Protein 4S3Q (pdb70)

Radius of gyration: 46.93 Å; Cα contacts (8 Å, |Δi|>4): 4041; chains: 3; bounding box: 96×92×136 Å

Sequence (2049 aa):
ESKRLDNAALAAGISPNYINAHGKPQSISAETKRRLLDAMHQTPVPNVMVYTSGKKMPMVVEGSGEYSWLLTTEEGTQYKGHVTGGKAFNLPTKLPEGYHTLTLTQDDQRAHCRVIVAPKRCYEPQALLNKQKLWGACVQLYTLRSEKNWGIGDFGDLKAMLVDVAKRGGSFIGLNPIHALYPANPESASPYSPSSRRWLNVIYIDVNAVEDFHLSEEAQAWWQLPTTQQTLQQARDADWVDYSTVTALKMTALRMAWKGFAQRDDEQMAAFRQFVAEQGDSLFWQAAFDALHAQQVKEDEMRWGWPAWPEMYQNVDSPEVRQFCEEHRDDVDFYLWLQWLAYSQFAACWEISQGYEMPIGLYRDLAVGVAEGGAETWCDRELYCLKASVGAPPDILGPLGQNWGLPPMDPHIITARAYEPFIELLRANMQNCGALRIDHVMSMLRLWWIPYGETADQGAYVHYPVDDLLSILALESKRHRCMVIGEDLGTVPVEIVGKLRSSGVYSYKVLYFENDHEKTFRAPKAYPEQSMAVAATHDLPTLRGYWECGDLTLGKTLGLYPDEVVLRGLYQDRELAKQGLLDALHKYGCLPKRAGHKASLMSMTPTLNRGLQRYIADSNSALLGLQPEDWLDMAEPVNIPGTSYQYKNWRRKLSATLESMFADDGVNKLLKDLDRRRRSAHESKRLDNAALAAGISPNYINAHGKPQSISAETKRRLLDAMHQTPVPNVMVYTSGKKMPMVVEGSGEYSWLLTTEEGTQYKGHVTGGKAFNLPTKLPEGYHTLTLTQDDQRAHCRVIVAPKRCYEPQALLNKQKLWGACVQLYTLRSEKNWGIGDFGDLKAMLVDVAKRGGSFIGLNPIHALYPANPESASPYSPSSRRWLNVIYIDVNAVEDFHLSEEAQAWWQLPTTQQTLQQARDADWVDYSTVTALKMTALRMAWKGFAQRDDEQMAAFRQFVAEQGDSLFWQAAFDALHAQQVKEDEMRWGWPAWPEMYQNVDSPEVRQFCEEHRDDVDFYLWLQWLAYSQFAACWEISQGYEMPIGLYRDLAVGVAEGGAETWCDRELYCLKASVGAPPDILGPLGQNWGLPPMDPHIITARAYEPFIELLRANMQNCGALRIDHVMSMLRLWWIPYGETADQGAYVHYPVDDLLSILALESKRHRCMVIGEDLGTVPVEIVGKLRSSGVYSYKVLYFENDHEKTFRAPKAYPEQSMAVAATHDLPTLRGYWECGDLTLGKTLGLYPDEVVLRGLYQDRELAKQGLLDALHKYGCLPKRAGHKASLMSMTPTLNRGLQRYIADSNSALLGLQPEDWLDMAEPVNIPGTSYQYKNWRRKLSATLESMFADDGVNKLLKDLDRRRRSAHHHHHESKRLDNAALAAGISPNYINAHGKPQSISAETKRRLLDAMHQTPVPNVMVYTSGKKMPMVVEGSGEYSWLLTTEEGTQYKGHVTGGKAFNLPTKLPEGYHTLTLTQDDQRAHCRVIVAPKRCYEPQALLNKQKLWGACVQLYTLRSEKNWGIGDFGDLKAMLVDVAKRGGSFIGLNPIHALYPANPESASPYSPSSRRWLNVIYIDVNAVEDFHLSEEAQAWWQLPTTQQTLQQARDADWVDYSTVTALKMTALRMAWKGFAQRDDEQMAAFRQFVAEQGDSLFWQAAFDALHAQQVKEDEMRWGWPAWPEMYQNVDSPEVRQFCEEHRDDVDFYLWLQWLAYSQFAACWEISQGYEMPIGLYRDLAVGVAEGGAETWCDRELYCLKASVGAPPDILGPLGQNWGLPPMDPHIITARAYEPFIELLRANMQNCGALRIDHVMSMLRLWWIPYGETADQGAYVHYPVDDLLSILALESKRHRCMVIGEDLGTVPVEIVGKLRSSGVYSYKVLYFENDHEKTFRAPKAYPEQSMAVAATHDLPTLRGYWECGDLTLGKTLGLYPDEVVLRGLYQDRELAKQGLLDALHKYGCLPKRAGHKASLMSMTPTLNRGLQRYIADSNSALLGLQPEDWLDMAEPVNIPGTSYQYKNWRRKLSATLESMFADDGVNKLLKDLDRRRRSA

GO terms:
  GO:0005829 cytosol (C, IDA)
  GO:0004134 4-alpha-glucanotransferase activity (F, IDA)
  GO:0000025 maltose catabolic process (P, IDA)
  GO:0005978 glycogen biosynthetic process (P, EXP)
  GO:0004134 4-alpha-glucanotransferase activity (F, IMP)
  GO:0005980 glycogen catabolic process (P, IMP)
  GO:0000025 maltose catabolic process (P, IMP)

Secondary structure (DSSP, 8-state):
--HHHHHHHHHTTB-SEEE-TTS-EEEPPHHHHHHHHHHS----S-SEEEEETTS--EEE--SSSEEEEEEE-TTS-EEEEEEETT-EEEPPTTPPSEEEEEEEESSS-EEEEEEEEE-SS----HHHHTT--EEEEEE-GGG-B-SSSSSS--HHHHHHHHHHHHHTT--EEEES--EE--TTSTT---TTS-SEEEEE-GGG--GGG-HHHHH-HHHHHHHTSHHHHHHHHHHHH-SB--HHHHHHHHHHHHHHHHHHHTT--SHHHHHHHHHHHHHHHHHHHHHHHHHHHHHHHHH-TT--SGGGS-GGGTSTTSHHHHHHHHHTHHHHHHHHHHHHHHHHHHHHHHHHHHHTT-SSEEEEEE-S---TTSHHHHH-GGGB-TTEEEEE---SSSTT-EEEEEPPBPHHHHHHTTTHHHHHHHHHHSTT-SEEEETTGGGGTEEEEEETTS-GGG-EEEE--HHHHHHHHHHHHHHHT-EEEE---S---HHHHHHHHHTTPBEEEEGGG-B-TT-PBPPGGGS-SSEEEES--TTS--HHHHHTTHHHHHHHHTTS---HHHHHHHHHHHHHHHHHHHHHHHHTT-S-TTS-S-GGG----HHHHHHHHHHHHTSS-SEEEE-HHHHTT--S-S--TT-STTTTTT-B--SSBHHHHTT-HHHHHHHHHHHHHHHT--/--HHHHHHHHHHTB-SEEE-TTSSEEEPPHHHHHHHHHHS----S-SEEEEETTS--EEE--SSSEEEEEEE-SS--EEEEEEETTSEEEPPTTPPSEEEEEEEEETTEEEEEEEEEE-SS----HHHHTT--EEEEEE-GGG-B-SSSSSS--HHHHHHHHHHHHHTT--EEEE---EE--TTSTT---TTS-SEEEEE-GGG--GGG-HHHHH-HHHHHHHT-HHHHHHHHHHHHSSB--HHHHHHHHHHHHHHHHHHHHT--SHHHHHHHHHHHHH-HHHHHHHHHHHHHHHHHHH-TT--SGGGS-HHHHSTTSHHHHHHHHHTHHHHHHHHHHHHHHHHHHHHHHHHHHHTT-SSEEEEEE-S---TTSHHHHHTGGGB-TTEEEEE---SS-TT-EEEEEPPBPHHHHHHTTTHHHHHHHHHHHTT-SEEEETTGGGGTEEEEEETTS-GGG-EEEE--HHHHHHHHHHHHHHHT-EEEE---S---HHHHHHHHHTTPBEEEEGGG-B-TT--BPPGGGS-SSEEEES--TTS--HHHHHHTHHHHHHHHHTS---HHHHHHHHHHHHHHHHHHHHHHHHTT-S-TTS-S-GGG----HHHHHHHHHHHHTSS-SEEEE-HHHHTT----S--TT-SSSS-TT-B--SSBHHHHHH-HHHHHHHHHHHHHHHHTSPP--/--HHHHHHHHHHTB-SEEE-TTS-EEEPPHHHHHHHHHHS----S-SEEEEETTS--EEEE-SSSEEEEEEE-TT--EEEEEEETTEEEEPPTTPPSEEEEEEEEETTEEEEEEEEEE-SSPP--HHHHTT--EEEEEE-GGG-B-SSSSSS--HHHHHHHHHHHHTTT--EEEE---B---TTSTT---TTS-S-SSSB-GGG--GGG-HHHHH-HHHHHHHH-HHHHHHHHHHHHSSB--HHHHHHHHHHHHHHHHHHHTT--SHHHHHHHHHHHHH-HHHHHHHHHHHHHHHHHHH-TT--SGGGS-GGGTSTTSHHHHHHHHHTHHHHHHHHHHHHHHHHHHHHHHHHHHHTT-SSEEEEEE-S---TTSHHHHH-GGGB-TTEEEEEPPPSSSTT-EEEEEPPB-HHHHHHTTTHHHHHHHHHHSTT-SEEEETTGGGGTEEEEEETTS-GGG-EEEE--HHHHHHHHHHHHHHHT-EEEE---S---HHHHHHHHHTTPBEEEEGGG-B-TT-PBPPGGGS-SSEEEES--TTS--HHHHHTTHHHHHHHHTTS---HHHHHHHHHHHHHHHHHHHHHHHHTT-S-TTS-S-GGG----HHHHHHHHHHHHSSS-SEEEE-HHHHTT----S--TT-SSSS-TT-B--SSBHHHHHT-HHHHHHHHHHHHHHHH-

Structure (mmCIF, N/CA/C/O backbone):
data_4S3Q
#
_entry.id   4S3Q
#
_cell.length_a   75.132
_cell.length_b   77.019
_cell.length_c   128.403
_cell.angle_alpha   76.110
_cell.angle_beta   75.480
_cell.angle_gamma   66.310
#
_symmetry.space_group_name_H-M   'P 1'
#
loop_
_entity.id
_entity.type
_entity.pdbx_description
1 polymer 4-alpha-glucanotransferase
2 branched alpha-D-glucopyranose-(1-4)-alpha-D-glucopyranose
3 non-polymer 1,2-ETHANEDIOL
4 non-polymer 'IODIDE ION'
5 water water
#
loop_
_atom_site.group_PDB
_atom_site.id
_atom_site.type_symbol
_atom_site.label_atom_id
_atom_site.label_alt_id
_atom_site.label_comp_id
_atom_site.label_asym_id
_atom_site.label_entity_id
_atom_site.label_seq_id
_atom_site.pdbx_PDB_ins_code
_atom_site.Cartn_x
_atom_site.Cartn_y
_atom_site.Cartn_z
_atom_site.occupancy
_atom_site.B_iso_or_equiv
_atom_site.auth_seq_id
_atom_site.auth_comp_id
_atom_site.auth_asym_id
_atom_site.auth_atom_id
_atom_site.pdbx_PDB_model_num
ATOM 1 N N . GLU A 1 2 ? -11.272 -5.201 20.653 1.00 74.05 2 GLU A N 1
ATOM 2 C CA . GLU A 1 2 ? -12.144 -5.441 21.847 1.00 77.41 2 GLU A CA 1
ATOM 3 C C . GLU A 1 2 ? -13.141 -6.580 21.584 1.00 79.66 2 GLU A C 1
ATOM 4 O O . GLU A 1 2 ? -14.356 -6.382 21.462 1.00 83.26 2 GLU A O 1
ATOM 10 N N . SER A 1 3 ? -12.560 -7.772 21.463 1.00 76.97 3 SER A N 1
ATOM 11 C CA . SER A 1 3 ? -13.273 -9.048 21.410 1.00 78.81 3 SER A CA 1
ATOM 12 C C . SER A 1 3 ? -12.237 -10.146 21.675 1.00 75.02 3 SER A C 1
ATOM 13 O O . SER A 1 3 ? -11.027 -9.888 21.642 1.00 70.67 3 SER A O 1
ATOM 16 N N . LYS A 1 4 ? -12.704 -11.363 21.937 1.00 76.46 4 LYS A N 1
ATOM 17 C CA . LYS A 1 4 ? -11.800 -12.488 22.200 1.00 73.65 4 LYS A CA 1
ATOM 18 C C . LYS A 1 4 ? -11.184 -13.051 20.914 1.00 70.28 4 LYS A C 1
ATOM 19 O O . LYS A 1 4 ? -10.049 -13.527 20.930 1.00 66.82 4 LYS A O 1
ATOM 25 N N . ARG A 1 5 ? -11.930 -12.989 19.810 1.00 71.09 5 ARG A N 1
ATOM 26 C CA . ARG A 1 5 ? -11.388 -13.310 18.489 1.00 68.55 5 ARG A CA 1
ATOM 27 C C . ARG A 1 5 ? -10.048 -12.604 18.318 1.00 63.54 5 ARG A C 1
ATOM 28 O O . ARG A 1 5 ? -9.016 -13.246 18.090 1.00 61.15 5 ARG A O 1
ATOM 36 N N . LEU A 1 6 ? -10.080 -11.282 18.476 1.00 61.79 6 LEU A N 1
ATOM 37 C CA . LEU A 1 6 ? -8.921 -10.428 18.256 1.00 57.41 6 LEU A CA 1
ATOM 38 C C . LEU A 1 6 ? -7.766 -10.768 19.202 1.00 54.21 6 LEU A C 1
ATOM 39 O O . LEU A 1 6 ? -6.638 -10.987 18.753 1.00 51.23 6 LEU A O 1
ATOM 44 N N . ASP A 1 7 ? -8.042 -10.823 20.503 1.00 54.55 7 ASP A N 1
ATOM 45 C CA . ASP A 1 7 ? -6.990 -11.137 21.483 1.00 52.33 7 ASP A CA 1
ATOM 46 C C . ASP A 1 7 ? -6.375 -12.517 21.201 1.00 51.72 7 ASP A C 1
ATOM 47 O O . ASP A 1 7 ? -5.149 -12.667 21.178 1.00 49.28 7 ASP A O 1
ATOM 52 N N . ASN A 1 8 ? -7.231 -13.519 20.986 1.00 54.44 8 ASN A N 1
ATOM 53 C CA . ASN A 1 8 ? -6.768 -14.860 20.613 1.00 54.41 8 ASN A CA 1
ATOM 54 C C . ASN A 1 8 ? -5.853 -14.803 19.393 1.00 51.56 8 ASN A C 1
ATOM 55 O O . ASN A 1 8 ? -4.803 -15.445 19.368 1.00 50.22 8 ASN A O 1
ATOM 60 N N . ALA A 1 9 ? -6.264 -14.029 18.391 1.00 50.84 9 ALA A N 1
ATOM 61 C CA . ALA A 1 9 ? -5.497 -13.889 17.152 1.00 49.23 9 ALA A CA 1
ATOM 62 C C . ALA A 1 9 ? -4.146 -13.223 17.403 1.00 46.31 9 ALA A C 1
ATOM 63 O O . ALA A 1 9 ? -3.122 -13.660 16.862 1.00 45.66 9 ALA A O 1
ATOM 65 N N . ALA A 1 10 ? -4.137 -12.180 18.231 1.00 45.13 10 ALA A N 1
ATOM 66 C CA . ALA A 1 10 ? -2.886 -11.504 18.572 1.00 42.74 10 ALA A CA 1
ATOM 67 C C . ALA A 1 10 ? -1.874 -12.454 19.219 1.00 42.34 10 ALA A C 1
ATOM 68 O O . ALA A 1 10 ? -0.674 -12.364 18.950 1.00 41.17 10 ALA A O 1
ATOM 70 N N . LEU A 1 11 ? -2.355 -13.373 20.056 1.00 43.58 11 LEU A N 1
ATOM 71 C CA . LEU A 1 11 ? -1.461 -14.234 20.831 1.00 43.58 11 LEU A CA 1
ATOM 72 C C . LEU A 1 11 ? -0.840 -15.299 19.950 1.00 43.85 11 LEU A C 1
ATOM 73 O O . LEU A 1 11 ? 0.372 -15.505 19.966 1.00 42.83 11 LEU A O 1
ATOM 78 N N . ALA A 1 12 ? -1.681 -15.959 19.161 1.00 45.43 12 ALA A N 1
ATOM 79 C CA . ALA A 1 12 ? -1.215 -16.949 18.190 1.00 46.17 12 ALA A CA 1
ATOM 80 C C . ALA A 1 12 ? -0.182 -16.357 17.237 1.00 44.09 12 ALA A C 1
ATOM 81 O O . ALA A 1 12 ? 0.750 -17.038 16.830 1.00 44.56 12 ALA A O 1
ATOM 83 N N . ALA A 1 13 ? -0.333 -15.079 16.911 1.00 42.47 13 ALA A N 1
ATOM 84 C CA . ALA A 1 13 ? 0.616 -14.397 16.027 1.00 41.48 13 ALA A CA 1
ATOM 85 C C . ALA A 1 13 ? 1.906 -13.917 16.728 1.00 40.32 13 ALA A C 1
ATOM 86 O O . ALA A 1 13 ? 2.861 -13.519 16.053 1.00 39.94 13 ALA A O 1
ATOM 88 N N . GLY A 1 14 ? 1.933 -13.937 18.068 1.00 40.05 14 GLY A N 1
ATOM 89 C CA . GLY A 1 14 ? 3.150 -13.622 18.837 1.00 39.06 14 GLY A CA 1
ATOM 90 C C . GLY A 1 14 ? 3.257 -12.180 19.335 1.00 37.57 14 GLY A C 1
ATOM 91 O O . GLY A 1 14 ? 4.341 -11.732 19.706 1.00 36.90 14 GLY A O 1
ATOM 92 N N . ILE A 1 15 ? 2.132 -11.460 19.320 1.00 37.40 15 ILE A N 1
ATOM 93 C CA . ILE A 1 15 ? 1.996 -10.098 19.880 1.00 36.19 15 ILE A CA 1
ATOM 94 C C . ILE A 1 15 ? 1.742 -10.186 21.398 1.00 36.25 15 ILE A C 1
ATOM 95 O O . ILE A 1 15 ? 0.723 -10.720 21.810 1.00 37.47 15 ILE A O 1
ATOM 100 N N . SER A 1 16 ? 2.650 -9.667 22.230 1.00 35.82 16 SER A N 1
ATOM 101 C CA . SER A 1 16 ? 2.445 -9.665 23.690 1.00 36.01 16 SER A CA 1
ATOM 102 C C . SER A 1 16 ? 1.360 -8.665 24.042 1.00 36.05 16 SER A C 1
ATOM 103 O O . SER A 1 16 ? 1.380 -7.544 23.549 1.00 36.04 16 SER A O 1
ATOM 106 N N . PRO A 1 17 ? 0.421 -9.053 24.911 1.00 36.88 17 PRO A N 1
ATOM 107 C CA . PRO A 1 17 ? -0.709 -8.176 25.201 1.00 37.80 17 PRO A CA 1
ATOM 108 C C . PRO A 1 17 ? -0.369 -6.960 26.084 1.00 37.67 17 PRO A C 1
ATOM 109 O O . PRO A 1 17 ? -1.225 -6.095 26.288 1.00 38.73 17 PRO A O 1
ATOM 113 N N . ASN A 1 18 ? 0.845 -6.902 26.628 1.00 36.65 18 ASN A N 1
ATOM 114 C CA . ASN A 1 18 ? 1.223 -5.776 27.471 1.00 36.66 18 ASN A CA 1
ATOM 115 C C . ASN A 1 18 ? 2.713 -5.650 27.527 1.00 35.62 18 ASN A C 1
ATOM 116 O O . ASN A 1 18 ? 3.430 -6.420 26.880 1.00 34.65 18 ASN A O 1
ATOM 121 N N . TYR A 1 19 ? 3.157 -4.633 28.255 1.00 36.03 19 TYR A N 1
ATOM 122 C CA . TYR A 1 19 ? 4.563 -4.437 28.569 1.00 35.83 19 TYR A CA 1
ATOM 123 C C . TYR A 1 19 ? 4.713 -3.516 29.796 1.00 37.00 19 TYR A C 1
ATOM 124 O O . TYR A 1 19 ? 3.774 -2.826 30.195 1.00 38.20 19 TYR A O 1
ATOM 133 N N . ILE A 1 20 ? 5.907 -3.542 30.382 1.00 37.45 20 ILE A N 1
ATOM 134 C CA . ILE A 1 20 ? 6.266 -2.702 31.525 1.00 38.79 20 ILE A CA 1
ATOM 135 C C . ILE A 1 20 ? 6.628 -1.304 31.032 1.00 39.68 20 ILE A C 1
ATOM 136 O O . ILE A 1 20 ? 7.615 -1.156 30.304 1.00 39.51 20 ILE A O 1
ATOM 141 N N . ASN A 1 21 ? 5.867 -0.281 31.438 1.00 41.29 21 ASN A N 1
ATOM 142 C CA . ASN A 1 21 ? 6.115 1.082 30.932 1.00 42.83 21 ASN A CA 1
ATOM 143 C C . ASN A 1 21 ? 7.312 1.759 31.607 1.00 44.75 21 ASN A C 1
ATOM 144 O O . ASN A 1 21 ? 8.036 1.124 32.355 1.00 45.10 21 ASN A O 1
ATOM 149 N N . ALA A 1 22 ? 7.540 3.029 31.289 1.00 47.18 22 ALA A N 1
ATOM 150 C CA . ALA A 1 22 ? 8.581 3.860 31.925 1.00 49.81 22 ALA A CA 1
ATOM 151 C C . ALA A 1 22 ? 8.510 3.871 33.463 1.00 50.83 22 ALA A C 1
ATOM 152 O O . ALA A 1 22 ? 9.530 3.815 34.164 1.00 51.92 22 ALA A O 1
ATOM 154 N N . HIS A 1 23 ? 7.284 3.941 33.966 1.00 50.79 23 HIS A N 1
ATOM 155 C CA . HIS A 1 23 ? 7.017 4.095 35.387 1.00 52.10 23 HIS A CA 1
ATOM 156 C C . HIS A 1 23 ? 7.036 2.732 36.094 1.00 50.15 23 HIS A C 1
ATOM 157 O O . HIS A 1 23 ? 6.792 2.646 37.308 1.00 51.41 23 HIS A O 1
ATOM 164 N N . GLY A 1 24 ? 7.326 1.673 35.335 1.00 47.07 24 GLY A N 1
ATOM 165 C CA . GLY A 1 24 ? 7.509 0.350 35.891 1.00 45.70 24 GLY A CA 1
ATOM 166 C C . GLY A 1 24 ? 6.190 -0.360 36.078 1.00 45.14 24 GLY A C 1
ATOM 167 O O . GLY A 1 24 ? 6.122 -1.356 36.797 1.00 45.45 24 GLY A O 1
ATOM 168 N N . LYS A 1 25 ? 5.140 0.143 35.435 1.00 44.92 25 LYS A N 1
ATOM 169 C CA . LYS A 1 25 ? 3.815 -0.454 35.529 1.00 45.26 25 LYS A CA 1
ATOM 170 C C . LYS A 1 25 ? 3.427 -1.177 34.233 1.00 43.39 25 LYS A C 1
ATOM 171 O O . LYS A 1 25 ? 3.857 -0.778 33.158 1.00 42.13 25 LYS A O 1
ATOM 177 N N . PRO A 1 26 ? 2.601 -2.233 34.341 1.00 43.57 26 PRO A N 1
ATOM 178 C CA . PRO A 1 26 ? 2.077 -2.875 33.153 1.00 42.28 26 PRO A CA 1
ATOM 179 C C . PRO A 1 26 ? 1.182 -1.926 32.383 1.00 43.10 26 PRO A C 1
ATOM 180 O O . PRO A 1 26 ? 0.516 -1.073 32.961 1.00 44.68 26 PRO A O 1
ATOM 184 N N . GLN A 1 27 ? 1.192 -2.081 31.073 1.00 41.87 27 GLN A N 1
ATOM 185 C CA . GLN A 1 27 ? 0.452 -1.214 30.208 1.00 42.96 27 GLN A CA 1
ATOM 186 C C . GLN A 1 27 ? -0.037 -2.112 29.076 1.00 41.75 27 GLN A C 1
ATOM 187 O O . GLN A 1 27 ? 0.765 -2.730 28.378 1.00 39.60 27 GLN A O 1
ATOM 193 N N . SER A 1 28 ? -1.354 -2.222 28.946 1.00 43.33 28 SER A N 1
ATOM 194 C CA . SER A 1 28 ? -1.968 -3.134 27.987 1.00 43.08 28 SER A CA 1
ATOM 195 C C . SER A 1 28 ? -1.965 -2.536 26.570 1.00 42.45 28 SER A C 1
ATOM 196 O O . SER A 1 28 ? -2.148 -1.340 26.398 1.00 43.67 28 SER A O 1
ATOM 199 N N . ILE A 1 29 ? -1.737 -3.388 25.570 1.00 40.83 29 ILE A N 1
ATOM 200 C CA . ILE A 1 29 ? -1.757 -2.999 24.152 1.00 40.42 29 ILE A CA 1
ATOM 201 C C . ILE A 1 29 ? -3.199 -2.850 23.657 1.00 42.24 29 ILE A C 1
ATOM 202 O O . ILE A 1 29 ? -4.041 -3.708 23.929 1.00 43.21 29 ILE A O 1
ATOM 207 N N . SER A 1 30 ? -3.479 -1.779 22.917 1.00 43.22 30 SER A N 1
ATOM 208 C CA . SER A 1 30 ? -4.845 -1.471 22.479 1.00 45.77 30 SER A CA 1
ATOM 209 C C . SER A 1 30 ? -5.351 -2.447 21.440 1.00 45.87 30 SER A C 1
ATOM 210 O O . SER A 1 30 ? -4.566 -3.159 20.799 1.00 43.62 30 SER A O 1
ATOM 213 N N . ALA A 1 31 ? -6.668 -2.462 21.270 1.00 48.68 31 ALA A N 1
ATOM 214 C CA . ALA A 1 31 ? -7.307 -3.263 20.228 1.00 49.67 31 ALA A CA 1
ATOM 215 C C . ALA A 1 31 ? -6.818 -2.825 18.852 1.00 49.11 31 ALA A C 1
ATOM 216 O O . ALA A 1 31 ? -6.399 -3.650 18.030 1.00 48.12 31 ALA A O 1
ATOM 218 N N . GLU A 1 32 ? -6.892 -1.520 18.623 1.00 50.57 32 GLU A N 1
ATOM 219 C CA . GLU A 1 32 ? -6.396 -0.873 17.409 1.00 50.57 32 GLU A CA 1
ATOM 220 C C . GLU A 1 32 ? -4.971 -1.315 17.030 1.00 47.11 32 GLU A C 1
ATOM 221 O O . GLU A 1 32 ? -4.706 -1.632 15.861 1.00 46.84 32 GLU A O 1
ATOM 227 N N . THR A 1 33 ? -4.064 -1.338 18.004 1.00 44.77 33 THR A N 1
ATOM 228 C CA . THR A 1 33 ? -2.669 -1.696 17.753 1.00 42.29 33 THR A CA 1
ATOM 229 C C . THR A 1 33 ? -2.577 -3.117 17.227 1.00 41.05 33 THR A C 1
ATOM 230 O O . THR A 1 33 ? -1.826 -3.383 16.292 1.00 40.32 33 THR A O 1
ATOM 234 N N . LYS A 1 34 ? -3.339 -4.023 17.846 1.00 41.30 34 LYS A N 1
ATOM 235 C CA . LYS A 1 34 ? -3.293 -5.452 17.515 1.00 40.65 34 LYS A CA 1
ATOM 236 C C . LYS A 1 34 ? -3.819 -5.715 16.096 1.00 41.86 34 LYS A C 1
ATOM 237 O O . LYS A 1 34 ? -3.244 -6.522 15.353 1.00 40.91 34 LYS A O 1
ATOM 243 N N . ARG A 1 35 ? -4.916 -5.040 15.754 1.00 44.11 35 ARG A N 1
ATOM 244 C CA . ARG A 1 35 ? -5.502 -5.105 14.415 1.00 46.06 35 ARG A CA 1
ATOM 245 C C . ARG A 1 35 ? -4.477 -4.701 13.362 1.00 45.52 35 ARG A C 1
ATOM 246 O O . ARG A 1 35 ? -4.208 -5.470 12.428 1.00 45.27 35 ARG A O 1
ATOM 254 N N . ARG A 1 36 ? -3.909 -3.501 13.535 1.00 45.48 36 ARG A N 1
ATOM 255 C CA . ARG A 1 36 ? -2.911 -2.949 12.620 1.00 45.69 36 ARG A CA 1
ATOM 256 C C . ARG A 1 36 ? -1.725 -3.889 12.447 1.00 43.46 36 ARG A C 1
ATOM 257 O O . ARG A 1 36 ? -1.268 -4.107 11.321 1.00 43.99 36 ARG A O 1
ATOM 265 N N . LEU A 1 37 ? -1.231 -4.448 13.553 1.00 41.22 37 LEU A N 1
ATOM 266 C CA . LEU A 1 37 ? -0.077 -5.349 13.509 1.00 39.72 37 LEU A CA 1
ATOM 267 C C . LEU A 1 37 ? -0.407 -6.710 12.884 1.00 39.90 37 LEU A C 1
ATOM 268 O O . LEU A 1 37 ? 0.417 -7.265 12.170 1.00 39.78 37 LEU A O 1
ATOM 273 N N . LEU A 1 38 ? -1.592 -7.248 13.165 1.00 40.63 38 LEU A N 1
ATOM 274 C CA . LEU A 1 38 ? -2.072 -8.460 12.481 1.00 41.73 38 LEU A CA 1
ATOM 275 C C . LEU A 1 38 ? -2.226 -8.225 10.963 1.00 43.53 38 LEU A C 1
ATOM 276 O O . LEU A 1 38 ? -1.755 -9.024 10.158 1.00 43.98 38 LEU A O 1
ATOM 281 N N . ASP A 1 39 ? -2.856 -7.119 10.584 1.00 45.10 39 ASP A N 1
ATOM 282 C CA . ASP A 1 39 ? -2.953 -6.732 9.180 1.00 47.17 39 ASP A CA 1
ATOM 283 C C . ASP A 1 39 ? -1.557 -6.520 8.580 1.00 47.21 39 ASP A C 1
ATOM 284 O O . ASP A 1 39 ? -1.354 -6.760 7.394 1.00 48.62 39 ASP A O 1
ATOM 289 N N . ALA A 1 40 ? -0.603 -6.061 9.393 1.00 46.05 40 ALA A N 1
ATOM 290 C CA . ALA A 1 40 ? 0.779 -5.900 8.943 1.00 46.59 40 ALA A CA 1
ATOM 291 C C . ALA A 1 40 ? 1.522 -7.237 8.747 1.00 46.60 40 ALA A C 1
ATOM 292 O O . ALA A 1 40 ? 2.549 -7.273 8.062 1.00 47.86 40 ALA A O 1
ATOM 294 N N . MET A 1 41 ? 1.022 -8.319 9.346 1.00 45.74 41 MET A N 1
ATOM 295 C CA . MET A 1 41 ? 1.570 -9.665 9.109 1.00 46.41 41 MET A CA 1
ATOM 296 C C . MET A 1 41 ? 0.935 -10.332 7.870 1.00 48.48 41 MET A C 1
ATOM 297 O O . MET A 1 41 ? -0.139 -9.933 7.417 1.00 48.91 41 MET A O 1
ATOM 302 N N . HIS A 1 42 ? 1.603 -11.362 7.351 1.00 50.30 42 HIS A N 1
ATOM 303 C CA . HIS A 1 42 ? 1.203 -12.037 6.096 1.00 53.02 42 HIS A CA 1
ATOM 304 C C . HIS A 1 42 ? 0.286 -13.255 6.297 1.00 54.46 42 HIS A C 1
ATOM 305 O O . HIS A 1 42 ? 0.212 -13.815 7.399 1.00 53.38 42 HIS A O 1
ATOM 312 N N . GLN A 1 43 ? -0.407 -13.639 5.217 1.00 58.00 43 GLN A N 1
ATOM 313 C CA . GLN A 1 43 ? -0.994 -14.988 5.056 1.00 60.41 43 GLN A CA 1
ATOM 314 C C . GLN A 1 43 ? -1.689 -15.161 3.700 1.00 63.23 43 GLN A C 1
ATOM 315 O O . GLN A 1 43 ? -2.794 -14.660 3.481 1.00 64.12 43 GLN A O 1
ATOM 321 N N . THR A 1 52 ? -0.272 -31.019 8.933 1.00 70.44 52 THR A N 1
ATOM 322 C CA . THR A 1 52 ? 0.916 -31.516 8.244 1.00 67.40 52 THR A CA 1
ATOM 323 C C . THR A 1 52 ? 1.545 -32.652 9.071 1.00 64.69 52 THR A C 1
ATOM 324 O O . THR A 1 52 ? 1.571 -32.563 10.305 1.00 64.90 52 THR A O 1
ATOM 328 N N . PRO A 1 53 ? 2.051 -33.720 8.405 1.00 62.37 53 PRO A N 1
ATOM 329 C CA . PRO A 1 53 ? 2.460 -34.912 9.171 1.00 60.64 53 PRO A CA 1
ATOM 330 C C . PRO A 1 53 ? 3.689 -34.677 10.032 1.00 58.12 53 PRO A C 1
ATOM 331 O O . PRO A 1 53 ? 3.720 -35.095 11.183 1.00 58.19 53 PRO A O 1
ATOM 335 N N . VAL A 1 54 ? 4.692 -34.024 9.462 1.00 56.18 54 VAL A N 1
ATOM 336 C CA . VAL A 1 54 ? 5.813 -33.497 10.226 1.00 54.27 54 VAL A CA 1
ATOM 337 C C . VAL A 1 54 ? 5.851 -31.993 9.941 1.00 54.19 54 VAL A C 1
ATOM 338 O O . VAL A 1 54 ? 5.327 -31.551 8.914 1.00 55.30 54 VAL A O 1
ATOM 342 N N . PRO A 1 55 ? 6.424 -31.193 10.860 1.00 53.11 55 PRO A N 1
ATOM 343 C CA . PRO A 1 55 ? 6.561 -29.753 10.557 1.00 53.28 55 PRO A CA 1
ATOM 344 C C . PRO A 1 55 ? 7.560 -29.478 9.428 1.00 51.60 55 PRO A C 1
ATOM 345 O O . PRO A 1 55 ? 8.393 -30.327 9.105 1.00 49.67 55 PRO A O 1
ATOM 349 N N . ASN A 1 56 ? 7.493 -28.282 8.848 1.00 52.33 56 ASN A N 1
ATOM 350 C CA . ASN A 1 56 ? 8.454 -27.899 7.809 1.00 51.36 56 ASN A CA 1
ATOM 351 C C . ASN A 1 56 ? 9.909 -27.798 8.299 1.00 48.93 56 ASN A C 1
ATOM 352 O O . ASN A 1 56 ? 10.834 -27.824 7.496 1.00 48.19 56 ASN A O 1
ATOM 357 N N . VAL A 1 57 ? 10.107 -27.689 9.611 1.00 48.00 57 VAL A N 1
ATOM 358 C CA . VAL A 1 57 ? 11.455 -27.619 10.180 1.00 46.11 57 VAL A CA 1
ATOM 359 C C . VAL A 1 57 ? 11.461 -28.071 11.635 1.00 45.64 57 VAL A C 1
ATOM 360 O O . VAL A 1 57 ? 10.447 -27.990 12.316 1.00 46.92 57 VAL A O 1
ATOM 364 N N . MET A 1 58 ? 12.614 -28.537 12.098 1.00 44.30 58 MET A N 1
ATOM 365 C CA . MET A 1 58 ? 12.794 -28.953 13.489 1.00 44.38 58 MET A CA 1
ATOM 366 C C . MET A 1 58 ? 14.256 -28.747 13.873 1.00 43.25 58 MET A C 1
ATOM 367 O O . MET A 1 58 ? 15.149 -29.149 13.125 1.00 42.38 58 MET A O 1
ATOM 372 N N . VAL A 1 59 ? 14.491 -28.129 15.034 1.00 43.56 59 VAL A N 1
ATOM 373 C CA . VAL A 1 59 ? 15.839 -27.853 15.520 1.00 42.85 59 VAL A CA 1
ATOM 374 C C . VAL A 1 59 ? 16.134 -28.681 16.765 1.00 43.64 59 VAL A C 1
ATOM 375 O O . VAL A 1 59 ? 15.306 -28.786 17.664 1.00 44.96 59 VAL A O 1
ATOM 379 N N . TYR A 1 60 ? 17.326 -29.268 16.804 1.00 43.34 60 TYR A N 1
ATOM 380 C CA . TYR A 1 60 ? 17.746 -30.147 17.894 1.00 44.55 60 TYR A CA 1
ATOM 381 C C . TYR A 1 60 ? 19.129 -29.743 18.337 1.00 44.47 60 TYR A C 1
ATOM 382 O O . TYR A 1 60 ? 19.914 -29.265 17.535 1.00 43.20 60 TYR A O 1
ATOM 391 N N . THR A 1 61 ? 19.435 -29.957 19.607 1.00 46.13 61 THR A N 1
ATOM 392 C CA . THR A 1 61 ? 20.785 -29.763 20.098 1.00 46.80 61 THR A CA 1
ATOM 393 C C . THR A 1 61 ? 21.526 -31.089 20.096 1.00 48.11 61 THR A C 1
ATOM 394 O O . THR A 1 61 ? 21.004 -32.097 20.571 1.00 49.49 61 THR A O 1
ATOM 398 N N . SER A 1 62 ? 22.747 -31.083 19.573 1.00 48.23 62 SER A N 1
ATOM 399 C CA . SER A 1 62 ? 23.526 -32.312 19.434 1.00 50.25 62 SER A CA 1
ATOM 400 C C . SER A 1 62 ? 23.913 -32.889 20.784 1.00 53.76 62 SER A C 1
ATOM 401 O O . SER A 1 62 ? 23.947 -32.185 21.794 1.00 54.32 62 SER A O 1
ATOM 404 N N . GLY A 1 63 ? 24.174 -34.196 20.790 1.00 56.62 63 GLY A N 1
ATOM 405 C CA . GLY A 1 63 ? 24.456 -34.938 22.018 1.00 60.60 63 GLY A CA 1
ATOM 406 C C . GLY A 1 63 ? 23.207 -35.346 22.781 1.00 62.46 63 GLY A C 1
ATOM 407 O O . GLY A 1 63 ? 23.299 -36.074 23.770 1.00 65.82 63 GLY A O 1
ATOM 408 N N . LYS A 1 64 ? 22.038 -34.892 22.321 1.00 60.98 64 LYS A N 1
ATOM 409 C CA . LYS A 1 64 ? 20.768 -35.146 23.008 1.00 62.86 64 LYS A CA 1
ATOM 410 C C . LYS A 1 64 ? 19.847 -36.041 22.152 1.00 62.42 64 LYS A C 1
ATOM 411 O O . LYS A 1 64 ? 20.116 -36.287 20.967 1.00 60.56 64 LYS A O 1
ATOM 417 N N . LYS A 1 65 ? 18.786 -36.547 22.780 1.00 64.29 65 LYS A N 1
ATOM 418 C CA . LYS A 1 65 ? 17.778 -37.359 22.108 1.00 64.18 65 LYS A CA 1
ATOM 419 C C . LYS A 1 65 ? 16.885 -36.455 21.271 1.00 61.01 65 LYS A C 1
ATOM 420 O O . LYS A 1 65 ? 16.531 -35.359 21.706 1.00 60.93 65 LYS A O 1
ATOM 426 N N . MET A 1 66 ? 16.510 -36.926 20.082 1.00 59.10 66 MET A N 1
ATOM 427 C CA . MET A 1 66 ? 15.833 -36.093 19.080 1.00 56.27 66 MET A CA 1
ATOM 428 C C . MET A 1 66 ? 14.504 -36.714 18.608 1.00 56.42 66 MET A C 1
ATOM 429 O O . MET A 1 66 ? 14.448 -37.366 17.560 1.00 55.33 66 MET A O 1
ATOM 434 N N . PRO A 1 67 ? 13.422 -36.505 19.381 1.00 57.93 67 PRO A N 1
ATOM 435 C CA . PRO A 1 67 ? 12.141 -37.101 19.014 1.00 58.77 67 PRO A CA 1
ATOM 436 C C . PRO A 1 67 ? 11.445 -36.311 17.917 1.00 57.26 67 PRO A C 1
ATOM 437 O O . PRO A 1 67 ? 11.512 -35.071 17.905 1.00 55.80 67 PRO A O 1
ATOM 441 N N . MET A 1 68 ? 10.793 -37.036 17.003 1.00 57.28 68 MET A N 1
ATOM 442 C CA . MET A 1 68 ? 9.998 -36.424 15.932 1.00 56.55 68 MET A CA 1
ATOM 443 C C . MET A 1 68 ? 8.558 -36.917 16.021 1.00 58.02 68 MET A C 1
ATOM 444 O O . MET A 1 68 ? 8.270 -38.077 15.729 1.00 58.41 68 MET A O 1
ATOM 449 N N . VAL A 1 69 ? 7.662 -36.027 16.444 1.00 59.13 69 VAL A N 1
ATOM 450 C CA . VAL A 1 69 ? 6.240 -36.342 16.557 1.00 61.02 69 VAL A CA 1
ATOM 451 C C . VAL A 1 69 ? 5.625 -36.339 15.162 1.00 60.22 69 VAL A C 1
ATOM 452 O O . VAL A 1 69 ? 5.967 -35.492 14.333 1.00 58.63 69 VAL A O 1
ATOM 456 N N . VAL A 1 70 ? 4.739 -37.305 14.910 1.00 61.26 70 VAL A N 1
ATOM 457 C CA . VAL A 1 70 ? 4.047 -37.411 13.630 1.00 61.22 70 VAL A CA 1
ATOM 458 C C . VAL A 1 70 ? 2.531 -37.343 13.830 1.00 63.71 70 VAL A C 1
ATOM 459 O O . VAL A 1 70 ? 1.993 -37.893 14.798 1.00 65.36 70 VAL A O 1
ATOM 463 N N . GLU A 1 71 ? 1.866 -36.656 12.899 1.00 64.46 71 GLU A N 1
ATOM 464 C CA . GLU A 1 71 ? 0.404 -36.558 12.833 1.00 67.17 71 GLU A CA 1
ATOM 465 C C . GLU A 1 71 ? -0.130 -37.380 11.661 1.00 67.26 71 GLU A C 1
ATOM 466 O O . GLU A 1 71 ? 0.619 -38.148 11.046 1.00 65.66 71 GLU A O 1
ATOM 472 N N . GLY A 1 72 ? -1.426 -37.240 11.371 1.00 69.52 72 GLY A N 1
ATOM 473 C CA . GLY A 1 72 ? -2.064 -37.947 10.262 1.00 69.88 72 GLY A CA 1
ATOM 474 C C . GLY A 1 72 ? -2.469 -39.357 10.650 1.00 70.35 72 GLY A C 1
ATOM 475 O O . GLY A 1 72 ? -2.439 -39.724 11.834 1.00 70.93 72 GLY A O 1
ATOM 476 N N . SER A 1 73 ? -2.845 -40.150 9.650 1.00 70.17 73 SER A N 1
ATOM 477 C CA . SER A 1 73 ? -3.323 -41.511 9.878 1.00 70.87 73 SER A CA 1
ATOM 478 C C . SER A 1 73 ? -2.521 -42.528 9.055 1.00 68.94 73 SER A C 1
ATOM 479 O O . SER A 1 73 ? -2.051 -42.224 7.957 1.00 67.63 73 SER A O 1
ATOM 482 N N . GLY A 1 74 ? -2.373 -43.736 9.601 1.00 69.17 74 GLY A N 1
ATOM 483 C CA . GLY A 1 74 ? -1.743 -44.859 8.889 1.00 67.96 74 GLY A CA 1
ATOM 484 C C . GLY A 1 74 ? -0.226 -44.823 8.928 1.00 65.50 74 GLY A C 1
ATOM 485 O O . GLY A 1 74 ? 0.365 -44.029 9.666 1.00 64.61 74 GLY A O 1
ATOM 486 N N . GLU A 1 75 ? 0.402 -45.658 8.100 1.00 64.68 75 GLU A N 1
ATOM 487 C CA . GLU A 1 75 ? 1.855 -45.884 8.145 1.00 63.00 75 GLU A CA 1
ATOM 488 C C . GLU A 1 75 ? 2.644 -45.015 7.180 1.00 61.16 75 GLU A C 1
ATOM 489 O O . GLU A 1 75 ? 2.232 -44.839 6.032 1.00 61.94 75 GLU A O 1
ATOM 495 N N . TYR A 1 76 ? 3.790 -44.508 7.649 1.00 59.23 76 TYR A N 1
ATOM 496 C CA . TYR A 1 76 ? 4.765 -43.780 6.822 1.00 57.46 76 TYR A CA 1
ATOM 497 C C . TYR A 1 76 ? 6.117 -44.477 6.822 1.00 56.79 76 TYR A C 1
ATOM 498 O O . TYR A 1 76 ? 6.492 -45.119 7.811 1.00 57.18 76 TYR A O 1
ATOM 507 N N . SER A 1 77 ? 6.842 -44.328 5.714 1.00 56.00 77 SER A N 1
ATOM 508 C CA . SER A 1 77 ? 8.285 -44.565 5.666 1.00 55.36 77 SER A CA 1
ATOM 509 C C . SER A 1 77 ? 8.976 -43.225 5.830 1.00 53.73 77 SER A C 1
ATOM 510 O O . SER A 1 77 ? 8.400 -42.194 5.488 1.00 53.11 77 SER A O 1
ATOM 513 N N . TRP A 1 78 ? 10.219 -43.238 6.303 1.00 53.20 78 TRP A N 1
ATOM 514 C CA . TRP A 1 78 ? 10.998 -42.012 6.377 1.00 51.96 78 TRP A CA 1
ATOM 515 C C . TRP A 1 78 ? 12.439 -42.175 5.927 1.00 51.91 78 TRP A C 1
ATOM 516 O O . TRP A 1 78 ? 13.008 -43.256 5.981 1.00 53.31 78 TRP A O 1
ATOM 527 N N . LEU A 1 79 ? 12.995 -41.065 5.465 1.00 50.77 79 LEU A N 1
ATOM 528 C CA . LEU A 1 79 ? 14.347 -40.984 4.936 1.00 50.91 79 LEU A CA 1
ATOM 529 C C . LEU A 1 79 ? 14.988 -39.707 5.464 1.00 49.20 79 LEU A C 1
ATOM 530 O O . LEU A 1 79 ? 14.461 -38.620 5.269 1.00 48.32 79 LEU A O 1
ATOM 535 N N . LEU A 1 80 ? 16.127 -39.847 6.124 1.00 49.03 80 LEU A N 1
ATOM 536 C CA . LEU A 1 80 ? 16.874 -38.714 6.622 1.00 47.65 80 LEU A CA 1
ATOM 537 C C . LEU A 1 80 ? 18.194 -38.700 5.899 1.00 48.27 80 LEU A C 1
ATOM 538 O O . LEU A 1 80 ? 18.934 -39.684 5.950 1.00 49.88 80 LEU A O 1
ATOM 543 N N . THR A 1 81 ? 18.483 -37.585 5.234 1.00 47.54 81 THR A N 1
ATOM 544 C CA . THR A 1 81 ? 19.711 -37.405 4.469 1.00 48.33 81 THR A CA 1
ATOM 545 C C . THR A 1 81 ? 20.521 -36.285 5.116 1.00 47.22 81 THR A C 1
ATOM 546 O O . THR A 1 81 ? 20.018 -35.172 5.286 1.00 45.88 81 THR A O 1
ATOM 550 N N . THR A 1 82 ? 21.773 -36.577 5.473 1.00 47.80 82 THR A N 1
ATOM 551 C CA . THR A 1 82 ? 22.607 -35.589 6.109 1.00 46.85 82 THR A CA 1
ATOM 552 C C . THR A 1 82 ? 23.070 -34.581 5.059 1.00 47.08 82 THR A C 1
ATOM 553 O O . THR A 1 82 ? 22.866 -34.788 3.869 1.00 48.10 82 THR A O 1
ATOM 557 N N . GLU A 1 83 ? 23.658 -33.479 5.535 1.00 46.09 83 GLU A N 1
ATOM 558 C CA . GLU A 1 83 ? 24.258 -32.449 4.707 1.00 46.61 83 GLU A CA 1
ATOM 559 C C . GLU A 1 83 ? 25.443 -33.047 3.953 1.00 49.01 83 GLU A C 1
ATOM 560 O O . GLU A 1 83 ? 25.920 -32.483 2.969 1.00 50.26 83 GLU A O 1
ATOM 566 N N . GLU A 1 84 ? 25.934 -34.173 4.458 1.00 50.09 84 GLU A N 1
ATOM 567 C CA . GLU A 1 84 ? 27.141 -34.804 3.962 1.00 52.95 84 GLU A CA 1
ATOM 568 C C . GLU A 1 84 ? 26.842 -35.916 2.954 1.00 55.06 84 GLU A C 1
ATOM 569 O O . GLU A 1 84 ? 27.757 -36.435 2.329 1.00 57.79 84 GLU A O 1
ATOM 575 N N . GLY A 1 85 ? 25.570 -36.278 2.818 1.00 54.16 85 GLY A N 1
ATOM 576 C CA . GLY A 1 85 ? 25.129 -37.299 1.872 1.00 56.20 85 GLY A CA 1
ATOM 577 C C . GLY A 1 85 ? 24.640 -38.597 2.498 1.00 56.49 85 GLY A C 1
ATOM 578 O O . GLY A 1 85 ? 24.094 -39.453 1.791 1.00 57.76 85 GLY A O 1
ATOM 579 N N . THR A 1 86 ? 24.816 -38.753 3.812 1.00 55.56 86 THR A N 1
ATOM 580 C CA . THR A 1 86 ? 24.485 -40.023 4.468 1.00 56.64 86 THR A CA 1
ATOM 581 C C . THR A 1 86 ? 22.976 -40.241 4.665 1.00 55.19 86 THR A C 1
ATOM 582 O O . THR A 1 86 ? 22.236 -39.308 4.961 1.00 52.82 86 THR A O 1
ATOM 586 N N . GLN A 1 87 ? 22.527 -41.483 4.534 1.00 56.93 87 GLN A N 1
ATOM 587 C CA . GLN A 1 87 ? 21.098 -41.761 4.598 1.00 56.18 87 GLN A CA 1
ATOM 588 C C . GLN A 1 87 ? 20.711 -42.766 5.675 1.00 57.11 87 GLN A C 1
ATOM 589 O O . GLN A 1 87 ? 21.456 -43.694 5.973 1.00 59.50 87 GLN A O 1
ATOM 595 N N . TYR A 1 88 ? 19.529 -42.556 6.248 1.00 55.99 88 TYR A N 1
ATOM 596 C CA . TYR A 1 88 ? 18.985 -43.407 7.306 1.00 57.15 88 TYR A CA 1
ATOM 597 C C . TYR A 1 88 ? 17.506 -43.566 7.053 1.00 56.57 88 TYR A C 1
ATOM 598 O O . TYR A 1 88 ? 16.848 -42.590 6.690 1.00 55.03 88 TYR A O 1
ATOM 607 N N . LYS A 1 89 ? 16.972 -44.765 7.280 1.00 58.34 89 LYS A N 1
ATOM 608 C CA . LYS A 1 89 ? 15.572 -45.042 6.985 1.00 58.06 89 LYS A CA 1
ATOM 609 C C . LYS A 1 89 ? 14.908 -45.888 8.081 1.00 59.02 89 LYS A C 1
ATOM 610 O O . LYS A 1 89 ? 15.577 -46.570 8.857 1.00 60.81 89 LYS A O 1
ATOM 616 N N . GLY A 1 90 ? 13.577 -45.841 8.098 1.00 58.15 90 GLY A N 1
ATOM 617 C CA . GLY A 1 90 ? 12.738 -46.599 9.024 1.00 58.83 90 GLY A CA 1
ATOM 618 C C . GLY A 1 90 ? 11.285 -46.310 8.677 1.00 57.74 90 GLY A C 1
ATOM 619 O O . GLY A 1 90 ? 10.998 -45.812 7.582 1.00 56.70 90 GLY A O 1
ATOM 620 N N . HIS A 1 91 ? 10.374 -46.606 9.603 1.00 58.14 91 HIS A N 1
ATOM 621 C CA . HIS A 1 91 ? 8.923 -46.472 9.373 1.00 57.90 91 HIS A CA 1
ATOM 622 C C . HIS A 1 91 ? 8.213 -45.950 10.606 1.00 57.97 91 HIS A C 1
ATOM 623 O O . HIS A 1 91 ? 8.758 -46.021 11.706 1.00 58.60 91 HIS A O 1
ATOM 630 N N . VAL A 1 92 ? 6.983 -45.465 10.443 1.00 57.89 92 VAL A N 1
ATOM 631 C CA . VAL A 1 92 ? 6.270 -44.845 11.570 1.00 58.52 92 VAL A CA 1
ATOM 632 C C . VAL A 1 92 ? 4.765 -44.719 11.371 1.00 59.50 92 VAL A C 1
ATOM 633 O O . VAL A 1 92 ? 4.294 -44.387 10.287 1.00 58.71 92 VAL A O 1
ATOM 637 N N . THR A 1 93 ? 4.024 -44.960 12.448 1.00 61.55 93 THR A N 1
ATOM 638 C CA . THR A 1 93 ? 2.577 -44.842 12.432 1.00 63.22 93 THR A CA 1
ATOM 639 C C . THR A 1 93 ? 2.165 -43.418 12.776 1.00 63.22 93 THR A C 1
ATOM 640 O O . THR A 1 93 ? 2.741 -42.795 13.674 1.00 63.13 93 THR A O 1
ATOM 644 N N . GLY A 1 94 ? 1.171 -42.909 12.051 1.00 63.96 94 GLY A N 1
ATOM 645 C CA . GLY A 1 94 ? 0.585 -41.607 12.342 1.00 64.78 94 GLY A CA 1
ATOM 646 C C . GLY A 1 94 ? -0.040 -41.603 13.723 1.00 67.28 94 GLY A C 1
ATOM 647 O O . GLY A 1 94 ? -0.771 -42.526 14.076 1.00 69.34 94 GLY A O 1
ATOM 648 N N . GLY A 1 95 ? 0.262 -40.571 14.510 1.00 67.66 95 GLY A N 1
ATOM 649 C CA . GLY A 1 95 ? -0.183 -40.490 15.905 1.00 70.26 95 GLY A CA 1
ATOM 650 C C . GLY A 1 95 ? 0.943 -40.706 16.906 1.00 70.16 95 GLY A C 1
ATOM 651 O O . GLY A 1 95 ? 0.899 -40.177 18.022 1.00 71.98 95 GLY A O 1
ATOM 652 N N . LYS A 1 96 ? 1.956 -41.475 16.511 1.00 68.69 96 LYS A N 1
ATOM 653 C CA . LYS A 1 96 ? 3.073 -41.806 17.394 1.00 68.83 96 LYS A CA 1
ATOM 654 C C . LYS A 1 96 ? 4.271 -40.893 17.136 1.00 66.18 96 LYS A C 1
ATOM 655 O O . LYS A 1 96 ? 4.225 -40.011 16.271 1.00 64.40 96 LYS A O 1
ATOM 661 N N . ALA A 1 97 ? 5.327 -41.103 17.920 1.00 66.32 97 ALA A N 1
ATOM 662 C CA . ALA A 1 97 ? 6.576 -40.369 17.792 1.00 64.06 97 ALA A CA 1
ATOM 663 C C . ALA A 1 97 ? 7.714 -41.355 17.562 1.00 63.40 97 ALA A C 1
ATOM 664 O O . ALA A 1 97 ? 7.588 -42.526 17.898 1.00 65.37 97 ALA A O 1
ATOM 666 N N . PHE A 1 98 ? 8.821 -40.882 16.991 1.00 60.89 98 PHE A N 1
ATOM 667 C CA . PHE A 1 98 ? 10.004 -41.731 16.803 1.00 60.63 98 PHE A CA 1
ATOM 668 C C . PHE A 1 98 ? 11.310 -40.943 16.946 1.00 59.37 98 PHE A C 1
ATOM 669 O O . PHE A 1 98 ? 11.370 -39.764 16.599 1.00 57.80 98 PHE A O 1
ATOM 677 N N . ASN A 1 99 ? 12.351 -41.601 17.448 1.00 60.82 99 ASN A N 1
ATOM 678 C CA . ASN A 1 99 ? 13.647 -40.958 17.655 1.00 60.49 99 ASN A CA 1
ATOM 679 C C . ASN A 1 99 ? 14.487 -41.062 16.393 1.00 58.89 99 ASN A C 1
ATOM 680 O O . ASN A 1 99 ? 14.571 -42.133 15.802 1.00 59.67 99 ASN A O 1
ATOM 685 N N . LEU A 1 100 ? 15.102 -39.948 15.987 1.00 57.16 100 LEU A N 1
ATOM 686 C CA . LEU A 1 100 ? 16.012 -39.929 14.831 1.00 56.03 100 LEU A CA 1
ATOM 687 C C . LEU A 1 100 ? 17.316 -40.592 15.276 1.00 57.73 100 LEU A C 1
ATOM 688 O O . LEU A 1 100 ? 17.499 -40.817 16.461 1.00 59.58 100 LEU A O 1
ATOM 693 N N . PRO A 1 101 ? 18.224 -40.908 14.339 1.00 57.89 101 PRO A N 1
ATOM 694 C CA . PRO A 1 101 ? 19.394 -41.702 14.740 1.00 60.39 101 PRO A CA 1
ATOM 695 C C . PRO A 1 101 ? 20.307 -40.974 15.701 1.00 61.01 101 PRO A C 1
ATOM 696 O O . PRO A 1 101 ? 20.350 -39.748 15.687 1.00 59.10 101 PRO A O 1
ATOM 700 N N . THR A 1 102 ? 21.014 -41.726 16.546 1.00 64.26 102 THR A N 1
ATOM 701 C CA . THR A 1 102 ? 21.893 -41.127 17.553 1.00 65.56 102 THR A CA 1
ATOM 702 C C . THR A 1 102 ? 23.118 -40.538 16.898 1.00 64.70 102 THR A C 1
ATOM 703 O O . THR A 1 102 ? 23.475 -40.924 15.783 1.00 65.07 102 THR A O 1
ATOM 707 N N . LYS A 1 103 ? 23.759 -39.608 17.598 1.00 63.92 103 LYS A N 1
ATOM 708 C CA . LYS A 1 103 ? 24.977 -38.972 17.119 1.00 63.32 103 LYS A CA 1
ATOM 709 C C . LYS A 1 103 ? 24.789 -38.472 15.706 1.00 60.26 103 LYS A C 1
ATOM 710 O O . LYS A 1 103 ? 25.656 -38.676 14.859 1.00 61.05 103 LYS A O 1
ATOM 716 N N . LEU A 1 104 ? 23.655 -37.832 15.433 1.00 57.30 104 LEU A N 1
ATOM 717 C CA . LEU A 1 104 ? 23.535 -37.111 14.181 1.00 54.78 104 LEU A CA 1
ATOM 718 C C . LEU A 1 104 ? 24.556 -35.991 14.237 1.00 53.82 104 LEU A C 1
ATOM 719 O O . LEU A 1 104 ? 24.608 -35.248 15.229 1.00 53.82 104 LEU A O 1
ATOM 724 N N . PRO A 1 105 ? 25.385 -35.857 13.193 1.00 53.37 105 PRO A N 1
ATOM 725 C CA . PRO A 1 105 ? 26.297 -34.722 13.214 1.00 52.32 105 PRO A CA 1
ATOM 726 C C . PRO A 1 105 ? 25.571 -33.374 13.143 1.00 49.55 105 PRO A C 1
ATOM 727 O O . PRO A 1 105 ? 24.441 -33.297 12.630 1.00 48.37 105 PRO A O 1
ATOM 731 N N . GLU A 1 106 ? 26.234 -32.335 13.655 1.00 48.15 106 GLU A N 1
ATOM 732 C CA . GLU A 1 106 ? 25.743 -30.960 13.584 1.00 45.87 106 GLU A CA 1
ATOM 733 C C . GLU A 1 106 ? 25.703 -30.495 12.121 1.00 44.88 106 GLU A C 1
ATOM 734 O O . GLU A 1 106 ? 26.606 -30.824 11.340 1.00 45.88 106 GLU A O 1
ATOM 740 N N . GLY A 1 107 ? 24.647 -29.769 11.750 1.00 43.16 107 GLY A N 1
ATOM 741 C CA . GLY A 1 107 ? 24.468 -29.311 10.380 1.00 42.66 107 GLY A CA 1
ATOM 742 C C . GLY A 1 107 ? 23.023 -29.274 9.934 1.00 41.95 107 GLY A C 1
ATOM 743 O O . GLY A 1 107 ? 22.116 -29.256 10.759 1.00 41.29 107 GLY A O 1
ATOM 744 N N . TYR A 1 108 ? 22.822 -29.277 8.613 1.00 42.28 108 TYR A N 1
ATOM 745 C CA . TYR A 1 108 ? 21.506 -29.088 7.982 1.00 42.17 108 TYR A CA 1
ATOM 746 C C . TYR A 1 108 ? 21.111 -30.305 7.144 1.00 43.05 108 TYR A C 1
ATOM 747 O O . TYR A 1 108 ? 21.574 -30.466 6.014 1.00 43.99 108 TYR A O 1
ATOM 756 N N . HIS A 1 109 ? 20.225 -31.123 7.705 1.00 42.95 109 HIS A N 1
ATOM 757 C CA . HIS A 1 109 ? 19.816 -32.388 7.119 1.00 43.85 109 HIS A CA 1
ATOM 758 C C . HIS A 1 109 ? 18.359 -32.301 6.727 1.00 44.06 109 HIS A C 1
ATOM 759 O O . HIS A 1 109 ? 17.673 -31.335 7.075 1.00 43.63 109 HIS A O 1
ATOM 766 N N . THR A 1 110 ? 17.890 -33.328 6.019 1.00 45.04 110 THR A N 1
ATOM 767 C CA . THR A 1 110 ? 16.555 -33.340 5.419 1.00 45.72 110 THR A CA 1
ATOM 768 C C . THR A 1 110 ? 15.855 -34.671 5.673 1.00 46.21 110 THR A C 1
ATOM 769 O O . THR A 1 110 ? 16.356 -35.731 5.278 1.00 46.70 110 THR A O 1
ATOM 773 N N . LEU A 1 111 ? 14.686 -34.587 6.309 1.00 46.15 111 LEU A N 1
ATOM 774 C CA . LEU A 1 111 ? 13.834 -35.732 6.575 1.00 46.83 111 LEU A CA 1
ATOM 775 C C . LEU A 1 111 ? 12.606 -35.689 5.666 1.00 47.74 111 LEU A C 1
ATOM 776 O O . LEU A 1 111 ? 12.024 -34.628 5.442 1.00 48.16 111 LEU A O 1
ATOM 781 N N . THR A 1 112 ? 12.204 -36.852 5.169 1.00 48.55 112 THR A N 1
ATOM 782 C CA . THR A 1 112 ? 11.063 -36.967 4.257 1.00 49.81 112 THR A CA 1
ATOM 783 C C . THR A 1 112 ? 10.198 -38.174 4.634 1.00 50.36 112 THR A C 1
ATOM 784 O O . THR A 1 112 ? 10.672 -39.306 4.606 1.00 50.52 112 THR A O 1
ATOM 788 N N . LEU A 1 113 ? 8.941 -37.926 4.995 1.00 50.86 113 LEU A N 1
ATOM 789 C CA . LEU A 1 113 ? 7.983 -39.002 5.168 1.00 51.95 113 LEU A CA 1
ATOM 790 C C . LEU A 1 113 ? 7.225 -39.243 3.870 1.00 53.78 113 LEU A C 1
ATOM 791 O O . LEU A 1 113 ? 6.978 -38.313 3.109 1.00 54.32 113 LEU A O 1
ATOM 796 N N . THR A 1 114 ? 6.883 -40.509 3.630 1.00 54.90 114 THR A N 1
ATOM 797 C CA . THR A 1 114 ? 6.167 -40.934 2.433 1.00 56.96 114 THR A CA 1
ATOM 798 C C . THR A 1 114 ? 5.009 -41.873 2.800 1.00 58.19 114 THR A C 1
ATOM 799 O O . THR A 1 114 ? 5.218 -42.893 3.459 1.00 58.04 114 THR A O 1
ATOM 803 N N . GLN A 1 115 ? 3.791 -41.501 2.398 1.00 59.86 115 GLN A N 1
ATOM 804 C CA . GLN A 1 115 ? 2.619 -42.370 2.505 1.00 61.49 115 GLN A CA 1
ATOM 805 C C . GLN A 1 115 ? 1.969 -42.377 1.132 1.00 64.01 115 GLN A C 1
ATOM 806 O O . GLN A 1 115 ? 1.495 -41.339 0.654 1.00 64.90 115 GLN A O 1
ATOM 812 N N . ASP A 1 116 ? 1.975 -43.548 0.505 1.00 65.57 116 ASP A N 1
ATOM 813 C CA . ASP A 1 116 ? 1.549 -43.715 -0.887 1.00 68.44 116 ASP A CA 1
ATOM 814 C C . ASP A 1 116 ? 2.337 -42.752 -1.781 1.00 69.01 116 ASP A C 1
ATOM 815 O O . ASP A 1 116 ? 3.573 -42.812 -1.799 1.00 68.08 116 ASP A O 1
ATOM 820 N N . ASP A 1 117 ? 1.648 -41.850 -2.481 1.00 71.22 117 ASP A N 1
ATOM 821 C CA . ASP A 1 117 ? 2.307 -40.937 -3.416 1.00 72.50 117 ASP A CA 1
ATOM 822 C C . ASP A 1 117 ? 3.057 -39.825 -2.711 1.00 70.49 117 ASP A C 1
ATOM 823 O O . ASP A 1 117 ? 4.273 -39.702 -2.856 1.00 69.87 117 ASP A O 1
ATOM 828 N N . GLN A 1 118 ? 2.323 -39.030 -1.938 1.00 70.15 118 GLN A N 1
ATOM 829 C CA . GLN A 1 118 ? 2.838 -37.751 -1.443 1.00 68.89 118 GLN A CA 1
ATOM 830 C C . GLN A 1 118 ? 3.895 -37.856 -0.335 1.00 65.20 118 GLN A C 1
ATOM 831 O O . GLN A 1 118 ? 4.037 -38.882 0.340 1.00 63.69 118 GLN A O 1
ATOM 837 N N . ARG A 1 119 ? 4.635 -36.762 -0.183 1.00 63.61 119 ARG A N 1
ATOM 838 C CA . ARG A 1 119 ? 5.761 -36.679 0.726 1.00 60.45 119 ARG A CA 1
ATOM 839 C C . ARG A 1 119 ? 5.659 -35.370 1.504 1.00 59.61 119 ARG A C 1
ATOM 840 O O . ARG A 1 119 ? 5.222 -34.350 0.956 1.00 61.07 119 ARG A O 1
ATOM 848 N N . ALA A 1 120 ? 6.074 -35.400 2.773 1.00 57.19 120 ALA A N 1
ATOM 849 C CA . ALA A 1 120 ? 6.237 -34.177 3.555 1.00 56.35 120 ALA A CA 1
ATOM 850 C C . ALA A 1 120 ? 7.699 -34.044 3.962 1.00 53.99 120 ALA A C 1
ATOM 851 O O . ALA A 1 120 ? 8.290 -34.979 4.505 1.00 52.73 120 ALA A O 1
ATOM 853 N N . HIS A 1 121 ? 8.268 -32.877 3.668 1.00 53.79 121 HIS A N 1
ATOM 854 C CA . HIS A 1 121 ? 9.679 -32.572 3.904 1.00 51.92 121 HIS A CA 1
ATOM 855 C C . HIS A 1 121 ? 9.840 -31.793 5.209 1.00 50.24 121 HIS A C 1
ATOM 856 O O . HIS A 1 121 ? 8.952 -31.031 5.586 1.00 51.19 121 HIS A O 1
ATOM 863 N N . CYS A 1 122 ? 10.972 -31.989 5.882 1.00 48.00 122 CYS A N 1
ATOM 864 C CA . CYS A 1 122 ? 11.291 -31.256 7.096 1.00 46.79 122 CYS A CA 1
ATOM 865 C C . CYS A 1 122 ? 12.775 -31.044 7.130 1.00 45.66 122 CYS A C 1
ATOM 866 O O . CYS A 1 122 ? 13.528 -32.015 7.111 1.00 44.86 122 CYS A O 1
ATOM 869 N N . ARG A 1 123 ? 13.196 -29.781 7.162 1.00 45.66 123 ARG A N 1
ATOM 870 C CA . ARG A 1 123 ? 14.593 -29.469 7.381 1.00 44.78 123 ARG A CA 1
ATOM 871 C C . ARG A 1 123 ? 14.908 -29.757 8.844 1.00 43.60 123 ARG A C 1
ATOM 872 O O . ARG A 1 123 ? 14.212 -29.284 9.747 1.00 43.81 123 ARG A O 1
ATOM 880 N N . VAL A 1 124 ? 15.957 -30.533 9.072 1.00 42.87 124 VAL A N 1
ATOM 881 C CA . VAL A 1 124 ? 16.323 -30.957 10.413 1.00 42.38 124 VAL A CA 1
ATOM 882 C C . VAL A 1 124 ? 17.699 -30.378 10.741 1.00 41.60 124 VAL A C 1
ATOM 883 O O . VAL A 1 124 ? 18.702 -30.762 10.124 1.00 41.60 124 VAL A O 1
ATOM 887 N N . ILE A 1 125 ? 17.729 -29.447 11.699 1.00 40.95 125 ILE A N 1
ATOM 888 C CA . ILE A 1 125 ? 18.950 -28.744 12.057 1.00 40.31 125 ILE A CA 1
ATOM 889 C C . ILE A 1 125 ? 19.465 -29.273 13.390 1.00 40.20 125 ILE A C 1
ATOM 890 O O . ILE A 1 125 ? 18.731 -29.353 14.359 1.00 40.54 125 ILE A O 1
ATOM 895 N N . VAL A 1 126 ? 20.726 -29.670 13.407 1.00 40.14 126 VAL A N 1
ATOM 896 C CA . VAL A 1 126 ? 21.380 -30.188 14.593 1.00 40.81 126 VAL A CA 1
ATOM 897 C C . VAL A 1 126 ? 22.434 -29.136 14.961 1.00 40.61 126 VAL A C 1
ATOM 898 O O . VAL A 1 126 ? 23.316 -28.833 14.153 1.00 40.30 126 VAL A O 1
ATOM 902 N N . ALA A 1 127 ? 22.318 -28.574 16.169 1.00 40.87 127 ALA A N 1
ATOM 903 C CA . ALA A 1 127 ? 23.134 -27.437 16.609 1.00 40.75 127 ALA A CA 1
ATOM 904 C C . ALA A 1 127 ? 23.923 -27.769 17.881 1.00 42.06 127 ALA A C 1
ATOM 905 O O . ALA A 1 127 ? 23.422 -28.462 18.759 1.00 42.91 127 ALA A O 1
ATOM 907 N N . PRO A 1 128 ? 25.147 -27.237 18.000 1.00 42.40 128 PRO A N 1
ATOM 908 C CA . PRO A 1 128 ? 25.781 -27.332 19.306 1.00 44.18 128 PRO A CA 1
ATOM 909 C C . PRO A 1 128 ? 25.033 -26.374 20.243 1.00 44.73 128 PRO A C 1
ATOM 910 O O . PRO A 1 128 ? 24.211 -25.573 19.776 1.00 43.56 128 PRO A O 1
ATOM 914 N N . LYS A 1 129 ? 25.287 -26.474 21.540 1.00 46.98 129 LYS A N 1
ATOM 915 C CA . LYS A 1 129 ? 24.680 -25.574 22.518 1.00 48.17 129 LYS A CA 1
ATOM 916 C C . LYS A 1 129 ? 25.293 -24.180 22.431 1.00 48.03 129 LYS A C 1
ATOM 917 O O . LYS A 1 129 ? 24.592 -23.174 22.475 1.00 47.83 129 LYS A O 1
ATOM 923 N N . ARG A 1 130 ? 26.615 -24.153 22.316 1.00 38.00 130 ARG A N 1
ATOM 924 C CA . ARG A 1 130 ? 27.409 -22.957 22.481 1.00 37.42 130 ARG A CA 1
ATOM 925 C C . ARG A 1 130 ? 27.967 -22.452 21.174 1.00 35.91 130 ARG A C 1
ATOM 926 O O . ARG A 1 130 ? 28.425 -23.238 20.349 1.00 36.46 130 ARG A O 1
ATOM 934 N N . CYS A 1 131 ? 27.974 -21.130 21.037 1.00 34.00 131 CYS A N 1
ATOM 935 C CA . CYS A 1 131 ? 28.764 -20.424 20.039 1.00 32.72 131 CYS A CA 1
ATOM 936 C C . CYS A 1 131 ? 30.264 -20.687 20.181 1.00 33.27 131 CYS A C 1
ATOM 937 O O . CYS A 1 131 ? 30.753 -21.060 21.247 1.00 34.09 131 CYS A O 1
ATOM 940 N N . TYR A 1 132 ? 30.989 -20.473 19.084 1.00 33.17 132 TYR A N 1
ATOM 941 C CA . TYR A 1 132 ? 32.439 -20.584 19.079 1.00 33.47 132 TYR A CA 1
ATOM 942 C C . TYR A 1 132 ? 33.056 -19.610 20.079 1.00 32.96 132 TYR A C 1
ATOM 943 O O . TYR A 1 132 ? 32.595 -18.480 20.210 1.00 31.72 132 TYR A O 1
ATOM 952 N N . GLU A 1 133 ? 34.130 -20.053 20.709 1.00 33.72 133 GLU A N 1
ATOM 953 C CA . GLU A 1 133 ? 34.968 -19.209 21.529 1.00 33.64 133 GLU A CA 1
ATOM 954 C C . GLU A 1 133 ? 36.425 -19.476 21.172 1.00 34.34 133 GLU A C 1
ATOM 955 O O . GLU A 1 133 ? 36.827 -20.613 21.050 1.00 35.21 133 GLU A O 1
ATOM 961 N N . PRO A 1 134 ? 37.227 -18.426 20.979 1.00 34.01 134 PRO A N 1
ATOM 962 C CA . PRO A 1 134 ? 38.610 -18.721 20.608 1.00 34.83 134 PRO A CA 1
ATOM 963 C C . PRO A 1 134 ? 39.425 -19.311 21.783 1.00 35.95 134 PRO A C 1
ATOM 964 O O . PRO A 1 134 ? 39.046 -19.160 22.954 1.00 35.69 134 PRO A O 1
ATOM 968 N N . GLN A 1 135 ? 40.506 -20.025 21.475 1.00 36.94 135 GLN A N 1
ATOM 969 C CA . GLN A 1 135 ? 41.236 -20.722 22.525 1.00 38.18 135 GLN A CA 1
ATOM 970 C C . GLN A 1 135 ? 41.698 -19.758 23.647 1.00 37.49 135 GLN A C 1
ATOM 971 O O . GLN A 1 135 ? 41.586 -20.081 24.830 1.00 37.91 135 GLN A O 1
ATOM 977 N N . ALA A 1 136 ? 42.242 -18.614 23.248 1.00 36.44 136 ALA A N 1
ATOM 978 C CA . ALA A 1 136 ? 42.659 -17.562 24.171 1.00 35.99 136 ALA A CA 1
ATOM 979 C C . ALA A 1 136 ? 41.602 -17.292 25.240 1.00 35.38 136 ALA A C 1
ATOM 980 O O . ALA A 1 136 ? 41.928 -17.165 26.416 1.00 35.63 136 ALA A O 1
ATOM 982 N N . LEU A 1 137 ? 40.342 -17.189 24.822 1.00 34.44 137 LEU A N 1
ATOM 983 C CA . LEU A 1 137 ? 39.234 -17.004 25.766 1.00 34.22 137 LEU A CA 1
ATOM 984 C C . LEU A 1 137 ? 38.820 -18.251 26.544 1.00 35.26 137 LEU A C 1
ATOM 985 O O . LEU A 1 137 ? 38.351 -18.151 27.706 1.00 35.46 137 LEU A O 1
ATOM 990 N N . LEU A 1 138 ? 39.015 -19.431 25.962 1.00 35.91 138 LEU A N 1
ATOM 991 C CA . LEU A 1 138 ? 38.878 -20.645 26.760 1.00 37.27 138 LEU A CA 1
ATOM 992 C C . LEU A 1 138 ? 39.965 -20.659 27.847 1.00 38.29 138 LEU A C 1
ATOM 993 O O . LEU A 1 138 ? 39.738 -21.139 28.953 1.00 39.12 138 LEU A O 1
ATOM 998 N N . ASN A 1 139 ? 41.138 -20.107 27.536 1.00 38.42 139 ASN A N 1
ATOM 999 C CA . ASN A 1 139 ? 42.251 -20.078 28.481 1.00 39.67 139 ASN A CA 1
ATOM 1000 C C . ASN A 1 139 ? 42.155 -18.929 29.527 1.00 39.32 139 ASN A C 1
ATOM 1001 O O . ASN A 1 139 ? 43.076 -18.742 30.315 1.00 39.94 139 ASN A O 1
ATOM 1006 N N . LYS A 1 140 ? 41.029 -18.199 29.531 1.00 38.43 140 LYS A N 1
ATOM 1007 C CA . LYS A 1 140 ? 40.735 -17.080 30.472 1.00 38.21 140 LYS A CA 1
ATOM 1008 C C . LYS A 1 140 ? 41.676 -15.881 30.303 1.00 37.68 140 LYS A C 1
ATOM 1009 O O . LYS A 1 140 ? 41.886 -15.117 31.246 1.00 37.84 140 LYS A O 1
ATOM 1015 N N . GLN A 1 141 ? 42.221 -15.707 29.099 1.00 37.23 141 GLN A N 1
ATOM 1016 C CA . GLN A 1 141 ? 43.021 -14.537 28.791 1.00 36.95 141 GLN A CA 1
ATOM 1017 C C . GLN A 1 141 ? 42.093 -13.328 28.659 1.00 35.33 141 GLN A C 1
ATOM 1018 O O . GLN A 1 141 ? 40.902 -13.454 28.401 1.00 34.54 141 GLN A O 1
ATOM 1024 N N . LYS A 1 142 ? 42.651 -12.156 28.880 1.00 34.83 142 LYS A N 1
ATOM 1025 C CA . LYS A 1 142 ? 41.865 -10.947 28.897 1.00 33.72 142 LYS A CA 1
ATOM 1026 C C . LYS A 1 142 ? 42.418 -10.146 27.767 1.00 32.67 142 LYS A C 1
ATOM 1027 O O . LYS A 1 142 ? 43.583 -9.808 27.760 1.00 33.23 142 LYS A O 1
ATOM 1033 N N . LEU A 1 143 ? 41.591 -9.883 26.781 1.00 31.35 143 LEU A N 1
ATOM 1034 C CA . LEU A 1 143 ? 42.081 -9.342 25.540 1.00 30.72 143 LEU A CA 1
ATOM 1035 C C . LEU A 1 143 ? 41.537 -7.946 25.324 1.00 29.88 143 LEU A C 1
ATOM 1036 O O . LEU A 1 143 ? 40.462 -7.590 25.816 1.00 29.35 143 LEU A O 1
ATOM 1041 N N . TRP A 1 144 ? 42.288 -7.169 24.563 1.00 29.77 144 TRP A N 1
ATOM 1042 C CA . TRP A 1 144 ? 41.818 -5.863 24.140 1.00 29.31 144 TRP A CA 1
ATOM 1043 C C . TRP A 1 144 ? 41.905 -5.693 22.633 1.00 28.81 144 TRP A C 1
ATOM 1044 O O . TRP A 1 144 ? 42.714 -6.343 21.955 1.00 29.19 144 TRP A O 1
ATOM 1055 N N . GLY A 1 145 ? 41.072 -4.799 22.120 1.00 28.25 145 GLY A N 1
ATOM 1056 C CA . GLY A 1 145 ? 41.097 -4.439 20.713 1.00 27.95 145 GLY A CA 1
ATOM 1057 C C . GLY A 1 145 ? 40.586 -3.022 20.514 1.00 27.72 145 GLY A C 1
ATOM 1058 O O . GLY A 1 145 ? 40.061 -2.396 21.466 1.00 27.41 145 GLY A O 1
ATOM 1059 N N . ALA A 1 146 ? 40.740 -2.508 19.290 1.00 27.51 146 ALA A N 1
ATOM 1060 C CA . ALA A 1 146 ? 40.259 -1.161 18.989 1.00 27.58 146 ALA A CA 1
ATOM 1061 C C . ALA A 1 146 ? 38.891 -1.210 18.361 1.00 27.27 146 ALA A C 1
ATOM 1062 O O . ALA A 1 146 ? 38.655 -1.986 17.440 1.00 26.97 146 ALA A O 1
ATOM 1064 N N . CYS A 1 147 ? 37.990 -0.379 18.861 1.00 27.72 147 CYS A N 1
ATOM 1065 C CA . CYS A 1 147 ? 36.628 -0.287 18.347 1.00 27.80 147 CYS A CA 1
ATOM 1066 C C . CYS A 1 147 ? 36.572 1.009 17.574 1.00 27.49 147 CYS A C 1
ATOM 1067 O O . CYS A 1 147 ? 36.647 2.081 18.165 1.00 28.16 147 CYS A O 1
ATOM 1070 N N . VAL A 1 148 ? 36.491 0.925 16.248 1.00 27.20 148 VAL A N 1
ATOM 1071 C CA . VAL A 1 148 ? 36.551 2.118 15.399 1.00 26.99 148 VAL A CA 1
ATOM 1072 C C . VAL A 1 148 ? 35.319 2.303 14.531 1.00 26.20 148 VAL A C 1
ATOM 1073 O O . VAL A 1 148 ? 34.630 1.351 14.192 1.00 25.83 148 VAL A O 1
ATOM 1077 N N . GLN A 1 149 ? 35.071 3.543 14.157 1.00 25.91 149 GLN A N 1
ATOM 1078 C CA . GLN A 1 149 ? 34.113 3.864 13.114 1.00 25.41 149 GLN A CA 1
ATOM 1079 C C . GLN A 1 149 ? 34.959 4.024 11.860 1.00 25.14 149 GLN A C 1
ATOM 1080 O O . GLN A 1 149 ? 35.733 4.944 11.754 1.00 25.47 149 GLN A O 1
ATOM 1086 N N . LEU A 1 150 ? 34.865 3.078 10.934 1.00 24.47 150 LEU A N 1
ATOM 1087 C CA . LEU A 1 150 ? 35.871 2.985 9.872 1.00 24.54 150 LEU A CA 1
ATOM 1088 C C . LEU A 1 150 ? 36.000 4.307 9.120 1.00 24.76 150 LEU A C 1
ATOM 1089 O O . LEU A 1 150 ? 37.090 4.759 8.827 1.00 25.06 150 LEU A O 1
ATOM 1094 N N . TYR A 1 151 ? 34.866 4.926 8.842 1.00 24.59 151 TYR A N 1
ATOM 1095 C CA . TYR A 1 151 ? 34.814 6.163 8.085 1.00 25.15 151 TYR A CA 1
ATOM 1096 C C . TYR A 1 151 ? 35.582 7.333 8.723 1.00 26.10 151 TYR A C 1
ATOM 1097 O O . TYR A 1 151 ? 36.002 8.254 8.000 1.00 26.75 151 TYR A O 1
ATOM 1106 N N . THR A 1 152 ? 35.798 7.296 10.049 1.00 26.12 152 THR A N 1
ATOM 1107 C CA . THR A 1 152 ? 36.506 8.379 10.734 1.00 27.17 152 THR A CA 1
ATOM 1108 C C . THR A 1 152 ? 38.031 8.350 10.540 1.00 27.86 152 THR A C 1
ATOM 1109 O O . THR A 1 152 ? 38.688 9.378 10.768 1.00 28.51 152 THR A O 1
ATOM 1113 N N . LEU A 1 153 ? 38.596 7.190 10.157 1.00 27.47 153 LEU A N 1
ATOM 1114 C CA . LEU A 1 153 ? 40.060 7.046 10.126 1.00 28.27 153 LEU A CA 1
ATOM 1115 C C . LEU A 1 153 ? 40.729 7.998 9.124 1.00 29.53 153 LEU A C 1
ATOM 1116 O O . LEU A 1 153 ? 40.188 8.240 8.036 1.00 29.48 153 LEU A O 1
ATOM 1121 N N . ARG A 1 154 ? 41.887 8.554 9.512 1.00 30.86 154 ARG A N 1
ATOM 1122 C CA . ARG A 1 154 ? 42.720 9.344 8.615 1.00 32.20 154 ARG A CA 1
ATOM 1123 C C . ARG A 1 154 ? 44.064 8.675 8.357 1.00 32.80 154 ARG A C 1
ATOM 1124 O O . ARG A 1 154 ? 44.611 7.998 9.226 1.00 32.56 154 ARG A O 1
ATOM 1132 N N . SER A 1 155 ? 44.584 8.870 7.144 1.00 33.62 155 SER A N 1
ATOM 1133 C CA . SER A 1 155 ? 45.876 8.321 6.738 1.00 34.51 155 SER A CA 1
ATOM 1134 C C . SER A 1 155 ? 46.449 9.164 5.633 1.00 35.79 155 SER A C 1
ATOM 1135 O O . SER A 1 155 ? 45.777 10.040 5.100 1.00 35.84 155 SER A O 1
ATOM 1138 N N . GLU A 1 156 ? 47.688 8.895 5.271 1.00 37.02 156 GLU A N 1
ATOM 1139 C CA . GLU A 1 156 ? 48.307 9.675 4.233 1.00 38.77 156 GLU A CA 1
ATOM 1140 C C . GLU A 1 156 ? 47.955 9.165 2.810 1.00 38.15 156 GLU A C 1
ATOM 1141 O O . GLU A 1 156 ? 48.360 9.783 1.843 1.00 39.05 156 GLU A O 1
ATOM 1147 N N . LYS A 1 157 ? 47.195 8.064 2.698 1.00 36.60 157 LYS A N 1
ATOM 1148 C CA . LYS A 1 157 ? 46.904 7.405 1.400 1.00 36.35 157 LYS A CA 1
ATOM 1149 C C . LYS A 1 157 ? 45.423 7.330 1.007 1.00 34.74 157 LYS A C 1
ATOM 1150 O O . LYS A 1 157 ? 45.100 7.090 -0.165 1.00 34.56 157 LYS A O 1
ATOM 1156 N N . ASN A 1 158 ? 44.527 7.463 1.978 1.00 33.34 158 ASN A N 1
ATOM 1157 C CA . ASN A 1 158 ? 43.103 7.383 1.703 1.00 32.00 158 ASN A CA 1
ATOM 1158 C C . ASN A 1 158 ? 42.594 8.595 0.955 1.00 32.30 158 ASN A C 1
ATOM 1159 O O . ASN A 1 158 ? 43.330 9.527 0.712 1.00 33.31 158 ASN A O 1
ATOM 1164 N N . TRP A 1 159 ? 41.340 8.538 0.542 1.00 31.70 159 TRP A N 1
ATOM 1165 C CA . TRP A 1 159 ? 40.771 9.528 -0.379 1.00 32.24 159 TRP A CA 1
ATOM 1166 C C . TRP A 1 159 ? 39.719 10.376 0.342 1.00 31.78 159 TRP A C 1
ATOM 1167 O O . TRP A 1 159 ? 38.801 10.878 -0.287 1.00 32.09 159 TRP A O 1
ATOM 1178 N N . GLY A 1 160 ? 39.850 10.558 1.651 1.00 31.39 160 GLY A N 1
ATOM 1179 C CA . GLY A 1 160 ? 38.914 11.415 2.385 1.00 31.12 160 GLY A CA 1
ATOM 1180 C C . GLY A 1 160 ? 37.881 10.713 3.241 1.00 29.78 160 GLY A C 1
ATOM 1181 O O . GLY A 1 160 ? 37.033 11.369 3.855 1.00 29.68 160 GLY A O 1
ATOM 1182 N N . ILE A 1 161 ? 37.939 9.381 3.269 1.00 28.84 161 ILE A N 1
ATOM 1183 C CA . ILE A 1 161 ? 37.126 8.565 4.169 1.00 27.66 161 ILE A CA 1
ATOM 1184 C C . ILE A 1 161 ? 37.996 7.396 4.514 1.00 27.48 161 ILE A C 1
ATOM 1185 O O . ILE A 1 161 ? 38.769 6.912 3.666 1.00 27.86 161 ILE A O 1
ATOM 1190 N N . GLY A 1 162 ? 37.896 6.941 5.748 1.00 27.07 162 GLY A N 1
ATOM 1191 C CA . GLY A 1 162 ? 38.646 5.792 6.173 1.00 27.10 162 GLY A CA 1
ATOM 1192 C C . GLY A 1 162 ? 38.076 4.603 5.407 1.00 26.68 162 GLY A C 1
ATOM 1193 O O . GLY A 1 162 ? 36.874 4.563 5.107 1.00 26.13 162 GLY A O 1
ATOM 1194 N N . ASP A 1 163 ? 38.939 3.655 5.064 1.00 27.01 163 ASP A N 1
ATOM 1195 C CA . ASP A 1 163 ? 38.541 2.601 4.152 1.00 26.85 163 ASP A CA 1
ATOM 1196 C C . ASP A 1 163 ? 39.278 1.308 4.469 1.00 27.07 163 ASP A C 1
ATOM 1197 O O . ASP A 1 163 ? 39.977 1.214 5.476 1.00 27.21 163 ASP A O 1
ATOM 1202 N N . PHE A 1 164 ? 39.161 0.327 3.582 1.00 27.30 164 PHE A N 1
ATOM 1203 C CA . PHE A 1 164 ? 39.769 -0.981 3.796 1.00 27.54 164 PHE A CA 1
ATOM 1204 C C . PHE A 1 164 ? 41.289 -0.980 3.840 1.00 28.24 164 PHE A C 1
ATOM 1205 O O . PHE A 1 164 ? 41.872 -1.789 4.560 1.00 28.29 164 PHE A O 1
ATOM 1213 N N . GLY A 1 165 ? 41.913 -0.053 3.123 1.00 28.84 165 GLY A N 1
ATOM 1214 C CA . GLY A 1 165 ? 43.360 0.174 3.205 1.00 29.86 165 GLY A CA 1
ATOM 1215 C C . GLY A 1 165 ? 43.819 0.746 4.544 1.00 29.98 165 GLY A C 1
ATOM 1216 O O . GLY A 1 165 ? 44.874 0.380 5.060 1.00 30.92 165 GLY A O 1
ATOM 1217 N N . ASP A 1 166 ? 43.033 1.637 5.125 1.00 29.22 166 ASP A N 1
ATOM 1218 C CA . ASP A 1 166 ? 43.327 2.088 6.470 1.00 29.24 166 ASP A CA 1
ATOM 1219 C C . ASP A 1 166 ? 43.107 0.917 7.426 1.00 28.62 166 ASP A C 1
ATOM 1220 O O . ASP A 1 166 ? 43.940 0.687 8.320 1.00 28.79 166 ASP A O 1
ATOM 1225 N N . LEU A 1 167 ? 42.050 0.135 7.194 1.00 27.82 167 LEU A N 1
ATOM 1226 C CA . LEU A 1 167 ? 41.787 -1.020 8.060 1.00 27.67 167 LEU A CA 1
ATOM 1227 C C . LEU A 1 167 ? 42.999 -1.976 8.107 1.00 28.63 167 LEU A C 1
ATOM 1228 O O . LEU A 1 167 ? 43.478 -2.333 9.196 1.00 28.62 167 LEU A O 1
ATOM 1233 N N . LYS A 1 168 ? 43.540 -2.313 6.930 1.00 29.42 168 LYS A N 1
ATOM 1234 C CA . LYS A 1 168 ? 44.707 -3.206 6.858 1.00 30.64 168 LYS A CA 1
ATOM 1235 C C . LYS A 1 168 ? 45.941 -2.656 7.578 1.00 31.47 168 LYS A C 1
ATOM 1236 O O . LYS A 1 168 ? 46.598 -3.390 8.321 1.00 31.96 168 LYS A O 1
ATOM 1242 N N . ALA A 1 169 ? 46.270 -1.386 7.341 1.00 31.84 169 ALA A N 1
ATOM 1243 C CA . ALA A 1 169 ? 47.450 -0.779 7.960 1.00 32.91 169 ALA A CA 1
ATOM 1244 C C . ALA A 1 169 ? 47.310 -0.670 9.480 1.00 32.62 169 ALA A C 1
ATOM 1245 O O . ALA A 1 169 ? 48.295 -0.806 10.194 1.00 33.44 169 ALA A O 1
ATOM 1247 N N . MET A 1 170 ? 46.087 -0.466 9.965 1.00 31.70 170 MET A N 1
ATOM 1248 C CA . MET A 1 170 ? 45.826 -0.329 11.410 1.00 31.55 170 MET A CA 1
ATOM 1249 C C . MET A 1 170 ? 45.935 -1.651 12.151 1.00 31.32 170 MET A C 1
ATOM 1250 O O . MET A 1 170 ? 46.403 -1.694 13.296 1.00 31.45 170 MET A O 1
ATOM 1255 N N . LEU A 1 171 ? 45.463 -2.721 11.514 1.00 30.67 171 LEU A N 1
ATOM 1256 C CA . LEU A 1 171 ? 45.597 -4.063 12.058 1.00 30.68 171 LEU A CA 1
ATOM 1257 C C . LEU A 1 171 ? 47.020 -4.353 12.518 1.00 31.63 171 LEU A C 1
ATOM 1258 O O . LEU A 1 171 ? 47.224 -4.941 13.568 1.00 31.88 171 LEU A O 1
ATOM 1263 N N . VAL A 1 172 ? 47.997 -3.942 11.726 1.00 32.30 172 VAL A N 1
ATOM 1264 C CA . VAL A 1 172 ? 49.392 -4.190 12.032 1.00 33.42 172 VAL A CA 1
ATOM 1265 C C . VAL A 1 172 ? 49.739 -3.505 13.360 1.00 33.44 172 VAL A C 1
ATOM 1266 O O . VAL A 1 172 ? 50.305 -4.109 14.271 1.00 33.80 172 VAL A O 1
ATOM 1270 N N . ASP A 1 173 ? 49.389 -2.228 13.443 1.00 32.85 173 ASP A N 1
ATOM 1271 C CA . ASP A 1 173 ? 49.773 -1.403 14.583 1.00 33.01 173 ASP A CA 1
ATOM 1272 C C . ASP A 1 173 ? 49.054 -1.837 15.850 1.00 32.14 173 ASP A C 1
ATOM 1273 O O . ASP A 1 173 ? 49.628 -1.761 16.939 1.00 32.89 173 ASP A O 1
ATOM 1278 N N . VAL A 1 174 ? 47.822 -2.310 15.706 1.00 30.74 174 VAL A N 1
ATOM 1279 C CA . VAL A 1 174 ? 47.072 -2.893 16.809 1.00 30.13 174 VAL A CA 1
ATOM 1280 C C . VAL A 1 174 ? 47.696 -4.222 17.261 1.00 30.77 174 VAL A C 1
ATOM 1281 O O . VAL A 1 174 ? 47.974 -4.385 18.451 1.00 31.17 174 VAL A O 1
ATOM 1285 N N . ALA A 1 175 ? 47.940 -5.151 16.327 1.00 30.94 175 ALA A N 1
ATOM 1286 C CA . ALA A 1 175 ? 48.613 -6.425 16.656 1.00 31.77 175 ALA A CA 1
ATOM 1287 C C . ALA A 1 175 ? 49.955 -6.235 17.370 1.00 33.00 175 ALA A C 1
ATOM 1288 O O . ALA A 1 175 ? 50.198 -6.860 18.378 1.00 33.43 175 ALA A O 1
ATOM 1290 N N . LYS A 1 176 ? 50.816 -5.372 16.846 1.00 33.72 176 LYS A N 1
ATOM 1291 C CA . LYS A 1 176 ? 52.149 -5.153 17.413 1.00 35.15 176 LYS A CA 1
ATOM 1292 C C . LYS A 1 176 ? 52.102 -4.679 18.859 1.00 35.18 176 LYS A C 1
ATOM 1293 O O . LYS A 1 176 ? 53.072 -4.852 19.621 1.00 36.23 176 LYS A O 1
ATOM 1299 N N . ARG A 1 177 ? 50.974 -4.080 19.231 1.00 33.99 177 ARG A N 1
ATOM 1300 C CA . ARG A 1 177 ? 50.801 -3.531 20.567 1.00 34.03 177 ARG A CA 1
ATOM 1301 C C . ARG A 1 177 ? 50.079 -4.463 21.519 1.00 33.66 177 ARG A C 1
ATOM 1302 O O . ARG A 1 177 ? 49.930 -4.132 22.708 1.00 33.83 177 ARG A O 1
ATOM 1310 N N . GLY A 1 178 ? 49.688 -5.639 21.011 1.00 33.23 178 GLY A N 1
ATOM 1311 C CA . GLY A 1 178 ? 49.111 -6.694 21.838 1.00 33.07 178 GLY A CA 1
ATOM 1312 C C . GLY A 1 178 ? 47.607 -6.792 21.698 1.00 31.81 178 GLY A C 1
ATOM 1313 O O . GLY A 1 178 ? 46.973 -7.633 22.333 1.00 31.73 178 GLY A O 1
ATOM 1314 N N . GLY A 1 179 ? 47.031 -5.925 20.878 1.00 31.02 179 GLY A N 1
ATOM 1315 C CA . GLY A 1 179 ? 45.607 -5.950 20.616 1.00 30.05 179 GLY A CA 1
ATOM 1316 C C . GLY A 1 179 ? 45.253 -7.165 19.765 1.00 29.97 179 GLY A C 1
ATOM 1317 O O . GLY A 1 179 ? 46.044 -7.604 18.925 1.00 30.51 179 GLY A O 1
ATOM 1318 N N . SER A 1 180 ? 44.052 -7.674 19.984 1.00 29.41 180 SER A N 1
ATOM 1319 C CA . SER A 1 180 ? 43.614 -8.908 19.420 1.00 29.56 180 SER A CA 1
ATOM 1320 C C . SER A 1 180 ? 42.572 -8.703 18.332 1.00 28.90 180 SER A C 1
ATOM 1321 O O . SER A 1 180 ? 42.230 -9.645 17.624 1.00 28.81 180 SER A O 1
ATOM 1324 N N . PHE A 1 181 ? 42.068 -7.486 18.177 1.00 28.64 181 PHE A N 1
ATOM 1325 C CA . PHE A 1 181 ? 41.052 -7.256 17.164 1.00 28.14 181 PHE A CA 1
ATOM 1326 C C . PHE A 1 181 ? 40.855 -5.795 16.827 1.00 28.07 181 PHE A C 1
ATOM 1327 O O . PHE A 1 181 ? 41.317 -4.894 17.536 1.00 28.26 181 PHE A O 1
ATOM 1335 N N . ILE A 1 182 ? 40.172 -5.573 15.709 1.00 27.72 182 ILE A N 1
ATOM 1336 C CA . ILE A 1 182 ? 39.611 -4.281 15.413 1.00 27.47 182 ILE A CA 1
ATOM 1337 C C . ILE A 1 182 ? 38.158 -4.505 15.083 1.00 27.01 182 ILE A C 1
ATOM 1338 O O . ILE A 1 182 ? 37.810 -5.341 14.231 1.00 26.98 182 ILE A O 1
ATOM 1343 N N . GLY A 1 183 ? 37.318 -3.756 15.766 1.00 26.76 183 GLY A N 1
ATOM 1344 C CA . GLY A 1 183 ? 35.909 -3.838 15.591 1.00 26.30 183 GLY A CA 1
ATOM 1345 C C . GLY A 1 183 ? 35.451 -2.675 14.792 1.00 25.84 183 GLY A C 1
ATOM 1346 O O . GLY A 1 183 ? 36.042 -1.594 14.848 1.00 26.62 183 GLY A O 1
ATOM 1347 N N . LEU A 1 184 ? 34.347 -2.878 14.113 1.00 25.20 184 LEU A N 1
ATOM 1348 C CA . LEU A 1 184 ? 33.876 -1.931 13.126 1.00 24.87 184 LEU A CA 1
ATOM 1349 C C . LEU A 1 184 ? 32.416 -1.587 13.365 1.00 24.44 184 LEU A C 1
ATOM 1350 O O . LEU A 1 184 ? 31.658 -2.373 13.920 1.00 24.21 184 LEU A O 1
ATOM 1355 N N . ASN A 1 185 ? 32.035 -0.394 12.944 1.00 24.38 185 ASN A N 1
ATOM 1356 C CA . ASN A 1 185 ? 30.636 -0.063 12.729 1.00 24.44 185 ASN A CA 1
ATOM 1357 C C . ASN A 1 185 ? 30.116 -1.016 11.657 1.00 24.39 185 ASN A C 1
ATOM 1358 O O . ASN A 1 185 ? 30.912 -1.661 10.998 1.00 24.02 185 ASN A O 1
ATOM 1363 N N . PRO A 1 186 ? 28.783 -1.102 11.478 1.00 24.91 186 PRO A N 1
ATOM 1364 C CA . PRO A 1 186 ? 28.275 -1.957 10.385 1.00 25.07 186 PRO A CA 1
ATOM 1365 C C . PRO A 1 186 ? 28.768 -1.428 9.079 1.00 25.60 186 PRO A C 1
ATOM 1366 O O . PRO A 1 186 ? 28.705 -0.207 8.846 1.00 25.55 186 PRO A O 1
ATOM 1370 N N . ILE A 1 187 ? 29.284 -2.338 8.247 1.00 26.10 187 ILE A N 1
ATOM 1371 C CA . ILE A 1 187 ? 29.749 -1.996 6.909 1.00 26.50 187 ILE A CA 1
ATOM 1372 C C . ILE A 1 187 ? 28.774 -2.464 5.808 1.00 26.44 187 ILE A C 1
ATOM 1373 O O . ILE A 1 187 ? 29.181 -2.749 4.656 1.00 26.71 187 ILE A O 1
ATOM 1378 N N . HIS A 1 188 ? 27.488 -2.508 6.165 1.00 26.03 188 HIS A N 1
ATOM 1379 C CA . HIS A 1 188 ? 26.442 -2.971 5.268 1.00 25.59 188 HIS A CA 1
ATOM 1380 C C . HIS A 1 188 ? 26.309 -1.989 4.140 1.00 25.16 188 HIS A C 1
ATOM 1381 O O . HIS A 1 188 ? 26.518 -0.823 4.342 1.00 24.80 188 HIS A O 1
ATOM 1388 N N . ALA A 1 189 ? 25.905 -2.469 2.959 1.00 24.80 189 ALA A N 1
ATOM 1389 C CA . ALA A 1 189 ? 25.720 -1.604 1.799 1.00 24.81 189 ALA A CA 1
ATOM 1390 C C . ALA A 1 189 ? 24.764 -0.470 2.115 1.00 24.51 189 ALA A C 1
ATOM 1391 O O . ALA A 1 189 ? 23.710 -0.700 2.706 1.00 24.07 189 ALA A O 1
ATOM 1393 N N . LEU A 1 190 ? 25.147 0.743 1.712 1.00 24.55 190 LEU A N 1
ATOM 1394 C CA . LEU A 1 190 ? 24.275 1.901 1.810 1.00 24.95 190 LEU A CA 1
ATOM 1395 C C . LEU A 1 190 ? 23.802 2.287 0.416 1.00 25.60 190 LEU A C 1
ATOM 1396 O O . LEU A 1 190 ? 23.285 1.415 -0.306 1.00 25.62 190 LEU A O 1
ATOM 1401 N N . TYR A 1 191 ? 23.978 3.546 0.013 1.00 26.08 191 TYR A N 1
ATOM 1402 C CA . TYR A 1 191 ? 23.350 4.044 -1.218 1.00 26.74 191 TYR A CA 1
ATOM 1403 C C . TYR A 1 191 ? 24.274 4.960 -2.047 1.00 27.19 191 TYR A C 1
ATOM 1404 O O . TYR A 1 191 ? 24.195 6.173 -1.954 1.00 27.46 191 TYR A O 1
ATOM 1413 N N . PRO A 1 192 ? 25.142 4.372 -2.881 1.00 27.31 192 PRO A N 1
ATOM 1414 C CA . PRO A 1 192 ? 26.052 5.148 -3.720 1.00 27.97 192 PRO A CA 1
ATOM 1415 C C . PRO A 1 192 ? 25.340 6.177 -4.626 1.00 28.88 192 PRO A C 1
ATOM 1416 O O . PRO A 1 192 ? 25.946 7.161 -5.033 1.00 29.62 192 PRO A O 1
ATOM 1420 N N . ALA A 1 193 ? 24.068 5.961 -4.923 1.00 29.06 193 ALA A N 1
ATOM 1421 C CA . ALA A 1 193 ? 23.275 6.981 -5.576 1.00 30.21 193 ALA A CA 1
ATOM 1422 C C . ALA A 1 193 ? 22.761 8.075 -4.641 1.00 30.73 193 ALA A C 1
ATOM 1423 O O . ALA A 1 193 ? 22.316 9.117 -5.124 1.00 31.57 193 ALA A O 1
ATOM 1425 N N . ASN A 1 194 ? 22.820 7.859 -3.321 1.00 30.39 194 ASN A N 1
ATOM 1426 C CA . ASN A 1 194 ? 22.396 8.881 -2.341 1.00 31.09 194 ASN A CA 1
ATOM 1427 C C . ASN A 1 194 ? 23.449 8.928 -1.222 1.00 30.29 194 ASN A C 1
ATOM 1428 O O . ASN A 1 194 ? 23.222 8.475 -0.101 1.00 29.36 194 ASN A O 1
ATOM 1433 N N . PRO A 1 195 ? 24.637 9.425 -1.555 1.00 30.36 195 PRO A N 1
ATOM 1434 C CA . PRO A 1 195 ? 25.779 9.254 -0.682 1.00 30.04 195 PRO A CA 1
ATOM 1435 C C . PRO A 1 195 ? 25.655 9.984 0.670 1.00 30.43 195 PRO A C 1
ATOM 1436 O O . PRO A 1 195 ? 26.295 9.580 1.647 1.00 29.88 195 PRO A O 1
ATOM 1440 N N . GLU A 1 196 ? 24.786 10.983 0.743 1.00 31.61 196 GLU A N 1
ATOM 1441 C CA . GLU A 1 196 ? 24.543 11.684 2.012 1.00 32.60 196 GLU A CA 1
ATOM 1442 C C . GLU A 1 196 ? 23.699 10.893 3.024 1.00 32.37 196 GLU A C 1
ATOM 1443 O O . GLU A 1 196 ? 23.674 11.254 4.192 1.00 32.96 196 GLU A O 1
ATOM 1449 N N . SER A 1 197 ? 23.006 9.829 2.617 1.00 32.34 197 SER A N 1
ATOM 1450 C CA . SER A 1 197 ? 22.403 8.922 3.610 1.00 32.32 197 SER A CA 1
ATOM 1451 C C . SER A 1 197 ? 23.467 8.014 4.180 1.00 31.05 197 SER A C 1
ATOM 1452 O O . SER A 1 197 ? 23.626 6.894 3.759 1.00 30.15 197 SER A O 1
ATOM 1455 N N . ALA A 1 198 ? 24.186 8.531 5.170 1.00 30.84 198 ALA A N 1
ATOM 1456 C CA . ALA A 1 198 ? 25.425 7.928 5.591 1.00 29.92 198 ALA A CA 1
ATOM 1457 C C . ALA A 1 198 ? 25.253 6.989 6.771 1.00 29.27 198 ALA A C 1
ATOM 1458 O O . ALA A 1 198 ? 26.193 6.287 7.130 1.00 28.39 198 ALA A O 1
ATOM 1460 N N . SER A 1 199 ? 24.048 6.925 7.323 1.00 29.55 199 SER A N 1
ATOM 1461 C CA . SER A 1 199 ? 23.813 6.084 8.483 1.00 29.50 199 SER A CA 1
ATOM 1462 C C . SER A 1 199 ? 24.063 4.611 8.196 1.00 29.25 199 SER A C 1
ATOM 1463 O O . SER A 1 199 ? 23.339 4.020 7.404 1.00 30.21 199 SER A O 1
ATOM 1466 N N . PRO A 1 200 ? 25.061 4.004 8.871 1.00 28.95 200 PRO A N 1
ATOM 1467 C CA . PRO A 1 200 ? 25.240 2.571 8.796 1.00 28.78 200 PRO A CA 1
ATOM 1468 C C . PRO A 1 200 ? 24.007 1.742 9.201 1.00 29.22 200 PRO A C 1
ATOM 1469 O O . PRO A 1 200 ? 23.939 0.569 8.820 1.00 29.76 200 PRO A O 1
ATOM 1473 N N . TYR A 1 201 ? 23.047 2.355 9.905 1.00 29.56 201 TYR A N 1
ATOM 1474 C CA . TYR A 1 201 ? 21.904 1.657 10.516 1.00 29.67 201 TYR A CA 1
ATOM 1475 C C . TYR A 1 201 ? 20.579 1.793 9.761 1.00 29.79 201 TYR A C 1
ATOM 1476 O O . TYR A 1 201 ? 19.560 1.319 10.234 1.00 29.75 201 TYR A O 1
ATOM 1485 N N . SER A 1 202 ? 20.571 2.432 8.594 1.00 29.57 202 SER A N 1
ATOM 1486 C CA . SER A 1 202 ? 19.424 2.261 7.705 1.00 30.01 202 SER A CA 1
ATOM 1487 C C . SER A 1 202 ? 19.901 1.691 6.360 1.00 28.82 202 SER A C 1
ATOM 1488 O O . SER A 1 202 ? 19.770 2.334 5.325 1.00 29.35 202 SER A O 1
ATOM 1491 N N . PRO A 1 203 ? 20.484 0.485 6.392 1.00 27.90 203 PRO A N 1
ATOM 1492 C CA . PRO A 1 203 ? 21.181 -0.010 5.204 1.00 27.18 203 PRO A CA 1
ATOM 1493 C C . PRO A 1 203 ? 20.265 -0.614 4.129 1.00 27.01 203 PRO A C 1
ATOM 1494 O O . PRO A 1 203 ? 19.180 -1.089 4.428 1.00 26.99 203 PRO A O 1
ATOM 1498 N N . SER A 1 204 ? 20.742 -0.590 2.890 1.00 26.86 204 SER A N 1
ATOM 1499 C CA . SER A 1 204 ? 20.047 -1.189 1.725 1.00 26.86 204 SER A CA 1
ATOM 1500 C C . SER A 1 204 ? 19.850 -2.674 1.957 1.00 26.91 204 SER A C 1
ATOM 1501 O O . SER A 1 204 ? 18.740 -3.216 1.800 1.00 27.53 204 SER A O 1
ATOM 1504 N N . SER A 1 205 ? 20.950 -3.312 2.352 1.00 26.25 205 SER A N 1
ATOM 1505 C CA . SER A 1 205 ? 21.008 -4.712 2.588 1.00 26.22 205 SER A CA 1
ATOM 1506 C C . SER A 1 205 ? 21.952 -4.983 3.738 1.00 25.81 205 SER A C 1
ATOM 1507 O O . SER A 1 205 ? 23.003 -4.374 3.812 1.00 24.99 205 SER A O 1
ATOM 1510 N N . ARG A 1 206 ? 21.622 -5.971 4.555 1.00 26.30 206 ARG A N 1
ATOM 1511 C CA . ARG A 1 206 ? 22.565 -6.458 5.566 1.00 26.89 206 ARG A CA 1
ATOM 1512 C C . ARG A 1 206 ? 23.458 -7.582 5.052 1.00 27.79 206 ARG A C 1
ATOM 1513 O O . ARG A 1 206 ? 24.262 -8.138 5.804 1.00 28.01 206 ARG A O 1
ATOM 1521 N N . ARG A 1 207 ? 23.346 -7.923 3.773 1.00 28.82 207 ARG A N 1
ATOM 1522 C CA . ARG A 1 207 ? 24.197 -8.969 3.219 1.00 29.94 207 ARG A CA 1
ATOM 1523 C C . ARG A 1 207 ? 25.407 -8.424 2.496 1.00 29.35 207 ARG A C 1
ATOM 1524 O O . ARG A 1 207 ? 26.487 -8.979 2.632 1.00 30.54 207 ARG A O 1
ATOM 1532 N N . TRP A 1 208 ? 25.213 -7.376 1.706 1.00 28.34 208 TRP A N 1
ATOM 1533 C CA . TRP A 1 208 ? 26.269 -6.798 0.853 1.00 27.74 208 TRP A CA 1
ATOM 1534 C C . TRP A 1 208 ? 26.971 -5.639 1.550 1.00 27.19 208 TRP A C 1
ATOM 1535 O O . TRP A 1 208 ? 26.571 -5.269 2.647 1.00 26.94 208 TRP A O 1
ATOM 1546 N N . LEU A 1 209 ? 28.033 -5.099 0.949 1.00 27.02 209 LEU A N 1
ATOM 1547 C CA . LEU A 1 209 ? 28.888 -4.150 1.646 1.00 26.62 209 LEU A CA 1
ATOM 1548 C C . LEU A 1 209 ? 28.836 -2.758 1.089 1.00 26.33 209 LEU A C 1
ATOM 1549 O O . LEU A 1 209 ? 28.392 -2.505 -0.035 1.00 26.70 209 LEU A O 1
ATOM 1554 N N . ASN A 1 210 ? 29.290 -1.843 1.924 1.00 25.83 210 ASN A N 1
ATOM 1555 C CA . ASN A 1 210 ? 29.385 -0.454 1.590 1.00 25.50 210 ASN A CA 1
ATOM 1556 C C . ASN A 1 210 ? 30.570 -0.258 0.656 1.00 25.53 210 ASN A C 1
ATOM 1557 O O . ASN A 1 210 ? 31.709 -0.444 1.041 1.00 25.34 210 ASN A O 1
ATOM 1562 N N . VAL A 1 211 ? 30.282 0.096 -0.593 1.00 25.62 211 VAL A N 1
ATOM 1563 C CA . VAL A 1 211 ? 31.335 0.279 -1.611 1.00 25.93 211 VAL A CA 1
ATOM 1564 C C . VAL A 1 211 ? 32.279 1.461 -1.336 1.00 26.01 211 VAL A C 1
ATOM 1565 O O . VAL A 1 211 ? 33.411 1.505 -1.847 1.00 26.39 211 VAL A O 1
ATOM 1569 N N . ILE A 1 212 ? 31.844 2.383 -0.475 1.00 25.59 212 ILE A N 1
ATOM 1570 C CA . ILE A 1 212 ? 32.650 3.554 -0.151 1.00 25.85 212 ILE A CA 1
ATOM 1571 C C . ILE A 1 212 ? 33.957 3.184 0.542 1.00 25.74 212 ILE A C 1
ATOM 1572 O O . ILE A 1 212 ? 34.901 3.949 0.532 1.00 26.07 212 ILE A O 1
ATOM 1577 N N . TYR A 1 213 ? 34.026 1.992 1.113 1.00 25.48 213 TYR A N 1
ATOM 1578 C CA . TYR A 1 213 ? 35.225 1.600 1.851 1.00 25.68 213 TYR A CA 1
ATOM 1579 C C . TYR A 1 213 ? 36.273 0.960 0.952 1.00 26.13 213 TYR A C 1
ATOM 1580 O O . TYR A 1 213 ? 37.361 0.616 1.423 1.00 26.18 213 TYR A O 1
ATOM 1589 N N . ILE A 1 214 ? 35.965 0.834 -0.345 1.00 26.36 214 ILE A N 1
ATOM 1590 C CA . ILE A 1 214 ? 36.942 0.324 -1.289 1.00 27.14 214 ILE A CA 1
ATOM 1591 C C . ILE A 1 214 ? 38.113 1.276 -1.355 1.00 27.96 214 ILE A C 1
ATOM 1592 O O . ILE A 1 214 ? 37.943 2.479 -1.557 1.00 28.33 214 ILE A O 1
ATOM 1597 N N . ASP A 1 215 ? 39.300 0.711 -1.223 1.00 28.57 215 ASP A N 1
ATOM 1598 C CA . ASP A 1 215 ? 40.532 1.443 -1.345 1.00 29.63 215 ASP A CA 1
ATOM 1599 C C . ASP A 1 215 ? 40.940 1.391 -2.806 1.00 30.58 215 ASP A C 1
ATOM 1600 O O . ASP A 1 215 ? 41.418 0.365 -3.279 1.00 31.08 215 ASP A O 1
ATOM 1605 N N . VAL A 1 216 ? 40.785 2.509 -3.500 1.00 30.89 216 VAL A N 1
ATOM 1606 C CA . VAL A 1 216 ? 41.039 2.566 -4.929 1.00 31.79 216 VAL A CA 1
ATOM 1607 C C . VAL A 1 216 ? 42.525 2.385 -5.285 1.00 33.12 216 VAL A C 1
ATOM 1608 O O . VAL A 1 216 ? 42.847 1.912 -6.372 1.00 33.81 216 VAL A O 1
ATOM 1612 N N . ASN A 1 217 ? 43.412 2.696 -4.345 1.00 33.51 217 ASN A N 1
ATOM 1613 C CA . ASN A 1 217 ? 44.852 2.483 -4.510 1.00 34.96 217 ASN A CA 1
ATOM 1614 C C . ASN A 1 217 ? 45.287 1.022 -4.646 1.00 35.26 217 ASN A C 1
ATOM 1615 O O . ASN A 1 217 ? 46.350 0.745 -5.195 1.00 36.56 217 ASN A O 1
ATOM 1620 N N . ALA A 1 218 ? 44.485 0.096 -4.138 1.00 34.29 218 ALA A N 1
ATOM 1621 C CA . ALA A 1 218 ? 44.784 -1.328 -4.249 1.00 34.71 218 ALA A CA 1
ATOM 1622 C C . ALA A 1 218 ? 44.060 -1.976 -5.448 1.00 35.04 218 ALA A C 1
ATOM 1623 O O . ALA A 1 218 ? 44.080 -3.195 -5.600 1.00 35.18 218 ALA A O 1
ATOM 1625 N N . VAL A 1 219 ? 43.426 -1.164 -6.291 1.00 35.09 219 VAL A N 1
ATOM 1626 C CA . VAL A 1 219 ? 42.720 -1.669 -7.464 1.00 35.62 219 VAL A CA 1
ATOM 1627 C C . VAL A 1 219 ? 43.665 -1.564 -8.671 1.00 37.28 219 VAL A C 1
ATOM 1628 O O . VAL A 1 219 ? 43.847 -0.487 -9.229 1.00 37.63 219 VAL A O 1
ATOM 1632 N N . GLU A 1 220 ? 44.306 -2.668 -9.046 1.00 38.50 220 GLU A N 1
ATOM 1633 C CA . GLU A 1 220 ? 45.285 -2.644 -10.157 1.00 40.70 220 GLU A CA 1
ATOM 1634 C C . GLU A 1 220 ? 44.821 -1.929 -11.441 1.00 41.39 220 GLU A C 1
ATOM 1635 O O . GLU A 1 220 ? 45.623 -1.274 -12.101 1.00 42.78 220 GLU A O 1
ATOM 1641 N N . ASP A 1 221 ? 43.549 -2.052 -11.804 1.00 40.86 221 ASP A N 1
ATOM 1642 C CA . ASP A 1 221 ? 43.071 -1.448 -13.060 1.00 41.80 221 ASP A CA 1
ATOM 1643 C C . ASP A 1 221 ? 42.930 0.055 -13.011 1.00 41.54 221 ASP A C 1
ATOM 1644 O O . ASP A 1 221 ? 42.873 0.708 -14.054 1.00 42.05 221 ASP A O 1
ATOM 1649 N N . PHE A 1 222 ? 42.858 0.606 -11.797 1.00 40.53 222 PHE A N 1
ATOM 1650 C CA . PHE A 1 222 ? 42.952 2.045 -11.633 1.00 40.56 222 PHE A CA 1
ATOM 1651 C C . PHE A 1 222 ? 44.349 2.488 -12.081 1.00 42.05 222 PHE A C 1
ATOM 1652 O O . PHE A 1 222 ? 44.495 3.484 -12.778 1.00 42.86 222 PHE A O 1
ATOM 1660 N N . HIS A 1 223 ? 45.367 1.724 -11.687 1.00 42.46 223 HIS A N 1
ATOM 1661 C CA . HIS A 1 223 ? 46.755 2.068 -11.979 1.00 43.92 223 HIS A CA 1
ATOM 1662 C C . HIS A 1 223 ? 47.142 1.772 -13.425 1.00 45.51 223 HIS A C 1
ATOM 1663 O O . HIS A 1 223 ? 48.050 2.409 -13.941 1.00 46.74 223 HIS A O 1
ATOM 1670 N N . LEU A 1 224 ? 46.463 0.813 -14.061 1.00 45.41 224 LEU A N 1
ATOM 1671 C CA . LEU A 1 224 ? 46.751 0.440 -15.452 1.00 47.04 224 LEU A CA 1
ATOM 1672 C C . LEU A 1 224 ? 45.900 1.209 -16.455 1.00 47.27 224 LEU A C 1
ATOM 1673 O O . LEU A 1 224 ? 46.185 1.169 -17.643 1.00 48.65 224 LEU A O 1
ATOM 1678 N N . SER A 1 225 ? 44.846 1.881 -15.998 1.00 45.99 225 SER A N 1
ATOM 1679 C CA . SER A 1 225 ? 44.001 2.658 -16.912 1.00 46.26 225 SER A CA 1
ATOM 1680 C C . SER A 1 225 ? 44.662 3.988 -17.187 1.00 47.87 225 SER A C 1
ATOM 1681 O O . SER A 1 225 ? 44.885 4.773 -16.262 1.00 47.16 225 SER A O 1
ATOM 1684 N N . GLU A 1 226 ? 44.966 4.249 -18.455 1.00 50.04 226 GLU A N 1
ATOM 1685 C CA . GLU A 1 226 ? 45.617 5.494 -18.823 1.00 52.05 226 GLU A CA 1
ATOM 1686 C C . GLU A 1 226 ? 44.677 6.694 -18.710 1.00 51.81 226 GLU A C 1
ATOM 1687 O O . GLU A 1 226 ? 45.102 7.761 -18.300 1.00 52.09 226 GLU A O 1
ATOM 1693 N N . GLU A 1 227 ? 43.400 6.508 -19.025 1.00 51.76 227 GLU A N 1
ATOM 1694 C CA . GLU A 1 227 ? 42.397 7.542 -18.765 1.00 51.90 227 GLU A CA 1
ATOM 1695 C C . GLU A 1 227 ? 42.326 7.890 -17.256 1.00 50.74 227 GLU A C 1
ATOM 1696 O O . GLU A 1 227 ? 42.177 9.061 -16.894 1.00 50.63 227 GLU A O 1
ATOM 1702 N N . ALA A 1 228 ? 42.432 6.876 -16.390 1.00 50.00 228 ALA A N 1
ATOM 1703 C CA . ALA A 1 228 ? 42.461 7.083 -14.928 1.00 48.94 228 ALA A CA 1
ATOM 1704 C C . ALA A 1 228 ? 43.696 7.863 -14.466 1.00 50.17 228 ALA A C 1
ATOM 1705 O O . ALA A 1 228 ? 43.579 8.757 -13.638 1.00 50.25 228 ALA A O 1
ATOM 1707 N N . GLN A 1 229 ? 44.871 7.518 -14.989 1.00 51.93 229 GLN A N 1
ATOM 1708 C CA . GLN A 1 229 ? 46.101 8.256 -14.708 1.00 53.34 229 GLN A CA 1
ATOM 1709 C C . GLN A 1 229 ? 45.975 9.729 -15.120 1.00 54.29 229 GLN A C 1
ATOM 1710 O O . GLN A 1 229 ? 46.311 10.623 -14.346 1.00 53.68 229 GLN A O 1
ATOM 1716 N N . ALA A 1 230 ? 45.525 9.973 -16.356 1.00 55.10 230 ALA A N 1
ATOM 1717 C CA . ALA A 1 230 ? 45.339 11.340 -16.846 1.00 55.99 230 ALA A CA 1
ATOM 1718 C C . ALA A 1 230 ? 44.439 12.151 -15.906 1.00 54.39 230 ALA A C 1
ATOM 1719 O O . ALA A 1 230 ? 44.831 13.225 -15.456 1.00 55.52 230 ALA A O 1
ATOM 1721 N N . TRP A 1 231 ? 43.248 11.624 -15.617 1.00 52.30 231 TRP A N 1
ATOM 1722 C CA . TRP A 1 231 ? 42.299 12.240 -14.659 1.00 50.93 231 TRP A CA 1
ATOM 1723 C C . TRP A 1 231 ? 42.934 12.494 -13.285 1.00 50.40 231 TRP A C 1
ATOM 1724 O O . TRP A 1 231 ? 42.837 13.594 -12.753 1.00 51.22 231 TRP A O 1
ATOM 1735 N N . TRP A 1 232 ? 43.583 11.474 -12.731 1.00 49.41 232 TRP A N 1
ATOM 1736 C CA . TRP A 1 232 ? 44.231 11.561 -11.421 1.00 49.01 232 TRP A CA 1
ATOM 1737 C C . TRP A 1 232 ? 45.184 12.735 -11.328 1.00 50.39 232 TRP A C 1
ATOM 1738 O O . TRP A 1 232 ? 45.170 13.478 -10.352 1.00 50.06 232 TRP A O 1
ATOM 1749 N N . GLN A 1 233 ? 46.014 12.909 -12.349 1.00 51.99 233 GLN A N 1
ATOM 1750 C CA . GLN A 1 233 ? 47.056 13.939 -12.299 1.00 53.45 233 GLN A CA 1
ATOM 1751 C C . GLN A 1 233 ? 46.576 15.351 -12.618 1.00 53.54 233 GLN A C 1
ATOM 1752 O O . GLN A 1 233 ? 47.381 16.270 -12.617 1.00 55.22 233 GLN A O 1
ATOM 1758 N N . LEU A 1 234 ? 45.279 15.534 -12.856 1.00 52.08 234 LEU A N 1
ATOM 1759 C CA . LEU A 1 234 ? 44.715 16.870 -13.068 1.00 52.66 234 LEU A CA 1
ATOM 1760 C C . LEU A 1 234 ? 44.811 17.708 -11.805 1.00 52.69 234 LEU A C 1
ATOM 1761 O O . LEU A 1 234 ? 44.596 17.182 -10.703 1.00 51.03 234 LEU A O 1
ATOM 1766 N N . PRO A 1 235 ? 45.102 19.016 -11.956 1.00 54.19 235 PRO A N 1
ATOM 1767 C CA . PRO A 1 235 ? 45.109 19.865 -10.769 1.00 54.33 235 PRO A CA 1
ATOM 1768 C C . PRO A 1 235 ? 43.729 19.924 -10.097 1.00 52.86 235 PRO A C 1
ATOM 1769 O O . PRO A 1 235 ? 43.656 19.967 -8.877 1.00 52.08 235 PRO A O 1
ATOM 1773 N N . THR A 1 236 ? 42.656 19.875 -10.887 1.00 52.49 236 THR A N 1
ATOM 1774 C CA . THR A 1 236 ? 41.288 19.880 -10.352 1.00 51.13 236 THR A CA 1
ATOM 1775 C C . THR A 1 236 ? 40.933 18.602 -9.571 1.00 49.10 236 THR A C 1
ATOM 1776 O O . THR A 1 236 ? 40.099 18.636 -8.664 1.00 48.31 236 THR A O 1
ATOM 1780 N N . THR A 1 237 ? 41.577 17.485 -9.892 1.00 48.58 237 THR A N 1
ATOM 1781 C CA . THR A 1 237 ? 41.328 16.237 -9.170 1.00 46.74 237 THR A CA 1
ATOM 1782 C C . THR A 1 237 ? 42.100 16.224 -7.868 1.00 46.55 237 THR A C 1
ATOM 1783 O O . THR A 1 237 ? 41.530 15.975 -6.807 1.00 45.16 237 THR A O 1
ATOM 1787 N N . GLN A 1 238 ? 43.400 16.481 -7.960 1.00 47.95 238 GLN A N 1
ATOM 1788 C CA . GLN A 1 238 ? 44.262 16.543 -6.783 1.00 48.30 238 GLN A CA 1
ATOM 1789 C C . GLN A 1 238 ? 43.796 17.577 -5.759 1.00 48.06 238 GLN A C 1
ATOM 1790 O O . GLN A 1 238 ? 43.913 17.343 -4.562 1.00 47.65 238 GLN A O 1
ATOM 1796 N N . GLN A 1 239 ? 43.251 18.696 -6.232 1.00 48.73 239 GLN A N 1
ATOM 1797 C CA . GLN A 1 239 ? 42.655 19.701 -5.353 1.00 48.67 239 GLN A CA 1
ATOM 1798 C C . GLN A 1 239 ? 41.412 19.175 -4.598 1.00 46.23 239 GLN A C 1
ATOM 1799 O O . GLN A 1 239 ? 41.366 19.231 -3.357 1.00 45.49 239 GLN A O 1
ATOM 1805 N N . THR A 1 240 ? 40.424 18.682 -5.344 1.00 44.74 240 THR A N 1
ATOM 1806 C CA . THR A 1 240 ? 39.200 18.091 -4.790 1.00 42.93 240 THR A CA 1
ATOM 1807 C C . THR A 1 240 ? 39.552 17.034 -3.726 1.00 41.56 240 THR A C 1
ATOM 1808 O O . THR A 1 240 ? 38.941 16.984 -2.665 1.00 40.30 240 THR A O 1
ATOM 1812 N N . LEU A 1 241 ? 40.545 16.204 -4.051 1.00 41.57 241 LEU A N 1
ATOM 1813 C CA . LEU A 1 241 ? 41.070 15.178 -3.162 1.00 40.87 241 LEU A CA 1
ATOM 1814 C C . LEU A 1 241 ? 41.688 15.762 -1.892 1.00 41.68 241 LEU A C 1
ATOM 1815 O O . LEU A 1 241 ? 41.382 15.303 -0.794 1.00 40.78 241 LEU A O 1
ATOM 1820 N N . GLN A 1 242 ? 42.577 16.738 -2.053 1.00 43.77 242 GLN A N 1
ATOM 1821 C CA . GLN A 1 242 ? 43.209 17.408 -0.927 1.00 45.04 242 GLN A CA 1
ATOM 1822 C C . GLN A 1 242 ? 42.127 17.954 0.007 1.00 44.06 242 GLN A C 1
ATOM 1823 O O . GLN A 1 242 ? 42.168 17.707 1.212 1.00 43.82 242 GLN A O 1
ATOM 1829 N N . GLN A 1 243 ? 41.138 18.646 -0.558 1.00 43.58 243 GLN A N 1
ATOM 1830 C CA . GLN A 1 243 ? 40.051 19.223 0.230 1.00 42.91 243 GLN A CA 1
ATOM 1831 C C . GLN A 1 243 ? 39.236 18.155 0.954 1.00 40.51 243 GLN A C 1
ATOM 1832 O O . GLN A 1 243 ? 38.867 18.337 2.120 1.00 39.53 243 GLN A O 1
ATOM 1838 N N . ALA A 1 244 ? 38.945 17.046 0.268 1.00 38.96 244 ALA A N 1
ATOM 1839 C CA . ALA A 1 244 ? 38.209 15.957 0.904 1.00 37.01 244 ALA A CA 1
ATOM 1840 C C . ALA A 1 244 ? 38.996 15.386 2.104 1.00 36.28 244 ALA A C 1
ATOM 1841 O O . ALA A 1 244 ? 38.423 15.148 3.160 1.00 35.21 244 ALA A O 1
ATOM 1843 N N . ARG A 1 245 ? 40.300 15.190 1.929 1.00 36.60 245 ARG A N 1
ATOM 1844 C CA . ARG A 1 245 ? 41.142 14.588 2.953 1.00 36.32 245 ARG A CA 1
ATOM 1845 C C . ARG A 1 245 ? 41.347 15.500 4.164 1.00 37.30 245 ARG A C 1
ATOM 1846 O O . ARG A 1 245 ? 41.205 15.058 5.322 1.00 36.43 245 ARG A O 1
ATOM 1854 N N . ASP A 1 246 ? 41.639 16.779 3.896 1.00 38.94 246 ASP A N 1
ATOM 1855 C CA . ASP A 1 246 ? 41.986 17.710 4.967 1.00 40.14 246 ASP A CA 1
ATOM 1856 C C . ASP A 1 246 ? 40.769 18.142 5.797 1.00 39.68 246 ASP A C 1
ATOM 1857 O O . ASP A 1 246 ? 40.925 18.556 6.932 1.00 40.02 246 ASP A O 1
ATOM 1862 N N . ALA A 1 247 ? 39.555 17.997 5.265 1.00 38.91 247 ALA A N 1
ATOM 1863 C CA . ALA A 1 247 ? 38.361 18.411 6.012 1.00 38.62 247 ALA A CA 1
ATOM 1864 C C . ALA A 1 247 ? 38.218 17.564 7.293 1.00 37.43 247 ALA A C 1
ATOM 1865 O O . ALA A 1 247 ? 38.638 16.407 7.323 1.00 36.59 247 ALA A O 1
ATOM 1867 N N . ASP A 1 248 ? 37.636 18.137 8.337 1.00 37.43 248 ASP A N 1
ATOM 1868 C CA . ASP A 1 248 ? 37.508 17.459 9.639 1.00 36.62 248 ASP A CA 1
ATOM 1869 C C . ASP A 1 248 ? 36.218 16.645 9.719 1.00 35.06 248 ASP A C 1
ATOM 1870 O O . ASP A 1 248 ? 36.025 15.915 10.654 1.00 34.00 248 ASP A O 1
ATOM 1875 N N . TRP A 1 249 ? 35.360 16.784 8.701 1.00 34.67 249 TRP A N 1
ATOM 1876 C CA . TRP A 1 249 ? 34.116 16.044 8.571 1.00 33.33 249 TRP A CA 1
ATOM 1877 C C . TRP A 1 249 ? 34.130 15.337 7.203 1.00 32.35 249 TRP A C 1
ATOM 1878 O O . TRP A 1 249 ? 34.565 15.893 6.214 1.00 32.59 249 TRP A O 1
ATOM 1889 N N . VAL A 1 250 ? 33.651 14.104 7.164 1.00 31.02 250 VAL A N 1
ATOM 1890 C CA . VAL A 1 250 ? 33.612 13.352 5.902 1.00 30.41 250 VAL A CA 1
ATOM 1891 C C . VAL A 1 250 ? 32.679 14.029 4.883 1.00 30.80 250 VAL A C 1
ATOM 1892 O O . VAL A 1 250 ? 31.522 14.319 5.180 1.00 30.77 250 VAL A O 1
ATOM 1896 N N . ASP A 1 251 ? 33.208 14.328 3.703 1.00 31.39 251 ASP A N 1
ATOM 1897 C CA . ASP A 1 251 ? 32.371 14.800 2.586 1.00 31.74 251 ASP A CA 1
ATOM 1898 C C . ASP A 1 251 ? 31.932 13.592 1.741 1.00 30.81 251 ASP A C 1
ATOM 1899 O O . ASP A 1 251 ? 32.633 13.178 0.810 1.00 30.86 251 ASP A O 1
ATOM 1904 N N . TYR A 1 252 ? 30.782 13.005 2.094 1.00 30.11 252 TYR A N 1
ATOM 1905 C CA . TYR A 1 252 ? 30.303 11.762 1.447 1.00 29.31 252 TYR A CA 1
ATOM 1906 C C . TYR A 1 252 ? 30.010 11.871 -0.055 1.00 29.85 252 TYR A C 1
ATOM 1907 O O . TYR A 1 252 ? 30.272 10.908 -0.790 1.00 29.42 252 TYR A O 1
ATOM 1916 N N . SER A 1 253 ? 29.454 13.005 -0.484 1.00 30.84 253 SER A N 1
ATOM 1917 C CA . SER A 1 253 ? 29.174 13.280 -1.906 1.00 31.72 253 SER A CA 1
ATOM 1918 C C . SER A 1 253 ? 30.452 13.408 -2.740 1.00 32.28 253 SER A C 1
ATOM 1919 O O . SER A 1 253 ? 30.538 12.862 -3.839 1.00 32.47 253 SER A O 1
ATOM 1922 N N . THR A 1 254 ? 31.445 14.117 -2.210 1.00 32.75 254 THR A N 1
ATOM 1923 C CA . THR A 1 254 ? 32.690 14.313 -2.939 1.00 33.37 254 THR A CA 1
ATOM 1924 C C . THR A 1 254 ? 33.510 12.998 -2.961 1.00 32.55 254 THR A C 1
ATOM 1925 O O . THR A 1 254 ? 33.997 12.587 -4.007 1.00 32.78 254 THR A O 1
ATOM 1929 N N . VAL A 1 255 ? 33.640 12.329 -1.825 1.00 31.47 255 VAL A N 1
ATOM 1930 C CA . VAL A 1 255 ? 34.455 11.127 -1.769 1.00 30.90 255 VAL A CA 1
ATOM 1931 C C . VAL A 1 255 ? 33.862 10.039 -2.697 1.00 30.59 255 VAL A C 1
ATOM 1932 O O . VAL A 1 255 ? 34.591 9.333 -3.390 1.00 30.38 255 VAL A O 1
ATOM 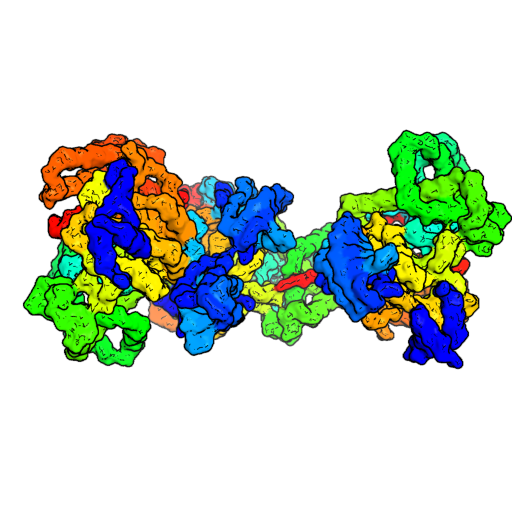1936 N N . THR A 1 256 ? 32.538 9.909 -2.642 1.00 30.35 256 THR A N 1
ATOM 1937 C CA . THR A 1 256 ? 31.815 9.022 -3.494 1.00 30.30 256 THR A CA 1
ATOM 1938 C C . THR A 1 256 ? 32.102 9.319 -4.956 1.00 31.31 256 THR A C 1
ATOM 1939 O O . THR A 1 256 ? 32.499 8.408 -5.659 1.00 31.59 256 THR A O 1
ATOM 1943 N N . ALA A 1 257 ? 31.920 10.562 -5.405 1.00 32.35 257 ALA A N 1
ATOM 1944 C CA . ALA A 1 257 ? 32.163 10.910 -6.819 1.00 33.38 257 ALA A CA 1
ATOM 1945 C C . ALA A 1 257 ? 33.613 10.664 -7.222 1.00 33.96 257 ALA A C 1
ATOM 1946 O O . ALA A 1 257 ? 33.874 10.266 -8.361 1.00 34.23 257 ALA A O 1
ATOM 1948 N N . LEU A 1 258 ? 34.559 10.882 -6.305 1.00 33.84 258 LEU A N 1
ATOM 1949 C CA . LEU A 1 258 ? 35.962 10.588 -6.618 1.00 34.60 258 LEU A CA 1
ATOM 1950 C C . LEU A 1 258 ? 36.110 9.109 -6.958 1.00 34.14 258 LEU A C 1
ATOM 1951 O O . LEU A 1 258 ? 36.584 8.725 -8.082 1.00 34.82 258 LEU A O 1
ATOM 1956 N N . LYS A 1 259 ? 35.643 8.293 -6.020 1.00 32.90 259 LYS A N 1
ATOM 1957 C CA . LYS A 1 259 ? 35.760 6.844 -6.137 1.00 32.53 259 LYS A CA 1
ATOM 1958 C C . LYS A 1 259 ? 34.968 6.236 -7.304 1.00 32.97 259 LYS A C 1
ATOM 1959 O O . LYS A 1 259 ? 35.491 5.360 -7.976 1.00 33.47 259 LYS A O 1
ATOM 1965 N N . MET A 1 260 ? 33.726 6.670 -7.533 1.00 33.29 260 MET A N 1
ATOM 1966 C CA . MET A 1 260 ? 32.930 6.175 -8.674 1.00 34.16 260 MET A CA 1
ATOM 1967 C C . MET A 1 260 ? 33.511 6.579 -10.026 1.00 34.97 260 MET A C 1
ATOM 1968 O O . MET A 1 260 ? 33.438 5.820 -11.009 1.00 35.27 260 MET A O 1
ATOM 1973 N N . THR A 1 261 ? 34.092 7.769 -10.078 1.00 35.38 261 THR A N 1
ATOM 1974 C CA . THR A 1 261 ? 34.753 8.229 -11.293 1.00 36.45 261 THR A CA 1
ATOM 1975 C C . THR A 1 261 ? 35.984 7.359 -11.539 1.00 36.75 261 THR A C 1
ATOM 1976 O O . THR A 1 261 ? 36.176 6.861 -12.647 1.00 37.27 261 THR A O 1
ATOM 1980 N N . ALA A 1 262 ? 36.788 7.141 -10.495 1.00 36.15 262 ALA A N 1
ATOM 1981 C CA . ALA A 1 262 ? 37.984 6.305 -10.617 1.00 36.55 262 ALA A CA 1
ATOM 1982 C C . ALA A 1 262 ? 37.662 4.839 -10.965 1.00 36.28 262 ALA A C 1
ATOM 1983 O O . ALA A 1 262 ? 38.340 4.223 -11.784 1.00 36.68 262 ALA A O 1
ATOM 1985 N N . LEU A 1 263 ? 36.646 4.283 -10.316 1.00 35.33 263 LEU A N 1
ATOM 1986 C CA . LEU A 1 263 ? 36.369 2.855 -10.455 1.00 35.23 263 LEU A CA 1
ATOM 1987 C C . LEU A 1 263 ? 35.653 2.545 -11.767 1.00 36.46 263 LEU A C 1
ATOM 1988 O O . LEU A 1 263 ? 35.837 1.465 -12.300 1.00 36.83 263 LEU A O 1
ATOM 1993 N N . ARG A 1 264 ? 34.853 3.483 -12.275 1.00 37.42 264 ARG A N 1
ATOM 1994 C CA . ARG A 1 264 ? 34.280 3.368 -13.610 1.00 39.15 264 ARG A CA 1
ATOM 1995 C C . ARG A 1 264 ? 35.375 3.234 -14.662 1.00 40.60 264 ARG A C 1
ATOM 1996 O O . ARG A 1 264 ? 35.245 2.449 -15.576 1.00 41.21 264 ARG A O 1
ATOM 2004 N N . MET A 1 265 ? 36.428 4.031 -14.531 1.00 41.14 265 MET A N 1
ATOM 2005 C CA . MET A 1 265 ? 37.548 3.993 -15.455 1.00 42.74 265 MET A CA 1
ATOM 2006 C C . MET A 1 265 ? 38.358 2.700 -15.303 1.00 42.52 265 MET A C 1
ATOM 2007 O O . MET A 1 265 ? 38.717 2.078 -16.297 1.00 43.25 265 MET A O 1
ATOM 2012 N N . ALA A 1 266 ? 38.643 2.300 -14.068 1.00 40.95 266 ALA A N 1
ATOM 2013 C CA . ALA A 1 266 ? 39.271 1.004 -13.818 1.00 40.57 266 ALA A CA 1
ATOM 2014 C C . ALA A 1 266 ? 38.458 -0.093 -14.475 1.00 40.34 266 ALA A C 1
ATOM 2015 O O . ALA A 1 266 ? 38.998 -0.906 -15.222 1.00 41.35 266 ALA A O 1
ATOM 2017 N N . TRP A 1 267 ? 37.156 -0.084 -14.197 1.00 39.04 267 TRP A N 1
ATOM 2018 C CA . TRP A 1 267 ? 36.230 -1.110 -14.649 1.00 38.84 267 TRP A CA 1
ATOM 2019 C C . TRP A 1 267 ? 36.257 -1.270 -16.170 1.00 40.38 267 TRP A C 1
ATOM 2020 O O . TRP A 1 267 ? 36.065 -2.383 -16.655 1.00 40.64 267 TRP A O 1
ATOM 2031 N N . LYS A 1 268 ? 36.468 -0.178 -16.911 1.00 41.34 268 LYS A N 1
ATOM 2032 C CA . LYS A 1 268 ? 36.642 -0.272 -18.391 1.00 43.06 268 LYS A CA 1
ATOM 2033 C C . LYS A 1 268 ? 37.843 -1.120 -18.760 1.00 44.21 268 LYS A C 1
ATOM 2034 O O . LYS A 1 268 ? 37.832 -1.808 -19.793 1.00 45.92 268 LYS A O 1
ATOM 2040 N N . GLY A 1 269 ? 38.894 -1.019 -17.951 1.00 43.95 269 GLY A N 1
ATOM 2041 C CA . GLY A 1 269 ? 40.063 -1.882 -18.055 1.00 44.92 269 GLY A CA 1
ATOM 2042 C C . GLY A 1 269 ? 39.733 -3.299 -17.616 1.00 44.47 269 GLY A C 1
ATOM 2043 O O . GLY A 1 269 ? 39.909 -4.261 -18.375 1.00 45.55 269 GLY A O 1
ATOM 2044 N N . PHE A 1 270 ? 39.224 -3.442 -16.399 1.00 42.80 270 PHE A N 1
ATOM 2045 C CA . PHE A 1 270 ? 38.946 -4.778 -15.882 1.00 42.45 270 PHE A CA 1
ATOM 2046 C C . PHE A 1 270 ? 38.067 -5.596 -16.836 1.00 43.21 270 PHE A C 1
ATOM 2047 O O . PHE A 1 270 ? 38.334 -6.775 -17.065 1.00 44.00 270 PHE A O 1
ATOM 2055 N N . ALA A 1 271 ? 37.028 -4.964 -17.378 1.00 43.01 271 ALA A N 1
ATOM 2056 C CA . ALA A 1 271 ? 35.976 -5.662 -18.106 1.00 43.82 271 ALA A CA 1
ATOM 2057 C C . ALA A 1 271 ? 36.511 -6.480 -19.293 1.00 46.32 271 ALA A C 1
ATOM 2058 O O . ALA A 1 271 ? 35.954 -7.530 -19.645 1.00 47.30 271 ALA A O 1
ATOM 2060 N N . GLN A 1 272 ? 37.588 -5.988 -19.893 1.00 47.95 272 GLN A N 1
ATOM 2061 C CA . GLN A 1 272 ? 38.193 -6.590 -21.078 1.00 50.36 272 GLN A CA 1
ATOM 2062 C C . GLN A 1 272 ? 39.036 -7.830 -20.738 1.00 51.34 272 GLN A C 1
ATOM 2063 O O . GLN A 1 272 ? 39.336 -8.637 -21.613 1.00 53.07 272 GLN A O 1
ATOM 2069 N N . ARG A 1 273 ? 39.440 -7.961 -19.474 1.00 50.26 273 ARG A N 1
ATOM 2070 C CA . ARG A 1 273 ? 40.247 -9.097 -19.026 1.00 51.13 273 ARG A CA 1
ATOM 2071 C C . ARG A 1 273 ? 39.586 -10.433 -19.346 1.00 51.67 273 ARG A C 1
ATOM 2072 O O . ARG A 1 273 ? 38.364 -10.574 -19.256 1.00 50.96 273 ARG A O 1
ATOM 2080 N N . ASP A 1 274 ? 40.420 -11.413 -19.657 1.00 53.12 274 ASP A N 1
ATOM 2081 C CA . ASP A 1 274 ? 39.977 -12.762 -19.974 1.00 53.99 274 ASP A CA 1
ATOM 2082 C C . ASP A 1 274 ? 40.972 -13.712 -19.304 1.00 54.57 274 ASP A C 1
ATOM 2083 O O . ASP A 1 274 ? 41.576 -14.553 -19.941 1.00 56.50 274 ASP A O 1
ATOM 2088 N N . ASP A 1 275 ? 41.124 -13.543 -17.994 1.00 53.21 275 ASP A N 1
ATOM 2089 C CA . ASP A 1 275 ? 42.206 -14.152 -17.203 1.00 53.65 275 ASP A CA 1
ATOM 2090 C C . ASP A 1 275 ? 41.692 -14.625 -15.826 1.00 52.21 275 ASP A C 1
ATOM 2091 O O . ASP A 1 275 ? 40.481 -14.628 -15.581 1.00 50.82 275 ASP A O 1
ATOM 2096 N N . GLU A 1 276 ? 42.617 -15.001 -14.935 1.00 52.49 276 GLU A N 1
ATOM 2097 C CA . GLU A 1 276 ? 42.293 -15.471 -13.588 1.00 51.43 276 GLU A CA 1
ATOM 2098 C C . GLU A 1 276 ? 41.347 -14.517 -12.847 1.00 48.89 276 GLU A C 1
ATOM 2099 O O . GLU A 1 276 ? 40.369 -14.937 -12.232 1.00 47.49 276 GLU A O 1
ATOM 2105 N N . GLN A 1 277 ? 41.655 -13.234 -12.909 1.00 48.07 277 GLN A N 1
ATOM 2106 C CA . GLN A 1 277 ? 40.909 -12.229 -12.148 1.00 46.17 277 GLN A CA 1
ATOM 2107 C C . GLN A 1 277 ? 39.449 -12.115 -12.587 1.00 44.88 277 GLN A C 1
ATOM 2108 O O . GLN A 1 277 ? 38.544 -12.062 -11.748 1.00 43.09 277 GLN A O 1
ATOM 2114 N N . MET A 1 278 ? 39.224 -12.087 -13.901 1.00 45.42 278 MET A N 1
ATOM 2115 C CA . MET A 1 278 ? 37.867 -12.151 -14.443 1.00 44.79 278 MET A CA 1
ATOM 2116 C C . MET A 1 278 ? 37.166 -13.418 -13.965 1.00 44.48 278 MET A C 1
ATOM 2117 O O . MET A 1 278 ? 36.047 -13.352 -13.469 1.00 43.74 278 MET A O 1
ATOM 2122 N N . ALA A 1 279 ? 37.833 -14.565 -14.097 1.00 45.48 279 ALA A N 1
ATOM 2123 C CA . ALA A 1 279 ? 37.269 -15.846 -13.647 1.00 45.38 279 ALA A CA 1
ATOM 2124 C C . ALA A 1 279 ? 36.891 -15.850 -12.168 1.00 43.31 279 ALA A C 1
ATOM 2125 O O . ALA A 1 279 ? 35.813 -16.309 -11.804 1.00 42.29 279 ALA A O 1
ATOM 2127 N N . ALA A 1 280 ? 37.769 -15.321 -11.324 1.00 42.57 280 ALA A N 1
ATOM 2128 C CA . ALA A 1 280 ? 37.491 -15.267 -9.907 1.00 41.00 280 ALA A CA 1
ATOM 2129 C C . ALA A 1 280 ? 36.313 -14.326 -9.636 1.00 39.17 280 ALA A C 1
ATOM 2130 O O . ALA A 1 280 ? 35.439 -14.643 -8.844 1.00 38.40 280 ALA A O 1
ATOM 2132 N N . PHE A 1 281 ? 36.280 -13.174 -10.297 1.00 38.67 281 PHE A N 1
ATOM 2133 C CA . PHE A 1 281 ? 35.141 -12.259 -10.149 1.00 37.14 281 PHE A CA 1
ATOM 2134 C C . PHE A 1 281 ? 33.851 -12.964 -10.568 1.00 37.37 281 PHE A C 1
ATOM 2135 O O . PHE A 1 281 ? 32.887 -13.010 -9.801 1.00 36.13 281 PHE A O 1
ATOM 2143 N N . ARG A 1 282 ? 33.854 -13.554 -11.758 1.00 39.05 282 ARG A N 1
ATOM 2144 C CA . ARG A 1 282 ? 32.667 -14.259 -12.270 1.00 39.89 282 ARG A CA 1
ATOM 2145 C C . ARG A 1 282 ? 32.249 -15.448 -11.398 1.00 40.31 282 ARG A C 1
ATOM 2146 O O . ARG A 1 282 ? 31.057 -15.680 -11.172 1.00 40.17 282 ARG A O 1
ATOM 2154 N N . GLN A 1 283 ? 33.226 -16.194 -10.901 1.00 41.24 283 GLN A N 1
ATOM 2155 C CA . GLN A 1 283 ? 32.950 -17.302 -9.997 1.00 41.85 283 GLN A CA 1
ATOM 2156 C C . GLN A 1 283 ? 32.341 -16.784 -8.655 1.00 40.02 283 GLN A C 1
ATOM 2157 O O . GLN A 1 283 ? 31.395 -17.382 -8.137 1.00 39.58 283 GLN A O 1
ATOM 2163 N N . PHE A 1 284 ? 32.855 -15.667 -8.130 1.00 38.90 284 PHE A N 1
ATOM 2164 C CA . PHE A 1 284 ? 32.230 -14.990 -6.976 1.00 37.53 284 PHE A CA 1
ATOM 2165 C C . PHE A 1 284 ? 30.763 -14.644 -7.271 1.00 37.24 284 PHE A C 1
ATOM 2166 O O . PHE A 1 284 ? 29.872 -15.003 -6.506 1.00 36.97 284 PHE A O 1
ATOM 2174 N N . VAL A 1 285 ? 30.505 -14.001 -8.406 1.00 37.63 285 VAL A N 1
ATOM 2175 C CA . VAL A 1 285 ? 29.140 -13.598 -8.737 1.00 37.41 285 VAL A CA 1
ATOM 2176 C C . VAL A 1 285 ? 28.233 -14.837 -8.722 1.00 38.31 285 VAL A C 1
ATOM 2177 O O . VAL A 1 285 ? 27.165 -14.835 -8.110 1.00 37.52 285 VAL A O 1
ATOM 2181 N N . ALA A 1 286 ? 28.681 -15.893 -9.386 1.00 40.25 286 ALA A N 1
ATOM 2182 C CA . ALA A 1 286 ? 27.896 -17.127 -9.482 1.00 41.59 286 ALA A CA 1
ATOM 2183 C C . ALA A 1 286 ? 27.594 -17.689 -8.087 1.00 41.48 286 ALA A C 1
ATOM 2184 O O . ALA A 1 286 ? 26.448 -17.979 -7.742 1.00 41.36 286 ALA A O 1
ATOM 2186 N N . GLU A 1 287 ? 28.630 -17.814 -7.280 1.00 41.56 287 GLU A N 1
ATOM 2187 C CA . GLU A 1 287 ? 28.466 -18.374 -5.951 1.00 41.48 287 GLU A CA 1
ATOM 2188 C C . GLU A 1 287 ? 27.513 -17.585 -5.058 1.00 39.75 287 GLU A C 1
ATOM 2189 O O . GLU A 1 287 ? 26.772 -18.191 -4.287 1.00 39.42 287 GLU A O 1
ATOM 2195 N N . GLN A 1 288 ? 27.468 -16.261 -5.214 1.00 38.20 288 GLN A N 1
ATOM 2196 C CA . GLN A 1 288 ? 26.566 -15.445 -4.391 1.00 37.33 288 GLN A CA 1
ATOM 2197 C C . GLN A 1 288 ? 25.101 -15.470 -4.812 1.00 36.97 288 GLN A C 1
ATOM 2198 O O . GLN A 1 288 ? 24.233 -15.174 -4.000 1.00 36.62 288 GLN A O 1
ATOM 2204 N N . GLY A 1 289 ? 24.825 -15.812 -6.063 1.00 37.75 289 GLY A N 1
ATOM 2205 C CA . GLY A 1 289 ? 23.454 -16.030 -6.526 1.00 37.71 289 GLY A CA 1
ATOM 2206 C C . GLY A 1 289 ? 22.597 -14.779 -6.566 1.00 36.41 289 GLY A C 1
ATOM 2207 O O . GLY A 1 289 ? 23.108 -13.671 -6.651 1.00 35.81 289 GLY A O 1
ATOM 2208 N N . ASP A 1 290 ? 21.287 -14.969 -6.480 1.00 36.01 290 ASP A N 1
ATOM 2209 C CA . ASP A 1 290 ? 20.318 -13.943 -6.840 1.00 35.42 290 ASP A CA 1
ATOM 2210 C C . ASP A 1 290 ? 20.417 -12.680 -5.980 1.00 33.93 290 ASP A C 1
ATOM 2211 O O . ASP A 1 290 ? 20.396 -11.551 -6.511 1.00 33.66 290 ASP A O 1
ATOM 2216 N N . SER A 1 291 ? 20.537 -12.866 -4.667 1.00 32.67 291 SER A N 1
ATOM 2217 C CA . SER A 1 291 ? 20.612 -11.747 -3.730 1.00 31.22 291 SER A CA 1
ATOM 2218 C C . SER A 1 291 ? 21.665 -10.742 -4.183 1.00 30.33 291 SER A C 1
ATOM 2219 O O . SER A 1 291 ? 21.385 -9.542 -4.242 1.00 29.82 291 SER A O 1
ATOM 2222 N N . LEU A 1 292 ? 22.859 -11.213 -4.542 1.00 30.01 292 LEU A N 1
ATOM 2223 C CA . LEU A 1 292 ? 23.886 -10.295 -5.036 1.00 29.37 292 LEU A CA 1
ATOM 2224 C C . LEU A 1 292 ? 23.432 -9.619 -6.320 1.00 29.43 292 LEU A C 1
ATOM 2225 O O . LEU A 1 292 ? 23.603 -8.404 -6.489 1.00 28.86 292 LEU A O 1
ATOM 2230 N N . PHE A 1 293 ? 22.862 -10.406 -7.227 1.00 29.94 293 PHE A N 1
ATOM 2231 C CA . PHE A 1 293 ? 22.400 -9.848 -8.466 1.00 30.23 293 PHE A CA 1
ATOM 2232 C C . PHE A 1 293 ? 21.432 -8.687 -8.191 1.00 29.73 293 PHE A C 1
ATOM 2233 O O . PHE A 1 293 ? 21.602 -7.635 -8.768 1.00 29.38 293 PHE A O 1
ATOM 2241 N N . TRP A 1 294 ? 20.412 -8.892 -7.358 1.00 29.49 294 TRP A N 1
ATOM 2242 C CA . TRP A 1 294 ? 19.418 -7.832 -7.131 1.00 29.47 294 TRP A CA 1
ATOM 2243 C C . TRP A 1 294 ? 19.979 -6.586 -6.417 1.00 28.46 294 TRP A C 1
ATOM 2244 O O . TRP A 1 294 ? 19.437 -5.493 -6.567 1.00 28.31 294 TRP A O 1
ATOM 2255 N N . GLN A 1 295 ? 21.068 -6.760 -5.664 1.00 27.65 295 GLN A N 1
ATOM 2256 C CA . GLN A 1 295 ? 21.800 -5.644 -5.068 1.00 26.92 295 GLN A CA 1
ATOM 2257 C C . GLN A 1 295 ? 22.447 -4.765 -6.155 1.00 26.87 295 GLN A C 1
ATOM 2258 O O . GLN A 1 295 ? 22.242 -3.553 -6.180 1.00 26.51 295 GLN A O 1
ATOM 2264 N N . ALA A 1 296 ? 23.218 -5.390 -7.046 1.00 27.06 296 ALA A N 1
ATOM 2265 C CA . ALA A 1 296 ? 23.810 -4.685 -8.172 1.00 27.39 296 ALA A CA 1
ATOM 2266 C C . ALA A 1 296 ? 22.728 -4.009 -9.019 1.00 27.71 296 ALA A C 1
ATOM 2267 O O . ALA A 1 296 ? 22.847 -2.827 -9.365 1.00 27.89 296 ALA A O 1
ATOM 2269 N N . ALA A 1 297 ? 21.663 -4.734 -9.301 1.00 27.81 297 ALA A N 1
ATOM 2270 C CA . ALA A 1 297 ? 20.574 -4.200 -10.098 1.00 28.36 297 ALA A CA 1
ATOM 2271 C C . ALA A 1 297 ? 19.894 -2.996 -9.437 1.00 27.87 297 ALA A C 1
ATOM 2272 O O . ALA A 1 297 ? 19.509 -2.026 -10.097 1.00 28.13 297 ALA A O 1
ATOM 2274 N N . PHE A 1 298 ? 19.730 -3.086 -8.131 1.00 27.18 298 PHE A N 1
ATOM 2275 C CA . PHE A 1 298 ? 19.148 -2.000 -7.363 1.00 26.97 298 PHE A CA 1
ATOM 2276 C C . PHE A 1 298 ? 20.050 -0.769 -7.433 1.00 26.71 298 PHE A C 1
ATOM 2277 O O . PHE A 1 298 ? 19.578 0.317 -7.752 1.00 26.92 298 PHE A O 1
ATOM 2285 N N . ASP A 1 299 ? 21.337 -0.956 -7.139 1.00 26.24 299 ASP A N 1
ATOM 2286 C CA . ASP A 1 299 ? 22.297 0.133 -7.256 1.00 26.26 299 ASP A CA 1
ATOM 2287 C C . ASP A 1 299 ? 22.331 0.705 -8.672 1.00 26.92 299 ASP A C 1
ATOM 2288 O O . ASP A 1 299 ? 22.291 1.930 -8.849 1.00 27.25 299 ASP A O 1
ATOM 2293 N N . ALA A 1 300 ? 22.354 -0.150 -9.699 1.00 27.30 300 ALA A N 1
ATOM 2294 C CA . ALA A 1 300 ? 22.345 0.365 -11.064 1.00 28.03 300 ALA A CA 1
ATOM 2295 C C . ALA A 1 300 ? 21.073 1.149 -11.356 1.00 28.42 300 ALA A C 1
ATOM 2296 O O . ALA A 1 300 ? 21.132 2.177 -11.993 1.00 28.99 300 ALA A O 1
ATOM 2298 N N . LEU A 1 301 ? 19.926 0.673 -10.908 1.00 28.31 301 LEU A N 1
ATOM 2299 C CA . LEU A 1 301 ? 18.677 1.381 -11.188 1.00 29.01 301 LEU A CA 1
ATOM 2300 C C . LEU A 1 301 ? 18.549 2.667 -10.367 1.00 28.91 301 LEU A C 1
ATOM 2301 O O . LEU A 1 301 ? 18.025 3.695 -10.831 1.00 29.36 301 LEU A O 1
ATOM 2306 N N . HIS A 1 302 ? 19.016 2.575 -9.128 1.00 28.30 302 HIS A N 1
ATOM 2307 C CA . HIS A 1 302 ? 19.024 3.706 -8.229 1.00 28.34 302 HIS A CA 1
ATOM 2308 C C . HIS A 1 302 ? 19.868 4.834 -8.848 1.00 29.14 302 HIS A C 1
ATOM 2309 O O . HIS A 1 302 ? 19.381 5.964 -8.979 1.00 29.59 302 HIS A O 1
ATOM 2316 N N . ALA A 1 303 ? 21.090 4.511 -9.288 1.00 29.53 303 ALA A N 1
ATOM 2317 C CA . ALA A 1 303 ? 21.922 5.488 -10.047 1.00 30.74 303 ALA A CA 1
ATOM 2318 C C . ALA A 1 303 ? 21.153 6.192 -11.150 1.00 32.29 303 ALA A C 1
ATOM 2319 O O . ALA A 1 303 ? 21.334 7.395 -11.360 1.00 33.17 303 ALA A O 1
ATOM 2321 N N . GLN A 1 304 ? 20.306 5.464 -11.867 1.00 33.38 304 GLN A N 1
ATOM 2322 C CA . GLN A 1 304 ? 19.515 6.077 -12.953 1.00 35.32 304 GLN A CA 1
ATOM 2323 C C . GLN A 1 304 ? 18.438 7.003 -12.434 1.00 35.72 304 GLN A C 1
ATOM 2324 O O . GLN A 1 304 ? 18.251 8.101 -12.946 1.00 36.85 304 GLN A O 1
ATOM 2330 N N . GLN A 1 305 ? 17.708 6.534 -11.444 1.00 35.28 305 GLN A N 1
ATOM 2331 C CA . GLN A 1 305 ? 16.612 7.301 -10.875 1.00 35.94 305 GLN A CA 1
ATOM 2332 C C . GLN A 1 305 ? 17.058 8.649 -10.320 1.00 36.48 305 GLN A C 1
ATOM 2333 O O . GLN A 1 305 ? 16.349 9.640 -10.479 1.00 37.32 305 GLN A O 1
ATOM 2339 N N . VAL A 1 306 ? 18.218 8.713 -9.672 1.00 36.39 306 VAL A N 1
ATOM 2340 C CA . VAL A 1 306 ? 18.616 10.010 -9.058 1.00 37.23 306 VAL A CA 1
ATOM 2341 C C . VAL A 1 306 ? 19.026 11.009 -10.106 1.00 38.65 306 VAL A C 1
ATOM 2342 O O . VAL A 1 306 ? 18.917 12.191 -9.864 1.00 39.53 306 VAL A O 1
ATOM 2346 N N . LYS A 1 307 ? 19.422 10.527 -11.291 1.00 39.86 307 LYS A N 1
ATOM 2347 C CA . LYS A 1 307 ? 19.736 11.394 -12.417 1.00 41.16 307 LYS A CA 1
ATOM 2348 C C . LYS A 1 307 ? 18.500 12.171 -12.874 1.00 43.08 307 LYS A C 1
ATOM 2349 O O . LYS A 1 307 ? 18.612 13.280 -13.426 1.00 43.29 307 LYS A O 1
ATOM 2355 N N . GLU A 1 308 ? 17.328 11.590 -12.646 1.00 43.95 308 GLU A N 1
ATOM 2356 C CA . GLU A 1 308 ? 16.078 12.276 -12.916 1.00 46.34 308 GLU A CA 1
ATOM 2357 C C . GLU A 1 308 ? 15.705 13.171 -11.765 1.00 47.17 308 GLU A C 1
ATOM 2358 O O . GLU A 1 308 ? 15.119 14.223 -11.965 1.00 48.24 308 GLU A O 1
ATOM 2364 N N . ASP A 1 309 ? 16.015 12.720 -10.553 1.00 46.72 309 ASP A N 1
ATOM 2365 C CA . ASP A 1 309 ? 15.595 13.402 -9.349 1.00 47.95 309 ASP A CA 1
ATOM 2366 C C . ASP A 1 309 ? 16.386 12.870 -8.159 1.00 46.69 309 ASP A C 1
ATOM 2367 O O . ASP A 1 309 ? 16.191 11.734 -7.761 1.00 45.39 309 ASP A O 1
ATOM 2372 N N . GLU A 1 310 ? 17.277 13.704 -7.617 1.00 47.98 310 GLU A N 1
ATOM 2373 C CA . GLU A 1 310 ? 18.032 13.444 -6.365 1.00 47.86 310 GLU A CA 1
ATOM 2374 C C . GLU A 1 310 ? 17.211 12.886 -5.201 1.00 47.64 310 GLU A C 1
ATOM 2375 O O . GLU A 1 310 ? 17.736 12.131 -4.383 1.00 47.15 310 GLU A O 1
ATOM 2381 N N . MET A 1 311 ? 15.942 13.289 -5.117 1.00 49.15 311 MET A N 1
ATOM 2382 C CA . MET A 1 311 ? 15.060 12.903 -4.018 1.00 49.37 311 MET A CA 1
ATOM 2383 C C . MET A 1 311 ? 14.439 11.510 -4.191 1.00 47.17 311 MET A C 1
ATOM 2384 O O . MET A 1 311 ? 13.610 11.108 -3.375 1.00 47.34 311 MET A O 1
ATOM 2389 N N . ARG A 1 312 ? 14.828 10.761 -5.233 1.00 44.35 312 ARG A N 1
ATOM 2390 C CA . ARG A 1 312 ? 14.447 9.339 -5.334 1.00 41.86 312 ARG A CA 1
ATOM 2391 C C . ARG A 1 312 ? 15.341 8.437 -4.443 1.00 39.50 312 ARG A C 1
ATOM 2392 O O . ARG A 1 312 ? 16.174 7.646 -4.911 1.00 38.97 312 ARG A O 1
ATOM 2400 N N . TRP A 1 313 ? 15.110 8.577 -3.137 1.00 37.90 313 TRP A N 1
ATOM 2401 C CA . TRP A 1 313 ? 15.852 7.901 -2.069 1.00 35.90 313 TRP A CA 1
ATOM 2402 C C . TRP A 1 313 ? 15.750 6.370 -2.020 1.00 34.49 313 TRP A C 1
ATOM 2403 O O . TRP A 1 313 ? 16.625 5.717 -1.426 1.00 33.65 313 TRP A O 1
ATOM 2414 N N . GLY A 1 314 ? 14.681 5.807 -2.592 1.00 34.11 314 GLY A N 1
ATOM 2415 C CA . GLY A 1 314 ? 14.462 4.353 -2.601 1.00 32.79 314 GLY A CA 1
ATOM 2416 C C . GLY A 1 314 ? 13.392 3.916 -3.577 1.00 32.95 314 GLY A C 1
ATOM 2417 O O . GLY A 1 314 ? 12.805 4.750 -4.274 1.00 33.87 314 GLY A O 1
ATOM 2418 N N . TRP A 1 315 ? 13.114 2.609 -3.625 1.00 31.87 315 TRP A N 1
ATOM 2419 C CA . TRP A 1 315 ? 12.144 2.088 -4.589 1.00 31.94 315 TRP A CA 1
ATOM 2420 C C . TRP A 1 315 ? 10.730 2.617 -4.360 1.00 32.80 315 TRP A C 1
ATOM 2421 O O . TRP A 1 315 ? 9.988 2.809 -5.329 1.00 33.29 315 TRP A O 1
ATOM 2432 N N . PRO A 1 316 ? 10.357 2.897 -3.086 1.00 32.68 316 PRO A N 1
ATOM 2433 C CA . PRO A 1 316 ? 9.013 3.455 -2.890 1.00 33.75 316 PRO A CA 1
ATOM 2434 C C . PRO A 1 316 ? 8.828 4.840 -3.497 1.00 34.53 316 PRO A C 1
ATOM 2435 O O . PRO A 1 316 ? 7.686 5.252 -3.736 1.00 35.74 316 PRO A O 1
ATOM 2439 N N . ALA A 1 317 ? 9.921 5.553 -3.749 1.00 33.90 317 ALA A N 1
ATOM 2440 C CA . ALA A 1 317 ? 9.834 6.816 -4.474 1.00 34.75 317 ALA A CA 1
ATOM 2441 C C . ALA A 1 317 ? 9.963 6.669 -5.999 1.00 34.99 317 ALA A C 1
ATOM 2442 O O . ALA A 1 317 ? 9.864 7.658 -6.698 1.00 35.72 317 ALA A O 1
ATOM 2444 N N . TRP A 1 318 ? 10.202 5.460 -6.506 1.00 34.39 318 TRP A N 1
ATOM 2445 C CA . TRP A 1 318 ? 10.348 5.251 -7.963 1.00 34.91 318 TRP A CA 1
ATOM 2446 C C . TRP A 1 318 ? 9.015 5.037 -8.653 1.00 36.18 318 TRP A C 1
ATOM 2447 O O . TRP A 1 318 ? 8.039 4.683 -8.010 1.00 36.43 318 TRP A O 1
ATOM 2458 N N . PRO A 1 319 ? 8.972 5.223 -9.984 1.00 37.26 319 PRO A N 1
ATOM 2459 C CA . PRO A 1 319 ? 7.735 4.889 -10.662 1.00 38.64 319 PRO A CA 1
ATOM 2460 C C . PRO A 1 319 ? 7.220 3.481 -10.324 1.00 38.71 319 PRO A C 1
ATOM 2461 O O . PRO A 1 319 ? 8.001 2.575 -9.992 1.00 37.48 319 PRO A O 1
ATOM 2465 N N . GLU A 1 320 ? 5.901 3.340 -10.385 1.00 40.48 320 GLU A N 1
ATOM 2466 C CA . GLU A 1 320 ? 5.212 2.081 -10.158 1.00 41.49 320 GLU A CA 1
ATOM 2467 C C . GLU A 1 320 ? 5.913 0.932 -10.883 1.00 41.16 320 GLU A C 1
ATOM 2468 O O . GLU A 1 320 ? 6.138 -0.128 -10.307 1.00 40.50 320 GLU A O 1
ATOM 2474 N N . MET A 1 321 ? 6.281 1.159 -12.138 1.00 41.72 321 MET A N 1
ATOM 2475 C CA . MET A 1 321 ? 6.836 0.093 -12.967 1.00 41.93 321 MET A CA 1
ATOM 2476 C C . MET A 1 321 ? 8.187 -0.434 -12.468 1.00 40.49 321 MET A C 1
ATOM 2477 O O . MET A 1 321 ? 8.538 -1.578 -12.742 1.00 40.37 321 MET A O 1
ATOM 2482 N N . TYR A 1 322 ? 8.937 0.382 -11.746 1.00 39.45 322 TYR A N 1
ATOM 2483 C CA . TYR A 1 322 ? 10.202 -0.073 -11.179 1.00 38.54 322 TYR A CA 1
ATOM 2484 C C . TYR A 1 322 ? 10.110 -0.556 -9.720 1.00 38.21 322 TYR A C 1
ATOM 2485 O O . TYR A 1 322 ? 11.121 -0.907 -9.125 1.00 36.83 322 TYR A O 1
ATOM 2494 N N . GLN A 1 323 ? 8.904 -0.601 -9.159 1.00 39.79 323 GLN A N 1
ATOM 2495 C CA . GLN A 1 323 ? 8.714 -1.060 -7.777 1.00 40.17 323 GLN A CA 1
ATOM 2496 C C . GLN A 1 323 ? 8.534 -2.572 -7.712 1.00 41.41 323 GLN A C 1
ATOM 2497 O O . GLN A 1 323 ? 8.754 -3.167 -6.657 1.00 40.89 323 GLN A O 1
ATOM 2503 N N . ASN A 1 324 ? 8.113 -3.177 -8.832 1.00 43.41 324 ASN A N 1
ATOM 2504 C CA . ASN A 1 324 ? 7.821 -4.617 -8.922 1.00 44.92 324 ASN A CA 1
ATOM 2505 C C . ASN A 1 324 ? 8.962 -5.249 -9.714 1.00 44.94 324 ASN A C 1
ATOM 2506 O O . ASN A 1 324 ? 9.128 -4.955 -10.881 1.00 45.54 324 ASN A O 1
ATOM 2511 N N . VAL A 1 325 ? 9.765 -6.086 -9.078 1.00 44.97 325 VAL A N 1
ATOM 2512 C CA . VAL A 1 325 ? 10.968 -6.613 -9.701 1.00 45.49 325 VAL A CA 1
ATOM 2513 C C . VAL A 1 325 ? 10.687 -7.567 -10.880 1.00 46.93 325 VAL A C 1
ATOM 2514 O O . VAL A 1 325 ? 11.538 -7.750 -11.750 1.00 46.26 325 VAL A O 1
ATOM 2518 N N . ASP A 1 326 ? 9.488 -8.147 -10.904 1.00 48.30 326 ASP A N 1
ATOM 2519 C CA . ASP A 1 326 ? 9.011 -8.944 -12.034 1.00 49.52 326 ASP A CA 1
ATOM 2520 C C . ASP A 1 326 ? 8.289 -8.112 -13.071 1.00 49.22 326 ASP A C 1
ATOM 2521 O O . ASP A 1 326 ? 7.789 -8.660 -14.054 1.00 49.89 326 ASP A O 1
ATOM 2526 N N . SER A 1 327 ? 8.189 -6.799 -12.874 1.00 46.87 327 SER A N 1
ATOM 2527 C CA . SER A 1 327 ? 7.594 -5.980 -13.913 1.00 46.60 327 SER A CA 1
ATOM 2528 C C . SER A 1 327 ? 8.432 -6.207 -15.168 1.00 45.85 327 SER A C 1
ATOM 2529 O O . SER A 1 327 ? 9.617 -6.531 -15.060 1.00 45.03 327 SER A O 1
ATOM 2532 N N . PRO A 1 328 ? 7.829 -6.055 -16.350 1.00 45.84 328 PRO A N 1
ATOM 2533 C CA . PRO A 1 328 ? 8.665 -6.150 -17.545 1.00 45.73 328 PRO A CA 1
ATOM 2534 C C . PRO A 1 328 ? 9.682 -5.003 -17.668 1.00 44.18 328 PRO A C 1
ATOM 2535 O O . PRO A 1 328 ? 10.759 -5.184 -18.245 1.00 43.89 328 PRO A O 1
ATOM 2539 N N . GLU A 1 329 ? 9.337 -3.829 -17.147 1.00 43.00 329 GLU A N 1
ATOM 2540 C CA . GLU A 1 329 ? 10.221 -2.667 -17.238 1.00 41.80 329 GLU A CA 1
ATOM 2541 C C . GLU A 1 329 ? 11.512 -2.898 -16.435 1.00 39.96 329 GLU A C 1
ATOM 2542 O O . GLU A 1 329 ? 12.599 -2.487 -16.835 1.00 39.42 329 GLU A O 1
ATOM 2548 N N . VAL A 1 330 ? 11.399 -3.582 -15.315 1.00 38.78 330 VAL A N 1
ATOM 2549 C CA . VAL A 1 330 ? 12.589 -3.914 -14.529 1.00 37.50 330 VAL A CA 1
ATOM 2550 C C . VAL A 1 330 ? 13.427 -4.960 -15.274 1.00 37.70 330 VAL A C 1
ATOM 2551 O O . VAL A 1 330 ? 14.651 -4.857 -15.346 1.00 36.88 330 VAL A O 1
ATOM 2555 N N . ARG A 1 331 ? 12.769 -5.985 -15.789 1.00 38.95 331 ARG A N 1
ATOM 2556 C CA . ARG A 1 331 ? 13.480 -6.982 -16.607 1.00 39.89 331 ARG A CA 1
ATOM 2557 C C . ARG A 1 331 ? 14.156 -6.287 -17.780 1.00 39.54 331 ARG A C 1
ATOM 2558 O O . ARG A 1 331 ? 15.340 -6.478 -18.017 1.00 39.23 331 ARG A O 1
ATOM 2566 N N . GLN A 1 332 ? 13.413 -5.439 -18.479 1.00 39.73 332 GLN A N 1
ATOM 2567 C CA . GLN A 1 332 ? 13.980 -4.673 -19.574 1.00 39.89 332 GLN A CA 1
ATOM 2568 C C . GLN A 1 332 ? 15.183 -3.849 -19.153 1.00 38.35 332 GLN A C 1
ATOM 2569 O O . GLN A 1 332 ? 16.185 -3.794 -19.877 1.00 38.20 332 GLN A O 1
ATOM 2575 N N . PHE A 1 333 ? 15.081 -3.188 -17.987 1.00 36.84 333 PHE A N 1
ATOM 2576 C CA . PHE A 1 333 ? 16.175 -2.347 -17.520 1.00 35.62 333 PHE A CA 1
ATOM 2577 C C . PHE A 1 333 ? 17.425 -3.184 -17.314 1.00 34.95 333 PHE A C 1
ATOM 2578 O O . PHE A 1 333 ? 18.518 -2.788 -17.684 1.00 34.77 333 PHE A O 1
ATOM 2586 N N . CYS A 1 334 ? 17.257 -4.329 -16.674 1.00 34.63 334 CYS A N 1
ATOM 2587 C CA . CYS A 1 334 ? 18.390 -5.196 -16.356 1.00 34.31 334 CYS A CA 1
ATOM 2588 C C . CYS A 1 334 ? 19.075 -5.641 -17.630 1.00 35.38 334 CYS A C 1
ATOM 2589 O O . CYS A 1 334 ? 20.294 -5.576 -17.726 1.00 35.21 334 CYS A O 1
ATOM 2592 N N . GLU A 1 335 ? 18.264 -6.054 -18.600 1.00 36.56 335 GLU A N 1
ATOM 2593 C CA . GLU A 1 335 ? 18.718 -6.419 -19.955 1.00 37.94 335 GLU A CA 1
ATOM 2594 C C . GLU A 1 335 ? 19.498 -5.308 -20.653 1.00 37.99 335 GLU A C 1
ATOM 2595 O O . GLU A 1 335 ? 20.554 -5.556 -21.247 1.00 38.55 335 GLU A O 1
ATOM 2601 N N . GLU A 1 336 ? 18.931 -4.099 -20.639 1.00 37.59 336 GLU A N 1
ATOM 2602 C CA . GLU A 1 336 ? 19.510 -2.973 -21.373 1.00 37.90 336 GLU A CA 1
ATOM 2603 C C . GLU A 1 336 ? 20.663 -2.282 -20.654 1.00 36.91 336 GLU A C 1
ATOM 2604 O O . GLU A 1 336 ? 21.327 -1.459 -21.254 1.00 37.29 336 GLU A O 1
ATOM 2610 N N . HIS A 1 337 ? 20.943 -2.646 -19.402 1.00 35.65 337 HIS A N 1
ATOM 2611 C CA . HIS A 1 337 ? 21.999 -1.982 -18.618 1.00 34.82 337 HIS A CA 1
ATOM 2612 C C . HIS A 1 337 ? 22.951 -3.007 -18.022 1.00 34.32 337 HIS A C 1
ATOM 2613 O O . HIS A 1 337 ? 23.310 -2.929 -16.842 1.00 33.12 337 HIS A O 1
ATOM 2620 N N . ARG A 1 338 ? 23.379 -3.945 -18.865 1.00 35.20 338 ARG A N 1
ATOM 2621 C CA . ARG A 1 338 ? 24.143 -5.095 -18.404 1.00 35.06 338 ARG A CA 1
ATOM 2622 C C . ARG A 1 338 ? 25.481 -4.685 -17.828 1.00 34.29 338 ARG A C 1
ATOM 2623 O O . ARG A 1 338 ? 25.920 -5.206 -16.792 1.00 33.25 338 ARG A O 1
ATOM 2631 N N . ASP A 1 339 ? 26.128 -3.756 -18.513 1.00 34.60 339 ASP A N 1
ATOM 2632 C CA . ASP A 1 339 ? 27.395 -3.227 -18.065 1.00 34.28 339 ASP A CA 1
ATOM 2633 C C . ASP A 1 339 ? 27.278 -2.445 -16.705 1.00 32.86 339 ASP A C 1
ATOM 2634 O O . ASP A 1 339 ? 28.165 -2.577 -15.860 1.00 32.18 339 ASP A O 1
ATOM 2639 N N . ASP A 1 340 ? 26.193 -1.688 -16.488 1.00 32.50 340 ASP A N 1
ATOM 2640 C CA . ASP A 1 340 ? 25.952 -1.051 -15.156 1.00 31.50 340 ASP A CA 1
ATOM 2641 C C . ASP A 1 340 ? 25.837 -2.087 -14.051 1.00 30.57 340 ASP A C 1
ATOM 2642 O O . ASP A 1 340 ? 26.504 -1.986 -13.031 1.00 29.93 340 ASP A O 1
ATOM 2647 N N . VAL A 1 341 ? 24.962 -3.070 -14.249 1.00 30.76 341 VAL A N 1
ATOM 2648 C CA . VAL A 1 341 ? 24.787 -4.153 -13.300 1.00 30.08 341 VAL A CA 1
ATOM 2649 C C . VAL A 1 341 ? 26.132 -4.823 -13.006 1.00 29.98 341 VAL A C 1
ATOM 2650 O O . VAL A 1 341 ? 26.472 -5.066 -11.831 1.00 29.14 341 VAL A O 1
ATOM 2654 N N . ASP A 1 342 ? 26.900 -5.111 -14.053 1.00 30.75 342 ASP A N 1
ATOM 2655 C CA . ASP A 1 342 ? 28.226 -5.690 -13.877 1.00 30.94 342 ASP A CA 1
ATOM 2656 C C . ASP A 1 342 ? 29.161 -4.861 -12.996 1.00 30.24 342 ASP A C 1
ATOM 2657 O O . ASP A 1 342 ? 29.973 -5.417 -12.270 1.00 29.97 342 ASP A O 1
ATOM 2662 N N . PHE A 1 343 ? 29.096 -3.538 -13.133 1.00 30.15 343 PHE A N 1
ATOM 2663 C CA . PHE A 1 343 ? 29.960 -2.626 -12.411 1.00 29.76 343 PHE A CA 1
ATOM 2664 C C . PHE A 1 343 ? 29.669 -2.678 -10.908 1.00 28.70 343 PHE A C 1
ATOM 2665 O O . PHE A 1 343 ? 30.589 -2.774 -10.100 1.00 28.25 343 PHE A O 1
ATOM 2673 N N . TYR A 1 344 ? 28.388 -2.648 -10.554 1.00 28.34 344 TYR A N 1
ATOM 2674 C CA . TYR A 1 344 ? 27.989 -2.725 -9.152 1.00 27.53 344 TYR A CA 1
ATOM 2675 C C . TYR A 1 344 ? 28.192 -4.116 -8.577 1.00 27.37 344 TYR A C 1
ATOM 2676 O O . TYR A 1 344 ? 28.369 -4.262 -7.368 1.00 26.78 344 TYR A O 1
ATOM 2685 N N . LEU A 1 345 ? 28.187 -5.134 -9.437 1.00 28.06 345 LEU A N 1
ATOM 2686 C CA . LEU A 1 345 ? 28.644 -6.460 -9.028 1.00 28.15 345 LEU A CA 1
ATOM 2687 C C . LEU A 1 345 ? 30.155 -6.434 -8.807 1.00 28.28 345 LEU A C 1
ATOM 2688 O O . LEU A 1 345 ? 30.642 -7.023 -7.863 1.00 28.08 345 LEU A O 1
ATOM 2693 N N . TRP A 1 346 ? 30.902 -5.757 -9.670 1.00 28.82 346 TRP A N 1
ATOM 2694 C CA . TRP A 1 346 ? 32.348 -5.623 -9.484 1.00 29.13 346 TRP A CA 1
ATOM 2695 C C . TRP A 1 346 ? 32.736 -4.914 -8.158 1.00 28.42 346 TRP A C 1
ATOM 2696 O O . TRP A 1 346 ? 33.661 -5.336 -7.459 1.00 28.45 346 TRP A O 1
ATOM 2707 N N . LEU A 1 347 ? 32.032 -3.837 -7.823 1.00 27.87 347 LEU A N 1
ATOM 2708 C CA . LEU A 1 347 ? 32.286 -3.123 -6.565 1.00 27.20 347 LEU A CA 1
ATOM 2709 C C . LEU A 1 347 ? 32.092 -4.035 -5.363 1.00 26.55 347 LEU A C 1
ATOM 2710 O O . LEU A 1 347 ? 32.901 -4.040 -4.436 1.00 26.47 347 LEU A O 1
ATOM 2715 N N . GLN A 1 348 ? 31.029 -4.820 -5.372 1.00 26.39 348 GLN A N 1
ATOM 2716 C CA . GLN A 1 348 ? 30.822 -5.797 -4.315 1.00 25.88 348 GLN A CA 1
ATOM 2717 C C . GLN A 1 348 ? 31.945 -6.836 -4.251 1.00 26.51 348 GLN A C 1
ATOM 2718 O O . GLN A 1 348 ? 32.395 -7.201 -3.155 1.00 26.24 348 GLN A O 1
ATOM 2724 N N . TRP A 1 349 ? 32.414 -7.312 -5.411 1.00 27.56 349 TRP A N 1
ATOM 2725 C CA . TRP A 1 349 ? 33.559 -8.204 -5.454 1.00 28.37 349 TRP A CA 1
ATOM 2726 C C . TRP A 1 349 ? 34.788 -7.557 -4.867 1.00 28.26 349 TRP A C 1
ATOM 2727 O O . TRP A 1 349 ? 35.510 -8.170 -4.080 1.00 28.31 349 TRP A O 1
ATOM 2738 N N . LEU A 1 350 ? 35.032 -6.310 -5.236 1.00 28.22 350 LEU A N 1
ATOM 2739 C CA . LEU A 1 350 ? 36.202 -5.603 -4.733 1.00 28.40 350 LEU A CA 1
ATOM 2740 C C . LEU A 1 350 ? 36.126 -5.328 -3.211 1.00 27.75 350 LEU A C 1
ATOM 2741 O O . LEU A 1 350 ? 37.111 -5.465 -2.478 1.00 27.76 350 LEU A O 1
ATOM 2746 N N . ALA A 1 351 ? 34.954 -4.932 -2.751 1.00 27.40 351 ALA A N 1
ATOM 2747 C CA . ALA A 1 351 ? 34.719 -4.732 -1.313 1.00 27.04 351 ALA A CA 1
ATOM 2748 C C . ALA A 1 351 ? 35.001 -6.016 -0.529 1.00 27.66 351 ALA A C 1
ATOM 2749 O O . ALA A 1 351 ? 35.806 -6.022 0.391 1.00 27.74 351 ALA A O 1
ATOM 2751 N N . TYR A 1 352 ? 34.335 -7.102 -0.911 1.00 28.60 352 TYR A N 1
ATOM 2752 C CA . TYR A 1 352 ? 34.555 -8.407 -0.290 1.00 29.61 352 TYR A CA 1
ATOM 2753 C C . TYR A 1 352 ? 36.016 -8.843 -0.343 1.00 30.09 352 TYR A C 1
ATOM 2754 O O . TYR A 1 352 ? 36.525 -9.329 0.657 1.00 29.92 352 TYR A O 1
ATOM 2763 N N . SER A 1 353 ? 36.684 -8.697 -1.494 1.00 30.44 353 SER A N 1
ATOM 2764 C CA . SER A 1 353 ? 38.089 -9.134 -1.610 1.00 31.24 353 SER A CA 1
ATOM 2765 C C . SER A 1 353 ? 39.021 -8.307 -0.713 1.00 30.89 353 SER A C 1
ATOM 2766 O O . SER A 1 353 ? 39.973 -8.824 -0.120 1.00 31.09 353 SER A O 1
ATOM 2769 N N . GLN A 1 354 ? 38.728 -7.026 -0.590 1.00 30.32 354 GLN A N 1
ATOM 2770 C CA . GLN A 1 354 ? 39.553 -6.161 0.257 1.00 30.33 354 GLN A CA 1
ATOM 2771 C C . GLN A 1 354 ? 39.343 -6.460 1.727 1.00 29.70 354 GLN A C 1
ATOM 2772 O O . GLN A 1 354 ? 40.307 -6.602 2.477 1.00 30.15 354 GLN A O 1
ATOM 2778 N N . PHE A 1 355 ? 38.095 -6.602 2.133 1.00 28.92 355 PHE A N 1
ATOM 2779 C CA . PHE A 1 355 ? 37.819 -7.110 3.464 1.00 28.35 355 PHE A CA 1
ATOM 2780 C C . PHE A 1 355 ? 38.492 -8.461 3.713 1.00 28.75 355 PHE A C 1
ATOM 2781 O O . PHE A 1 355 ? 39.086 -8.682 4.779 1.00 28.40 355 PHE A O 1
ATOM 2789 N N . ALA A 1 356 ? 38.386 -9.383 2.750 1.00 29.09 356 ALA A N 1
ATOM 2790 C CA . ALA A 1 356 ? 39.014 -10.692 2.918 1.00 29.68 356 ALA A CA 1
ATOM 2791 C C . ALA A 1 356 ? 40.518 -10.563 3.079 1.00 30.37 356 ALA A C 1
ATOM 2792 O O . ALA A 1 356 ? 41.108 -11.317 3.838 1.00 30.94 356 ALA A O 1
ATOM 2794 N N . ALA A 1 357 ? 41.131 -9.619 2.368 1.00 30.48 357 ALA A N 1
ATOM 2795 C CA . ALA A 1 357 ? 42.570 -9.363 2.479 1.00 31.32 357 ALA A CA 1
ATOM 2796 C C . ALA A 1 357 ? 42.959 -8.816 3.867 1.00 30.91 357 ALA A C 1
ATOM 2797 O O . ALA A 1 357 ? 44.000 -9.188 4.422 1.00 31.44 357 ALA A O 1
ATOM 2799 N N . CYS A 1 358 ? 42.117 -7.944 4.429 1.00 29.91 358 CYS A N 1
ATOM 2800 C CA . CYS A 1 358 ? 42.264 -7.522 5.820 1.00 29.38 358 CYS A CA 1
ATOM 2801 C C . CYS A 1 358 ? 42.226 -8.728 6.752 1.00 29.81 358 CYS A C 1
ATOM 2802 O O . CYS A 1 358 ? 43.119 -8.912 7.575 1.00 30.29 358 CYS A O 1
ATOM 2805 N N . TRP A 1 359 ? 41.195 -9.553 6.624 1.00 29.84 359 TRP A N 1
ATOM 2806 C CA . TRP A 1 359 ? 41.082 -10.756 7.449 1.00 30.45 359 TRP A CA 1
ATOM 2807 C C . TRP A 1 359 ? 42.374 -11.560 7.459 1.00 31.98 359 TRP A C 1
ATOM 2808 O O . TRP A 1 359 ? 42.851 -11.947 8.523 1.00 32.05 359 TRP A O 1
ATOM 2819 N N . GLU A 1 360 ? 42.933 -11.793 6.271 1.00 33.00 360 GLU A N 1
ATOM 2820 C CA . GLU A 1 360 ? 44.129 -12.619 6.131 1.00 34.95 360 GLU A CA 1
ATOM 2821 C C . GLU A 1 360 ? 45.312 -12.002 6.829 1.00 35.08 360 GLU A C 1
ATOM 2822 O O . GLU A 1 360 ? 46.096 -12.717 7.443 1.00 35.73 360 GLU A O 1
ATOM 2828 N N . ILE A 1 361 ? 45.459 -10.684 6.724 1.00 34.35 361 ILE A N 1
ATOM 2829 C CA . ILE A 1 361 ? 46.549 -10.014 7.421 1.00 34.94 361 ILE A CA 1
ATOM 2830 C C . ILE A 1 361 ? 46.371 -10.240 8.925 1.00 34.35 361 ILE A C 1
ATOM 2831 O O . ILE A 1 361 ? 47.314 -10.607 9.632 1.00 34.91 361 ILE A O 1
ATOM 2836 N N . SER A 1 362 ? 45.130 -10.090 9.374 1.00 33.18 362 SER A N 1
ATOM 2837 C CA . SER A 1 362 ? 44.777 -10.272 10.782 1.00 32.84 362 SER A CA 1
ATOM 2838 C C . SER A 1 362 ? 45.210 -11.647 11.260 1.00 33.92 362 SER A C 1
ATOM 2839 O O . SER A 1 362 ? 45.725 -11.794 12.366 1.00 34.33 362 SER A O 1
ATOM 2842 N N . GLN A 1 363 ? 45.008 -12.652 10.418 1.00 34.60 363 GLN A N 1
ATOM 2843 C CA . GLN A 1 363 ? 45.372 -14.030 10.769 1.00 35.81 363 GLN A CA 1
ATOM 2844 C C . GLN A 1 363 ? 46.849 -14.367 10.582 1.00 37.12 363 GLN A C 1
ATOM 2845 O O . GLN A 1 363 ? 47.370 -15.221 11.284 1.00 37.88 363 GLN A O 1
ATOM 2851 N N . GLY A 1 364 ? 47.538 -13.653 9.703 1.00 37.51 364 GLY A N 1
ATOM 2852 C CA . GLY A 1 364 ? 48.998 -13.748 9.614 1.00 39.11 364 GLY A CA 1
ATOM 2853 C C . GLY A 1 364 ? 49.702 -13.211 10.855 1.00 39.37 364 GLY A C 1
ATOM 2854 O O . GLY A 1 364 ? 50.803 -13.641 11.192 1.00 40.44 364 GLY A O 1
ATOM 2855 N N . TYR A 1 365 ? 49.069 -12.258 11.540 1.00 38.60 365 TYR A N 1
ATOM 2856 C CA . TYR A 1 365 ? 49.596 -11.753 12.807 1.00 38.86 365 TYR A CA 1
ATOM 2857 C C . TYR A 1 365 ? 49.076 -12.541 14.019 1.00 38.64 365 TYR A C 1
ATOM 2858 O O . TYR A 1 365 ? 49.340 -12.177 15.156 1.00 38.91 365 TYR A O 1
ATOM 2867 N N . GLU A 1 366 ? 48.338 -13.620 13.787 1.00 38.46 366 GLU A N 1
ATOM 2868 C CA . GLU A 1 366 ? 47.871 -14.486 14.873 1.00 38.52 366 GLU A CA 1
ATOM 2869 C C . GLU A 1 366 ? 47.027 -13.719 15.907 1.00 36.98 366 GLU A C 1
ATOM 2870 O O . GLU A 1 366 ? 47.126 -13.938 17.127 1.00 36.97 366 GLU A O 1
ATOM 2876 N N . MET A 1 367 ? 46.186 -12.827 15.391 1.00 35.22 367 MET A N 1
ATOM 2877 C CA . MET A 1 367 ? 45.189 -12.143 16.205 1.00 33.80 367 MET A CA 1
ATOM 2878 C C . MET A 1 367 ? 44.090 -13.153 16.528 1.00 33.63 367 MET A C 1
ATOM 2879 O O . MET A 1 367 ? 43.555 -13.797 15.630 1.00 33.64 367 MET A O 1
ATOM 2884 N N . PRO A 1 368 ? 43.774 -13.323 17.816 1.00 33.58 368 PRO A N 1
ATOM 2885 C CA . PRO A 1 368 ? 42.783 -14.328 18.177 1.00 33.48 368 PRO A CA 1
ATOM 2886 C C . PRO A 1 368 ? 41.382 -14.064 17.649 1.00 32.22 368 PRO A C 1
ATOM 2887 O O . PRO A 1 368 ? 40.584 -15.013 17.527 1.00 32.01 368 PRO A O 1
ATOM 2891 N N . ILE A 1 369 ? 41.082 -12.795 17.357 1.00 31.12 369 ILE A N 1
ATOM 2892 C CA . ILE A 1 369 ? 39.792 -12.396 16.787 1.00 30.12 369 ILE A CA 1
ATOM 2893 C C . ILE A 1 369 ? 40.019 -11.665 15.445 1.00 29.81 369 ILE A C 1
ATOM 2894 O O . ILE A 1 369 ? 39.292 -11.914 14.479 1.00 29.71 369 ILE A O 1
ATOM 2899 N N . GLY A 1 370 ? 41.030 -10.806 15.374 1.00 29.85 370 GLY A N 1
ATOM 2900 C CA . GLY A 1 370 ? 41.421 -10.165 14.126 1.00 29.90 370 GLY A CA 1
ATOM 2901 C C . GLY A 1 370 ? 40.455 -9.066 13.719 1.00 29.29 370 GLY A C 1
ATOM 2902 O O . GLY A 1 370 ? 40.749 -7.857 13.870 1.00 28.83 370 GLY A O 1
ATOM 2903 N N . LEU A 1 371 ? 39.311 -9.480 13.181 1.00 29.14 371 LEU A N 1
ATOM 2904 C CA . LEU A 1 371 ? 38.284 -8.555 12.771 1.00 28.94 371 LEU A CA 1
ATOM 2905 C C . LEU A 1 371 ? 36.981 -8.894 13.423 1.00 29.07 371 LEU A C 1
ATOM 2906 O O . LEU A 1 371 ? 36.593 -10.041 13.507 1.00 28.66 371 LEU A O 1
ATOM 2911 N N . TYR A 1 372 ? 36.294 -7.846 13.835 1.00 29.65 372 TYR A N 1
ATOM 2912 C CA . TYR A 1 372 ? 35.092 -7.938 14.593 1.00 31.03 372 TYR A CA 1
ATOM 2913 C C . TYR A 1 372 ? 34.046 -7.139 13.787 1.00 31.09 372 TYR A C 1
ATOM 2914 O O . TYR A 1 372 ? 34.174 -5.929 13.636 1.00 32.11 372 TYR A O 1
ATOM 2923 N N . ARG A 1 373 ? 33.043 -7.806 13.226 1.00 30.91 373 ARG A N 1
ATOM 2924 C CA . ARG A 1 373 ? 32.010 -7.113 12.445 1.00 31.48 373 ARG A CA 1
ATOM 2925 C C . ARG A 1 373 ? 30.823 -6.785 13.349 1.00 30.82 373 ARG A C 1
ATOM 2926 O O . ARG A 1 373 ? 30.711 -7.321 14.431 1.00 32.04 373 ARG A O 1
ATOM 2934 N N . ASP A 1 374 ? 29.950 -5.901 12.905 1.00 29.90 374 ASP A N 1
ATOM 2935 C CA . ASP A 1 374 ? 28.791 -5.488 13.678 1.00 29.41 374 ASP A CA 1
ATOM 2936 C C . ASP A 1 374 ? 27.574 -5.619 12.780 1.00 28.60 374 ASP A C 1
ATOM 2937 O O . ASP A 1 374 ? 27.549 -5.057 11.713 1.00 27.43 374 ASP A O 1
ATOM 2942 N N . LEU A 1 375 ? 26.578 -6.379 13.230 1.00 28.26 375 LEU A N 1
ATOM 2943 C CA . LEU A 1 375 ? 25.345 -6.574 12.493 1.00 27.32 375 LEU A CA 1
ATOM 2944 C C . LEU A 1 375 ? 24.241 -5.660 13.036 1.00 27.07 375 LEU A C 1
ATOM 2945 O O . LEU A 1 375 ? 23.707 -5.912 14.107 1.00 27.55 375 LEU A O 1
ATOM 2950 N N . ALA A 1 376 ? 23.932 -4.587 12.305 1.00 26.65 376 ALA A N 1
ATOM 2951 C CA . ALA A 1 376 ? 22.733 -3.772 12.535 1.00 26.44 376 ALA A CA 1
ATOM 2952 C C . ALA A 1 376 ? 21.459 -4.614 12.619 1.00 26.50 376 ALA A C 1
ATOM 2953 O O . ALA A 1 376 ? 21.417 -5.761 12.160 1.00 26.25 376 ALA A O 1
ATOM 2955 N N . VAL A 1 377 ? 20.423 -4.022 13.197 1.00 26.38 377 VAL A N 1
ATOM 2956 C CA . VAL A 1 377 ? 19.227 -4.751 13.589 1.00 26.82 377 VAL A CA 1
ATOM 2957 C C . VAL A 1 377 ? 18.218 -4.858 12.481 1.00 26.73 377 VAL A C 1
ATOM 2958 O O . VAL A 1 377 ? 17.292 -5.659 12.584 1.00 27.27 377 VAL A O 1
ATOM 2962 N N . GLY A 1 378 ? 18.364 -4.059 11.432 1.00 26.19 378 GLY A N 1
ATOM 2963 C CA . GLY A 1 378 ? 17.437 -4.175 10.298 1.00 26.28 378 GLY A CA 1
ATOM 2964 C C . GLY A 1 378 ? 17.851 -3.441 9.055 1.00 25.75 378 GLY A C 1
ATOM 2965 O O . GLY A 1 378 ? 18.923 -2.850 8.997 1.00 25.34 378 GLY A O 1
ATOM 2966 N N . VAL A 1 379 ? 16.974 -3.460 8.058 1.00 25.80 379 VAL A N 1
ATOM 2967 C CA . VAL A 1 379 ? 17.244 -2.785 6.810 1.00 25.49 379 VAL A CA 1
ATOM 2968 C C . VAL A 1 379 ? 16.254 -1.640 6.651 1.00 26.01 379 VAL A C 1
ATOM 2969 O O . VAL A 1 379 ? 15.184 -1.684 7.232 1.00 26.61 379 VAL A O 1
ATOM 2973 N N . ALA A 1 380 ? 16.609 -0.641 5.849 1.00 26.00 380 ALA A N 1
ATOM 2974 C CA . ALA A 1 380 ? 15.679 0.432 5.455 1.00 26.87 380 ALA A CA 1
ATOM 2975 C C . ALA A 1 380 ? 14.502 -0.082 4.656 1.00 27.49 380 ALA A C 1
ATOM 2976 O O . ALA A 1 380 ? 14.617 -1.113 3.946 1.00 27.29 380 ALA A O 1
ATOM 2978 N N . GLU A 1 381 ? 13.394 0.653 4.721 1.00 28.32 381 GLU A N 1
ATOM 2979 C CA . GLU A 1 381 ? 12.178 0.238 4.026 1.00 29.46 381 GLU A CA 1
ATOM 2980 C C . GLU A 1 381 ? 12.274 0.217 2.497 1.00 29.23 381 GLU A C 1
ATOM 2981 O O . GLU A 1 381 ? 11.571 -0.554 1.896 1.00 29.71 381 GLU A O 1
ATOM 2987 N N . GLY A 1 382 ? 13.110 1.070 1.891 1.00 28.72 382 GLY A N 1
ATOM 2988 C CA . GLY A 1 382 ? 13.187 1.207 0.436 1.00 28.93 382 GLY A CA 1
ATOM 2989 C C . GLY A 1 382 ? 14.497 0.813 -0.239 1.00 28.05 382 GLY A C 1
ATOM 2990 O O . GLY A 1 382 ? 14.809 1.323 -1.304 1.00 28.31 382 GLY A O 1
ATOM 2991 N N . GLY A 1 383 ? 15.255 -0.098 0.362 1.00 27.15 383 GLY A N 1
ATOM 2992 C CA . GLY A 1 383 ? 16.541 -0.527 -0.180 1.00 26.48 383 GLY A CA 1
ATOM 2993 C C . GLY A 1 383 ? 16.427 -1.815 -0.980 1.00 26.50 383 GLY A C 1
ATOM 2994 O O . GLY A 1 383 ? 15.341 -2.288 -1.246 1.00 26.95 383 GLY A O 1
ATOM 2995 N N . ALA A 1 384 ? 17.569 -2.413 -1.289 1.00 26.07 384 ALA A N 1
ATOM 2996 C CA . ALA A 1 384 ? 17.653 -3.558 -2.193 1.00 26.39 384 ALA A CA 1
ATOM 2997 C C . ALA A 1 384 ? 17.003 -4.813 -1.564 1.00 26.68 384 ALA A C 1
ATOM 2998 O O . ALA A 1 384 ? 16.298 -5.577 -2.243 1.00 27.32 384 ALA A O 1
ATOM 3000 N N . GLU A 1 385 ? 17.210 -4.985 -0.260 1.00 26.31 385 GLU A N 1
ATOM 3001 C CA . GLU A 1 385 ? 16.679 -6.145 0.480 1.00 26.60 385 GLU A CA 1
ATOM 3002 C C . GLU A 1 385 ? 15.163 -6.178 0.420 1.00 27.12 385 GLU A C 1
ATOM 3003 O O . GLU A 1 385 ? 14.576 -7.207 0.017 1.00 27.65 385 GLU A O 1
ATOM 3009 N N . THR A 1 386 ? 14.505 -5.065 0.713 1.00 26.94 386 THR A N 1
ATOM 3010 C CA . THR A 1 386 ? 13.045 -5.066 0.623 1.00 27.77 386 THR A CA 1
ATOM 3011 C C . THR A 1 386 ? 12.525 -5.002 -0.805 1.00 28.58 386 THR A C 1
ATOM 3012 O O . THR A 1 386 ? 11.403 -5.427 -1.073 1.00 29.38 386 THR A O 1
ATOM 3016 N N . TRP A 1 387 ? 13.317 -4.420 -1.698 1.00 28.44 387 TRP A N 1
ATOM 3017 C CA . TRP A 1 387 ? 12.983 -4.410 -3.102 1.00 29.30 387 TRP A CA 1
ATOM 3018 C C . TRP A 1 387 ? 12.774 -5.822 -3.649 1.00 30.29 387 TRP A C 1
ATOM 3019 O O . TRP A 1 387 ? 11.770 -6.087 -4.328 1.00 30.86 387 TRP A O 1
ATOM 3030 N N . CYS A 1 388 ? 13.730 -6.706 -3.350 1.00 30.73 388 CYS A N 1
ATOM 3031 C CA . CYS A 1 388 ? 13.796 -8.016 -3.995 1.00 32.16 388 CYS A CA 1
ATOM 3032 C C . CYS A 1 388 ? 13.226 -9.143 -3.137 1.00 32.63 388 CYS A C 1
ATOM 3033 O O . CYS A 1 388 ? 13.061 -10.233 -3.624 1.00 33.30 388 CYS A O 1
ATOM 3036 N N . ASP A 1 389 ? 12.934 -8.883 -1.855 1.00 32.32 389 ASP A N 1
ATOM 3037 C CA . ASP A 1 389 ? 12.335 -9.892 -0.986 1.00 32.58 389 ASP A CA 1
ATOM 3038 C C . ASP A 1 389 ? 11.224 -9.239 -0.178 1.00 32.81 389 ASP A C 1
ATOM 3039 O O . ASP A 1 389 ? 11.316 -9.096 1.045 1.00 32.72 389 ASP A O 1
ATOM 3044 N N . ARG A 1 390 ? 10.163 -8.852 -0.871 1.00 33.53 390 ARG A N 1
ATOM 3045 C CA . ARG A 1 390 ? 9.092 -8.044 -0.283 1.00 34.08 390 ARG A CA 1
ATOM 3046 C C . ARG A 1 390 ? 8.306 -8.775 0.821 1.00 34.82 390 ARG A C 1
ATOM 3047 O O . ARG A 1 390 ? 8.087 -8.196 1.902 1.00 35.01 390 ARG A O 1
ATOM 3055 N N . GLU A 1 391 ? 7.919 -10.032 0.584 1.00 35.34 391 GLU A N 1
ATOM 3056 C CA . GLU A 1 391 ? 7.072 -10.789 1.540 1.00 36.20 391 GLU A CA 1
ATOM 3057 C C . GLU A 1 391 ? 7.721 -11.082 2.895 1.00 35.09 391 GLU A C 1
ATOM 3058 O O . GLU A 1 391 ? 7.030 -11.439 3.827 1.00 35.57 391 GLU A O 1
ATOM 3064 N N . LEU A 1 392 ? 9.042 -11.004 2.981 1.00 33.65 392 LEU A N 1
ATOM 3065 C CA . LEU A 1 392 ? 9.767 -11.262 4.239 1.00 32.69 392 LEU A CA 1
ATOM 3066 C C . LEU A 1 392 ? 9.607 -10.136 5.270 1.00 32.20 392 LEU A C 1
ATOM 3067 O O . LEU A 1 392 ? 9.778 -10.352 6.488 1.00 32.02 392 LEU A O 1
ATOM 3072 N N . TYR A 1 393 ? 9.321 -8.942 4.763 1.00 31.91 393 TYR A N 1
ATOM 3073 C CA . TYR A 1 393 ? 9.273 -7.730 5.547 1.00 31.51 393 TYR A CA 1
ATOM 3074 C C . TYR A 1 393 ? 7.851 -7.254 5.651 1.00 32.48 393 TYR A C 1
ATOM 3075 O O . TYR A 1 393 ? 7.051 -7.405 4.714 1.00 33.23 393 TYR A O 1
ATOM 3084 N N . CYS A 1 394 ? 7.531 -6.702 6.813 1.00 32.46 394 CYS A N 1
ATOM 3085 C CA . CYS A 1 394 ? 6.209 -6.190 7.082 1.00 33.57 394 CYS A CA 1
ATOM 3086 C C . CYS A 1 394 ? 6.327 -4.681 6.993 1.00 33.27 394 CYS A C 1
ATOM 3087 O O . CYS A 1 394 ? 6.574 -3.973 7.995 1.00 32.90 394 CYS A O 1
ATOM 3090 N N . LEU A 1 395 ? 6.169 -4.203 5.771 1.00 33.14 395 LEU A N 1
ATOM 3091 C CA . LEU A 1 395 ? 6.307 -2.786 5.455 1.00 33.02 395 LEU A CA 1
ATOM 3092 C C . LEU A 1 395 ? 5.276 -1.931 6.159 1.00 34.01 395 LEU A C 1
ATOM 3093 O O . LEU A 1 395 ? 5.432 -0.726 6.201 1.00 34.08 395 LEU A O 1
ATOM 3098 N N . LYS A 1 396 ? 4.216 -2.551 6.681 1.00 35.07 396 LYS A N 1
ATOM 3099 C CA . LYS A 1 396 ? 3.174 -1.814 7.406 1.00 36.36 396 LYS A CA 1
ATOM 3100 C C . LYS A 1 396 ? 3.506 -1.581 8.879 1.00 36.08 396 LYS A C 1
ATOM 3101 O O . LYS A 1 396 ? 2.678 -1.049 9.605 1.00 37.20 396 LYS A O 1
ATOM 3107 N N . ALA A 1 397 ? 4.705 -1.960 9.314 1.00 34.73 397 ALA A N 1
ATOM 3108 C CA . ALA A 1 397 ? 5.159 -1.688 10.681 1.00 34.62 397 ALA A CA 1
ATOM 3109 C C . ALA A 1 397 ? 6.598 -1.204 10.661 1.00 33.29 397 ALA A C 1
ATOM 3110 O O . ALA A 1 397 ? 7.285 -1.387 9.670 1.00 32.41 397 ALA A O 1
ATOM 3112 N N . SER A 1 398 ? 7.047 -0.574 11.750 1.00 33.33 398 SER A N 1
ATOM 3113 C CA . SER A 1 398 ? 8.449 -0.189 11.880 1.00 32.21 398 SER A CA 1
ATOM 3114 C C . SER A 1 398 ? 8.985 -0.587 13.223 1.00 32.12 398 SER A C 1
ATOM 3115 O O . SER A 1 398 ? 8.290 -0.479 14.225 1.00 33.02 398 SER A O 1
ATOM 3118 N N . VAL A 1 399 ? 10.233 -1.030 13.239 1.00 31.13 399 VAL A N 1
ATOM 3119 C CA . VAL A 1 399 ? 10.881 -1.428 14.484 1.00 31.19 399 VAL A CA 1
ATOM 3120 C C . VAL A 1 399 ? 11.318 -0.161 15.262 1.00 31.77 399 VAL A C 1
ATOM 3121 O O . VAL A 1 399 ? 11.889 0.776 14.692 1.00 31.29 399 VAL A O 1
ATOM 3125 N N . GLY A 1 400 ? 11.055 -0.145 16.559 1.00 32.85 400 GLY A N 1
ATOM 3126 C CA . GLY A 1 400 ? 11.517 0.949 17.392 1.00 33.51 400 GLY A CA 1
ATOM 3127 C C . GLY A 1 400 ? 11.822 0.468 18.788 1.00 34.10 400 GLY A C 1
ATOM 3128 O O . GLY A 1 400 ? 12.372 -0.618 18.964 1.00 33.35 400 GLY A O 1
ATOM 3129 N N . ALA A 1 401 ? 11.472 1.298 19.774 1.00 35.69 401 ALA A N 1
ATOM 3130 C CA . ALA A 1 401 ? 11.590 0.948 21.182 1.00 36.86 401 ALA A CA 1
ATOM 3131 C C . ALA A 1 401 ? 10.436 1.610 21.930 1.00 39.20 401 ALA A C 1
ATOM 3132 O O . ALA A 1 401 ? 9.989 2.688 21.547 1.00 39.57 401 ALA A O 1
ATOM 3134 N N . PRO A 1 402 ? 9.936 0.958 22.983 1.00 40.94 402 PRO A N 1
ATOM 3135 C CA . PRO A 1 402 ? 8.814 1.524 23.719 1.00 43.89 402 PRO A CA 1
ATOM 3136 C C . PRO A 1 402 ? 9.222 2.783 24.492 1.00 45.99 402 PRO A C 1
ATOM 3137 O O . PRO A 1 402 ? 10.419 3.005 24.731 1.00 44.40 402 PRO A O 1
ATOM 3141 N N . PRO A 1 403 ? 8.234 3.619 24.860 1.00 50.63 403 PRO A N 1
ATOM 3142 C CA . PRO A 1 403 ? 8.511 4.741 25.754 1.00 53.26 403 PRO A CA 1
ATOM 3143 C C . PRO A 1 403 ? 8.968 4.245 27.133 1.00 55.54 403 PRO A C 1
ATOM 3144 O O . PRO A 1 403 ? 8.327 3.366 27.704 1.00 56.78 403 PRO A O 1
ATOM 3148 N N . ASP A 1 404 ? 10.079 4.792 27.633 1.00 58.03 404 ASP A N 1
ATOM 3149 C CA . ASP A 1 404 ? 10.675 4.375 28.926 1.00 60.82 404 ASP A CA 1
ATOM 3150 C C . ASP A 1 404 ? 11.060 5.573 29.830 1.00 63.32 404 ASP A C 1
ATOM 3151 O O . ASP A 1 404 ? 10.741 6.724 29.509 1.00 62.57 404 ASP A O 1
ATOM 3156 N N . ILE A 1 405 ? 11.709 5.287 30.965 1.00 66.45 405 ILE A N 1
ATOM 3157 C CA . ILE A 1 405 ? 12.187 6.325 31.915 1.00 70.11 405 ILE A CA 1
ATOM 3158 C C . ILE A 1 405 ? 13.007 7.408 31.202 1.00 70.25 405 ILE A C 1
ATOM 3159 O O . ILE A 1 405 ? 12.703 8.610 31.295 1.00 68.70 405 ILE A O 1
ATOM 3164 N N . LEU A 1 406 ? 14.044 6.939 30.500 1.00 69.00 406 LEU A N 1
ATOM 3165 C CA . LEU A 1 406 ? 15.085 7.776 29.893 1.00 70.11 406 LEU A CA 1
ATOM 3166 C C . LEU A 1 406 ? 14.717 8.263 28.475 1.00 68.51 406 LEU A C 1
ATOM 3167 O O . LEU A 1 406 ? 15.373 9.152 27.935 1.00 68.54 406 LEU A O 1
ATOM 3172 N N . GLY A 1 407 ? 13.688 7.659 27.879 1.00 66.83 407 GLY A N 1
ATOM 3173 C CA . GLY A 1 407 ? 13.042 8.185 26.678 1.00 64.68 407 GLY A CA 1
ATOM 3174 C C . GLY A 1 407 ? 11.543 7.947 26.770 1.00 64.97 407 GLY A C 1
ATOM 3175 O O . GLY A 1 407 ? 11.057 6.934 26.260 1.00 63.59 407 GLY A O 1
ATOM 3176 N N . PRO A 1 408 ? 10.797 8.855 27.445 1.00 65.37 408 PRO A N 1
ATOM 3177 C CA . PRO A 1 408 ? 9.351 8.684 27.634 1.00 66.27 408 PRO A CA 1
ATOM 3178 C C . PRO A 1 408 ? 8.469 9.227 26.486 1.00 65.89 408 PRO A C 1
ATOM 3179 O O . PRO A 1 408 ? 7.441 9.874 26.735 1.00 69.01 408 PRO A O 1
ATOM 3183 N N . LEU A 1 409 ? 8.903 9.016 25.250 1.00 62.67 409 LEU A N 1
ATOM 3184 C CA . LEU A 1 409 ? 7.989 8.973 24.095 1.00 62.04 409 LEU A CA 1
ATOM 3185 C C . LEU A 1 409 ? 8.353 7.854 23.097 1.00 58.39 409 LEU A C 1
ATOM 3186 O O . LEU A 1 409 ? 7.771 7.760 22.012 1.00 57.94 409 LEU A O 1
ATOM 3191 N N . GLY A 1 410 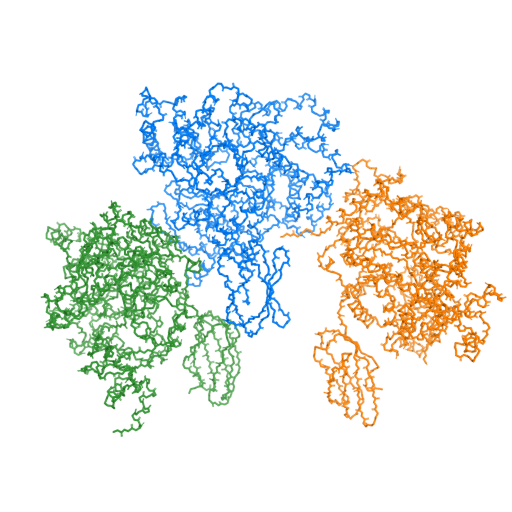? 9.317 7.014 23.466 1.00 55.40 410 GLY A N 1
ATOM 3192 C CA . GLY A 1 410 ? 9.769 5.916 22.614 1.00 51.98 410 GLY A CA 1
ATOM 3193 C C . GLY A 1 410 ? 10.541 6.355 21.388 1.00 49.78 410 GLY A C 1
ATOM 3194 O O . GLY A 1 410 ? 10.719 7.549 21.140 1.00 51.27 410 GLY A O 1
ATOM 3195 N N . GLN A 1 411 ? 10.985 5.369 20.610 1.00 46.04 411 GLN A N 1
ATOM 3196 C CA . GLN A 1 411 ? 11.767 5.599 19.411 1.00 43.25 411 GLN A CA 1
ATOM 3197 C C . GLN A 1 411 ? 11.183 4.801 18.237 1.00 41.33 411 GLN A C 1
ATOM 3198 O O . GLN A 1 411 ? 10.573 3.746 18.430 1.00 40.42 411 GLN A O 1
ATOM 3204 N N . ASN A 1 412 ? 11.356 5.334 17.030 1.00 39.66 412 ASN A N 1
ATOM 3205 C CA . ASN A 1 412 ? 10.969 4.654 15.805 1.00 38.35 412 ASN A CA 1
ATOM 3206 C C . ASN A 1 412 ? 12.178 4.701 14.906 1.00 37.00 412 ASN A C 1
ATOM 3207 O O . ASN A 1 412 ? 12.560 5.774 14.417 1.00 37.01 412 ASN A O 1
ATOM 3212 N N . TRP A 1 413 ? 12.769 3.536 14.666 1.00 35.53 413 TRP A N 1
ATOM 3213 C CA . TRP A 1 413 ? 13.998 3.460 13.895 1.00 34.26 413 TRP A CA 1
ATOM 3214 C C . TRP A 1 413 ? 13.755 3.313 12.382 1.00 33.88 413 TRP A C 1
ATOM 3215 O O . TRP A 1 413 ? 14.705 3.159 11.630 1.00 33.12 413 TRP A O 1
ATOM 3226 N N . GLY A 1 414 ? 12.493 3.325 11.954 1.00 34.40 414 GLY A N 1
ATOM 3227 C CA . GLY A 1 414 ? 12.132 3.317 10.546 1.00 34.19 414 GLY A CA 1
ATOM 3228 C C . GLY A 1 414 ? 12.456 2.071 9.732 1.00 33.18 414 GLY A C 1
ATOM 3229 O O . GLY A 1 414 ? 12.416 2.120 8.522 1.00 33.97 414 GLY A O 1
ATOM 3230 N N . LEU A 1 415 ? 12.727 0.945 10.368 1.00 32.22 415 LEU A N 1
ATOM 3231 C CA . LEU A 1 415 ? 13.074 -0.289 9.658 1.00 31.18 415 LEU A CA 1
ATOM 3232 C C . LEU A 1 415 ? 11.856 -1.238 9.664 1.00 31.44 415 LEU A C 1
ATOM 3233 O O . LEU A 1 415 ? 11.275 -1.456 10.716 1.00 31.72 415 LEU A O 1
ATOM 3238 N N . PRO A 1 416 ? 11.455 -1.801 8.495 1.00 31.15 416 PRO A N 1
ATOM 3239 C CA . PRO A 1 416 ? 10.369 -2.781 8.531 1.00 31.60 416 PRO A CA 1
ATOM 3240 C C . PRO A 1 416 ? 10.821 -4.097 9.185 1.00 31.13 416 PRO A C 1
ATOM 3241 O O . PRO A 1 416 ? 11.907 -4.618 8.869 1.00 30.52 416 PRO A O 1
ATOM 3245 N N . PRO A 1 417 ? 10.041 -4.603 10.154 1.00 31.54 417 PRO A N 1
ATOM 3246 C CA . PRO A 1 417 ? 10.457 -5.864 10.770 1.00 31.23 417 PRO A CA 1
ATOM 3247 C C . PRO A 1 417 ? 10.318 -7.085 9.836 1.00 31.37 417 PRO A C 1
ATOM 3248 O O . PRO A 1 417 ? 9.362 -7.179 9.084 1.00 31.74 417 PRO A O 1
ATOM 3252 N N . MET A 1 418 ? 11.282 -7.995 9.920 1.00 30.93 418 MET A N 1
ATOM 3253 C CA . MET A 1 418 ? 11.191 -9.319 9.310 1.00 31.56 418 MET A CA 1
ATOM 3254 C C . MET A 1 418 ? 10.012 -10.106 9.948 1.00 32.50 418 MET A C 1
ATOM 3255 O O . MET A 1 418 ? 9.866 -10.128 11.180 1.00 32.52 418 MET A O 1
ATOM 3260 N N . ASP A 1 419 ? 9.140 -10.702 9.127 1.00 33.03 419 ASP A N 1
ATOM 3261 C CA . ASP A 1 419 ? 7.960 -11.392 9.654 1.00 34.27 419 ASP A CA 1
ATOM 3262 C C . ASP A 1 419 ? 8.415 -12.700 10.320 1.00 34.46 419 ASP A C 1
ATOM 3263 O O . ASP A 1 419 ? 9.119 -13.476 9.696 1.00 34.02 419 ASP A O 1
ATOM 3268 N N . PRO A 1 420 ? 8.049 -12.927 11.602 1.00 35.11 420 PRO A N 1
ATOM 3269 C CA . PRO A 1 420 ? 8.543 -14.148 12.281 1.00 35.40 420 PRO A CA 1
ATOM 3270 C C . PRO A 1 420 ? 8.003 -15.443 11.643 1.00 36.65 420 PRO A C 1
ATOM 3271 O O . PRO A 1 420 ? 8.689 -16.469 11.630 1.00 36.47 420 PRO A O 1
ATOM 3275 N N . HIS A 1 421 ? 6.781 -15.361 11.125 1.00 37.86 421 HIS A N 1
ATOM 3276 C CA . HIS A 1 421 ? 6.104 -16.489 10.513 1.00 39.43 421 HIS A CA 1
ATOM 3277 C C . HIS A 1 421 ? 6.713 -16.806 9.140 1.00 38.72 421 HIS A C 1
ATOM 3278 O O . HIS A 1 421 ? 6.622 -17.917 8.661 1.00 39.58 421 HIS A O 1
ATOM 3285 N N . ILE A 1 422 ? 7.357 -15.840 8.510 1.00 37.45 422 ILE A N 1
ATOM 3286 C CA . ILE A 1 422 ? 8.035 -16.115 7.243 1.00 36.88 422 ILE A CA 1
ATOM 3287 C C . ILE A 1 422 ? 9.410 -16.716 7.517 1.00 35.96 422 ILE A C 1
ATOM 3288 O O . ILE A 1 422 ? 9.890 -17.544 6.753 1.00 36.28 422 ILE A O 1
ATOM 3293 N N . ILE A 1 423 ? 10.047 -16.306 8.602 1.00 34.83 423 ILE A N 1
ATOM 3294 C CA . ILE A 1 423 ? 11.367 -16.822 8.908 1.00 34.03 423 ILE A CA 1
ATOM 3295 C C . ILE A 1 423 ? 11.257 -18.341 9.055 1.00 35.20 423 ILE A C 1
ATOM 3296 O O . ILE A 1 423 ? 12.052 -19.093 8.497 1.00 35.06 423 ILE A O 1
ATOM 3301 N N . THR A 1 424 ? 10.255 -18.754 9.822 1.00 36.20 424 THR A N 1
ATOM 3302 C CA . THR A 1 424 ? 10.010 -20.139 10.117 1.00 37.61 424 THR A CA 1
ATOM 3303 C C . THR A 1 424 ? 9.456 -20.889 8.925 1.00 38.61 424 THR A C 1
ATOM 3304 O O . THR A 1 424 ? 9.831 -22.051 8.716 1.00 39.50 424 THR A O 1
ATOM 3308 N N . ALA A 1 425 ? 8.560 -20.259 8.165 1.00 38.63 425 ALA A N 1
ATOM 3309 C CA . ALA A 1 425 ? 8.007 -20.904 6.972 1.00 39.84 425 ALA A CA 1
ATOM 3310 C C . ALA A 1 425 ? 9.131 -21.189 5.962 1.00 39.29 425 ALA A C 1
ATOM 3311 O O . ALA A 1 425 ? 9.054 -22.168 5.240 1.00 40.03 425 ALA A O 1
ATOM 3313 N N . ARG A 1 426 ? 10.168 -20.341 5.924 1.00 37.87 426 ARG A N 1
ATOM 3314 C CA . ARG A 1 426 ? 11.348 -20.627 5.102 1.00 37.47 426 ARG A CA 1
ATOM 3315 C C . ARG A 1 426 ? 12.411 -21.456 5.825 1.00 37.46 426 ARG A C 1
ATOM 3316 O O . ARG A 1 426 ? 13.542 -21.564 5.354 1.00 36.93 426 ARG A O 1
ATOM 3324 N N . ALA A 1 427 ? 12.052 -22.056 6.947 1.00 38.02 427 ALA A N 1
ATOM 3325 C CA . ALA A 1 427 ? 12.969 -22.934 7.646 1.00 38.48 427 ALA A CA 1
ATOM 3326 C C . ALA A 1 427 ? 14.239 -22.200 8.087 1.00 37.00 427 ALA A C 1
ATOM 3327 O O . ALA A 1 427 ? 15.325 -22.775 8.099 1.00 36.77 427 ALA A O 1
ATOM 3329 N N . TYR A 1 428 ? 14.085 -20.925 8.450 1.00 36.10 428 TYR A N 1
ATOM 3330 C CA . TYR A 1 428 ? 15.174 -20.094 8.991 1.00 34.82 428 TYR A CA 1
ATOM 3331 C C . TYR A 1 428 ? 16.182 -19.596 7.953 1.00 34.26 428 TYR A C 1
ATOM 3332 O O . TYR A 1 428 ? 17.192 -18.986 8.307 1.00 32.81 428 TYR A O 1
ATOM 3341 N N . GLU A 1 429 ? 15.874 -19.828 6.679 1.00 35.16 429 GLU A N 1
ATOM 3342 C CA . GLU A 1 429 ? 16.750 -19.439 5.585 1.00 35.27 429 GLU A CA 1
ATOM 3343 C C . GLU A 1 429 ? 17.263 -17.996 5.663 1.00 33.26 429 GLU A C 1
ATOM 3344 O O . GLU A 1 429 ? 18.460 -17.780 5.555 1.00 32.36 429 GLU A O 1
ATOM 3350 N N . PRO A 1 430 ? 16.361 -17.006 5.820 1.00 32.61 430 PRO A N 1
ATOM 3351 C CA . PRO A 1 430 ? 16.883 -15.638 5.834 1.00 31.36 430 PRO A CA 1
ATOM 3352 C C . PRO A 1 430 ? 17.804 -15.374 7.037 1.00 30.52 430 PRO A C 1
ATOM 3353 O O . PRO A 1 430 ? 18.762 -14.627 6.911 1.00 29.58 430 PRO A O 1
ATOM 3357 N N . PHE A 1 431 ? 17.567 -16.026 8.166 1.00 30.89 431 PHE A N 1
ATOM 3358 C CA . PHE A 1 431 ? 18.445 -15.844 9.340 1.00 30.63 431 PHE A CA 1
ATOM 3359 C C . PHE A 1 431 ? 19.787 -16.552 9.115 1.00 30.78 431 PHE A C 1
ATOM 3360 O O . PHE A 1 431 ? 20.848 -16.022 9.430 1.00 30.12 431 PHE A O 1
ATOM 3368 N N . ILE A 1 432 ? 19.735 -17.745 8.547 1.00 32.13 432 ILE A N 1
ATOM 3369 C CA . ILE A 1 432 ? 20.957 -18.489 8.190 1.00 32.51 432 ILE A CA 1
ATOM 3370 C C . ILE A 1 432 ? 21.837 -17.672 7.227 1.00 32.35 432 ILE A C 1
ATOM 3371 O O . ILE A 1 432 ? 23.059 -17.562 7.406 1.00 31.99 432 ILE A O 1
ATOM 3376 N N . GLU A 1 433 ? 21.209 -17.066 6.232 1.00 32.93 433 GLU A N 1
ATOM 3377 C CA . GLU A 1 433 ? 21.972 -16.320 5.213 1.00 33.33 433 GLU A CA 1
ATOM 3378 C C . GLU A 1 433 ? 22.466 -14.977 5.724 1.00 31.72 433 GLU A C 1
ATOM 3379 O O . GLU A 1 433 ? 23.538 -14.518 5.334 1.00 31.24 433 GLU A O 1
ATOM 3385 N N . LEU A 1 434 ? 21.692 -14.360 6.614 1.00 31.00 434 LEU A N 1
ATOM 3386 C CA . LEU A 1 434 ? 22.154 -13.204 7.334 1.00 29.94 434 LEU A CA 1
ATOM 3387 C C . LEU A 1 434 ? 23.471 -13.502 8.068 1.00 29.15 434 LEU A C 1
ATOM 3388 O O . LEU A 1 434 ? 24.451 -12.794 7.898 1.00 28.49 434 LEU A O 1
ATOM 3393 N N . LEU A 1 435 ? 23.494 -14.561 8.866 1.00 29.14 435 LEU A N 1
ATOM 3394 C CA . LEU A 1 435 ? 24.693 -14.913 9.629 1.00 28.98 435 LEU A CA 1
ATOM 3395 C C . LEU A 1 435 ? 25.839 -15.297 8.711 1.00 29.01 435 LEU A C 1
ATOM 3396 O O . LEU A 1 435 ? 26.992 -14.945 8.967 1.00 28.42 435 LEU A O 1
ATOM 3401 N N . ARG A 1 436 ? 25.525 -16.008 7.633 1.00 29.78 436 ARG A N 1
ATOM 3402 C CA . ARG A 1 436 ? 26.573 -16.402 6.693 1.00 30.04 436 ARG A CA 1
ATOM 3403 C C . ARG A 1 436 ? 27.282 -15.207 6.069 1.00 29.42 436 ARG A C 1
ATOM 3404 O O . ARG A 1 436 ? 28.502 -15.202 5.922 1.00 29.31 436 ARG A O 1
ATOM 3412 N N . ALA A 1 437 ? 26.535 -14.151 5.793 1.00 29.16 437 ALA A N 1
ATOM 3413 C CA . ALA A 1 437 ? 27.119 -12.996 5.152 1.00 28.92 437 ALA A CA 1
ATOM 3414 C C . ALA A 1 437 ? 27.918 -12.141 6.145 1.00 28.83 437 ALA A C 1
ATOM 3415 O O . ALA A 1 437 ? 28.799 -11.409 5.724 1.00 29.67 437 ALA A O 1
ATOM 3417 N N . ASN A 1 438 ? 27.625 -12.220 7.449 1.00 28.63 438 ASN A N 1
ATOM 3418 C CA . ASN A 1 438 ? 28.273 -11.368 8.445 1.00 27.86 438 ASN A CA 1
ATOM 3419 C C . ASN A 1 438 ? 29.267 -12.098 9.329 1.00 28.39 438 ASN A C 1
ATOM 3420 O O . ASN A 1 438 ? 29.858 -11.478 10.204 1.00 28.02 438 ASN A O 1
ATOM 3425 N N . MET A 1 439 ? 29.439 -13.405 9.134 1.00 28.94 439 MET A N 1
ATOM 3426 C CA . MET A 1 439 ? 30.397 -14.156 9.935 1.00 29.71 439 MET A CA 1
ATOM 3427 C C . MET A 1 439 ? 31.594 -14.542 9.101 1.00 31.23 439 MET A C 1
ATOM 3428 O O . MET A 1 439 ? 32.519 -15.156 9.612 1.00 32.00 439 MET A O 1
ATOM 3433 N N . GLN A 1 440 ? 31.578 -14.219 7.816 1.00 32.41 440 GLN A N 1
ATOM 3434 C CA . GLN A 1 440 ? 32.685 -14.615 6.958 1.00 33.86 440 GLN A CA 1
ATOM 3435 C C . GLN A 1 440 ? 33.823 -13.643 7.085 1.00 32.37 440 GLN A C 1
ATOM 3436 O O . GLN A 1 440 ? 33.615 -12.449 7.280 1.00 31.84 440 GLN A O 1
ATOM 3442 N N . ASN A 1 441 ? 35.029 -14.187 7.069 1.00 32.04 441 ASN A N 1
ATOM 3443 C CA . ASN A 1 441 ? 36.236 -13.400 7.149 1.00 31.77 441 ASN A CA 1
ATOM 3444 C C . ASN A 1 441 ? 36.322 -12.506 8.397 1.00 31.19 441 ASN A C 1
ATOM 3445 O O . ASN A 1 441 ? 36.769 -11.353 8.335 1.00 30.85 441 ASN A O 1
ATOM 3450 N N . CYS A 1 442 ? 35.932 -13.062 9.540 1.00 31.09 442 CYS A N 1
ATOM 3451 C CA . CYS A 1 442 ? 36.140 -12.364 10.822 1.00 30.96 442 CYS A CA 1
ATOM 3452 C C . CYS A 1 442 ? 36.051 -13.325 11.986 1.00 30.71 442 CYS A C 1
ATOM 3453 O O . CYS A 1 442 ? 35.603 -14.470 11.825 1.00 30.62 442 CYS A O 1
ATOM 3456 N N . GLY A 1 443 ? 36.522 -12.856 13.145 1.00 29.84 443 GLY A N 1
ATOM 3457 C CA . GLY A 1 443 ? 36.640 -13.657 14.350 1.00 29.69 443 GLY A CA 1
ATOM 3458 C C . GLY A 1 443 ? 35.481 -13.467 15.296 1.00 28.72 443 GLY A C 1
ATOM 3459 O O . GLY A 1 443 ? 35.259 -14.290 16.149 1.00 28.76 443 GLY A O 1
ATOM 3460 N N . ALA A 1 444 ? 34.727 -12.389 15.118 1.00 27.74 444 ALA A N 1
ATOM 3461 C CA . ALA A 1 444 ? 33.599 -12.090 15.996 1.00 27.39 444 ALA A CA 1
ATOM 3462 C C . ALA A 1 444 ? 32.539 -11.268 15.284 1.00 26.69 444 ALA A C 1
ATOM 3463 O O . ALA A 1 444 ? 32.842 -10.503 14.387 1.00 26.04 444 ALA A O 1
ATOM 3465 N N . LEU A 1 445 ? 31.307 -11.408 15.751 1.00 26.77 445 LEU A N 1
ATOM 3466 C CA . LEU A 1 445 ? 30.183 -10.652 15.265 1.00 26.40 445 LEU A CA 1
ATOM 3467 C C . LEU A 1 445 ? 29.450 -10.022 16.428 1.00 26.78 445 LEU A C 1
ATOM 3468 O O . LEU A 1 445 ? 29.017 -10.724 17.342 1.00 26.85 445 LEU A O 1
ATOM 3473 N N . ARG A 1 446 ? 29.292 -8.699 16.401 1.00 27.31 446 ARG A N 1
ATOM 3474 C CA . ARG A 1 446 ? 28.407 -8.050 17.353 1.00 28.19 446 ARG A CA 1
ATOM 3475 C C . ARG A 1 446 ? 27.035 -8.031 16.728 1.00 27.42 446 ARG A C 1
ATOM 3476 O O . ARG A 1 446 ? 26.863 -7.536 15.621 1.00 27.22 446 ARG A O 1
ATOM 3484 N N . ILE A 1 447 ? 26.068 -8.611 17.422 1.00 27.33 447 ILE A N 1
ATOM 3485 C CA . ILE A 1 447 ? 24.675 -8.532 17.036 1.00 27.09 447 ILE A CA 1
ATOM 3486 C C . ILE A 1 447 ? 24.037 -7.360 17.802 1.00 27.59 447 ILE A C 1
ATOM 3487 O O . ILE A 1 447 ? 23.881 -7.408 19.023 1.00 27.51 447 ILE A O 1
ATOM 3492 N N . ASP A 1 448 ? 23.722 -6.297 17.079 1.00 27.53 448 ASP A N 1
ATOM 3493 C CA . ASP A 1 448 ? 22.960 -5.206 17.626 1.00 28.28 448 ASP A CA 1
ATOM 3494 C C . ASP A 1 448 ? 21.650 -5.663 18.185 1.00 28.60 448 ASP A C 1
ATOM 3495 O O . ASP A 1 448 ? 20.978 -6.446 17.565 1.00 28.51 448 ASP A O 1
ATOM 3500 N N . HIS A 1 449 ? 21.275 -5.145 19.349 1.00 29.05 449 HIS A N 1
ATOM 3501 C CA . HIS A 1 449 ? 19.960 -5.400 19.930 1.00 29.95 449 HIS A CA 1
ATOM 3502 C C . HIS A 1 449 ? 19.647 -6.885 19.858 1.00 29.80 449 HIS A C 1
ATOM 3503 O O . HIS A 1 449 ? 18.673 -7.312 19.247 1.00 29.62 449 HIS A O 1
ATOM 3510 N N . VAL A 1 450 ? 20.493 -7.667 20.528 1.00 29.65 450 VAL A N 1
ATOM 3511 C CA . VAL A 1 450 ? 20.375 -9.120 20.536 1.00 29.96 450 VAL A CA 1
ATOM 3512 C C . VAL A 1 450 ? 19.013 -9.568 21.079 1.00 30.96 450 VAL A C 1
ATOM 3513 O O . VAL A 1 450 ? 18.576 -10.674 20.772 1.00 30.81 450 VAL A O 1
ATOM 3517 N N . MET A 1 451 ? 18.326 -8.706 21.851 1.00 31.47 451 MET A N 1
ATOM 3518 C CA . MET A 1 451 ? 16.956 -9.017 22.290 1.00 32.77 451 MET A CA 1
ATOM 3519 C C . MET A 1 451 ? 15.992 -9.271 21.135 1.00 32.40 451 MET A C 1
ATOM 3520 O O . MET A 1 451 ? 14.956 -9.894 21.336 1.00 33.06 451 MET A O 1
ATOM 3525 N N . SER A 1 452 ? 16.352 -8.803 19.945 1.00 31.42 452 SER A N 1
ATOM 3526 C CA . SER A 1 452 ? 15.579 -9.001 18.706 1.00 31.39 452 SER A CA 1
ATOM 3527 C C . SER A 1 452 ? 15.252 -10.470 18.382 1.00 31.89 452 SER A C 1
ATOM 3528 O O . SER A 1 452 ? 14.230 -10.779 17.761 1.00 32.42 452 SER A O 1
ATOM 3531 N N . MET A 1 453 ? 16.120 -11.370 18.825 1.00 31.66 453 MET A N 1
ATOM 3532 C CA . MET A 1 453 ? 15.893 -12.796 18.666 1.00 32.20 453 MET A CA 1
ATOM 3533 C C . MET A 1 453 ? 14.719 -13.299 19.503 1.00 32.79 453 MET A C 1
ATOM 3534 O O . MET A 1 453 ? 14.127 -14.340 19.161 1.00 33.15 453 MET A O 1
ATOM 3539 N N . LEU A 1 454 ? 14.384 -12.594 20.599 1.00 32.28 454 LEU A N 1
ATOM 3540 C CA . LEU A 1 454 ? 13.170 -12.898 21.361 1.00 33.19 454 LEU A CA 1
ATOM 3541 C C . LEU A 1 454 ? 11.985 -12.067 20.890 1.00 33.25 454 LEU A C 1
ATOM 3542 O O . LEU A 1 454 ? 10.880 -12.588 20.719 1.00 33.99 454 LEU A O 1
ATOM 3547 N N . ARG A 1 455 ? 12.196 -10.765 20.731 1.00 32.45 455 ARG A N 1
ATOM 3548 C CA . ARG A 1 455 ? 11.092 -9.855 20.438 1.00 32.87 455 ARG A CA 1
ATOM 3549 C C . ARG A 1 455 ? 11.580 -8.532 19.831 1.00 31.60 455 ARG A C 1
ATOM 3550 O O . ARG A 1 455 ? 12.717 -8.124 20.056 1.00 30.58 455 ARG A O 1
ATOM 3558 N N . LEU A 1 456 ? 10.735 -7.916 18.999 1.00 31.55 456 LEU A N 1
ATOM 3559 C CA . LEU A 1 456 ? 10.908 -6.525 18.584 1.00 30.83 456 LEU A CA 1
ATOM 3560 C C . LEU A 1 456 ? 9.648 -5.704 18.849 1.00 31.76 456 LEU A C 1
ATOM 3561 O O . LEU A 1 456 ? 8.513 -6.195 18.789 1.00 32.57 456 LEU A O 1
ATOM 3566 N N . TRP A 1 457 ? 9.876 -4.420 19.098 1.00 31.59 457 TRP A N 1
ATOM 3567 C CA . TRP A 1 457 ? 8.802 -3.477 19.321 1.00 32.66 457 TRP A CA 1
ATOM 3568 C C . TRP A 1 457 ? 8.319 -3.055 17.952 1.00 32.47 457 TRP A C 1
ATOM 3569 O O . TRP A 1 457 ? 9.013 -2.345 17.244 1.00 31.70 457 TRP A O 1
ATOM 3580 N N . TRP A 1 458 ? 7.145 -3.526 17.559 1.00 33.33 458 TRP A N 1
ATOM 3581 C CA . TRP A 1 458 ? 6.620 -3.218 16.242 1.00 33.32 458 TRP A CA 1
ATOM 3582 C C . TRP A 1 458 ? 5.697 -2.034 16.415 1.00 34.40 458 TRP A C 1
ATOM 3583 O O . TRP A 1 458 ? 4.782 -2.105 17.186 1.00 35.60 458 TRP A O 1
ATOM 3594 N N . ILE A 1 459 ? 5.916 -0.983 15.633 1.00 34.06 459 ILE A N 1
ATOM 3595 C CA . ILE A 1 459 ? 5.050 0.185 15.624 1.00 35.29 459 ILE A CA 1
ATOM 3596 C C . ILE A 1 459 ? 4.240 0.206 14.326 1.00 35.74 459 ILE A C 1
ATOM 3597 O O . ILE A 1 459 ? 4.819 0.132 13.261 1.00 34.66 459 ILE A O 1
ATOM 3602 N N . PRO A 1 460 ? 2.912 0.373 14.410 1.00 37.45 460 PRO A N 1
ATOM 3603 C CA . PRO A 1 460 ? 2.166 0.511 13.156 1.00 38.02 460 PRO A CA 1
ATOM 3604 C C . PRO A 1 460 ? 2.688 1.693 12.342 1.00 37.68 460 PRO A C 1
ATOM 3605 O O . PRO A 1 460 ? 3.034 2.735 12.907 1.00 37.80 460 PRO A O 1
ATOM 3609 N N . TYR A 1 461 ? 2.771 1.516 11.025 1.00 37.40 461 TYR A N 1
ATOM 3610 C CA . TYR A 1 461 ? 3.376 2.522 10.160 1.00 37.07 461 TYR A CA 1
ATOM 3611 C C . TYR A 1 461 ? 2.651 3.844 10.310 1.00 38.45 461 TYR A C 1
ATOM 3612 O O . TYR A 1 461 ? 1.427 3.891 10.257 1.00 39.82 461 TYR A O 1
ATOM 3621 N N . GLY A 1 462 ? 3.428 4.900 10.524 1.00 38.20 462 GLY A N 1
ATOM 3622 C CA . GLY A 1 462 ? 2.904 6.263 10.585 1.00 39.68 462 GLY A CA 1
ATOM 3623 C C . GLY A 1 462 ? 2.455 6.664 11.973 1.00 40.95 462 GLY A C 1
ATOM 3624 O O . GLY A 1 462 ? 2.023 7.798 12.190 1.00 42.37 462 GLY A O 1
ATOM 3625 N N . GLU A 1 463 ? 2.556 5.756 12.936 1.00 40.67 463 GLU A N 1
ATOM 3626 C CA . GLU A 1 463 ? 2.102 6.082 14.276 1.00 41.93 463 GLU A CA 1
ATOM 3627 C C . GLU A 1 463 ? 3.267 6.342 15.215 1.00 41.00 463 GLU A C 1
ATOM 3628 O O . GLU A 1 463 ? 4.406 6.041 14.915 1.00 39.33 463 GLU A O 1
ATOM 3634 N N . THR A 1 464 ? 2.964 6.955 16.346 1.00 42.28 464 THR A N 1
ATOM 3635 C CA . THR A 1 464 ? 3.972 7.264 17.352 1.00 41.76 464 THR A CA 1
ATOM 3636 C C . THR A 1 464 ? 4.419 5.966 18.032 1.00 40.69 464 THR A C 1
ATOM 3637 O O . THR A 1 464 ? 3.637 5.029 18.151 1.00 41.15 464 THR A O 1
ATOM 3641 N N . ALA A 1 465 ? 5.666 5.937 18.490 1.00 39.45 465 ALA A N 1
ATOM 3642 C CA . ALA A 1 465 ? 6.264 4.750 19.104 1.00 38.48 465 ALA A CA 1
ATOM 3643 C C . ALA A 1 465 ? 5.420 4.125 20.214 1.00 39.64 465 ALA A C 1
ATOM 3644 O O . ALA A 1 465 ? 5.453 2.901 20.408 1.00 39.10 465 ALA A O 1
ATOM 3646 N N . ASP A 1 466 ? 4.669 4.961 20.936 1.00 41.35 466 ASP A N 1
ATOM 3647 C CA . ASP A 1 466 ? 3.789 4.497 22.013 1.00 42.80 466 ASP A CA 1
ATOM 3648 C C . ASP A 1 466 ? 2.606 3.651 21.534 1.00 43.48 466 ASP A C 1
ATOM 3649 O O . ASP A 1 466 ? 1.969 2.996 22.341 1.00 44.48 466 ASP A O 1
ATOM 3654 N N . GLN A 1 467 ? 2.301 3.673 20.237 1.00 43.06 467 GLN A N 1
ATOM 3655 C CA . GLN A 1 467 ? 1.252 2.808 19.680 1.00 43.69 467 GLN A CA 1
ATOM 3656 C C . GLN A 1 467 ? 1.741 1.392 19.388 1.00 42.21 467 GLN A C 1
ATOM 3657 O O . GLN A 1 467 ? 1.004 0.611 18.802 1.00 42.54 467 GLN A O 1
ATOM 3663 N N . GLY A 1 468 ? 2.961 1.055 19.800 1.00 40.76 468 GLY A N 1
ATOM 3664 C CA . GLY A 1 468 ? 3.604 -0.186 19.356 1.00 39.32 468 GLY A CA 1
ATOM 3665 C C . GLY A 1 468 ? 3.261 -1.369 20.234 1.00 39.90 468 GLY A C 1
ATOM 3666 O O . GLY A 1 468 ? 2.368 -1.292 21.066 1.00 41.47 468 GLY A O 1
ATOM 3667 N N . ALA A 1 469 ? 3.961 -2.473 20.022 1.00 38.73 469 ALA A N 1
ATOM 3668 C CA . ALA A 1 469 ? 3.785 -3.671 20.840 1.00 39.24 469 ALA A CA 1
ATOM 3669 C C . ALA A 1 469 ? 4.935 -4.619 20.557 1.00 37.70 469 ALA A C 1
ATOM 3670 O O . ALA A 1 469 ? 5.513 -4.574 19.470 1.00 36.47 469 ALA A O 1
ATOM 3672 N N . TYR A 1 470 ? 5.307 -5.438 21.538 1.00 37.88 470 TYR A N 1
ATOM 3673 C CA . TYR A 1 470 ? 6.341 -6.453 21.311 1.00 36.68 470 TYR A CA 1
ATOM 3674 C C . TYR A 1 470 ? 5.760 -7.600 20.489 1.00 36.89 470 TYR A C 1
ATOM 3675 O O . TYR A 1 470 ? 4.703 -8.136 20.812 1.00 38.21 470 TYR A O 1
ATOM 3684 N N . VAL A 1 471 ? 6.439 -7.929 19.397 1.00 35.65 471 VAL A N 1
ATOM 3685 C CA . VAL A 1 471 ? 6.089 -9.082 18.585 1.00 35.79 471 VAL A CA 1
ATOM 3686 C C . VAL A 1 471 ? 7.216 -10.081 18.721 1.00 34.87 471 VAL A C 1
ATOM 3687 O O . VAL A 1 471 ? 8.385 -9.725 18.642 1.00 33.54 471 VAL A O 1
ATOM 3691 N N . HIS A 1 472 ? 6.852 -11.334 18.932 1.00 35.67 472 HIS A N 1
ATOM 3692 C CA . HIS A 1 472 ? 7.829 -12.332 19.313 1.00 35.27 472 HIS A CA 1
ATOM 3693 C C . HIS A 1 472 ? 8.417 -13.097 18.139 1.00 34.43 472 HIS A C 1
ATOM 3694 O O . HIS A 1 472 ? 7.817 -13.197 17.068 1.00 34.60 472 HIS A O 1
ATOM 3701 N N . TYR A 1 473 ? 9.617 -13.611 18.374 1.00 33.60 473 TYR A N 1
ATOM 3702 C CA . TYR A 1 473 ? 10.367 -14.396 17.401 1.00 32.91 473 TYR A CA 1
ATOM 3703 C C . TYR A 1 473 ? 10.734 -15.704 18.091 1.00 33.48 473 TYR A C 1
ATOM 3704 O O . TYR A 1 473 ? 10.666 -15.784 19.320 1.00 34.02 473 TYR A O 1
ATOM 3713 N N . PRO A 1 474 ? 11.091 -16.745 17.312 1.00 33.40 474 PRO A N 1
ATOM 3714 C CA . PRO A 1 474 ? 11.387 -18.047 17.897 1.00 34.12 474 PRO A CA 1
ATOM 3715 C C . PRO A 1 474 ? 12.809 -18.157 18.452 1.00 33.22 474 PRO A C 1
ATOM 3716 O O . PRO A 1 474 ? 13.701 -18.774 17.851 1.00 32.71 474 PRO A O 1
ATOM 3720 N N . VAL A 1 475 ? 12.992 -17.587 19.637 1.00 33.03 475 VAL A N 1
ATOM 3721 C CA . VAL A 1 475 ? 14.320 -17.408 20.195 1.00 32.15 475 VAL A CA 1
ATOM 3722 C C . VAL A 1 475 ? 15.149 -18.681 20.313 1.00 32.45 475 VAL A C 1
ATOM 3723 O O . VAL A 1 475 ? 16.340 -18.644 20.065 1.00 31.51 475 VAL A O 1
ATOM 3727 N N . ASP A 1 476 ? 14.532 -19.796 20.683 1.00 33.89 476 ASP A N 1
ATOM 3728 C CA . ASP A 1 476 ? 15.294 -21.023 20.960 1.00 34.67 476 ASP A CA 1
ATOM 3729 C C . ASP A 1 476 ? 15.898 -21.613 19.674 1.00 34.38 476 ASP A C 1
ATOM 3730 O O . ASP A 1 476 ? 17.075 -22.003 19.648 1.00 34.13 476 ASP A O 1
ATOM 3735 N N . ASP A 1 477 ? 15.100 -21.677 18.616 1.00 34.52 477 ASP A N 1
ATOM 3736 C CA . ASP A 1 477 ? 15.647 -22.070 17.321 1.00 34.26 477 ASP A CA 1
ATOM 3737 C C . ASP A 1 477 ? 16.701 -21.072 16.849 1.00 32.57 477 ASP A C 1
ATOM 3738 O O . ASP A 1 477 ? 17.766 -21.463 16.380 1.00 32.34 477 ASP A O 1
ATOM 3743 N N . LEU A 1 478 ? 16.451 -19.779 17.003 1.00 31.57 478 LEU A N 1
ATOM 3744 C CA . LEU A 1 478 ? 17.419 -18.804 16.519 1.00 30.07 478 LEU A CA 1
ATOM 3745 C C . LEU A 1 478 ? 18.740 -18.918 17.276 1.00 29.70 478 LEU A C 1
ATOM 3746 O O . LEU A 1 478 ? 19.804 -18.800 16.675 1.00 29.08 478 LEU A O 1
ATOM 3751 N N . LEU A 1 479 ? 18.699 -19.210 18.577 1.00 30.17 479 LEU A N 1
ATOM 3752 C CA . LEU A 1 479 ? 19.944 -19.293 19.331 1.00 29.87 479 LEU A CA 1
ATOM 3753 C C . LEU A 1 479 ? 20.752 -20.530 18.934 1.00 30.32 479 LEU A C 1
ATOM 3754 O O . LEU A 1 479 ? 21.986 -20.492 18.869 1.00 29.81 479 LEU A O 1
ATOM 3759 N N . SER A 1 480 ? 20.055 -21.633 18.691 1.00 31.37 480 SER A N 1
ATOM 3760 C CA . SER A 1 480 ? 20.712 -22.867 18.275 1.00 32.11 480 SER A CA 1
ATOM 3761 C C . SER A 1 480 ? 21.389 -22.632 16.934 1.00 31.32 480 SER A C 1
ATOM 3762 O O . SER A 1 480 ? 22.529 -22.993 16.751 1.00 31.33 480 SER A O 1
ATOM 3765 N N . ILE A 1 481 ? 20.689 -21.995 16.010 1.00 30.76 481 ILE A N 1
ATOM 3766 C CA . ILE A 1 481 ? 21.241 -21.732 14.652 1.00 30.19 481 ILE A CA 1
ATOM 3767 C C . ILE A 1 481 ? 22.391 -20.740 14.698 1.00 29.00 481 ILE A C 1
ATOM 3768 O O . ILE A 1 481 ? 23.353 -20.842 13.932 1.00 28.66 481 ILE A O 1
ATOM 3773 N N . LEU A 1 482 ? 22.268 -19.768 15.600 1.00 28.42 482 LEU A N 1
ATOM 3774 C CA . LEU A 1 482 ? 23.339 -18.812 15.832 1.00 27.54 482 LEU A CA 1
ATOM 3775 C C . LEU A 1 482 ? 24.597 -19.543 16.300 1.00 27.95 482 LEU A C 1
ATOM 3776 O O . LEU A 1 482 ? 25.684 -19.238 15.824 1.00 27.43 482 LEU A O 1
ATOM 3781 N N . ALA A 1 483 ? 24.452 -20.473 17.248 1.00 28.97 483 ALA A N 1
ATOM 3782 C CA . ALA A 1 483 ? 25.602 -21.210 17.772 1.00 29.64 483 ALA A CA 1
ATOM 3783 C C . ALA A 1 483 ? 26.233 -22.115 16.688 1.00 30.31 483 ALA A C 1
ATOM 3784 O O . ALA A 1 483 ? 27.457 -22.226 16.581 1.00 30.28 483 ALA A O 1
ATOM 3786 N N . LEU A 1 484 ? 25.380 -22.759 15.892 1.00 31.04 484 LEU A N 1
ATOM 3787 C CA . LEU A 1 484 ? 25.835 -23.648 14.804 1.00 31.84 484 LEU A CA 1
ATOM 3788 C C . LEU A 1 484 ? 26.637 -22.839 13.788 1.00 31.04 484 LEU A C 1
ATOM 3789 O O . LEU A 1 484 ? 27.770 -23.184 13.447 1.00 31.38 484 LEU A O 1
ATOM 3794 N N . GLU A 1 485 ? 26.061 -21.753 13.316 1.00 30.13 485 GLU A N 1
ATOM 3795 C CA . GLU A 1 485 ? 26.785 -20.908 12.364 1.00 29.56 485 GLU A CA 1
ATOM 3796 C C . GLU A 1 485 ? 28.032 -20.256 12.963 1.00 29.09 485 GLU A C 1
ATOM 3797 O O . GLU A 1 485 ? 29.040 -20.081 12.270 1.00 28.85 485 GLU A O 1
ATOM 3803 N N . SER A 1 486 ? 27.964 -19.869 14.232 1.00 31.12 486 SER A N 1
ATOM 3804 C CA . SER A 1 486 ? 29.159 -19.344 14.915 1.00 30.36 486 SER A CA 1
ATOM 3805 C C . SER A 1 486 ? 30.290 -20.397 14.896 1.00 31.22 486 SER A C 1
ATOM 3806 O O . SER A 1 486 ? 31.431 -20.088 14.566 1.00 30.85 486 SER A O 1
ATOM 3809 N N . LYS A 1 487 ? 29.949 -21.635 15.230 1.00 32.45 487 LYS A N 1
ATOM 3810 C CA . LYS A 1 487 ? 30.919 -22.716 15.248 1.00 33.74 487 LYS A CA 1
ATOM 3811 C C . LYS A 1 487 ? 31.446 -23.033 13.837 1.00 34.62 487 LYS A C 1
ATOM 3812 O O . LYS A 1 487 ? 32.644 -23.167 13.667 1.00 34.87 487 LYS A O 1
ATOM 3818 N N . ARG A 1 488 ? 30.572 -23.112 12.831 1.00 35.27 488 ARG A N 1
ATOM 3819 C CA . ARG A 1 488 ? 31.030 -23.405 11.451 1.00 36.16 488 ARG A CA 1
ATOM 3820 C C . ARG A 1 488 ? 31.970 -22.310 10.923 1.00 35.49 488 ARG A C 1
ATOM 3821 O O . ARG A 1 488 ? 32.891 -22.589 10.166 1.00 36.09 488 ARG A O 1
ATOM 3829 N N . HIS A 1 489 ? 31.746 -21.068 11.333 1.00 34.31 489 HIS A N 1
ATOM 3830 C CA . HIS A 1 489 ? 32.595 -19.957 10.894 1.00 33.77 489 HIS A CA 1
ATOM 3831 C C . HIS A 1 489 ? 33.788 -19.661 11.805 1.00 33.72 489 HIS A C 1
ATOM 3832 O O . HIS A 1 489 ? 34.639 -18.856 11.436 1.00 33.54 489 HIS A O 1
ATOM 3839 N N . ARG A 1 490 ? 33.855 -20.309 12.968 1.00 34.45 490 ARG A N 1
ATOM 3840 C CA . ARG A 1 490 ? 34.844 -20.008 14.000 1.00 34.56 490 ARG A CA 1
ATOM 3841 C C . ARG A 1 490 ? 34.803 -18.509 14.268 1.00 32.86 490 ARG A C 1
ATOM 3842 O O . ARG A 1 490 ? 35.823 -17.845 14.233 1.00 32.47 490 ARG A O 1
ATOM 3850 N N . CYS A 1 491 ? 33.590 -18.014 14.511 1.00 31.78 491 CYS A N 1
ATOM 3851 C CA . CYS A 1 491 ? 33.305 -16.602 14.703 1.00 30.55 491 CYS A CA 1
ATOM 3852 C C . CYS A 1 491 ? 32.486 -16.498 15.999 1.00 29.86 491 CYS A C 1
ATOM 3853 O O . CYS A 1 491 ? 31.363 -17.012 16.089 1.00 30.03 491 CYS A O 1
ATOM 3856 N N . MET A 1 492 ? 33.090 -15.921 17.028 1.00 29.10 492 MET A N 1
ATOM 3857 C CA . MET A 1 492 ? 32.385 -15.735 18.304 1.00 28.70 492 MET A CA 1
ATOM 3858 C C . MET A 1 492 ? 31.291 -14.660 18.181 1.00 27.97 492 MET A C 1
ATOM 3859 O O . MET A 1 492 ? 31.302 -13.848 17.240 1.00 27.53 492 MET A O 1
ATOM 3864 N N . VAL A 1 493 ? 30.360 -14.642 19.135 1.00 28.02 493 VAL A N 1
ATOM 3865 C CA . VAL A 1 493 ? 29.212 -13.747 19.068 1.00 27.76 493 VAL A CA 1
ATOM 3866 C C . VAL A 1 493 ? 29.111 -12.843 20.291 1.00 27.51 493 VAL A C 1
ATOM 3867 O O . VAL A 1 493 ? 29.133 -13.315 21.436 1.00 27.37 493 VAL A O 1
ATOM 3871 N N . ILE A 1 494 ? 29.027 -11.531 20.024 1.00 27.13 494 ILE A N 1
ATOM 3872 C CA . ILE A 1 494 ? 28.786 -10.533 21.062 1.00 27.24 494 ILE A CA 1
ATOM 3873 C C . ILE A 1 494 ? 27.380 -10.020 20.876 1.00 27.58 494 ILE A C 1
ATOM 3874 O O . ILE A 1 494 ? 27.011 -9.585 19.782 1.00 28.13 494 ILE A O 1
ATOM 3879 N N . GLY A 1 495 ? 26.573 -10.149 21.921 1.00 27.88 495 GLY A N 1
ATOM 3880 C CA . GLY A 1 495 ? 25.178 -9.769 21.853 1.00 28.68 495 GLY A CA 1
ATOM 3881 C C . GLY A 1 495 ? 24.962 -8.468 22.584 1.00 28.78 495 GLY A C 1
ATOM 3882 O O . GLY A 1 495 ? 25.007 -8.435 23.827 1.00 28.67 495 GLY A O 1
ATOM 3883 N N . GLU A 1 496 ? 24.746 -7.393 21.829 1.00 29.03 496 GLU A N 1
ATOM 3884 C CA . GLU A 1 496 ? 24.559 -6.076 22.445 1.00 29.45 496 GLU A CA 1
ATOM 3885 C C . GLU A 1 496 ? 23.246 -6.139 23.187 1.00 30.96 496 GLU A C 1
ATOM 3886 O O . GLU A 1 496 ? 22.201 -6.374 22.599 1.00 32.09 496 GLU A O 1
ATOM 3892 N N . ASP A 1 497 ? 23.326 -6.014 24.502 1.00 32.03 497 ASP A N 1
ATOM 3893 C CA . ASP A 1 497 ? 22.209 -6.310 25.371 1.00 33.72 497 ASP A CA 1
ATOM 3894 C C . ASP A 1 497 ? 22.089 -5.227 26.457 1.00 34.84 497 ASP A C 1
ATOM 3895 O O . ASP A 1 497 ? 21.900 -5.529 27.631 1.00 35.09 497 ASP A O 1
ATOM 3900 N N . LEU A 1 498 ? 22.194 -3.975 26.041 1.00 35.17 498 LEU A N 1
ATOM 3901 C CA . LEU A 1 498 ? 22.138 -2.842 26.956 1.00 36.63 498 LEU A CA 1
ATOM 3902 C C . LEU A 1 498 ? 20.714 -2.605 27.447 1.00 38.97 498 LEU A C 1
ATOM 3903 O O . LEU A 1 498 ? 19.757 -2.821 26.713 1.00 40.29 498 LEU A O 1
ATOM 3908 N N . GLY A 1 499 ? 20.566 -2.159 28.689 1.00 40.40 499 GLY A N 1
ATOM 3909 C CA . GLY A 1 499 ? 19.232 -1.937 29.240 1.00 42.39 499 GLY A CA 1
ATOM 3910 C C . GLY A 1 499 ? 18.574 -3.227 29.704 1.00 43.54 499 GLY A C 1
ATOM 3911 O O . GLY A 1 499 ? 19.250 -4.101 30.248 1.00 43.45 499 GLY A O 1
ATOM 3912 N N . THR A 1 500 ? 17.265 -3.350 29.458 1.00 44.98 500 THR A N 1
ATOM 3913 C CA . THR A 1 500 ? 16.408 -4.376 30.086 1.00 46.15 500 THR A CA 1
ATOM 3914 C C . THR A 1 500 ? 16.451 -5.748 29.408 1.00 45.12 500 THR A C 1
ATOM 3915 O O . THR A 1 500 ? 15.939 -5.917 28.304 1.00 45.70 500 THR A O 1
ATOM 3919 N N . VAL A 1 501 ? 17.046 -6.721 30.101 1.00 43.64 501 VAL A N 1
ATOM 3920 C CA . VAL A 1 501 ? 17.096 -8.107 29.650 1.00 42.62 501 VAL A CA 1
ATOM 3921 C C . VAL A 1 501 ? 16.433 -9.032 30.684 1.00 43.08 501 VAL A C 1
ATOM 3922 O O . VAL A 1 501 ? 16.915 -9.128 31.819 1.00 43.07 501 VAL A O 1
ATOM 3926 N N . PRO A 1 502 ? 15.334 -9.721 30.312 1.00 43.45 502 PRO A N 1
ATOM 3927 C CA . PRO A 1 502 ? 14.753 -10.600 31.334 1.00 44.65 502 PRO A CA 1
ATOM 3928 C C . PRO A 1 502 ? 15.764 -11.672 31.734 1.00 43.64 502 PRO A C 1
ATOM 3929 O O . PRO A 1 502 ? 16.636 -12.043 30.929 1.00 42.30 502 PRO A O 1
ATOM 3933 N N . VAL A 1 503 ? 15.673 -12.130 32.972 1.00 44.20 503 VAL A N 1
ATOM 3934 C CA . VAL A 1 503 ? 16.678 -13.037 33.528 1.00 43.56 503 VAL A CA 1
ATOM 3935 C C . VAL A 1 503 ? 16.757 -14.323 32.702 1.00 43.46 503 VAL A C 1
ATOM 3936 O O . VAL A 1 503 ? 17.848 -14.848 32.504 1.00 42.93 503 VAL A O 1
ATOM 3940 N N . GLU A 1 504 ? 15.623 -14.779 32.166 1.00 44.55 504 GLU A N 1
ATOM 3941 C CA . GLU A 1 504 ? 15.572 -15.991 31.334 1.00 44.73 504 GLU A CA 1
ATOM 3942 C C . GLU A 1 504 ? 16.475 -15.871 30.110 1.00 42.39 504 GLU A C 1
ATOM 3943 O O . GLU A 1 504 ? 17.208 -16.811 29.777 1.00 41.82 504 GLU A O 1
ATOM 3949 N N . ILE A 1 505 ? 16.422 -14.713 29.451 1.00 41.00 505 ILE A N 1
ATOM 3950 C CA . ILE A 1 505 ? 17.245 -14.441 28.273 1.00 39.08 505 ILE A CA 1
ATOM 3951 C C . ILE A 1 505 ? 18.712 -14.208 28.616 1.00 37.28 505 ILE A C 1
ATOM 3952 O O . ILE A 1 505 ? 19.581 -14.525 27.804 1.00 36.35 505 ILE A O 1
ATOM 3957 N N . VAL A 1 506 ? 18.987 -13.626 29.786 1.00 36.71 506 VAL A N 1
ATOM 3958 C CA . VAL A 1 506 ? 20.364 -13.468 30.250 1.00 35.16 506 VAL A CA 1
ATOM 3959 C C . VAL A 1 506 ? 20.993 -14.852 30.315 1.00 35.05 506 VAL A C 1
ATOM 3960 O O . VAL A 1 506 ? 22.068 -15.075 29.755 1.00 33.99 506 VAL A O 1
ATOM 3964 N N . GLY A 1 507 ? 20.296 -15.774 30.983 1.00 36.12 507 GLY A N 1
ATOM 3965 C CA . GLY A 1 507 ? 20.738 -17.171 31.110 1.00 36.46 507 GLY A CA 1
ATOM 3966 C C . GLY A 1 507 ? 20.896 -17.897 29.773 1.00 36.11 507 GLY A C 1
ATOM 3967 O O . GLY A 1 507 ? 21.904 -18.593 29.541 1.00 35.61 507 GLY A O 1
ATOM 3968 N N . LYS A 1 508 ? 19.903 -17.757 28.896 1.00 36.29 508 LYS A N 1
ATOM 3969 C CA . LYS A 1 508 ? 19.985 -18.393 27.573 1.00 36.19 508 LYS A CA 1
ATOM 3970 C C . LYS A 1 508 ? 21.204 -17.891 26.825 1.00 34.70 508 LYS A C 1
ATOM 3971 O O . LYS A 1 508 ? 22.038 -18.671 26.382 1.00 34.21 508 LYS A O 1
ATOM 3977 N N . LEU A 1 509 ? 21.317 -16.569 26.738 1.00 34.00 509 LEU A N 1
ATOM 3978 C CA . LEU A 1 509 ? 22.448 -15.936 26.090 1.00 32.86 509 LEU A CA 1
ATOM 3979 C C . LEU A 1 509 ? 23.777 -16.445 26.648 1.00 32.76 509 LEU A C 1
ATOM 3980 O O . LEU A 1 509 ? 24.653 -16.810 25.878 1.00 32.31 509 LEU A O 1
ATOM 3985 N N . ARG A 1 510 ? 23.924 -16.510 27.969 1.00 33.54 510 ARG A N 1
ATOM 3986 C CA . ARG A 1 510 ? 25.179 -16.959 28.557 1.00 33.73 510 ARG A CA 1
ATOM 3987 C C . ARG A 1 510 ? 25.445 -18.433 28.226 1.00 34.14 510 ARG A C 1
ATOM 3988 O O . ARG A 1 510 ? 26.543 -18.774 27.791 1.00 33.41 510 ARG A O 1
ATOM 3996 N N . SER A 1 511 ? 24.450 -19.298 28.409 1.00 35.15 511 SER A N 1
ATOM 3997 C CA . SER A 1 511 ? 24.642 -20.717 28.114 1.00 36.10 511 SER A CA 1
ATOM 3998 C C . SER A 1 511 ? 24.764 -21.001 26.588 1.00 35.49 511 SER A C 1
ATOM 3999 O O . SER A 1 511 ? 25.289 -22.046 26.184 1.00 35.88 511 SER A O 1
ATOM 4002 N N . SER A 1 512 ? 24.322 -20.067 25.750 1.00 34.33 512 SER A N 1
ATOM 4003 C CA . SER A 1 512 ? 24.551 -20.188 24.328 1.00 33.83 512 SER A CA 1
ATOM 4004 C C . SER A 1 512 ? 25.906 -19.622 23.915 1.00 32.58 512 SER A C 1
ATOM 4005 O O . SER A 1 512 ? 26.206 -19.571 22.711 1.00 32.02 512 SER A O 1
ATOM 4008 N N . GLY A 1 513 ? 26.716 -19.206 24.898 1.00 31.80 513 GLY A N 1
ATOM 4009 C CA . GLY A 1 513 ? 28.080 -18.739 24.667 1.00 30.88 513 GLY A CA 1
ATOM 4010 C C . GLY A 1 513 ? 28.118 -17.340 24.045 1.00 29.91 513 GLY A C 1
ATOM 4011 O O . GLY A 1 513 ? 29.105 -16.966 23.436 1.00 29.56 513 GLY A O 1
ATOM 4012 N N . VAL A 1 514 ? 27.031 -16.585 24.149 1.00 29.81 514 VAL A N 1
ATOM 4013 C CA . VAL A 1 514 ? 27.008 -15.206 23.671 1.00 29.05 514 VAL A CA 1
ATOM 4014 C C . VAL A 1 514 ? 27.645 -14.297 24.730 1.00 28.58 514 VAL A C 1
ATOM 4015 O O . VAL A 1 514 ? 27.400 -14.437 25.933 1.00 28.52 514 VAL A O 1
ATOM 4019 N N . TYR A 1 515 ? 28.475 -13.373 24.257 1.00 28.00 515 TYR A N 1
ATOM 4020 C CA . TYR A 1 515 ? 29.186 -12.482 25.130 1.00 27.75 515 TYR A CA 1
ATOM 4021 C C . TYR A 1 515 ? 28.324 -11.232 25.311 1.00 27.94 515 TYR A C 1
ATOM 4022 O O . TYR A 1 515 ? 27.735 -10.691 24.346 1.00 27.65 515 TYR A O 1
ATOM 4031 N N . SER A 1 516 ? 28.242 -10.795 26.563 1.00 28.47 516 SER A N 1
ATOM 4032 C CA . SER A 1 516 ? 27.421 -9.686 26.946 1.00 28.98 516 SER A CA 1
ATOM 4033 C C . SER A 1 516 ? 28.212 -8.402 26.696 1.00 28.67 516 SER A C 1
ATOM 4034 O O . SER A 1 516 ? 29.403 -8.446 26.400 1.00 27.99 516 SER A O 1
ATOM 4037 N N . TYR A 1 517 ? 27.542 -7.263 26.797 1.00 29.14 517 TYR A N 1
ATOM 4038 C CA . TYR A 1 517 ? 28.116 -5.986 26.392 1.00 29.22 517 TYR A CA 1
ATOM 4039 C C . TYR A 1 517 ? 27.977 -4.908 27.476 1.00 28.88 517 TYR A C 1
ATOM 4040 O O . TYR A 1 517 ? 26.886 -4.418 27.716 1.00 29.79 517 TYR A O 1
ATOM 4049 N N . LYS A 1 518 ? 29.087 -4.501 28.075 1.00 28.16 518 LYS A N 1
ATOM 4050 C CA . LYS A 1 518 ? 29.057 -3.578 29.230 1.00 28.18 518 LYS A CA 1
ATOM 4051 C C . LYS A 1 518 ? 29.682 -2.224 28.923 1.00 27.50 518 LYS A C 1
ATOM 4052 O O . LYS A 1 518 ? 30.845 -2.150 28.515 1.00 26.99 518 LYS A O 1
ATOM 4058 N N . VAL A 1 519 ? 28.890 -1.159 29.115 1.00 27.45 519 VAL A N 1
ATOM 4059 C CA . VAL A 1 519 ? 29.351 0.207 28.929 1.00 27.20 519 VAL A CA 1
ATOM 4060 C C . VAL A 1 519 ? 29.633 0.852 30.294 1.00 27.58 519 VAL A C 1
ATOM 4061 O O . VAL A 1 519 ? 28.724 0.969 31.129 1.00 28.18 519 VAL A O 1
ATOM 4065 N N . LEU A 1 520 ? 30.880 1.287 30.500 1.00 27.13 520 LEU A N 1
ATOM 4066 C CA . LEU A 1 520 ? 31.329 1.814 31.806 1.00 27.58 520 LEU A CA 1
ATOM 4067 C C . LEU A 1 520 ? 30.333 2.793 32.399 1.00 28.20 520 LEU A C 1
ATOM 4068 O O . LEU A 1 520 ? 29.951 2.657 33.549 1.00 28.89 520 LEU A O 1
ATOM 4073 N N . TYR A 1 521 ? 29.873 3.761 31.605 1.00 28.20 521 TYR A N 1
ATOM 4074 C CA . TYR A 1 521 ? 28.973 4.806 32.132 1.00 29.18 521 TYR A CA 1
ATOM 4075 C C . TYR A 1 521 ? 27.800 4.236 32.927 1.00 30.25 521 TYR A C 1
ATOM 4076 O O . TYR A 1 521 ? 27.417 4.810 33.953 1.00 30.99 521 TYR A O 1
ATOM 4085 N N . PHE A 1 522 ? 27.245 3.117 32.446 1.00 30.33 522 PHE A N 1
ATOM 4086 C CA . PHE A 1 522 ? 26.020 2.530 32.992 1.00 31.46 522 PHE A CA 1
ATOM 4087 C C . PHE A 1 522 ? 26.260 1.544 34.128 1.00 31.77 522 PHE A C 1
ATOM 4088 O O . PHE A 1 522 ? 25.317 1.137 34.805 1.00 32.73 522 PHE A O 1
ATOM 4096 N N . GLU A 1 523 ? 27.497 1.122 34.336 1.00 31.28 523 GLU A N 1
ATOM 4097 C CA . GLU A 1 523 ? 27.749 0.062 35.301 1.00 32.03 523 GLU A CA 1
ATOM 4098 C C . GLU A 1 523 ? 27.877 0.602 36.722 1.00 32.99 523 GLU A C 1
ATOM 4099 O O . GLU A 1 523 ? 28.934 0.517 37.333 1.00 32.81 523 GLU A O 1
ATOM 4105 N N . ASN A 1 524 ? 26.770 1.132 37.219 1.00 33.99 524 ASN A N 1
ATOM 4106 C CA . ASN A 1 524 ? 26.685 1.702 38.557 1.00 35.71 524 ASN A CA 1
ATOM 4107 C C . ASN A 1 524 ? 25.279 1.485 39.086 1.00 37.16 524 ASN A C 1
ATOM 4108 O O . ASN A 1 524 ? 24.335 1.412 38.304 1.00 37.22 524 ASN A O 1
ATOM 4113 N N . ASP A 1 525 ? 25.118 1.383 40.401 1.00 38.82 525 ASP A N 1
ATOM 4114 C CA . ASP A 1 525 ? 23.775 1.173 40.932 1.00 40.65 525 ASP A CA 1
ATOM 4115 C C . ASP A 1 525 ? 23.039 2.506 41.074 1.00 42.47 525 ASP A C 1
ATOM 4116 O O . ASP A 1 525 ? 23.470 3.531 40.506 1.00 42.03 525 ASP A O 1
ATOM 4121 N N . HIS A 1 526 ? 21.929 2.494 41.815 1.00 44.77 526 HIS A N 1
ATOM 4122 C CA . HIS A 1 526 ? 21.091 3.685 41.975 1.00 46.43 526 HIS A CA 1
ATOM 4123 C C . HIS A 1 526 ? 21.728 4.771 42.855 1.00 46.70 526 HIS A C 1
ATOM 4124 O O . HIS A 1 526 ? 21.375 5.942 42.757 1.00 47.08 526 HIS A O 1
ATOM 4131 N N . GLU A 1 527 ? 22.697 4.396 43.675 1.00 46.50 527 GLU A N 1
ATOM 4132 C CA . GLU A 1 527 ? 23.447 5.381 44.455 1.00 47.26 527 GLU A CA 1
ATOM 4133 C C . GLU A 1 527 ? 24.708 5.875 43.737 1.00 45.04 527 GLU A C 1
ATOM 4134 O O . GLU A 1 527 ? 25.552 6.535 44.341 1.00 44.75 527 GLU A O 1
ATOM 4140 N N . LYS A 1 528 ? 24.845 5.526 42.462 1.00 43.25 528 LYS A N 1
ATOM 4141 C CA . LYS A 1 528 ? 26.031 5.847 41.679 1.00 41.70 528 LYS A CA 1
ATOM 4142 C C . LYS A 1 528 ? 27.310 5.155 42.211 1.00 40.61 528 LYS A C 1
ATOM 4143 O O . LYS A 1 528 ? 28.416 5.615 41.951 1.00 39.70 528 LYS A O 1
ATOM 4149 N N . THR A 1 529 ? 27.156 4.042 42.926 1.00 40.58 529 THR A N 1
ATOM 4150 C CA . THR A 1 529 ? 28.292 3.188 43.269 1.00 40.05 529 THR A CA 1
ATOM 4151 C C . THR A 1 529 ? 28.613 2.303 42.026 1.00 38.15 529 THR A C 1
ATOM 4152 O O . THR A 1 529 ? 27.783 1.504 41.594 1.00 37.77 529 THR A O 1
ATOM 4156 N N . PHE A 1 530 ? 29.812 2.461 41.469 1.00 36.92 530 PHE A N 1
ATOM 4157 C CA . PHE A 1 530 ? 30.229 1.726 40.281 1.00 35.70 530 PHE A CA 1
ATOM 4158 C C . PHE A 1 530 ? 30.664 0.295 40.596 1.00 35.86 530 PHE A C 1
ATOM 4159 O O . PHE A 1 530 ? 31.306 0.024 41.611 1.00 36.12 530 PHE A O 1
ATOM 4167 N N . ARG A 1 531 ? 30.276 -0.619 39.714 1.00 35.44 531 ARG A N 1
ATOM 4168 C CA . ARG A 1 531 ? 30.619 -2.015 39.876 1.00 35.89 531 ARG A CA 1
ATOM 4169 C C . ARG A 1 531 ? 32.138 -2.142 39.836 1.00 34.95 531 ARG A C 1
ATOM 4170 O O . ARG A 1 531 ? 32.790 -1.556 38.962 1.00 33.93 531 ARG A O 1
ATOM 4178 N N . ALA A 1 532 ? 32.699 -2.931 40.754 1.00 35.02 532 ALA A N 1
ATOM 4179 C CA . ALA A 1 532 ? 34.143 -3.174 40.754 1.00 34.78 532 ALA A CA 1
ATOM 4180 C C . ALA A 1 532 ? 34.599 -3.851 39.436 1.00 33.74 532 ALA A C 1
ATOM 4181 O O . ALA A 1 532 ? 33.869 -4.661 38.882 1.00 32.98 532 ALA A O 1
ATOM 4183 N N . PRO A 1 533 ? 35.809 -3.517 38.956 1.00 33.31 533 PRO A N 1
ATOM 4184 C CA . PRO A 1 533 ? 36.375 -4.211 37.820 1.00 32.87 533 PRO A CA 1
ATOM 4185 C C . PRO A 1 533 ? 36.164 -5.720 37.894 1.00 33.20 533 PRO A C 1
ATOM 4186 O O . PRO A 1 533 ? 35.581 -6.289 36.979 1.00 32.86 533 PRO A O 1
ATOM 4190 N N . LYS A 1 534 ? 36.576 -6.355 38.981 1.00 34.06 534 LYS A N 1
ATOM 4191 C CA . LYS A 1 534 ? 36.502 -7.827 39.077 1.00 34.76 534 LYS A CA 1
ATOM 4192 C C . LYS A 1 534 ? 35.075 -8.434 39.116 1.00 34.32 534 LYS A C 1
ATOM 4193 O O . LYS A 1 534 ? 34.918 -9.645 38.928 1.00 34.39 534 LYS A O 1
ATOM 4199 N N . ALA A 1 535 ? 34.048 -7.621 39.331 1.00 33.65 535 ALA A N 1
ATOM 4200 C CA . ALA A 1 535 ? 32.670 -8.113 39.344 1.00 33.81 535 ALA A CA 1
ATOM 4201 C C . ALA A 1 535 ? 31.988 -7.987 37.980 1.00 32.93 535 ALA A C 1
ATOM 4202 O O . ALA A 1 535 ? 30.814 -8.286 37.866 1.00 32.97 535 ALA A O 1
ATOM 4204 N N . TYR A 1 536 ? 32.715 -7.515 36.962 1.00 32.25 536 TYR A N 1
ATOM 4205 C CA . TYR A 1 536 ? 32.255 -7.566 35.577 1.00 31.63 536 TYR A CA 1
ATOM 4206 C C . TYR A 1 536 ? 32.133 -9.033 35.145 1.00 31.90 536 TYR A C 1
ATOM 4207 O O . TYR A 1 536 ? 32.995 -9.854 35.483 1.00 31.97 536 TYR A O 1
ATOM 4216 N N . PRO A 1 537 ? 31.062 -9.365 34.406 1.00 31.84 537 PRO A N 1
ATOM 4217 C CA . PRO A 1 537 ? 30.934 -10.749 33.977 1.00 32.16 537 PRO A CA 1
ATOM 4218 C C . PRO A 1 537 ? 32.082 -11.182 33.048 1.00 31.34 537 PRO A C 1
ATOM 4219 O O . PRO A 1 537 ? 32.476 -10.465 32.141 1.00 30.17 537 PRO A O 1
ATOM 4223 N N . GLU A 1 538 ? 32.642 -12.336 33.334 1.00 31.89 538 GLU A N 1
ATOM 4224 C CA . GLU A 1 538 ? 33.708 -12.896 32.529 1.00 32.32 538 GLU A CA 1
ATOM 4225 C C . GLU A 1 538 ? 33.318 -12.961 31.022 1.00 30.99 538 GLU A C 1
ATOM 4226 O O . GLU A 1 538 ? 34.091 -12.578 30.151 1.00 29.68 538 GLU A O 1
ATOM 4232 N N . GLN A 1 539 ? 32.109 -13.434 30.749 1.00 30.81 539 GLN A N 1
ATOM 4233 C CA . GLN A 1 539 ? 31.643 -13.638 29.380 1.00 30.44 539 GLN A CA 1
ATOM 4234 C C . GLN A 1 539 ? 31.027 -12.333 28.830 1.00 29.16 539 GLN A C 1
ATOM 4235 O O . GLN A 1 539 ? 29.825 -12.243 28.565 1.00 28.87 539 GLN A O 1
ATOM 4241 N N . SER A 1 540 ? 31.884 -11.325 28.663 1.00 28.15 540 SER A N 1
ATOM 4242 C CA . SER A 1 540 ? 31.455 -10.030 28.206 1.00 27.53 540 SER A CA 1
ATOM 4243 C C . SER A 1 540 ? 32.591 -9.240 27.598 1.00 27.21 540 SER A C 1
ATOM 4244 O O . SER A 1 540 ? 33.786 -9.556 27.749 1.00 27.08 540 SER A O 1
ATOM 4247 N N . MET A 1 541 ? 32.167 -8.209 26.890 1.00 27.11 541 MET A N 1
ATOM 4248 C CA . MET A 1 541 ? 33.050 -7.200 26.403 1.00 27.50 541 MET A CA 1
ATOM 4249 C C . MET A 1 541 ? 32.727 -5.907 27.123 1.00 26.77 541 MET A C 1
ATOM 4250 O O . MET A 1 541 ? 31.558 -5.485 27.199 1.00 26.88 541 MET A O 1
ATOM 4255 N N . ALA A 1 542 ? 33.778 -5.279 27.630 1.00 26.01 542 ALA A N 1
ATOM 4256 C CA . ALA A 1 542 ? 33.645 -4.002 28.315 1.00 25.41 542 ALA A CA 1
ATOM 4257 C C . ALA A 1 542 ? 34.189 -2.897 27.446 1.00 24.77 542 ALA A C 1
ATOM 4258 O O . ALA A 1 542 ? 35.289 -3.015 26.902 1.00 24.37 542 ALA A O 1
ATOM 4260 N N . VAL A 1 543 ? 33.413 -1.821 27.342 1.00 24.63 543 VAL A N 1
ATOM 4261 C CA . VAL A 1 543 ? 33.818 -0.595 26.666 1.00 24.44 543 VAL A CA 1
ATOM 4262 C C . VAL A 1 543 ? 33.481 0.609 27.568 1.00 25.06 543 VAL A C 1
ATOM 4263 O O . VAL A 1 543 ? 32.687 0.501 28.546 1.00 25.36 543 VAL A O 1
ATOM 4267 N N . ALA A 1 544 ? 34.118 1.732 27.250 1.00 25.18 544 ALA A N 1
ATOM 4268 C CA . ALA A 1 544 ? 33.966 2.979 28.004 1.00 26.00 544 ALA A CA 1
ATOM 4269 C C . ALA A 1 544 ? 32.716 3.717 27.553 1.00 26.00 544 ALA A C 1
ATOM 4270 O O . ALA A 1 544 ? 32.056 4.391 28.344 1.00 26.44 544 ALA A O 1
ATOM 4272 N N . ALA A 1 545 ? 32.415 3.554 26.267 1.00 25.61 545 ALA A N 1
ATOM 4273 C CA . ALA A 1 545 ? 31.407 4.308 25.539 1.00 25.81 545 ALA A CA 1
ATOM 4274 C C . ALA A 1 545 ? 31.160 3.627 24.192 1.00 25.58 545 ALA A C 1
ATOM 4275 O O . ALA A 1 545 ? 31.891 2.707 23.783 1.00 25.11 545 ALA A O 1
ATOM 4277 N N . THR A 1 546 ? 30.141 4.103 23.501 1.00 25.72 546 THR A N 1
ATOM 4278 C CA . THR A 1 546 ? 29.818 3.631 22.183 1.00 25.56 546 THR A CA 1
ATOM 4279 C C . THR A 1 546 ? 29.643 4.863 21.306 1.00 25.79 546 THR A C 1
ATOM 4280 O O . THR A 1 546 ? 29.592 5.994 21.810 1.00 26.70 546 THR A O 1
ATOM 4284 N N . HIS A 1 547 ? 29.446 4.616 20.018 1.00 25.48 547 HIS A N 1
ATOM 4285 C CA . HIS A 1 547 ? 29.258 5.647 18.999 1.00 25.60 547 HIS A CA 1
ATOM 4286 C C . HIS A 1 547 ? 27.986 6.463 19.231 1.00 26.25 547 HIS A C 1
ATOM 4287 O O . HIS A 1 547 ? 27.832 7.539 18.668 1.00 26.96 547 HIS A O 1
ATOM 4294 N N . ASP A 1 548 ? 27.076 5.949 20.043 1.00 26.46 548 ASP A N 1
ATOM 4295 C CA . ASP A 1 548 ? 25.852 6.646 20.428 1.00 27.35 548 ASP A CA 1
ATOM 4296 C C . ASP A 1 548 ? 25.996 7.543 21.681 1.00 27.43 548 ASP A C 1
ATOM 4297 O O . ASP A 1 548 ? 25.058 8.241 22.015 1.00 27.88 548 ASP A O 1
ATOM 4302 N N . LEU A 1 549 ? 27.155 7.525 22.341 1.00 26.63 549 LEU A N 1
ATOM 4303 C CA . LEU A 1 549 ? 27.318 8.149 23.678 1.00 27.05 549 LEU A CA 1
ATOM 4304 C C . LEU A 1 549 ? 28.476 9.126 23.652 1.00 26.70 549 LEU A C 1
ATOM 4305 O O . LEU A 1 549 ? 29.276 9.093 22.706 1.00 26.23 549 LEU A O 1
ATOM 4310 N N . PRO A 1 550 ? 28.585 10.001 24.676 1.00 26.83 550 PRO A N 1
ATOM 4311 C CA . PRO A 1 550 ? 29.726 10.900 24.631 1.00 26.57 550 PRO A CA 1
ATOM 4312 C C . PRO A 1 550 ? 31.028 10.127 24.750 1.00 25.45 550 PRO A C 1
ATOM 4313 O O . PRO A 1 550 ? 31.071 9.085 25.404 1.00 24.91 550 PRO A O 1
ATOM 4317 N N . THR A 1 551 ? 32.080 10.661 24.156 1.00 25.07 551 THR A N 1
ATOM 4318 C CA . THR A 1 551 ? 33.397 10.153 24.388 1.00 24.76 551 THR A CA 1
ATOM 4319 C C . THR A 1 551 ? 33.745 10.439 25.863 1.00 25.35 551 THR A C 1
ATOM 4320 O O . THR A 1 551 ? 32.969 11.079 26.573 1.00 25.57 551 THR A O 1
ATOM 4324 N N . LEU A 1 552 ? 34.905 9.980 26.314 1.00 25.46 552 LEU A N 1
ATOM 4325 C CA . LEU A 1 552 ? 35.292 10.207 27.733 1.00 26.19 552 LEU A CA 1
ATOM 4326 C C . LEU A 1 552 ? 35.370 11.673 28.124 1.00 27.19 552 LEU A C 1
ATOM 4327 O O . LEU A 1 552 ? 34.919 12.060 29.194 1.00 27.70 552 LEU A O 1
ATOM 4332 N N . ARG A 1 553 ? 35.989 12.482 27.276 1.00 27.54 553 ARG A N 1
ATOM 4333 C CA . ARG A 1 553 ? 36.074 13.883 27.537 1.00 28.64 553 ARG A CA 1
ATOM 4334 C C . ARG A 1 553 ? 34.672 14.469 27.489 1.00 29.14 553 ARG A C 1
ATOM 4335 O O . ARG A 1 553 ? 34.297 15.243 28.369 1.00 30.11 553 ARG A O 1
ATOM 4343 N N . GLY A 1 554 ? 33.904 14.097 26.458 1.00 28.62 554 GLY A N 1
ATOM 4344 C CA . GLY A 1 554 ? 32.535 14.590 26.284 1.00 29.06 554 GLY A CA 1
ATOM 4345 C C . GLY A 1 554 ? 31.712 14.394 27.542 1.00 29.47 554 GLY A C 1
ATOM 4346 O O . GLY A 1 554 ? 30.997 15.286 27.981 1.00 30.18 554 GLY A O 1
ATOM 4347 N N . TYR A 1 555 ? 31.859 13.214 28.121 1.00 28.94 555 TYR A N 1
ATOM 4348 C CA . TYR A 1 555 ? 31.026 12.754 29.210 1.00 29.51 555 TYR A CA 1
ATOM 4349 C C . TYR A 1 555 ? 31.387 13.560 30.470 1.00 30.59 555 TYR A C 1
ATOM 4350 O O . TYR A 1 555 ? 30.513 14.121 31.139 1.00 31.12 555 TYR A O 1
ATOM 4359 N N . TRP A 1 556 ? 32.682 13.607 30.760 1.00 30.72 556 TRP A N 1
ATOM 4360 C CA . TRP A 1 556 ? 33.194 14.382 31.894 1.00 32.06 556 TRP A CA 1
ATOM 4361 C C . TRP A 1 556 ? 32.773 15.842 31.821 1.00 33.34 556 TRP A C 1
ATOM 4362 O O . TRP A 1 556 ? 32.445 16.473 32.855 1.00 34.14 556 TRP A O 1
ATOM 4373 N N . GLU A 1 557 ? 32.734 16.376 30.601 1.00 33.34 557 GLU A N 1
ATOM 4374 C CA . GLU A 1 557 ? 32.457 17.800 30.426 1.00 34.88 557 GLU A CA 1
ATOM 4375 C C . GLU A 1 557 ? 30.985 18.112 30.262 1.00 35.27 557 GLU A C 1
ATOM 4376 O O . GLU A 1 557 ? 30.624 19.283 30.120 1.00 36.17 557 GLU A O 1
ATOM 4382 N N . CYS A 1 558 ? 30.133 17.090 30.350 1.00 34.43 558 CYS A N 1
ATOM 4383 C CA . CYS A 1 558 ? 28.698 17.250 30.091 1.00 35.21 558 CYS A CA 1
ATOM 4384 C C . CYS A 1 558 ? 28.417 17.834 28.700 1.00 35.25 558 CYS A C 1
ATOM 4385 O O . CYS A 1 558 ? 27.400 18.476 28.483 1.00 36.20 558 CYS A O 1
ATOM 4388 N N . GLY A 1 559 ? 29.313 17.569 27.754 1.00 34.53 559 GLY A N 1
ATOM 4389 C CA . GLY A 1 559 ? 29.196 18.075 26.382 1.00 34.41 559 GLY A CA 1
ATOM 4390 C C . GLY A 1 559 ? 27.991 17.498 25.649 1.00 34.28 559 GLY A C 1
ATOM 4391 O O . GLY A 1 559 ? 27.336 18.207 24.894 1.00 35.12 559 GLY A O 1
ATOM 4392 N N . ASP A 1 560 ? 27.673 16.221 25.880 1.00 33.34 560 ASP A N 1
ATOM 4393 C CA . ASP A 1 560 ? 26.455 15.640 25.289 1.00 33.15 560 ASP A CA 1
ATOM 4394 C C . ASP A 1 560 ? 25.212 16.421 25.749 1.00 34.46 560 ASP A C 1
ATOM 4395 O O . ASP A 1 560 ? 24.361 16.780 24.958 1.00 34.62 560 ASP A O 1
ATOM 4400 N N . LEU A 1 561 ? 25.129 16.733 27.039 1.00 35.20 561 LEU A N 1
ATOM 4401 C CA . LEU A 1 561 ? 23.951 17.437 27.537 1.00 36.78 561 LEU A CA 1
ATOM 4402 C C . LEU A 1 561 ? 23.897 18.857 26.959 1.00 37.91 561 LEU A C 1
ATOM 4403 O O . LEU A 1 561 ? 22.862 19.298 26.444 1.00 38.83 561 LEU A O 1
ATOM 4408 N N . THR A 1 562 ? 25.033 19.548 27.009 1.00 37.84 562 THR A N 1
ATOM 4409 C CA . THR A 1 562 ? 25.137 20.929 26.519 1.00 39.28 562 THR A CA 1
ATOM 4410 C C . THR A 1 562 ? 24.909 21.010 24.988 1.00 39.09 562 THR A C 1
ATOM 4411 O O . THR A 1 562 ? 24.061 21.770 24.514 1.00 40.21 562 THR A O 1
ATOM 4415 N N . LEU A 1 563 ? 25.642 20.223 24.210 1.00 37.73 563 LEU A N 1
ATOM 4416 C CA . LEU A 1 563 ? 25.425 20.250 22.747 1.00 37.90 563 LEU A CA 1
ATOM 4417 C C . LEU A 1 563 ? 23.956 19.903 22.443 1.00 38.82 563 LEU A C 1
ATOM 4418 O O . LEU A 1 563 ? 23.290 20.603 21.693 1.00 39.89 563 LEU A O 1
ATOM 4423 N N . GLY A 1 564 ? 23.447 18.859 23.092 1.00 38.72 564 GLY A N 1
ATOM 4424 C CA . GLY A 1 564 ? 22.069 18.411 22.906 1.00 39.88 564 GLY A CA 1
ATOM 4425 C C . GLY A 1 564 ? 21.017 19.476 23.090 1.00 42.38 564 GLY A C 1
ATOM 4426 O O . GLY A 1 564 ? 20.059 19.554 22.314 1.00 43.32 564 GLY A O 1
ATOM 4427 N N . LYS A 1 565 ? 21.197 20.289 24.131 1.00 43.84 565 LYS A N 1
ATOM 4428 C CA . LYS A 1 565 ? 20.352 21.457 24.425 1.00 46.68 565 LYS A CA 1
ATOM 4429 C C . LYS A 1 565 ? 20.274 22.389 23.224 1.00 48.10 565 LYS A C 1
ATOM 4430 O O . LYS A 1 565 ? 19.186 22.758 22.769 1.00 49.44 565 LYS A O 1
ATOM 4436 N N . THR A 1 566 ? 21.452 22.754 22.726 1.00 48.23 566 THR A N 1
ATOM 4437 C CA . THR A 1 566 ? 21.611 23.629 21.561 1.00 49.27 566 THR A CA 1
ATOM 4438 C C . THR A 1 566 ? 20.923 23.084 20.318 1.00 49.32 566 THR A C 1
ATOM 4439 O O . THR A 1 566 ? 20.536 23.840 19.435 1.00 51.16 566 THR A O 1
ATOM 4443 N N . LEU A 1 567 ? 20.769 21.776 20.244 1.00 48.15 567 LEU A N 1
ATOM 4444 C CA . LEU A 1 567 ? 20.160 21.153 19.072 1.00 47.95 567 LEU A CA 1
ATOM 4445 C C . LEU A 1 567 ? 18.666 20.851 19.244 1.00 49.59 567 LEU A C 1
ATOM 4446 O O . LEU A 1 567 ? 18.061 20.281 18.345 1.00 49.50 567 LEU A O 1
ATOM 4451 N N . GLY A 1 568 ? 18.075 21.252 20.379 1.00 51.29 568 GLY A N 1
ATOM 4452 C CA . GLY A 1 568 ? 16.626 21.120 20.619 1.00 53.08 568 GLY A CA 1
ATOM 4453 C C . GLY A 1 568 ? 16.182 19.769 21.163 1.00 52.59 568 GLY A C 1
ATOM 4454 O O . GLY A 1 568 ? 15.016 19.402 21.039 1.00 53.91 568 GLY A O 1
ATOM 4455 N N . LEU A 1 569 ? 17.103 19.034 21.783 1.00 50.96 569 LEU A N 1
ATOM 4456 C CA . LEU A 1 569 ? 16.821 17.680 22.279 1.00 50.53 569 LEU A CA 1
ATOM 4457 C C . LEU A 1 569 ? 16.341 17.617 23.721 1.00 51.96 569 LEU A C 1
ATOM 4458 O O . LEU A 1 569 ? 15.809 16.596 24.144 1.00 52.17 569 LEU A O 1
ATOM 4463 N N . TYR A 1 570 ? 16.562 18.677 24.486 1.00 53.14 570 TYR A N 1
ATOM 4464 C CA . TYR A 1 570 ? 16.158 18.710 25.884 1.00 54.20 570 TYR A CA 1
ATOM 4465 C C . TYR A 1 570 ? 15.363 19.978 26.140 1.00 57.58 570 TYR A C 1
ATOM 4466 O O . TYR A 1 570 ? 15.809 20.853 26.884 1.00 58.63 570 TYR A O 1
ATOM 4475 N N . PRO A 1 571 ? 14.184 20.087 25.512 1.00 60.07 571 PRO A N 1
ATOM 4476 C CA . PRO A 1 571 ? 13.348 21.272 25.707 1.00 63.33 571 PRO A CA 1
ATOM 4477 C C . PRO A 1 571 ? 12.934 21.462 27.167 1.00 65.57 571 PRO A C 1
ATOM 4478 O O . PRO A 1 571 ? 13.016 22.572 27.687 1.00 67.26 571 PRO A O 1
ATOM 4482 N N . ASP A 1 572 ? 12.507 20.373 27.805 1.00 66.34 572 ASP A N 1
ATOM 4483 C CA . ASP A 1 572 ? 12.035 20.378 29.189 1.00 68.65 572 ASP A CA 1
ATOM 4484 C C . ASP A 1 572 ? 13.186 20.692 30.143 1.00 68.20 572 ASP A C 1
ATOM 4485 O O . ASP A 1 572 ? 14.037 19.836 30.398 1.00 67.15 572 ASP A O 1
ATOM 4490 N N . GLU A 1 573 ? 13.199 21.910 30.680 1.00 70.39 573 GLU A N 1
ATOM 4491 C CA . GLU A 1 573 ? 14.343 22.397 31.462 1.00 70.26 573 GLU A CA 1
ATOM 4492 C C . GLU A 1 573 ? 14.467 21.665 32.808 1.00 70.10 573 GLU A C 1
ATOM 4493 O O . GLU A 1 573 ? 15.576 21.402 33.286 1.00 67.41 573 GLU A O 1
ATOM 4499 N N . VAL A 1 574 ? 13.324 21.303 33.385 1.00 71.72 574 VAL A N 1
ATOM 4500 C CA . VAL A 1 574 ? 13.288 20.645 34.691 1.00 71.44 574 VAL A CA 1
ATOM 4501 C C . VAL A 1 574 ? 14.051 19.332 34.627 1.00 67.59 574 VAL A C 1
ATOM 4502 O O . VAL A 1 574 ? 14.852 19.015 35.510 1.00 66.94 574 VAL A O 1
ATOM 4506 N N . VAL A 1 575 ? 13.810 18.591 33.558 1.00 64.92 575 VAL A N 1
ATOM 4507 C CA . VAL A 1 575 ? 14.448 17.308 33.339 1.00 61.67 575 VAL A CA 1
ATOM 4508 C C . VAL A 1 575 ? 15.946 17.450 33.034 1.00 58.08 575 VAL A C 1
ATOM 4509 O O . VAL A 1 575 ? 16.760 16.620 33.472 1.00 56.96 575 VAL A O 1
ATOM 4513 N N . LEU A 1 576 ? 16.304 18.483 32.271 1.00 55.75 576 LEU A N 1
ATOM 4514 C CA . LEU A 1 576 ? 17.700 18.731 31.934 1.00 52.25 576 LEU A CA 1
ATOM 4515 C C . LEU A 1 576 ? 18.536 19.022 33.181 1.00 51.03 576 LEU A C 1
ATOM 4516 O O . LEU A 1 576 ? 19.699 18.637 33.257 1.00 48.23 576 LEU A O 1
ATOM 4521 N N . ARG A 1 577 ? 17.935 19.697 34.159 1.00 52.72 577 ARG A N 1
ATOM 4522 C CA . ARG A 1 577 ? 18.609 19.988 35.426 1.00 52.48 577 ARG A CA 1
ATOM 4523 C C . ARG A 1 577 ? 18.949 18.690 36.145 1.00 50.35 577 ARG A C 1
ATOM 4524 O O . ARG A 1 577 ? 20.064 18.515 36.644 1.00 48.73 577 ARG A O 1
ATOM 4532 N N . GLY A 1 578 ? 17.979 17.778 36.167 1.00 50.08 578 GLY A N 1
ATOM 4533 C CA . GLY A 1 578 ? 18.151 16.436 36.733 1.00 48.40 578 GLY A CA 1
ATOM 4534 C C . GLY A 1 578 ? 19.276 15.650 36.086 1.00 45.44 578 GLY A C 1
ATOM 4535 O O . GLY A 1 578 ? 20.090 15.037 36.781 1.00 44.36 578 GLY A O 1
ATOM 4536 N N . LEU A 1 579 ? 19.332 15.684 34.758 1.00 43.80 579 LEU A N 1
ATOM 4537 C CA . LEU A 1 579 ? 20.379 15.000 34.024 1.00 41.30 579 LEU A CA 1
ATOM 4538 C C . LEU A 1 579 ? 21.766 15.533 34.346 1.00 40.13 579 LEU A C 1
ATOM 4539 O O . LEU A 1 579 ? 22.709 14.753 34.486 1.00 38.48 579 LEU A O 1
ATOM 4544 N N . TYR A 1 580 ? 21.909 16.857 34.449 1.00 40.78 580 TYR A N 1
ATOM 4545 C CA . TYR A 1 580 ? 23.215 17.405 34.764 1.00 40.08 580 TYR A CA 1
ATOM 4546 C C . TYR A 1 580 ? 23.621 16.939 36.168 1.00 40.50 580 TYR A C 1
ATOM 4547 O O . TYR A 1 580 ? 24.759 16.525 36.398 1.00 39.17 580 TYR A O 1
ATOM 4556 N N . GLN A 1 581 ? 22.669 16.995 37.095 1.00 42.51 581 GLN A N 1
ATOM 4557 C CA . GLN A 1 581 ? 22.910 16.544 38.470 1.00 43.37 581 GLN A CA 1
ATOM 4558 C C . GLN A 1 581 ? 23.261 15.070 38.507 1.00 41.84 581 GLN A C 1
ATOM 4559 O O . GLN A 1 581 ? 24.211 14.651 39.179 1.00 41.01 581 GLN A O 1
ATOM 4565 N N . ASP A 1 582 ? 22.512 14.283 37.749 1.00 41.60 582 ASP A N 1
ATOM 4566 C CA . ASP A 1 582 ? 22.800 12.868 37.649 1.00 40.25 582 ASP A CA 1
ATOM 4567 C C . ASP A 1 582 ? 24.246 12.661 37.192 1.00 38.31 582 ASP A C 1
ATOM 4568 O O . ASP A 1 582 ? 24.959 11.836 37.773 1.00 37.60 582 ASP A O 1
ATOM 4573 N N . ARG A 1 583 ? 24.685 13.412 36.166 1.00 37.41 583 ARG A N 1
ATOM 4574 C CA . ARG A 1 583 ? 26.059 13.291 35.652 1.00 35.60 583 ARG A CA 1
ATOM 4575 C C . ARG A 1 583 ? 27.091 13.689 36.723 1.00 35.69 583 ARG A C 1
ATOM 4576 O O . ARG A 1 583 ? 28.130 13.055 36.846 1.00 34.49 583 ARG A O 1
ATOM 4584 N N . GLU A 1 584 ? 26.830 14.748 37.478 1.00 37.20 584 GLU A N 1
ATOM 4585 C CA . GLU A 1 584 ? 27.815 15.150 38.504 1.00 37.61 584 GLU A CA 1
ATOM 4586 C C . GLU A 1 584 ? 27.925 14.044 39.557 1.00 37.34 584 GLU A C 1
ATOM 4587 O O . GLU A 1 584 ? 29.023 13.685 39.971 1.00 36.86 584 GLU A O 1
ATOM 4593 N N . LEU A 1 585 ? 26.799 13.464 39.950 1.00 37.73 585 LEU A N 1
ATOM 4594 C CA . LEU A 1 585 ? 26.821 12.347 40.901 1.00 37.64 585 LEU A CA 1
ATOM 4595 C C . LEU A 1 585 ? 27.534 11.127 40.352 1.00 35.73 585 LEU A C 1
ATOM 4596 O O . LEU A 1 585 ? 28.288 10.483 41.071 1.00 35.33 585 LEU A O 1
ATOM 4601 N N . ALA A 1 586 ? 27.296 10.829 39.067 1.00 34.39 586 ALA A N 1
ATOM 4602 C CA . ALA A 1 586 ? 27.949 9.731 38.391 1.00 32.73 586 ALA A CA 1
ATOM 4603 C C . ALA A 1 586 ? 29.447 9.933 38.315 1.00 31.97 586 ALA A C 1
ATOM 4604 O O . ALA A 1 586 ? 30.194 9.032 38.624 1.00 31.54 586 ALA A O 1
ATOM 4606 N N . LYS A 1 587 ? 29.892 11.103 37.879 1.00 32.03 587 LYS A N 1
ATOM 4607 C CA . LYS A 1 587 ? 31.320 11.377 37.805 1.00 31.61 587 LYS A CA 1
ATOM 4608 C C . LYS A 1 587 ? 31.996 11.185 39.160 1.00 32.44 587 LYS A C 1
ATOM 4609 O O . LYS A 1 587 ? 33.075 10.585 39.244 1.00 31.95 587 LYS A O 1
ATOM 4615 N N . GLN A 1 588 ? 31.352 11.671 40.227 1.00 33.87 588 GLN A N 1
ATOM 4616 C CA . GLN A 1 588 ? 31.892 11.526 41.570 1.00 34.83 588 GLN A CA 1
ATOM 4617 C C . GLN A 1 588 ? 32.058 10.067 41.973 1.00 34.38 588 GLN A C 1
ATOM 4618 O O . GLN A 1 588 ? 33.118 9.672 42.447 1.00 34.32 588 GLN A O 1
ATOM 4624 N N . GLY A 1 589 ? 31.010 9.267 41.781 1.00 34.20 589 GLY A N 1
ATOM 4625 C CA . GLY A 1 589 ? 31.053 7.830 42.089 1.00 33.80 589 GLY A CA 1
ATOM 4626 C C . GLY A 1 589 ? 32.105 7.092 41.278 1.00 32.57 589 GLY A C 1
ATOM 4627 O O . GLY A 1 589 ? 32.712 6.127 41.750 1.00 32.31 589 GLY A O 1
ATOM 4628 N N . LEU A 1 590 ? 32.318 7.554 40.044 1.00 31.88 590 LEU A N 1
ATOM 4629 C CA . LEU A 1 590 ? 33.283 6.921 39.143 1.00 30.88 590 LEU A CA 1
ATOM 4630 C C . LEU A 1 590 ? 34.667 7.308 39.614 1.00 31.37 590 LEU A C 1
ATOM 4631 O O . LEU A 1 590 ? 35.548 6.467 39.716 1.00 31.12 590 LEU A O 1
ATOM 4636 N N . LEU A 1 591 ? 34.846 8.587 39.931 1.00 32.25 591 LEU A N 1
ATOM 4637 C CA . LEU A 1 591 ? 36.106 9.039 40.489 1.00 33.07 591 LEU A CA 1
ATOM 4638 C C . LEU A 1 591 ? 36.435 8.256 41.761 1.00 33.71 591 LEU A C 1
ATOM 4639 O O . LEU A 1 591 ? 37.554 7.798 41.953 1.00 33.91 591 LEU A O 1
ATOM 4644 N N . ASP A 1 592 ? 35.452 8.084 42.620 1.00 34.21 592 ASP A N 1
ATOM 4645 C CA . ASP A 1 592 ? 35.656 7.317 43.833 1.00 35.04 592 ASP A CA 1
ATOM 4646 C C . ASP A 1 592 ? 36.176 5.924 43.532 1.00 34.33 592 ASP A C 1
ATOM 4647 O O . ASP A 1 592 ? 37.042 5.394 44.238 1.00 34.86 592 ASP A O 1
ATOM 4652 N N . ALA A 1 593 ? 35.622 5.319 42.489 1.00 33.26 593 ALA A N 1
ATOM 4653 C CA . ALA A 1 593 ? 35.948 3.952 42.172 1.00 32.68 593 ALA A CA 1
ATOM 4654 C C . ALA A 1 593 ? 37.319 3.906 41.530 1.00 32.39 593 ALA A C 1
ATOM 4655 O O . ALA A 1 593 ? 38.089 2.986 41.796 1.00 32.79 593 ALA A O 1
ATOM 4657 N N . LEU A 1 594 ? 37.660 4.915 40.734 1.00 32.02 594 LEU A N 1
ATOM 4658 C CA . LEU A 1 594 ? 38.994 4.962 40.150 1.00 31.99 594 LEU A CA 1
ATOM 4659 C C . LEU A 1 594 ? 40.080 4.973 41.218 1.00 33.20 594 LEU A C 1
ATOM 4660 O O . LEU A 1 594 ? 41.080 4.271 41.089 1.00 33.19 594 LEU A O 1
ATOM 4665 N N . HIS A 1 595 ? 39.873 5.774 42.268 1.00 34.44 595 HIS A N 1
ATOM 4666 C CA . HIS A 1 595 ? 40.786 5.806 43.423 1.00 35.82 595 HIS A CA 1
ATOM 4667 C C . HIS A 1 595 ? 40.804 4.484 44.157 1.00 36.09 595 HIS A C 1
ATOM 4668 O O . HIS A 1 595 ? 41.858 3.929 44.402 1.00 36.47 595 HIS A O 1
ATOM 4675 N N . LYS A 1 596 ? 39.620 4.000 44.504 1.00 36.10 596 LYS A N 1
ATOM 4676 C CA . LYS A 1 596 ? 39.463 2.783 45.316 1.00 36.76 596 LYS A CA 1
ATOM 4677 C C . LYS A 1 596 ? 40.041 1.524 44.634 1.00 36.14 596 LYS A C 1
ATOM 4678 O O . LYS A 1 596 ? 40.662 0.694 45.287 1.00 36.68 596 LYS A O 1
ATOM 4684 N N . TYR A 1 597 ? 39.849 1.363 43.327 1.00 35.01 597 TYR A N 1
ATOM 4685 C CA . TYR A 1 597 ? 40.414 0.158 42.675 1.00 34.74 597 TYR A CA 1
ATOM 4686 C C . TYR A 1 597 ? 41.739 0.394 41.955 1.00 34.90 597 TYR A C 1
ATOM 4687 O O . TYR A 1 597 ? 42.049 -0.316 41.010 1.00 34.62 597 TYR A O 1
ATOM 4696 N N . GLY A 1 598 ? 42.520 1.372 42.419 1.00 35.76 598 GLY A N 1
ATOM 4697 C CA . GLY A 1 598 ? 43.919 1.528 42.030 1.00 36.27 598 GLY A CA 1
ATOM 4698 C C . GLY A 1 598 ? 44.153 2.034 40.615 1.00 35.39 598 GLY A C 1
ATOM 4699 O O . GLY A 1 598 ? 45.075 1.575 39.935 1.00 35.68 598 GLY A O 1
ATOM 4700 N N . CYS A 1 599 ? 43.327 2.958 40.142 1.00 34.65 599 CYS A N 1
ATOM 4701 C CA . CYS A 1 599 ? 43.473 3.419 38.754 1.00 34.01 599 CYS A CA 1
ATOM 4702 C C . CYS A 1 599 ? 44.156 4.785 38.660 1.00 34.84 599 CYS A C 1
ATOM 4703 O O . CYS A 1 599 ? 44.500 5.231 37.570 1.00 34.39 599 CYS A O 1
ATOM 4706 N N . LEU A 1 600 ? 44.378 5.429 39.800 1.00 35.92 600 LEU A N 1
ATOM 4707 C CA . LEU A 1 600 ? 44.960 6.766 39.810 1.00 37.10 600 LEU A CA 1
ATOM 4708 C C . LEU A 1 600 ? 46.037 6.905 40.871 1.00 38.80 600 LEU A C 1
ATOM 4709 O O . LEU A 1 600 ? 46.004 6.216 41.875 1.00 39.53 600 LEU A O 1
ATOM 4714 N N . PRO A 1 601 ? 46.996 7.815 40.654 1.00 40.00 601 PRO A N 1
ATOM 4715 C CA . PRO A 1 601 ? 47.956 8.135 41.703 1.00 42.11 601 PRO A CA 1
ATOM 4716 C C . PRO A 1 601 ? 47.288 8.906 42.853 1.00 43.17 601 PRO A C 1
ATOM 4717 O O . PRO A 1 601 ? 46.178 9.418 42.700 1.00 41.70 601 PRO A O 1
ATOM 4721 N N . LYS A 1 602 ? 47.957 8.964 43.999 1.00 45.77 602 LYS A N 1
ATOM 4722 C CA . LYS A 1 602 ? 47.430 9.688 45.168 1.00 47.72 602 LYS A CA 1
ATOM 4723 C C . LYS A 1 602 ? 47.290 11.179 44.907 1.00 48.71 602 LYS A C 1
ATOM 4724 O O . LYS A 1 602 ? 46.419 11.807 45.489 1.00 49.04 602 LYS A O 1
ATOM 4730 N N . ARG A 1 603 ? 48.135 11.717 44.017 1.00 49.68 603 ARG A N 1
ATOM 4731 C CA . ARG A 1 603 ? 48.109 13.134 43.602 1.00 50.60 603 ARG A CA 1
ATOM 4732 C C . ARG A 1 603 ? 46.788 13.553 42.931 1.00 48.80 603 ARG A C 1
ATOM 4733 O O . ARG A 1 603 ? 46.497 14.746 42.818 1.00 49.72 603 ARG A O 1
ATOM 4741 N N . ALA A 1 604 ? 46.030 12.595 42.411 1.00 46.02 604 ALA A N 1
ATOM 4742 C CA . ALA A 1 604 ? 44.832 12.941 41.678 1.00 44.35 604 ALA A CA 1
ATOM 4743 C C . ALA A 1 604 ? 43.792 13.442 42.657 1.00 44.13 604 ALA A C 1
ATOM 4744 O O . ALA A 1 604 ? 43.654 12.901 43.742 1.00 45.03 604 ALA A O 1
ATOM 4746 N N . GLY A 1 605 ? 43.050 14.461 42.239 1.00 43.74 605 GLY A N 1
ATOM 4747 C CA . GLY A 1 605 ? 41.981 15.042 43.038 1.00 44.08 605 GLY A CA 1
ATOM 4748 C C . GLY A 1 605 ? 40.888 14.029 43.331 1.00 43.01 605 GLY A C 1
ATOM 4749 O O . GLY A 1 605 ? 40.669 13.089 42.557 1.00 41.09 605 GLY A O 1
ATOM 4750 N N . HIS A 1 606 ? 40.216 14.217 44.460 1.00 43.60 606 HIS A N 1
ATOM 4751 C CA . HIS A 1 606 ? 39.115 13.349 44.856 1.00 43.23 606 HIS A CA 1
ATOM 4752 C C . HIS A 1 606 ? 37.734 13.969 44.611 1.00 42.98 606 HIS A C 1
ATOM 4753 O O . HIS A 1 606 ? 36.718 13.291 44.775 1.00 42.81 606 HIS A O 1
ATOM 4760 N N . LYS A 1 607 ? 37.680 15.232 44.215 1.00 43.09 607 LYS A N 1
ATOM 4761 C CA . LYS A 1 607 ? 36.399 15.878 44.007 1.00 43.50 607 LYS A CA 1
ATOM 4762 C C . LYS A 1 607 ? 36.137 16.125 42.528 1.00 41.97 607 LYS A C 1
ATOM 4763 O O . LYS A 1 607 ? 36.699 17.047 41.944 1.00 42.04 607 LYS A O 1
ATOM 4769 N N . ALA A 1 608 ? 35.248 15.325 41.949 1.00 40.72 608 ALA A N 1
ATOM 4770 C CA . ALA A 1 608 ? 35.048 15.300 40.488 1.00 39.53 608 ALA A CA 1
ATOM 4771 C C . ALA A 1 608 ? 34.701 16.673 39.927 1.00 40.40 608 ALA A C 1
ATOM 4772 O O . ALA A 1 608 ? 35.284 17.080 38.931 1.00 39.56 608 ALA A O 1
ATOM 4774 N N . SER A 1 609 ? 33.801 17.409 40.601 1.00 42.15 609 SER A N 1
ATOM 4775 C CA . SER A 1 609 ? 33.315 18.711 40.091 1.00 43.13 609 SER A CA 1
ATOM 4776 C C . SER A 1 609 ? 34.422 19.753 39.943 1.00 44.13 609 SER A C 1
ATOM 4777 O O . SER A 1 609 ? 34.273 20.687 39.157 1.00 44.72 609 SER A O 1
ATOM 4780 N N . LEU A 1 610 ? 35.524 19.593 40.684 1.00 44.62 610 LEU A N 1
ATOM 4781 C CA . LEU A 1 610 ? 36.657 20.511 40.577 1.00 45.53 610 LEU A CA 1
ATOM 4782 C C . LEU A 1 610 ? 37.693 20.068 39.552 1.00 44.47 610 LEU A C 1
ATOM 4783 O O . LEU A 1 610 ? 38.715 20.740 39.391 1.00 44.71 610 LEU A O 1
ATOM 4788 N N . MET A 1 611 ? 37.423 18.979 38.818 1.00 42.94 611 MET A N 1
ATOM 4789 C CA . MET A 1 611 ? 38.427 18.413 37.943 1.00 42.11 611 MET A CA 1
ATOM 4790 C C . MET A 1 611 ? 37.993 18.398 36.480 1.00 40.71 611 MET A C 1
ATOM 4791 O O . MET A 1 611 ? 36.872 17.998 36.150 1.00 39.68 611 MET A O 1
ATOM 4796 N N . SER A 1 612 ? 38.897 18.846 35.616 1.00 40.08 612 SER A N 1
ATOM 4797 C CA . SER A 1 612 ? 38.729 18.705 34.206 1.00 39.00 612 SER A CA 1
ATOM 4798 C C . SER A 1 612 ? 39.510 17.458 33.704 1.00 37.24 612 SER A C 1
ATOM 4799 O O . SER A 1 612 ? 40.245 16.809 34.463 1.00 36.72 612 SER A O 1
ATOM 4802 N N . MET A 1 613 ? 39.328 17.108 32.436 1.00 35.63 613 MET A N 1
ATOM 4803 C CA . MET A 1 613 ? 39.928 15.881 31.905 1.00 34.35 613 MET A CA 1
ATOM 4804 C C . MET A 1 613 ? 41.423 16.089 31.762 1.00 34.88 613 MET A C 1
ATOM 4805 O O . MET A 1 613 ? 41.853 17.140 31.328 1.00 35.47 613 MET A O 1
ATOM 4810 N N . THR A 1 614 ? 42.213 15.102 32.175 1.00 34.78 614 THR A N 1
ATOM 4811 C CA . THR A 1 614 ? 43.668 15.154 32.045 1.00 35.37 614 THR A CA 1
ATOM 4812 C C . THR A 1 614 ? 44.134 13.840 31.430 1.00 34.38 614 THR A C 1
ATOM 4813 O O . THR A 1 614 ? 43.383 12.876 31.446 1.00 33.39 614 THR A O 1
ATOM 4817 N N . PRO A 1 615 ? 45.362 13.801 30.871 1.00 34.69 615 PRO A N 1
ATOM 4818 C CA . PRO A 1 615 ? 45.959 12.517 30.476 1.00 34.08 615 PRO A CA 1
ATOM 4819 C C . PRO A 1 615 ? 45.968 11.483 31.611 1.00 33.88 615 PRO A C 1
ATOM 4820 O O . PRO A 1 615 ? 45.718 10.308 31.367 1.00 32.55 615 PRO A O 1
ATOM 4824 N N . THR A 1 616 ? 46.189 11.921 32.852 1.00 34.66 616 THR A N 1
ATOM 4825 C CA . THR A 1 616 ? 46.110 11.000 33.984 1.00 34.82 616 THR A CA 1
ATOM 4826 C C . THR A 1 616 ? 44.716 10.402 34.170 1.00 33.71 616 THR A C 1
ATOM 4827 O O . THR A 1 616 ? 44.585 9.208 34.459 1.00 33.03 616 THR A O 1
ATOM 4831 N N . LEU A 1 617 ? 43.676 11.220 33.983 1.00 33.46 617 LEU A N 1
ATOM 4832 C CA . LEU A 1 617 ? 42.297 10.787 34.275 1.00 32.59 617 LEU A CA 1
ATOM 4833 C C . LEU A 1 617 ? 41.776 9.969 33.139 1.00 31.18 617 LEU A C 1
ATOM 4834 O O . LEU A 1 617 ? 41.082 8.984 33.351 1.00 30.66 617 LEU A O 1
ATOM 4839 N N . ASN A 1 618 ? 42.101 10.402 31.930 1.00 30.84 618 ASN A N 1
ATOM 4840 C CA . ASN A 1 618 ? 41.778 9.660 30.711 1.00 29.66 618 ASN A CA 1
ATOM 4841 C C . ASN A 1 618 ? 42.274 8.227 30.854 1.00 29.38 618 ASN A C 1
ATOM 4842 O O . ASN A 1 618 ? 41.528 7.274 30.659 1.00 28.69 618 ASN A O 1
ATOM 4847 N N . ARG A 1 619 ? 43.539 8.091 31.209 1.00 30.20 619 ARG A N 1
ATOM 4848 C CA . ARG A 1 619 ? 44.146 6.795 31.411 1.00 30.36 619 ARG A CA 1
ATOM 4849 C C . ARG A 1 619 ? 43.460 6.011 32.536 1.00 30.14 619 ARG A C 1
ATOM 4850 O O . ARG A 1 619 ? 43.235 4.818 32.408 1.00 29.77 619 ARG A O 1
ATOM 4858 N N . GLY A 1 620 ? 43.124 6.662 33.645 1.00 30.55 620 GLY A N 1
ATOM 4859 C CA . GLY A 1 620 ? 42.478 5.959 34.732 1.00 30.48 620 GLY A CA 1
ATOM 4860 C C . GLY A 1 620 ? 41.132 5.358 34.371 1.00 29.39 620 GLY A C 1
ATOM 4861 O O . GLY A 1 620 ? 40.761 4.278 34.846 1.00 29.20 620 GLY A O 1
ATOM 4862 N N . LEU A 1 621 ? 40.376 6.071 33.564 1.00 28.75 621 LEU A N 1
ATOM 4863 C CA . LEU A 1 621 ? 39.069 5.607 33.152 1.00 28.21 621 LEU A CA 1
ATOM 4864 C C . LEU A 1 621 ? 39.178 4.358 32.288 1.00 27.60 621 LEU A C 1
ATOM 4865 O O . LEU A 1 621 ? 38.362 3.453 32.381 1.00 27.08 621 LEU A O 1
ATOM 4870 N N . GLN A 1 622 ? 40.203 4.316 31.458 1.00 27.91 622 GLN A N 1
ATOM 4871 C CA . GLN A 1 622 ? 40.433 3.163 30.595 1.00 27.73 622 GLN A CA 1
ATOM 4872 C C . GLN A 1 622 ? 41.075 2.031 31.393 1.00 27.97 622 GLN A C 1
ATOM 4873 O O . GLN A 1 622 ? 40.745 0.864 31.195 1.00 27.39 622 GLN A O 1
ATOM 4879 N N . ARG A 1 623 ? 41.939 2.371 32.341 1.00 28.62 623 ARG A N 1
ATOM 4880 C CA . ARG A 1 623 ? 42.505 1.333 33.208 1.00 29.09 623 ARG A CA 1
ATOM 4881 C C . ARG A 1 623 ? 41.407 0.550 33.905 1.00 29.04 623 ARG A C 1
ATOM 4882 O O . ARG A 1 623 ? 41.505 -0.656 34.066 1.00 29.52 623 ARG A O 1
ATOM 4890 N N . TYR A 1 624 ? 40.339 1.249 34.266 1.00 28.93 624 TYR A N 1
ATOM 4891 C CA . TYR A 1 624 ? 39.283 0.695 35.084 1.00 29.18 624 TYR A CA 1
ATOM 4892 C C . TYR A 1 624 ? 38.624 -0.494 34.418 1.00 28.59 624 TYR A C 1
ATOM 4893 O O . TYR A 1 624 ? 38.501 -1.558 35.012 1.00 29.10 624 TYR A O 1
ATOM 4902 N N . ILE A 1 625 ? 38.200 -0.293 33.182 1.00 27.83 625 ILE A N 1
ATOM 4903 C CA . ILE A 1 625 ? 37.646 -1.374 32.365 1.00 27.34 625 ILE A CA 1
ATOM 4904 C C . ILE A 1 625 ? 38.714 -2.390 31.918 1.00 27.61 625 ILE A C 1
ATOM 4905 O O . ILE A 1 625 ? 38.436 -3.583 31.871 1.00 27.77 625 ILE A O 1
ATOM 4910 N N . ALA A 1 626 ? 39.935 -1.941 31.652 1.00 27.86 626 ALA A N 1
ATOM 4911 C CA . ALA A 1 626 ? 41.032 -2.850 31.298 1.00 28.42 626 ALA A CA 1
ATOM 4912 C C . ALA A 1 626 ? 41.372 -3.853 32.420 1.00 29.38 626 ALA A C 1
ATOM 4913 O O . ALA A 1 626 ? 41.791 -4.989 32.155 1.00 29.83 626 ALA A O 1
ATOM 4915 N N . ASP A 1 627 ? 41.186 -3.401 33.657 1.00 29.86 627 ASP A N 1
ATOM 4916 C CA . ASP A 1 627 ? 41.364 -4.187 34.858 1.00 30.54 627 ASP A CA 1
ATOM 4917 C C . ASP A 1 627 ? 40.197 -5.140 35.092 1.00 30.02 627 ASP A C 1
ATOM 4918 O O . ASP A 1 627 ? 40.269 -5.975 35.982 1.00 30.58 627 ASP A O 1
ATOM 4923 N N . SER A 1 628 ? 39.120 -5.012 34.322 1.00 28.93 628 SER A N 1
ATOM 4924 C CA . SER A 1 628 ? 37.907 -5.777 34.604 1.00 28.70 628 SER A CA 1
ATOM 4925 C C . SER A 1 628 ? 38.054 -7.258 34.330 1.00 28.86 628 SER A C 1
ATOM 4926 O O . SER A 1 628 ? 39.040 -7.718 33.761 1.00 28.93 628 SER A O 1
ATOM 4929 N N . ASN A 1 629 ? 37.076 -8.005 34.803 1.00 29.06 629 ASN A N 1
ATOM 4930 C CA . ASN A 1 629 ? 37.000 -9.407 34.553 1.00 29.55 629 ASN A CA 1
ATOM 4931 C C . ASN A 1 629 ? 36.413 -9.695 33.158 1.00 28.75 629 ASN A C 1
ATOM 4932 O O . ASN A 1 629 ? 36.370 -10.840 32.751 1.00 28.82 629 ASN A O 1
ATOM 4937 N N . SER A 1 630 ? 35.941 -8.666 32.458 1.00 27.98 630 SER A N 1
ATOM 4938 C CA . SER A 1 630 ? 35.490 -8.826 31.060 1.00 27.67 630 SER A CA 1
ATOM 4939 C C . SER A 1 630 ? 36.583 -9.475 30.220 1.00 27.90 630 SER A C 1
ATOM 4940 O O . SER A 1 630 ? 37.738 -9.042 30.251 1.00 28.14 630 SER A O 1
ATOM 4943 N N . ALA A 1 631 ? 36.214 -10.541 29.516 1.00 28.18 631 ALA A N 1
ATOM 4944 C CA . ALA A 1 631 ? 37.128 -11.242 28.621 1.00 28.56 631 ALA A CA 1
ATOM 4945 C C . ALA A 1 631 ? 37.634 -10.300 27.532 1.00 28.24 631 ALA A C 1
ATOM 4946 O O . ALA A 1 631 ? 38.787 -10.381 27.128 1.00 28.71 631 ALA A O 1
ATOM 4948 N N . LEU A 1 632 ? 36.762 -9.409 27.063 1.00 27.91 632 LEU A N 1
ATOM 4949 C CA . LEU A 1 632 ? 37.093 -8.487 25.992 1.00 27.42 632 LEU A CA 1
ATOM 4950 C C . LEU A 1 632 ? 36.967 -7.034 26.422 1.00 27.30 632 LEU A C 1
ATOM 4951 O O . LEU A 1 632 ? 36.089 -6.660 27.218 1.00 27.06 632 LEU A O 1
ATOM 4956 N N . LEU A 1 633 ? 37.876 -6.229 25.874 1.00 27.19 633 LEU A N 1
ATOM 4957 C CA . LEU A 1 633 ? 37.929 -4.803 26.120 1.00 27.02 633 LEU A CA 1
ATOM 4958 C C . LEU A 1 633 ? 38.016 -4.123 24.757 1.00 26.51 633 LEU A C 1
ATOM 4959 O O . LEU A 1 633 ? 38.923 -4.432 23.963 1.00 26.37 633 LEU A O 1
ATOM 4964 N N . GLY A 1 634 ? 37.070 -3.226 24.514 1.00 25.85 634 GLY A N 1
ATOM 4965 C CA . GLY A 1 634 ? 37.045 -2.396 23.321 1.00 26.00 634 GLY A CA 1
ATOM 4966 C C . GLY A 1 634 ? 37.405 -0.961 23.669 1.00 26.06 634 GLY A C 1
ATOM 4967 O O . GLY A 1 634 ? 36.757 -0.354 24.521 1.00 26.31 634 GLY A O 1
ATOM 4968 N N . LEU A 1 635 ? 38.440 -0.446 23.009 1.00 26.21 635 LEU A N 1
ATOM 4969 C CA . LEU A 1 635 ? 38.937 0.909 23.199 1.00 26.25 635 LEU A CA 1
ATOM 4970 C C . LEU A 1 635 ? 38.674 1.776 21.965 1.00 26.06 635 LEU A C 1
ATOM 4971 O O . LEU A 1 635 ? 39.012 1.391 20.838 1.00 25.77 635 LEU A O 1
ATOM 4976 N N . GLN A 1 636 ? 38.065 2.937 22.195 1.00 25.98 636 GLN A N 1
ATOM 4977 C CA . GLN A 1 636 ? 37.909 3.976 21.175 1.00 26.00 636 GLN A CA 1
ATOM 4978 C C . GLN A 1 636 ? 39.182 4.795 20.936 1.00 26.16 636 GLN A C 1
ATOM 4979 O O . GLN A 1 636 ? 39.757 5.356 21.889 1.00 26.49 636 GLN A O 1
ATOM 4985 N N . PRO A 1 637 ? 39.628 4.888 19.667 1.00 25.92 637 PRO A N 1
ATOM 4986 C CA . PRO A 1 637 ? 40.726 5.782 19.294 1.00 26.51 637 PRO A CA 1
ATOM 4987 C C . PRO A 1 637 ? 40.419 7.239 19.626 1.00 26.67 637 PRO A C 1
ATOM 4988 O O . PRO A 1 637 ? 41.325 8.000 19.939 1.00 27.23 637 PRO A O 1
ATOM 4992 N N . GLU A 1 638 ? 39.149 7.620 19.562 1.00 26.44 638 GLU A N 1
ATOM 4993 C CA . GLU A 1 638 ? 38.721 8.954 20.004 1.00 26.91 638 GLU A CA 1
ATOM 4994 C C . GLU A 1 638 ? 39.225 9.278 21.424 1.00 27.51 638 GLU A C 1
ATOM 4995 O O . GLU A 1 638 ? 39.532 10.438 21.763 1.00 27.96 638 GLU A O 1
ATOM 5001 N N . ASP A 1 639 ? 39.248 8.258 22.272 1.00 27.08 639 ASP A N 1
ATOM 5002 C CA . ASP A 1 639 ? 39.646 8.408 23.646 1.00 27.46 639 ASP A CA 1
ATOM 5003 C C . ASP A 1 639 ? 41.166 8.385 23.836 1.00 28.27 639 ASP A C 1
ATOM 5004 O O . ASP A 1 639 ? 41.685 9.054 24.745 1.00 29.12 639 ASP A O 1
ATOM 5009 N N . TRP A 1 640 ? 41.887 7.670 22.977 1.00 28.63 640 TRP A N 1
ATOM 5010 C CA . TRP A 1 640 ? 43.341 7.759 22.953 1.00 29.78 640 TRP A CA 1
ATOM 5011 C C . TRP A 1 640 ? 43.819 9.154 22.532 1.00 30.22 640 TRP A C 1
ATOM 5012 O O . TRP A 1 640 ? 44.920 9.572 22.877 1.00 30.78 640 TRP A O 1
ATOM 5023 N N . LEU A 1 641 ? 43.024 9.796 21.679 1.00 29.92 641 LEU A N 1
ATOM 5024 C CA . LEU A 1 641 ? 43.332 11.116 21.126 1.00 30.42 641 LEU A CA 1
ATOM 5025 C C . LEU A 1 641 ? 42.709 12.235 21.952 1.00 30.62 641 LEU A C 1
ATOM 5026 O O . LEU A 1 641 ? 42.914 13.413 21.646 1.00 31.33 641 LEU A O 1
ATOM 5031 N N . ASP A 1 642 ? 41.953 11.865 22.987 1.00 29.96 642 ASP A N 1
ATOM 5032 C CA . ASP A 1 642 ? 41.386 12.827 23.933 1.00 30.22 642 ASP A CA 1
ATOM 5033 C C . ASP A 1 642 ? 40.361 13.765 23.268 1.00 30.27 642 ASP A C 1
ATOM 5034 O O . ASP A 1 642 ? 40.240 14.947 23.634 1.00 30.98 642 ASP A O 1
ATOM 5039 N N . MET A 1 643 ? 39.617 13.221 22.313 1.00 29.17 643 MET A N 1
ATOM 5040 C CA . MET A 1 643 ? 38.626 13.970 21.571 1.00 29.29 643 MET A CA 1
ATOM 5041 C C . MET A 1 643 ? 37.376 14.201 22.383 1.00 29.20 643 MET A C 1
ATOM 5042 O O . MET A 1 643 ? 36.965 13.336 23.157 1.00 28.79 643 MET A O 1
ATOM 5047 N N . ALA A 1 644 ? 36.785 15.378 22.204 1.00 29.80 644 ALA A N 1
ATOM 5048 C CA . ALA A 1 644 ? 35.604 15.813 22.947 1.00 30.23 644 ALA A CA 1
ATOM 5049 C C . ALA A 1 644 ? 34.297 15.593 22.202 1.00 30.20 644 ALA A C 1
ATOM 5050 O O . ALA A 1 644 ? 33.265 15.427 22.828 1.00 29.70 644 ALA A O 1
ATOM 5052 N N . GLU A 1 645 ? 34.341 15.568 20.867 1.00 30.40 645 GLU A N 1
ATOM 5053 C CA . GLU A 1 645 ? 33.111 15.692 20.061 1.00 31.19 645 GLU A CA 1
ATOM 5054 C C . GLU A 1 645 ? 32.562 14.320 19.621 1.00 29.71 645 GLU A C 1
ATOM 5055 O O . GLU A 1 645 ? 33.338 13.441 19.245 1.00 28.88 645 GLU A O 1
ATOM 5061 N N . PRO A 1 646 ? 31.228 14.138 19.663 1.00 29.35 646 PRO A N 1
ATOM 5062 C CA . PRO A 1 646 ? 30.682 12.811 19.380 1.00 28.73 646 PRO A CA 1
ATOM 5063 C C . PRO A 1 646 ? 30.592 12.564 17.872 1.00 28.48 646 PRO A C 1
ATOM 5064 O O . PRO A 1 646 ? 30.662 13.518 17.079 1.00 29.14 646 PRO A O 1
ATOM 5068 N N . VAL A 1 647 ? 30.428 11.306 17.487 1.00 27.76 647 VAL A N 1
ATOM 5069 C CA . VAL A 1 647 ? 30.291 10.942 16.084 1.00 27.65 647 VAL A CA 1
ATOM 5070 C C . VAL A 1 647 ? 28.835 10.761 15.672 1.00 28.26 647 VAL A C 1
ATOM 5071 O O . VAL A 1 647 ? 28.505 10.832 14.486 1.00 29.02 647 VAL A O 1
ATOM 5075 N N . ASN A 1 648 ? 27.968 10.500 16.633 1.00 28.32 648 ASN A N 1
ATOM 5076 C CA . ASN A 1 648 ? 26.541 10.412 16.361 1.00 29.29 648 ASN A CA 1
ATOM 5077 C C . ASN A 1 648 ? 25.767 10.861 17.589 1.00 29.92 648 ASN A C 1
ATOM 5078 O O . ASN A 1 648 ? 26.162 10.544 18.700 1.00 29.90 648 ASN A O 1
ATOM 5083 N N . ILE A 1 649 ? 24.678 11.592 17.376 1.00 31.13 649 ILE A N 1
ATOM 5084 C CA . ILE A 1 649 ? 23.794 12.034 18.448 1.00 32.17 649 ILE A CA 1
ATOM 5085 C C . ILE A 1 649 ? 22.415 11.428 18.206 1.00 33.11 649 ILE A C 1
ATOM 5086 O O . ILE A 1 649 ? 21.737 11.795 17.235 1.00 34.05 649 ILE A O 1
ATOM 5091 N N . PRO A 1 650 ? 22.009 10.464 19.061 1.00 33.28 650 PRO A N 1
ATOM 5092 C CA . PRO A 1 650 ? 20.721 9.792 18.930 1.00 34.47 650 PRO A CA 1
ATOM 5093 C C . PRO A 1 650 ? 19.560 10.764 18.870 1.00 36.79 650 PRO A C 1
ATOM 5094 O O . PRO A 1 650 ? 19.512 11.695 19.653 1.00 37.38 650 PRO A O 1
ATOM 5098 N N . GLY A 1 651 ? 18.645 10.553 17.929 1.00 38.76 651 GLY A N 1
ATOM 5099 C CA . GLY A 1 651 ? 17.498 11.445 17.738 1.00 41.29 651 GLY A CA 1
ATOM 5100 C C . GLY A 1 651 ? 17.827 12.734 17.004 1.00 42.73 651 GLY A C 1
ATOM 5101 O O . GLY A 1 651 ? 17.153 13.768 17.206 1.00 44.93 651 GLY A O 1
ATOM 5102 N N . THR A 1 652 ? 18.877 12.714 16.187 1.00 41.91 652 THR A N 1
ATOM 5103 C CA . THR A 1 652 ? 19.138 13.830 15.260 1.00 42.71 652 THR A CA 1
ATOM 5104 C C . THR A 1 652 ? 19.326 13.270 13.860 1.00 42.59 652 THR A C 1
ATOM 5105 O O . THR A 1 652 ? 19.643 12.093 13.701 1.00 41.42 652 THR A O 1
ATOM 5109 N N . SER A 1 653 ? 19.137 14.123 12.859 1.00 44.34 653 SER A N 1
ATOM 5110 C CA . SER A 1 653 ? 19.443 13.788 11.463 1.00 44.85 653 SER A CA 1
ATOM 5111 C C . SER A 1 653 ? 20.107 15.004 10.791 1.00 45.80 653 SER A C 1
ATOM 5112 O O . SER A 1 653 ? 21.327 15.039 10.625 1.00 45.63 653 SER A O 1
ATOM 5115 N N . TYR A 1 654 ? 19.318 16.013 10.448 1.00 47.51 654 TYR A N 1
ATOM 5116 C CA . TYR A 1 654 ? 19.867 17.216 9.850 1.00 48.39 654 TYR A CA 1
ATOM 5117 C C . TYR A 1 654 ? 20.594 18.144 10.855 1.00 47.20 654 TYR A C 1
ATOM 5118 O O . TYR A 1 654 ? 21.407 18.970 10.436 1.00 47.36 654 TYR A O 1
ATOM 5127 N N . GLN A 1 655 ? 20.314 18.016 12.155 1.00 45.88 655 GLN A N 1
ATOM 5128 C CA . GLN A 1 655 ? 20.813 18.989 13.177 1.00 45.22 655 GLN A CA 1
ATOM 5129 C C . GLN A 1 655 ? 22.303 18.869 13.513 1.00 42.82 655 GLN A C 1
ATOM 5130 O O . GLN A 1 655 ? 22.918 19.802 14.017 1.00 42.62 655 GLN A O 1
ATOM 5136 N N . TYR A 1 656 ? 22.865 17.698 13.262 1.00 40.68 656 TYR A N 1
ATOM 5137 C CA . TYR A 1 656 ? 24.274 17.431 13.494 1.00 38.77 656 TYR A CA 1
ATOM 5138 C C . TYR A 1 656 ? 24.763 16.581 12.310 1.00 37.83 656 TYR A C 1
ATOM 5139 O O . TYR A 1 656 ? 24.005 15.803 11.746 1.00 38.01 656 TYR A O 1
ATOM 5148 N N . LYS A 1 657 ? 26.019 16.757 11.933 1.00 36.95 657 LYS A N 1
ATOM 5149 C CA . LYS A 1 657 ? 26.651 15.930 10.927 1.00 36.09 657 LYS A CA 1
ATOM 5150 C C . LYS A 1 657 ? 27.020 14.569 11.535 1.00 33.90 657 LYS A C 1
ATOM 5151 O O . LYS A 1 657 ? 28.157 14.312 11.960 1.00 33.14 657 LYS A O 1
ATOM 5157 N N . ASN A 1 658 ? 26.029 13.694 11.613 1.00 32.85 658 ASN A N 1
ATOM 5158 C CA . ASN A 1 658 ? 26.265 12.353 12.105 1.00 31.04 658 ASN A CA 1
ATOM 5159 C C . ASN A 1 658 ? 27.115 11.567 11.102 1.00 30.21 658 ASN A C 1
ATOM 5160 O O . ASN A 1 658 ? 27.106 11.884 9.913 1.00 30.78 658 ASN A O 1
ATOM 5165 N N . TRP A 1 659 ? 27.868 10.587 11.612 1.00 28.77 659 TRP A N 1
ATOM 5166 C CA . TRP A 1 659 ? 28.626 9.616 10.817 1.00 28.12 659 TRP A CA 1
ATOM 5167 C C . TRP A 1 659 ? 29.727 10.296 10.008 1.00 28.33 659 TRP A C 1
ATOM 5168 O O . TRP A 1 659 ? 30.160 9.774 8.962 1.00 28.18 659 TRP A O 1
ATOM 5179 N N . ARG A 1 660 ? 30.190 11.437 10.517 1.00 28.37 660 ARG A N 1
ATOM 5180 C CA . ARG A 1 660 ? 31.032 12.349 9.724 1.00 29.02 660 ARG A CA 1
ATOM 5181 C C . ARG A 1 660 ? 32.270 12.892 10.413 1.00 28.82 660 ARG A C 1
ATOM 5182 O O . ARG A 1 660 ? 33.239 13.206 9.742 1.00 28.98 660 ARG A O 1
ATOM 5190 N N . ARG A 1 661 ? 32.240 13.040 11.741 1.00 28.77 661 ARG A N 1
ATOM 5191 C CA . ARG A 1 661 ? 33.374 13.585 12.483 1.00 28.72 661 ARG A CA 1
ATOM 5192 C C . ARG A 1 661 ? 34.573 12.662 12.413 1.00 27.67 661 ARG A C 1
ATOM 5193 O O . ARG A 1 661 ? 34.545 11.594 12.976 1.00 26.81 661 ARG A O 1
ATOM 5201 N N . LYS A 1 662 ? 35.651 13.104 11.782 1.00 27.87 662 LYS A N 1
ATOM 5202 C CA . LYS A 1 662 ? 36.829 12.273 11.662 1.00 27.50 662 LYS A CA 1
ATOM 5203 C C . LYS A 1 662 ? 37.601 12.235 12.964 1.00 27.16 662 LYS A C 1
ATOM 5204 O O . LYS A 1 662 ? 37.413 13.083 13.841 1.00 27.13 662 LYS A O 1
ATOM 5210 N N . LEU A 1 663 ? 38.486 11.249 13.090 1.00 26.79 663 LEU A N 1
ATOM 5211 C CA . LEU A 1 663 ? 39.517 11.325 14.105 1.00 27.05 663 LEU A CA 1
ATOM 5212 C C . LEU A 1 663 ? 40.362 12.607 13.899 1.00 28.29 663 LEU A C 1
ATOM 5213 O O . LEU A 1 663 ? 40.500 13.128 12.772 1.00 28.49 663 LEU A O 1
ATOM 5218 N N . SER A 1 664 ? 40.905 13.120 15.004 1.00 28.86 664 SER A N 1
ATOM 5219 C CA . SER A 1 664 ? 41.724 14.309 14.959 1.00 30.34 664 SER A CA 1
ATOM 5220 C C . SER A 1 664 ? 43.142 14.075 14.471 1.00 31.39 664 SER A C 1
ATOM 5221 O O . SER A 1 664 ? 43.875 15.037 14.337 1.00 32.94 664 SER A O 1
ATOM 5224 N N . ALA A 1 665 ? 43.560 12.834 14.246 1.00 31.15 665 ALA A N 1
ATOM 5225 C CA . ALA A 1 665 ? 44.919 12.584 13.763 1.00 32.26 665 ALA A CA 1
ATOM 5226 C C . ALA A 1 665 ? 44.972 11.376 12.859 1.00 32.12 665 ALA A C 1
ATOM 5227 O O . ALA A 1 665 ? 44.138 10.494 12.934 1.00 31.31 665 ALA A O 1
ATOM 5229 N N . THR A 1 666 ? 45.973 11.337 12.004 1.00 33.37 666 THR A N 1
ATOM 5230 C CA . THR A 1 666 ? 46.141 10.229 11.093 1.00 33.51 666 THR A CA 1
ATOM 5231 C C . THR A 1 666 ? 46.579 9.008 11.882 1.00 33.49 666 THR A C 1
ATOM 5232 O O . THR A 1 666 ? 47.007 9.122 13.050 1.00 33.33 666 THR A O 1
ATOM 5236 N N . LEU A 1 667 ? 46.458 7.840 11.249 1.00 33.38 667 LEU A N 1
ATOM 5237 C CA . LEU A 1 667 ? 46.971 6.598 11.825 1.00 33.35 667 LEU A CA 1
ATOM 5238 C C . LEU A 1 667 ? 48.456 6.749 12.075 1.00 34.71 667 LEU A C 1
ATOM 5239 O O . LEU A 1 667 ? 48.952 6.449 13.180 1.00 34.74 667 LEU A O 1
ATOM 5244 N N . GLU A 1 668 ? 49.146 7.251 11.051 1.00 35.66 668 GLU A N 1
ATOM 5245 C CA . GLU A 1 668 ? 50.589 7.376 11.073 1.00 37.38 668 GLU A CA 1
ATOM 5246 C C . GLU A 1 668 ? 51.013 8.223 12.295 1.00 37.98 668 GLU A C 1
ATOM 5247 O O . GLU A 1 668 ? 51.940 7.876 13.023 1.00 38.33 668 GLU A O 1
ATOM 5253 N N . SER A 1 669 ? 50.276 9.306 12.499 1.00 37.97 669 SER A N 1
ATOM 5254 C CA . SER A 1 669 ? 50.574 10.288 13.511 1.00 39.21 669 SER A CA 1
ATOM 5255 C C . SER A 1 669 ? 50.268 9.764 14.913 1.00 38.61 669 SER A C 1
ATOM 5256 O O . SER A 1 669 ? 51.060 9.961 15.838 1.00 39.41 669 SER A O 1
ATOM 5259 N N . MET A 1 670 ? 49.136 9.091 15.082 1.00 37.84 670 MET A N 1
ATOM 5260 C CA . MET A 1 670 ? 48.784 8.615 16.419 1.00 37.72 670 MET A CA 1
ATOM 5261 C C . MET A 1 670 ? 49.662 7.452 16.888 1.00 37.10 670 MET A C 1
ATOM 5262 O O . MET A 1 670 ? 49.970 7.357 18.073 1.00 36.49 670 MET A O 1
ATOM 5267 N N . PHE A 1 671 ? 50.109 6.602 15.963 1.00 36.85 671 PHE A N 1
ATOM 5268 C CA . PHE A 1 671 ? 51.021 5.509 16.321 1.00 37.16 671 PHE A CA 1
ATOM 5269 C C . PHE A 1 671 ? 52.494 5.907 16.341 1.00 38.26 671 PHE A C 1
ATOM 5270 O O . PHE A 1 671 ? 53.328 5.091 16.701 1.00 39.07 671 PHE A O 1
ATOM 5278 N N . ALA A 1 672 ? 52.802 7.150 15.948 1.00 38.53 672 ALA A N 1
ATOM 5279 C CA . ALA A 1 672 ? 54.110 7.783 16.208 1.00 39.93 672 ALA A CA 1
ATOM 5280 C C . ALA A 1 672 ? 54.156 8.580 17.528 1.00 39.66 672 ALA A C 1
ATOM 5281 O O . ALA A 1 672 ? 55.225 9.027 17.948 1.00 41.00 672 ALA A O 1
ATOM 5283 N N . ASP A 1 673 ? 53.004 8.763 18.172 1.00 37.85 673 ASP A N 1
ATOM 5284 C CA . ASP A 1 673 ? 52.890 9.651 19.335 1.00 37.63 673 ASP A CA 1
ATOM 5285 C C . ASP A 1 673 ? 53.282 8.953 20.628 1.00 37.72 673 ASP A C 1
ATOM 5286 O O . ASP A 1 673 ? 52.741 7.903 20.960 1.00 36.49 673 ASP A O 1
ATOM 5291 N N . ASP A 1 674 ? 54.192 9.569 21.376 1.00 39.11 674 ASP A N 1
ATOM 5292 C CA . ASP A 1 674 ? 54.621 9.028 22.669 1.00 39.56 674 ASP A CA 1
ATOM 5293 C C . ASP A 1 674 ? 53.439 8.737 23.576 1.00 37.83 674 ASP A C 1
ATOM 5294 O O . ASP A 1 674 ? 53.368 7.667 24.170 1.00 37.53 674 ASP A O 1
ATOM 5299 N N . GLY A 1 675 ? 52.496 9.670 23.664 1.00 36.84 675 GLY A N 1
ATOM 5300 C CA . GLY A 1 675 ? 51.378 9.533 24.597 1.00 35.46 675 GLY A CA 1
ATOM 5301 C C . GLY A 1 675 ? 50.473 8.366 24.270 1.00 33.91 675 GLY A C 1
ATOM 5302 O O . GLY A 1 675 ? 50.125 7.562 25.134 1.00 33.11 675 GLY A O 1
ATOM 5303 N N . VAL A 1 676 ? 50.090 8.277 23.002 1.00 33.44 676 VAL A N 1
ATOM 5304 C CA . VAL A 1 676 ? 49.237 7.201 22.554 1.00 32.22 676 VAL A CA 1
ATOM 5305 C C . VAL A 1 676 ? 49.915 5.850 22.837 1.00 32.52 676 VAL A C 1
ATOM 5306 O O . VAL A 1 676 ? 49.293 4.934 23.360 1.00 31.58 676 VAL A O 1
ATOM 5310 N N . ASN A 1 677 ? 51.184 5.733 22.473 1.00 33.82 677 ASN A N 1
ATOM 5311 C CA . ASN A 1 677 ? 51.897 4.472 22.607 1.00 34.50 677 ASN A CA 1
ATOM 5312 C C . ASN A 1 677 ? 52.029 4.066 24.071 1.00 34.74 677 ASN A C 1
ATOM 5313 O O . ASN A 1 677 ? 51.687 2.944 24.465 1.00 34.22 677 ASN A O 1
ATOM 5318 N N . LYS A 1 678 ? 52.510 4.997 24.875 1.00 35.52 678 LYS A N 1
ATOM 5319 C CA . LYS A 1 678 ? 52.585 4.784 26.311 1.00 35.83 678 LYS A CA 1
ATOM 5320 C C . LYS A 1 678 ? 51.236 4.338 26.874 1.00 34.14 678 LYS A C 1
ATOM 5321 O O . LYS A 1 678 ? 51.184 3.420 27.704 1.00 34.09 678 LYS A O 1
ATOM 5327 N N . LEU A 1 679 ? 50.157 4.964 26.407 1.00 32.64 679 LEU A N 1
ATOM 5328 C CA . LEU A 1 679 ? 48.829 4.655 26.892 1.00 31.32 679 LEU A CA 1
ATOM 5329 C C . LEU A 1 679 ? 48.432 3.217 26.554 1.00 30.72 679 LEU A C 1
ATOM 5330 O O . LEU A 1 679 ? 47.895 2.479 27.374 1.00 30.12 679 LEU A O 1
ATOM 5335 N N . LEU A 1 680 ? 48.691 2.829 25.318 1.00 30.87 680 LEU A N 1
ATOM 5336 C CA . LEU A 1 680 ? 48.389 1.474 24.879 1.00 30.46 680 LEU A CA 1
ATOM 5337 C C . LEU A 1 680 ? 49.300 0.441 25.566 1.00 31.40 680 LEU A C 1
ATOM 5338 O O . LEU A 1 680 ? 48.824 -0.632 25.925 1.00 30.98 680 LEU A O 1
ATOM 5343 N N . LYS A 1 681 ? 50.584 0.755 25.740 1.00 32.78 681 LYS A N 1
ATOM 5344 C CA . LYS A 1 681 ? 51.476 -0.108 26.536 1.00 34.16 681 LYS A CA 1
ATOM 5345 C C . LYS A 1 681 ? 50.877 -0.338 27.920 1.00 33.42 681 LYS A C 1
ATOM 5346 O O . LYS A 1 681 ? 50.837 -1.457 28.396 1.00 33.12 681 LYS A O 1
ATOM 5352 N N . ASP A 1 682 ? 50.397 0.737 28.547 1.00 32.80 682 ASP A N 1
ATOM 5353 C CA . ASP A 1 682 ? 49.877 0.630 29.910 1.00 32.60 682 ASP A CA 1
ATOM 5354 C C . ASP A 1 682 ? 48.637 -0.255 29.977 1.00 31.19 682 ASP A C 1
ATOM 5355 O O . ASP A 1 682 ? 48.555 -1.152 30.804 1.00 31.33 682 ASP A O 1
ATOM 5360 N N . LEU A 1 683 ? 47.691 -0.019 29.081 1.00 29.87 683 LEU A N 1
ATOM 5361 C CA . LEU A 1 683 ? 46.447 -0.766 29.089 1.00 28.76 683 LEU A CA 1
ATOM 5362 C C . LEU A 1 683 ? 46.674 -2.248 28.716 1.00 29.01 683 LEU A C 1
ATOM 5363 O O . LEU A 1 683 ? 46.047 -3.136 29.280 1.00 28.61 683 LEU A O 1
ATOM 5368 N N . ASP A 1 684 ? 47.596 -2.506 27.796 1.00 29.70 684 ASP A N 1
ATOM 5369 C CA . ASP A 1 684 ? 47.994 -3.878 27.495 1.00 30.37 684 ASP A CA 1
ATOM 5370 C C . ASP A 1 684 ? 48.466 -4.550 28.774 1.00 31.52 684 ASP A C 1
ATOM 5371 O O . ASP A 1 684 ? 48.089 -5.677 29.053 1.00 31.38 684 ASP A O 1
ATOM 5376 N N . ARG A 1 685 ? 49.291 -3.849 29.547 1.00 32.69 685 ARG A N 1
ATOM 5377 C CA . ARG A 1 685 ? 49.738 -4.376 30.841 1.00 34.09 685 ARG A CA 1
ATOM 5378 C C . ARG A 1 685 ? 48.586 -4.642 31.821 1.00 33.34 685 ARG A C 1
ATOM 5379 O O . ARG A 1 685 ? 48.588 -5.656 32.502 1.00 33.94 685 ARG A O 1
ATOM 5387 N N . ARG A 1 686 ? 47.592 -3.760 31.858 1.00 32.33 686 ARG A N 1
ATOM 5388 C CA . ARG A 1 686 ? 46.475 -3.911 32.794 1.00 31.87 686 ARG A CA 1
ATOM 5389 C C . ARG A 1 686 ? 45.738 -5.205 32.494 1.00 31.79 686 ARG A C 1
ATOM 5390 O O . ARG A 1 686 ? 45.508 -6.023 33.375 1.00 31.82 686 ARG A O 1
ATOM 5398 N N . ARG A 1 687 ? 45.370 -5.390 31.227 1.00 31.64 687 ARG A N 1
ATOM 5399 C CA . ARG A 1 687 ? 44.707 -6.610 30.793 1.00 32.07 687 ARG A CA 1
ATOM 5400 C C . ARG A 1 687 ? 45.459 -7.875 31.223 1.00 34.19 687 ARG A C 1
ATOM 5401 O O . ARG A 1 687 ? 44.868 -8.791 31.796 1.00 33.75 687 ARG A O 1
ATOM 5409 N N . ARG A 1 688 ? 46.752 -7.917 30.931 1.00 36.87 688 ARG A N 1
ATOM 5410 C CA . ARG A 1 688 ? 47.553 -9.096 31.217 1.00 40.23 688 ARG A CA 1
ATOM 5411 C C . ARG A 1 688 ? 47.747 -9.321 32.712 1.00 41.61 688 ARG A C 1
ATOM 5412 O O . ARG A 1 688 ? 48.134 -10.405 33.104 1.00 42.41 688 ARG A O 1
ATOM 5420 N N . SER A 1 689 ? 47.485 -8.296 33.523 1.00 41.91 689 SER A N 1
ATOM 5421 C CA . SER A 1 689 ? 47.562 -8.414 34.978 1.00 44.03 689 SER A CA 1
ATOM 5422 C C . SER A 1 689 ? 46.194 -8.419 35.653 1.00 43.83 689 SER A C 1
ATOM 5423 O O . SER A 1 689 ? 46.125 -8.326 36.849 1.00 44.38 689 SER A O 1
ATOM 5426 N N . ALA A 1 690 ? 45.110 -8.545 34.897 1.00 44.40 690 ALA A N 1
ATOM 5427 C CA . ALA A 1 690 ? 43.761 -8.403 35.469 1.00 46.27 690 ALA A CA 1
ATOM 5428 C C . ALA A 1 690 ? 43.268 -9.587 36.328 1.00 50.20 690 ALA A C 1
ATOM 5429 O O . ALA A 1 690 ? 42.326 -9.414 37.113 1.00 52.27 690 ALA A O 1
ATOM 5431 N N . HIS A 1 691 ? 43.887 -10.763 36.177 1.00 54.07 691 HIS A N 1
ATOM 5432 C CA . HIS A 1 691 ? 43.428 -12.007 36.830 1.00 57.79 691 HIS A CA 1
ATOM 5433 C C . HIS A 1 691 ? 42.329 -11.751 37.846 1.00 57.70 691 HIS A C 1
ATOM 5434 O O . HIS A 1 691 ? 41.189 -12.134 37.638 1.00 58.27 691 HIS A O 1
ATOM 5441 N N . GLU B 1 2 ? -15.150 -30.037 -59.576 1.00 57.99 2 GLU B N 1
ATOM 5442 C CA . GLU B 1 2 ? -15.436 -31.001 -60.675 1.00 59.32 2 GLU B CA 1
ATOM 5443 C C . GLU B 1 2 ? -16.383 -32.126 -60.245 1.00 58.86 2 GLU B C 1
ATOM 5444 O O . GLU B 1 2 ? -17.357 -32.410 -60.953 1.00 61.30 2 GLU B O 1
ATOM 5450 N N . SER B 1 3 ? -16.100 -32.744 -59.088 1.00 55.75 3 SER B N 1
ATOM 5451 C CA . SER B 1 3 ? -16.787 -33.961 -58.632 1.00 55.40 3 SER B CA 1
ATOM 5452 C C . SER B 1 3 ? -16.997 -34.000 -57.113 1.00 53.22 3 SER B C 1
ATOM 5453 O O . SER B 1 3 ? -16.044 -33.907 -56.346 1.00 50.53 3 SER B O 1
ATOM 5456 N N . LYS B 1 4 ? -18.246 -34.173 -56.693 1.00 54.07 4 LYS B N 1
ATOM 5457 C CA . LYS B 1 4 ? -18.580 -34.243 -55.274 1.00 52.75 4 LYS B CA 1
ATOM 5458 C C . LYS B 1 4 ? -18.017 -35.509 -54.658 1.00 51.52 4 LYS B C 1
ATOM 5459 O O . LYS B 1 4 ? -17.468 -35.487 -53.533 1.00 49.98 4 LYS B O 1
ATOM 5465 N N . ARG B 1 5 ? -18.141 -36.617 -55.385 1.00 52.44 5 ARG B N 1
ATOM 5466 C CA . ARG B 1 5 ? -17.604 -37.878 -54.891 1.00 51.78 5 ARG B CA 1
ATOM 5467 C C . ARG B 1 5 ? -16.084 -37.834 -54.721 1.00 48.96 5 ARG B C 1
ATOM 5468 O O . ARG B 1 5 ? -15.540 -38.472 -53.818 1.00 47.85 5 ARG B O 1
ATOM 5476 N N . LEU B 1 6 ? -15.408 -37.075 -55.578 1.00 47.95 6 LEU B N 1
ATOM 5477 C CA . LEU B 1 6 ? -13.951 -36.908 -55.489 1.00 45.57 6 LEU B CA 1
ATOM 5478 C C . LEU B 1 6 ? -13.564 -35.984 -54.341 1.00 43.28 6 LEU B C 1
ATOM 5479 O O . LEU B 1 6 ? -12.553 -36.210 -53.674 1.00 41.72 6 LEU B O 1
ATOM 5484 N N . ASP B 1 7 ? -14.351 -34.929 -54.140 1.00 43.34 7 ASP B N 1
ATOM 5485 C CA . ASP B 1 7 ? -14.155 -34.015 -53.004 1.00 42.08 7 ASP B CA 1
ATOM 5486 C C . ASP B 1 7 ? -14.359 -34.724 -51.657 1.00 41.44 7 ASP B C 1
ATOM 5487 O O . ASP B 1 7 ? -13.534 -34.597 -50.754 1.00 40.51 7 ASP B O 1
ATOM 5492 N N . ASN B 1 8 ? -15.451 -35.475 -51.532 1.00 42.54 8 ASN B N 1
ATOM 5493 C CA . ASN B 1 8 ? -15.718 -36.254 -50.315 1.00 42.33 8 ASN B CA 1
ATOM 5494 C C . ASN B 1 8 ? -14.681 -37.336 -50.064 1.00 41.50 8 ASN B C 1
ATOM 5495 O O . ASN B 1 8 ? -14.245 -37.530 -48.921 1.00 40.83 8 ASN B O 1
ATOM 5500 N N . ALA B 1 9 ? -14.278 -38.044 -51.124 1.00 41.70 9 ALA B N 1
ATOM 5501 C CA . ALA B 1 9 ? -13.240 -39.070 -50.994 1.00 41.20 9 ALA B CA 1
ATOM 5502 C C . ALA B 1 9 ? -11.935 -38.484 -50.476 1.00 39.21 9 ALA B C 1
ATOM 5503 O O . ALA B 1 9 ? -11.304 -39.051 -49.583 1.00 38.87 9 ALA B O 1
ATOM 5505 N N . ALA B 1 10 ? -11.538 -37.347 -51.045 1.00 38.32 10 ALA B N 1
ATOM 5506 C CA . ALA B 1 10 ? -10.291 -36.671 -50.676 1.00 36.80 10 ALA B CA 1
ATOM 5507 C C . ALA B 1 10 ? -10.311 -36.189 -49.204 1.00 36.33 10 ALA B C 1
ATOM 5508 O O . ALA B 1 10 ? -9.369 -36.460 -48.456 1.00 35.72 10 ALA B O 1
ATOM 5510 N N . LEU B 1 11 ? -11.388 -35.509 -48.803 1.00 36.95 11 LEU B N 1
ATOM 5511 C CA . LEU B 1 11 ? -11.547 -35.033 -47.419 1.00 37.18 11 LEU B CA 1
ATOM 5512 C C . LEU B 1 11 ? -11.385 -36.193 -46.463 1.00 37.24 11 LEU B C 1
ATOM 5513 O O . LEU B 1 11 ? -10.570 -36.126 -45.567 1.00 36.72 11 LEU B O 1
ATOM 5518 N N . ALA B 1 12 ? -12.127 -37.276 -46.703 1.00 38.11 12 ALA B N 1
ATOM 5519 C CA . ALA B 1 12 ? -12.066 -38.469 -45.853 1.00 38.75 12 ALA B CA 1
ATOM 5520 C C . ALA B 1 12 ? -10.698 -39.152 -45.900 1.00 37.99 12 ALA B C 1
ATOM 5521 O O . ALA B 1 12 ? -10.307 -39.838 -44.954 1.00 38.39 12 ALA B O 1
ATOM 5523 N N . ALA B 1 13 ? -9.959 -38.961 -46.988 1.00 36.80 13 ALA B N 1
ATOM 5524 C CA . ALA B 1 13 ? -8.592 -39.460 -47.039 1.00 36.15 13 ALA B CA 1
ATOM 5525 C C . ALA B 1 13 ? -7.640 -38.561 -46.262 1.00 35.16 13 ALA B C 1
ATOM 5526 O O . ALA B 1 13 ? -6.492 -38.907 -46.083 1.00 34.69 13 ALA B O 1
ATOM 5528 N N . GLY B 1 14 ? -8.112 -37.401 -45.818 1.00 35.30 14 GLY B N 1
ATOM 5529 C CA . GLY B 1 14 ? -7.275 -36.471 -45.065 1.00 35.22 14 GLY B CA 1
ATOM 5530 C C . GLY B 1 14 ? -6.586 -35.443 -45.940 1.00 34.80 14 GLY B C 1
ATOM 5531 O O . GLY B 1 14 ? -5.624 -34.815 -45.523 1.00 34.50 14 GLY B O 1
ATOM 5532 N N . ILE B 1 15 ? -7.079 -35.269 -47.168 1.00 35.25 15 ILE B N 1
ATOM 5533 C CA . ILE B 1 15 ? -6.503 -34.289 -48.084 1.00 35.42 15 ILE B CA 1
ATOM 5534 C C . ILE B 1 15 ? -7.167 -32.925 -47.851 1.00 36.57 15 ILE B C 1
ATOM 5535 O O . ILE B 1 15 ? -8.399 -32.819 -47.943 1.00 36.94 15 ILE B O 1
ATOM 5540 N N . SER B 1 16 ? -6.369 -31.897 -47.535 1.00 37.58 16 SER B N 1
ATOM 5541 C CA . SER B 1 16 ? -6.927 -30.533 -47.332 1.00 39.65 16 SER B CA 1
ATOM 5542 C C . SER B 1 16 ? -7.245 -29.925 -48.683 1.00 40.15 16 SER B C 1
ATOM 5543 O O . SER B 1 16 ? -6.386 -29.932 -49.565 1.00 39.88 16 SER B O 1
ATOM 5546 N N . PRO B 1 17 ? -8.459 -29.379 -48.836 1.00 41.51 17 PRO B N 1
ATOM 5547 C CA . PRO B 1 17 ? -8.889 -28.848 -50.128 1.00 42.75 17 PRO B CA 1
ATOM 5548 C C . PRO B 1 17 ? -8.315 -27.472 -50.470 1.00 44.82 17 PRO B C 1
ATOM 5549 O O . PRO B 1 17 ? -8.483 -27.010 -51.598 1.00 45.95 17 PRO B O 1
ATOM 5553 N N . ASN B 1 18 ? -7.668 -26.817 -49.505 1.00 46.13 18 ASN B N 1
ATOM 5554 C CA . ASN B 1 18 ? -7.156 -25.456 -49.678 1.00 48.88 18 ASN B CA 1
ATOM 5555 C C . ASN B 1 18 ? -5.729 -25.390 -49.209 1.00 48.92 18 ASN B C 1
ATOM 5556 O O . ASN B 1 18 ? -5.266 -26.278 -48.503 1.00 47.64 18 ASN B O 1
ATOM 5561 N N . TYR B 1 19 ? -5.042 -24.317 -49.577 1.00 51.00 19 TYR B N 1
ATOM 5562 C CA . TYR B 1 19 ? -3.839 -23.929 -48.868 1.00 51.74 19 TYR B CA 1
ATOM 5563 C C . TYR B 1 19 ? -3.605 -22.446 -49.092 1.00 55.73 19 TYR B C 1
ATOM 5564 O O . TYR B 1 19 ? -4.245 -21.839 -49.958 1.00 57.36 19 TYR B O 1
ATOM 5573 N N . ILE B 1 20 ? -2.707 -21.866 -48.299 1.00 57.72 20 ILE B N 1
ATOM 5574 C CA . ILE B 1 20 ? -2.366 -20.450 -48.424 1.00 61.73 20 ILE B CA 1
ATOM 5575 C C . ILE B 1 20 ? -1.193 -20.283 -49.384 1.00 62.12 20 ILE B C 1
ATOM 5576 O O . ILE B 1 20 ? -0.089 -20.750 -49.113 1.00 60.72 20 ILE B O 1
ATOM 5581 N N . ASN B 1 21 ? -1.447 -19.610 -50.504 1.00 64.22 21 ASN B N 1
ATOM 5582 C CA . ASN B 1 21 ? -0.478 -19.532 -51.604 1.00 64.96 21 ASN B CA 1
ATOM 5583 C C . ASN B 1 21 ? 0.596 -18.465 -51.401 1.00 69.16 21 ASN B C 1
ATOM 5584 O O . ASN B 1 21 ? 0.563 -17.721 -50.412 1.00 71.79 21 ASN B O 1
ATOM 5589 N N . ALA B 1 22 ? 1.534 -18.390 -52.351 1.00 70.27 22 ALA B N 1
ATOM 5590 C CA . ALA B 1 22 ? 2.706 -17.498 -52.263 1.00 74.13 22 ALA B CA 1
ATOM 5591 C C . ALA B 1 22 ? 2.371 -16.024 -52.021 1.00 79.36 22 ALA B C 1
ATOM 5592 O O . ALA B 1 22 ? 3.137 -15.317 -51.363 1.00 83.02 22 ALA B O 1
ATOM 5594 N N . HIS B 1 23 ? 1.240 -15.565 -52.552 1.00 80.37 23 HIS B N 1
ATOM 5595 C CA . HIS B 1 23 ? 0.798 -14.184 -52.349 1.00 85.52 23 HIS B CA 1
ATOM 5596 C C . HIS B 1 23 ? 0.186 -13.992 -50.956 1.00 85.70 23 HIS B C 1
ATOM 5597 O O . HIS B 1 23 ? 0.137 -12.875 -50.443 1.00 90.46 23 HIS B O 1
ATOM 5604 N N . GLY B 1 24 ? -0.269 -15.087 -50.352 1.00 80.68 24 GLY B N 1
ATOM 5605 C CA . GLY B 1 24 ? -0.807 -15.075 -48.993 1.00 80.42 24 GLY B CA 1
ATOM 5606 C C . GLY B 1 24 ? -2.318 -15.131 -48.980 1.00 79.34 24 GLY B C 1
ATOM 5607 O O . GLY B 1 24 ? -2.945 -14.449 -48.190 1.00 82.21 24 GLY B O 1
ATOM 5608 N N . LYS B 1 25 ? -2.898 -15.957 -49.848 1.00 75.58 25 LYS B N 1
ATOM 5609 C CA . LYS B 1 2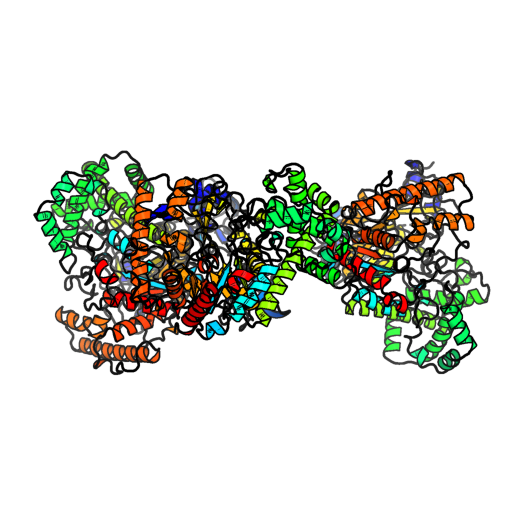5 ? -4.353 -16.116 -49.937 1.00 74.51 25 LYS B CA 1
ATOM 5610 C C . LYS B 1 25 ? -4.775 -17.587 -50.086 1.00 68.98 25 LYS B C 1
ATOM 5611 O O . LYS B 1 25 ? -3.991 -18.412 -50.551 1.00 66.01 25 LYS B O 1
ATOM 5617 N N . PRO B 1 26 ? -6.025 -17.915 -49.697 1.00 67.85 26 PRO B N 1
ATOM 5618 C CA . PRO B 1 26 ? -6.531 -19.283 -49.850 1.00 63.32 26 PRO B CA 1
ATOM 5619 C C . PRO B 1 26 ? -6.693 -19.691 -51.312 1.00 61.96 26 PRO B C 1
ATOM 5620 O O . PRO B 1 26 ? -7.294 -18.958 -52.084 1.00 64.20 26 PRO B O 1
ATOM 5624 N N . GLN B 1 27 ? -6.163 -20.858 -51.675 1.00 58.66 27 GLN B N 1
ATOM 5625 C CA . GLN B 1 27 ? -6.249 -21.376 -53.050 1.00 57.64 27 GLN B CA 1
ATOM 5626 C C . GLN B 1 27 ? -6.602 -22.859 -53.043 1.00 53.70 27 GLN B C 1
ATOM 5627 O O . GLN B 1 27 ? -5.906 -23.663 -52.407 1.00 51.32 27 GLN B O 1
ATOM 5633 N N . SER B 1 28 ? -7.666 -23.227 -53.756 1.00 53.18 28 SER B N 1
ATOM 5634 C CA . SER B 1 28 ? -8.159 -24.604 -53.697 1.00 50.37 28 SER B CA 1
ATOM 5635 C C . SER B 1 28 ? -7.270 -25.563 -54.493 1.00 48.40 28 SER B C 1
ATOM 5636 O O . SER B 1 28 ? -6.540 -25.155 -55.405 1.00 49.43 28 SER B O 1
ATOM 5639 N N . ILE B 1 29 ? -7.318 -26.835 -54.107 1.00 45.71 29 ILE B N 1
ATOM 5640 C CA . ILE B 1 29 ? -6.552 -27.888 -54.772 1.00 43.92 29 ILE B CA 1
ATOM 5641 C C . ILE B 1 29 ? -7.406 -28.458 -55.897 1.00 44.09 29 ILE B C 1
ATOM 5642 O O . ILE B 1 29 ? -8.602 -28.706 -55.708 1.00 44.02 29 ILE B O 1
ATOM 5647 N N . SER B 1 30 ? -6.780 -28.675 -57.054 1.00 44.31 30 SER B N 1
ATOM 5648 C CA . SER B 1 30 ? -7.483 -29.164 -58.248 1.00 45.12 30 SER B CA 1
ATOM 5649 C C . SER B 1 30 ? -8.024 -30.585 -58.071 1.00 43.72 30 SER B C 1
ATOM 5650 O O . SER B 1 30 ? -7.558 -31.366 -57.199 1.00 41.68 30 SER B O 1
ATOM 5653 N N . ALA B 1 31 ? -9.001 -30.904 -58.910 1.00 44.88 31 ALA B N 1
ATOM 5654 C CA . ALA B 1 31 ? -9.494 -32.259 -59.062 1.00 44.77 31 ALA B CA 1
ATOM 5655 C C . ALA B 1 31 ? -8.382 -33.273 -59.415 1.00 44.31 31 ALA B C 1
ATOM 5656 O O . ALA B 1 31 ? -8.409 -34.400 -58.922 1.00 43.64 31 ALA B O 1
ATOM 5658 N N . GLU B 1 32 ? -7.414 -32.902 -60.257 1.00 45.05 32 GLU B N 1
ATOM 5659 C CA . GLU B 1 32 ? -6.371 -33.870 -60.654 1.00 44.87 32 GLU B CA 1
ATOM 5660 C C . GLU B 1 32 ? -5.405 -34.162 -59.512 1.00 42.37 32 GLU B C 1
ATOM 5661 O O . GLU B 1 32 ? -4.936 -35.281 -59.352 1.00 41.93 32 GLU B O 1
ATOM 5667 N N . THR B 1 33 ? -5.093 -33.155 -58.713 1.00 41.19 33 THR B N 1
ATOM 5668 C CA . THR B 1 33 ? -4.216 -33.382 -57.564 1.00 39.14 33 THR B CA 1
ATOM 5669 C C . THR B 1 33 ? -4.910 -34.364 -56.609 1.00 37.72 33 THR B C 1
ATOM 5670 O O . THR B 1 33 ? -4.283 -35.319 -56.127 1.00 36.96 33 THR B O 1
ATOM 5674 N N . LYS B 1 34 ? -6.209 -34.169 -56.408 1.00 37.71 34 LYS B N 1
ATOM 5675 C CA . LYS B 1 34 ? -7.003 -35.045 -55.546 1.00 37.02 34 LYS B CA 1
ATOM 5676 C C . LYS B 1 34 ? -6.957 -36.482 -56.047 1.00 37.80 34 LYS B C 1
ATOM 5677 O O . LYS B 1 34 ? -6.645 -37.406 -55.287 1.00 37.02 34 LYS B O 1
ATOM 5683 N N . ARG B 1 35 ? -7.249 -36.655 -57.337 1.00 39.51 35 ARG B N 1
ATOM 5684 C CA . ARG B 1 35 ? -7.215 -37.975 -57.965 1.00 41.08 35 ARG B CA 1
ATOM 5685 C C . ARG B 1 35 ? -5.833 -38.615 -57.830 1.00 40.27 35 ARG B C 1
ATOM 5686 O O . ARG B 1 35 ? -5.724 -39.762 -57.408 1.00 40.59 35 ARG B O 1
ATOM 5694 N N . ARG B 1 36 ? -4.785 -37.870 -58.174 1.00 39.49 36 ARG B N 1
ATOM 5695 C CA . ARG B 1 36 ? -3.427 -38.407 -58.123 1.00 39.20 36 ARG B CA 1
ATOM 5696 C C . ARG B 1 36 ? -3.030 -38.824 -56.694 1.00 37.38 36 ARG B C 1
ATOM 5697 O O . ARG B 1 36 ? -2.438 -39.880 -56.491 1.00 37.62 36 ARG B O 1
ATOM 5705 N N . LEU B 1 37 ? -3.365 -38.005 -55.701 1.00 35.73 37 LEU B N 1
ATOM 5706 C CA . LEU B 1 37 ? -2.909 -38.287 -54.335 1.00 34.52 37 LEU B CA 1
ATOM 5707 C C . LEU B 1 37 ? -3.677 -39.455 -53.708 1.00 35.05 37 LEU B C 1
ATOM 5708 O O . LEU B 1 37 ? -3.079 -40.298 -53.057 1.00 35.03 37 LEU B O 1
ATOM 5713 N N . LEU B 1 38 ? -4.983 -39.517 -53.941 1.00 36.02 38 LEU B N 1
ATOM 5714 C CA . LEU B 1 38 ? -5.789 -40.704 -53.602 1.00 37.64 38 LEU B CA 1
ATOM 5715 C C . LEU B 1 38 ? -5.279 -41.973 -54.275 1.00 39.93 38 LEU B C 1
ATOM 5716 O O . LEU B 1 38 ? -5.249 -43.049 -53.644 1.00 41.05 38 LEU B O 1
ATOM 5721 N N . ASP B 1 39 ? -4.878 -41.861 -55.543 1.00 41.10 39 ASP B N 1
ATOM 5722 C CA . ASP B 1 39 ? -4.349 -43.022 -56.255 1.00 43.67 39 ASP B CA 1
ATOM 5723 C C . ASP B 1 39 ? -3.057 -43.500 -55.592 1.00 43.49 39 ASP B C 1
ATOM 5724 O O . ASP B 1 39 ? -2.853 -44.693 -55.387 1.00 44.97 39 ASP B O 1
ATOM 5729 N N . ALA B 1 40 ? -2.188 -42.551 -55.263 1.00 42.00 40 ALA B N 1
ATOM 5730 C CA . ALA B 1 40 ? -0.926 -42.873 -54.605 1.00 42.20 40 ALA B CA 1
ATOM 5731 C C . ALA B 1 40 ? -1.154 -43.457 -53.196 1.00 42.36 40 ALA B C 1
ATOM 5732 O O . ALA B 1 40 ? -0.315 -44.206 -52.700 1.00 42.84 40 ALA B O 1
ATOM 5734 N N . MET B 1 41 ? -2.290 -43.123 -52.576 1.00 42.42 41 MET B N 1
ATOM 5735 C CA . MET B 1 41 ? -2.653 -43.693 -51.264 1.00 43.70 41 MET B CA 1
ATOM 5736 C C . MET B 1 41 ? -3.047 -45.152 -51.356 1.00 46.99 41 MET B C 1
ATOM 5737 O O . MET B 1 41 ? -3.667 -45.579 -52.322 1.00 48.59 41 MET B O 1
ATOM 5742 N N . HIS B 1 42 ? -2.707 -45.900 -50.314 1.00 48.57 42 HIS B N 1
ATOM 5743 C CA . HIS B 1 42 ? -3.158 -47.266 -50.185 1.00 52.19 42 HIS B CA 1
ATOM 5744 C C . HIS B 1 42 ? -4.607 -47.255 -49.753 1.00 53.80 42 HIS B C 1
ATOM 5745 O O . HIS B 1 42 ? -5.056 -46.292 -49.143 1.00 52.59 42 HIS B O 1
ATOM 5752 N N . GLN B 1 43 ? -5.338 -48.299 -50.140 1.00 58.42 43 GLN B N 1
ATOM 5753 C CA . GLN B 1 43 ? -6.714 -48.549 -49.690 1.00 60.77 43 GLN B CA 1
ATOM 5754 C C . GLN B 1 43 ? -7.233 -49.828 -50.340 1.00 64.89 43 GLN B C 1
ATOM 5755 O O . GLN B 1 43 ? -6.676 -50.905 -50.115 1.00 67.90 43 GLN B O 1
ATOM 5761 N N . THR B 1 52 ? -16.782 -52.880 -37.155 1.00 65.91 52 THR B N 1
ATOM 5762 C CA . THR B 1 52 ? -16.031 -53.342 -36.000 1.00 62.22 52 THR B CA 1
ATOM 5763 C C . THR B 1 52 ? -16.560 -52.650 -34.726 1.00 60.47 52 THR B C 1
ATOM 5764 O O . THR B 1 52 ? -16.761 -51.435 -34.721 1.00 60.80 52 THR B O 1
ATOM 5768 N N . PRO B 1 53 ? -16.811 -53.425 -33.651 1.00 59.13 53 PRO B N 1
ATOM 5769 C CA . PRO B 1 53 ? -17.421 -52.877 -32.424 1.00 57.81 53 PRO B CA 1
ATOM 5770 C C . PRO B 1 53 ? -16.568 -51.818 -31.701 1.00 54.61 53 PRO B C 1
ATOM 5771 O O . PRO B 1 53 ? -17.097 -50.787 -31.275 1.00 55.31 53 PRO B O 1
ATOM 5775 N N . VAL B 1 54 ? -15.268 -52.071 -31.571 1.00 51.41 54 VAL B N 1
ATOM 5776 C CA . VAL B 1 54 ? -14.316 -51.050 -31.149 1.00 48.63 54 VAL B CA 1
ATOM 5777 C C . VAL B 1 54 ? -13.256 -50.890 -32.234 1.00 48.15 54 VAL B C 1
ATOM 5778 O O . VAL B 1 54 ? -13.002 -51.838 -32.979 1.00 49.19 54 VAL B O 1
ATOM 5782 N N . PRO B 1 55 ? -12.601 -49.715 -32.297 1.00 46.77 55 PRO B N 1
ATOM 5783 C CA . PRO B 1 55 ? -11.591 -49.485 -33.327 1.00 46.75 55 PRO B CA 1
ATOM 5784 C C . PRO B 1 55 ? -10.288 -50.207 -32.996 1.00 44.43 55 PRO B C 1
ATOM 5785 O O . PRO B 1 55 ? -10.129 -50.719 -31.871 1.00 42.50 55 PRO B O 1
ATOM 5789 N N . ASN B 1 56 ? -9.376 -50.264 -33.964 1.00 44.67 56 ASN B N 1
ATOM 5790 C CA . ASN B 1 56 ? -8.154 -51.056 -33.812 1.00 43.46 56 ASN B CA 1
ATOM 5791 C C . ASN B 1 56 ? -7.154 -50.427 -32.842 1.00 40.98 56 ASN B C 1
ATOM 5792 O O . ASN B 1 56 ? -6.228 -51.092 -32.367 1.00 39.91 56 ASN B O 1
ATOM 5797 N N . VAL B 1 57 ? -7.321 -49.130 -32.615 1.00 40.48 57 VAL B N 1
ATOM 5798 C CA . VAL B 1 57 ? -6.459 -48.377 -31.727 1.00 38.56 57 VAL B CA 1
ATOM 5799 C C . VAL B 1 57 ? -7.228 -47.199 -31.106 1.00 38.41 57 VAL B C 1
ATOM 5800 O O . VAL B 1 57 ? -8.219 -46.716 -31.658 1.00 39.95 57 VAL B O 1
ATOM 5804 N N . MET B 1 58 ? -6.800 -46.808 -29.916 1.00 37.26 58 MET B N 1
ATOM 5805 C CA . MET B 1 58 ? -7.402 -45.705 -29.156 1.00 37.71 58 MET B CA 1
ATOM 5806 C C . MET B 1 58 ? -6.328 -45.148 -28.255 1.00 35.73 58 MET B C 1
ATOM 5807 O O . MET B 1 58 ? -5.650 -45.901 -27.564 1.00 34.70 58 MET B O 1
ATOM 5812 N N . VAL B 1 59 ? -6.155 -43.839 -28.281 1.00 35.64 59 VAL B N 1
ATOM 5813 C CA . VAL B 1 59 ? -5.124 -43.192 -27.491 1.00 34.32 59 VAL B CA 1
ATOM 5814 C C . VAL B 1 59 ? -5.784 -42.375 -26.385 1.00 34.34 59 VAL B C 1
ATOM 5815 O O . VAL B 1 59 ? -6.815 -41.754 -26.606 1.00 35.55 59 VAL B O 1
ATOM 5819 N N . TYR B 1 60 ? -5.176 -42.391 -25.203 1.00 33.46 60 TYR B N 1
ATOM 5820 C CA . TYR B 1 60 ? -5.683 -41.660 -24.037 1.00 34.20 60 TYR B CA 1
ATOM 5821 C C . TYR B 1 60 ? -4.555 -40.961 -23.300 1.00 33.62 60 TYR B C 1
ATOM 5822 O O . TYR B 1 60 ? -3.415 -41.430 -23.285 1.00 32.23 60 TYR B O 1
ATOM 5831 N N . THR B 1 61 ? -4.887 -39.852 -22.656 1.00 34.80 61 THR B N 1
ATOM 5832 C CA . THR B 1 61 ? -3.925 -39.165 -21.817 1.00 35.01 61 THR B CA 1
ATOM 5833 C C . THR B 1 61 ? -4.126 -39.688 -20.399 1.00 35.15 61 THR B C 1
ATOM 5834 O O . THR B 1 61 ? -5.258 -39.746 -19.909 1.00 35.99 61 THR B O 1
ATOM 5838 N N . SER B 1 62 ? -3.036 -40.074 -19.747 1.00 34.64 62 SER B N 1
ATOM 5839 C CA . SER B 1 62 ? -3.123 -40.615 -18.393 1.00 35.59 62 SER B CA 1
ATOM 5840 C C . SER B 1 62 ? -3.779 -39.623 -17.437 1.00 38.10 62 SER B C 1
ATOM 5841 O O . SER B 1 62 ? -3.662 -38.409 -17.606 1.00 39.38 62 SER B O 1
ATOM 5844 N N . GLY B 1 63 ? -4.521 -40.155 -16.473 1.00 39.75 63 GLY B N 1
ATOM 5845 C CA . GLY B 1 63 ? -5.116 -39.355 -15.404 1.00 42.97 63 GLY B CA 1
ATOM 5846 C C . GLY B 1 63 ? -6.444 -38.728 -15.764 1.00 45.26 63 GLY B C 1
ATOM 5847 O O . GLY B 1 63 ? -7.063 -38.073 -14.932 1.00 47.80 63 GLY B O 1
ATOM 5848 N N . LYS B 1 64 ? -6.878 -38.903 -17.009 1.00 44.96 64 LYS B N 1
ATOM 5849 C CA . LYS B 1 64 ? -8.192 -38.445 -17.432 1.00 47.40 64 LYS B CA 1
ATOM 5850 C C . LYS B 1 64 ? -9.119 -39.643 -17.597 1.00 47.01 64 LYS B C 1
ATOM 5851 O O . LYS B 1 64 ? -8.655 -40.779 -17.717 1.00 45.06 64 LYS B O 1
ATOM 5857 N N . LYS B 1 65 ? -10.427 -39.395 -17.595 1.00 49.14 65 LYS B N 1
ATOM 5858 C CA . LYS B 1 65 ? -11.404 -40.458 -17.838 1.00 49.05 65 LYS B CA 1
ATOM 5859 C C . LYS B 1 65 ? -11.137 -41.091 -19.212 1.00 46.42 65 LYS B C 1
ATOM 5860 O O . LYS B 1 65 ? -10.515 -40.468 -20.078 1.00 45.37 65 LYS B O 1
ATOM 5866 N N . MET B 1 66 ? -11.590 -42.329 -19.398 1.00 45.36 66 MET B N 1
ATOM 5867 C CA . MET B 1 66 ? -11.259 -43.073 -20.604 1.00 43.64 66 MET B CA 1
ATOM 5868 C C . MET B 1 66 ? -12.463 -43.796 -21.197 1.00 45.04 66 MET B C 1
ATOM 5869 O O . MET B 1 66 ? -12.542 -45.030 -21.137 1.00 43.88 66 MET B O 1
ATOM 5874 N N . PRO B 1 67 ? -13.403 -43.025 -21.784 1.00 47.59 67 PRO B N 1
ATOM 5875 C CA . PRO B 1 67 ? -14.555 -43.637 -22.432 1.00 49.49 67 PRO B CA 1
ATOM 5876 C C . PRO B 1 67 ? -14.170 -44.397 -23.708 1.00 48.43 67 PRO B C 1
ATOM 5877 O O . PRO B 1 67 ? -13.279 -43.972 -24.445 1.00 46.90 67 PRO B O 1
ATOM 5881 N N . MET B 1 68 ? -14.841 -45.524 -23.925 1.00 49.53 68 MET B N 1
ATOM 5882 C CA . MET B 1 68 ? -14.705 -46.322 -25.134 1.00 49.38 68 MET B CA 1
ATOM 5883 C C . MET B 1 68 ? -16.111 -46.545 -25.662 1.00 52.23 68 MET B C 1
ATOM 5884 O O . MET B 1 68 ? -16.867 -47.341 -25.097 1.00 53.14 68 MET B O 1
ATOM 5889 N N . VAL B 1 69 ? -16.489 -45.810 -26.706 1.00 54.01 69 VAL B N 1
ATOM 5890 C CA . VAL B 1 69 ? -17.805 -46.014 -27.317 1.00 57.06 69 VAL B CA 1
ATOM 5891 C C . VAL B 1 69 ? -17.783 -47.364 -28.034 1.00 56.40 69 VAL B C 1
ATOM 5892 O O . VAL B 1 69 ? -16.774 -47.733 -28.627 1.00 54.38 69 VAL B O 1
ATOM 5896 N N . VAL B 1 70 ? -18.881 -48.113 -27.933 1.00 58.41 70 VAL B N 1
ATOM 5897 C CA . VAL B 1 70 ? -18.980 -49.446 -28.531 1.00 58.45 70 VAL B CA 1
ATOM 5898 C C . VAL B 1 70 ? -20.089 -49.473 -29.575 1.00 62.20 70 VAL B C 1
ATOM 5899 O O . VAL B 1 70 ? -21.234 -49.114 -29.286 1.00 64.81 70 VAL B O 1
ATOM 5903 N N . GLU B 1 71 ? -19.735 -49.895 -30.788 1.00 62.77 71 GLU B N 1
ATOM 5904 C CA . GLU B 1 71 ? -20.696 -50.034 -31.882 1.00 66.75 71 GLU B CA 1
ATOM 5905 C C . GLU B 1 71 ? -21.216 -51.467 -31.922 1.00 67.35 71 GLU B C 1
ATOM 5906 O O . GLU B 1 71 ? -20.532 -52.396 -31.493 1.00 65.08 71 GLU B O 1
ATOM 5912 N N . GLY B 1 72 ? -22.429 -51.638 -32.436 1.00 70.78 72 GLY B N 1
ATOM 5913 C CA . GLY B 1 72 ? -23.033 -52.958 -32.570 1.00 72.01 72 GLY B CA 1
ATOM 5914 C C . GLY B 1 72 ? -24.336 -53.071 -31.809 1.00 74.03 72 GLY B C 1
ATOM 5915 O O . GLY B 1 72 ? -24.956 -52.065 -31.458 1.00 75.49 72 GLY B O 1
ATOM 5916 N N . SER B 1 73 ? -24.753 -54.309 -31.574 1.00 74.45 73 SER B N 1
ATOM 5917 C CA . SER B 1 73 ? -25.983 -54.593 -30.852 1.00 76.76 73 SER B CA 1
ATOM 5918 C C . SER B 1 73 ? -25.775 -55.833 -30.006 1.00 75.12 73 SER B C 1
ATOM 5919 O O . SER B 1 73 ? -24.824 -56.583 -30.224 1.00 72.87 73 SER B O 1
ATOM 5922 N N . GLY B 1 74 ? -26.672 -56.047 -29.049 1.00 76.76 74 GLY B N 1
ATOM 5923 C CA . GLY B 1 74 ? -26.519 -57.122 -28.063 1.00 75.70 74 GLY B CA 1
ATOM 5924 C C . GLY B 1 74 ? -25.481 -56.768 -27.008 1.00 71.77 74 GLY B C 1
ATOM 5925 O O . GLY B 1 74 ? -25.100 -55.604 -26.870 1.00 70.08 74 GLY B O 1
ATOM 5926 N N . GLU B 1 75 ? -25.015 -57.774 -26.272 1.00 70.52 75 GLU B N 1
ATOM 5927 C CA . GLU B 1 75 ? -24.046 -57.554 -25.200 1.00 67.41 75 GLU B CA 1
ATOM 5928 C C . GLU B 1 75 ? -22.702 -58.212 -25.480 1.00 64.52 75 GLU B C 1
ATOM 5929 O O . GLU B 1 75 ? -22.631 -59.333 -25.987 1.00 65.21 75 GLU B O 1
ATOM 5935 N N . TYR B 1 76 ? -21.646 -57.475 -25.137 1.00 61.47 76 TYR B N 1
ATOM 5936 C CA . TYR B 1 76 ? -20.263 -57.897 -25.304 1.00 58.78 76 TYR B CA 1
ATOM 5937 C C . TYR B 1 76 ? -19.618 -58.020 -23.933 1.00 56.81 76 TYR B C 1
ATOM 5938 O O . TYR B 1 76 ? -19.967 -57.284 -23.006 1.00 57.01 76 TYR B O 1
ATOM 5947 N N . SER B 1 77 ? -18.680 -58.950 -23.811 1.00 55.36 77 SER B N 1
ATOM 5948 C CA . SER B 1 77 ? -17.804 -59.019 -22.655 1.00 53.54 77 SER B CA 1
ATOM 5949 C C . SER B 1 77 ? -16.455 -58.465 -23.087 1.00 50.56 77 SER B C 1
ATOM 5950 O O . SER B 1 77 ? -16.018 -58.707 -24.214 1.00 49.92 77 SER B O 1
ATOM 5953 N N . TRP B 1 78 ? -15.786 -57.735 -22.195 1.00 48.52 78 TRP B N 1
ATOM 5954 C CA . TRP B 1 78 ? -14.476 -57.187 -22.521 1.00 45.85 78 TRP B CA 1
ATOM 5955 C C . TRP B 1 78 ? -13.370 -57.679 -21.598 1.00 44.91 78 TRP B C 1
ATOM 5956 O O . TRP B 1 78 ? -13.616 -58.127 -20.467 1.00 45.91 78 TRP B O 1
ATOM 5967 N N . LEU B 1 79 ? -12.151 -57.594 -22.115 1.00 43.15 79 LEU B N 1
ATOM 5968 C CA . LEU B 1 79 ? -10.958 -58.013 -21.415 1.00 42.46 79 LEU B CA 1
ATOM 5969 C C . LEU B 1 79 ? -9.837 -57.029 -21.749 1.00 40.36 79 LEU B C 1
ATOM 5970 O O . LEU B 1 79 ? -9.447 -56.864 -22.911 1.00 39.48 79 LEU B O 1
ATOM 5975 N N . LEU B 1 80 ? -9.328 -56.361 -20.723 1.00 39.49 80 LEU B N 1
ATOM 5976 C CA . LEU B 1 80 ? -8.251 -55.408 -20.905 1.00 37.85 80 LEU B CA 1
ATOM 5977 C C . LEU B 1 80 ? -7.024 -55.981 -20.233 1.00 37.72 80 LEU B C 1
ATOM 5978 O O . LEU B 1 80 ? -7.045 -56.261 -19.045 1.00 38.72 80 LEU B O 1
ATOM 5983 N N . THR B 1 81 ? -5.965 -56.172 -20.997 1.00 36.86 81 THR B N 1
ATOM 5984 C CA . THR B 1 81 ? -4.717 -56.637 -20.452 1.00 37.20 81 THR B CA 1
ATOM 5985 C C . THR B 1 81 ? -3.712 -55.514 -20.597 1.00 35.67 81 THR B C 1
ATOM 5986 O O . THR B 1 81 ? -3.567 -54.936 -21.676 1.00 34.20 81 THR B O 1
ATOM 5990 N N . THR B 1 82 ? -3.012 -55.215 -19.505 1.00 35.59 82 THR B N 1
ATOM 5991 C CA . THR B 1 82 ? -2.016 -54.169 -19.537 1.00 34.53 82 THR B CA 1
ATOM 5992 C C . THR B 1 82 ? -0.717 -54.739 -20.090 1.00 35.25 82 THR B C 1
ATOM 5993 O O . THR B 1 82 ? -0.499 -55.950 -20.075 1.00 36.35 82 THR B O 1
ATOM 5997 N N . GLU B 1 83 ? 0.138 -53.848 -20.580 1.00 34.64 83 GLU B N 1
ATOM 5998 C CA . GLU B 1 83 ? 1.497 -54.178 -20.974 1.00 36.00 83 GLU B CA 1
ATOM 5999 C C . GLU B 1 83 ? 2.206 -54.982 -19.888 1.00 38.42 83 GLU B C 1
ATOM 6000 O O . GLU B 1 83 ? 2.974 -55.911 -20.187 1.00 40.16 83 GLU B O 1
ATOM 6006 N N . GLU B 1 84 ? 1.939 -54.620 -18.629 1.00 38.88 84 GLU B N 1
ATOM 6007 C CA . GLU B 1 84 ? 2.438 -55.388 -17.472 1.00 41.84 84 GLU B CA 1
ATOM 6008 C C . GLU B 1 84 ? 1.874 -56.792 -17.409 1.00 43.13 84 GLU B C 1
ATOM 6009 O O . GLU B 1 84 ? 2.602 -57.717 -17.081 1.00 45.32 84 GLU B O 1
ATOM 6015 N N . GLY B 1 85 ? 0.574 -56.924 -17.665 1.00 42.13 85 GLY B N 1
ATOM 6016 C CA . GLY B 1 85 ? -0.101 -58.232 -17.618 1.00 44.21 85 GLY B CA 1
ATOM 6017 C C . GLY B 1 85 ? -1.277 -58.342 -16.644 1.00 44.84 85 GLY B C 1
ATOM 6018 O O . GLY B 1 85 ? -1.939 -59.372 -16.585 1.00 46.44 85 GLY B O 1
ATOM 6019 N N . THR B 1 86 ? -1.525 -57.294 -15.863 1.00 44.24 86 THR B N 1
ATOM 6020 C CA . THR B 1 86 ? -2.777 -57.139 -15.122 1.00 44.44 86 THR B CA 1
ATOM 6021 C C . THR B 1 86 ? -3.953 -57.165 -16.094 1.00 42.95 86 THR B C 1
ATOM 6022 O O . THR B 1 86 ? -3.899 -56.528 -17.150 1.00 41.16 86 THR B O 1
ATOM 6026 N N . GLN B 1 87 ? -5.019 -57.862 -15.719 1.00 43.99 87 GLN B N 1
ATOM 6027 C CA . GLN B 1 87 ? -6.225 -57.928 -16.535 1.00 43.29 87 GLN B CA 1
ATOM 6028 C C . GLN B 1 87 ? -7.435 -57.441 -15.763 1.00 43.61 87 GLN B C 1
ATOM 6029 O O . GLN B 1 87 ? -7.531 -57.646 -14.561 1.00 45.11 87 GLN B O 1
ATOM 6035 N N . TYR B 1 88 ? -8.345 -56.792 -16.482 1.00 42.39 88 TYR B N 1
ATOM 6036 C CA . TYR B 1 88 ? -9.652 -56.386 -15.975 1.00 43.28 88 TYR B CA 1
ATOM 6037 C C . TYR B 1 88 ? -10.690 -56.892 -16.951 1.00 43.45 88 TYR B C 1
ATOM 6038 O O . TYR B 1 88 ? -10.403 -57.043 -18.152 1.00 42.13 88 TYR B O 1
ATOM 6047 N N . LYS B 1 89 ? -11.896 -57.130 -16.451 1.00 45.09 89 LYS B N 1
ATOM 6048 C CA . LYS B 1 89 ? -12.981 -57.614 -17.287 1.00 46.08 89 LYS B CA 1
ATOM 6049 C C . LYS B 1 89 ? -14.276 -56.932 -16.914 1.00 47.68 89 LYS B C 1
ATOM 6050 O O . LYS B 1 89 ? -14.430 -56.417 -15.800 1.00 48.62 89 LYS B O 1
ATOM 6056 N N . GLY B 1 90 ? -15.215 -56.960 -17.845 1.00 48.35 90 GLY B N 1
ATOM 6057 C CA . GLY B 1 90 ? -16.545 -56.440 -17.603 1.00 50.77 90 GLY B CA 1
ATOM 6058 C C . GLY B 1 90 ? -17.458 -56.861 -18.730 1.00 52.37 90 GLY B C 1
ATOM 6059 O O . GLY B 1 90 ? -17.103 -57.719 -19.544 1.00 51.74 90 GLY B O 1
ATOM 6060 N N . HIS B 1 91 ? -18.636 -56.259 -18.762 1.00 55.08 91 HIS B N 1
ATOM 6061 C CA . HIS B 1 91 ? -19.609 -56.511 -19.809 1.00 57.60 91 HIS B CA 1
ATOM 6062 C C . HIS B 1 91 ? -20.153 -55.178 -20.290 1.00 58.34 91 HIS B C 1
ATOM 6063 O O . HIS B 1 91 ? -20.247 -54.229 -19.518 1.00 59.25 91 HIS B O 1
ATOM 6070 N N . VAL B 1 92 ? -20.495 -55.099 -21.567 1.00 58.87 92 VAL B N 1
ATOM 6071 C CA . VAL B 1 92 ? -21.030 -53.862 -22.122 1.00 60.03 92 VAL B CA 1
ATOM 6072 C C . VAL B 1 92 ? -22.022 -54.151 -23.247 1.00 62.58 92 VAL B C 1
ATOM 6073 O O . VAL B 1 92 ? -21.822 -55.071 -24.038 1.00 62.54 92 VAL B O 1
ATOM 6077 N N . THR B 1 93 ? -23.098 -53.369 -23.297 1.00 65.55 93 THR B N 1
ATOM 6078 C CA . THR B 1 93 ? -24.107 -53.493 -24.348 1.00 68.46 93 THR B CA 1
ATOM 6079 C C . THR B 1 93 ? -23.715 -52.666 -25.584 1.00 68.16 93 THR B C 1
ATOM 6080 O O . THR B 1 93 ? -23.105 -51.602 -25.469 1.00 66.48 93 THR B O 1
ATOM 6084 N N . GLY B 1 94 ? -24.072 -53.161 -26.767 1.00 70.10 94 GLY B N 1
ATOM 6085 C CA . GLY B 1 94 ? -23.880 -52.405 -27.999 1.00 70.70 94 GLY B CA 1
ATOM 6086 C C . GLY B 1 94 ? -24.796 -51.196 -28.002 1.00 73.94 94 GLY B C 1
ATOM 6087 O O . GLY B 1 94 ? -25.971 -51.304 -27.651 1.00 77.01 94 GLY B O 1
ATOM 6088 N N . GLY B 1 95 ? -24.251 -50.041 -28.378 1.00 73.80 95 GLY B N 1
ATOM 6089 C CA . GLY B 1 95 ? -25.027 -48.801 -28.485 1.00 77.18 95 GLY B CA 1
ATOM 6090 C C . GLY B 1 95 ? -24.690 -47.743 -27.448 1.00 76.39 95 GLY B C 1
ATOM 6091 O O . GLY B 1 95 ? -25.310 -46.677 -27.425 1.00 79.44 95 GLY B O 1
ATOM 6092 N N . LYS B 1 96 ? -23.722 -48.031 -26.582 1.00 72.83 96 LYS B N 1
ATOM 6093 C CA . LYS B 1 96 ? -23.303 -47.084 -25.555 1.00 72.06 96 LYS B CA 1
ATOM 6094 C C . LYS B 1 96 ? -21.792 -47.141 -25.380 1.00 67.73 96 LYS B C 1
ATOM 6095 O O . LYS B 1 96 ? -21.102 -47.919 -26.050 1.00 65.58 96 LYS B O 1
ATOM 6101 N N . ALA B 1 97 ? -21.284 -46.296 -24.491 1.00 66.73 97 ALA B N 1
ATOM 6102 C CA . ALA B 1 97 ? -19.878 -46.308 -24.126 1.00 62.84 97 ALA B CA 1
ATOM 6103 C C . ALA B 1 97 ? -19.734 -46.839 -22.713 1.00 61.87 97 ALA B C 1
ATOM 6104 O O . ALA B 1 97 ? -20.697 -46.854 -21.944 1.00 64.32 97 ALA B O 1
ATOM 6106 N N . PHE B 1 98 ? -18.528 -47.286 -22.380 1.00 58.62 98 PHE B N 1
ATOM 6107 C CA . PHE B 1 98 ? -18.154 -47.550 -20.991 1.00 57.62 98 PHE B CA 1
ATOM 6108 C C . PHE B 1 98 ? -16.763 -46.978 -20.748 1.00 54.74 98 PHE B C 1
ATOM 6109 O O . PHE B 1 98 ? -15.942 -46.919 -21.665 1.00 53.02 98 PHE B O 1
ATOM 6117 N N . ASN B 1 99 ? -16.494 -46.563 -19.514 1.00 54.65 99 ASN B N 1
ATOM 6118 C CA . ASN B 1 99 ? -15.181 -46.031 -19.168 1.00 52.18 99 ASN B CA 1
ATOM 6119 C C . ASN B 1 99 ? -14.221 -47.156 -18.802 1.00 49.62 99 ASN B C 1
ATOM 6120 O O . ASN B 1 99 ? -14.612 -48.112 -18.134 1.00 50.26 99 ASN B O 1
ATOM 6125 N N . LEU B 1 100 ? -12.975 -47.062 -19.262 1.00 46.83 100 LEU B N 1
ATOM 6126 C CA . LEU B 1 100 ? -11.952 -48.049 -18.919 1.00 44.83 100 LEU B CA 1
ATOM 6127 C C . LEU B 1 100 ? -11.579 -47.916 -17.428 1.00 45.64 100 LEU B C 1
ATOM 6128 O O . LEU B 1 100 ? -11.878 -46.900 -16.806 1.00 46.46 100 LEU B O 1
ATOM 6133 N N . PRO B 1 101 ? -10.924 -48.940 -16.850 1.00 45.44 101 PRO B N 1
ATOM 6134 C CA . PRO B 1 101 ? -10.518 -48.870 -15.448 1.00 47.20 101 PRO B CA 1
ATOM 6135 C C . PRO B 1 101 ? -9.844 -47.545 -15.119 1.00 47.03 101 PRO B C 1
ATOM 6136 O O . PRO B 1 101 ? -9.277 -46.931 -16.001 1.00 45.31 101 PRO B O 1
ATOM 6140 N N . THR B 1 102 ? -9.921 -47.119 -13.863 1.00 49.41 102 THR B N 1
ATOM 6141 C CA . THR B 1 102 ? -9.310 -45.864 -13.439 1.00 49.97 102 THR B CA 1
ATOM 6142 C C . THR B 1 102 ? -7.821 -46.072 -13.196 1.00 48.62 102 THR B C 1
ATOM 6143 O O . THR B 1 102 ? -7.378 -47.179 -12.873 1.00 48.03 102 THR B O 1
ATOM 6147 N N . LYS B 1 103 ? -7.059 -44.995 -13.369 1.00 47.96 103 LYS B N 1
ATOM 6148 C CA . LYS B 1 103 ? -5.613 -44.991 -13.136 1.00 47.33 103 LYS B CA 1
ATOM 6149 C C . LYS B 1 103 ? -4.885 -46.131 -13.861 1.00 44.64 103 LYS B C 1
ATOM 6150 O O . LYS B 1 103 ? -4.026 -46.804 -13.301 1.00 45.08 103 LYS B O 1
ATOM 6156 N N . LEU B 1 104 ? -5.234 -46.337 -15.124 1.00 42.22 104 LEU B N 1
ATOM 6157 C CA . LEU B 1 104 ? -4.444 -47.221 -15.976 1.00 40.06 104 LEU B CA 1
ATOM 6158 C C . LEU B 1 104 ? -3.015 -46.685 -16.076 1.00 38.50 104 LEU B C 1
ATOM 6159 O O . LEU B 1 104 ? -2.807 -45.476 -16.243 1.00 38.43 104 LEU B O 1
ATOM 6164 N N . PRO B 1 105 ? -2.018 -47.575 -15.973 1.00 37.50 105 PRO B N 1
ATOM 6165 C CA . PRO B 1 105 ? -0.689 -47.039 -16.141 1.00 36.54 105 PRO B CA 1
ATOM 6166 C C . PRO B 1 105 ? -0.438 -46.657 -17.602 1.00 34.52 105 PRO B C 1
ATOM 6167 O O . PRO B 1 105 ? -1.145 -47.102 -18.519 1.00 33.46 105 PRO B O 1
ATOM 6171 N N . GLU B 1 106 ? 0.546 -45.797 -17.794 1.00 33.80 106 GLU B N 1
ATOM 6172 C CA . GLU B 1 106 ? 0.957 -45.398 -19.112 1.00 32.44 106 GLU B CA 1
ATOM 6173 C C . GLU B 1 106 ? 1.580 -46.593 -19.825 1.00 32.07 106 GLU B C 1
ATOM 6174 O O . GLU B 1 106 ? 2.295 -47.376 -19.224 1.00 32.55 106 GLU B O 1
ATOM 6180 N N . GLY B 1 107 ? 1.299 -46.739 -21.115 1.00 31.35 107 GLY B N 1
ATOM 6181 C CA . GLY B 1 107 ? 1.834 -47.872 -21.840 1.00 31.61 107 GLY B CA 1
ATOM 6182 C C . GLY B 1 107 ? 0.883 -48.372 -22.901 1.00 31.50 107 GLY B C 1
ATOM 6183 O O . GLY B 1 107 ? -0.068 -47.672 -23.299 1.00 30.68 107 GLY B O 1
ATOM 6184 N N . TYR B 1 108 ? 1.147 -49.607 -23.329 1.00 32.19 108 TYR B N 1
ATOM 6185 C CA . TYR B 1 108 ? 0.529 -50.199 -24.514 1.00 32.55 108 TYR B CA 1
ATOM 6186 C C . TYR B 1 108 ? -0.261 -51.432 -24.098 1.00 33.48 108 TYR B C 1
ATOM 6187 O O . TYR B 1 108 ? 0.308 -52.477 -23.817 1.00 34.57 108 TYR B O 1
ATOM 6196 N N . HIS B 1 109 ? -1.575 -51.293 -24.033 1.00 33.55 109 HIS B N 1
ATOM 6197 C CA . HIS B 1 109 ? -2.413 -52.322 -23.465 1.00 34.56 109 HIS B CA 1
ATOM 6198 C C . HIS B 1 109 ? -3.238 -52.918 -24.564 1.00 35.28 109 HIS B C 1
ATOM 6199 O O . HIS B 1 109 ? -3.242 -52.397 -25.684 1.00 35.33 109 HIS B O 1
ATOM 6206 N N . THR B 1 110 ? -3.947 -53.998 -24.240 1.00 36.26 110 THR B N 1
ATOM 6207 C CA . THR B 1 110 ? -4.817 -54.667 -25.203 1.00 37.50 110 THR B CA 1
ATOM 6208 C C . THR B 1 110 ? -6.226 -54.846 -24.644 1.00 37.61 110 THR B C 1
ATOM 6209 O O . THR B 1 110 ? -6.400 -55.450 -23.591 1.00 38.05 110 THR B O 1
ATOM 6213 N N . LEU B 1 111 ? -7.214 -54.291 -25.356 1.00 37.28 111 LEU B N 1
ATOM 6214 C CA . LEU B 1 111 ? -8.622 -54.497 -25.064 1.00 37.74 111 LEU B CA 1
ATOM 6215 C C . LEU B 1 111 ? -9.214 -55.443 -26.095 1.00 39.59 111 LEU B C 1
ATOM 6216 O O . LEU B 1 111 ? -9.114 -55.187 -27.292 1.00 39.61 111 LEU B O 1
ATOM 6221 N N . THR B 1 112 ? -9.836 -56.520 -25.617 1.00 41.01 112 THR B N 1
ATOM 6222 C CA . THR B 1 112 ? -10.496 -57.504 -26.462 1.00 43.46 112 THR B CA 1
ATOM 6223 C C . THR B 1 112 ? -11.969 -57.559 -26.079 1.00 44.86 112 THR B C 1
ATOM 6224 O O . THR B 1 112 ? -12.276 -57.803 -24.919 1.00 44.59 112 THR B O 1
ATOM 6228 N N . LEU B 1 113 ? -12.869 -57.303 -27.034 1.00 46.31 113 LEU B N 1
ATOM 6229 C CA . LEU B 1 113 ? -14.298 -57.539 -26.810 1.00 48.46 113 LEU B CA 1
ATOM 6230 C C . LEU B 1 113 ? -14.765 -58.819 -27.509 1.00 51.24 113 LEU B C 1
ATOM 6231 O O . LEU B 1 113 ? -14.350 -59.103 -28.642 1.00 52.03 113 LEU B O 1
ATOM 6236 N N . THR B 1 114 ? -15.626 -59.581 -26.828 1.00 52.98 114 THR B N 1
ATOM 6237 C CA . THR B 1 114 ? -16.098 -60.878 -27.326 1.00 55.91 114 THR B CA 1
ATOM 6238 C C . THR B 1 114 ? -17.617 -60.892 -27.442 1.00 58.80 114 THR B C 1
ATOM 6239 O O . THR B 1 114 ? -18.323 -60.285 -26.639 1.00 58.86 114 THR B O 1
ATOM 6243 N N . GLN B 1 115 ? -18.097 -61.566 -28.481 1.00 62.13 115 GLN B N 1
ATOM 6244 C CA . GLN B 1 115 ? -19.503 -61.905 -28.646 1.00 65.70 115 GLN B CA 1
ATOM 6245 C C . GLN B 1 115 ? -19.532 -63.223 -29.415 1.00 68.89 115 GLN B C 1
ATOM 6246 O O . GLN B 1 115 ? -18.911 -63.345 -30.476 1.00 69.48 115 GLN B O 1
ATOM 6252 N N . ASP B 1 116 ? -20.227 -64.211 -28.861 1.00 71.64 116 ASP B N 1
ATOM 6253 C CA . ASP B 1 116 ? -20.194 -65.572 -29.384 1.00 74.88 116 ASP B CA 1
ATOM 6254 C C . ASP B 1 116 ? -18.735 -66.063 -29.424 1.00 74.03 116 ASP B C 1
ATOM 6255 O O . ASP B 1 116 ? -18.002 -65.876 -28.447 1.00 71.69 116 ASP B O 1
ATOM 6260 N N . ASP B 1 117 ? -18.301 -66.667 -30.528 1.00 76.29 117 ASP B N 1
ATOM 6261 C CA . ASP B 1 117 ? -16.936 -67.195 -30.609 1.00 76.07 117 ASP B CA 1
ATOM 6262 C C . ASP B 1 117 ? -15.913 -66.180 -31.122 1.00 73.69 117 ASP B C 1
ATOM 6263 O O . ASP B 1 117 ? -14.717 -66.432 -31.019 1.00 73.25 117 ASP B O 1
ATOM 6268 N N . GLN B 1 118 ? -16.358 -65.037 -31.648 1.00 72.93 118 GLN B N 1
ATOM 6269 C CA . GLN B 1 118 ? -15.444 -64.141 -32.389 1.00 71.57 118 GLN B CA 1
ATOM 6270 C C . GLN B 1 118 ? -15.003 -62.869 -31.637 1.00 67.49 118 GLN B C 1
ATOM 6271 O O . GLN B 1 118 ? -15.789 -62.205 -30.951 1.00 66.36 118 GLN B O 1
ATOM 6277 N N . ARG B 1 119 ? -13.722 -62.546 -31.782 1.00 65.56 119 ARG B N 1
ATOM 6278 C CA . ARG B 1 119 ? -13.072 -61.504 -30.987 1.00 61.71 119 ARG B CA 1
ATOM 6279 C C . ARG B 1 119 ? -12.753 -60.267 -31.820 1.00 59.73 119 ARG B C 1
ATOM 6280 O O . ARG B 1 119 ? -12.511 -60.376 -33.017 1.00 60.68 119 ARG B O 1
ATOM 6288 N N . ALA B 1 120 ? -12.768 -59.096 -31.171 1.00 56.52 120 ALA B N 1
ATOM 6289 C CA . ALA B 1 120 ? -12.295 -57.829 -31.768 1.00 54.79 120 ALA B CA 1
ATOM 6290 C C . ALA B 1 120 ? -11.277 -57.176 -30.831 1.00 51.37 120 ALA B C 1
ATOM 6291 O O . ALA B 1 120 ? -11.541 -57.031 -29.630 1.00 50.11 120 ALA B O 1
ATOM 6293 N N . HIS B 1 121 ? -10.120 -56.790 -31.369 1.00 50.09 121 HIS B N 1
ATOM 6294 C CA . HIS B 1 121 ? -9.024 -56.240 -30.553 1.00 47.35 121 HIS B CA 1
ATOM 6295 C C . HIS B 1 121 ? -8.863 -54.727 -30.753 1.00 45.56 121 HIS B C 1
ATOM 6296 O O . HIS B 1 121 ? -9.174 -54.190 -31.808 1.00 46.46 121 HIS B O 1
ATOM 6303 N N . CYS B 1 122 ? -8.394 -54.052 -29.714 1.00 43.08 122 CYS B N 1
ATOM 6304 C CA . CYS B 1 122 ? -8.124 -52.620 -29.760 1.00 41.95 122 CYS B CA 1
ATOM 6305 C C . CYS B 1 122 ? -6.852 -52.358 -28.979 1.00 40.04 122 CYS B C 1
ATOM 6306 O O . CYS B 1 122 ? -6.778 -52.663 -27.778 1.00 39.54 122 CYS B O 1
ATOM 6309 N N . ARG B 1 123 ? -5.843 -51.821 -29.654 1.00 39.54 123 ARG B N 1
ATOM 6310 C CA . ARG B 1 123 ? -4.664 -51.363 -28.953 1.00 38.04 123 ARG B CA 1
ATOM 6311 C C . ARG B 1 123 ? -5.024 -50.081 -28.198 1.00 36.32 123 ARG B C 1
ATOM 6312 O O . ARG B 1 123 ? -5.414 -49.079 -28.800 1.00 36.69 123 ARG B O 1
ATOM 6320 N N . VAL B 1 124 ? -4.901 -50.136 -26.884 1.00 34.76 124 VAL B N 1
ATOM 6321 C CA . VAL B 1 124 ? -5.186 -49.006 -26.014 1.00 33.38 124 VAL B CA 1
ATOM 6322 C C . VAL B 1 124 ? -3.865 -48.420 -25.533 1.00 32.09 124 VAL B C 1
ATOM 6323 O O . VAL B 1 124 ? -3.098 -49.086 -24.822 1.00 31.56 124 VAL B O 1
ATOM 6327 N N . ILE B 1 125 ? -3.609 -47.182 -25.941 1.00 31.58 125 ILE B N 1
ATOM 6328 C CA . ILE B 1 125 ? -2.412 -46.449 -25.565 1.00 30.85 125 ILE B CA 1
ATOM 6329 C C . ILE B 1 125 ? -2.743 -45.381 -24.540 1.00 30.59 125 ILE B C 1
ATOM 6330 O O . ILE B 1 125 ? -3.655 -44.578 -24.729 1.00 30.84 125 ILE B O 1
ATOM 6335 N N . VAL B 1 126 ? -1.969 -45.357 -23.464 1.00 30.35 126 VAL B N 1
ATOM 6336 C CA . VAL B 1 126 ? -2.145 -44.360 -22.415 1.00 30.68 126 VAL B CA 1
ATOM 6337 C C . VAL B 1 126 ? -0.856 -43.545 -22.345 1.00 30.66 126 VAL B C 1
ATOM 6338 O O . VAL B 1 126 ? 0.207 -44.085 -22.030 1.00 30.49 126 VAL B O 1
ATOM 6342 N N . ALA B 1 127 ? -0.929 -42.254 -22.674 1.00 31.10 127 ALA B N 1
ATOM 6343 C CA . ALA B 1 127 ? 0.276 -41.443 -22.750 1.00 31.23 127 ALA B CA 1
ATOM 6344 C C . ALA B 1 127 ? 0.303 -40.341 -21.686 1.00 32.09 127 ALA B C 1
ATOM 6345 O O . ALA B 1 127 ? -0.743 -39.806 -21.328 1.00 32.91 127 ALA B O 1
ATOM 6347 N N . PRO B 1 128 ? 1.505 -39.963 -21.217 1.00 32.48 128 PRO B N 1
ATOM 6348 C CA . PRO B 1 128 ? 1.601 -38.705 -20.473 1.00 34.20 128 PRO B CA 1
ATOM 6349 C C . PRO B 1 128 ? 1.293 -37.551 -21.424 1.00 35.31 128 PRO B C 1
ATOM 6350 O O . PRO B 1 128 ? 1.266 -37.755 -22.646 1.00 35.06 128 PRO B O 1
ATOM 6354 N N . LYS B 1 129 ? 1.080 -36.361 -20.875 1.00 36.88 129 LYS B N 1
ATOM 6355 C CA . LYS B 1 129 ? 0.863 -35.170 -21.671 1.00 38.33 129 LYS B CA 1
ATOM 6356 C C . LYS B 1 129 ? 2.174 -34.645 -22.255 1.00 38.63 129 LYS B C 1
ATOM 6357 O O . LYS B 1 129 ? 2.230 -34.252 -23.428 1.00 39.31 129 LYS B O 1
ATOM 6363 N N . ARG B 1 130 ? 3.220 -34.647 -21.434 1.00 37.05 130 ARG B N 1
ATOM 6364 C CA . ARG B 1 130 ? 4.487 -34.015 -21.775 1.00 36.49 130 ARG B CA 1
ATOM 6365 C C . ARG B 1 130 ? 5.568 -35.008 -22.096 1.00 35.26 130 ARG B C 1
ATOM 6366 O O . ARG B 1 130 ? 5.712 -36.018 -21.410 1.00 35.30 130 ARG B O 1
ATOM 6374 N N . CYS B 1 131 ? 6.383 -34.667 -23.087 1.00 34.15 131 CYS B N 1
ATOM 6375 C CA . CYS B 1 131 ? 7.645 -35.351 -23.307 1.00 33.46 131 CYS B CA 1
ATOM 6376 C C . CYS B 1 131 ? 8.524 -35.233 -22.077 1.00 33.98 131 CYS B C 1
ATOM 6377 O O . CYS B 1 131 ? 8.274 -34.423 -21.184 1.00 33.90 131 CYS B O 1
ATOM 6380 N N . TYR B 1 132 ? 9.580 -36.026 -22.075 1.00 33.68 132 TYR B N 1
ATOM 6381 C CA . TYR B 1 132 ? 10.539 -36.015 -21.001 1.00 34.26 132 TYR B CA 1
ATOM 6382 C C . TYR B 1 132 ? 11.338 -34.700 -20.988 1.00 34.14 132 TYR B C 1
ATOM 6383 O O . TYR B 1 132 ? 11.613 -34.126 -22.044 1.00 33.52 132 TYR B O 1
ATOM 6392 N N . GLU B 1 133 ? 11.729 -34.261 -19.803 1.00 34.33 133 GLU B N 1
ATOM 6393 C CA . GLU B 1 133 ? 12.659 -33.150 -19.640 1.00 34.60 133 GLU B CA 1
ATOM 6394 C C . GLU B 1 133 ? 13.622 -33.529 -18.526 1.00 35.37 133 GLU B C 1
ATOM 6395 O O . GLU B 1 133 ? 13.161 -33.937 -17.462 1.00 36.07 133 GLU B O 1
ATOM 6401 N N . PRO B 1 134 ? 14.940 -33.390 -18.748 1.00 35.22 134 PRO B N 1
ATOM 6402 C CA . PRO B 1 134 ? 15.867 -33.701 -17.664 1.00 36.16 134 PRO B CA 1
ATOM 6403 C C . PRO B 1 134 ? 15.704 -32.768 -16.437 1.00 37.54 134 PRO B C 1
ATOM 6404 O O . PRO B 1 134 ? 15.110 -31.678 -16.522 1.00 37.51 134 PRO B O 1
ATOM 6408 N N . GLN B 1 135 ? 16.219 -33.214 -15.303 1.00 38.68 135 GLN B N 1
ATOM 6409 C CA . GLN B 1 135 ? 16.090 -32.455 -14.071 1.00 40.09 135 GLN B CA 1
ATOM 6410 C C . GLN B 1 135 ? 16.639 -31.043 -14.267 1.00 39.69 135 GLN B C 1
ATOM 6411 O O . GLN B 1 135 ? 15.965 -30.060 -13.987 1.00 39.70 135 GLN B O 1
ATOM 6417 N N . ALA B 1 136 ? 17.840 -30.952 -14.820 1.00 39.23 136 ALA B N 1
ATOM 6418 C CA . ALA B 1 136 ? 18.462 -29.654 -15.074 1.00 39.32 136 ALA B CA 1
ATOM 6419 C C . ALA B 1 136 ? 17.497 -28.662 -15.751 1.00 39.07 136 ALA B C 1
ATOM 6420 O O . ALA B 1 136 ? 17.422 -27.504 -15.361 1.00 39.34 136 ALA B O 1
ATOM 6422 N N . LEU B 1 137 ? 16.737 -29.120 -16.746 1.00 38.42 137 LEU B N 1
ATOM 6423 C CA . LEU B 1 137 ? 15.779 -28.231 -17.411 1.00 38.23 137 LEU B CA 1
ATOM 6424 C C . LEU B 1 137 ? 14.486 -27.995 -16.636 1.00 39.28 137 LEU B C 1
ATOM 6425 O O . LEU B 1 137 ? 13.901 -26.918 -16.730 1.00 39.35 137 LEU B O 1
ATOM 6430 N N . LEU B 1 138 ? 14.026 -28.991 -15.883 1.00 40.29 138 LEU B N 1
ATOM 6431 C CA . LEU B 1 138 ? 12.923 -28.763 -14.937 1.00 42.06 138 LEU B CA 1
ATOM 6432 C C . LEU B 1 138 ? 13.331 -27.747 -13.884 1.00 43.31 138 LEU B C 1
ATOM 6433 O O . LEU B 1 138 ? 12.506 -26.966 -13.418 1.00 44.22 138 LEU B O 1
ATOM 6438 N N . ASN B 1 139 ? 14.611 -27.753 -13.528 1.00 43.96 139 ASN B N 1
ATOM 6439 C CA . ASN B 1 139 ? 15.175 -26.763 -12.597 1.00 45.66 139 ASN B CA 1
ATOM 6440 C C . ASN B 1 139 ? 15.507 -25.411 -13.239 1.00 45.24 139 ASN B C 1
ATOM 6441 O O . ASN B 1 139 ? 16.105 -24.561 -12.581 1.00 46.09 139 ASN B O 1
ATOM 6446 N N . LYS B 1 140 ? 15.149 -25.220 -14.512 1.00 43.48 140 LYS B N 1
ATOM 6447 C CA . LYS B 1 140 ? 15.2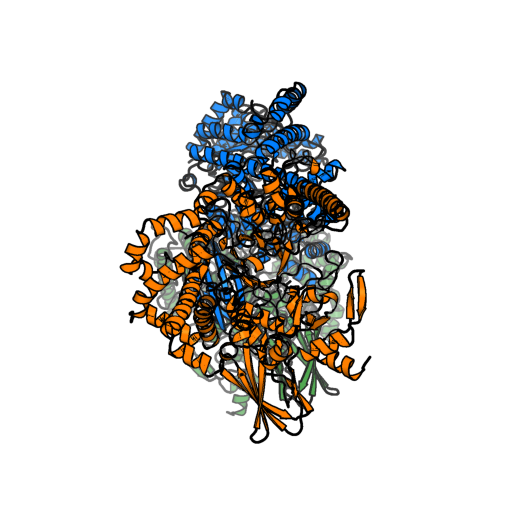34 -23.906 -15.169 1.00 43.21 140 LYS B CA 1
ATOM 6448 C C . LYS B 1 140 ? 16.674 -23.510 -15.528 1.00 42.25 140 LYS B C 1
ATOM 6449 O O . LYS B 1 140 ? 16.946 -22.342 -15.809 1.00 42.59 140 LYS B O 1
ATOM 6455 N N . GLN B 1 141 ? 17.580 -24.487 -15.577 1.00 40.88 141 GLN B N 1
ATOM 6456 C CA . GLN B 1 141 ? 18.966 -24.227 -15.967 1.00 40.00 141 GLN B CA 1
ATOM 6457 C C . GLN B 1 141 ? 19.080 -23.918 -17.458 1.00 38.21 141 GLN B C 1
ATOM 6458 O O . GLN B 1 141 ? 18.223 -24.321 -18.241 1.00 37.62 141 GLN B O 1
ATOM 6464 N N . LYS B 1 142 ? 20.129 -23.180 -17.824 1.00 37.40 142 LYS B N 1
ATOM 6465 C CA . LYS B 1 142 ? 20.437 -22.853 -19.201 1.00 36.10 142 LYS B CA 1
ATOM 6466 C C . LYS B 1 142 ? 21.693 -23.622 -19.570 1.00 35.19 142 LYS B C 1
ATOM 6467 O O . LYS B 1 142 ? 22.747 -23.405 -18.960 1.00 35.45 142 LYS B O 1
ATOM 6473 N N . LEU B 1 143 ? 21.544 -24.518 -20.558 1.00 33.56 143 LEU B N 1
ATOM 6474 C CA . LEU B 1 143 ? 22.600 -25.436 -20.998 1.00 32.79 143 LEU B CA 1
ATOM 6475 C C . LEU B 1 143 ? 23.097 -25.149 -22.404 1.00 31.90 143 LEU B C 1
ATOM 6476 O O . LEU B 1 143 ? 22.390 -24.597 -23.247 1.00 31.38 143 LEU B O 1
ATOM 6481 N N . TRP B 1 144 ? 24.327 -25.557 -22.653 1.00 31.63 144 TRP B N 1
ATOM 6482 C CA . TRP B 1 144 ? 24.859 -25.496 -23.981 1.00 31.02 144 TRP B CA 1
ATOM 6483 C C . TRP B 1 144 ? 25.445 -26.842 -24.323 1.00 30.75 144 TRP B C 1
ATOM 6484 O O . TRP B 1 144 ? 25.702 -27.676 -23.430 1.00 31.11 144 TRP B O 1
ATOM 6495 N N . GLY B 1 145 ? 25.643 -27.038 -25.622 1.00 30.22 145 GLY B N 1
ATOM 6496 C CA . GLY B 1 145 ? 26.326 -28.208 -26.151 1.00 29.89 145 GLY B CA 1
ATOM 6497 C C . GLY B 1 145 ? 26.830 -27.900 -27.541 1.00 29.58 145 GLY B C 1
ATOM 6498 O O . GLY B 1 145 ? 26.482 -26.854 -28.115 1.00 29.62 145 GLY B O 1
ATOM 6499 N N . ALA B 1 146 ? 27.680 -28.780 -28.057 1.00 29.46 146 ALA B N 1
ATOM 6500 C CA . ALA B 1 146 ? 28.177 -28.661 -29.438 1.00 29.25 146 ALA B CA 1
ATOM 6501 C C . ALA B 1 146 ? 27.269 -29.435 -30.399 1.00 28.83 146 ALA B C 1
ATOM 6502 O O . ALA B 1 146 ? 26.913 -30.575 -30.147 1.00 28.77 146 ALA B O 1
ATOM 6504 N N . CYS B 1 147 ? 26.849 -28.780 -31.463 1.00 28.80 147 CYS B N 1
ATOM 6505 C CA . CYS B 1 147 ? 26.102 -29.407 -32.549 1.00 28.44 147 CYS B CA 1
ATOM 6506 C C . CYS B 1 147 ? 27.092 -29.616 -33.666 1.00 28.15 147 CYS B C 1
ATOM 6507 O O . CYS B 1 147 ? 27.642 -28.644 -34.178 1.00 28.27 147 CYS B O 1
ATOM 6510 N N . VAL B 1 148 ? 27.360 -30.878 -33.998 1.00 27.91 148 VAL B N 1
ATOM 6511 C CA . VAL B 1 148 ? 28.365 -31.213 -34.990 1.00 27.93 148 VAL B CA 1
ATOM 6512 C C . VAL B 1 148 ? 27.837 -31.975 -36.232 1.00 27.55 148 VAL B C 1
ATOM 6513 O O . VAL B 1 148 ? 26.810 -32.667 -36.191 1.00 27.10 148 VAL B O 1
ATOM 6517 N N . GLN B 1 149 ? 28.578 -31.842 -37.324 1.00 27.46 149 GLN B N 1
ATOM 6518 C CA . GLN B 1 149 ? 28.400 -32.718 -38.476 1.00 27.36 149 GLN B CA 1
ATOM 6519 C C . GLN B 1 149 ? 29.529 -33.732 -38.341 1.00 27.07 149 GLN B C 1
ATOM 6520 O O . GLN B 1 149 ? 30.693 -33.380 -38.528 1.00 26.98 149 GLN B O 1
ATOM 6526 N N . LEU B 1 150 ? 29.176 -34.976 -37.986 1.00 26.71 150 LEU B N 1
ATOM 6527 C CA . LEU B 1 150 ? 30.149 -35.929 -37.460 1.00 26.83 150 LEU B CA 1
ATOM 6528 C C . LEU B 1 150 ? 31.279 -36.221 -38.405 1.00 26.77 150 LEU B C 1
ATOM 6529 O O . LEU B 1 150 ? 32.419 -36.310 -37.973 1.00 26.86 150 LEU B O 1
ATOM 6534 N N . TYR B 1 151 ? 30.938 -36.378 -39.684 1.00 26.85 151 TYR B N 1
ATOM 6535 C CA . TYR B 1 151 ? 31.897 -36.654 -40.788 1.00 27.04 151 TYR B CA 1
ATOM 6536 C C . TYR B 1 151 ? 32.989 -35.581 -40.875 1.00 27.29 151 TYR B C 1
ATOM 6537 O O . TYR B 1 151 ? 34.114 -35.883 -41.256 1.00 27.53 151 TYR B O 1
ATOM 6546 N N . THR B 1 152 ? 32.670 -34.345 -40.477 1.00 27.22 152 THR B N 1
ATOM 6547 C CA . THR B 1 152 ? 33.628 -33.227 -40.581 1.00 27.63 152 THR B CA 1
ATOM 6548 C C . THR B 1 152 ? 34.757 -33.223 -39.538 1.00 27.99 152 THR B C 1
ATOM 6549 O O . THR B 1 152 ? 35.713 -32.481 -39.709 1.00 28.14 152 THR B O 1
ATOM 6553 N N . LEU B 1 153 ? 34.661 -34.052 -38.494 1.00 28.03 153 LEU B N 1
ATOM 6554 C CA . LEU B 1 153 ? 35.629 -34.002 -37.373 1.00 28.64 153 LEU B CA 1
ATOM 6555 C C . LEU B 1 153 ? 36.970 -34.566 -37.791 1.00 29.39 153 LEU B C 1
ATOM 6556 O O . LEU B 1 153 ? 37.046 -35.626 -38.399 1.00 29.14 153 LEU B O 1
ATOM 6561 N N . ARG B 1 154 ? 38.022 -33.853 -37.426 1.00 30.26 154 ARG B N 1
ATOM 6562 C CA . ARG B 1 154 ? 39.364 -34.301 -37.647 1.00 31.05 154 ARG B CA 1
ATOM 6563 C C . ARG B 1 154 ? 39.996 -34.740 -36.355 1.00 31.79 154 ARG B C 1
ATOM 6564 O O . ARG B 1 154 ? 39.650 -34.226 -35.259 1.00 31.47 154 ARG B O 1
ATOM 6572 N N . SER B 1 155 ? 40.948 -35.662 -36.469 1.00 32.52 155 SER B N 1
ATOM 6573 C CA . SER B 1 155 ? 41.723 -36.090 -35.301 1.00 33.63 155 SER B CA 1
ATOM 6574 C C . SER B 1 155 ? 42.970 -36.817 -35.741 1.00 34.48 155 SER B C 1
ATOM 6575 O O . SER B 1 155 ? 43.172 -37.032 -36.932 1.00 34.78 155 SER B O 1
ATOM 6578 N N . GLU B 1 156 ? 43.798 -37.199 -34.781 1.00 35.36 156 GLU B N 1
ATOM 6579 C CA . GLU B 1 156 ? 45.054 -37.894 -35.076 1.00 36.66 156 GLU B CA 1
ATOM 6580 C C . GLU B 1 156 ? 44.850 -39.408 -35.314 1.00 36.37 156 GLU B C 1
ATOM 6581 O O . GLU B 1 156 ? 45.700 -40.068 -35.900 1.00 36.79 156 GLU B O 1
ATOM 6587 N N . LYS B 1 157 ? 43.694 -39.923 -34.905 1.00 35.80 157 LYS B N 1
ATOM 6588 C CA . LYS B 1 157 ? 43.400 -41.348 -34.925 1.00 35.95 157 LYS B CA 1
ATOM 6589 C C . LYS B 1 157 ? 42.482 -41.812 -36.071 1.00 34.48 157 LYS B C 1
ATOM 6590 O O . LYS B 1 157 ? 42.586 -42.955 -36.498 1.00 34.42 157 LYS B O 1
ATOM 6596 N N . ASN B 1 158 ? 41.552 -40.965 -36.521 1.00 32.96 158 ASN B N 1
ATOM 6597 C CA . ASN B 1 158 ? 40.529 -41.424 -37.462 1.00 32.16 158 ASN B CA 1
ATOM 6598 C C . ASN B 1 158 ? 41.087 -41.713 -38.868 1.00 32.12 158 ASN B C 1
ATOM 6599 O O . ASN B 1 158 ? 42.223 -41.377 -39.180 1.00 32.10 158 ASN B O 1
ATOM 6604 N N . TRP B 1 159 ? 40.265 -42.340 -39.699 1.00 32.09 159 TRP B N 1
ATOM 6605 C CA . TRP B 1 159 ? 40.694 -42.820 -41.040 1.00 32.44 159 TRP B CA 1
ATOM 6606 C C . TRP B 1 159 ? 40.237 -41.926 -42.184 1.00 32.11 159 TRP B C 1
ATOM 6607 O O . TRP B 1 159 ? 39.985 -42.412 -43.301 1.00 32.54 159 TRP B O 1
ATOM 6618 N N . GLY B 1 160 ? 40.150 -40.619 -41.934 1.00 31.54 160 GLY B N 1
ATOM 6619 C CA . GLY B 1 160 ? 39.762 -39.663 -42.956 1.00 31.15 160 GLY B CA 1
ATOM 6620 C C . GLY B 1 160 ? 38.332 -39.199 -42.883 1.00 30.51 160 GLY B C 1
ATOM 6621 O O . GLY B 1 160 ? 37.944 -38.319 -43.635 1.00 30.29 160 GLY B O 1
ATOM 6622 N N . ILE B 1 161 ? 37.550 -39.765 -41.964 1.00 30.21 161 ILE B N 1
ATOM 6623 C CA . ILE B 1 161 ? 36.217 -39.255 -41.690 1.00 29.64 161 ILE B CA 1
ATOM 6624 C C . ILE B 1 161 ? 35.979 -39.184 -40.184 1.00 29.57 161 ILE B C 1
ATOM 6625 O O . ILE B 1 161 ? 36.572 -39.942 -39.403 1.00 29.86 161 ILE B O 1
ATOM 6630 N N . GLY B 1 162 ? 35.120 -38.271 -39.758 1.00 29.24 162 GLY B N 1
ATOM 6631 C CA . GLY B 1 162 ? 34.798 -38.207 -38.329 1.00 29.37 162 GLY B CA 1
ATOM 6632 C C . GLY B 1 162 ? 34.002 -39.442 -37.972 1.00 29.55 162 GLY B C 1
ATOM 6633 O O . GLY B 1 162 ? 33.167 -39.886 -38.764 1.00 29.33 162 GLY B O 1
ATOM 6634 N N . ASP B 1 163 ? 34.240 -40.010 -36.792 1.00 30.00 163 ASP B N 1
ATOM 6635 C CA . ASP B 1 163 ? 33.627 -41.284 -36.486 1.00 30.39 163 ASP B CA 1
ATOM 6636 C C . ASP B 1 163 ? 33.324 -41.407 -35.017 1.00 30.69 163 ASP B C 1
ATOM 6637 O O . ASP B 1 163 ? 33.529 -40.470 -34.258 1.00 30.95 163 ASP B O 1
ATOM 6642 N N . PHE B 1 164 ? 32.808 -42.557 -34.606 1.00 30.98 164 PHE B N 1
ATOM 6643 C CA . PHE B 1 164 ? 32.379 -42.726 -33.233 1.00 31.12 164 PHE B CA 1
ATOM 6644 C C . PHE B 1 164 ? 33.500 -42.616 -32.196 1.00 32.30 164 PHE B C 1
ATOM 6645 O O . PHE B 1 164 ? 33.222 -42.286 -31.059 1.00 32.44 164 PHE B O 1
ATOM 6653 N N . GLY B 1 165 ? 34.742 -42.896 -32.582 1.00 33.10 165 GLY B N 1
ATOM 6654 C CA . GLY B 1 165 ? 35.888 -42.678 -31.707 1.00 34.09 165 GLY B CA 1
ATOM 6655 C C . GLY B 1 165 ? 36.114 -41.202 -31.449 1.00 33.94 165 GLY B C 1
ATOM 6656 O O . GLY B 1 165 ? 36.309 -40.800 -30.312 1.00 34.17 165 GLY B O 1
ATOM 6657 N N . ASP B 1 166 ? 36.090 -40.399 -32.512 1.00 33.94 166 ASP B N 1
ATOM 6658 C CA . ASP B 1 166 ? 36.229 -38.939 -32.382 1.00 33.85 166 ASP B CA 1
ATOM 6659 C C . ASP B 1 166 ? 35.090 -38.387 -31.523 1.00 33.71 166 ASP B C 1
ATOM 6660 O O . ASP B 1 166 ? 35.288 -37.497 -30.690 1.00 33.56 166 ASP B O 1
ATOM 6665 N N . LEU B 1 167 ? 33.896 -38.928 -31.724 1.00 33.63 167 LEU B N 1
ATOM 6666 C CA . LEU B 1 167 ? 32.750 -38.541 -30.918 1.00 33.82 167 LEU B CA 1
ATOM 6667 C C . LEU B 1 167 ? 32.986 -38.818 -29.432 1.00 34.48 167 LEU B C 1
ATOM 6668 O O . LEU B 1 167 ? 32.633 -38.003 -28.590 1.00 34.39 167 LEU B O 1
ATOM 6673 N N . LYS B 1 168 ? 33.573 -39.967 -29.125 1.00 35.36 168 LYS B N 1
ATOM 6674 C CA . LYS B 1 168 ? 33.828 -40.354 -27.742 1.00 36.63 168 LYS B CA 1
ATOM 6675 C C . LYS B 1 168 ? 34.853 -39.434 -27.076 1.00 36.78 168 LYS B C 1
ATOM 6676 O O . LYS B 1 168 ? 34.663 -39.011 -25.944 1.00 37.03 168 LYS B O 1
ATOM 6682 N N . ALA B 1 169 ? 35.936 -39.149 -27.790 1.00 36.40 169 ALA B N 1
ATOM 6683 C CA . ALA B 1 169 ? 36.951 -38.218 -27.335 1.00 36.46 169 ALA B CA 1
ATOM 6684 C C . ALA B 1 169 ? 36.369 -36.821 -27.176 1.00 35.84 169 ALA B C 1
ATOM 6685 O O . ALA B 1 169 ? 36.721 -36.120 -26.234 1.00 37.05 169 ALA B O 1
ATOM 6687 N N . MET B 1 170 ? 35.477 -36.415 -28.079 1.00 34.46 170 MET B N 1
ATOM 6688 C CA . MET B 1 170 ? 34.937 -35.050 -28.061 1.00 33.75 170 MET B CA 1
ATOM 6689 C C . MET B 1 170 ? 34.007 -34.832 -26.888 1.00 33.79 170 MET B C 1
ATOM 6690 O O . MET B 1 170 ? 33.935 -33.724 -26.363 1.00 33.71 170 MET B O 1
ATOM 6695 N N . LEU B 1 171 ? 33.268 -35.877 -26.515 1.00 33.60 171 LEU B N 1
ATOM 6696 C CA . LEU B 1 171 ? 32.350 -35.819 -25.369 1.00 33.90 171 LEU B CA 1
ATOM 6697 C C . LEU B 1 171 ? 33.045 -35.457 -24.053 1.00 34.65 171 LEU B C 1
ATOM 6698 O O . LEU B 1 171 ? 32.505 -34.677 -23.261 1.00 34.99 171 LEU B O 1
ATOM 6703 N N . VAL B 1 172 ? 34.233 -36.022 -23.823 1.00 34.88 172 VAL B N 1
ATOM 6704 C CA . VAL B 1 172 ? 35.065 -35.646 -22.663 1.00 35.57 172 VAL B CA 1
ATOM 6705 C C . VAL B 1 172 ? 35.351 -34.134 -22.695 1.00 35.37 172 VAL B C 1
ATOM 6706 O O . VAL B 1 172 ? 35.124 -33.418 -21.735 1.00 35.87 172 VAL B O 1
ATOM 6710 N N . ASP B 1 173 ? 35.873 -33.653 -23.813 1.00 34.63 173 ASP B N 1
ATOM 6711 C CA . ASP B 1 173 ? 36.283 -32.246 -23.875 1.00 34.75 173 ASP B CA 1
ATOM 6712 C C . ASP B 1 173 ? 35.108 -31.280 -23.695 1.00 34.08 173 ASP B C 1
ATOM 6713 O O . ASP B 1 173 ? 35.262 -30.254 -23.016 1.00 34.57 173 ASP B O 1
ATOM 6718 N N . VAL B 1 174 ? 33.945 -31.629 -24.246 1.00 32.77 174 VAL B N 1
ATOM 6719 C CA . VAL B 1 174 ? 32.751 -30.806 -24.091 1.00 32.44 174 VAL B CA 1
ATOM 6720 C C . VAL B 1 174 ? 32.256 -30.820 -22.626 1.00 33.17 174 VAL B C 1
ATOM 6721 O O . VAL B 1 174 ? 32.067 -29.751 -22.039 1.00 32.96 174 VAL B O 1
ATOM 6725 N N . ALA B 1 175 ? 32.110 -32.016 -22.044 1.00 33.36 175 ALA B N 1
ATOM 6726 C CA . ALA B 1 175 ? 31.605 -32.167 -20.669 1.00 34.21 175 ALA B CA 1
ATOM 6727 C C . ALA B 1 175 ? 32.441 -31.408 -19.618 1.00 35.31 175 ALA B C 1
ATOM 6728 O O . ALA B 1 175 ? 31.889 -30.744 -18.736 1.00 35.67 175 ALA B O 1
ATOM 6730 N N . LYS B 1 176 ? 33.762 -31.527 -19.744 1.00 35.80 176 LYS B N 1
ATOM 6731 C CA . LYS B 1 176 ? 34.752 -30.827 -18.917 1.00 36.89 176 LYS B CA 1
ATOM 6732 C C . LYS B 1 176 ? 34.672 -29.308 -18.967 1.00 36.74 176 LYS B C 1
ATOM 6733 O O . LYS B 1 176 ? 35.082 -28.648 -18.020 1.00 37.37 176 LYS B O 1
ATOM 6739 N N . ARG B 1 177 ? 34.197 -28.760 -20.083 1.00 35.36 177 ARG B N 1
ATOM 6740 C CA . ARG B 1 177 ? 34.060 -27.315 -20.222 1.00 35.47 177 ARG B CA 1
ATOM 6741 C C . ARG B 1 177 ? 32.657 -26.846 -19.841 1.00 35.23 177 ARG B C 1
ATOM 6742 O O . ARG B 1 177 ? 32.349 -25.677 -19.960 1.00 35.58 177 ARG B O 1
ATOM 6750 N N . GLY B 1 178 ? 31.832 -27.739 -19.301 1.00 34.95 178 GLY B N 1
ATOM 6751 C CA . GLY B 1 178 ? 30.485 -27.383 -18.831 1.00 34.86 178 GLY B CA 1
ATOM 6752 C C . GLY B 1 178 ? 29.399 -27.661 -19.868 1.00 33.90 178 GLY B C 1
ATOM 6753 O O . GLY B 1 178 ? 28.235 -27.282 -19.663 1.00 33.84 178 GLY B O 1
ATOM 6754 N N . GLY B 1 179 ? 29.768 -28.321 -20.981 1.00 32.96 179 GLY B N 1
ATOM 6755 C CA . GLY B 1 179 ? 28.822 -28.670 -22.041 1.00 32.09 179 GLY B CA 1
ATOM 6756 C C . GLY B 1 179 ? 27.964 -29.870 -21.653 1.00 32.06 179 GLY B C 1
ATOM 6757 O O . GLY B 1 179 ? 28.452 -30.811 -21.011 1.00 32.45 179 GLY B O 1
ATOM 6758 N N . SER B 1 180 ? 26.684 -29.818 -22.011 1.00 31.72 180 SER B N 1
ATOM 6759 C CA . SER B 1 180 ? 25.690 -30.809 -21.591 1.00 31.85 180 SER B CA 1
ATOM 6760 C C . SER B 1 180 ? 25.313 -31.842 -22.674 1.00 31.34 180 SER B C 1
ATOM 6761 O O . SER B 1 180 ? 24.555 -32.771 -22.400 1.00 31.53 180 SER B O 1
ATOM 6764 N N . PHE B 1 181 ? 25.812 -31.663 -23.895 1.00 30.85 181 PHE B N 1
ATOM 6765 C CA . PHE B 1 181 ? 25.544 -32.590 -24.988 1.00 30.37 181 PHE B CA 1
ATOM 6766 C C . PHE B 1 181 ? 26.430 -32.358 -26.200 1.00 29.91 181 PHE B C 1
ATOM 6767 O O . PHE B 1 181 ? 27.069 -31.323 -26.338 1.00 30.14 181 PHE B O 1
ATOM 6775 N N . ILE B 1 182 ? 26.470 -33.357 -27.063 1.00 29.51 182 ILE B N 1
ATOM 6776 C CA . ILE B 1 182 ? 26.940 -33.185 -28.410 1.00 29.07 182 ILE B CA 1
ATOM 6777 C C . ILE B 1 182 ? 25.798 -33.607 -29.311 1.00 28.48 182 ILE B C 1
ATOM 6778 O O . ILE B 1 182 ? 25.252 -34.710 -29.163 1.00 28.57 182 ILE B O 1
ATOM 6783 N N . GLY B 1 183 ? 25.404 -32.711 -30.200 1.00 28.15 183 GLY B N 1
ATOM 6784 C CA . GLY B 1 183 ? 24.361 -32.996 -31.158 1.00 27.89 183 GLY B CA 1
ATOM 6785 C C . GLY B 1 183 ? 24.934 -33.358 -32.514 1.00 27.68 183 GLY B C 1
ATOM 6786 O O . GLY B 1 183 ? 25.981 -32.845 -32.929 1.00 27.41 183 GLY B O 1
ATOM 6787 N N . LEU B 1 184 ? 24.213 -34.222 -33.218 1.00 27.62 184 LEU B N 1
ATOM 6788 C CA . LEU B 1 184 ? 24.702 -34.798 -34.468 1.00 27.46 184 LEU B CA 1
ATOM 6789 C C . LEU B 1 184 ? 23.739 -34.584 -35.624 1.00 27.23 184 LEU B C 1
ATOM 6790 O O . LEU B 1 184 ? 22.550 -34.383 -35.429 1.00 27.15 184 LEU B O 1
ATOM 6795 N N . ASN B 1 185 ? 24.284 -34.558 -36.839 1.00 27.54 185 ASN B N 1
ATOM 6796 C CA . ASN B 1 185 ? 23.498 -34.825 -38.064 1.00 27.27 185 ASN B CA 1
ATOM 6797 C C . ASN B 1 185 ? 22.794 -36.190 -38.005 1.00 27.44 185 ASN B C 1
ATOM 6798 O O . ASN B 1 185 ? 23.253 -37.076 -37.299 1.00 27.28 185 ASN B O 1
ATOM 6803 N N . PRO B 1 186 ? 21.714 -36.388 -38.793 1.00 27.89 186 PRO B N 1
ATOM 6804 C CA . PRO B 1 186 ? 21.205 -37.752 -38.958 1.00 28.11 186 PRO B CA 1
ATOM 6805 C C . PRO B 1 186 ? 22.343 -38.720 -39.228 1.00 28.24 186 PRO B C 1
ATOM 6806 O O . PRO B 1 186 ? 23.205 -38.416 -40.038 1.00 28.05 186 PRO B O 1
ATOM 6810 N N . ILE B 1 187 ? 22.398 -39.819 -38.474 1.00 28.38 187 ILE B N 1
ATOM 6811 C CA . ILE B 1 187 ? 23.422 -40.852 -38.695 1.00 28.61 187 ILE B CA 1
ATOM 6812 C C . ILE B 1 187 ? 22.762 -42.127 -39.209 1.00 28.42 187 ILE B C 1
ATOM 6813 O O . ILE B 1 187 ? 23.249 -43.237 -38.983 1.00 28.38 187 ILE B O 1
ATOM 6818 N N . HIS B 1 188 ? 21.650 -41.928 -39.913 1.00 28.23 188 HIS B N 1
ATOM 6819 C CA . HIS B 1 188 ? 20.902 -43.000 -40.546 1.00 28.46 188 HIS B CA 1
ATOM 6820 C C . HIS B 1 188 ? 21.779 -43.746 -41.568 1.00 28.55 188 HIS B C 1
ATOM 6821 O O . HIS B 1 188 ? 22.685 -43.170 -42.156 1.00 28.03 188 HIS B O 1
ATOM 6828 N N . ALA B 1 189 ? 21.492 -45.038 -41.748 1.00 28.98 189 ALA B N 1
ATOM 6829 C CA . ALA B 1 189 ? 22.166 -45.867 -42.750 1.00 29.45 189 ALA B CA 1
ATOM 6830 C C . ALA B 1 189 ? 22.098 -45.231 -44.120 1.00 29.60 189 ALA B C 1
ATOM 6831 O O . ALA B 1 189 ? 21.028 -44.873 -44.582 1.00 29.29 189 ALA B O 1
ATOM 6833 N N . LEU B 1 190 ? 23.248 -45.057 -44.750 1.00 30.26 190 LEU B N 1
ATOM 6834 C CA . LEU B 1 190 ? 23.288 -44.620 -46.156 1.00 31.10 190 LEU B CA 1
ATOM 6835 C C . LEU B 1 190 ? 23.617 -45.834 -47.039 1.00 31.88 190 LEU B C 1
ATOM 6836 O O . LEU B 1 190 ? 23.017 -46.877 -46.818 1.00 32.70 190 LEU B O 1
ATOM 6841 N N . TYR B 1 191 ? 24.536 -45.730 -48.001 1.00 32.11 191 TYR B N 1
ATOM 6842 C CA . TYR B 1 191 ? 24.708 -46.795 -49.022 1.00 33.06 191 TYR B CA 1
ATOM 6843 C C . TYR B 1 191 ? 26.181 -47.108 -49.160 1.00 33.11 191 TYR B C 1
ATOM 6844 O O . TYR B 1 191 ? 26.862 -46.475 -49.951 1.00 33.24 191 TYR B O 1
ATOM 6853 N N . PRO B 1 192 ? 26.697 -48.063 -48.370 1.00 33.10 192 PRO B N 1
ATOM 6854 C CA . PRO B 1 192 ? 28.124 -48.400 -48.493 1.00 33.51 192 PRO B CA 1
ATOM 6855 C C . PRO B 1 192 ? 28.544 -48.884 -49.893 1.00 34.33 192 PRO B C 1
ATOM 6856 O O . PRO B 1 192 ? 29.708 -48.756 -50.275 1.00 34.86 192 PRO B O 1
ATOM 6860 N N . ALA B 1 193 ? 27.612 -49.417 -50.661 1.00 34.69 193 ALA B N 1
ATOM 6861 C CA . ALA B 1 193 ? 27.927 -49.810 -52.033 1.00 35.49 193 ALA B CA 1
ATOM 6862 C C . ALA B 1 193 ? 28.023 -48.576 -52.950 1.00 35.39 193 ALA B C 1
ATOM 6863 O O . ALA B 1 193 ? 28.589 -48.648 -54.032 1.00 35.84 193 ALA B O 1
ATOM 6865 N N . ASN B 1 194 ? 27.452 -47.454 -52.500 1.00 34.64 194 ASN B N 1
ATOM 6866 C CA . ASN B 1 194 ? 27.455 -46.190 -53.233 1.00 34.62 194 ASN B CA 1
ATOM 6867 C C . ASN B 1 194 ? 27.792 -45.049 -52.262 1.00 33.64 194 ASN B C 1
ATOM 6868 O O . ASN B 1 194 ? 26.921 -44.234 -51.896 1.00 32.23 194 ASN B O 1
ATOM 6873 N N . PRO B 1 195 ? 29.057 -45.031 -51.807 1.00 33.53 195 PRO B N 1
ATOM 6874 C CA . PRO B 1 195 ? 29.457 -44.135 -50.731 1.00 32.74 195 PRO B CA 1
ATOM 6875 C C . PRO B 1 195 ? 29.425 -42.656 -51.135 1.00 32.61 195 PRO B C 1
ATOM 6876 O O . PRO B 1 195 ? 29.321 -41.808 -50.258 1.00 31.30 195 PRO B O 1
ATOM 6880 N N . GLU B 1 196 ? 29.460 -42.351 -52.445 1.00 33.25 196 GLU B N 1
ATOM 6881 C CA . GLU B 1 196 ? 29.389 -40.952 -52.883 1.00 33.40 196 GLU B CA 1
ATOM 6882 C C . GLU B 1 196 ? 27.991 -40.350 -52.700 1.00 33.40 196 GLU B C 1
ATOM 6883 O O . GLU B 1 196 ? 27.855 -39.122 -52.648 1.00 33.68 196 GLU B O 1
ATOM 6889 N N . SER B 1 197 ? 26.966 -41.173 -52.521 1.00 33.28 197 SER B N 1
ATOM 6890 C CA . SER B 1 197 ? 25.676 -40.646 -52.089 1.00 33.30 197 SER B CA 1
ATOM 6891 C C . SER B 1 197 ? 25.677 -40.419 -50.585 1.00 32.43 197 SER B C 1
ATOM 6892 O O . SER B 1 197 ? 25.119 -41.209 -49.809 1.00 32.04 197 SER B O 1
ATOM 6895 N N . ALA B 1 198 ? 26.273 -39.296 -50.204 1.00 32.19 198 ALA B N 1
ATOM 6896 C CA . ALA B 1 198 ? 26.615 -39.017 -48.825 1.00 31.60 198 ALA B CA 1
ATOM 6897 C C . ALA B 1 198 ? 25.622 -38.157 -48.060 1.00 31.23 198 ALA B C 1
ATOM 6898 O O . ALA B 1 198 ? 25.919 -37.756 -46.921 1.00 31.09 198 ALA B O 1
ATOM 6900 N N . SER B 1 199 ? 24.463 -37.846 -48.635 1.00 31.24 199 SER B N 1
ATOM 6901 C CA . SER B 1 199 ? 23.517 -36.986 -47.923 1.00 31.03 199 SER B CA 1
ATOM 6902 C C . SER B 1 199 ? 22.825 -37.707 -46.771 1.00 30.93 199 SER B C 1
ATOM 6903 O O . SER B 1 199 ? 22.207 -38.749 -46.961 1.00 30.57 199 SER B O 1
ATOM 6906 N N . PRO B 1 200 ? 22.878 -37.127 -45.556 1.00 31.15 200 PRO B N 1
ATOM 6907 C CA . PRO B 1 200 ? 22.083 -37.745 -44.489 1.00 30.98 200 PRO B CA 1
ATOM 6908 C C . PRO B 1 200 ? 20.561 -37.659 -44.687 1.00 31.37 200 PRO B C 1
ATOM 6909 O O . PRO B 1 200 ? 19.822 -38.300 -43.921 1.00 31.37 200 PRO B O 1
ATOM 6913 N N . TYR B 1 201 ? 20.090 -36.905 -45.692 1.00 32.07 201 TYR B N 1
ATOM 6914 C CA . TYR B 1 201 ? 18.649 -36.642 -45.852 1.00 32.58 201 TYR B CA 1
ATOM 6915 C C . TYR B 1 201 ? 17.984 -37.444 -46.929 1.00 32.91 201 TYR B C 1
ATOM 6916 O O . TYR B 1 201 ? 16.809 -37.248 -47.200 1.00 33.93 201 TYR B O 1
ATOM 6925 N N . SER B 1 202 ? 18.726 -38.349 -47.549 1.00 33.20 202 SER B N 1
ATOM 6926 C CA . SER B 1 202 ? 18.119 -39.406 -48.363 1.00 33.43 202 SER B CA 1
ATOM 6927 C C . SER B 1 202 ? 18.672 -40.751 -47.885 1.00 32.98 202 SER B C 1
ATOM 6928 O O . SER B 1 202 ? 19.343 -41.445 -48.624 1.00 34.31 202 SER B O 1
ATOM 6931 N N . PRO B 1 203 ? 18.403 -41.108 -46.620 1.00 32.18 203 PRO B N 1
ATOM 6932 C CA . PRO B 1 203 ? 18.935 -42.331 -46.011 1.00 31.74 203 PRO B CA 1
ATOM 6933 C C . PRO B 1 203 ? 18.262 -43.604 -46.528 1.00 31.79 203 PRO B C 1
ATOM 6934 O O . PRO B 1 203 ? 17.147 -43.563 -47.046 1.00 31.78 203 PRO B O 1
ATOM 6938 N N . SER B 1 204 ? 18.957 -44.725 -46.381 1.00 31.64 204 SER B N 1
ATOM 6939 C CA . SER B 1 204 ? 18.424 -46.025 -46.751 1.00 32.02 204 SER B CA 1
ATOM 6940 C C . SER B 1 204 ? 17.340 -46.421 -45.769 1.00 31.86 204 SER B C 1
ATOM 6941 O O . SER B 1 204 ? 16.305 -46.960 -46.160 1.00 32.14 204 SER B O 1
ATOM 6944 N N . SER B 1 205 ? 17.602 -46.179 -44.482 1.00 31.47 205 SER B N 1
ATOM 6945 C CA . SER B 1 205 ? 16.662 -46.507 -43.433 1.00 31.61 205 SER B CA 1
ATOM 6946 C C . SER B 1 205 ? 16.839 -45.501 -42.309 1.00 31.55 205 SER B C 1
ATOM 6947 O O . SER B 1 205 ? 17.962 -45.081 -42.030 1.00 31.56 205 SER B O 1
ATOM 6950 N N . ARG B 1 206 ? 15.742 -45.103 -41.680 1.00 31.67 206 ARG B N 1
ATOM 6951 C CA . ARG B 1 206 ? 15.824 -44.241 -40.504 1.00 31.64 206 ARG B CA 1
ATOM 6952 C C . ARG B 1 206 ? 15.913 -45.078 -39.215 1.00 32.63 206 ARG B C 1
ATOM 6953 O O . ARG B 1 206 ? 15.992 -44.521 -38.109 1.00 32.37 206 ARG B O 1
ATOM 6961 N N . ARG B 1 207 ? 15.927 -46.412 -39.354 1.00 34.13 207 ARG B N 1
ATOM 6962 C CA . ARG B 1 207 ? 16.097 -47.305 -38.202 1.00 35.02 207 ARG B CA 1
ATOM 6963 C C . ARG B 1 207 ? 17.536 -47.755 -37.937 1.00 34.45 207 ARG B C 1
ATOM 6964 O O . ARG B 1 207 ? 17.885 -47.989 -36.797 1.00 35.22 207 ARG B O 1
ATOM 6972 N N . TRP B 1 208 ? 18.350 -47.906 -38.971 1.00 33.25 208 TRP B N 1
ATOM 6973 C CA . TRP B 1 208 ? 19.676 -48.501 -38.844 1.00 32.78 208 TRP B CA 1
ATOM 6974 C C . TRP B 1 208 ? 20.684 -47.400 -39.058 1.00 31.92 208 TRP B C 1
ATOM 6975 O O . TRP B 1 208 ? 20.305 -46.270 -39.404 1.00 31.55 208 TRP B O 1
ATOM 6986 N N . LEU B 1 209 ? 21.956 -47.721 -38.830 1.00 31.27 209 LEU B N 1
ATOM 6987 C CA . LEU B 1 209 ? 23.000 -46.723 -38.712 1.00 30.45 209 LEU B CA 1
ATOM 6988 C C . LEU B 1 209 ? 23.956 -46.682 -39.899 1.00 30.41 209 LEU B C 1
ATOM 6989 O O . LEU B 1 209 ? 24.249 -47.705 -40.527 1.00 30.85 209 LEU B O 1
ATOM 6994 N N . ASN B 1 210 ? 24.495 -45.499 -40.155 1.00 29.71 210 ASN B N 1
ATOM 6995 C CA . ASN B 1 210 ? 25.516 -45.333 -41.155 1.00 29.84 210 ASN B CA 1
ATOM 6996 C C . ASN B 1 210 ? 26.814 -45.981 -40.694 1.00 30.35 210 ASN B C 1
ATOM 6997 O O . ASN B 1 210 ? 27.432 -45.552 -39.711 1.00 30.13 210 ASN B O 1
ATOM 7002 N N . VAL B 1 211 ? 27.242 -47.012 -41.406 1.00 30.75 211 VAL B N 1
ATOM 7003 C CA . VAL B 1 211 ? 28.391 -47.804 -40.959 1.00 31.30 211 VAL B CA 1
ATOM 7004 C C . VAL B 1 211 ? 29.748 -47.137 -41.152 1.00 31.06 211 VAL B C 1
ATOM 7005 O O . VAL B 1 211 ? 30.751 -47.606 -40.620 1.00 31.28 211 VAL B O 1
ATOM 7009 N N . ILE B 1 212 ? 29.801 -46.060 -41.928 1.00 30.71 212 ILE B N 1
ATOM 7010 C CA . ILE B 1 212 ? 31.077 -45.390 -42.174 1.00 30.66 212 ILE B CA 1
ATOM 7011 C C . ILE B 1 212 ? 31.603 -44.739 -40.884 1.00 30.28 212 ILE B C 1
ATOM 7012 O O . ILE B 1 212 ? 32.770 -44.382 -40.793 1.00 30.26 212 ILE B O 1
ATOM 7017 N N . TYR B 1 213 ? 30.721 -44.605 -39.895 1.00 29.93 213 TYR B N 1
ATOM 7018 C CA . TYR B 1 213 ? 31.073 -44.063 -38.577 1.00 29.68 213 TYR B CA 1
ATOM 7019 C C . TYR B 1 213 ? 31.734 -45.031 -37.610 1.00 30.66 213 TYR B C 1
ATOM 7020 O O . TYR B 1 213 ? 32.114 -44.647 -36.498 1.00 31.02 213 TYR B O 1
ATOM 7029 N N . ILE B 1 214 ? 31.880 -46.283 -38.015 1.00 31.65 214 ILE B N 1
ATOM 7030 C CA . ILE B 1 214 ? 32.581 -47.253 -37.191 1.00 32.46 214 ILE B CA 1
ATOM 7031 C C . ILE B 1 214 ? 34.017 -46.818 -37.003 1.00 32.93 214 ILE B C 1
ATOM 7032 O O . ILE B 1 214 ? 34.724 -46.581 -37.992 1.00 33.44 214 ILE B O 1
ATOM 7037 N N . ASP B 1 215 ? 34.452 -46.740 -35.748 1.00 33.15 215 ASP B N 1
ATOM 7038 C CA . ASP B 1 215 ? 35.857 -46.581 -35.436 1.00 33.48 215 ASP B CA 1
ATOM 7039 C C . ASP B 1 215 ? 36.546 -47.948 -35.537 1.00 34.12 215 ASP B C 1
ATOM 7040 O O . ASP B 1 215 ? 36.481 -48.740 -34.608 1.00 34.22 215 ASP B O 1
ATOM 7045 N N . VAL B 1 216 ? 37.218 -48.198 -36.665 1.00 34.20 216 VAL B N 1
ATOM 7046 C CA . VAL B 1 216 ? 37.947 -49.455 -36.893 1.00 35.03 216 VAL B CA 1
ATOM 7047 C C . VAL B 1 216 ? 39.078 -49.684 -35.866 1.00 35.72 216 VAL B C 1
ATOM 7048 O O . VAL B 1 216 ? 39.430 -50.823 -35.585 1.00 36.37 216 VAL B O 1
ATOM 7052 N N . ASN B 1 217 ? 39.645 -48.614 -35.314 1.00 35.69 217 ASN B N 1
ATOM 7053 C CA . ASN B 1 217 ? 40.658 -48.754 -34.247 1.00 36.49 217 ASN B CA 1
ATOM 7054 C C . ASN B 1 217 ? 40.093 -49.464 -33.019 1.00 36.65 217 ASN B C 1
ATOM 7055 O O . ASN B 1 217 ? 40.813 -50.193 -32.346 1.00 37.54 217 ASN B O 1
ATOM 7060 N N . ALA B 1 218 ? 38.800 -49.274 -32.750 1.00 35.94 218 ALA B N 1
ATOM 7061 C CA . ALA B 1 218 ? 38.137 -49.912 -31.592 1.00 36.29 218 ALA B CA 1
ATOM 7062 C C . ALA B 1 218 ? 37.624 -51.339 -31.848 1.00 36.75 218 ALA B C 1
ATOM 7063 O O . ALA B 1 218 ? 36.907 -51.866 -31.015 1.00 36.91 218 ALA B O 1
ATOM 7065 N N . VAL B 1 219 ? 37.959 -51.940 -32.996 1.00 36.93 219 VAL B N 1
ATOM 7066 C CA . VAL B 1 219 ? 37.518 -53.300 -33.340 1.00 37.39 219 VAL B CA 1
ATOM 7067 C C . VAL B 1 219 ? 38.645 -54.312 -33.086 1.00 38.64 219 VAL B C 1
ATOM 7068 O O . VAL B 1 219 ? 39.644 -54.355 -33.816 1.00 38.58 219 VAL B O 1
ATOM 7072 N N . GLU B 1 220 ? 38.461 -55.134 -32.047 1.00 39.58 220 GLU B N 1
ATOM 7073 C CA . GLU B 1 220 ? 39.514 -56.008 -31.550 1.00 41.00 220 GLU B CA 1
ATOM 7074 C C . GLU B 1 220 ? 40.026 -56.977 -32.637 1.00 41.67 220 GLU B C 1
ATOM 7075 O O . GLU B 1 220 ? 41.222 -57.174 -32.781 1.00 42.12 220 GLU B O 1
ATOM 7081 N N . ASP B 1 221 ? 39.115 -57.542 -33.419 1.00 41.72 221 ASP B N 1
ATOM 7082 C CA . ASP B 1 221 ? 39.486 -58.496 -34.455 1.00 42.70 221 ASP B CA 1
ATOM 7083 C C . ASP B 1 221 ? 40.227 -57.867 -35.629 1.00 42.19 221 ASP B C 1
ATOM 7084 O O . ASP B 1 221 ? 40.862 -58.584 -36.419 1.00 42.82 221 ASP B O 1
ATOM 7089 N N . PHE B 1 222 ? 40.140 -56.545 -35.765 1.00 40.87 222 PHE B N 1
ATOM 7090 C CA . PHE B 1 222 ? 41.004 -55.853 -36.710 1.00 40.76 222 PHE B CA 1
ATOM 7091 C C . PHE B 1 222 ? 42.446 -55.991 -36.241 1.00 41.74 222 PHE B C 1
ATOM 7092 O O . PHE B 1 222 ? 43.342 -56.348 -37.012 1.00 42.33 222 PHE B O 1
ATOM 7100 N N . HIS B 1 223 ? 42.657 -55.734 -34.957 1.00 42.06 223 HIS B N 1
ATOM 7101 C CA . HIS B 1 223 ? 43.999 -55.741 -34.396 1.00 43.10 223 HIS B CA 1
ATOM 7102 C C . HIS B 1 223 ? 44.599 -57.146 -34.366 1.00 44.61 223 HIS B C 1
ATOM 7103 O O . HIS B 1 223 ? 45.789 -57.301 -34.621 1.00 45.35 223 HIS B O 1
ATOM 7110 N N . LEU B 1 224 ? 43.780 -58.163 -34.080 1.00 45.48 224 LEU B N 1
ATOM 7111 C CA . LEU B 1 224 ? 44.255 -59.563 -34.044 1.00 47.28 224 LEU B CA 1
ATOM 7112 C C . LEU B 1 224 ? 44.444 -60.204 -35.436 1.00 47.81 224 LEU B C 1
ATOM 7113 O O . LEU B 1 224 ? 45.217 -61.155 -35.573 1.00 49.22 224 LEU B O 1
ATOM 7118 N N . SER B 1 225 ? 43.743 -59.707 -36.456 1.00 46.76 225 SER B N 1
ATOM 7119 C CA . SER B 1 225 ? 43.891 -60.257 -37.808 1.00 47.38 225 SER B CA 1
ATOM 7120 C C . SER B 1 225 ? 45.300 -60.089 -38.358 1.00 47.99 225 SER B C 1
ATOM 7121 O O . SER B 1 225 ? 45.730 -58.967 -38.635 1.00 47.05 225 SER B O 1
ATOM 7124 N N . GLU B 1 226 ? 45.997 -61.207 -38.550 1.00 49.60 226 GLU B N 1
ATOM 7125 C CA . GLU B 1 226 ? 47.351 -61.191 -39.096 1.00 50.52 226 GLU B CA 1
ATOM 7126 C C . GLU B 1 226 ? 47.360 -60.565 -40.491 1.00 49.64 226 GLU B C 1
ATOM 7127 O O . GLU B 1 226 ? 48.272 -59.823 -40.835 1.00 49.06 226 GLU B O 1
ATOM 7133 N N . GLU B 1 227 ? 46.324 -60.849 -41.274 1.00 49.53 227 GLU B N 1
ATOM 7134 C CA . GLU B 1 227 ? 46.174 -60.279 -42.620 1.00 49.08 227 GLU B CA 1
ATOM 7135 C C . GLU B 1 227 ? 46.007 -58.743 -42.581 1.00 47.87 227 GLU B C 1
ATOM 7136 O O . GLU B 1 227 ? 46.575 -58.022 -43.406 1.00 47.59 227 GLU B O 1
ATOM 7142 N N . ALA B 1 228 ? 45.244 -58.243 -41.615 1.00 47.14 228 ALA B N 1
ATOM 7143 C CA . ALA B 1 228 ? 45.038 -56.801 -41.493 1.00 46.10 228 ALA B CA 1
ATOM 7144 C C . ALA B 1 228 ? 46.310 -56.067 -41.014 1.00 46.49 228 ALA B C 1
ATOM 7145 O O . ALA B 1 228 ? 46.551 -54.941 -41.422 1.00 45.33 228 ALA B O 1
ATOM 7147 N N . GLN B 1 229 ? 47.128 -56.720 -40.183 1.00 48.19 229 GLN B N 1
ATOM 7148 C CA . GLN B 1 229 ? 48.412 -56.150 -39.733 1.00 49.02 229 GLN B CA 1
ATOM 7149 C C . GLN B 1 229 ? 49.364 -55.903 -40.898 1.00 49.14 229 GLN B C 1
ATOM 7150 O O . GLN B 1 229 ? 50.060 -54.896 -40.932 1.00 48.81 229 GLN B O 1
ATOM 7156 N N . ALA B 1 230 ? 49.424 -56.860 -41.820 1.00 49.90 230 ALA B N 1
ATOM 7157 C CA . ALA B 1 230 ? 50.250 -56.731 -43.017 1.00 50.07 230 ALA B CA 1
ATOM 7158 C C . ALA B 1 230 ? 49.644 -55.695 -43.975 1.00 48.72 230 ALA B C 1
ATOM 7159 O O . ALA B 1 230 ? 50.360 -54.869 -44.527 1.00 48.97 230 ALA B O 1
ATOM 7161 N N . TRP B 1 231 ? 48.329 -55.748 -44.167 1.00 47.54 231 TRP B N 1
ATOM 7162 C CA . TRP B 1 231 ? 47.605 -54.746 -44.967 1.00 46.43 231 TRP B CA 1
ATOM 7163 C C . TRP B 1 231 ? 47.885 -53.334 -44.441 1.00 45.52 231 TRP B C 1
ATOM 7164 O O . TRP B 1 231 ? 48.163 -52.411 -45.195 1.00 44.79 231 TRP B O 1
ATOM 7175 N N . TRP B 1 232 ? 47.848 -53.189 -43.127 1.00 45.79 232 TRP B N 1
ATOM 7176 C CA . TRP B 1 232 ? 48.136 -51.914 -42.486 1.00 45.23 232 TRP B CA 1
ATOM 7177 C C . TRP B 1 232 ? 49.549 -51.383 -42.805 1.00 45.95 232 TRP B C 1
ATOM 7178 O O . TRP B 1 232 ? 49.728 -50.182 -42.990 1.00 45.11 232 TRP B O 1
ATOM 7189 N N . GLN B 1 233 ? 50.540 -52.269 -42.898 1.00 47.56 233 GLN B N 1
ATOM 7190 C CA . GLN B 1 233 ? 51.923 -51.843 -43.122 1.00 48.67 233 GLN B CA 1
ATOM 7191 C C . GLN B 1 233 ? 52.263 -51.614 -44.597 1.00 49.10 233 GLN B C 1
ATOM 7192 O O . GLN B 1 233 ? 53.405 -51.315 -44.933 1.00 49.78 233 GLN B O 1
ATOM 7198 N N . LEU B 1 234 ? 51.287 -51.763 -45.483 1.00 48.89 234 LEU B N 1
ATOM 7199 C CA . LEU B 1 234 ? 51.532 -51.534 -46.901 1.00 49.36 234 LEU B CA 1
ATOM 7200 C C . LEU B 1 234 ? 51.763 -50.040 -47.170 1.00 48.45 234 LEU B C 1
ATOM 7201 O O . LEU B 1 234 ? 50.931 -49.213 -46.788 1.00 46.90 234 LEU B O 1
ATOM 7206 N N . PRO B 1 235 ? 52.892 -49.692 -47.825 1.00 49.14 235 PRO B N 1
ATOM 7207 C CA . PRO B 1 235 ? 53.115 -48.312 -48.245 1.00 48.64 235 PRO B CA 1
ATOM 7208 C C . PRO B 1 235 ? 51.871 -47.685 -48.864 1.00 47.59 235 PRO B C 1
ATOM 7209 O O . PRO B 1 235 ? 51.479 -46.580 -48.482 1.00 47.17 235 PRO B O 1
ATOM 7213 N N . THR B 1 236 ? 51.241 -48.405 -49.789 1.00 47.41 236 THR B N 1
ATOM 7214 C CA . THR B 1 236 ? 50.032 -47.917 -50.439 1.00 46.27 236 THR B CA 1
ATOM 7215 C C . THR B 1 236 ? 48.894 -47.671 -49.442 1.00 44.82 236 THR B C 1
ATOM 7216 O O . THR B 1 236 ? 48.101 -46.747 -49.627 1.00 43.78 236 THR B O 1
ATOM 7220 N N . THR B 1 237 ? 48.794 -48.506 -48.409 1.00 44.45 237 THR B N 1
ATOM 7221 C CA . THR B 1 237 ? 47.747 -48.332 -47.405 1.00 43.58 237 THR B CA 1
ATOM 7222 C C . THR B 1 237 ? 48.037 -47.085 -46.565 1.00 43.23 237 THR B C 1
ATOM 7223 O O . THR B 1 237 ? 47.161 -46.231 -46.373 1.00 42.18 237 THR B O 1
ATOM 7227 N N . GLN B 1 238 ? 49.264 -46.969 -46.079 1.00 44.25 238 GLN B N 1
ATOM 7228 C CA . GLN B 1 238 ? 49.621 -45.811 -45.268 1.00 44.66 238 GLN B CA 1
ATOM 7229 C C . GLN B 1 238 ? 49.514 -44.516 -46.072 1.00 44.65 238 GLN B C 1
ATOM 7230 O O . GLN B 1 238 ? 49.000 -43.515 -45.579 1.00 43.59 238 GLN B O 1
ATOM 7236 N N . GLN B 1 239 ? 49.945 -44.563 -47.329 1.00 45.56 239 GLN B N 1
ATOM 7237 C CA . GLN B 1 239 ? 49.848 -43.409 -48.214 1.00 45.86 239 GLN B CA 1
ATOM 7238 C C . GLN B 1 239 ? 48.385 -43.019 -48.523 1.00 44.43 239 GLN B C 1
ATOM 7239 O O . GLN B 1 239 ? 48.063 -41.831 -48.621 1.00 42.91 239 GLN B O 1
ATOM 7245 N N . THR B 1 240 ? 47.516 -44.017 -48.702 1.00 43.93 240 THR B N 1
ATOM 7246 C CA . THR B 1 240 ? 46.106 -43.764 -49.022 1.00 42.81 240 THR B CA 1
ATOM 7247 C C . THR B 1 240 ? 45.368 -43.183 -47.807 1.00 41.76 240 THR B C 1
ATOM 7248 O O . THR B 1 240 ? 44.564 -42.248 -47.929 1.00 40.24 240 THR B O 1
ATOM 7252 N N . LEU B 1 241 ? 45.640 -43.776 -46.651 1.00 41.75 241 LEU B N 1
ATOM 7253 C CA . LEU B 1 241 ? 45.144 -43.296 -45.371 1.00 41.65 241 LEU B CA 1
ATOM 7254 C C . LEU B 1 241 ? 45.551 -41.837 -45.146 1.00 41.39 241 LEU B C 1
ATOM 7255 O O . LEU B 1 241 ? 44.704 -40.972 -44.970 1.00 39.93 241 LEU B O 1
ATOM 7260 N N . GLN B 1 242 ? 46.852 -41.582 -45.187 1.00 42.64 242 GLN B N 1
ATOM 7261 C CA . GLN B 1 242 ? 47.388 -40.235 -45.048 1.00 43.80 242 GLN B CA 1
ATOM 7262 C C . GLN B 1 242 ? 46.687 -39.219 -45.968 1.00 43.18 242 GLN B C 1
ATOM 7263 O O . GLN B 1 242 ? 46.237 -38.166 -45.507 1.00 42.08 242 GLN B O 1
ATOM 7269 N N . GLN B 1 243 ? 46.607 -39.538 -47.258 1.00 42.99 243 GLN B N 1
ATOM 7270 C CA . GLN B 1 243 ? 46.006 -38.621 -48.236 1.00 42.75 243 GLN B CA 1
ATOM 7271 C C . GLN B 1 243 ? 44.534 -38.342 -47.904 1.00 40.64 243 GLN B C 1
ATOM 7272 O O . GLN B 1 243 ? 44.066 -37.201 -48.005 1.00 39.95 243 GLN B O 1
ATOM 7278 N N . ALA B 1 244 ? 43.826 -39.373 -47.457 1.00 38.93 244 ALA B N 1
ATOM 7279 C CA . ALA B 1 244 ? 42.419 -39.247 -47.131 1.00 37.66 244 ALA B CA 1
ATOM 7280 C C . ALA B 1 244 ? 42.214 -38.422 -45.837 1.00 36.53 244 ALA B C 1
ATOM 7281 O O . ALA B 1 244 ? 41.250 -37.650 -45.731 1.00 35.51 244 ALA B O 1
ATOM 7283 N N . ARG B 1 245 ? 43.129 -38.598 -44.882 1.00 36.21 245 ARG B N 1
ATOM 7284 C CA . ARG B 1 245 ? 43.163 -37.808 -43.647 1.00 35.83 245 ARG B CA 1
ATOM 7285 C C . ARG B 1 245 ? 43.544 -36.351 -43.924 1.00 36.13 245 ARG B C 1
ATOM 7286 O O . ARG B 1 245 ? 42.913 -35.443 -43.402 1.00 35.36 245 ARG B O 1
ATOM 7294 N N . ASP B 1 246 ? 44.565 -36.139 -44.757 1.00 36.99 246 ASP B N 1
ATOM 7295 C CA . ASP B 1 246 ? 45.077 -34.785 -45.019 1.00 37.74 246 ASP B CA 1
ATOM 7296 C C . ASP B 1 246 ? 44.163 -33.901 -45.885 1.00 37.26 246 ASP B C 1
ATOM 7297 O O . ASP B 1 246 ? 44.225 -32.670 -45.779 1.00 37.50 246 ASP B O 1
ATOM 7302 N N . ALA B 1 247 ? 43.331 -34.510 -46.733 1.00 36.58 247 ALA B N 1
ATOM 7303 C CA . ALA B 1 247 ? 42.430 -33.740 -47.598 1.00 36.12 247 ALA B CA 1
ATOM 7304 C C . ALA B 1 247 ? 41.426 -32.962 -46.749 1.00 35.04 247 ALA B C 1
ATOM 7305 O O . ALA B 1 247 ? 41.095 -33.364 -45.647 1.00 34.30 247 ALA B O 1
ATOM 7307 N N . ASP B 1 248 ? 40.941 -31.863 -47.301 1.00 34.87 248 ASP B N 1
ATOM 7308 C CA . ASP B 1 248 ? 40.024 -30.967 -46.619 1.00 34.50 248 ASP B CA 1
ATOM 7309 C C . ASP B 1 248 ? 38.576 -31.284 -46.861 1.00 33.29 248 ASP B C 1
ATOM 7310 O O . ASP B 1 248 ? 37.699 -30.666 -46.265 1.00 32.96 248 ASP B O 1
ATOM 7315 N N . TRP B 1 249 ? 38.335 -32.255 -47.725 1.00 32.67 249 TRP B N 1
ATOM 7316 C CA . TRP B 1 249 ? 36.999 -32.703 -48.106 1.00 31.74 249 TRP B CA 1
ATOM 7317 C C . TRP B 1 249 ? 36.971 -34.194 -47.845 1.00 31.08 249 TRP B C 1
ATOM 7318 O O . TRP B 1 249 ? 37.956 -34.896 -48.125 1.00 31.28 249 TRP B O 1
ATOM 7329 N N . VAL B 1 250 ? 35.886 -34.683 -47.250 1.00 30.11 250 VAL B N 1
ATOM 7330 C CA . VAL B 1 250 ? 35.779 -36.111 -46.989 1.00 29.52 250 VAL B CA 1
ATOM 7331 C C . VAL B 1 250 ? 35.783 -36.857 -48.333 1.00 29.79 250 VAL B C 1
ATOM 7332 O O . VAL B 1 250 ? 34.981 -36.541 -49.225 1.00 29.81 250 VAL B O 1
ATOM 7336 N N . ASP B 1 251 ? 36.747 -37.769 -48.483 1.00 29.88 251 ASP B N 1
ATOM 7337 C CA . ASP B 1 251 ? 36.782 -38.742 -49.583 1.00 30.20 251 ASP B CA 1
ATOM 7338 C C . ASP B 1 251 ? 36.023 -40.016 -49.184 1.00 29.78 251 ASP B C 1
ATOM 7339 O O . ASP B 1 251 ? 36.620 -41.017 -48.790 1.00 29.83 251 ASP B O 1
ATOM 7344 N N . TYR B 1 252 ? 34.702 -39.952 -49.315 1.00 29.36 252 TYR B N 1
ATOM 7345 C CA . TYR B 1 252 ? 33.817 -41.031 -48.940 1.00 29.12 252 TYR B CA 1
ATOM 7346 C C . TYR B 1 252 ? 34.153 -42.367 -49.599 1.00 29.68 252 TYR B C 1
ATOM 7347 O O . TYR B 1 252 ? 34.046 -43.413 -48.935 1.00 29.53 252 TYR B O 1
ATOM 7356 N N . SER B 1 253 ? 34.509 -42.338 -50.893 1.00 30.16 253 SER B N 1
ATOM 7357 C CA . SER B 1 253 ? 34.825 -43.572 -51.603 1.00 30.88 253 SER B CA 1
ATOM 7358 C C . SER B 1 253 ? 36.023 -44.250 -50.969 1.00 31.20 253 SER B C 1
ATOM 7359 O O . SER B 1 253 ? 35.953 -45.402 -50.582 1.00 31.38 253 SER B O 1
ATOM 7362 N N . THR B 1 254 ? 37.115 -43.515 -50.852 1.00 31.45 254 THR B N 1
ATOM 7363 C CA . THR B 1 254 ? 38.357 -44.062 -50.353 1.00 32.00 254 THR B CA 1
ATOM 7364 C C . THR B 1 254 ? 38.260 -44.453 -48.889 1.00 31.79 254 THR B C 1
ATOM 7365 O O . THR B 1 254 ? 38.805 -45.473 -48.516 1.00 32.32 254 THR B O 1
ATOM 7369 N N . VAL B 1 255 ? 37.586 -43.649 -48.069 1.00 31.26 255 VAL B N 1
ATOM 7370 C CA . VAL B 1 255 ? 37.387 -43.982 -46.657 1.00 31.12 255 VAL B CA 1
ATOM 7371 C C . VAL B 1 255 ? 36.652 -45.317 -46.518 1.00 31.40 255 VAL B C 1
ATOM 7372 O O . VAL B 1 255 ? 37.087 -46.202 -45.778 1.00 31.68 255 VAL B O 1
ATOM 7376 N N . THR B 1 256 ? 35.558 -45.459 -47.265 1.00 31.37 256 THR B N 1
ATOM 7377 C CA . THR B 1 256 ? 34.733 -46.656 -47.236 1.00 31.56 256 THR B CA 1
ATOM 7378 C C . THR B 1 256 ? 35.548 -47.872 -47.727 1.00 32.45 256 THR B C 1
ATOM 7379 O O . THR B 1 256 ? 35.510 -48.937 -47.117 1.00 32.75 256 THR B O 1
ATOM 7383 N N . ALA B 1 257 ? 36.283 -47.710 -48.825 1.00 32.85 257 ALA B N 1
ATOM 7384 C CA . ALA B 1 257 ? 37.205 -48.750 -49.287 1.00 33.68 257 ALA B CA 1
ATOM 7385 C C . ALA B 1 257 ? 38.068 -49.289 -48.143 1.00 33.85 257 ALA B C 1
ATOM 7386 O O . ALA B 1 257 ? 38.114 -50.502 -47.910 1.00 34.16 257 ALA B O 1
ATOM 7388 N N . LEU B 1 258 ? 38.762 -48.380 -47.459 1.00 33.50 258 LEU B N 1
ATOM 7389 C CA . LEU B 1 258 ? 39.672 -48.760 -46.375 1.00 33.90 258 LEU B CA 1
ATOM 7390 C C . LEU B 1 258 ? 38.911 -49.472 -45.283 1.00 33.72 258 LEU B C 1
ATOM 7391 O O . LEU B 1 258 ? 39.293 -50.563 -44.864 1.00 34.21 258 LEU B O 1
ATOM 7396 N N . LYS B 1 259 ? 37.837 -48.845 -44.811 1.00 33.01 259 LYS B N 1
ATOM 7397 C CA . LYS B 1 259 ? 37.098 -49.426 -43.695 1.00 33.01 259 LYS B CA 1
ATOM 7398 C C . LYS B 1 259 ? 36.525 -50.790 -44.071 1.00 33.96 259 LYS B C 1
ATOM 7399 O O . LYS B 1 259 ? 36.638 -51.738 -43.297 1.00 34.26 259 LYS B O 1
ATOM 7405 N N . MET B 1 260 ? 35.934 -50.891 -45.255 1.00 34.43 260 MET B N 1
ATOM 7406 C CA . MET B 1 260 ? 35.346 -52.152 -45.680 1.00 35.55 260 MET B CA 1
ATOM 7407 C C . MET B 1 260 ? 36.397 -53.236 -45.807 1.00 36.24 260 MET B C 1
ATOM 7408 O O . MET B 1 260 ? 36.155 -54.354 -45.386 1.00 36.65 260 MET B O 1
ATOM 7413 N N . THR B 1 261 ? 37.561 -52.895 -46.352 1.00 36.19 261 THR B N 1
ATOM 7414 C CA . THR B 1 261 ? 38.639 -53.868 -46.500 1.00 37.41 261 THR B CA 1
ATOM 7415 C C . THR B 1 261 ? 39.129 -54.381 -45.122 1.00 37.63 261 THR B C 1
ATOM 7416 O O . THR B 1 261 ? 39.174 -55.584 -44.876 1.00 38.27 261 THR B O 1
ATOM 7420 N N . ALA B 1 262 ? 39.479 -53.441 -44.245 1.00 37.02 262 ALA B N 1
ATOM 7421 C CA . ALA B 1 262 ? 39.884 -53.735 -42.857 1.00 37.37 262 ALA B CA 1
ATOM 7422 C C . ALA B 1 262 ? 38.830 -54.536 -42.087 1.00 37.64 262 ALA B C 1
ATOM 7423 O O . ALA B 1 262 ? 39.125 -55.590 -41.535 1.00 38.48 262 ALA B O 1
ATOM 7425 N N . LEU B 1 263 ? 37.598 -54.052 -42.087 1.00 37.11 263 LEU B N 1
ATOM 7426 C CA . LEU B 1 263 ? 36.504 -54.748 -41.423 1.00 37.63 263 LEU B CA 1
ATOM 7427 C C . LEU B 1 263 ? 36.205 -56.141 -41.988 1.00 39.04 263 LEU B C 1
ATOM 7428 O O . LEU B 1 263 ? 35.837 -57.056 -41.244 1.00 39.32 263 LEU B O 1
ATOM 7433 N N . ARG B 1 264 ? 36.355 -56.302 -43.302 1.00 39.86 264 ARG B N 1
ATOM 7434 C CA . ARG B 1 264 ? 36.178 -57.597 -43.930 1.00 41.43 264 ARG B CA 1
ATOM 7435 C C . ARG B 1 264 ? 37.148 -58.620 -43.326 1.00 42.80 264 ARG B C 1
ATOM 7436 O O . ARG B 1 264 ? 36.771 -59.766 -43.016 1.00 43.12 264 ARG B O 1
ATOM 7444 N N . MET B 1 265 ? 38.401 -58.189 -43.178 1.00 43.24 265 MET B N 1
ATOM 7445 C CA . MET B 1 265 ? 39.442 -59.024 -42.579 1.00 44.74 265 MET B CA 1
ATOM 7446 C C . MET B 1 265 ? 39.127 -59.345 -41.126 1.00 44.36 265 MET B C 1
ATOM 7447 O O . MET B 1 265 ? 39.218 -60.499 -40.708 1.00 45.73 265 MET B O 1
ATOM 7452 N N . ALA B 1 266 ? 38.720 -58.330 -40.376 1.00 42.65 266 ALA B N 1
ATOM 7453 C CA . ALA B 1 266 ? 38.396 -58.500 -38.965 1.00 42.27 266 ALA B CA 1
ATOM 7454 C C . ALA B 1 266 ? 37.242 -59.491 -38.782 1.00 42.52 266 ALA B C 1
ATOM 7455 O O . ALA B 1 266 ? 37.233 -60.275 -37.825 1.00 42.92 266 ALA B O 1
ATOM 7457 N N . TRP B 1 267 ? 36.292 -59.470 -39.721 1.00 41.94 267 TRP B N 1
ATOM 7458 C CA . TRP B 1 267 ? 35.113 -60.348 -39.666 1.00 42.40 267 TRP B CA 1
ATOM 7459 C C . TRP B 1 267 ? 35.485 -61.822 -39.797 1.00 44.16 267 TRP B C 1
ATOM 7460 O O . TRP B 1 267 ? 34.845 -62.672 -39.183 1.00 44.79 267 TRP B O 1
ATOM 7471 N N . LYS B 1 268 ? 36.501 -62.127 -40.605 1.00 45.34 268 LYS B N 1
ATOM 7472 C CA . LYS B 1 268 ? 36.991 -63.506 -40.736 1.00 47.34 268 LYS B CA 1
ATOM 7473 C C . LYS B 1 268 ? 37.464 -64.032 -39.366 1.00 48.03 268 LYS B C 1
ATOM 7474 O O . LYS B 1 268 ? 37.202 -65.182 -38.998 1.00 49.13 268 LYS B O 1
ATOM 7480 N N . GLY B 1 269 ? 38.166 -63.184 -38.624 1.00 47.31 269 GLY B N 1
ATOM 7481 C CA . GLY B 1 269 ? 38.499 -63.471 -37.229 1.00 48.13 269 GLY B CA 1
ATOM 7482 C C . GLY B 1 269 ? 37.276 -63.585 -36.326 1.00 47.99 269 GLY B C 1
ATOM 7483 O O . GLY B 1 269 ? 37.126 -64.579 -35.644 1.00 48.96 269 GLY B O 1
ATOM 7484 N N . PHE B 1 270 ? 36.390 -62.582 -36.340 1.00 46.80 270 PHE B N 1
ATOM 7485 C CA . PHE B 1 270 ? 35.221 -62.570 -35.440 1.00 46.78 270 PHE B CA 1
ATOM 7486 C C . PHE B 1 270 ? 34.310 -63.769 -35.674 1.00 48.05 270 PHE B C 1
ATOM 7487 O O . PHE B 1 270 ? 33.828 -64.383 -34.729 1.00 48.75 270 PHE B O 1
ATOM 7495 N N . ALA B 1 271 ? 34.075 -64.094 -36.943 1.00 48.58 271 ALA B N 1
ATOM 7496 C CA . ALA B 1 271 ? 33.194 -65.202 -37.322 1.00 49.69 271 ALA B CA 1
ATOM 7497 C C . ALA B 1 271 ? 33.540 -66.530 -36.642 1.00 51.71 271 ALA B C 1
ATOM 7498 O O . ALA B 1 271 ? 32.648 -67.320 -36.352 1.00 52.47 271 ALA B O 1
ATOM 7500 N N . GLN B 1 272 ? 34.826 -66.763 -36.398 1.00 52.70 272 GLN B N 1
ATOM 7501 C CA . GLN B 1 272 ? 35.290 -67.989 -35.740 1.00 54.83 272 GLN B CA 1
ATOM 7502 C C . GLN B 1 272 ? 35.008 -68.076 -34.221 1.00 55.45 272 GLN B C 1
ATOM 7503 O O . GLN B 1 272 ? 35.064 -69.159 -33.649 1.00 57.04 272 GLN B O 1
ATOM 7509 N N . ARG B 1 273 ? 34.712 -66.944 -33.584 1.00 54.39 273 ARG B N 1
ATOM 7510 C CA . ARG B 1 273 ? 34.518 -66.879 -32.129 1.00 54.83 273 ARG B CA 1
ATOM 7511 C C . ARG B 1 273 ? 33.354 -67.714 -31.646 1.00 56.10 273 ARG B C 1
ATOM 7512 O O . ARG B 1 273 ? 32.337 -67.836 -32.334 1.00 55.82 273 ARG B O 1
ATOM 7520 N N . ASP B 1 274 ? 33.511 -68.255 -30.441 1.00 57.61 274 ASP B N 1
ATOM 7521 C CA . ASP B 1 274 ? 32.416 -68.874 -29.706 1.00 58.90 274 ASP B CA 1
ATOM 7522 C C . ASP B 1 274 ? 32.544 -68.416 -28.251 1.00 59.02 274 ASP B C 1
ATOM 7523 O O . ASP B 1 274 ? 32.865 -69.207 -27.366 1.00 60.98 274 ASP B O 1
ATOM 7528 N N . ASP B 1 275 ? 32.298 -67.129 -28.028 1.00 57.31 275 ASP B N 1
ATOM 7529 C CA . ASP B 1 275 ? 32.528 -66.482 -26.724 1.00 57.08 275 ASP B CA 1
ATOM 7530 C C . ASP B 1 275 ? 31.417 -65.460 -26.437 1.00 55.77 275 ASP B C 1
ATOM 7531 O O . ASP B 1 275 ? 30.431 -65.395 -27.178 1.00 54.90 275 ASP B O 1
ATOM 7536 N N . GLU B 1 276 ? 31.586 -64.673 -25.370 1.00 55.66 276 GLU B N 1
ATOM 7537 C CA . GLU B 1 276 ? 30.663 -63.588 -25.003 1.00 54.32 276 GLU B CA 1
ATOM 7538 C C . GLU B 1 276 ? 30.258 -62.677 -26.170 1.00 52.08 276 GLU B C 1
ATOM 7539 O O . GLU B 1 276 ? 29.122 -62.200 -26.215 1.00 50.86 276 GLU B O 1
ATOM 7545 N N . GLN B 1 277 ? 31.200 -62.396 -27.072 1.00 50.88 277 GLN B N 1
ATOM 7546 C CA . GLN B 1 277 ? 30.997 -61.360 -28.082 1.00 48.84 277 GLN B CA 1
ATOM 7547 C C . GLN B 1 277 ? 30.129 -61.913 -29.206 1.00 47.91 277 GLN B C 1
ATOM 7548 O O . GLN B 1 277 ? 29.190 -61.260 -29.638 1.00 46.09 277 GLN B O 1
ATOM 7554 N N . MET B 1 278 ? 30.425 -63.140 -29.637 1.00 48.97 278 MET B N 1
ATOM 7555 C CA . MET B 1 278 ? 29.581 -63.858 -30.591 1.00 48.77 278 MET B CA 1
ATOM 7556 C C . MET B 1 278 ? 28.150 -64.011 -30.078 1.00 48.86 278 MET B C 1
ATOM 7557 O O . MET B 1 278 ? 27.187 -63.854 -30.843 1.00 48.10 278 MET B O 1
ATOM 7562 N N . ALA B 1 279 ? 28.020 -64.301 -28.783 1.00 49.63 279 ALA B N 1
ATOM 7563 C CA . ALA B 1 279 ? 26.716 -64.432 -28.139 1.00 49.80 279 ALA B CA 1
ATOM 7564 C C . ALA B 1 279 ? 25.944 -63.121 -28.152 1.00 48.33 279 ALA B C 1
ATOM 7565 O O . ALA B 1 279 ? 24.775 -63.092 -28.530 1.00 47.88 279 ALA B O 1
ATOM 7567 N N . ALA B 1 280 ? 26.605 -62.039 -27.740 1.0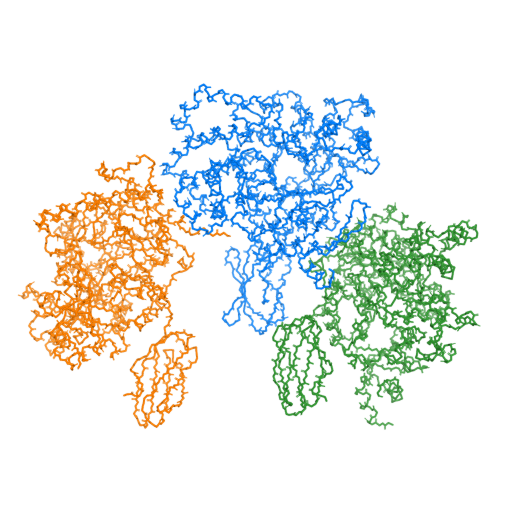0 47.65 280 ALA B N 1
ATOM 7568 C CA . ALA B 1 280 ? 25.992 -60.727 -27.708 1.00 46.48 280 ALA B CA 1
ATOM 7569 C C . ALA B 1 280 ? 25.633 -60.270 -29.126 1.00 45.71 280 ALA B C 1
ATOM 7570 O O . ALA B 1 280 ? 24.541 -59.753 -29.352 1.00 44.94 280 ALA B O 1
ATOM 7572 N N . PHE B 1 281 ? 26.534 -60.485 -30.086 1.00 46.54 281 PHE B N 1
ATOM 7573 C CA . PHE B 1 281 ? 26.210 -60.250 -31.508 1.00 46.08 281 PHE B CA 1
ATOM 7574 C C . PHE B 1 281 ? 24.957 -61.015 -31.977 1.00 47.07 281 PHE B C 1
ATOM 7575 O O . PHE B 1 281 ? 24.071 -60.435 -32.608 1.00 46.16 281 PHE B O 1
ATOM 7583 N N . ARG B 1 282 ? 24.863 -62.306 -31.672 1.00 49.27 282 ARG B N 1
ATOM 7584 C CA . ARG B 1 282 ? 23.698 -63.080 -32.118 1.00 50.57 282 ARG B CA 1
ATOM 7585 C C . ARG B 1 282 ? 22.424 -62.687 -31.363 1.00 50.12 282 ARG B C 1
ATOM 7586 O O . ARG B 1 282 ? 21.327 -62.684 -31.929 1.00 49.42 282 ARG B O 1
ATOM 7594 N N . GLN B 1 283 ? 22.574 -62.367 -30.083 1.00 50.40 283 GLN B N 1
ATOM 7595 C CA . GLN B 1 283 ? 21.464 -61.861 -29.281 1.00 50.21 283 GLN B CA 1
ATOM 7596 C C . GLN B 1 283 ? 20.861 -60.618 -29.939 1.00 48.00 283 GLN B C 1
ATOM 7597 O O . GLN B 1 283 ? 19.640 -60.511 -30.070 1.00 47.36 283 GLN B O 1
ATOM 7603 N N . PHE B 1 284 ? 21.730 -59.700 -30.372 1.00 46.78 284 PHE B N 1
ATOM 7604 C CA . PHE B 1 284 ? 21.335 -58.459 -31.062 1.00 45.00 284 PHE B CA 1
ATOM 7605 C C . PHE B 1 284 ? 20.540 -58.775 -32.310 1.00 44.94 284 PHE B C 1
ATOM 7606 O O . PHE B 1 284 ? 19.439 -58.254 -32.500 1.00 44.34 284 PHE B O 1
ATOM 7614 N N . VAL B 1 285 ? 21.095 -59.655 -33.146 1.00 45.20 285 VAL B N 1
ATOM 7615 C CA . VAL B 1 285 ? 20.465 -60.016 -34.409 1.00 45.06 285 VAL B CA 1
ATOM 7616 C C . VAL B 1 285 ? 19.065 -60.610 -34.152 1.00 45.93 285 VAL B C 1
ATOM 7617 O O . VAL B 1 285 ? 18.083 -60.174 -34.781 1.00 45.07 285 VAL B O 1
ATOM 7621 N N . ALA B 1 286 ? 18.961 -61.570 -33.223 1.00 46.97 286 ALA B N 1
ATOM 7622 C CA . ALA B 1 286 ? 17.663 -62.169 -32.889 1.00 48.14 286 ALA B CA 1
ATOM 7623 C C . ALA B 1 286 ? 16.658 -61.125 -32.368 1.00 48.11 286 ALA B C 1
ATOM 7624 O O . ALA B 1 286 ? 15.506 -61.114 -32.792 1.00 48.30 286 ALA B O 1
ATOM 7626 N N . GLU B 1 287 ? 17.108 -60.234 -31.479 1.00 48.52 287 GLU B N 1
ATOM 7627 C CA . GLU B 1 287 ? 16.245 -59.196 -30.901 1.00 48.35 287 GLU B CA 1
ATOM 7628 C C . GLU B 1 287 ? 15.700 -58.218 -31.935 1.00 47.66 287 GLU B C 1
ATOM 7629 O O . GLU B 1 287 ? 14.541 -57.791 -31.856 1.00 47.39 287 GLU B O 1
ATOM 7635 N N . GLN B 1 288 ? 16.543 -57.859 -32.899 1.00 47.05 288 GLN B N 1
ATOM 7636 C CA . GLN B 1 288 ? 16.216 -56.802 -33.831 1.00 46.14 288 GLN B CA 1
ATOM 7637 C C . GLN B 1 288 ? 15.273 -57.257 -34.957 1.00 46.84 288 GLN B C 1
ATOM 7638 O O . GLN B 1 288 ? 14.549 -56.435 -35.526 1.00 46.98 288 GLN B O 1
ATOM 7644 N N . GLY B 1 289 ? 15.293 -58.548 -35.285 1.00 47.75 289 GLY B N 1
ATOM 7645 C CA . GLY B 1 289 ? 14.311 -59.125 -36.190 1.00 47.86 289 GLY B CA 1
ATOM 7646 C C . GLY B 1 289 ? 14.511 -58.807 -37.657 1.00 47.25 289 GLY B C 1
ATOM 7647 O O . GLY B 1 289 ? 15.616 -58.504 -38.100 1.00 47.32 289 GLY B O 1
ATOM 7648 N N . ASP B 1 290 ? 13.417 -58.851 -38.405 1.00 46.65 290 ASP B N 1
ATOM 7649 C CA . ASP B 1 290 ? 13.478 -58.819 -39.862 1.00 46.42 290 ASP B CA 1
ATOM 7650 C C . ASP B 1 290 ? 13.973 -57.492 -40.424 1.00 44.21 290 ASP B C 1
ATOM 7651 O O . ASP B 1 290 ? 14.679 -57.482 -41.442 1.00 44.25 290 ASP B O 1
ATOM 7656 N N . SER B 1 291 ? 13.610 -56.389 -39.780 1.00 41.79 291 SER B N 1
ATOM 7657 C CA . SER B 1 291 ? 14.029 -55.089 -40.277 1.00 40.30 291 SER B CA 1
ATOM 7658 C C . SER B 1 291 ? 15.547 -54.985 -40.319 1.00 39.31 291 SER B C 1
ATOM 7659 O O . SER B 1 291 ? 16.096 -54.389 -41.253 1.00 39.81 291 SER B O 1
ATOM 7662 N N . LEU B 1 292 ? 16.227 -55.527 -39.310 1.00 38.46 292 LEU B N 1
ATOM 7663 C CA . LEU B 1 292 ? 17.675 -55.631 -39.382 1.00 37.42 292 LEU B CA 1
ATOM 7664 C C . LEU B 1 292 ? 18.096 -56.592 -40.500 1.00 37.61 292 LEU B C 1
ATOM 7665 O O . LEU B 1 292 ? 18.988 -56.262 -41.282 1.00 37.26 292 LEU B O 1
ATOM 7670 N N . PHE B 1 293 ? 17.487 -57.776 -40.561 1.00 38.05 293 PHE B N 1
ATOM 7671 C CA . PHE B 1 293 ? 17.818 -58.719 -41.640 1.00 38.89 293 PHE B CA 1
ATOM 7672 C C . PHE B 1 293 ? 17.713 -58.054 -43.014 1.00 38.15 293 PHE B C 1
ATOM 7673 O O . PHE B 1 293 ? 18.648 -58.126 -43.784 1.00 38.47 293 PHE B O 1
ATOM 7681 N N . TRP B 1 294 ? 16.590 -57.407 -43.311 1.00 37.48 294 TRP B N 1
ATOM 7682 C CA . TRP B 1 294 ? 16.407 -56.799 -44.634 1.00 37.41 294 TRP B CA 1
ATOM 7683 C C . TRP B 1 294 ? 17.370 -55.652 -44.910 1.00 36.24 294 TRP B C 1
ATOM 7684 O O . TRP B 1 294 ? 17.697 -55.412 -46.055 1.00 36.22 294 TRP B O 1
ATOM 7695 N N . GLN B 1 295 ? 17.879 -54.987 -43.869 1.00 35.21 295 GLN B N 1
ATOM 7696 C CA . GLN B 1 295 ? 18.901 -53.960 -44.080 1.00 34.27 295 GLN B CA 1
ATOM 7697 C C . GLN B 1 295 ? 20.198 -54.584 -44.577 1.00 34.32 295 GLN B C 1
ATOM 7698 O O . GLN B 1 295 ? 20.804 -54.081 -45.525 1.00 33.91 295 GLN B O 1
ATOM 7704 N N . ALA B 1 296 ? 20.619 -55.659 -43.919 1.00 34.59 296 ALA B N 1
ATOM 7705 C CA . ALA B 1 296 ? 21.868 -56.339 -44.266 1.00 35.15 296 ALA B CA 1
ATOM 7706 C C . ALA B 1 296 ? 21.764 -56.998 -45.631 1.00 35.92 296 ALA B C 1
ATOM 7707 O O . ALA B 1 296 ? 22.640 -56.807 -46.465 1.00 36.30 296 ALA B O 1
ATOM 7709 N N . ALA B 1 297 ? 20.677 -57.720 -45.883 1.00 36.39 297 ALA B N 1
ATOM 7710 C CA . ALA B 1 297 ? 20.443 -58.295 -47.228 1.00 37.32 297 ALA B CA 1
ATOM 7711 C C . ALA B 1 297 ? 20.454 -57.210 -48.296 1.00 36.89 297 ALA B C 1
ATOM 7712 O O . ALA B 1 297 ? 21.060 -57.385 -49.350 1.00 37.46 297 ALA B O 1
ATOM 7714 N N . PHE B 1 298 ? 19.810 -56.075 -48.006 1.00 36.04 298 PHE B N 1
ATOM 7715 C CA . PHE B 1 298 ? 19.820 -54.945 -48.931 1.00 35.56 298 PHE B CA 1
ATOM 7716 C C . PHE B 1 298 ? 21.241 -54.549 -49.266 1.00 35.53 298 PHE B C 1
ATOM 7717 O O . PHE B 1 298 ? 21.576 -54.414 -50.427 1.00 35.72 298 PHE B O 1
ATOM 7725 N N . ASP B 1 299 ? 22.055 -54.311 -48.236 1.00 35.17 299 ASP B N 1
ATOM 7726 C CA . ASP B 1 299 ? 23.451 -53.933 -48.453 1.00 35.19 299 ASP B CA 1
ATOM 7727 C C . ASP B 1 299 ? 24.284 -55.048 -49.090 1.00 36.07 299 ASP B C 1
ATOM 7728 O O . ASP B 1 299 ? 25.261 -54.756 -49.745 1.00 36.13 299 ASP B O 1
ATOM 7733 N N . ALA B 1 300 ? 23.932 -56.314 -48.893 1.00 36.91 300 ALA B N 1
ATOM 7734 C CA . ALA B 1 300 ? 24.718 -57.410 -49.504 1.00 38.12 300 ALA B CA 1
ATOM 7735 C C . ALA B 1 300 ? 24.439 -57.418 -51.004 1.00 38.89 300 ALA B C 1
ATOM 7736 O O . ALA B 1 300 ? 25.347 -57.499 -51.846 1.00 39.44 300 ALA B O 1
ATOM 7738 N N . LEU B 1 301 ? 23.153 -57.326 -51.314 1.00 39.15 301 LEU B N 1
ATOM 7739 C CA . LEU B 1 301 ? 22.659 -57.313 -52.680 1.00 39.92 301 LEU B CA 1
ATOM 7740 C C . LEU B 1 301 ? 23.145 -56.053 -53.407 1.00 39.47 301 LEU B C 1
ATOM 7741 O O . LEU B 1 301 ? 23.575 -56.143 -54.562 1.00 40.18 301 LEU B O 1
ATOM 7746 N N . HIS B 1 302 ? 23.111 -54.892 -52.730 1.00 38.23 302 HIS B N 1
ATOM 7747 C CA . HIS B 1 302 ? 23.564 -53.623 -53.342 1.00 37.93 302 HIS B CA 1
ATOM 7748 C C . HIS B 1 302 ? 25.028 -53.704 -53.751 1.00 38.47 302 HIS B C 1
ATOM 7749 O O . HIS B 1 302 ? 25.388 -53.271 -54.842 1.00 38.81 302 HIS B O 1
ATOM 7756 N N . ALA B 1 303 ? 25.873 -54.247 -52.883 1.00 38.83 303 ALA B N 1
ATOM 7757 C CA . ALA B 1 303 ? 27.293 -54.403 -53.214 1.00 40.03 303 ALA B CA 1
ATOM 7758 C C . ALA B 1 303 ? 27.504 -55.282 -54.454 1.00 42.03 303 ALA B C 1
ATOM 7759 O O . ALA B 1 303 ? 28.444 -55.060 -55.212 1.00 42.70 303 ALA B O 1
ATOM 7761 N N . GLN B 1 304 ? 26.614 -56.246 -54.686 1.00 43.55 304 GLN B N 1
ATOM 7762 C CA . GLN B 1 304 ? 26.683 -57.076 -55.895 1.00 45.73 304 GLN B CA 1
ATOM 7763 C C . GLN B 1 304 ? 26.162 -56.340 -57.131 1.00 45.75 304 GLN B C 1
ATOM 7764 O O . GLN B 1 304 ? 26.783 -56.402 -58.183 1.00 46.05 304 GLN B O 1
ATOM 7770 N N . GLN B 1 305 ? 25.058 -55.607 -56.984 1.00 45.18 305 GLN B N 1
ATOM 7771 C CA . GLN B 1 305 ? 24.488 -54.834 -58.103 1.00 45.65 305 GLN B CA 1
ATOM 7772 C C . GLN B 1 305 ? 25.411 -53.755 -58.712 1.00 45.72 305 GLN B C 1
ATOM 7773 O O . GLN B 1 305 ? 25.506 -53.659 -59.956 1.00 46.75 305 GLN B O 1
ATOM 7779 N N . VAL B 1 306 ? 26.098 -52.973 -57.869 1.00 44.36 306 VAL B N 1
ATOM 7780 C CA . VAL B 1 306 ? 27.038 -51.950 -58.373 1.00 44.32 306 VAL B CA 1
ATOM 7781 C C . VAL B 1 306 ? 28.274 -52.546 -59.105 1.00 45.75 306 VAL B C 1
ATOM 7782 O O . VAL B 1 306 ? 28.888 -51.869 -59.929 1.00 45.23 306 VAL B O 1
ATOM 7786 N N . LYS B 1 307 ? 28.635 -53.795 -58.812 1.00 47.00 307 LYS B N 1
ATOM 7787 C CA . LYS B 1 307 ? 29.715 -54.450 -59.544 1.00 48.85 307 LYS B CA 1
ATOM 7788 C C . LYS B 1 307 ? 29.306 -54.706 -60.998 1.00 50.42 307 LYS B C 1
ATOM 7789 O O . LYS B 1 307 ? 30.152 -54.701 -61.868 1.00 50.45 307 LYS B O 1
ATOM 7795 N N . GLU B 1 308 ? 28.006 -54.869 -61.244 1.00 51.23 308 GLU B N 1
ATOM 7796 C CA . GLU B 1 308 ? 27.468 -55.073 -62.599 1.00 53.18 308 GLU B CA 1
ATOM 7797 C C . GLU B 1 308 ? 27.256 -53.743 -63.352 1.00 52.88 308 GLU B C 1
ATOM 7798 O O . GLU B 1 308 ? 27.698 -53.590 -64.502 1.00 52.42 308 GLU B O 1
ATOM 7804 N N . ASP B 1 309 ? 26.580 -52.796 -62.686 1.00 51.73 309 ASP B N 1
ATOM 7805 C CA . ASP B 1 309 ? 26.383 -51.441 -63.212 1.00 51.68 309 ASP B CA 1
ATOM 7806 C C . ASP B 1 309 ? 26.465 -50.428 -62.084 1.00 51.29 309 ASP B C 1
ATOM 7807 O O . ASP B 1 309 ? 25.604 -50.394 -61.201 1.00 49.28 309 ASP B O 1
ATOM 7812 N N . GLU B 1 310 ? 27.476 -49.565 -62.162 1.00 52.60 310 GLU B N 1
ATOM 7813 C CA . GLU B 1 310 ? 27.794 -48.657 -61.071 1.00 52.25 310 GLU B CA 1
ATOM 7814 C C . GLU B 1 310 ? 26.782 -47.505 -60.942 1.00 51.82 310 GLU B C 1
ATOM 7815 O O . GLU B 1 310 ? 26.867 -46.731 -59.998 1.00 49.54 310 GLU B O 1
ATOM 7821 N N . MET B 1 311 ? 25.817 -47.420 -61.863 1.00 52.42 311 MET B N 1
ATOM 7822 C CA . MET B 1 311 ? 24.707 -46.448 -61.760 1.00 52.12 311 MET B CA 1
ATOM 7823 C C . MET B 1 311 ? 23.425 -47.049 -61.151 1.00 49.60 311 MET B C 1
ATOM 7824 O O . MET B 1 311 ? 22.348 -46.438 -61.235 1.00 48.24 311 MET B O 1
ATOM 7829 N N . ARG B 1 312 ? 23.527 -48.239 -60.551 1.00 48.14 312 ARG B N 1
ATOM 7830 C CA . ARG B 1 312 ? 22.380 -48.841 -59.853 1.00 47.07 312 ARG B CA 1
ATOM 7831 C C . ARG B 1 312 ? 22.339 -48.323 -58.410 1.00 45.08 312 ARG B C 1
ATOM 7832 O O . ARG B 1 312 ? 22.753 -48.996 -57.471 1.00 44.41 312 ARG B O 1
ATOM 7840 N N . TRP B 1 313 ? 21.828 -47.099 -58.300 1.00 44.06 313 TRP B N 1
ATOM 7841 C CA . TRP B 1 313 ? 21.726 -46.317 -57.068 1.00 42.93 313 TRP B CA 1
ATOM 7842 C C . TRP B 1 313 ? 20.892 -46.926 -55.934 1.00 41.27 313 TRP B C 1
ATOM 7843 O O . TRP B 1 313 ? 21.060 -46.528 -54.782 1.00 40.56 313 TRP B O 1
ATOM 7854 N N . GLY B 1 314 ? 19.969 -47.834 -56.263 1.00 40.65 314 GLY B N 1
ATOM 7855 C CA . GLY B 1 314 ? 19.030 -48.400 -55.282 1.00 39.30 314 GLY B CA 1
ATOM 7856 C C . GLY B 1 314 ? 18.159 -49.463 -55.928 1.00 39.61 314 GLY B C 1
ATOM 7857 O O . GLY B 1 314 ? 18.371 -49.801 -57.087 1.00 40.63 314 GLY B O 1
ATOM 7858 N N . TRP B 1 315 ? 17.161 -49.979 -55.209 1.00 38.39 315 TRP B N 1
ATOM 7859 C CA . TRP B 1 315 ? 16.385 -51.113 -55.719 1.00 38.65 315 TRP B CA 1
ATOM 7860 C C . TRP B 1 315 ? 15.564 -50.888 -57.020 1.00 39.50 315 TRP B C 1
ATOM 7861 O O . TRP B 1 315 ? 15.495 -51.792 -57.852 1.00 40.46 315 TRP B O 1
ATOM 7872 N N . PRO B 1 316 ? 14.967 -49.700 -57.229 1.00 38.96 316 PRO B N 1
ATOM 7873 C CA . PRO B 1 316 ? 14.184 -49.533 -58.476 1.00 40.05 316 PRO B CA 1
ATOM 7874 C C . PRO B 1 316 ? 14.998 -49.684 -59.802 1.00 41.08 316 PRO B C 1
ATOM 7875 O O . PRO B 1 316 ? 14.427 -49.782 -60.880 1.00 41.75 316 PRO B O 1
ATOM 7879 N N . ALA B 1 317 ? 16.320 -49.683 -59.656 1.00 40.93 317 ALA B N 1
ATOM 7880 C CA . ALA B 1 317 ? 17.286 -49.771 -60.714 1.00 41.77 317 ALA B CA 1
ATOM 7881 C C . ALA B 1 317 ? 17.868 -51.180 -60.773 1.00 42.44 317 ALA B C 1
ATOM 7882 O O . ALA B 1 317 ? 18.710 -51.461 -61.613 1.00 43.03 317 ALA B O 1
ATOM 7884 N N . TRP B 1 318 ? 17.458 -52.048 -59.846 1.00 42.18 318 TRP B N 1
ATOM 7885 C CA . TRP B 1 318 ? 17.889 -53.429 -59.878 1.00 43.02 318 TRP B CA 1
ATOM 7886 C C . TRP B 1 318 ? 16.965 -54.182 -60.842 1.00 44.55 318 TRP B C 1
ATOM 7887 O O . TRP B 1 318 ? 15.837 -53.749 -61.072 1.00 44.53 318 TRP B O 1
ATOM 7898 N N . PRO B 1 319 ? 17.431 -55.316 -61.390 1.00 45.90 319 PRO B N 1
ATOM 7899 C CA . PRO B 1 319 ? 16.539 -56.173 -62.177 1.00 47.63 319 PRO B CA 1
ATOM 7900 C C . PRO B 1 319 ? 15.264 -56.502 -61.406 1.00 47.68 319 PRO B C 1
ATOM 7901 O O . PRO B 1 319 ? 15.281 -56.511 -60.164 1.00 46.21 319 PRO B O 1
ATOM 7905 N N . GLU B 1 320 ? 14.192 -56.792 -62.142 1.00 49.24 320 GLU B N 1
ATOM 7906 C CA . GLU B 1 320 ? 12.849 -56.991 -61.570 1.00 49.75 320 GLU B CA 1
ATOM 7907 C C . GLU B 1 320 ? 12.816 -58.017 -60.428 1.00 49.56 320 GLU B C 1
ATOM 7908 O O . GLU B 1 320 ? 12.216 -57.769 -59.363 1.00 48.56 320 GLU B O 1
ATOM 7914 N N . MET B 1 321 ? 13.501 -59.133 -60.642 1.00 50.55 321 MET B N 1
ATOM 7915 C CA . MET B 1 321 ? 13.554 -60.243 -59.677 1.00 50.87 321 MET B CA 1
ATOM 7916 C C . MET B 1 321 ? 14.143 -59.881 -58.290 1.00 49.05 321 MET B C 1
ATOM 7917 O O . MET B 1 321 ? 13.863 -60.556 -57.296 1.00 48.63 321 MET B O 1
ATOM 7922 N N . TYR B 1 322 ? 14.959 -58.831 -58.221 1.00 47.84 322 TYR B N 1
ATOM 7923 C CA . TYR B 1 322 ? 15.487 -58.369 -56.940 1.00 46.29 322 TYR B CA 1
ATOM 7924 C C . TYR B 1 322 ? 14.765 -57.143 -56.397 1.00 45.20 322 TYR B C 1
ATOM 7925 O O . TYR B 1 322 ? 15.005 -56.741 -55.267 1.00 44.05 322 TYR B O 1
ATOM 7934 N N . GLN B 1 323 ? 13.873 -56.558 -57.186 1.00 45.99 323 GLN B N 1
ATOM 7935 C CA . GLN B 1 323 ? 13.034 -55.458 -56.707 1.00 45.56 323 GLN B CA 1
ATOM 7936 C C . GLN B 1 323 ? 12.030 -55.905 -55.657 1.00 45.82 323 GLN B C 1
ATOM 7937 O O . GLN B 1 323 ? 11.612 -55.136 -54.821 1.00 45.03 323 GLN B O 1
ATOM 7943 N N . ASN B 1 324 ? 11.616 -57.154 -55.758 1.00 48.18 324 ASN B N 1
ATOM 7944 C CA . ASN B 1 324 ? 10.580 -57.715 -54.919 1.00 48.90 324 ASN B CA 1
ATOM 7945 C C . ASN B 1 324 ? 11.277 -58.518 -53.844 1.00 49.07 324 ASN B C 1
ATOM 7946 O O . ASN B 1 324 ? 11.864 -59.564 -54.114 1.00 49.96 324 ASN B O 1
ATOM 7951 N N . VAL B 1 325 ? 11.226 -57.995 -52.626 1.00 48.34 325 VAL B N 1
ATOM 7952 C CA . VAL B 1 325 ? 11.907 -58.573 -51.460 1.00 48.50 325 VAL B CA 1
ATOM 7953 C C . VAL B 1 325 ? 11.436 -59.989 -51.080 1.00 49.86 325 VAL B C 1
ATOM 7954 O O . VAL B 1 325 ? 12.072 -60.655 -50.260 1.00 49.79 325 VAL B O 1
ATOM 7958 N N . ASP B 1 326 ? 10.324 -60.426 -51.672 1.00 51.36 326 ASP B N 1
ATOM 7959 C CA . ASP B 1 326 ? 9.717 -61.725 -51.405 1.00 52.72 326 ASP B CA 1
ATOM 7960 C C . ASP B 1 326 ? 9.932 -62.727 -52.533 1.00 53.68 326 ASP B C 1
ATOM 7961 O O . ASP B 1 326 ? 9.448 -63.848 -52.445 1.00 55.11 326 ASP B O 1
ATOM 7966 N N . SER B 1 327 ? 10.640 -62.335 -53.592 1.00 52.96 327 SER B N 1
ATOM 7967 C CA . SER B 1 327 ? 10.810 -63.205 -54.749 1.00 53.83 327 SER B CA 1
ATOM 7968 C C . SER B 1 327 ? 11.703 -64.404 -54.408 1.00 53.93 327 SER B C 1
ATOM 7969 O O . SER B 1 327 ? 12.563 -64.291 -53.547 1.00 53.12 327 SER B O 1
ATOM 7972 N N . PRO B 1 328 ? 11.521 -65.553 -55.100 1.00 54.98 328 PRO B N 1
ATOM 7973 C CA . PRO B 1 328 ? 12.431 -66.682 -54.848 1.00 55.40 328 PRO B CA 1
ATOM 7974 C C . PRO B 1 328 ? 13.907 -66.305 -55.022 1.00 54.17 328 PRO B C 1
ATOM 7975 O O . PRO B 1 328 ? 14.766 -66.842 -54.328 1.00 54.26 328 PRO B O 1
ATOM 7979 N N . GLU B 1 329 ? 14.186 -65.384 -55.939 1.00 53.01 329 GLU B N 1
ATOM 7980 C CA . GLU B 1 329 ? 15.555 -65.022 -56.284 1.00 52.27 329 GLU B CA 1
ATOM 7981 C C . GLU B 1 329 ? 16.251 -64.266 -55.144 1.00 50.64 329 GLU B C 1
ATOM 7982 O O . GLU B 1 329 ? 17.434 -64.478 -54.890 1.00 50.26 329 GLU B O 1
ATOM 7988 N N . VAL B 1 330 ? 15.506 -63.410 -54.444 1.00 49.53 330 VAL B N 1
ATOM 7989 C CA . VAL B 1 330 ? 16.027 -62.707 -53.256 1.00 48.25 330 VAL B CA 1
ATOM 7990 C C . VAL B 1 330 ? 16.399 -63.704 -52.181 1.00 48.79 330 VAL B C 1
ATOM 7991 O O . VAL B 1 330 ? 17.494 -63.643 -51.636 1.00 48.29 330 VAL B O 1
ATOM 7995 N N . ARG B 1 331 ? 15.483 -64.626 -51.897 1.00 50.25 331 ARG B N 1
ATOM 7996 C CA . ARG B 1 331 ? 15.738 -65.708 -50.951 1.00 51.23 331 ARG B CA 1
ATOM 7997 C C . ARG B 1 331 ? 16.986 -66.486 -51.369 1.00 51.95 331 ARG B C 1
ATOM 7998 O O . ARG B 1 331 ? 17.879 -66.696 -50.548 1.00 51.88 331 ARG B O 1
ATOM 8006 N N . GLN B 1 332 ? 17.049 -66.896 -52.641 1.00 52.61 332 GLN B N 1
ATOM 8007 C CA . GLN B 1 332 ? 18.196 -67.656 -53.147 1.00 53.46 332 GLN B CA 1
ATOM 8008 C C . GLN B 1 332 ? 19.480 -66.881 -52.898 1.00 52.13 332 GLN B C 1
ATOM 8009 O O . GLN B 1 332 ? 20.457 -67.418 -52.384 1.00 52.21 332 GLN B O 1
ATOM 8015 N N . PHE B 1 333 ? 19.476 -65.605 -53.254 1.00 51.20 333 PHE B N 1
ATOM 8016 C CA . PHE B 1 333 ? 20.644 -64.778 -53.029 1.00 50.27 333 PHE B CA 1
ATOM 8017 C C . PHE B 1 333 ? 21.037 -64.715 -51.546 1.00 49.40 333 PHE B C 1
ATOM 8018 O O . PHE B 1 333 ? 22.217 -64.750 -51.222 1.00 49.13 333 PHE B O 1
ATOM 8026 N N . CYS B 1 334 ? 20.061 -64.611 -50.652 1.00 48.96 334 CYS B N 1
ATOM 8027 C CA . CYS B 1 334 ? 20.372 -64.570 -49.220 1.00 48.74 334 CYS B CA 1
ATOM 8028 C C . CYS B 1 334 ? 21.071 -65.829 -48.763 1.00 50.48 334 CYS B C 1
ATOM 8029 O O . CYS B 1 334 ? 22.005 -65.761 -47.983 1.00 50.08 334 CYS B O 1
ATOM 8032 N N . GLU B 1 335 ? 20.623 -66.975 -49.269 1.00 52.76 335 GLU B N 1
ATOM 8033 C CA . GLU B 1 335 ? 21.182 -68.269 -48.865 1.00 54.85 335 GLU B CA 1
ATOM 8034 C C . GLU B 1 335 ? 22.611 -68.473 -49.374 1.00 55.63 335 GLU B C 1
ATOM 8035 O O . GLU B 1 335 ? 23.483 -68.926 -48.627 1.00 56.14 335 GLU B O 1
ATOM 8041 N N . GLU B 1 336 ? 22.848 -68.124 -50.639 1.00 55.91 336 GLU B N 1
ATOM 8042 C CA . GLU B 1 336 ? 24.179 -68.256 -51.239 1.00 56.35 336 GLU B CA 1
ATOM 8043 C C . GLU B 1 336 ? 25.171 -67.255 -50.677 1.00 54.24 336 GLU B C 1
ATOM 8044 O O . GLU B 1 336 ? 26.351 -67.549 -50.529 1.00 54.23 336 GLU B O 1
ATOM 8050 N N . HIS B 1 337 ? 24.679 -66.072 -50.354 1.00 52.33 337 HIS B N 1
ATOM 8051 C CA . HIS B 1 337 ? 25.522 -65.018 -49.821 1.00 50.77 337 HIS B CA 1
ATOM 8052 C C . HIS B 1 337 ? 25.303 -64.820 -48.310 1.00 49.85 337 HIS B C 1
ATOM 8053 O O . HIS B 1 337 ? 25.185 -63.701 -47.843 1.00 48.13 337 HIS B O 1
ATOM 8060 N N . ARG B 1 338 ? 25.268 -65.922 -47.563 1.00 50.99 338 ARG B N 1
ATOM 8061 C CA . ARG B 1 338 ? 25.036 -65.885 -46.110 1.00 50.47 338 ARG B CA 1
ATOM 8062 C C . ARG B 1 338 ? 26.144 -65.138 -45.375 1.00 48.46 338 ARG B C 1
ATOM 8063 O O . ARG B 1 338 ? 25.864 -64.427 -44.430 1.00 47.22 338 ARG B O 1
ATOM 8071 N N . ASP B 1 339 ? 27.395 -65.316 -45.792 1.00 47.97 339 ASP B N 1
ATOM 8072 C CA . ASP B 1 339 ? 28.492 -64.661 -45.122 1.00 46.80 339 ASP B CA 1
ATOM 8073 C C . ASP B 1 339 ? 28.453 -63.157 -45.371 1.00 44.75 339 ASP B C 1
ATOM 8074 O O . ASP B 1 339 ? 28.699 -62.379 -44.446 1.00 43.77 339 ASP B O 1
ATOM 8079 N N . ASP B 1 340 ? 28.129 -62.757 -46.600 1.00 44.06 340 ASP B N 1
ATOM 8080 C CA . ASP B 1 340 ? 27.934 -61.350 -46.927 1.00 42.55 340 ASP B CA 1
ATOM 8081 C C . ASP B 1 340 ? 26.866 -60.725 -46.041 1.00 41.06 340 ASP B C 1
ATOM 8082 O O . ASP B 1 340 ? 27.096 -59.686 -45.456 1.00 39.81 340 ASP B O 1
ATOM 8087 N N . VAL B 1 341 ? 25.723 -61.380 -45.903 1.00 41.21 341 VAL B N 1
ATOM 8088 C CA . VAL B 1 341 ? 24.636 -60.835 -45.093 1.00 40.16 341 VAL B CA 1
ATOM 8089 C C . VAL B 1 341 ? 25.013 -60.759 -43.610 1.00 39.84 341 VAL B C 1
ATOM 8090 O O . VAL B 1 341 ? 24.699 -59.768 -42.940 1.00 38.30 341 VAL B O 1
ATOM 8094 N N . ASP B 1 342 ? 25.701 -61.783 -43.103 1.00 40.85 342 ASP B N 1
ATOM 8095 C CA . ASP B 1 342 ? 26.174 -61.746 -41.706 1.00 40.78 342 ASP B CA 1
ATOM 8096 C C . ASP B 1 342 ? 27.132 -60.586 -41.481 1.00 39.52 342 ASP B C 1
ATOM 8097 O O . ASP B 1 342 ? 27.021 -59.864 -40.499 1.00 38.79 342 ASP B O 1
ATOM 8102 N N . PHE B 1 343 ? 28.058 -60.399 -42.412 1.00 39.39 343 PHE B N 1
ATOM 8103 C CA . PHE B 1 343 ? 28.996 -59.280 -42.365 1.00 38.23 343 PHE B CA 1
ATOM 8104 C C . PHE B 1 343 ? 28.323 -57.920 -42.171 1.00 36.83 343 PHE B C 1
ATOM 8105 O O . PHE B 1 343 ? 28.813 -57.088 -41.422 1.00 36.10 343 PHE B O 1
ATOM 8113 N N . TYR B 1 344 ? 27.218 -57.689 -42.874 1.00 36.51 344 TYR B N 1
ATOM 8114 C CA . TYR B 1 344 ? 26.516 -56.411 -42.814 1.00 35.31 344 TYR B CA 1
ATOM 8115 C C . TYR B 1 344 ? 25.665 -56.308 -41.556 1.00 34.89 344 TYR B C 1
ATOM 8116 O O . TYR B 1 344 ? 25.402 -55.206 -41.071 1.00 33.98 344 TYR B O 1
ATOM 8125 N N . LEU B 1 345 ? 25.204 -57.457 -41.066 1.00 35.61 345 LEU B N 1
ATOM 8126 C CA . LEU B 1 345 ? 24.586 -57.549 -39.759 1.00 35.40 345 LEU B CA 1
ATOM 8127 C C . LEU B 1 345 ? 25.593 -57.125 -38.701 1.00 35.11 345 LEU B C 1
ATOM 8128 O O . LEU B 1 345 ? 25.263 -56.371 -37.778 1.00 34.20 345 LEU B O 1
ATOM 8133 N N . TRP B 1 346 ? 26.812 -57.645 -38.835 1.00 35.76 346 TRP B N 1
ATOM 8134 C CA . TRP B 1 346 ? 27.875 -57.383 -37.884 1.00 35.93 346 TRP B CA 1
ATOM 8135 C C . TRP B 1 346 ? 28.221 -55.903 -37.848 1.00 35.04 346 TRP B C 1
ATOM 8136 O O . TRP B 1 346 ? 28.366 -55.337 -36.777 1.00 34.73 346 TRP B O 1
ATOM 8147 N N . LEU B 1 347 ? 28.333 -55.283 -39.020 1.00 34.65 347 LEU B N 1
ATOM 8148 C CA . LEU B 1 347 ? 28.590 -53.853 -39.098 1.00 33.79 347 LEU B CA 1
ATOM 8149 C C . LEU B 1 347 ? 27.532 -53.027 -38.384 1.00 33.30 347 LEU B C 1
ATOM 8150 O O . LEU B 1 347 ? 27.893 -52.061 -37.736 1.00 32.56 347 LEU B O 1
ATOM 8155 N N . GLN B 1 348 ? 26.256 -53.388 -38.512 1.00 33.58 348 GLN B N 1
ATOM 8156 C CA . GLN B 1 348 ? 25.215 -52.724 -37.727 1.00 33.20 348 GLN B CA 1
ATOM 8157 C C . GLN B 1 348 ? 25.467 -52.895 -36.237 1.00 33.44 348 GLN B C 1
ATOM 8158 O O . GLN B 1 348 ? 25.303 -51.947 -35.479 1.00 32.69 348 GLN B O 1
ATOM 8164 N N . TRP B 1 349 ? 25.880 -54.092 -35.832 1.00 34.38 349 TRP B N 1
ATOM 8165 C CA . TRP B 1 349 ? 26.131 -54.381 -34.412 1.00 34.89 349 TRP B CA 1
ATOM 8166 C C . TRP B 1 349 ? 27.339 -53.598 -33.867 1.00 34.91 349 TRP B C 1
ATOM 8167 O O . TRP B 1 349 ? 27.326 -53.132 -32.703 1.00 34.84 349 TRP B O 1
ATOM 8178 N N . LEU B 1 350 ? 28.362 -53.431 -34.706 1.00 34.83 350 LEU B N 1
ATOM 8179 C CA . LEU B 1 350 ? 29.510 -52.618 -34.341 1.00 34.73 350 LEU B CA 1
ATOM 8180 C C . LEU B 1 350 ? 29.126 -51.154 -34.176 1.00 34.00 350 LEU B C 1
ATOM 8181 O O . LEU B 1 350 ? 29.507 -50.509 -33.208 1.00 33.62 350 LEU B O 1
ATOM 8186 N N . ALA B 1 351 ? 28.402 -50.627 -35.154 1.00 33.71 351 ALA B N 1
ATOM 8187 C CA . ALA B 1 351 ? 27.939 -49.259 -35.113 1.00 33.28 351 ALA B CA 1
ATOM 8188 C C . ALA B 1 351 ? 27.048 -49.025 -33.892 1.00 33.35 351 ALA B C 1
ATOM 8189 O O . ALA B 1 351 ? 27.207 -48.046 -33.176 1.00 33.12 351 ALA B O 1
ATOM 8191 N N . TYR B 1 352 ? 26.115 -49.924 -33.666 1.00 34.14 352 TYR B N 1
ATOM 8192 C CA . TYR B 1 352 ? 25.260 -49.848 -32.498 1.00 35.34 352 TYR B CA 1
ATOM 8193 C C . TYR B 1 352 ? 26.064 -49.801 -31.185 1.00 34.95 352 TYR B C 1
ATOM 8194 O O . TYR B 1 352 ? 25.817 -48.935 -30.321 1.00 34.65 352 TYR B O 1
ATOM 8203 N N . SER B 1 353 ? 27.030 -50.710 -31.062 1.00 34.99 353 SER B N 1
ATOM 8204 C CA . SER B 1 353 ? 27.842 -50.873 -29.847 1.00 35.52 353 SER B CA 1
ATOM 8205 C C . SER B 1 353 ? 28.682 -49.663 -29.611 1.00 34.82 353 SER B C 1
ATOM 8206 O O . SER B 1 353 ? 28.765 -49.157 -28.489 1.00 35.24 353 SER B O 1
ATOM 8209 N N . GLN B 1 354 ? 29.324 -49.200 -30.674 1.00 34.18 354 GLN B N 1
ATOM 8210 C CA . GLN B 1 354 ? 30.181 -48.045 -30.562 1.00 33.61 354 GLN B CA 1
ATOM 8211 C C . GLN B 1 354 ? 29.361 -46.808 -30.198 1.00 32.76 354 GLN B C 1
ATOM 8212 O O . GLN B 1 354 ? 29.777 -46.035 -29.329 1.00 32.82 354 GLN B O 1
ATOM 8218 N N . PHE B 1 355 ? 28.177 -46.659 -30.783 1.00 31.91 355 PHE B N 1
ATOM 8219 C CA . PHE B 1 355 ? 27.291 -45.562 -30.379 1.00 31.16 355 PHE B CA 1
ATOM 8220 C C . PHE B 1 355 ? 26.872 -45.667 -28.907 1.00 31.52 355 PHE B C 1
ATOM 8221 O O . PHE B 1 355 ? 26.838 -44.665 -28.188 1.00 31.05 355 PHE B O 1
ATOM 8229 N N . ALA B 1 356 ? 26.527 -46.886 -28.485 1.00 32.15 356 ALA B N 1
ATOM 8230 C CA . ALA B 1 356 ? 26.117 -47.157 -27.112 1.00 32.84 356 ALA B CA 1
ATOM 8231 C C . ALA B 1 356 ? 27.232 -46.798 -26.166 1.00 33.48 356 ALA B C 1
ATOM 8232 O O . ALA B 1 356 ? 26.957 -46.314 -25.068 1.00 33.63 356 ALA B O 1
ATOM 8234 N N . ALA B 1 357 ? 28.483 -47.035 -26.583 1.00 33.87 357 ALA B N 1
ATOM 8235 C CA . ALA B 1 357 ? 29.643 -46.752 -25.714 1.00 34.82 357 ALA B CA 1
ATOM 8236 C C . ALA B 1 357 ? 29.862 -45.246 -25.566 1.00 34.48 357 ALA B C 1
ATOM 8237 O O . ALA B 1 357 ? 30.167 -44.773 -24.482 1.00 34.88 357 ALA B O 1
ATOM 8239 N N . CYS B 1 358 ? 29.684 -44.487 -26.643 1.00 34.09 358 CYS B N 1
ATOM 8240 C CA . CYS B 1 358 ? 29.696 -43.020 -26.531 1.00 33.91 358 CYS B CA 1
ATOM 8241 C C . CYS B 1 358 ? 28.645 -42.553 -25.512 1.00 34.48 358 CYS B C 1
ATOM 8242 O O . CYS B 1 358 ? 28.917 -41.675 -24.691 1.00 34.34 358 CYS B O 1
ATOM 8245 N N . TRP B 1 359 ? 27.450 -43.141 -25.578 1.00 35.16 359 TRP B N 1
ATOM 8246 C CA . TRP B 1 359 ? 26.342 -42.795 -24.668 1.00 35.96 359 TRP B CA 1
ATOM 8247 C C . TRP B 1 359 ? 26.661 -43.078 -23.214 1.00 37.71 359 TRP B C 1
ATOM 8248 O O . TRP B 1 359 ? 26.239 -42.339 -22.330 1.00 37.73 359 TRP B O 1
ATOM 8259 N N . GLU B 1 360 ? 27.387 -44.158 -22.958 1.00 39.61 360 GLU B N 1
ATOM 8260 C CA . GLU B 1 360 ? 27.710 -44.513 -21.589 1.00 41.58 360 GLU B CA 1
ATOM 8261 C C . GLU B 1 360 ? 28.787 -43.592 -21.010 1.00 41.31 360 GLU B C 1
ATOM 8262 O O . GLU B 1 360 ? 28.703 -43.199 -19.853 1.00 41.44 360 GLU B O 1
ATOM 8268 N N . ILE B 1 361 ? 29.790 -43.256 -21.817 1.00 40.29 361 ILE B N 1
ATOM 8269 C CA . ILE B 1 361 ? 30.781 -42.245 -21.442 1.00 40.30 361 ILE B CA 1
ATOM 8270 C C . ILE B 1 361 ? 30.086 -40.922 -21.082 1.00 39.45 361 ILE B C 1
ATOM 8271 O O . ILE B 1 361 ? 30.448 -40.273 -20.086 1.00 40.42 361 ILE B O 1
ATOM 8276 N N . SER B 1 362 ? 29.072 -40.548 -21.861 1.00 37.35 362 SER B N 1
ATOM 8277 C CA . SER B 1 362 ? 28.360 -39.290 -21.647 1.00 36.82 362 SER B CA 1
ATOM 8278 C C . SER B 1 362 ? 27.652 -39.285 -20.295 1.00 37.81 362 SER B C 1
ATOM 8279 O O . SER B 1 362 ? 27.637 -38.261 -19.607 1.00 37.87 362 SER B O 1
ATOM 8282 N N . GLN B 1 363 ? 27.090 -40.433 -19.916 1.00 38.31 363 GLN B N 1
ATOM 8283 C CA . GLN B 1 363 ? 26.363 -40.553 -18.669 1.00 39.31 363 GLN B CA 1
ATOM 8284 C C . GLN B 1 363 ? 27.331 -40.736 -17.494 1.00 40.32 363 GLN B C 1
ATOM 8285 O O . GLN B 1 363 ? 27.024 -40.325 -16.376 1.00 40.42 363 GLN B O 1
ATOM 8291 N N . GLY B 1 364 ? 28.509 -41.301 -17.763 1.00 40.25 364 GLY B N 1
ATOM 8292 C CA . GLY B 1 364 ? 29.595 -41.303 -16.798 1.00 41.24 364 GLY B CA 1
ATOM 8293 C C . GLY B 1 364 ? 30.020 -39.902 -16.382 1.00 41.38 364 GLY B C 1
ATOM 8294 O O . GLY B 1 364 ? 30.330 -39.678 -15.225 1.00 42.03 364 GLY B O 1
ATOM 8295 N N . TYR B 1 365 ? 30.031 -38.967 -17.335 1.00 40.63 365 TYR B N 1
ATOM 8296 C CA . TYR B 1 365 ? 30.311 -37.550 -17.065 1.00 40.87 365 TYR B CA 1
ATOM 8297 C C . TYR B 1 365 ? 29.059 -36.786 -16.636 1.00 40.25 365 TYR B C 1
ATOM 8298 O O . TYR B 1 365 ? 29.108 -35.577 -16.451 1.00 40.35 365 TYR B O 1
ATOM 8307 N N . GLU B 1 366 ? 27.945 -37.486 -16.458 1.00 39.47 366 GLU B N 1
ATOM 8308 C CA . GLU B 1 366 ? 26.760 -36.880 -15.872 1.00 39.48 366 GLU B CA 1
ATOM 8309 C C . GLU B 1 366 ? 26.246 -35.721 -16.724 1.00 38.40 366 GLU B C 1
ATOM 8310 O O . GLU B 1 366 ? 25.719 -34.742 -16.210 1.00 38.43 366 GLU B O 1
ATOM 8316 N N . MET B 1 367 ? 26.363 -35.857 -18.045 1.00 37.12 367 MET B N 1
ATOM 8317 C CA . MET B 1 367 ? 25.835 -34.853 -18.948 1.00 36.18 367 MET B CA 1
ATOM 8318 C C . MET B 1 367 ? 24.314 -35.000 -18.946 1.00 36.00 367 MET B C 1
ATOM 8319 O O . MET B 1 367 ? 23.790 -36.090 -19.229 1.00 35.90 367 MET B O 1
ATOM 8324 N N . PRO B 1 368 ? 23.586 -33.922 -18.585 1.00 36.12 368 PRO B N 1
ATOM 8325 C CA . PRO B 1 368 ? 22.119 -33.968 -18.550 1.00 35.87 368 PRO B CA 1
ATOM 8326 C C . PRO B 1 368 ? 21.470 -34.526 -19.822 1.00 34.55 368 PRO B C 1
ATOM 8327 O O . PRO B 1 368 ? 20.412 -35.149 -19.760 1.00 34.04 368 PRO B O 1
ATOM 8331 N N . ILE B 1 369 ? 22.078 -34.252 -20.963 1.00 33.79 369 ILE B N 1
ATOM 8332 C CA . ILE B 1 369 ? 21.576 -34.782 -22.223 1.00 33.35 369 ILE B CA 1
ATOM 8333 C C . ILE B 1 369 ? 22.565 -35.763 -22.864 1.00 33.10 369 ILE B C 1
ATOM 8334 O O . ILE B 1 369 ? 22.147 -36.804 -23.389 1.00 33.03 369 ILE B O 1
ATOM 8339 N N . GLY B 1 370 ? 23.858 -35.447 -22.840 1.00 33.35 370 GLY B N 1
ATOM 8340 C CA . GLY B 1 370 ? 24.873 -36.352 -23.419 1.00 33.45 370 GLY B CA 1
ATOM 8341 C C . GLY B 1 370 ? 24.892 -36.386 -24.946 1.00 32.89 370 GLY B C 1
ATOM 8342 O O . GLY B 1 370 ? 25.722 -35.740 -25.588 1.00 32.42 370 GLY B O 1
ATOM 8343 N N . LEU B 1 371 ? 24.002 -37.164 -25.540 1.00 33.15 371 LEU B N 1
ATOM 8344 C CA . LEU B 1 371 ? 23.974 -37.288 -27.002 1.00 33.06 371 LEU B CA 1
ATOM 8345 C C . LEU B 1 371 ? 22.655 -36.811 -27.531 1.00 33.00 371 LEU B C 1
ATOM 8346 O O . LEU B 1 371 ? 21.609 -37.150 -27.009 1.00 33.05 371 LEU B O 1
ATOM 8351 N N . TYR B 1 372 ? 22.717 -36.035 -28.593 1.00 33.61 372 TYR B N 1
ATOM 8352 C CA . TYR B 1 372 ? 21.539 -35.440 -29.195 1.00 34.39 372 TYR B CA 1
ATOM 8353 C C . TYR B 1 372 ? 21.450 -35.936 -30.646 1.00 34.97 372 TYR B C 1
ATOM 8354 O O . TYR B 1 372 ? 22.222 -35.504 -31.523 1.00 36.61 372 TYR B O 1
ATOM 8363 N N . ARG B 1 373 ? 20.521 -36.860 -30.903 1.00 34.99 373 ARG B N 1
ATOM 8364 C CA . ARG B 1 373 ? 20.322 -37.393 -32.266 1.00 34.96 373 ARG B CA 1
ATOM 8365 C C . ARG B 1 373 ? 19.333 -36.582 -33.083 1.00 34.53 373 ARG B C 1
ATOM 8366 O O . ARG B 1 373 ? 18.523 -35.828 -32.527 1.00 34.77 373 ARG B O 1
ATOM 8374 N N . ASP B 1 374 ? 19.429 -36.743 -34.410 1.00 33.45 374 ASP B N 1
ATOM 8375 C CA . ASP B 1 374 ? 18.598 -36.026 -35.353 1.00 32.78 374 ASP B CA 1
ATOM 8376 C C . ASP B 1 374 ? 17.896 -37.016 -36.248 1.00 31.93 374 ASP B C 1
ATOM 8377 O O . ASP B 1 374 ? 18.532 -37.866 -36.909 1.00 32.25 374 ASP B O 1
ATOM 8382 N N . LEU B 1 375 ? 16.577 -36.907 -36.274 1.00 30.86 375 LEU B N 1
ATOM 8383 C CA . LEU B 1 375 ? 15.758 -37.781 -37.086 1.00 30.18 375 LEU B CA 1
ATOM 8384 C C . LEU B 1 375 ? 15.308 -37.040 -38.334 1.00 29.81 375 LEU B C 1
ATOM 8385 O O . LEU B 1 375 ? 14.426 -36.164 -38.278 1.00 29.31 375 LEU B O 1
ATOM 8390 N N . ALA B 1 376 ? 15.949 -37.375 -39.456 1.00 29.72 376 ALA B N 1
ATOM 8391 C CA . ALA B 1 376 ? 15.510 -36.936 -40.787 1.00 29.73 376 ALA B CA 1
ATOM 8392 C C . ALA B 1 376 ? 14.034 -37.224 -41.012 1.00 29.81 376 ALA B C 1
ATOM 8393 O O . ALA B 1 376 ? 13.464 -38.123 -40.409 1.00 29.07 376 ALA B O 1
ATOM 8395 N N . VAL B 1 377 ? 13.413 -36.422 -41.867 1.00 30.65 377 VAL B N 1
ATOM 8396 C CA . VAL B 1 377 ? 11.960 -36.510 -42.095 1.00 31.33 377 VAL B CA 1
ATOM 8397 C C . VAL B 1 377 ? 11.527 -37.682 -42.992 1.00 31.29 377 VAL B C 1
ATOM 8398 O O . VAL B 1 377 ? 10.394 -38.172 -42.874 1.00 31.26 377 VAL B O 1
ATOM 8402 N N . GLY B 1 378 ? 12.420 -38.157 -43.858 1.00 31.27 378 GLY B N 1
ATOM 8403 C CA . GLY B 1 378 ? 12.094 -39.309 -44.700 1.00 31.07 378 GLY B CA 1
ATOM 8404 C C . GLY B 1 378 ? 13.248 -40.220 -45.033 1.00 30.82 378 GLY B C 1
ATOM 8405 O O . GLY B 1 378 ? 14.397 -39.914 -44.761 1.00 30.50 378 GLY B O 1
ATOM 8406 N N . VAL B 1 379 ? 12.908 -41.337 -45.674 1.00 31.20 379 VAL B N 1
ATOM 8407 C CA . VAL B 1 379 ? 13.853 -42.238 -46.323 1.00 31.18 379 VAL B CA 1
ATOM 8408 C C . VAL B 1 379 ? 13.750 -42.083 -47.855 1.00 31.73 379 VAL B C 1
ATOM 8409 O O . VAL B 1 379 ? 12.710 -41.667 -48.358 1.00 32.20 379 VAL B O 1
ATOM 8413 N N . ALA B 1 380 ? 14.810 -42.415 -48.591 1.00 31.38 380 ALA B N 1
ATOM 8414 C CA . ALA B 1 380 ? 14.765 -42.300 -50.047 1.00 32.09 380 ALA B CA 1
ATOM 8415 C C . ALA B 1 380 ? 13.909 -43.413 -50.654 1.00 32.64 380 ALA B C 1
ATOM 8416 O O . ALA B 1 380 ? 13.833 -44.525 -50.125 1.00 32.18 380 ALA B O 1
ATOM 8418 N N . GLU B 1 381 ? 13.261 -43.096 -51.772 1.00 33.57 381 GLU B N 1
ATOM 8419 C CA . GLU B 1 381 ? 12.419 -44.054 -52.480 1.00 34.74 381 GLU B CA 1
ATOM 8420 C C . GLU B 1 381 ? 13.067 -45.408 -52.802 1.00 34.62 381 GLU B C 1
ATOM 8421 O O . GLU B 1 381 ? 12.358 -46.398 -52.883 1.00 35.08 381 GLU B O 1
ATOM 8427 N N . GLY B 1 382 ? 14.382 -45.474 -52.976 1.00 34.07 382 GLY B N 1
ATOM 8428 C CA . GLY B 1 382 ? 14.996 -46.743 -53.424 1.00 34.39 382 GLY B CA 1
ATOM 8429 C C . GLY B 1 382 ? 15.986 -47.378 -52.470 1.00 33.67 382 GLY B C 1
ATOM 8430 O O . GLY B 1 382 ? 16.872 -48.131 -52.896 1.00 33.87 382 GLY B O 1
ATOM 8431 N N . GLY B 1 383 ? 15.832 -47.103 -51.173 1.00 32.50 383 GLY B N 1
ATOM 8432 C CA . GLY B 1 383 ? 16.649 -47.762 -50.154 1.00 31.99 383 GLY B CA 1
ATOM 8433 C C . GLY B 1 383 ? 15.990 -48.939 -49.450 1.00 32.22 383 GLY B C 1
ATOM 8434 O O . GLY B 1 383 ? 14.901 -49.382 -49.826 1.00 32.42 383 GLY B O 1
ATOM 8435 N N . ALA B 1 384 ? 16.648 -49.408 -48.386 1.00 31.99 384 ALA B N 1
ATOM 8436 C CA . ALA B 1 384 ? 16.275 -50.658 -47.705 1.00 32.50 384 ALA B CA 1
ATOM 8437 C C . ALA B 1 384 ? 14.888 -50.630 -47.087 1.00 32.51 384 ALA B C 1
ATOM 8438 O O . ALA B 1 384 ? 14.181 -51.644 -47.068 1.00 33.32 384 ALA B O 1
ATOM 8440 N N . GLU B 1 385 ? 14.483 -49.465 -46.607 1.00 31.91 385 GLU B N 1
ATOM 8441 C CA . GLU B 1 385 ? 13.226 -49.352 -45.873 1.00 31.92 385 GLU B CA 1
ATOM 8442 C C . GLU B 1 385 ? 12.079 -49.561 -46.866 1.00 32.40 385 GLU B C 1
ATOM 8443 O O . GLU B 1 385 ? 11.218 -50.424 -46.661 1.00 32.65 385 GLU B O 1
ATOM 8449 N N . THR B 1 386 ? 12.104 -48.835 -47.977 1.00 32.53 386 THR B N 1
ATOM 8450 C CA . THR B 1 386 ? 11.042 -48.971 -48.981 1.00 33.46 386 THR B CA 1
ATOM 8451 C C . THR B 1 386 ? 11.097 -50.322 -49.673 1.00 34.59 386 THR B C 1
ATOM 8452 O O . THR B 1 386 ? 10.081 -50.860 -50.079 1.00 35.48 386 THR B O 1
ATOM 8456 N N . TRP B 1 387 ? 12.292 -50.875 -49.794 1.00 35.09 387 TRP B N 1
ATOM 8457 C CA . TRP B 1 387 ? 12.445 -52.202 -50.346 1.00 36.52 387 TRP B CA 1
ATOM 8458 C C . TRP B 1 387 ? 11.665 -53.217 -49.509 1.00 37.39 387 TRP B C 1
ATOM 8459 O O . TRP B 1 387 ? 10.847 -53.979 -50.044 1.00 38.05 387 TRP B O 1
ATOM 8470 N N . CYS B 1 388 ? 11.893 -53.220 -48.196 1.00 37.06 388 CYS B N 1
ATOM 8471 C CA . CYS B 1 388 ? 11.367 -54.306 -47.399 1.00 37.93 388 CYS B CA 1
ATOM 8472 C C . CYS B 1 388 ? 9.996 -53.997 -46.856 1.00 37.62 388 CYS B C 1
ATOM 8473 O O . CYS B 1 388 ? 9.329 -54.892 -46.355 1.00 38.03 388 CYS B O 1
ATOM 8476 N N . ASP B 1 389 ? 9.561 -52.743 -46.941 1.00 36.99 389 ASP B N 1
ATOM 8477 C CA . ASP B 1 389 ? 8.226 -52.397 -46.466 1.00 37.16 389 ASP B CA 1
ATOM 8478 C C . ASP B 1 389 ? 7.524 -51.414 -47.388 1.00 37.10 389 ASP B C 1
ATOM 8479 O O . ASP B 1 389 ? 7.128 -50.331 -46.970 1.00 36.05 389 ASP B O 1
ATOM 8484 N N . ARG B 1 390 ? 7.340 -51.844 -48.632 1.00 38.08 390 ARG B N 1
ATOM 8485 C CA . ARG B 1 390 ? 6.735 -51.043 -49.723 1.00 38.76 390 ARG B CA 1
ATOM 8486 C C . ARG B 1 390 ? 5.418 -50.402 -49.313 1.00 38.30 390 ARG B C 1
ATOM 8487 O O . ARG B 1 390 ? 5.175 -49.221 -49.574 1.00 37.20 390 ARG B O 1
ATOM 8495 N N . GLU B 1 391 ? 4.581 -51.213 -48.678 1.00 38.76 391 GLU B N 1
ATOM 8496 C CA . GLU B 1 391 ? 3.181 -50.890 -48.426 1.00 39.66 391 GLU B CA 1
ATOM 8497 C C . GLU B 1 391 ? 3.000 -49.622 -47.596 1.00 38.55 391 GLU B C 1
ATOM 8498 O O . GLU B 1 391 ? 1.984 -48.941 -47.728 1.00 38.78 391 GLU B O 1
ATOM 8504 N N . LEU B 1 392 ? 3.981 -49.316 -46.747 1.00 37.44 392 LEU B N 1
ATOM 8505 C CA . LEU B 1 392 ? 3.905 -48.192 -45.806 1.00 36.57 392 LEU B CA 1
ATOM 8506 C C . LEU B 1 392 ? 4.160 -46.832 -46.471 1.00 36.23 392 LEU B C 1
ATOM 8507 O O . LEU B 1 392 ? 3.790 -45.785 -45.926 1.00 35.62 392 LEU B O 1
ATOM 8512 N N . TYR B 1 393 ? 4.808 -46.850 -47.633 1.00 36.59 393 TYR B N 1
ATOM 8513 C CA . TYR B 1 393 ? 5.188 -45.630 -48.328 1.00 36.74 393 TYR B CA 1
ATOM 8514 C C . TYR B 1 393 ? 4.429 -45.468 -49.628 1.00 37.36 393 TYR B C 1
ATOM 8515 O O . TYR B 1 393 ? 4.175 -46.448 -50.331 1.00 37.39 393 TYR B O 1
ATOM 8524 N N . CYS B 1 394 ? 4.063 -44.224 -49.934 1.00 37.11 394 CYS B N 1
ATOM 8525 C CA . CYS B 1 394 ? 3.335 -43.917 -51.169 1.00 37.90 394 CYS B CA 1
ATOM 8526 C C . CYS B 1 394 ? 4.318 -43.393 -52.217 1.00 38.11 394 CYS B C 1
ATOM 8527 O O . CYS B 1 394 ? 4.508 -42.185 -52.377 1.00 37.88 394 CYS B O 1
ATOM 8530 N N . LEU B 1 395 ? 4.938 -44.320 -52.931 1.00 38.68 395 LEU B N 1
ATOM 8531 C CA . LEU B 1 395 ? 5.953 -43.997 -53.939 1.00 39.05 395 LEU B CA 1
ATOM 8532 C C . LEU B 1 395 ? 5.446 -43.144 -55.118 1.00 39.79 395 LEU B C 1
ATOM 8533 O O . LEU B 1 395 ? 6.237 -42.489 -55.810 1.00 39.65 395 LEU B O 1
ATOM 8538 N N . LYS B 1 396 ? 4.139 -43.127 -55.342 1.00 40.65 396 LYS B N 1
ATOM 8539 C CA . LYS B 1 396 ? 3.576 -42.254 -56.390 1.00 41.77 396 LYS B CA 1
ATOM 8540 C C . LYS B 1 396 ? 3.369 -40.814 -55.868 1.00 40.92 396 LYS B C 1
ATOM 8541 O O . LYS B 1 396 ? 2.683 -40.022 -56.490 1.00 41.23 396 LYS B O 1
ATOM 8547 N N . ALA B 1 397 ? 3.949 -40.485 -54.720 1.00 39.83 397 ALA B N 1
ATOM 8548 C CA . ALA B 1 397 ? 3.976 -39.109 -54.243 1.00 39.49 397 ALA B CA 1
ATOM 8549 C C . ALA B 1 397 ? 5.342 -38.793 -53.659 1.00 38.88 397 ALA B C 1
ATOM 8550 O O . ALA B 1 397 ? 6.071 -39.700 -53.243 1.00 38.34 397 ALA B O 1
ATOM 8552 N N . SER B 1 398 ? 5.691 -37.505 -53.663 1.00 38.97 398 SER B N 1
ATOM 8553 C CA . SER B 1 398 ? 6.902 -37.016 -53.018 1.00 38.40 398 SER B CA 1
ATOM 8554 C C . SER B 1 398 ? 6.522 -35.942 -52.010 1.00 37.47 398 SER B C 1
ATOM 8555 O O . SER B 1 398 ? 5.527 -35.251 -52.173 1.00 37.30 398 SER B O 1
ATOM 8558 N N . VAL B 1 399 ? 7.334 -35.816 -50.973 1.00 36.59 399 VAL B N 1
ATOM 8559 C CA . VAL B 1 399 ? 7.126 -34.800 -49.949 1.00 36.11 399 VAL B CA 1
ATOM 8560 C C . VAL B 1 399 ? 7.892 -33.546 -50.345 1.00 36.59 399 VAL B C 1
ATOM 8561 O O . VAL B 1 399 ? 9.039 -33.638 -50.760 1.00 36.46 399 VAL B O 1
ATOM 8565 N N . GLY B 1 400 ? 7.267 -32.381 -50.217 1.00 37.50 400 GLY B N 1
ATOM 8566 C CA . GLY B 1 400 ? 7.968 -31.109 -50.432 1.00 38.17 400 GLY B CA 1
ATOM 8567 C C . GLY B 1 400 ? 7.444 -29.994 -49.557 1.00 38.71 400 GLY B C 1
ATOM 8568 O O . GLY B 1 400 ? 6.905 -30.242 -48.488 1.00 37.50 400 GLY B O 1
ATOM 8569 N N . ALA B 1 401 ? 7.613 -28.760 -50.026 1.00 40.26 401 ALA B N 1
ATOM 8570 C CA . ALA B 1 401 ? 6.978 -27.592 -49.425 1.00 41.77 401 ALA B CA 1
ATOM 8571 C C . ALA B 1 401 ? 6.232 -26.814 -50.502 1.00 43.73 401 ALA B C 1
ATOM 8572 O O . ALA B 1 401 ? 6.606 -26.891 -51.668 1.00 44.66 401 ALA B O 1
ATOM 8574 N N . PRO B 1 402 ? 5.168 -26.080 -50.117 1.00 44.98 402 PRO B N 1
ATOM 8575 C CA . PRO B 1 402 ? 4.392 -25.311 -51.079 1.00 47.42 402 PRO B CA 1
ATOM 8576 C C . PRO B 1 402 ? 5.118 -24.055 -51.559 1.00 49.33 402 PRO B C 1
ATOM 8577 O O . PRO B 1 402 ? 6.207 -23.747 -51.069 1.00 49.35 402 PRO B O 1
ATOM 8581 N N . PRO B 1 403 ? 4.542 -23.363 -52.551 1.00 51.84 403 PRO B N 1
ATOM 8582 C CA . PRO B 1 403 ? 5.005 -22.026 -52.919 1.00 53.91 403 PRO B CA 1
ATOM 8583 C C . PRO B 1 403 ? 4.802 -21.010 -51.790 1.00 55.26 403 PRO B C 1
ATOM 8584 O O . PRO B 1 403 ? 3.692 -20.903 -51.262 1.00 55.06 403 PRO B O 1
ATOM 8588 N N . ASP B 1 404 ? 5.878 -20.300 -51.429 1.00 57.04 404 ASP B N 1
ATOM 8589 C CA . ASP B 1 404 ? 5.827 -19.113 -50.554 1.00 58.44 404 ASP B CA 1
ATOM 8590 C C . ASP B 1 404 ? 6.638 -17.976 -51.207 1.00 60.50 404 ASP B C 1
ATOM 8591 O O . ASP B 1 404 ? 7.052 -18.097 -52.366 1.00 60.10 404 ASP B O 1
ATOM 8596 N N . ILE B 1 405 ? 6.859 -16.878 -50.483 1.00 62.27 405 ILE B N 1
ATOM 8597 C CA . ILE B 1 405 ? 7.545 -15.713 -51.057 1.00 64.04 405 ILE B CA 1
ATOM 8598 C C . ILE B 1 405 ? 9.068 -15.910 -51.105 1.00 63.78 405 ILE B C 1
ATOM 8599 O O . ILE B 1 405 ? 9.731 -15.335 -51.972 1.00 64.12 405 ILE B O 1
ATOM 8604 N N . LEU B 1 406 ? 9.621 -16.727 -50.205 1.00 62.31 406 LEU B N 1
ATOM 8605 C CA . LEU B 1 406 ? 11.051 -17.090 -50.282 1.00 63.15 406 LEU B CA 1
ATOM 8606 C C . LEU B 1 406 ? 11.368 -18.109 -51.388 1.00 62.59 406 LEU B C 1
ATOM 8607 O O . LEU B 1 406 ? 12.501 -18.154 -51.875 1.00 63.18 406 LEU B O 1
ATOM 8612 N N . GLY B 1 407 ? 10.383 -18.934 -51.753 1.00 61.17 407 GLY B N 1
ATOM 8613 C CA . GLY B 1 407 ? 10.512 -19.888 -52.861 1.00 60.00 407 GLY B CA 1
ATOM 8614 C C . GLY B 1 407 ? 9.190 -20.116 -53.586 1.00 58.98 407 GLY B C 1
ATOM 8615 O O . GLY B 1 407 ? 8.507 -21.110 -53.326 1.00 58.08 407 GLY B O 1
ATOM 8616 N N . PRO B 1 408 ? 8.826 -19.213 -54.519 1.00 58.33 408 PRO B N 1
ATOM 8617 C CA . PRO B 1 408 ? 7.499 -19.271 -55.147 1.00 58.06 408 PRO B CA 1
ATOM 8618 C C . PRO B 1 408 ? 7.303 -20.435 -56.129 1.00 55.75 408 PRO B C 1
ATOM 8619 O O . PRO B 1 408 ? 6.206 -20.594 -56.665 1.00 55.47 408 PRO B O 1
ATOM 8623 N N . LEU B 1 409 ? 8.356 -21.218 -56.362 1.00 53.65 409 LEU B N 1
ATOM 8624 C CA . LEU B 1 409 ? 8.260 -22.468 -57.125 1.00 52.69 409 LEU B CA 1
ATOM 8625 C C . LEU B 1 409 ? 7.812 -23.624 -56.238 1.00 50.93 409 LEU B C 1
ATOM 8626 O O . LEU B 1 409 ? 7.303 -24.629 -56.731 1.00 51.15 409 LEU B O 1
ATOM 8631 N N . GLY B 1 410 ? 8.025 -23.483 -54.933 1.00 48.97 410 GLY B N 1
ATOM 8632 C CA . GLY B 1 410 ? 7.867 -24.573 -54.002 1.00 47.45 410 GLY B CA 1
ATOM 8633 C C . GLY B 1 410 ? 9.147 -25.380 -54.003 1.00 46.32 410 GLY B C 1
ATOM 8634 O O . GLY B 1 410 ? 10.113 -25.023 -54.676 1.00 46.85 410 GLY B O 1
ATOM 8635 N N . GLN B 1 411 ? 9.141 -26.467 -53.243 1.00 44.80 411 GLN B N 1
ATOM 8636 C CA . GLN B 1 411 ? 10.276 -27.381 -53.145 1.00 43.90 411 GLN B CA 1
ATOM 8637 C C . GLN B 1 411 ? 9.800 -28.812 -53.319 1.00 42.72 411 GLN B C 1
ATOM 8638 O O . GLN B 1 411 ? 8.727 -29.181 -52.853 1.00 41.60 411 GLN B O 1
ATOM 8644 N N . ASN B 1 412 ? 10.606 -29.612 -54.003 1.00 42.28 412 ASN B N 1
ATOM 8645 C CA . ASN B 1 412 ? 10.434 -31.043 -54.002 1.00 41.26 412 ASN B CA 1
ATOM 8646 C C . ASN B 1 412 ? 11.583 -31.552 -53.186 1.00 40.00 412 ASN B C 1
ATOM 8647 O O . ASN B 1 412 ? 12.730 -31.251 -53.522 1.00 39.38 412 ASN B O 1
ATOM 8652 N N . TRP B 1 413 ? 11.276 -32.303 -52.119 1.00 38.84 413 TRP B N 1
ATOM 8653 C CA . TRP B 1 413 ? 12.303 -32.895 -51.255 1.00 38.24 413 TRP B CA 1
ATOM 8654 C C . TRP B 1 413 ? 12.689 -34.269 -51.728 1.00 37.95 413 TRP B C 1
ATOM 8655 O O . TRP B 1 413 ? 13.682 -34.813 -51.277 1.00 36.99 413 TRP B O 1
ATOM 8666 N N . GLY B 1 414 ? 11.894 -34.835 -52.635 1.00 38.82 414 GLY B N 1
ATOM 8667 C CA . GLY B 1 414 ? 12.217 -36.123 -53.236 1.00 39.17 414 GLY B CA 1
ATOM 8668 C C . GLY B 1 414 ? 12.243 -37.269 -52.248 1.00 38.11 414 GLY B C 1
ATOM 8669 O O . GLY B 1 414 ? 13.152 -38.096 -52.286 1.00 38.69 414 GLY B O 1
ATOM 8670 N N . LEU B 1 415 ? 11.247 -37.318 -51.368 1.00 36.92 415 LEU B N 1
ATOM 8671 C CA . LEU B 1 415 ? 11.123 -38.394 -50.382 1.00 36.10 415 LEU B CA 1
ATOM 8672 C C . LEU B 1 415 ? 9.672 -38.870 -50.416 1.00 35.83 415 LEU B C 1
ATOM 8673 O O . LEU B 1 415 ? 8.767 -38.038 -50.463 1.00 35.84 415 LEU B O 1
ATOM 8678 N N . PRO B 1 416 ? 9.432 -40.198 -50.402 1.00 35.45 416 PRO B N 1
ATOM 8679 C CA . PRO B 1 416 ? 8.043 -40.630 -50.450 1.00 35.62 416 PRO B CA 1
ATOM 8680 C C . PRO B 1 416 ? 7.405 -40.562 -49.088 1.00 34.86 416 PRO B C 1
ATOM 8681 O O . PRO B 1 416 ? 8.015 -41.009 -48.101 1.00 34.61 416 PRO B O 1
ATOM 8685 N N . PRO B 1 417 ? 6.178 -40.022 -49.016 1.00 34.65 417 PRO B N 1
ATOM 8686 C CA . PRO B 1 417 ? 5.558 -39.920 -47.700 1.00 34.03 417 PRO B CA 1
ATOM 8687 C C . PRO B 1 417 ? 5.114 -41.281 -47.177 1.00 34.00 417 PRO B C 1
ATOM 8688 O O . PRO B 1 417 ? 4.702 -42.155 -47.949 1.00 34.25 417 PRO B O 1
ATOM 8692 N N . MET B 1 418 ? 5.196 -41.441 -45.865 1.00 33.18 418 MET B N 1
ATOM 8693 C CA . MET B 1 418 ? 4.626 -42.579 -45.175 1.00 33.42 418 MET B CA 1
ATOM 8694 C C . MET B 1 418 ? 3.133 -42.383 -45.197 1.00 33.63 418 MET B C 1
ATOM 8695 O O . MET B 1 418 ? 2.659 -41.276 -45.086 1.00 33.42 418 MET B O 1
ATOM 8700 N N . ASP B 1 419 ? 2.388 -43.462 -45.361 1.00 34.32 419 ASP B N 1
ATOM 8701 C CA . ASP B 1 419 ? 0.959 -43.362 -45.641 1.00 35.07 419 ASP B CA 1
ATOM 8702 C C . ASP B 1 419 ? 0.215 -43.310 -44.299 1.00 35.00 419 ASP B C 1
ATOM 8703 O O . ASP B 1 419 ? 0.286 -44.273 -43.531 1.00 34.96 419 ASP B O 1
ATOM 8708 N N . PRO B 1 420 ? -0.516 -42.203 -44.030 1.00 35.09 420 PRO B N 1
ATOM 8709 C CA . PRO B 1 420 ? -1.210 -42.017 -42.746 1.00 34.93 420 PRO B CA 1
ATOM 8710 C C . PRO B 1 420 ? -2.184 -43.112 -42.433 1.00 35.69 420 PRO B C 1
ATOM 8711 O O . PRO B 1 420 ? -2.386 -43.443 -41.277 1.00 35.43 420 PRO B O 1
ATOM 8715 N N . HIS B 1 421 ? -2.787 -43.688 -43.462 1.00 36.80 421 HIS B N 1
ATOM 8716 C CA . HIS B 1 421 ? -3.802 -44.702 -43.252 1.00 37.89 421 HIS B CA 1
ATOM 8717 C C . HIS B 1 421 ? -3.182 -46.062 -42.894 1.00 37.47 421 HIS B C 1
ATOM 8718 O O . HIS B 1 421 ? -3.832 -46.874 -42.240 1.00 37.74 421 HIS B O 1
ATOM 8725 N N . ILE B 1 422 ? -1.936 -46.301 -43.315 1.00 36.60 422 ILE B N 1
ATOM 8726 C CA . ILE B 1 422 ? -1.202 -47.506 -42.908 1.00 36.20 422 ILE B CA 1
ATOM 8727 C C . ILE B 1 422 ? -0.651 -47.317 -41.485 1.00 35.34 422 ILE B C 1
ATOM 8728 O O . ILE B 1 422 ? -0.676 -48.248 -40.679 1.00 35.27 422 ILE B O 1
ATOM 8733 N N . ILE B 1 423 ? -0.162 -46.111 -41.179 1.00 34.44 423 ILE B N 1
ATOM 8734 C CA . ILE B 1 423 ? 0.302 -45.808 -39.823 1.00 33.83 423 ILE B CA 1
ATOM 8735 C C . ILE B 1 423 ? -0.805 -46.207 -38.859 1.00 34.18 423 ILE B C 1
ATOM 8736 O O . ILE B 1 423 ? -0.559 -46.993 -37.933 1.00 34.59 423 ILE B O 1
ATOM 8741 N N . THR B 1 424 ? -2.021 -45.720 -39.112 1.00 34.34 424 THR B N 1
ATOM 8742 C CA . THR B 1 424 ? -3.186 -45.964 -38.239 1.00 34.83 424 THR B CA 1
ATOM 8743 C C . THR B 1 424 ? -3.747 -47.384 -38.368 1.00 35.50 424 THR B C 1
ATOM 8744 O O . THR B 1 424 ? -4.243 -47.952 -37.402 1.00 36.05 424 THR B O 1
ATOM 8748 N N . ALA B 1 425 ? -3.685 -47.956 -39.557 1.00 35.59 425 ALA B N 1
ATOM 8749 C CA . ALA B 1 425 ? -4.067 -49.349 -39.717 1.00 36.37 425 ALA B CA 1
ATOM 8750 C C . ALA B 1 425 ? -3.182 -50.264 -38.874 1.00 36.17 425 ALA B C 1
ATOM 8751 O O . ALA B 1 425 ? -3.637 -51.297 -38.386 1.00 36.95 425 ALA B O 1
ATOM 8753 N N . ARG B 1 426 ? -1.921 -49.894 -38.714 1.00 35.24 426 ARG B N 1
ATOM 8754 C CA . ARG B 1 426 ? -1.004 -50.702 -37.930 1.00 35.26 426 ARG B CA 1
ATOM 8755 C C . ARG B 1 426 ? -0.936 -50.216 -36.489 1.00 35.05 426 ARG B C 1
ATOM 8756 O O . ARG B 1 426 ? 0.061 -50.431 -35.815 1.00 34.89 426 ARG B O 1
ATOM 8764 N N . ALA B 1 427 ? -1.968 -49.523 -36.019 1.00 35.35 427 ALA B N 1
ATOM 8765 C CA . ALA B 1 427 ? -2.005 -49.098 -34.615 1.00 35.40 427 ALA B CA 1
ATOM 8766 C C . ALA B 1 427 ? -0.773 -48.276 -34.188 1.00 34.77 427 ALA B C 1
ATOM 8767 O O . ALA B 1 427 ? -0.386 -48.289 -33.009 1.00 34.75 427 ALA B O 1
ATOM 8769 N N . TYR B 1 428 ? -0.203 -47.555 -35.157 1.00 34.43 428 TYR B N 1
ATOM 8770 C CA . TYR B 1 428 ? 0.956 -46.659 -35.021 1.00 34.17 428 TYR B CA 1
ATOM 8771 C C . TYR B 1 428 ? 2.324 -47.338 -34.913 1.00 34.74 428 TYR B C 1
ATOM 8772 O O . TYR B 1 428 ? 3.333 -46.668 -34.659 1.00 34.15 428 TYR B O 1
ATOM 8781 N N . GLU B 1 429 ? 2.382 -48.644 -35.153 1.00 36.08 429 GLU B N 1
ATOM 8782 C CA . GLU B 1 429 ? 3.658 -49.363 -35.036 1.00 37.12 429 GLU B CA 1
ATOM 8783 C C . GLU B 1 429 ? 4.851 -48.681 -35.754 1.00 36.08 429 GLU B C 1
ATOM 8784 O O . GLU B 1 429 ? 5.923 -48.525 -35.171 1.00 35.59 429 GLU B O 1
ATOM 8790 N N . PRO B 1 430 ? 4.667 -48.242 -37.011 1.00 36.03 430 PRO B N 1
ATOM 8791 C CA . PRO B 1 430 ? 5.826 -47.622 -37.681 1.00 35.13 430 PRO B CA 1
ATOM 8792 C C . PRO B 1 430 ? 6.323 -46.394 -36.944 1.00 34.13 430 PRO B C 1
ATOM 8793 O O . PRO B 1 430 ? 7.519 -46.193 -36.800 1.00 34.05 430 PRO B O 1
ATOM 8797 N N . PHE B 1 431 ? 5.399 -45.577 -36.469 1.00 33.59 431 PHE B N 1
ATOM 8798 C CA . PHE B 1 431 ? 5.769 -44.402 -35.704 1.00 32.93 431 PHE B CA 1
ATOM 8799 C C . PHE B 1 431 ? 6.497 -44.802 -34.419 1.00 32.69 431 PHE B C 1
ATOM 8800 O O . PHE B 1 431 ? 7.563 -44.290 -34.114 1.00 32.22 431 PHE B O 1
ATOM 8808 N N . ILE B 1 432 ? 5.919 -45.747 -33.694 1.00 33.26 432 ILE B N 1
ATOM 8809 C CA . ILE B 1 432 ? 6.517 -46.279 -32.469 1.00 33.71 432 ILE B CA 1
ATOM 8810 C C . ILE B 1 432 ? 7.908 -46.843 -32.736 1.00 34.19 432 ILE B C 1
ATOM 8811 O O . ILE B 1 432 ? 8.859 -46.498 -32.051 1.00 34.23 432 ILE B O 1
ATOM 8816 N N . GLU B 1 433 ? 8.043 -47.699 -33.737 1.00 35.04 433 GLU B N 1
ATOM 8817 C CA . GLU B 1 433 ? 9.348 -48.297 -33.991 1.00 35.59 433 GLU B CA 1
ATOM 8818 C C . GLU B 1 433 ? 10.339 -47.241 -34.439 1.00 33.84 433 GLU B C 1
ATOM 8819 O O . GLU B 1 433 ? 11.510 -47.297 -34.086 1.00 33.05 433 GLU B O 1
ATOM 8825 N N . LEU B 1 434 ? 9.856 -46.255 -35.188 1.00 33.10 434 LEU B N 1
ATOM 8826 C CA . LEU B 1 434 ? 10.691 -45.123 -35.563 1.00 32.45 434 LEU B CA 1
ATOM 8827 C C . LEU B 1 434 ? 11.308 -44.427 -34.352 1.00 32.05 434 LEU B C 1
ATOM 8828 O O . LEU B 1 434 ? 12.490 -44.113 -34.345 1.00 32.09 434 LEU B O 1
ATOM 8833 N N . LEU B 1 435 ? 10.513 -44.199 -33.320 1.00 32.10 435 LEU B N 1
ATOM 8834 C CA . LEU B 1 435 ? 11.001 -43.462 -32.147 1.00 31.86 435 LEU B CA 1
ATOM 8835 C C . LEU B 1 435 ? 11.960 -44.316 -31.319 1.00 32.03 435 LEU B C 1
ATOM 8836 O O . LEU B 1 435 ? 12.975 -43.817 -30.808 1.00 31.92 435 LEU B O 1
ATOM 8841 N N . ARG B 1 436 ? 11.656 -45.594 -31.199 1.00 32.33 436 ARG B N 1
ATOM 8842 C CA . ARG B 1 436 ? 12.530 -46.526 -30.481 1.00 32.97 436 ARG B CA 1
ATOM 8843 C C . ARG B 1 436 ? 13.899 -46.684 -31.134 1.00 33.28 436 ARG B C 1
ATOM 8844 O O . ARG B 1 436 ? 14.904 -46.819 -30.445 1.00 34.17 436 ARG B O 1
ATOM 8852 N N . ALA B 1 437 ? 13.947 -46.672 -32.462 1.00 33.29 437 ALA B N 1
ATOM 8853 C CA . ALA B 1 437 ? 15.227 -46.718 -33.165 1.00 33.13 437 ALA B CA 1
ATOM 8854 C C . ALA B 1 437 ? 16.077 -45.452 -32.912 1.00 32.79 437 ALA B C 1
ATOM 8855 O O . ALA B 1 437 ? 17.314 -45.513 -32.956 1.00 33.19 437 ALA B O 1
ATOM 8857 N N . ASN B 1 438 ? 15.420 -44.309 -32.700 1.00 31.84 438 ASN B N 1
ATOM 8858 C CA . ASN B 1 438 ? 16.138 -43.023 -32.616 1.00 31.25 438 ASN B CA 1
ATOM 8859 C C . ASN B 1 438 ? 16.179 -42.353 -31.253 1.00 31.25 438 ASN B C 1
ATOM 8860 O O . ASN B 1 438 ? 16.841 -41.335 -31.132 1.00 30.95 438 ASN B O 1
ATOM 8865 N N . MET B 1 439 ? 15.480 -42.917 -30.259 1.00 32.07 439 MET B N 1
ATOM 8866 C CA . MET B 1 439 ? 15.534 -42.450 -28.864 1.00 32.36 439 MET B CA 1
ATOM 8867 C C . MET B 1 439 ? 16.426 -43.274 -27.967 1.00 33.90 439 MET B C 1
ATOM 8868 O O . MET B 1 439 ? 16.607 -42.921 -26.803 1.00 33.93 439 MET B O 1
ATOM 8873 N N . GLN B 1 440 ? 16.974 -44.371 -28.472 1.00 35.34 440 GLN B N 1
ATOM 8874 C CA . GLN B 1 440 ? 17.809 -45.227 -27.634 1.00 36.77 440 GLN B CA 1
ATOM 8875 C C . GLN B 1 440 ? 19.231 -44.698 -27.557 1.00 35.72 440 GLN B C 1
ATOM 8876 O O . GLN B 1 440 ? 19.747 -44.138 -28.530 1.00 34.96 440 GLN B O 1
ATOM 8882 N N . ASN B 1 441 ? 19.845 -44.863 -26.384 1.00 35.23 441 ASN B N 1
ATOM 8883 C CA . ASN B 1 441 ? 21.198 -44.397 -26.119 1.00 35.18 441 ASN B CA 1
ATOM 8884 C C . ASN B 1 441 ? 21.445 -42.925 -26.413 1.00 34.73 441 ASN B C 1
ATOM 8885 O O . ASN B 1 441 ? 22.531 -42.558 -26.848 1.00 34.59 441 ASN B O 1
ATOM 8890 N N . CYS B 1 442 ? 20.431 -42.089 -26.177 1.00 34.72 442 CYS B N 1
ATOM 8891 C CA . CYS B 1 442 ? 20.601 -40.642 -26.154 1.00 34.57 442 CYS B CA 1
ATOM 8892 C C . CYS B 1 442 ? 19.609 -39.973 -25.191 1.00 34.02 442 CYS B C 1
ATOM 8893 O O . CYS B 1 442 ? 18.643 -40.593 -24.739 1.00 33.61 442 CYS B O 1
ATOM 8896 N N . GLY B 1 443 ? 19.870 -38.703 -24.889 1.00 33.18 443 GLY B N 1
ATOM 8897 C CA . GLY B 1 443 ? 19.061 -37.926 -23.946 1.00 32.98 443 GLY B CA 1
ATOM 8898 C C . GLY B 1 443 ? 18.182 -36.893 -24.623 1.00 31.88 443 GLY B C 1
ATOM 8899 O O . GLY B 1 443 ? 17.344 -36.256 -23.981 1.00 31.58 443 GLY B O 1
ATOM 8900 N N . ALA B 1 444 ? 18.362 -36.732 -25.927 1.00 30.85 444 ALA B N 1
ATOM 8901 C CA . ALA B 1 444 ? 17.505 -35.848 -26.698 1.00 30.27 444 ALA B CA 1
ATOM 8902 C C . ALA B 1 444 ? 17.395 -36.311 -28.144 1.00 29.65 444 ALA B C 1
ATOM 8903 O O . ALA B 1 444 ? 18.314 -36.915 -28.692 1.00 29.25 444 ALA B O 1
ATOM 8905 N N . LEU B 1 445 ? 16.250 -36.036 -28.749 1.00 29.55 445 LEU B N 1
ATOM 8906 C CA . LEU B 1 445 ? 16.052 -36.310 -30.160 1.00 29.41 445 LEU B CA 1
ATOM 8907 C C . LEU B 1 445 ? 15.485 -35.072 -30.832 1.00 29.66 445 LEU B C 1
ATOM 8908 O O . LEU B 1 445 ? 14.480 -34.522 -30.368 1.00 29.41 445 LEU B O 1
ATOM 8913 N N . ARG B 1 446 ? 16.141 -34.643 -31.909 1.00 30.03 446 ARG B N 1
ATOM 8914 C CA . ARG B 1 446 ? 15.595 -33.632 -32.790 1.00 31.11 446 ARG B CA 1
ATOM 8915 C C . ARG B 1 446 ? 14.750 -34.271 -33.860 1.00 30.24 446 ARG B C 1
ATOM 8916 O O . ARG B 1 446 ? 15.222 -35.176 -34.568 1.00 30.06 446 ARG B O 1
ATOM 8924 N N . ILE B 1 447 ? 13.519 -33.782 -33.980 1.00 29.65 447 ILE B N 1
ATOM 8925 C CA . ILE B 1 447 ? 12.629 -34.139 -35.068 1.00 29.53 447 ILE B CA 1
ATOM 8926 C C . ILE B 1 447 ? 12.615 -33.052 -36.142 1.00 29.46 447 ILE B C 1
ATOM 8927 O O . ILE B 1 447 ? 11.995 -31.999 -35.988 1.00 29.04 447 ILE B O 1
ATOM 8932 N N . ASP B 1 448 ? 13.303 -33.332 -37.236 1.00 29.34 448 ASP B N 1
ATOM 8933 C CA . ASP B 1 448 ? 13.225 -32.454 -38.408 1.00 29.90 448 ASP B CA 1
ATOM 8934 C C . ASP B 1 448 ? 11.795 -32.289 -38.867 1.00 30.08 448 ASP B C 1
ATOM 8935 O O . ASP B 1 448 ? 11.029 -33.249 -38.919 1.00 30.16 448 ASP B O 1
ATOM 8940 N N . HIS B 1 449 ? 11.431 -31.068 -39.200 1.00 30.28 449 HIS B N 1
ATOM 8941 C CA . HIS B 1 449 ? 10.104 -30.803 -39.716 1.00 30.82 449 HIS B CA 1
ATOM 8942 C C . HIS B 1 449 ? 9.055 -31.497 -38.868 1.00 30.68 449 HIS B C 1
ATOM 8943 O O . HIS B 1 449 ? 8.310 -32.379 -39.323 1.00 30.29 449 HIS B O 1
ATOM 8950 N N . VAL B 1 450 ? 9.013 -31.091 -37.604 1.00 30.86 450 VAL B N 1
ATOM 8951 C CA . VAL B 1 450 ? 8.030 -31.606 -36.669 1.00 30.94 450 VAL B CA 1
ATOM 8952 C C . VAL B 1 450 ? 6.587 -31.332 -37.099 1.00 31.79 450 VAL B C 1
ATOM 8953 O O . VAL B 1 450 ? 5.667 -31.979 -36.601 1.00 31.73 450 VAL B O 1
ATOM 8957 N N . MET B 1 451 ? 6.389 -30.361 -37.990 1.00 32.91 451 MET B N 1
ATOM 8958 C CA . MET B 1 451 ? 5.071 -30.142 -38.622 1.00 34.41 451 MET B CA 1
ATOM 8959 C C . MET B 1 451 ? 4.514 -31.376 -39.338 1.00 33.66 451 MET B C 1
ATOM 8960 O O . MET B 1 451 ? 3.311 -31.452 -39.545 1.00 33.38 451 MET B O 1
ATOM 8965 N N . SER B 1 452 ? 5.395 -32.308 -39.713 1.00 33.09 452 SER B N 1
ATOM 8966 C CA . SER B 1 452 ? 5.010 -33.611 -40.285 1.00 33.33 452 SER B CA 1
ATOM 8967 C C . SER B 1 452 ? 3.965 -34.340 -39.449 1.00 33.63 452 SER B C 1
ATOM 8968 O O . SER B 1 452 ? 3.133 -35.085 -39.984 1.00 33.51 452 SER B O 1
ATOM 8971 N N . MET B 1 453 ? 3.980 -34.124 -38.139 1.00 33.65 453 MET B N 1
ATOM 8972 C CA . MET B 1 453 ? 2.992 -34.772 -37.290 1.00 34.18 453 MET B CA 1
ATOM 8973 C C . MET B 1 453 ? 1.571 -34.293 -37.520 1.00 33.72 453 MET B C 1
ATOM 8974 O O . MET B 1 453 ? 0.639 -35.056 -37.291 1.00 33.43 453 MET B O 1
ATOM 8979 N N . LEU B 1 454 ? 1.408 -33.077 -38.034 1.00 33.19 454 LEU B N 1
ATOM 8980 C CA . LEU B 1 454 ? 0.087 -32.576 -38.404 1.00 33.77 454 LEU B CA 1
ATOM 8981 C C . LEU B 1 454 ? -0.224 -32.896 -39.871 1.00 33.85 454 LEU B C 1
ATOM 8982 O O . LEU B 1 454 ? -1.262 -33.470 -40.177 1.00 34.09 454 LEU B O 1
ATOM 8987 N N . ARG B 1 455 ? 0.679 -32.506 -40.766 1.00 33.62 455 ARG B N 1
ATOM 8988 C CA . ARG B 1 455 ? 0.464 -32.641 -42.209 1.00 33.83 455 ARG B CA 1
ATOM 8989 C C . ARG B 1 455 ? 1.782 -32.621 -42.944 1.00 33.38 455 ARG B C 1
ATOM 8990 O O . ARG B 1 455 ? 2.800 -32.224 -42.378 1.00 32.77 455 ARG B O 1
ATOM 8998 N N . LEU B 1 456 ? 1.743 -33.041 -44.214 1.00 33.61 456 LEU B N 1
ATOM 8999 C CA . LEU B 1 456 ? 2.875 -32.938 -45.130 1.00 33.45 456 LEU B CA 1
ATOM 9000 C C . LEU B 1 456 ? 2.399 -32.533 -46.527 1.00 34.13 456 LEU B C 1
ATOM 9001 O O . LEU B 1 456 ? 1.309 -32.904 -46.950 1.00 34.75 456 LEU B O 1
ATOM 9006 N N . TRP B 1 457 ? 3.226 -31.784 -47.252 1.00 34.10 457 TRP B N 1
ATOM 9007 C CA . TRP B 1 457 ? 2.879 -31.371 -48.597 1.00 34.99 457 TRP B CA 1
ATOM 9008 C C . TRP B 1 457 ? 3.217 -32.543 -49.537 1.00 35.17 457 TRP B C 1
ATOM 9009 O O . TRP B 1 457 ? 4.381 -32.915 -49.671 1.00 35.04 457 TRP B O 1
ATOM 9020 N N . TRP B 1 458 ? 2.202 -33.161 -50.133 1.00 35.79 458 TRP B N 1
ATOM 9021 C CA . TRP B 1 458 ? 2.421 -34.307 -51.029 1.00 35.98 458 TRP B CA 1
ATOM 9022 C C . TRP B 1 458 ? 2.320 -33.815 -52.446 1.00 37.01 458 TRP B C 1
ATOM 9023 O O . TRP B 1 458 ? 1.337 -33.160 -52.798 1.00 37.85 458 TRP B O 1
ATOM 9034 N N . ILE B 1 459 ? 3.310 -34.156 -53.261 1.00 36.91 459 ILE B N 1
ATOM 9035 C CA . ILE B 1 459 ? 3.297 -33.793 -54.669 1.00 38.24 459 ILE B CA 1
ATOM 9036 C C . ILE B 1 459 ? 3.074 -35.049 -55.509 1.00 38.63 459 ILE B C 1
ATOM 9037 O O . ILE B 1 459 ? 3.788 -36.031 -55.326 1.00 38.05 459 ILE B O 1
ATOM 9042 N N . PRO B 1 460 ? 2.078 -35.039 -56.411 1.00 39.75 460 PRO B N 1
ATOM 9043 C CA . PRO B 1 460 ? 1.992 -36.155 -57.325 1.00 40.56 460 PRO B CA 1
ATOM 9044 C C . PRO B 1 460 ? 3.332 -36.355 -58.019 1.00 40.63 460 PRO B C 1
ATOM 9045 O O . PRO B 1 460 ? 3.897 -35.402 -58.550 1.00 40.94 460 PRO B O 1
ATOM 9049 N N . TYR B 1 461 ? 3.845 -37.575 -57.956 1.00 40.42 461 TYR B N 1
ATOM 9050 C CA . TYR B 1 461 ? 5.149 -37.901 -58.501 1.00 40.71 461 TYR B CA 1
ATOM 9051 C C . TYR B 1 461 ? 5.242 -37.458 -59.958 1.00 41.85 461 TYR B C 1
ATOM 9052 O O . TYR B 1 461 ? 4.366 -37.769 -60.768 1.00 42.41 461 TYR B O 1
ATOM 9061 N N . GLY B 1 462 ? 6.287 -36.688 -60.252 1.00 41.98 462 GLY B N 1
ATOM 9062 C CA . GLY B 1 462 ? 6.552 -36.164 -61.601 1.00 43.24 462 GLY B CA 1
ATOM 9063 C C . GLY B 1 462 ? 6.184 -34.701 -61.789 1.00 44.03 462 GLY B C 1
ATOM 9064 O O . GLY B 1 462 ? 6.831 -34.002 -62.560 1.00 45.06 462 GLY B O 1
ATOM 9065 N N . GLU B 1 463 ? 5.155 -34.229 -61.077 1.00 44.05 463 GLU B N 1
ATOM 9066 C CA . GLU B 1 463 ? 4.691 -32.831 -61.190 1.00 44.66 463 GLU B CA 1
ATOM 9067 C C . GLU B 1 463 ? 5.568 -31.844 -60.418 1.00 43.61 463 GLU B C 1
ATOM 9068 O O . GLU B 1 463 ? 6.404 -32.234 -59.597 1.00 42.52 463 GLU B O 1
ATOM 9074 N N . THR B 1 464 ? 5.369 -30.559 -60.685 1.00 44.11 464 THR B N 1
ATOM 9075 C CA . THR B 1 464 ? 6.026 -29.509 -59.909 1.00 43.48 464 THR B CA 1
ATOM 9076 C C . THR B 1 464 ? 5.337 -29.319 -58.551 1.00 42.32 464 THR B C 1
ATOM 9077 O O . THR B 1 464 ? 4.177 -29.691 -58.357 1.00 42.47 464 THR B O 1
ATOM 9081 N N . ALA B 1 465 ? 6.062 -28.723 -57.617 1.00 41.38 465 ALA B N 1
ATOM 9082 C CA . ALA B 1 465 ? 5.588 -28.591 -56.237 1.00 40.22 465 ALA B CA 1
ATOM 9083 C C . ALA B 1 465 ? 4.256 -27.841 -56.109 1.00 40.71 465 ALA B C 1
ATOM 9084 O O . ALA B 1 465 ? 3.491 -28.103 -55.189 1.00 40.12 465 ALA B O 1
ATOM 9086 N N . ASP B 1 466 ? 3.958 -26.957 -57.061 1.00 41.91 466 ASP B N 1
ATOM 9087 C CA . ASP B 1 466 ? 2.715 -26.185 -57.050 1.00 42.64 466 ASP B CA 1
ATOM 9088 C C . ASP B 1 466 ? 1.474 -27.030 -57.305 1.00 42.95 466 ASP B C 1
ATOM 9089 O O . ASP B 1 466 ? 0.360 -26.566 -57.118 1.00 43.31 466 ASP B O 1
ATOM 9094 N N . GLN B 1 467 ? 1.677 -28.281 -57.708 1.00 42.82 467 GLN B N 1
ATOM 9095 C CA . GLN B 1 467 ? 0.578 -29.219 -57.952 1.00 43.24 467 GLN B CA 1
ATOM 9096 C C . GLN B 1 467 ? 0.194 -30.047 -56.713 1.00 41.93 467 GLN B C 1
ATOM 9097 O O . GLN B 1 467 ? -0.708 -30.880 -56.782 1.00 42.23 467 GLN B O 1
ATOM 9103 N N . GLY B 1 468 ? 0.859 -29.827 -55.586 1.00 40.63 468 GLY B N 1
ATOM 9104 C CA . GLY B 1 468 ? 0.645 -30.676 -54.418 1.00 39.47 468 GLY B CA 1
ATOM 9105 C C . GLY B 1 468 ? -0.511 -30.254 -53.531 1.00 39.56 468 GLY B C 1
ATOM 9106 O O . GLY B 1 468 ? -1.317 -29.380 -53.874 1.00 40.36 468 GLY B O 1
ATOM 9107 N N . ALA B 1 469 ? -0.577 -30.879 -52.365 1.00 38.58 469 ALA B N 1
ATOM 9108 C CA . ALA B 1 469 ? -1.557 -30.528 -51.356 1.00 38.50 469 ALA B CA 1
ATOM 9109 C C . ALA B 1 469 ? -1.111 -31.093 -50.050 1.00 37.46 469 ALA B C 1
ATOM 9110 O O . ALA B 1 469 ? -0.215 -31.944 -49.993 1.00 36.67 469 ALA B O 1
ATOM 9112 N N . TYR B 1 470 ? -1.764 -30.609 -49.003 1.00 37.48 470 TYR B N 1
ATOM 9113 C CA . TYR B 1 470 ? -1.487 -31.048 -47.664 1.00 36.65 470 TYR B CA 1
ATOM 9114 C C . TYR B 1 470 ? -2.313 -32.292 -47.376 1.00 36.57 470 TYR B C 1
ATOM 9115 O O . TYR B 1 470 ? -3.532 -32.304 -47.550 1.00 37.21 470 TYR B O 1
ATOM 9124 N N . VAL B 1 471 ? -1.615 -33.338 -46.958 1.00 35.84 471 VAL B N 1
ATOM 9125 C CA . VAL B 1 471 ? -2.226 -34.556 -46.462 1.00 35.80 471 VAL B CA 1
ATOM 9126 C C . VAL B 1 471 ? -1.940 -34.620 -44.980 1.00 34.98 471 VAL B C 1
ATOM 9127 O O . VAL B 1 471 ? -0.803 -34.440 -44.547 1.00 34.10 471 VAL B O 1
ATOM 9131 N N . HIS B 1 472 ? -2.991 -34.876 -44.216 1.00 35.28 472 HIS B N 1
ATOM 9132 C CA . HIS B 1 472 ? -2.937 -34.789 -42.771 1.00 34.81 472 HIS B CA 1
ATOM 9133 C C . HIS B 1 472 ? -2.565 -36.102 -42.107 1.00 34.16 472 HIS B C 1
ATOM 9134 O O . HIS B 1 472 ? -2.790 -37.183 -42.655 1.00 34.13 472 HIS B O 1
ATOM 9141 N N . TYR B 1 473 ? -1.981 -35.968 -40.919 1.00 33.76 473 TYR B N 1
ATOM 9142 C CA . TYR B 1 473 ? -1.633 -37.077 -40.034 1.00 33.36 473 TYR B CA 1
ATOM 9143 C C . TYR B 1 473 ? -2.387 -36.896 -38.714 1.00 33.66 473 TYR B C 1
ATOM 9144 O O . TYR B 1 473 ? -2.751 -35.786 -38.372 1.00 33.88 473 TYR B O 1
ATOM 9153 N N . PRO B 1 474 ? -2.643 -37.991 -37.971 1.00 33.97 474 PRO B N 1
ATOM 9154 C CA . PRO B 1 474 ? -3.406 -37.881 -36.708 1.00 34.36 474 PRO B CA 1
ATOM 9155 C C . PRO B 1 474 ? -2.558 -37.286 -35.575 1.00 34.16 474 PRO B C 1
ATOM 9156 O O . PRO B 1 474 ? -2.029 -37.992 -34.722 1.00 33.97 474 PRO B O 1
ATOM 9160 N N . VAL B 1 475 ? -2.452 -35.966 -35.595 1.00 34.43 475 VAL B N 1
ATOM 9161 C CA . VAL B 1 475 ? -1.496 -35.228 -34.786 1.00 34.13 475 VAL B CA 1
ATOM 9162 C C . VAL B 1 475 ? -1.678 -35.443 -33.284 1.00 34.08 475 VAL B C 1
ATOM 9163 O O . VAL B 1 475 ? -0.690 -35.645 -32.590 1.00 33.68 475 VAL B O 1
ATOM 9167 N N . ASP B 1 476 ? -2.919 -35.461 -32.799 1.00 34.52 476 ASP B N 1
ATOM 9168 C CA . ASP B 1 476 ? -3.156 -35.659 -31.380 1.00 35.18 476 ASP B CA 1
ATOM 9169 C C . ASP B 1 476 ? -2.624 -36.993 -30.896 1.00 34.30 476 ASP B C 1
ATOM 9170 O O . ASP B 1 476 ? -1.958 -37.052 -29.844 1.00 33.89 476 ASP B O 1
ATOM 9175 N N . ASP B 1 477 ? -2.910 -38.061 -31.635 1.00 33.43 477 ASP B N 1
ATOM 9176 C CA . ASP B 1 477 ? -2.403 -39.375 -31.252 1.00 33.00 477 ASP B CA 1
ATOM 9177 C C . ASP B 1 477 ? -0.896 -39.410 -31.374 1.00 31.96 477 ASP B C 1
ATOM 9178 O O . ASP B 1 477 ? -0.235 -40.036 -30.567 1.00 31.61 477 ASP B O 1
ATOM 9183 N N . LEU B 1 478 ? -0.344 -38.772 -32.404 1.00 31.38 478 LEU B N 1
ATOM 9184 C CA . LEU B 1 478 ? 1.110 -38.819 -32.613 1.00 30.67 478 LEU B CA 1
ATOM 9185 C C . LEU B 1 478 ? 1.927 -38.110 -31.519 1.00 30.16 478 LEU B C 1
ATOM 9186 O O . LEU B 1 478 ? 3.037 -38.542 -31.186 1.00 29.59 478 LEU B O 1
ATOM 9191 N N . LEU B 1 479 ? 1.391 -37.006 -31.004 1.00 30.13 479 LEU B N 1
ATOM 9192 C CA . LEU B 1 479 ? 2.056 -36.243 -29.928 1.00 29.89 479 LEU B CA 1
ATOM 9193 C C . LEU B 1 479 ? 1.932 -36.992 -28.635 1.00 29.96 479 LEU B C 1
ATOM 9194 O O . LEU B 1 479 ? 2.825 -36.943 -27.776 1.00 30.09 479 LEU B O 1
ATOM 9199 N N . SER B 1 480 ? 0.812 -37.674 -28.459 1.00 30.14 480 SER B N 1
ATOM 9200 C CA . SER B 1 480 ? 0.654 -38.520 -27.259 1.00 30.38 480 SER B CA 1
ATOM 9201 C C . SER B 1 480 ? 1.723 -39.627 -27.296 1.00 29.91 480 SER B C 1
ATOM 9202 O O . SER B 1 480 ? 2.527 -39.756 -26.368 1.00 29.94 480 SER B O 1
ATOM 9205 N N . ILE B 1 481 ? 1.816 -40.331 -28.416 1.00 29.28 481 ILE B N 1
ATOM 9206 C CA . ILE B 1 481 ? 2.786 -41.415 -28.530 1.00 28.96 481 ILE B CA 1
ATOM 9207 C C . ILE B 1 481 ? 4.213 -40.909 -28.391 1.00 28.29 481 ILE B C 1
ATOM 9208 O O . ILE B 1 481 ? 5.046 -41.545 -27.727 1.00 28.28 481 ILE B O 1
ATOM 9213 N N . LEU B 1 482 ? 4.485 -39.773 -29.032 1.00 27.73 482 LEU B N 1
ATOM 9214 C CA . LEU B 1 482 ? 5.774 -39.102 -28.903 1.00 27.23 482 LEU B CA 1
ATOM 9215 C C . LEU B 1 482 ? 6.106 -38.813 -27.422 1.00 27.61 482 LEU B C 1
ATOM 9216 O O . LEU B 1 482 ? 7.219 -39.094 -26.973 1.00 27.55 482 LEU B O 1
ATOM 9221 N N . ALA B 1 483 ? 5.153 -38.276 -26.668 1.00 28.08 483 ALA B N 1
ATOM 9222 C CA . ALA B 1 483 ? 5.366 -38.057 -25.205 1.00 28.64 483 ALA B CA 1
ATOM 9223 C C . ALA B 1 483 ? 5.587 -39.365 -24.435 1.00 29.11 483 ALA B C 1
ATOM 9224 O O . ALA B 1 483 ? 6.444 -39.435 -23.545 1.00 29.36 483 ALA B O 1
ATOM 9226 N N . LEU B 1 484 ? 4.821 -40.389 -24.772 1.00 29.40 484 LEU B N 1
ATOM 9227 C CA . LEU B 1 484 ? 4.962 -41.710 -24.150 1.00 30.05 484 LEU B CA 1
ATOM 9228 C C . LEU B 1 484 ? 6.357 -42.275 -24.350 1.00 29.84 484 LEU B C 1
ATOM 9229 O O . LEU B 1 484 ? 7.050 -42.641 -23.389 1.00 30.08 484 LEU B O 1
ATOM 9234 N N . GLU B 1 485 ? 6.764 -42.330 -25.612 1.00 29.29 485 GLU B N 1
ATOM 9235 C CA . GLU B 1 485 ? 8.065 -42.873 -25.957 1.00 29.19 485 GLU B CA 1
ATOM 9236 C C . GLU B 1 485 ? 9.215 -42.013 -25.396 1.00 29.04 485 GLU B C 1
ATOM 9237 O O . GLU B 1 485 ? 10.246 -42.548 -24.982 1.00 29.13 485 GLU B O 1
ATOM 9243 N N . SER B 1 486 ? 9.044 -40.694 -25.406 1.00 28.78 486 SER B N 1
ATOM 9244 C CA . SER B 1 486 ? 10.064 -39.789 -24.893 1.00 28.82 486 SER B CA 1
ATOM 9245 C C . SER B 1 486 ? 10.263 -40.084 -23.393 1.00 29.55 486 SER B C 1
ATOM 9246 O O . SER B 1 486 ? 11.375 -40.345 -22.956 1.00 29.70 486 SER B O 1
ATOM 9249 N N . LYS B 1 487 ? 9.172 -40.107 -22.637 1.00 34.75 487 LYS B N 1
ATOM 9250 C CA . LYS B 1 487 ? 9.211 -40.463 -21.214 1.00 35.59 487 LYS B CA 1
ATOM 9251 C C . LYS B 1 487 ? 9.837 -41.843 -20.938 1.00 36.19 487 LYS B C 1
ATOM 9252 O O . LYS B 1 487 ? 10.662 -41.977 -20.032 1.00 36.12 487 LYS B O 1
ATOM 9258 N N . ARG B 1 488 ? 9.461 -42.858 -21.720 1.00 36.61 488 ARG B N 1
ATOM 9259 C CA . ARG B 1 488 ? 9.988 -44.209 -21.509 1.00 37.38 488 ARG B CA 1
ATOM 9260 C C . ARG B 1 488 ? 11.479 -44.288 -21.790 1.00 36.84 488 ARG B C 1
ATOM 9261 O O . ARG B 1 488 ? 12.168 -45.084 -21.174 1.00 37.41 488 ARG B O 1
ATOM 9269 N N . HIS B 1 489 ? 11.973 -43.486 -22.724 1.00 36.02 489 HIS B N 1
ATOM 9270 C CA . HIS B 1 489 ? 13.406 -43.483 -23.052 1.00 35.75 489 HIS B CA 1
ATOM 9271 C C . HIS B 1 489 ? 14.220 -42.449 -22.240 1.00 35.74 489 HIS B C 1
ATOM 9272 O O . HIS B 1 489 ? 15.448 -42.471 -22.268 1.00 35.54 489 HIS B O 1
ATOM 9279 N N . ARG B 1 490 ? 13.546 -41.542 -21.548 1.00 36.48 490 ARG B N 1
ATOM 9280 C CA . ARG B 1 490 ? 14.220 -40.405 -20.881 1.00 36.92 490 ARG B CA 1
ATOM 9281 C C . ARG B 1 490 ? 14.984 -39.614 -21.939 1.00 35.60 490 ARG B C 1
ATOM 9282 O O . ARG B 1 490 ? 16.160 -39.301 -21.763 1.00 35.45 490 ARG B O 1
ATOM 9290 N N . CYS B 1 491 ? 14.292 -39.302 -23.033 1.00 34.74 491 CYS B N 1
ATOM 9291 C CA . CYS B 1 491 ? 14.885 -38.629 -24.181 1.00 33.53 491 CYS B CA 1
ATOM 9292 C C . CYS B 1 491 ? 13.993 -37.470 -24.574 1.00 32.99 491 CYS B C 1
ATOM 9293 O O . CYS B 1 491 ? 12.924 -37.681 -25.145 1.00 32.95 491 CYS B O 1
ATOM 9296 N N . MET B 1 492 ? 14.417 -36.252 -24.239 1.00 32.52 492 MET B N 1
ATOM 9297 C CA . MET B 1 492 ? 13.633 -35.062 -24.576 1.00 32.41 492 MET B CA 1
ATOM 9298 C C . MET B 1 492 ? 13.548 -34.879 -26.094 1.00 31.53 492 MET B C 1
ATOM 9299 O O . MET B 1 492 ? 14.339 -35.451 -26.838 1.00 30.91 492 MET B O 1
ATOM 9304 N N . VAL B 1 493 ? 12.606 -34.039 -26.521 1.00 31.29 493 VAL B N 1
ATOM 9305 C CA . VAL B 1 493 ? 12.282 -33.852 -27.927 1.00 30.79 493 VAL B CA 1
ATOM 9306 C C . VAL B 1 493 ? 12.373 -32.383 -28.320 1.00 30.39 493 VAL B C 1
ATOM 9307 O O . VAL B 1 493 ? 11.690 -31.509 -27.738 1.00 30.55 493 VAL B O 1
ATOM 9311 N N . ILE B 1 494 ? 13.230 -32.123 -29.304 1.00 29.71 494 ILE B N 1
ATOM 9312 C CA . ILE B 1 494 ? 13.343 -30.812 -29.953 1.00 29.27 494 ILE B CA 1
ATOM 9313 C C . ILE B 1 494 ? 12.673 -30.955 -31.319 1.00 29.57 494 ILE B C 1
ATOM 9314 O O . ILE B 1 494 ? 13.052 -31.837 -32.115 1.00 29.23 494 ILE B O 1
ATOM 9319 N N . GLY B 1 495 ? 11.635 -30.145 -31.538 1.00 29.99 495 GLY B N 1
ATOM 9320 C CA . GLY B 1 495 ? 10.822 -30.195 -32.752 1.00 30.76 495 GLY B CA 1
ATOM 9321 C C . GLY B 1 495 ? 11.252 -29.057 -33.637 1.00 30.62 495 GLY B C 1
ATOM 9322 O O . GLY B 1 495 ? 10.958 -27.902 -33.332 1.00 30.68 495 GLY B O 1
ATOM 9323 N N . GLU B 1 496 ? 12.003 -29.368 -34.689 1.00 30.47 496 GLU B N 1
ATOM 9324 C CA . GLU B 1 496 ? 12.420 -28.345 -35.639 1.00 30.83 496 GLU B CA 1
ATOM 9325 C C . GLU B 1 496 ? 11.184 -27.787 -36.293 1.00 31.78 496 GLU B C 1
ATOM 9326 O O . GLU B 1 496 ? 10.469 -28.504 -36.991 1.00 32.02 496 GLU B O 1
ATOM 9332 N N . ASP B 1 497 ? 10.931 -26.503 -36.052 1.00 32.35 497 ASP B N 1
ATOM 9333 C CA . ASP B 1 497 ? 9.680 -25.860 -36.473 1.00 33.71 497 ASP B CA 1
ATOM 9334 C C . ASP B 1 497 ? 9.932 -24.474 -37.103 1.00 34.32 497 ASP B C 1
ATOM 9335 O O . ASP B 1 497 ? 9.204 -23.518 -36.832 1.00 34.41 497 ASP B O 1
ATOM 9340 N N . LEU B 1 498 ? 10.977 -24.378 -37.913 1.00 34.45 498 LEU B N 1
ATOM 9341 C CA . LEU B 1 498 ? 11.278 -23.162 -38.673 1.00 35.69 498 LEU B CA 1
ATOM 9342 C C . LEU B 1 498 ? 10.143 -22.959 -39.718 1.00 37.36 498 LEU B C 1
ATOM 9343 O O . LEU B 1 498 ? 9.378 -23.858 -39.985 1.00 38.67 498 LEU B O 1
ATOM 9348 N N . GLY B 1 499 ? 9.971 -21.776 -40.262 1.00 38.90 499 GLY B N 1
ATOM 9349 C CA . GLY B 1 499 ? 8.879 -21.585 -41.230 1.00 40.37 499 GLY B CA 1
ATOM 9350 C C . GLY B 1 499 ? 7.526 -21.308 -40.579 1.00 41.95 499 GLY B C 1
ATOM 9351 O O . GLY B 1 499 ? 7.454 -20.919 -39.401 1.00 41.77 499 GLY B O 1
ATOM 9352 N N . THR B 1 500 ? 6.452 -21.494 -41.354 1.00 42.70 500 THR B N 1
ATOM 9353 C CA . THR B 1 500 ? 5.090 -21.157 -40.919 1.00 43.65 500 THR B CA 1
ATOM 9354 C C . THR B 1 500 ? 4.582 -22.264 -40.032 1.00 43.21 500 THR B C 1
ATOM 9355 O O . THR B 1 500 ? 4.622 -23.419 -40.425 1.00 43.14 500 THR B O 1
ATOM 9359 N N . VAL B 1 501 ? 4.114 -21.915 -38.840 1.00 42.63 501 VAL B N 1
ATOM 9360 C CA . VAL B 1 501 ? 3.503 -22.887 -37.939 1.00 42.49 501 VAL B CA 1
ATOM 9361 C C . VAL B 1 501 ? 2.188 -22.297 -37.457 1.00 43.70 501 VAL B C 1
ATOM 9362 O O . VAL B 1 501 ? 2.195 -21.237 -36.840 1.00 44.53 501 VAL B O 1
ATOM 9366 N N . PRO B 1 502 ? 1.054 -22.968 -37.728 1.00 44.34 502 PRO B N 1
ATOM 9367 C CA . PRO B 1 502 ? -0.226 -22.401 -37.284 1.00 45.48 502 PRO B CA 1
ATOM 9368 C C . PRO B 1 502 ? -0.289 -22.255 -35.778 1.00 45.27 502 PRO B C 1
ATOM 9369 O O . PRO B 1 502 ? 0.362 -23.023 -35.065 1.00 43.94 502 PRO B O 1
ATOM 9373 N N . VAL B 1 503 ? -1.096 -21.293 -35.318 1.00 46.13 503 VAL B N 1
ATOM 9374 C CA . VAL B 1 503 ? -1.186 -20.923 -33.906 1.00 46.00 503 VAL B CA 1
ATOM 9375 C C . VAL B 1 503 ? -1.498 -22.139 -33.028 1.00 45.89 503 VAL B C 1
ATOM 9376 O O . VAL B 1 503 ? -0.773 -22.419 -32.075 1.00 44.49 503 VAL B O 1
ATOM 9380 N N . GLU B 1 504 ? -2.562 -22.863 -33.383 1.00 46.88 504 GLU B N 1
ATOM 9381 C CA . GLU B 1 504 ? -3.049 -23.995 -32.599 1.00 47.17 504 GLU B CA 1
ATOM 9382 C C . GLU B 1 504 ? -1.945 -25.030 -32.390 1.00 45.01 504 GLU B C 1
ATOM 9383 O O . GLU B 1 504 ? -1.848 -25.628 -31.316 1.00 44.41 504 GLU B O 1
ATOM 9389 N N . ILE B 1 505 ? -1.107 -25.213 -33.414 1.00 43.00 505 ILE B N 1
ATOM 9390 C CA . ILE B 1 505 ? 0.011 -26.149 -33.360 1.00 40.99 505 ILE B CA 1
ATOM 9391 C C . ILE B 1 505 ? 1.182 -25.654 -32.495 1.00 39.10 505 ILE B C 1
ATOM 9392 O O . ILE B 1 505 ? 1.862 -26.467 -31.860 1.00 38.03 505 ILE B O 1
ATOM 9397 N N . VAL B 1 506 ? 1.443 -24.343 -32.491 1.00 38.32 506 VAL B N 1
ATOM 9398 C CA . VAL B 1 506 ? 2.475 -23.786 -31.616 1.00 36.93 506 VAL B CA 1
ATOM 9399 C C . VAL B 1 506 ? 2.134 -24.213 -30.180 1.00 36.93 506 VAL B C 1
ATOM 9400 O O . VAL B 1 506 ? 3.003 -24.710 -29.458 1.00 36.08 506 VAL B O 1
ATOM 9404 N N . GLY B 1 507 ? 0.863 -24.056 -29.812 1.00 37.72 507 GLY B N 1
ATOM 9405 C CA . GLY B 1 507 ? 0.360 -24.409 -28.488 1.00 38.17 507 GLY B CA 1
ATOM 9406 C C . GLY B 1 507 ? 0.404 -25.885 -28.127 1.00 37.75 507 GLY B C 1
ATOM 9407 O O . GLY B 1 507 ? 0.762 -26.238 -27.005 1.00 37.41 507 GLY B O 1
ATOM 9408 N N . LYS B 1 508 ? 0.023 -26.743 -29.071 1.00 37.63 508 LYS B N 1
ATOM 9409 C CA . LYS B 1 508 ? 0.010 -28.185 -28.846 1.00 37.50 508 LYS B CA 1
ATOM 9410 C C . LYS B 1 508 ? 1.414 -28.685 -28.606 1.00 35.94 508 LYS B C 1
ATOM 9411 O O . LYS B 1 508 ? 1.651 -29.448 -27.675 1.00 35.75 508 LYS B O 1
ATOM 9417 N N . LEU B 1 509 ? 2.346 -28.260 -29.451 1.00 34.78 509 LEU B N 1
ATOM 9418 C CA . LEU B 1 509 ? 3.739 -28.684 -29.309 1.00 33.56 509 LEU B CA 1
ATOM 9419 C C . LEU B 1 509 ? 4.323 -28.244 -27.968 1.00 33.33 509 LEU B C 1
ATOM 9420 O O . LEU B 1 509 ? 5.035 -29.005 -27.313 1.00 32.88 509 LEU B O 1
ATOM 9425 N N . ARG B 1 510 ? 4.022 -27.015 -27.562 1.00 33.75 510 ARG B N 1
ATOM 9426 C CA . ARG B 1 510 ? 4.541 -26.512 -26.290 1.00 33.69 510 ARG B CA 1
ATOM 9427 C C . ARG B 1 510 ? 3.945 -27.302 -25.152 1.00 34.32 510 ARG B C 1
ATOM 9428 O O . ARG B 1 510 ? 4.675 -27.703 -24.231 1.00 34.03 510 ARG B O 1
ATOM 9436 N N . SER B 1 511 ? 2.638 -27.540 -25.198 1.00 35.18 511 SER B N 1
ATOM 9437 C CA . SER B 1 511 ? 1.997 -28.234 -24.091 1.00 36.09 511 SER B CA 1
ATOM 9438 C C . SER B 1 511 ? 2.341 -29.741 -24.078 1.00 35.63 511 SER B C 1
ATOM 9439 O O . SER B 1 511 ? 2.326 -30.362 -23.029 1.00 36.03 511 SER B O 1
ATOM 9442 N N . SER B 1 512 ? 2.688 -30.312 -25.232 1.00 34.77 512 SER B N 1
ATOM 9443 C CA . SER B 1 512 ? 3.278 -31.656 -25.283 1.00 34.29 512 SER B CA 1
ATOM 9444 C C . SER B 1 512 ? 4.736 -31.698 -24.803 1.00 33.26 512 SER B C 1
ATOM 9445 O O . SER B 1 512 ? 5.333 -32.767 -24.741 1.00 32.93 512 SER B O 1
ATOM 9448 N N . GLY B 1 513 ? 5.330 -30.543 -24.499 1.00 32.84 513 GLY B N 1
ATOM 9449 C CA . GLY B 1 513 ? 6.693 -30.493 -23.954 1.00 32.08 513 GLY B CA 1
ATOM 9450 C C . GLY B 1 513 ? 7.775 -30.642 -25.006 1.00 31.08 513 GLY B C 1
ATOM 9451 O O . GLY B 1 513 ? 8.923 -31.036 -24.700 1.00 30.42 513 GLY B O 1
ATOM 9452 N N . VAL B 1 514 ? 7.402 -30.354 -26.254 1.00 31.02 514 VAL B N 1
ATOM 9453 C CA . VAL B 1 514 ? 8.360 -30.319 -27.347 1.00 30.33 514 VAL B CA 1
ATOM 9454 C C . VAL B 1 514 ? 9.082 -28.961 -27.297 1.00 30.03 514 VAL B C 1
ATOM 9455 O O . VAL B 1 514 ? 8.454 -27.922 -27.059 1.00 30.38 514 VAL B O 1
ATOM 9459 N N . TYR B 1 515 ? 10.390 -28.971 -27.535 1.00 29.54 515 TYR B N 1
ATOM 9460 C CA . TYR B 1 515 ? 11.163 -27.742 -27.527 1.00 29.38 515 TYR B CA 1
ATOM 9461 C C . TYR B 1 515 ? 11.226 -27.168 -28.915 1.00 29.62 515 TYR B C 1
ATOM 9462 O O . TYR B 1 515 ? 11.429 -27.913 -29.890 1.00 29.25 515 TYR B O 1
ATOM 9471 N N . SER B 1 516 ? 11.057 -25.850 -28.987 1.00 30.19 516 SER B N 1
ATOM 9472 C CA . SER B 1 516 ? 11.139 -25.121 -30.236 1.00 30.56 516 SER B CA 1
ATOM 9473 C C . SER B 1 516 ? 12.587 -24.956 -30.692 1.00 29.94 516 SER B C 1
ATOM 9474 O O . SER B 1 516 ? 13.516 -25.268 -29.946 1.00 29.67 516 SER B O 1
ATOM 9477 N N . TYR B 1 517 ? 12.779 -24.490 -31.927 1.00 29.90 517 TYR B N 1
ATOM 9478 C CA . TYR B 1 517 ? 14.115 -24.357 -32.500 1.00 29.46 517 TYR B CA 1
ATOM 9479 C C . TYR B 1 517 ? 14.248 -22.967 -33.126 1.00 29.57 517 TYR B C 1
ATOM 9480 O O . TYR B 1 517 ? 13.475 -22.602 -34.061 1.00 30.40 517 TYR B O 1
ATOM 9489 N N . LYS B 1 518 ? 15.232 -22.202 -32.645 1.00 28.87 518 LYS B N 1
ATOM 9490 C CA . LYS B 1 518 ? 15.366 -20.790 -33.001 1.00 29.03 518 LYS B CA 1
ATOM 9491 C C . LYS B 1 518 ? 16.758 -20.543 -33.519 1.00 28.42 518 LYS B C 1
ATOM 9492 O O . LYS B 1 518 ? 17.729 -20.921 -32.880 1.00 28.05 518 LYS B O 1
ATOM 9498 N N . VAL B 1 519 ? 16.847 -19.956 -34.718 1.00 28.33 519 VAL B N 1
ATOM 9499 C CA . VAL B 1 519 ? 18.106 -19.738 -35.388 1.00 27.88 519 VAL B CA 1
ATOM 9500 C C . VAL B 1 519 ? 18.372 -18.232 -35.358 1.00 28.05 519 VAL B C 1
ATOM 9501 O O . VAL B 1 519 ? 17.498 -17.427 -35.728 1.00 28.34 519 VAL B O 1
ATOM 9505 N N . LEU B 1 520 ? 19.564 -17.837 -34.916 1.00 27.78 520 LEU B N 1
ATOM 9506 C CA . LEU B 1 520 ? 19.845 -16.393 -34.722 1.00 28.25 520 LEU B CA 1
ATOM 9507 C C . LEU B 1 520 ? 19.461 -15.521 -35.935 1.00 28.71 520 LEU B C 1
ATOM 9508 O O . LEU B 1 520 ? 18.797 -14.504 -35.781 1.00 29.26 520 LEU B O 1
ATOM 9513 N N . TYR B 1 521 ? 19.887 -15.915 -37.131 1.00 28.62 521 TYR B N 1
ATOM 9514 C CA . TYR B 1 521 ? 19.647 -15.104 -38.351 1.00 29.34 521 TYR B CA 1
ATOM 9515 C C . TYR B 1 521 ? 18.186 -14.796 -38.588 1.00 29.97 521 TYR B C 1
ATOM 9516 O O . TYR B 1 521 ? 17.867 -13.771 -39.169 1.00 30.66 521 TYR B O 1
ATOM 9525 N N . PHE B 1 522 ? 17.294 -15.691 -38.179 1.00 30.00 522 PHE B N 1
ATOM 9526 C CA . PHE B 1 522 ? 15.880 -15.520 -38.497 1.00 31.14 522 PHE B CA 1
ATOM 9527 C C . PHE B 1 522 ? 15.130 -14.748 -37.422 1.00 32.20 522 PHE B C 1
ATOM 9528 O O . PHE B 1 522 ? 13.996 -14.325 -37.649 1.00 32.79 522 PHE B O 1
ATOM 9536 N N . GLU B 1 523 ? 15.760 -14.549 -36.262 1.00 32.48 523 GLU B N 1
ATOM 9537 C CA . GLU B 1 523 ? 15.067 -14.025 -35.084 1.00 33.62 523 GLU B CA 1
ATOM 9538 C C . GLU B 1 523 ? 15.010 -12.497 -35.042 1.00 34.79 523 GLU B C 1
ATOM 9539 O O . GLU B 1 523 ? 15.467 -11.864 -34.092 1.00 34.74 523 GLU B O 1
ATOM 9545 N N . ASN B 1 524 ? 14.432 -11.933 -36.098 1.00 36.05 524 ASN B N 1
ATOM 9546 C CA . ASN B 1 524 ? 14.265 -10.498 -36.277 1.00 37.88 524 ASN B CA 1
ATOM 9547 C C . ASN B 1 524 ? 12.943 -10.255 -36.999 1.00 39.50 524 ASN B C 1
ATOM 9548 O O . ASN B 1 524 ? 12.417 -11.155 -37.637 1.00 39.66 524 ASN B O 1
ATOM 9553 N N . ASP B 1 525 ? 12.397 -9.053 -36.869 1.00 41.79 525 ASP B N 1
ATOM 9554 C CA . ASP B 1 525 ? 11.084 -8.742 -37.418 1.00 43.30 525 ASP B CA 1
ATOM 9555 C C . ASP B 1 525 ? 11.255 -8.132 -38.809 1.00 44.51 525 ASP B C 1
ATOM 9556 O O . ASP B 1 525 ? 12.343 -8.219 -39.384 1.00 43.43 525 ASP B O 1
ATOM 9561 N N . HIS B 1 526 ? 10.205 -7.518 -39.356 1.00 46.80 526 HIS B N 1
ATOM 9562 C CA . HIS B 1 526 ? 10.268 -7.010 -40.732 1.00 47.95 526 HIS B CA 1
ATOM 9563 C C . HIS B 1 526 ? 11.265 -5.860 -40.917 1.00 48.54 526 HIS B C 1
ATOM 9564 O O . HIS B 1 526 ? 11.780 -5.661 -42.027 1.00 48.70 526 HIS B O 1
ATOM 9571 N N . GLU B 1 527 ? 11.544 -5.123 -39.835 1.00 48.46 527 GLU B N 1
ATOM 9572 C CA . GLU B 1 527 ? 12.508 -4.014 -39.860 1.00 48.98 527 GLU B CA 1
ATOM 9573 C C . GLU B 1 527 ? 13.925 -4.443 -39.500 1.00 46.54 527 GLU B C 1
ATOM 9574 O O . GLU B 1 527 ? 14.810 -3.596 -39.381 1.00 46.75 527 GLU B O 1
ATOM 9580 N N . LYS B 1 528 ? 14.116 -5.743 -39.303 1.00 44.35 528 LYS B N 1
ATOM 9581 C CA . LYS B 1 528 ? 15.380 -6.325 -38.878 1.00 42.67 528 LYS B CA 1
ATOM 9582 C C . LYS B 1 528 ? 15.742 -5.912 -37.464 1.00 41.61 528 LYS B C 1
ATOM 9583 O O . LYS B 1 528 ? 16.915 -5.765 -37.144 1.00 41.34 528 LYS B O 1
ATOM 9589 N N . THR B 1 529 ? 14.732 -5.734 -36.618 1.00 41.02 529 THR B N 1
ATOM 9590 C CA . THR B 1 529 ? 14.955 -5.568 -35.187 1.00 40.24 529 THR B CA 1
ATOM 9591 C C . THR B 1 529 ? 15.061 -6.961 -34.599 1.00 38.17 529 THR B C 1
ATOM 9592 O O . THR B 1 529 ? 14.113 -7.731 -34.613 1.00 37.91 529 THR B O 1
ATOM 9596 N N . PHE B 1 530 ? 16.229 -7.295 -34.086 1.00 36.80 530 PHE B N 1
ATOM 9597 C CA . PHE B 1 530 ? 16.432 -8.623 -33.548 1.00 35.16 530 PHE B CA 1
ATOM 9598 C C . PHE B 1 530 ? 15.781 -8.823 -32.196 1.00 35.55 530 PHE B C 1
ATOM 9599 O O . PHE B 1 530 ? 15.793 -7.922 -31.331 1.00 35.66 530 PHE B O 1
ATOM 9607 N N . ARG B 1 531 ? 15.197 -10.006 -32.027 1.00 34.86 531 ARG B N 1
ATOM 9608 C CA . ARG B 1 531 ? 14.549 -10.340 -30.767 1.00 35.33 531 ARG B CA 1
ATOM 9609 C C . ARG B 1 531 ? 15.606 -10.325 -29.643 1.00 34.73 531 ARG B C 1
ATOM 9610 O O . ARG B 1 531 ? 16.719 -10.870 -29.786 1.00 33.44 531 ARG B O 1
ATOM 9618 N N . ALA B 1 532 ? 15.249 -9.691 -28.534 1.00 35.47 532 ALA B N 1
ATOM 9619 C CA . ALA B 1 532 ? 16.149 -9.587 -27.391 1.00 35.39 532 ALA B CA 1
ATOM 9620 C C . ALA B 1 532 ? 16.406 -11.000 -26.872 1.00 34.33 532 ALA B C 1
ATOM 9621 O O . ALA B 1 532 ? 15.519 -11.838 -26.928 1.00 33.76 532 ALA B O 1
ATOM 9623 N N . PRO B 1 533 ? 17.612 -11.269 -26.362 1.00 34.10 533 PRO B N 1
ATOM 9624 C CA . PRO B 1 533 ? 17.868 -12.641 -25.913 1.00 33.47 533 PRO B CA 1
ATOM 9625 C C . PRO B 1 533 ? 16.917 -13.180 -24.837 1.00 34.13 533 PRO B C 1
ATOM 9626 O O . PRO B 1 533 ? 16.527 -14.350 -24.914 1.00 33.29 533 PRO B O 1
ATOM 9630 N N . LYS B 1 534 ? 16.508 -12.350 -23.874 1.00 35.53 534 LYS B N 1
ATOM 9631 C CA . LYS B 1 534 ? 15.615 -12.820 -22.826 1.00 36.39 534 LYS B CA 1
ATOM 9632 C C . LYS B 1 534 ? 14.164 -12.945 -23.272 1.00 36.32 534 LYS B C 1
ATOM 9633 O O . LYS B 1 534 ? 13.348 -13.457 -22.517 1.00 36.87 534 LYS B O 1
ATOM 9639 N N . ALA B 1 535 ? 13.831 -12.476 -24.472 1.00 35.91 535 ALA B N 1
ATOM 9640 C CA . ALA B 1 535 ? 12.478 -12.681 -25.044 1.00 35.98 535 ALA B CA 1
ATOM 9641 C C . ALA B 1 535 ? 12.329 -14.005 -25.879 1.00 34.66 535 ALA B C 1
ATOM 9642 O O . ALA B 1 535 ? 11.215 -14.389 -26.278 1.00 34.77 535 ALA B O 1
ATOM 9644 N N . TYR B 1 536 ? 13.442 -14.703 -26.107 1.00 33.34 536 TYR B N 1
ATOM 9645 C CA . TYR B 1 536 ? 13.414 -16.085 -26.625 1.00 32.30 536 TYR B CA 1
ATOM 9646 C C . TYR B 1 536 ? 12.601 -17.002 -25.692 1.00 32.68 536 TYR B C 1
ATOM 9647 O O . TYR B 1 536 ? 12.732 -16.922 -24.492 1.00 33.15 536 TYR B O 1
ATOM 9656 N N . PRO B 1 537 ? 11.796 -17.916 -26.245 1.00 32.55 537 PRO B N 1
ATOM 9657 C CA . PRO B 1 537 ? 11.008 -18.730 -25.312 1.00 33.03 537 PRO B CA 1
ATOM 9658 C C . PRO B 1 537 ? 11.888 -19.721 -24.554 1.00 32.69 537 PRO B C 1
ATOM 9659 O O . PRO B 1 537 ? 12.920 -20.174 -25.062 1.00 31.78 537 PRO B O 1
ATOM 9663 N N . GLU B 1 538 ? 11.485 -20.002 -23.323 1.00 33.59 538 GLU B N 1
ATOM 9664 C CA . GLU B 1 538 ? 12.205 -20.882 -22.440 1.00 33.56 538 GLU B CA 1
ATOM 9665 C C . GLU B 1 538 ? 12.274 -22.247 -23.096 1.00 32.89 538 GLU B C 1
ATOM 9666 O O . GLU B 1 538 ? 13.327 -22.889 -23.128 1.00 32.10 538 GLU B O 1
ATOM 9672 N N . GLN B 1 539 ? 11.141 -22.680 -23.638 1.00 33.15 539 GLN B N 1
ATOM 9673 C CA . GLN B 1 539 ? 11.007 -24.060 -24.062 1.00 32.86 539 GLN B CA 1
ATOM 9674 C C . GLN B 1 539 ? 11.492 -24.179 -25.503 1.00 31.94 539 GLN B C 1
ATOM 9675 O O . GLN B 1 539 ? 10.735 -24.496 -26.396 1.00 31.95 539 GLN B O 1
ATOM 9681 N N . SER B 1 540 ? 12.773 -23.909 -25.706 1.00 31.39 540 SER B N 1
ATOM 9682 C CA . SER B 1 540 ? 13.349 -23.861 -27.041 1.00 30.89 540 SER B CA 1
ATOM 9683 C C . SER B 1 540 ? 14.852 -24.085 -26.966 1.00 30.65 540 SER B C 1
ATOM 9684 O O . SER B 1 540 ? 15.454 -23.954 -25.884 1.00 30.88 540 SER B O 1
ATOM 9687 N N . MET B 1 541 ? 15.435 -24.457 -28.107 1.00 30.51 541 MET B N 1
ATOM 9688 C CA . MET B 1 541 ? 16.887 -24.467 -28.303 1.00 30.45 541 MET B CA 1
ATOM 9689 C C . MET B 1 541 ? 17.261 -23.359 -29.286 1.00 29.70 541 MET B C 1
ATOM 9690 O O . MET B 1 541 ? 16.621 -23.226 -30.324 1.00 29.17 541 MET B O 1
ATOM 9695 N N . ALA B 1 542 ? 18.298 -22.588 -28.954 1.00 29.06 542 ALA B N 1
ATOM 9696 C CA . ALA B 1 542 ? 18.793 -21.501 -29.806 1.00 28.65 542 ALA B CA 1
ATOM 9697 C C . ALA B 1 542 ? 20.104 -21.918 -30.440 1.00 27.89 542 ALA B C 1
ATOM 9698 O O . ALA B 1 542 ? 20.961 -22.526 -29.782 1.00 27.75 542 ALA B O 1
ATOM 9700 N N . VAL B 1 543 ? 20.239 -21.623 -31.727 1.00 27.37 543 VAL B N 1
ATOM 9701 C CA . VAL B 1 543 ? 21.494 -21.822 -32.460 1.00 27.05 543 VAL B CA 1
ATOM 9702 C C . VAL B 1 543 ? 21.787 -20.568 -33.285 1.00 27.04 543 VAL B C 1
ATOM 9703 O O . VAL B 1 543 ? 20.891 -19.782 -33.559 1.00 27.17 543 VAL B O 1
ATOM 9707 N N . ALA B 1 544 ? 23.039 -20.383 -33.668 1.00 27.14 544 ALA B N 1
ATOM 9708 C CA . ALA B 1 544 ? 23.421 -19.250 -34.492 1.00 27.67 544 ALA B CA 1
ATOM 9709 C C . ALA B 1 544 ? 23.078 -19.585 -35.957 1.00 27.89 544 ALA B C 1
ATOM 9710 O O . ALA B 1 544 ? 22.461 -18.790 -36.661 1.00 28.07 544 ALA B O 1
ATOM 9712 N N . ALA B 1 545 ? 23.438 -20.790 -36.379 1.00 28.15 545 ALA B N 1
ATOM 9713 C CA . ALA B 1 545 ? 23.229 -21.220 -37.757 1.00 28.35 545 ALA B CA 1
ATOM 9714 C C . ALA B 1 545 ? 22.855 -22.714 -37.786 1.00 28.64 545 ALA B C 1
ATOM 9715 O O . ALA B 1 545 ? 22.765 -23.353 -36.739 1.00 28.24 545 ALA B O 1
ATOM 9717 N N . THR B 1 546 ? 22.611 -23.236 -38.982 1.00 28.77 546 THR B N 1
ATOM 9718 C CA . THR B 1 546 ? 22.481 -24.669 -39.201 1.00 29.38 546 THR B CA 1
ATOM 9719 C C . THR B 1 546 ? 23.459 -25.093 -40.304 1.00 29.70 546 THR B C 1
ATOM 9720 O O . THR B 1 546 ? 24.126 -24.248 -40.898 1.00 30.08 546 THR B O 1
ATOM 9724 N N . HIS B 1 547 ? 23.563 -26.399 -40.538 1.00 30.12 547 HIS B N 1
ATOM 9725 C CA . HIS B 1 547 ? 24.309 -26.944 -41.680 1.00 30.74 547 HIS B CA 1
ATOM 9726 C C . HIS B 1 547 ? 23.767 -26.440 -43.035 1.00 30.77 547 HIS B C 1
ATOM 9727 O O . HIS B 1 547 ? 24.438 -26.631 -44.024 1.00 31.40 547 HIS B O 1
ATOM 9734 N N . ASP B 1 548 ? 22.553 -25.872 -43.077 1.00 30.42 548 ASP B N 1
ATOM 9735 C CA . ASP B 1 548 ? 21.942 -25.366 -44.309 1.00 30.86 548 ASP B CA 1
ATOM 9736 C C . ASP B 1 548 ? 22.239 -23.910 -44.568 1.00 30.39 548 ASP B C 1
ATOM 9737 O O . ASP B 1 548 ? 21.903 -23.396 -45.652 1.00 30.53 548 ASP B O 1
ATOM 9742 N N . LEU B 1 549 ? 22.857 -23.250 -43.586 1.00 29.44 549 LEU B N 1
ATOM 9743 C CA . LEU B 1 549 ? 23.087 -21.805 -43.633 1.00 28.83 549 LEU B CA 1
ATOM 9744 C C . LEU B 1 549 ? 24.567 -21.467 -43.548 1.00 28.21 549 LEU B C 1
ATOM 9745 O O . LEU B 1 549 ? 25.390 -22.309 -43.213 1.00 27.41 549 LEU B O 1
ATOM 9750 N N . PRO B 1 550 ? 24.923 -20.212 -43.843 1.00 28.26 550 PRO B N 1
ATOM 9751 C CA . PRO B 1 550 ? 26.335 -19.887 -43.664 1.00 28.30 550 PRO B CA 1
ATOM 9752 C C . PRO B 1 550 ? 26.812 -19.901 -42.201 1.00 28.01 550 PRO B C 1
ATOM 9753 O O . PRO B 1 550 ? 26.008 -19.730 -41.251 1.00 27.63 550 PRO B O 1
ATOM 9757 N N . THR B 1 551 ? 28.118 -20.098 -42.036 1.00 27.84 551 THR B N 1
ATOM 9758 C CA . THR B 1 551 ? 28.722 -19.988 -40.736 1.00 27.85 551 THR B CA 1
ATOM 9759 C C . THR B 1 551 ? 28.617 -18.508 -40.329 1.00 28.16 551 THR B C 1
ATOM 9760 O O . THR B 1 551 ? 28.081 -17.661 -41.075 1.00 28.27 551 THR B O 1
ATOM 9764 N N . LEU B 1 552 ? 29.119 -18.184 -39.156 1.00 28.17 552 LEU B N 1
ATOM 9765 C CA . LEU B 1 552 ? 29.032 -16.794 -38.710 1.00 28.58 552 LEU B CA 1
ATOM 9766 C C . LEU B 1 552 ? 29.825 -15.864 -39.621 1.00 28.97 552 LEU B C 1
ATOM 9767 O O . LEU B 1 552 ? 29.340 -14.804 -39.977 1.00 29.21 552 LEU B O 1
ATOM 9772 N N . ARG B 1 553 ? 31.030 -16.277 -39.995 1.00 29.10 553 ARG B N 1
ATOM 9773 C CA . ARG B 1 553 ? 31.851 -15.535 -40.928 1.00 29.94 553 ARG B CA 1
ATOM 9774 C C . ARG B 1 553 ? 31.216 -15.462 -42.314 1.00 30.03 553 ARG B C 1
ATOM 9775 O O . ARG B 1 553 ? 31.117 -14.396 -42.895 1.00 30.69 553 ARG B O 1
ATOM 9783 N N . GLY B 1 554 ? 30.792 -16.606 -42.835 1.00 29.78 554 GLY B N 1
ATOM 9784 C CA . GLY B 1 554 ? 30.131 -16.673 -44.131 1.00 29.88 554 GLY B CA 1
ATOM 9785 C C . GLY B 1 554 ? 28.999 -15.669 -44.203 1.00 30.12 554 GLY B C 1
ATOM 9786 O O . GLY B 1 554 ? 28.916 -14.884 -45.160 1.00 30.45 554 GLY B O 1
ATOM 9787 N N . TYR B 1 555 ? 28.159 -15.670 -43.164 1.00 29.79 555 TYR B N 1
ATOM 9788 C CA . TYR B 1 555 ? 26.990 -14.787 -43.085 1.00 30.10 555 TYR B CA 1
ATOM 9789 C C . TYR B 1 555 ? 27.438 -13.341 -43.145 1.00 30.94 555 TYR B C 1
ATOM 9790 O O . TYR B 1 555 ? 26.908 -12.538 -43.923 1.00 31.27 555 TYR B O 1
ATOM 9799 N N . TRP B 1 556 ? 28.433 -13.028 -42.325 1.00 31.12 556 TRP B N 1
ATOM 9800 C CA . TRP B 1 556 ? 28.886 -11.649 -42.167 1.00 32.23 556 TRP B CA 1
ATOM 9801 C C . TRP B 1 556 ? 29.585 -11.142 -43.425 1.00 33.07 556 TRP B C 1
ATOM 9802 O O . TRP B 1 556 ? 29.413 -9.991 -43.795 1.00 34.08 556 TRP B O 1
ATOM 9813 N N . GLU B 1 557 ? 30.385 -11.997 -44.047 1.00 33.25 557 GLU B N 1
ATOM 9814 C CA . GLU B 1 557 ? 31.131 -11.634 -45.254 1.00 34.15 557 GLU B CA 1
ATOM 9815 C C . GLU B 1 557 ? 30.298 -11.768 -46.543 1.00 34.28 557 GLU B C 1
ATOM 9816 O O . GLU B 1 557 ? 30.796 -11.455 -47.641 1.00 34.69 557 GLU B O 1
ATOM 9822 N N . CYS B 1 558 ? 29.051 -12.238 -46.426 1.00 33.55 558 CYS B N 1
ATOM 9823 C CA . CYS B 1 558 ? 28.180 -12.497 -47.585 1.00 33.38 558 CYS B CA 1
ATOM 9824 C C . CYS B 1 558 ? 28.747 -13.613 -48.485 1.00 32.92 558 CYS B C 1
ATOM 9825 O O . CYS B 1 558 ? 28.494 -13.653 -49.707 1.00 33.00 558 CYS B O 1
ATOM 9828 N N . GLY B 1 559 ? 29.515 -14.507 -47.866 1.00 32.07 559 GLY B N 1
ATOM 9829 C CA . GLY B 1 559 ? 30.208 -15.579 -48.559 1.00 31.77 559 GLY B CA 1
ATOM 9830 C C . GLY B 1 559 ? 29.246 -16.560 -49.193 1.00 31.32 559 GLY B C 1
ATOM 9831 O O . GLY B 1 559 ? 29.610 -17.229 -50.155 1.00 31.37 559 GLY B O 1
ATOM 9832 N N . ASP B 1 560 ? 28.028 -16.669 -48.643 1.00 30.87 560 ASP B N 1
ATOM 9833 C CA . ASP B 1 560 ? 26.975 -17.494 -49.267 1.00 30.75 560 ASP B CA 1
ATOM 9834 C C . ASP B 1 560 ? 26.507 -16.874 -50.595 1.00 31.48 560 ASP B C 1
ATOM 9835 O O . ASP B 1 560 ? 26.300 -17.576 -51.588 1.00 31.31 560 ASP B O 1
ATOM 9840 N N . LEU B 1 561 ? 26.362 -15.551 -50.598 1.00 31.82 561 LEU B N 1
ATOM 9841 C CA . LEU B 1 561 ? 25.901 -14.856 -51.771 1.00 32.75 561 LEU B CA 1
ATOM 9842 C C . LEU B 1 561 ? 26.957 -14.865 -52.872 1.00 33.40 561 LEU B C 1
ATOM 9843 O O . LEU B 1 561 ? 26.628 -15.085 -54.019 1.00 33.76 561 LEU B O 1
ATOM 9848 N N . THR B 1 562 ? 28.218 -14.663 -52.500 1.00 33.38 562 THR B N 1
ATOM 9849 C CA . THR B 1 562 ? 29.308 -14.559 -53.462 1.00 34.28 562 THR B CA 1
ATOM 9850 C C . THR B 1 562 ? 29.712 -15.929 -54.038 1.00 34.04 562 THR B C 1
ATOM 9851 O O . THR B 1 562 ? 30.015 -16.046 -55.224 1.00 34.49 562 THR B O 1
ATOM 9855 N N . LEU B 1 563 ? 29.762 -16.937 -53.169 1.00 33.14 563 LEU B N 1
ATOM 9856 C CA . LEU B 1 563 ? 29.979 -18.327 -53.605 1.00 33.01 563 LEU B CA 1
ATOM 9857 C C . LEU B 1 563 ? 28.789 -18.838 -54.435 1.00 33.10 563 LEU B C 1
ATOM 9858 O O . LEU B 1 563 ? 28.969 -19.606 -55.394 1.00 33.52 563 LEU B O 1
ATOM 9863 N N . GLY B 1 564 ? 27.579 -18.405 -54.076 1.00 32.66 564 GLY B N 1
ATOM 9864 C CA . GLY B 1 564 ? 26.396 -18.682 -54.883 1.00 33.08 564 GLY B CA 1
ATOM 9865 C C . GLY B 1 564 ? 26.584 -18.159 -56.295 1.00 34.30 564 GLY B C 1
ATOM 9866 O O . GLY B 1 564 ? 26.376 -18.880 -57.301 1.00 34.86 564 GLY B O 1
ATOM 9867 N N . LYS B 1 565 ? 27.001 -16.903 -56.385 1.00 34.54 565 LYS B N 1
ATOM 9868 C CA . LYS B 1 565 ? 27.241 -16.295 -57.670 1.00 35.78 565 LYS B CA 1
ATOM 9869 C C . LYS B 1 565 ? 28.255 -17.055 -58.542 1.00 36.07 565 LYS B C 1
ATOM 9870 O O . LYS B 1 565 ? 28.009 -17.259 -59.736 1.00 36.99 565 LYS B O 1
ATOM 9876 N N . THR B 1 566 ? 29.389 -17.391 -57.927 1.00 35.32 566 THR B N 1
ATOM 9877 C CA . THR B 1 566 ? 30.508 -18.102 -58.520 1.00 35.67 566 THR B CA 1
ATOM 9878 C C . THR B 1 566 ? 30.021 -19.422 -59.113 1.00 35.86 566 THR B C 1
ATOM 9879 O O . THR B 1 566 ? 30.422 -19.815 -60.235 1.00 36.60 566 THR B O 1
ATOM 9883 N N . LEU B 1 567 ? 29.134 -20.078 -58.368 1.00 35.10 567 LEU B N 1
ATOM 9884 C CA . LEU B 1 567 ? 28.660 -21.413 -58.697 1.00 35.35 567 LEU B CA 1
ATOM 9885 C C . LEU B 1 567 ? 27.399 -21.448 -59.566 1.00 36.23 567 LEU B C 1
ATOM 9886 O O . LEU B 1 567 ? 26.913 -22.526 -59.882 1.00 36.14 567 LEU B O 1
ATOM 9891 N N . GLY B 1 568 ? 26.865 -20.284 -59.919 1.00 37.20 568 GLY B N 1
ATOM 9892 C CA . GLY B 1 568 ? 25.797 -20.198 -60.915 1.00 38.74 568 GLY B CA 1
ATOM 9893 C C . GLY B 1 568 ? 24.404 -20.237 -60.341 1.00 38.72 568 GLY B C 1
ATOM 9894 O O . GLY B 1 568 ? 23.430 -20.437 -61.073 1.00 39.62 568 GLY B O 1
ATOM 9895 N N . LEU B 1 569 ? 24.306 -20.017 -59.041 1.00 38.15 569 LEU B N 1
ATOM 9896 C CA . LEU B 1 569 ? 23.047 -20.167 -58.335 1.00 38.20 569 LEU B CA 1
ATOM 9897 C C . LEU B 1 569 ? 22.251 -18.877 -58.282 1.00 39.03 569 LEU B C 1
ATOM 9898 O O . LEU B 1 569 ? 21.108 -18.900 -57.861 1.00 39.43 569 LEU B O 1
ATOM 9903 N N . TYR B 1 570 ? 22.845 -17.758 -58.694 1.00 40.05 570 TYR B N 1
ATOM 9904 C CA . TYR B 1 570 ? 22.139 -16.476 -58.714 1.00 41.00 570 TYR B CA 1
ATOM 9905 C C . TYR B 1 570 ? 22.349 -15.747 -60.035 1.00 43.14 570 TYR B C 1
ATOM 9906 O O . TYR B 1 570 ? 23.084 -14.758 -60.098 1.00 43.79 570 TYR B O 1
ATOM 9915 N N . PRO B 1 571 ? 21.701 -16.223 -61.103 1.00 44.65 571 PRO B N 1
ATOM 9916 C CA . PRO B 1 571 ? 21.887 -15.573 -62.393 1.00 46.50 571 PRO B CA 1
ATOM 9917 C C . PRO B 1 571 ? 21.098 -14.270 -62.534 1.00 47.74 571 PRO B C 1
ATOM 9918 O O . PRO B 1 571 ? 21.404 -13.486 -63.438 1.00 49.01 571 PRO B O 1
ATOM 9922 N N . ASP B 1 572 ? 20.090 -14.060 -61.681 1.00 47.47 572 ASP B N 1
ATOM 9923 C CA . ASP B 1 572 ? 19.280 -12.840 -61.703 1.00 48.94 572 ASP B CA 1
ATOM 9924 C C . ASP B 1 572 ? 19.900 -11.784 -60.791 1.00 48.79 572 ASP B C 1
ATOM 9925 O O . ASP B 1 572 ? 19.695 -11.799 -59.557 1.00 47.11 572 ASP B O 1
ATOM 9930 N N . GLU B 1 573 ? 20.637 -10.865 -61.412 1.00 50.04 573 GLU B N 1
ATOM 9931 C CA . GLU B 1 573 ? 21.387 -9.834 -60.695 1.00 50.29 573 GLU B CA 1
ATOM 9932 C C . GLU B 1 573 ? 20.477 -8.944 -59.849 1.00 49.97 573 GLU B C 1
ATOM 9933 O O . GLU B 1 573 ? 20.852 -8.555 -58.747 1.00 48.50 573 GLU B O 1
ATOM 9939 N N . VAL B 1 574 ? 19.295 -8.626 -60.367 1.00 50.79 574 VAL B N 1
ATOM 9940 C CA . VAL B 1 574 ? 18.390 -7.733 -59.670 1.00 51.15 574 VAL B CA 1
ATOM 9941 C C . VAL B 1 574 ? 18.025 -8.363 -58.341 1.00 49.75 574 VAL B C 1
ATOM 9942 O O . VAL B 1 574 ? 18.037 -7.699 -57.304 1.00 48.91 574 VAL B O 1
ATOM 9946 N N . VAL B 1 575 ? 17.736 -9.656 -58.368 1.00 48.86 575 VAL B N 1
ATOM 9947 C CA . VAL B 1 575 ? 17.355 -10.330 -57.151 1.00 47.51 575 VAL B CA 1
ATOM 9948 C C . VAL B 1 575 ? 18.561 -10.457 -56.229 1.00 46.02 575 VAL B C 1
ATOM 9949 O O . VAL B 1 575 ? 18.432 -10.317 -55.012 1.00 45.57 575 VAL B O 1
ATOM 9953 N N . LEU B 1 576 ? 19.733 -10.712 -56.798 1.00 45.35 576 LEU B N 1
ATOM 9954 C CA . LEU B 1 576 ? 20.925 -10.842 -55.980 1.00 44.04 576 LEU B CA 1
ATOM 9955 C C . LEU B 1 576 ? 21.270 -9.535 -55.249 1.00 44.34 576 LEU B C 1
ATOM 9956 O O . LEU B 1 576 ? 21.625 -9.575 -54.065 1.00 42.67 576 LEU B O 1
ATOM 9961 N N . ARG B 1 577 ? 21.185 -8.404 -55.956 1.00 46.23 577 ARG B N 1
ATOM 9962 C CA . ARG B 1 577 ? 21.436 -7.079 -55.370 1.00 47.22 577 ARG B CA 1
ATOM 9963 C C . ARG B 1 577 ? 20.589 -6.950 -54.126 1.00 46.19 577 ARG B C 1
ATOM 9964 O O . ARG B 1 577 ? 21.051 -6.468 -53.089 1.00 46.13 577 ARG B O 1
ATOM 9972 N N . GLY B 1 578 ? 19.324 -7.340 -54.269 1.00 45.89 578 GLY B N 1
ATOM 9973 C CA . GLY B 1 578 ? 18.351 -7.301 -53.188 1.00 45.01 578 GLY B CA 1
ATOM 9974 C C . GLY B 1 578 ? 18.720 -8.186 -52.014 1.00 43.28 578 GLY B C 1
ATOM 9975 O O . GLY B 1 578 ? 18.421 -7.851 -50.858 1.00 42.24 578 GLY B O 1
ATOM 9976 N N . LEU B 1 579 ? 19.338 -9.332 -52.305 1.00 42.09 579 LEU B N 1
ATOM 9977 C CA . LEU B 1 579 ? 19.785 -10.250 -51.258 1.00 40.68 579 LEU B CA 1
ATOM 9978 C C . LEU B 1 579 ? 20.965 -9.650 -50.455 1.00 39.85 579 LEU B C 1
ATOM 9979 O O . LEU B 1 579 ? 20.998 -9.744 -49.230 1.00 39.34 579 LEU B O 1
ATOM 9984 N N . TYR B 1 580 ? 21.900 -9.001 -51.140 1.00 39.88 580 TYR B N 1
ATOM 9985 C CA . TYR B 1 580 ? 22.943 -8.246 -50.466 1.00 39.98 580 TYR B CA 1
ATOM 9986 C C . TYR B 1 580 ? 22.378 -7.142 -49.553 1.00 40.69 580 TYR B C 1
ATOM 9987 O O . TYR B 1 580 ? 22.757 -7.034 -48.383 1.00 39.75 580 TYR B O 1
ATOM 9996 N N . GLN B 1 581 ? 21.474 -6.339 -50.102 1.00 41.98 581 GLN B N 1
ATOM 9997 C CA . GLN B 1 581 ? 20.893 -5.227 -49.357 1.00 43.18 581 GLN B CA 1
ATOM 9998 C C . GLN B 1 581 ? 20.168 -5.728 -48.124 1.00 42.30 581 GLN B C 1
ATOM 9999 O O . GLN B 1 581 ? 20.310 -5.166 -47.048 1.00 42.20 581 GLN B O 1
ATOM 10005 N N . ASP B 1 582 ? 19.394 -6.793 -48.291 1.00 41.59 582 ASP B N 1
ATOM 10006 C CA . ASP B 1 582 ? 18.750 -7.431 -47.179 1.00 40.76 582 ASP B CA 1
ATOM 10007 C C . ASP B 1 582 ? 19.805 -7.873 -46.133 1.00 39.11 582 ASP B C 1
ATOM 10008 O O . ASP B 1 582 ? 19.608 -7.631 -44.934 1.00 37.93 582 ASP B O 1
ATOM 10013 N N . ARG B 1 583 ? 20.908 -8.497 -46.585 1.00 37.57 583 ARG B N 1
ATOM 10014 C CA . ARG B 1 583 ? 21.956 -8.926 -45.657 1.00 36.34 583 ARG B CA 1
ATOM 10015 C C . ARG B 1 583 ? 22.584 -7.773 -44.891 1.00 36.56 583 ARG B C 1
ATOM 10016 O O . ARG B 1 583 ? 22.812 -7.912 -43.691 1.00 35.50 583 ARG B O 1
ATOM 10024 N N . GLU B 1 584 ? 22.880 -6.664 -45.577 1.00 37.50 584 GLU B N 1
ATOM 10025 C CA . GLU B 1 584 ? 23.519 -5.515 -44.932 1.00 38.22 584 GLU B CA 1
ATOM 10026 C C . GLU B 1 584 ? 22.580 -4.857 -43.906 1.00 38.39 584 GLU B C 1
ATOM 10027 O O . GLU B 1 584 ? 23.056 -4.386 -42.880 1.00 38.25 584 GLU B O 1
ATOM 10033 N N . LEU B 1 585 ? 21.277 -4.809 -44.205 1.00 38.49 585 LEU B N 1
ATOM 10034 C CA . LEU B 1 585 ? 20.257 -4.423 -43.219 1.00 38.88 585 LEU B CA 1
ATOM 10035 C C . LEU B 1 585 ? 20.214 -5.394 -42.050 1.00 37.34 585 LEU B C 1
ATOM 10036 O O . LEU B 1 585 ? 20.029 -4.980 -40.910 1.00 37.23 585 LEU B O 1
ATOM 10041 N N . ALA B 1 586 ? 20.363 -6.687 -42.317 1.00 35.96 586 ALA B N 1
ATOM 10042 C CA . ALA B 1 586 ? 20.231 -7.662 -41.232 1.00 34.96 586 ALA B CA 1
ATOM 10043 C C . ALA B 1 586 ? 21.443 -7.591 -40.302 1.00 34.63 586 ALA B C 1
ATOM 10044 O O . ALA B 1 586 ? 21.301 -7.632 -39.079 1.00 34.57 586 ALA B O 1
ATOM 10046 N N . LYS B 1 587 ? 22.629 -7.466 -40.894 1.00 34.47 587 LYS B N 1
ATOM 10047 C CA . LYS B 1 587 ? 23.861 -7.334 -40.128 1.00 34.34 587 LYS B CA 1
ATOM 10048 C C . LYS B 1 587 ? 23.842 -6.067 -39.255 1.00 35.36 587 LYS B C 1
ATOM 10049 O O . LYS B 1 587 ? 24.263 -6.109 -38.097 1.00 35.47 587 LYS B O 1
ATOM 10055 N N . GLN B 1 588 ? 23.363 -4.956 -39.810 1.00 36.37 588 GLN B N 1
ATOM 10056 C CA . GLN B 1 588 ? 23.253 -3.703 -39.045 1.00 37.53 588 GLN B CA 1
ATOM 10057 C C . GLN B 1 588 ? 22.337 -3.916 -37.845 1.00 37.33 588 GLN B C 1
ATOM 10058 O O . GLN B 1 588 ? 22.716 -3.597 -36.713 1.00 37.77 588 GLN B O 1
ATOM 10064 N N . GLY B 1 589 ? 21.149 -4.462 -38.087 1.00 36.91 589 GLY B N 1
ATOM 10065 C CA . GLY B 1 589 ? 20.193 -4.724 -37.013 1.00 36.92 589 GLY B CA 1
ATOM 10066 C C . GLY B 1 589 ? 20.726 -5.653 -35.931 1.00 36.07 589 GLY B C 1
ATOM 10067 O O . GLY B 1 589 ? 20.430 -5.474 -34.746 1.00 36.44 589 GLY B O 1
ATOM 10068 N N . LEU B 1 590 ? 21.511 -6.647 -36.332 1.00 34.95 590 LEU B N 1
ATOM 10069 C CA . LEU B 1 590 ? 22.108 -7.582 -35.378 1.00 34.30 590 LEU B CA 1
ATOM 10070 C C . LEU B 1 590 ? 23.188 -6.863 -34.591 1.00 34.82 590 LEU B C 1
ATOM 10071 O O . LEU B 1 590 ? 23.265 -7.022 -33.375 1.00 35.07 590 LEU B O 1
ATOM 10076 N N . LEU B 1 591 ? 23.977 -6.032 -35.270 1.00 35.27 591 LEU B N 1
ATOM 10077 C CA . LEU B 1 591 ? 25.033 -5.276 -34.611 1.00 35.84 591 LEU B CA 1
ATOM 10078 C C . LEU B 1 591 ? 24.414 -4.375 -33.535 1.00 36.72 591 LEU B C 1
ATOM 10079 O O . LEU B 1 591 ? 24.874 -4.390 -32.408 1.00 36.95 591 LEU B O 1
ATOM 10084 N N . ASP B 1 592 ? 23.354 -3.645 -33.886 1.00 37.15 592 ASP B N 1
ATOM 10085 C CA . ASP B 1 592 ? 22.606 -2.832 -32.932 1.00 38.15 592 ASP B CA 1
ATOM 10086 C C . ASP B 1 592 ? 22.193 -3.640 -31.699 1.00 37.50 592 ASP B C 1
ATOM 10087 O O . ASP B 1 592 ? 22.339 -3.167 -30.568 1.00 38.05 592 ASP B O 1
ATOM 10092 N N . ALA B 1 593 ? 21.670 -4.848 -31.926 1.00 36.22 593 ALA B N 1
ATOM 10093 C CA . ALA B 1 593 ? 21.244 -5.716 -30.822 1.00 35.71 593 ALA B CA 1
ATOM 10094 C C . ALA B 1 593 ? 22.428 -6.175 -29.965 1.00 35.48 593 ALA B C 1
ATOM 10095 O O . ALA B 1 593 ? 22.333 -6.138 -28.735 1.00 35.91 593 ALA B O 1
ATOM 10097 N N . LEU B 1 594 ? 23.534 -6.574 -30.605 1.00 34.92 594 LEU B N 1
ATOM 10098 C CA . LEU B 1 594 ? 24.741 -6.954 -29.876 1.00 34.96 594 LEU B CA 1
ATOM 10099 C C . LEU B 1 594 ? 25.177 -5.850 -28.873 1.00 36.38 594 LEU B C 1
ATOM 10100 O O . LEU B 1 594 ? 25.419 -6.151 -27.707 1.00 36.54 594 LEU B O 1
ATOM 10105 N N . HIS B 1 595 ? 25.253 -4.595 -29.334 1.00 37.36 595 HIS B N 1
ATOM 10106 C CA . HIS B 1 595 ? 25.587 -3.470 -28.471 1.00 38.89 595 HIS B CA 1
ATOM 10107 C C . HIS B 1 595 ? 24.516 -3.228 -27.409 1.00 39.52 595 HIS B C 1
ATOM 10108 O O . HIS B 1 595 ? 24.828 -3.128 -26.220 1.00 39.82 595 HIS B O 1
ATOM 10115 N N . LYS B 1 596 ? 23.259 -3.160 -27.843 1.00 39.38 596 LYS B N 1
ATOM 10116 C CA . LYS B 1 596 ? 22.138 -2.876 -26.941 1.00 40.21 596 LYS B CA 1
ATOM 10117 C C . LYS B 1 596 ? 22.049 -3.853 -25.751 1.00 39.72 596 LYS B C 1
ATOM 10118 O O . LYS B 1 596 ? 21.758 -3.438 -24.646 1.00 40.66 596 LYS B O 1
ATOM 10124 N N . TYR B 1 597 ? 22.277 -5.140 -25.990 1.00 38.36 597 TYR B N 1
ATOM 10125 C CA . TYR B 1 597 ? 22.112 -6.158 -24.932 1.00 38.04 597 TYR B CA 1
ATOM 10126 C C . TYR B 1 597 ? 23.456 -6.648 -24.364 1.00 38.02 597 TYR B C 1
ATOM 10127 O O . TYR B 1 597 ? 23.538 -7.700 -23.745 1.00 37.26 597 TYR B O 1
ATOM 10136 N N . GLY B 1 598 ? 24.508 -5.881 -24.624 1.00 38.93 598 GLY B N 1
ATOM 10137 C CA . GLY B 1 598 ? 25.738 -5.963 -23.857 1.00 39.75 598 GLY B CA 1
ATOM 10138 C C . GLY B 1 598 ? 26.614 -7.146 -24.167 1.00 38.97 598 GLY B C 1
ATOM 10139 O O . GLY B 1 598 ? 27.152 -7.776 -23.252 1.00 38.63 598 GLY B O 1
ATOM 10140 N N . CYS B 1 599 ? 26.754 -7.441 -25.461 1.00 38.66 599 CYS B N 1
ATOM 10141 C CA . CYS B 1 599 ? 27.583 -8.538 -25.933 1.00 38.23 599 CYS B CA 1
ATOM 10142 C C . CYS B 1 599 ? 28.940 -8.103 -26.474 1.00 39.17 599 CYS B C 1
ATOM 10143 O O . CYS B 1 599 ? 29.810 -8.944 -26.706 1.00 39.07 599 CYS B O 1
ATOM 10146 N N . LEU B 1 600 ? 29.122 -6.803 -26.698 1.00 40.73 600 LEU B N 1
ATOM 10147 C CA . LEU B 1 600 ? 30.353 -6.280 -27.300 1.00 41.61 600 LEU B CA 1
ATOM 10148 C C . LEU B 1 600 ? 30.952 -5.192 -26.429 1.00 43.31 600 LEU B C 1
ATOM 10149 O O . LEU B 1 600 ? 30.214 -4.461 -25.795 1.00 44.10 600 LEU B O 1
ATOM 10154 N N . PRO B 1 601 ? 32.291 -5.055 -26.431 1.00 44.53 601 PRO B N 1
ATOM 10155 C CA . PRO B 1 601 ? 32.892 -3.934 -25.722 1.00 46.92 601 PRO B CA 1
ATOM 10156 C C . PRO B 1 601 ? 32.473 -2.592 -26.347 1.00 48.33 601 PRO B C 1
ATOM 10157 O O . PRO B 1 601 ? 32.051 -2.547 -27.505 1.00 47.04 601 PRO B O 1
ATOM 10161 N N . LYS B 1 602 ? 32.595 -1.513 -25.586 1.00 51.01 602 LYS B N 1
ATOM 10162 C CA . LYS B 1 602 ? 32.220 -0.180 -26.073 1.00 53.03 602 LYS B CA 1
ATOM 10163 C C . LYS B 1 602 ? 33.042 0.283 -27.297 1.00 53.82 602 LYS B C 1
ATOM 10164 O O . LYS B 1 602 ? 32.567 1.105 -28.076 1.00 53.79 602 LYS B O 1
ATOM 10170 N N . ARG B 1 603 ? 34.237 -0.290 -27.473 1.00 54.79 603 ARG B N 1
ATOM 10171 C CA . ARG B 1 603 ? 35.143 0.023 -28.582 1.00 56.20 603 ARG B CA 1
ATOM 10172 C C . ARG B 1 603 ? 34.845 -0.742 -29.897 1.00 54.32 603 ARG B C 1
ATOM 10173 O O . ARG B 1 603 ? 35.476 -0.495 -30.934 1.00 55.00 603 ARG B O 1
ATOM 10181 N N . ALA B 1 604 ? 33.913 -1.683 -29.879 1.00 51.26 604 ALA B N 1
ATOM 10182 C CA . ALA B 1 604 ? 33.440 -2.236 -31.136 1.00 49.07 604 ALA B CA 1
ATOM 10183 C C . ALA B 1 604 ? 32.686 -1.159 -31.920 1.00 48.65 604 ALA B C 1
ATOM 10184 O O . ALA B 1 604 ? 32.057 -0.287 -31.338 1.00 49.10 604 ALA B O 1
ATOM 10186 N N . GLY B 1 605 ? 32.748 -1.240 -33.251 1.00 47.74 605 GLY B N 1
ATOM 10187 C CA . GLY B 1 605 ? 32.078 -0.266 -34.119 1.00 47.52 605 GLY B CA 1
ATOM 10188 C C . GLY B 1 605 ? 30.583 -0.490 -34.169 1.00 46.14 605 GLY B C 1
ATOM 10189 O O . GLY B 1 605 ? 30.100 -1.564 -33.814 1.00 44.56 605 GLY B O 1
ATOM 10190 N N . HIS B 1 606 ? 29.852 0.521 -34.616 1.00 46.65 606 HIS B N 1
ATOM 10191 C CA . HIS B 1 606 ? 28.403 0.441 -34.727 1.00 46.32 606 HIS B CA 1
ATOM 10192 C C . HIS B 1 606 ? 27.893 0.371 -36.177 1.00 45.86 606 HIS B C 1
ATOM 10193 O O . HIS B 1 606 ? 26.726 0.046 -36.399 1.00 45.44 606 HIS B O 1
ATOM 10200 N N . LYS B 1 607 ? 28.758 0.620 -37.162 1.00 45.99 607 LYS B N 1
ATOM 10201 C CA . LYS B 1 607 ? 28.367 0.522 -38.580 1.00 45.68 607 LYS B CA 1
ATOM 10202 C C . LYS B 1 607 ? 28.831 -0.817 -39.166 1.00 43.95 607 LYS B C 1
ATOM 10203 O O . LYS B 1 607 ? 30.006 -1.033 -39.436 1.00 43.90 607 LYS B O 1
ATOM 10209 N N . ALA B 1 608 ? 27.896 -1.733 -39.343 1.00 42.67 608 ALA B N 1
ATOM 10210 C CA . ALA B 1 608 ? 28.250 -3.099 -39.683 1.00 41.43 608 ALA B CA 1
ATOM 10211 C C . ALA B 1 608 ? 29.037 -3.217 -41.000 1.00 41.41 608 ALA B C 1
ATOM 10212 O O . ALA B 1 608 ? 29.994 -3.996 -41.086 1.00 40.32 608 ALA B O 1
ATOM 10214 N N . SER B 1 609 ? 28.654 -2.412 -41.989 1.00 42.43 609 SER B N 1
ATOM 10215 C CA . SER B 1 609 ? 29.288 -2.417 -43.328 1.00 42.86 609 SER B CA 1
ATOM 10216 C C . SER B 1 609 ? 30.784 -2.069 -43.319 1.00 43.76 609 SER B C 1
ATOM 10217 O O . SER B 1 609 ? 31.529 -2.486 -44.220 1.00 43.53 609 SER B O 1
ATOM 10220 N N . LEU B 1 610 ? 31.229 -1.325 -42.305 1.00 44.52 610 LEU B N 1
ATOM 10221 C CA . LEU B 1 610 ? 32.646 -1.000 -42.168 1.00 45.51 610 LEU B CA 1
ATOM 10222 C C . LEU B 1 610 ? 33.446 -2.066 -41.409 1.00 45.06 610 LEU B C 1
ATOM 10223 O O . LEU B 1 610 ? 34.640 -1.871 -41.172 1.00 45.89 610 LEU B O 1
ATOM 10228 N N . MET B 1 611 ? 32.818 -3.193 -41.048 1.00 43.86 611 MET B N 1
ATOM 10229 C CA . MET B 1 611 ? 33.422 -4.127 -40.098 1.00 43.43 611 MET B CA 1
ATOM 10230 C C . MET B 1 611 ? 33.636 -5.498 -40.703 1.00 42.30 611 MET B C 1
ATOM 10231 O O . MET B 1 611 ? 32.747 -6.067 -41.355 1.00 41.64 611 MET B O 1
ATOM 10236 N N . SER B 1 612 ? 34.850 -6.002 -40.530 1.00 41.90 612 SER B N 1
ATOM 10237 C CA . SER B 1 612 ? 35.154 -7.352 -40.904 1.00 40.66 612 SER B CA 1
ATOM 10238 C C . SER B 1 612 ? 34.916 -8.197 -39.659 1.00 39.05 612 SER B C 1
ATOM 10239 O O . SER B 1 612 ? 34.708 -7.664 -38.568 1.00 38.98 612 SER B O 1
ATOM 10242 N N . MET B 1 613 ? 34.909 -9.508 -39.838 1.00 37.01 613 MET B N 1
ATOM 10243 C CA . MET B 1 613 ? 34.744 -10.437 -38.752 1.00 35.90 613 MET B CA 1
ATOM 10244 C C . MET B 1 613 ? 36.006 -10.373 -37.903 1.00 36.29 613 MET B C 1
ATOM 10245 O O . MET B 1 613 ? 37.109 -10.285 -38.452 1.00 37.07 613 MET B O 1
ATOM 10250 N N . THR B 1 614 ? 35.818 -10.357 -36.579 1.00 35.61 614 THR B N 1
ATOM 10251 C CA . THR B 1 614 ? 36.901 -10.402 -35.593 1.00 36.00 614 THR B CA 1
ATOM 10252 C C . THR B 1 614 ? 36.583 -11.450 -34.498 1.00 35.24 614 THR B C 1
ATOM 10253 O O . THR B 1 614 ? 35.430 -11.867 -34.330 1.00 34.35 614 THR B O 1
ATOM 10257 N N . PRO B 1 615 ? 37.606 -11.870 -33.738 1.00 35.52 615 PRO B N 1
ATOM 10258 C CA . PRO B 1 615 ? 37.368 -12.595 -32.483 1.00 35.09 615 PRO B CA 1
ATOM 10259 C C . PRO B 1 615 ? 36.259 -11.988 -31.613 1.00 34.56 615 PRO B C 1
ATOM 10260 O O . PRO B 1 615 ? 35.386 -12.704 -31.130 1.00 33.82 615 PRO B O 1
ATOM 10264 N N . THR B 1 616 ? 36.279 -10.678 -31.471 1.00 34.99 616 THR B N 1
ATOM 10265 C CA . THR B 1 616 ? 35.322 -9.954 -30.638 1.00 35.02 616 THR B CA 1
ATOM 10266 C C . THR B 1 616 ? 33.889 -10.031 -31.151 1.00 33.86 616 THR B C 1
ATOM 10267 O O . THR B 1 616 ? 32.942 -10.204 -30.372 1.00 33.28 616 THR B O 1
ATOM 10271 N N . LEU B 1 617 ? 33.716 -9.914 -32.471 1.00 33.37 617 LEU B N 1
ATOM 10272 C CA . LEU B 1 617 ? 32.381 -9.955 -33.042 1.00 32.44 617 LEU B CA 1
ATOM 10273 C C . LEU B 1 617 ? 31.862 -11.386 -32.954 1.00 31.24 617 LEU B C 1
ATOM 10274 O O . LEU B 1 617 ? 30.734 -11.643 -32.563 1.00 30.74 617 LEU B O 1
ATOM 10279 N N . ASN B 1 618 ? 32.713 -12.315 -33.353 1.00 30.93 618 ASN B N 1
ATOM 10280 C CA . ASN B 1 618 ? 32.434 -13.723 -33.283 1.00 29.95 618 ASN B CA 1
ATOM 10281 C C . ASN B 1 618 ? 32.003 -14.190 -31.888 1.00 29.82 618 ASN B C 1
ATOM 10282 O O . ASN B 1 618 ? 31.012 -14.894 -31.746 1.00 29.03 618 ASN B O 1
ATOM 10287 N N . ARG B 1 619 ? 32.764 -13.817 -30.859 1.00 30.55 619 ARG B N 1
ATOM 10288 C CA . ARG B 1 619 ? 32.327 -14.066 -29.487 1.00 30.68 619 ARG B CA 1
ATOM 10289 C C . ARG B 1 619 ? 30.996 -13.360 -29.251 1.00 30.49 619 ARG B C 1
ATOM 10290 O O . ARG B 1 619 ? 30.078 -13.944 -28.691 1.00 30.05 619 ARG B O 1
ATOM 10298 N N . GLY B 1 620 ? 30.894 -12.102 -29.671 1.00 30.92 620 GLY B N 1
ATOM 10299 C CA . GLY B 1 620 ? 29.669 -11.320 -29.462 1.00 31.07 620 GLY B CA 1
ATOM 10300 C C . GLY B 1 620 ? 28.417 -11.985 -29.975 1.00 30.14 620 GLY B C 1
ATOM 10301 O O . GLY B 1 620 ? 27.387 -12.005 -29.319 1.00 30.06 620 GLY B O 1
ATOM 10302 N N . LEU B 1 621 ? 28.516 -12.560 -31.167 1.00 29.57 621 LEU B N 1
ATOM 10303 C CA . LEU B 1 621 ? 27.385 -13.227 -31.789 1.00 28.80 621 LEU B CA 1
ATOM 10304 C C . LEU B 1 621 ? 26.939 -14.492 -31.045 1.00 28.32 621 LEU B C 1
ATOM 10305 O O . LEU B 1 621 ? 25.748 -14.771 -30.937 1.00 27.85 621 LEU B O 1
ATOM 10310 N N . GLN B 1 622 ? 27.909 -15.262 -30.558 1.00 28.51 622 GLN B N 1
ATOM 10311 C CA . GLN B 1 622 ? 27.635 -16.464 -29.778 1.00 28.32 622 GLN B CA 1
ATOM 10312 C C . GLN B 1 622 ? 27.165 -16.095 -28.363 1.00 28.93 622 GLN B C 1
ATOM 10313 O O . GLN B 1 622 ? 26.330 -16.783 -27.807 1.00 28.69 622 GLN B O 1
ATOM 10319 N N . ARG B 1 623 ? 27.685 -15.020 -27.791 1.00 29.91 623 ARG B N 1
ATOM 10320 C CA . ARG B 1 623 ? 27.153 -14.507 -26.519 1.00 30.78 623 ARG B CA 1
ATOM 10321 C C . ARG B 1 623 ? 25.664 -14.187 -26.588 1.00 30.72 623 ARG B C 1
ATOM 10322 O O . ARG B 1 623 ? 24.919 -14.492 -25.661 1.00 31.19 623 ARG B O 1
ATOM 10330 N N . TYR B 1 624 ? 25.220 -13.594 -27.686 1.00 30.60 624 TYR B N 1
ATOM 10331 C CA . TYR B 1 624 ? 23.828 -13.142 -27.798 1.00 30.67 624 TYR B CA 1
ATOM 10332 C C . TYR B 1 624 ? 22.831 -14.281 -27.549 1.00 30.13 624 TYR B C 1
ATOM 10333 O O . TYR B 1 624 ? 21.853 -14.132 -26.803 1.00 30.65 624 TYR B O 1
ATOM 10342 N N . ILE B 1 625 ? 23.102 -15.424 -28.162 1.00 29.20 625 ILE B N 1
ATOM 10343 C CA . ILE B 1 625 ? 22.271 -16.600 -27.949 1.00 28.74 625 ILE B CA 1
ATOM 10344 C C . ILE B 1 625 ? 22.629 -17.354 -26.633 1.00 28.62 625 ILE B C 1
ATOM 10345 O O . ILE B 1 625 ? 21.770 -17.965 -26.022 1.00 28.46 625 ILE B O 1
ATOM 10350 N N . ALA B 1 626 ? 23.887 -17.299 -26.203 1.00 28.71 626 ALA B N 1
ATOM 10351 C CA . ALA B 1 626 ? 24.270 -17.836 -24.906 1.00 29.02 626 ALA B CA 1
ATOM 10352 C C . ALA B 1 626 ? 23.524 -17.085 -23.802 1.00 29.71 626 ALA B C 1
ATOM 10353 O O . ALA B 1 626 ? 23.133 -17.672 -22.814 1.00 30.09 626 ALA B O 1
ATOM 10355 N N . ASP B 1 627 ? 23.273 -15.809 -24.024 1.00 30.09 627 ASP B N 1
ATOM 10356 C CA . ASP B 1 627 ? 22.565 -14.959 -23.075 1.00 31.01 627 ASP B CA 1
ATOM 10357 C C . ASP B 1 627 ? 21.069 -15.169 -23.083 1.00 30.73 627 ASP B C 1
ATOM 10358 O O . ASP B 1 627 ? 20.384 -14.608 -22.212 1.00 31.33 627 ASP B O 1
ATOM 10363 N N . SER B 1 628 ? 20.554 -15.938 -24.049 1.00 29.65 628 SER B N 1
ATOM 10364 C CA . SER B 1 628 ? 19.109 -16.022 -24.246 1.00 29.68 628 SER B CA 1
ATOM 10365 C C . SER B 1 628 ? 18.404 -16.878 -23.179 1.00 29.98 628 SER B C 1
ATOM 10366 O O . SER B 1 628 ? 19.020 -17.622 -22.426 1.00 29.80 628 SER B O 1
ATOM 10369 N N . ASN B 1 629 ? 17.093 -16.731 -23.133 1.00 30.51 629 ASN B N 1
ATOM 10370 C CA . ASN B 1 629 ? 16.247 -17.506 -22.246 1.00 31.14 629 ASN B CA 1
ATOM 10371 C C . ASN B 1 629 ? 15.997 -18.932 -22.730 1.00 30.39 629 ASN B C 1
ATOM 10372 O O . ASN B 1 629 ? 15.438 -19.744 -22.004 1.00 30.55 629 ASN B O 1
ATOM 10377 N N . SER B 1 630 ? 16.380 -19.241 -23.975 1.00 29.62 630 SER B N 1
ATOM 10378 C CA . SER B 1 630 ? 16.271 -20.596 -24.446 1.00 28.97 630 SER B CA 1
ATOM 10379 C C . SER B 1 630 ? 17.004 -21.524 -23.530 1.00 28.89 630 SER B C 1
ATOM 10380 O O . SER B 1 630 ? 18.197 -21.333 -23.265 1.00 28.73 630 SER B O 1
ATOM 10383 N N . ALA B 1 631 ? 16.298 -22.560 -23.097 1.00 29.09 631 ALA B N 1
ATOM 10384 C CA . ALA B 1 631 ? 16.860 -23.573 -22.226 1.00 29.41 631 ALA B CA 1
ATOM 10385 C C . ALA B 1 631 ? 18.117 -24.239 -22.799 1.00 28.91 631 ALA B C 1
ATOM 10386 O O . ALA B 1 631 ? 19.040 -24.555 -22.044 1.00 29.27 631 ALA B O 1
ATOM 10388 N N . LEU B 1 632 ? 18.164 -24.444 -24.111 1.00 28.42 632 LEU B N 1
ATOM 10389 C CA . LEU B 1 632 ? 19.343 -25.061 -24.740 1.00 28.04 632 LEU B CA 1
ATOM 10390 C C . LEU B 1 632 ? 20.029 -24.165 -25.755 1.00 27.67 632 LEU B C 1
ATOM 10391 O O . LEU B 1 632 ? 19.386 -23.365 -26.440 1.00 27.56 632 LEU B O 1
ATOM 10396 N N . LEU B 1 633 ? 21.343 -24.335 -25.847 1.00 27.69 633 LEU B N 1
ATOM 10397 C CA . LEU B 1 633 ? 22.162 -23.623 -26.817 1.00 27.65 633 LEU B CA 1
ATOM 10398 C C . LEU B 1 633 ? 23.030 -24.613 -27.536 1.00 27.47 633 LEU B C 1
ATOM 10399 O O . LEU B 1 633 ? 23.799 -25.347 -26.907 1.00 27.58 633 LEU B O 1
ATOM 10404 N N . GLY B 1 634 ? 22.895 -24.623 -28.864 1.00 27.39 634 GLY B N 1
ATOM 10405 C CA . GLY B 1 634 ? 23.744 -25.431 -29.738 1.00 27.35 634 GLY B CA 1
ATOM 10406 C C . GLY B 1 634 ? 24.785 -24.546 -30.397 1.00 27.49 634 GLY B C 1
ATOM 10407 O O . GLY B 1 634 ? 24.446 -23.509 -30.946 1.00 27.54 634 GLY B O 1
ATOM 10408 N N . LEU B 1 635 ? 26.040 -24.978 -30.339 1.00 27.80 635 LEU B N 1
ATOM 10409 C CA . LEU B 1 635 ? 27.180 -24.244 -30.829 1.00 28.15 635 LEU B CA 1
ATOM 10410 C C . LEU B 1 635 ? 27.849 -25.083 -31.910 1.00 28.43 635 LEU B C 1
ATOM 10411 O O . LEU B 1 635 ? 28.101 -26.269 -31.713 1.00 28.09 635 LEU B O 1
ATOM 10416 N N . GLN B 1 636 ? 28.088 -24.455 -33.064 1.00 28.86 636 GLN B N 1
ATOM 10417 C CA . GLN B 1 636 ? 28.819 -25.056 -34.168 1.00 29.09 636 GLN B CA 1
ATOM 10418 C C . GLN B 1 636 ? 30.312 -24.886 -33.943 1.00 29.24 636 GLN B C 1
ATOM 10419 O O . GLN B 1 636 ? 30.788 -23.765 -33.804 1.00 29.23 636 GLN B O 1
ATOM 10425 N N . PRO B 1 637 ? 31.071 -25.992 -33.954 1.00 29.23 637 PRO B N 1
ATOM 10426 C CA . PRO B 1 637 ? 32.518 -25.889 -33.860 1.00 29.81 637 PRO B CA 1
ATOM 10427 C C . PRO B 1 637 ? 33.155 -25.075 -34.993 1.00 30.10 637 PRO B C 1
ATOM 10428 O O . PRO B 1 637 ? 34.207 -24.422 -34.784 1.00 30.24 637 PRO B O 1
ATOM 10432 N N . GLU B 1 638 ? 32.498 -25.107 -36.160 1.00 29.77 638 GLU B N 1
ATOM 10433 C CA . GLU B 1 638 ? 32.819 -24.251 -37.299 1.00 30.07 638 GLU B CA 1
ATOM 10434 C C . GLU B 1 638 ? 33.029 -22.795 -36.857 1.00 30.19 638 GLU B C 1
ATOM 10435 O O . GLU B 1 638 ? 33.939 -22.125 -37.318 1.00 30.55 638 GLU B O 1
ATOM 10441 N N . ASP B 1 639 ? 32.184 -22.320 -35.949 1.00 29.93 639 ASP B N 1
ATOM 10442 C CA . ASP B 1 639 ? 32.274 -20.954 -35.459 1.00 30.15 639 ASP B CA 1
ATOM 10443 C C . ASP B 1 639 ? 33.318 -20.809 -34.334 1.00 30.55 639 ASP B C 1
ATOM 10444 O O . ASP B 1 639 ? 33.874 -19.737 -34.169 1.00 31.27 639 ASP B O 1
ATOM 10449 N N . TRP B 1 640 ? 33.638 -21.867 -33.602 1.00 30.54 640 TRP B N 1
ATOM 10450 C CA . TRP B 1 640 ? 34.803 -21.805 -32.687 1.00 31.39 640 TRP B CA 1
ATOM 10451 C C . TRP B 1 640 ? 36.081 -21.598 -33.481 1.00 31.91 640 TRP B C 1
ATOM 10452 O O . TRP B 1 640 ? 37.004 -20.914 -33.032 1.00 32.58 640 TRP B O 1
ATOM 10463 N N . LEU B 1 641 ? 36.117 -22.188 -34.671 1.00 31.33 641 LEU B N 1
ATOM 10464 C CA . LEU B 1 641 ? 37.286 -22.135 -35.524 1.00 31.90 641 LEU B CA 1
ATOM 10465 C C . LEU B 1 641 ? 37.257 -20.960 -36.506 1.00 31.79 641 LEU B C 1
ATOM 10466 O O . LEU B 1 641 ? 38.158 -20.830 -37.328 1.00 32.12 641 LEU B O 1
ATOM 10471 N N . ASP B 1 642 ? 36.224 -20.125 -36.431 1.00 31.17 642 ASP B N 1
ATOM 10472 C CA . ASP B 1 642 ? 36.098 -18.969 -37.323 1.00 31.46 642 ASP B CA 1
ATOM 10473 C C . ASP B 1 642 ? 36.160 -19.349 -38.809 1.00 31.36 642 ASP B C 1
ATOM 10474 O O . ASP B 1 642 ? 36.750 -18.625 -39.608 1.00 31.75 642 ASP B O 1
ATOM 10479 N N . MET B 1 643 ? 35.545 -20.469 -39.176 1.00 30.84 643 MET B N 1
ATOM 10480 C CA . MET B 1 643 ? 35.557 -20.915 -40.598 1.00 31.23 643 MET B CA 1
ATOM 10481 C C . MET B 1 643 ? 34.514 -20.165 -41.443 1.00 31.31 643 MET B C 1
ATOM 10482 O O . MET B 1 643 ? 33.384 -19.888 -40.974 1.00 30.82 643 MET B O 1
ATOM 10487 N N . ALA B 1 644 ? 34.902 -19.839 -42.680 1.00 32.31 644 ALA B N 1
ATOM 10488 C CA . ALA B 1 644 ? 34.017 -19.139 -43.618 1.00 32.69 644 ALA B CA 1
ATOM 10489 C C . ALA B 1 644 ? 33.140 -20.078 -44.440 1.00 32.63 644 ALA B C 1
ATOM 10490 O O . ALA B 1 644 ? 32.039 -19.699 -44.868 1.00 32.83 644 ALA B O 1
ATOM 10492 N N . GLU B 1 645 ? 33.603 -21.305 -44.649 1.00 32.95 645 GLU B N 1
ATOM 10493 C CA . GLU B 1 645 ? 33.018 -22.164 -45.687 1.00 33.31 645 GLU B CA 1
ATOM 10494 C C . GLU B 1 645 ? 31.852 -23.004 -45.184 1.00 31.99 645 GLU B C 1
ATOM 10495 O O . GLU B 1 645 ? 31.925 -23.559 -44.088 1.00 31.20 645 GLU B O 1
ATOM 10501 N N . PRO B 1 646 ? 30.766 -23.108 -45.995 1.00 31.42 646 PRO B N 1
ATOM 10502 C CA . PRO B 1 646 ? 29.632 -23.931 -45.580 1.00 30.61 646 PRO B CA 1
ATOM 10503 C C . PRO B 1 646 ? 29.906 -25.424 -45.692 1.00 30.13 646 PRO B C 1
ATOM 10504 O O . PRO B 1 646 ? 30.907 -25.838 -46.312 1.00 30.44 646 PRO B O 1
ATOM 10508 N N . VAL B 1 647 ? 29.026 -26.211 -45.063 1.00 29.45 647 VAL B N 1
ATOM 10509 C CA . VAL B 1 647 ? 29.017 -27.679 -45.187 1.00 29.37 647 VAL B CA 1
ATOM 10510 C C . VAL B 1 647 ? 27.983 -28.158 -46.210 1.00 29.57 647 VAL B C 1
ATOM 10511 O O . VAL B 1 647 ? 28.164 -29.233 -46.832 1.00 30.35 647 VAL B O 1
ATOM 10515 N N . ASN B 1 648 ? 26.902 -27.393 -46.377 1.00 29.04 648 ASN B N 1
ATOM 10516 C CA . ASN B 1 648 ? 25.902 -27.693 -47.389 1.00 29.46 648 ASN B CA 1
ATOM 10517 C C . ASN B 1 648 ? 25.376 -26.413 -48.031 1.00 29.62 648 ASN B C 1
ATOM 10518 O O . ASN B 1 648 ? 25.243 -25.400 -47.341 1.00 28.52 648 ASN B O 1
ATOM 10523 N N . ILE B 1 649 ? 25.055 -26.478 -49.338 1.00 29.99 649 ILE B N 1
ATOM 10524 C CA . ILE B 1 649 ? 24.365 -25.369 -49.985 1.00 30.46 649 ILE B CA 1
ATOM 10525 C C . ILE B 1 649 ? 23.030 -25.808 -50.544 1.00 30.98 649 ILE B C 1
ATOM 10526 O O . ILE B 1 649 ? 22.965 -26.442 -51.642 1.00 31.25 649 ILE B O 1
ATOM 10531 N N . PRO B 1 650 ? 21.950 -25.477 -49.810 1.00 30.77 650 PRO B N 1
ATOM 10532 C CA . PRO B 1 650 ? 20.606 -25.795 -50.282 1.00 31.61 650 PRO B CA 1
ATOM 10533 C C . PRO B 1 650 ? 20.369 -25.375 -51.725 1.00 32.42 650 PRO B C 1
ATOM 10534 O O . PRO B 1 650 ? 20.796 -24.309 -52.144 1.00 32.60 650 PRO B O 1
ATOM 10538 N N . GLY B 1 651 ? 19.722 -26.238 -52.483 1.00 33.46 651 GLY B N 1
ATOM 10539 C CA . GLY B 1 651 ? 19.427 -25.951 -53.885 1.00 34.43 651 GLY B CA 1
ATOM 10540 C C . GLY B 1 651 ? 20.484 -26.472 -54.847 1.00 34.96 651 GLY B C 1
ATOM 10541 O O . GLY B 1 651 ? 20.279 -26.373 -56.047 1.00 36.37 651 GLY B O 1
ATOM 10542 N N . THR B 1 652 ? 21.593 -27.034 -54.347 1.00 34.17 652 THR B N 1
ATOM 10543 C CA . THR B 1 652 ? 22.645 -27.581 -55.212 1.00 34.51 652 THR B CA 1
ATOM 10544 C C . THR B 1 652 ? 22.594 -29.104 -55.249 1.00 34.96 652 THR B C 1
ATOM 10545 O O . THR B 1 652 ? 22.262 -29.723 -54.246 1.00 34.51 652 THR B O 1
ATOM 10549 N N . SER B 1 653 ? 22.919 -29.689 -56.407 1.00 35.62 653 SER B N 1
ATOM 10550 C CA . SER B 1 653 ? 23.202 -31.124 -56.475 1.00 35.98 653 SER B CA 1
ATOM 10551 C C . SER B 1 653 ? 24.716 -31.345 -56.479 1.00 35.57 653 SER B C 1
ATOM 10552 O O . SER B 1 653 ? 25.304 -31.721 -55.456 1.00 34.87 653 SER B O 1
ATOM 10555 N N . TYR B 1 654 ? 25.358 -31.011 -57.593 1.00 35.64 654 TYR B N 1
ATOM 10556 C CA . TYR B 1 654 ? 26.793 -31.213 -57.721 1.00 35.49 654 TYR B CA 1
ATOM 10557 C C . TYR B 1 654 ? 27.620 -29.945 -57.495 1.00 35.02 654 TYR B C 1
ATOM 10558 O O . TYR B 1 654 ? 28.816 -30.035 -57.305 1.00 35.04 654 TYR B O 1
ATOM 10567 N N . GLN B 1 655 ? 27.005 -28.769 -57.496 1.00 34.83 655 GLN B N 1
ATOM 10568 C CA . GLN B 1 655 ? 27.768 -27.520 -57.602 1.00 34.85 655 GLN B CA 1
ATOM 10569 C C . GLN B 1 655 ? 28.733 -27.259 -56.429 1.00 34.19 655 GLN B C 1
ATOM 10570 O O . GLN B 1 655 ? 29.784 -26.623 -56.613 1.00 34.58 655 GLN B O 1
ATOM 10576 N N . TYR B 1 656 ? 28.356 -27.711 -55.230 1.00 33.30 656 TYR B N 1
ATOM 10577 C CA . TYR B 1 656 ? 29.220 -27.683 -54.060 1.00 32.60 656 TYR B CA 1
ATOM 10578 C C . TYR B 1 656 ? 29.417 -29.122 -53.605 1.00 32.70 656 TYR B C 1
ATOM 10579 O O . TYR B 1 656 ? 28.516 -29.941 -53.715 1.00 32.66 656 TYR B O 1
ATOM 10588 N N . LYS B 1 657 ? 30.590 -29.407 -53.060 1.00 32.91 657 LYS B N 1
ATOM 10589 C CA . LYS B 1 657 ? 30.865 -30.680 -52.442 1.00 33.19 657 LYS B CA 1
ATOM 10590 C C . LYS B 1 657 ? 30.152 -30.724 -51.068 1.00 32.19 657 LYS B C 1
ATOM 10591 O O . LYS B 1 657 ? 30.765 -30.550 -50.017 1.00 31.51 657 LYS B O 1
ATOM 10597 N N . ASN B 1 658 ? 28.843 -30.934 -51.118 1.00 31.75 658 ASN B N 1
ATOM 10598 C CA . ASN B 1 658 ? 28.019 -30.972 -49.952 1.00 30.70 658 ASN B CA 1
ATOM 10599 C C . ASN B 1 658 ? 28.388 -32.161 -49.074 1.00 30.57 658 ASN B C 1
ATOM 10600 O O . ASN B 1 658 ? 28.849 -33.181 -49.570 1.00 30.86 658 ASN B O 1
ATOM 10605 N N . TRP B 1 659 ? 28.220 -31.988 -47.760 1.00 29.68 659 TRP B N 1
ATOM 10606 C CA . TRP B 1 659 ? 28.425 -33.049 -46.797 1.00 29.68 659 TRP B CA 1
ATOM 10607 C C . TRP B 1 659 ? 29.883 -33.533 -46.712 1.00 29.73 659 TRP B C 1
ATOM 10608 O O . TRP B 1 659 ? 30.136 -34.680 -46.355 1.00 30.01 659 TRP B O 1
ATOM 10619 N N . ARG B 1 660 ? 30.831 -32.654 -47.015 1.00 29.59 660 ARG B N 1
ATOM 10620 C CA . ARG B 1 660 ? 32.246 -33.034 -47.158 1.00 30.20 660 ARG B CA 1
ATOM 10621 C C . ARG B 1 660 ? 33.285 -32.092 -46.523 1.00 30.25 660 ARG B C 1
ATOM 10622 O O . ARG B 1 660 ? 34.398 -32.534 -46.258 1.00 30.69 660 ARG B O 1
ATOM 10630 N N . ARG B 1 661 ? 32.931 -30.823 -46.301 1.00 29.87 661 ARG B N 1
ATOM 10631 C CA . ARG B 1 661 ? 33.832 -29.803 -45.731 1.00 30.14 661 ARG B CA 1
ATOM 10632 C C . ARG B 1 661 ? 34.220 -30.142 -44.300 1.00 29.95 661 ARG B C 1
ATOM 10633 O O . ARG B 1 661 ? 33.411 -29.991 -43.375 1.00 29.82 661 ARG B O 1
ATOM 10641 N N . LYS B 1 662 ? 35.463 -30.560 -44.117 1.00 30.42 662 LYS B N 1
ATOM 10642 C CA . LYS B 1 662 ? 35.984 -30.894 -42.809 1.00 30.37 662 LYS B CA 1
ATOM 10643 C C . LYS B 1 662 ? 36.244 -29.666 -41.998 1.00 30.37 662 LYS B C 1
ATOM 10644 O O . LYS B 1 662 ? 36.395 -28.566 -42.547 1.00 30.70 662 LYS B O 1
ATOM 10650 N N . LEU B 1 663 ? 36.301 -29.854 -40.680 1.00 30.24 663 LEU B N 1
ATOM 10651 C CA . LEU B 1 663 ? 36.715 -28.796 -39.773 1.00 30.18 663 LEU B CA 1
ATOM 10652 C C . LEU B 1 663 ? 38.150 -28.451 -40.113 1.00 31.03 663 LEU B C 1
ATOM 10653 O O . LEU B 1 663 ? 38.897 -29.303 -40.558 1.00 31.75 663 LEU B O 1
ATOM 10658 N N . SER B 1 664 ? 38.532 -27.195 -39.936 1.00 31.13 664 SER B N 1
ATOM 10659 C CA . SER B 1 664 ? 39.891 -26.769 -40.273 1.00 32.05 664 SER B CA 1
ATOM 10660 C C . SER B 1 664 ? 40.934 -27.127 -39.187 1.00 32.67 664 SER B C 1
ATOM 10661 O O . SER B 1 664 ? 42.071 -26.661 -39.232 1.00 33.70 664 SER B O 1
ATOM 10664 N N . ALA B 1 665 ? 40.563 -27.939 -38.206 1.00 32.17 665 ALA B N 1
ATOM 10665 C CA . ALA B 1 665 ? 41.517 -28.332 -37.188 1.00 32.86 665 ALA B CA 1
ATOM 10666 C C . ALA B 1 665 ? 41.092 -29.611 -36.501 1.00 32.59 665 ALA B C 1
ATOM 10667 O O . ALA B 1 665 ? 39.912 -29.868 -36.317 1.00 31.59 665 ALA B O 1
ATOM 10669 N N . THR B 1 666 ? 42.077 -30.399 -36.111 1.00 33.60 666 THR B N 1
ATOM 10670 C CA . THR B 1 666 ? 41.832 -31.585 -35.312 1.00 33.91 666 THR B CA 1
ATOM 10671 C C . THR B 1 666 ? 41.124 -31.256 -33.979 1.00 33.71 666 THR B C 1
ATOM 10672 O O . THR B 1 666 ? 41.118 -30.106 -33.529 1.00 33.24 666 THR B O 1
ATOM 10676 N N . LEU B 1 667 ? 40.504 -32.269 -33.383 1.00 33.92 667 LEU B N 1
ATOM 10677 C CA . LEU B 1 667 ? 39.925 -32.139 -32.035 1.00 34.16 667 LEU B CA 1
ATOM 10678 C C . LEU B 1 667 ? 41.003 -31.761 -31.034 1.00 35.42 667 LEU B C 1
ATOM 10679 O O . LEU B 1 667 ? 40.791 -30.911 -30.186 1.00 35.68 667 LEU B O 1
ATOM 10684 N N . GLU B 1 668 ? 42.159 -32.398 -31.163 1.00 36.74 668 GLU B N 1
ATOM 10685 C CA . GLU B 1 668 ? 43.288 -32.158 -30.298 1.00 38.27 668 GLU B CA 1
ATOM 10686 C C . GLU B 1 668 ? 43.777 -30.703 -30.394 1.00 38.63 668 GLU B C 1
ATOM 10687 O O . GLU B 1 668 ? 43.976 -30.041 -29.370 1.00 38.65 668 GLU B O 1
ATOM 10693 N N . SER B 1 669 ? 43.965 -30.214 -31.625 1.00 38.64 669 SER B N 1
ATOM 10694 C CA . SER B 1 669 ? 44.417 -28.835 -31.843 1.00 39.15 669 SER B CA 1
ATOM 10695 C C . SER B 1 669 ? 43.354 -27.838 -31.351 1.00 38.60 669 SER B C 1
ATOM 10696 O O . SER B 1 669 ? 43.666 -26.893 -30.622 1.00 39.32 669 SER B O 1
ATOM 10699 N N . MET B 1 670 ? 42.098 -28.084 -31.703 1.00 37.76 670 MET B N 1
ATOM 10700 C CA . MET B 1 670 ? 40.979 -27.241 -31.278 1.00 37.43 670 MET B CA 1
ATOM 10701 C C . MET B 1 670 ? 40.977 -27.021 -29.746 1.00 37.86 670 MET B C 1
ATOM 10702 O O . MET B 1 670 ? 40.894 -25.882 -29.285 1.00 37.83 670 MET B O 1
ATOM 10707 N N . PHE B 1 671 ? 41.093 -28.111 -28.982 1.00 38.11 671 PHE B N 1
ATOM 10708 C CA . PHE B 1 671 ? 40.940 -28.074 -27.531 1.00 38.71 671 PHE B CA 1
ATOM 10709 C C . PHE B 1 671 ? 42.217 -27.737 -26.749 1.00 40.33 671 PHE B C 1
ATOM 10710 O O . PHE B 1 671 ? 42.185 -27.615 -25.522 1.00 40.44 671 PHE B O 1
ATOM 10718 N N . ALA B 1 672 ? 43.323 -27.565 -27.472 1.00 41.25 672 ALA B N 1
ATOM 10719 C CA . ALA B 1 672 ? 44.563 -27.039 -26.901 1.00 42.83 672 ALA B CA 1
ATOM 10720 C C . ALA B 1 672 ? 44.743 -25.555 -27.228 1.00 42.87 672 ALA B C 1
ATOM 10721 O O . ALA B 1 672 ? 45.652 -24.923 -26.705 1.00 44.02 672 ALA B O 1
ATOM 10723 N N . ASP B 1 673 ? 43.887 -25.007 -28.089 1.00 41.51 673 ASP B N 1
ATOM 10724 C CA . ASP B 1 673 ? 44.003 -23.616 -28.509 1.00 41.76 673 ASP B CA 1
ATOM 10725 C C . ASP B 1 673 ? 43.463 -22.685 -27.426 1.00 41.57 673 ASP B C 1
ATOM 10726 O O . ASP B 1 673 ? 42.323 -22.825 -26.992 1.00 40.28 673 ASP B O 1
ATOM 10731 N N . ASP B 1 674 ? 44.302 -21.745 -27.003 1.00 42.85 674 ASP B N 1
ATOM 10732 C CA . ASP B 1 674 ? 43.931 -20.724 -26.009 1.00 43.06 674 ASP B CA 1
ATOM 10733 C C . ASP B 1 674 ? 42.638 -19.978 -26.372 1.00 41.18 674 ASP B C 1
ATOM 10734 O O . ASP B 1 674 ? 41.732 -19.870 -25.553 1.00 40.78 674 ASP B O 1
ATOM 10739 N N . GLY B 1 675 ? 42.551 -19.481 -27.604 1.00 40.03 675 GLY B N 1
ATOM 10740 C CA . GLY B 1 675 ? 41.348 -18.781 -28.095 1.00 38.36 675 GLY B CA 1
ATOM 10741 C C . GLY B 1 675 ? 40.049 -19.572 -28.034 1.00 36.67 675 GLY B C 1
ATOM 10742 O O . GLY B 1 675 ? 39.009 -19.055 -27.614 1.00 35.95 675 GLY B O 1
ATOM 10743 N N . VAL B 1 676 ? 40.087 -20.829 -28.470 1.00 35.73 676 VAL B N 1
ATOM 10744 C CA . VAL B 1 676 ? 38.919 -21.696 -28.332 1.00 34.35 676 VAL B CA 1
ATOM 10745 C C . VAL B 1 676 ? 38.579 -21.889 -26.829 1.00 34.39 676 VAL B C 1
ATOM 10746 O O . VAL B 1 676 ? 37.456 -21.664 -26.410 1.00 33.51 676 VAL B O 1
ATOM 10750 N N . ASN B 1 677 ? 39.553 -22.288 -26.026 1.00 35.25 677 ASN B N 1
ATOM 10751 C CA . ASN B 1 677 ? 39.301 -22.567 -24.606 1.00 35.73 677 ASN B CA 1
ATOM 10752 C C . ASN B 1 677 ? 38.670 -21.360 -23.902 1.00 35.71 677 ASN B C 1
ATOM 10753 O O . ASN B 1 677 ? 37.664 -21.491 -23.218 1.00 35.24 677 ASN B O 1
ATOM 10758 N N . LYS B 1 678 ? 39.223 -20.184 -24.136 1.00 36.22 678 LYS B N 1
ATOM 10759 C CA . LYS B 1 678 ? 38.660 -18.970 -23.556 1.00 36.67 678 LYS B CA 1
ATOM 10760 C C . LYS B 1 678 ? 37.274 -18.643 -24.084 1.00 35.31 678 LYS B C 1
ATOM 10761 O O . LYS B 1 678 ? 36.413 -18.202 -23.317 1.00 35.23 678 LYS B O 1
ATOM 10767 N N . LEU B 1 679 ? 37.051 -18.863 -25.381 1.00 34.22 679 LEU B N 1
ATOM 10768 C CA . LEU B 1 679 ? 35.737 -18.631 -25.970 1.00 33.08 679 LEU B CA 1
ATOM 10769 C C . LEU B 1 679 ? 34.675 -19.505 -25.321 1.00 32.57 679 LEU B C 1
ATOM 10770 O O . LEU B 1 679 ? 33.584 -19.034 -25.006 1.00 32.17 679 LEU B O 1
ATOM 10775 N N . LEU B 1 680 ? 34.980 -20.786 -25.152 1.00 32.61 680 LEU B N 1
ATOM 10776 C CA . LEU B 1 680 ? 34.027 -21.704 -24.535 1.00 32.42 680 LEU B CA 1
ATOM 10777 C C . LEU B 1 680 ? 33.849 -21.451 -23.017 1.00 33.28 680 LEU B C 1
ATOM 10778 O O . LEU B 1 680 ? 32.752 -21.583 -22.524 1.00 32.59 680 LEU B O 1
ATOM 10783 N N . LYS B 1 681 ? 34.906 -21.062 -22.315 1.00 34.88 681 LYS B N 1
ATOM 10784 C CA . LYS B 1 681 ? 34.775 -20.599 -20.905 1.00 36.45 681 LYS B CA 1
ATOM 10785 C C . LYS B 1 681 ? 33.776 -19.428 -20.792 1.00 36.31 681 LYS B C 1
ATOM 10786 O O . LYS B 1 681 ? 32.875 -19.423 -19.956 1.00 36.59 681 LYS B O 1
ATOM 10792 N N . ASP B 1 682 ? 33.960 -18.424 -21.646 1.00 36.23 682 ASP B N 1
ATOM 10793 C CA . ASP B 1 682 ? 33.096 -17.254 -21.656 1.00 36.06 682 ASP B CA 1
ATOM 10794 C C . ASP B 1 682 ? 31.631 -17.638 -21.872 1.00 34.84 682 ASP B C 1
ATOM 10795 O O . ASP B 1 682 ? 30.755 -17.264 -21.080 1.00 34.84 682 ASP B O 1
ATOM 10800 N N . LEU B 1 683 ? 31.367 -18.399 -22.932 1.00 33.56 683 LEU B N 1
ATOM 10801 C CA . LEU B 1 683 ? 29.983 -18.783 -23.270 1.00 32.59 683 LEU B CA 1
ATOM 10802 C C . LEU B 1 683 ? 29.337 -19.660 -22.194 1.00 32.56 683 LEU B C 1
ATOM 10803 O O . LEU B 1 683 ? 28.150 -19.538 -21.919 1.00 31.99 683 LEU B O 1
ATOM 10808 N N . ASP B 1 684 ? 30.132 -20.533 -21.592 1.00 33.17 684 ASP B N 1
ATOM 10809 C CA . ASP B 1 684 ? 29.709 -21.303 -20.424 1.00 33.85 684 ASP B CA 1
ATOM 10810 C C . ASP B 1 684 ? 29.244 -20.394 -19.281 1.00 35.17 684 ASP B C 1
ATOM 10811 O O . ASP B 1 684 ? 28.178 -20.611 -18.709 1.00 35.15 684 ASP B O 1
ATOM 10816 N N . ARG B 1 685 ? 30.066 -19.404 -18.943 1.00 36.54 685 ARG B N 1
ATOM 10817 C CA . ARG B 1 685 ? 29.703 -18.437 -17.919 1.00 38.13 685 ARG B CA 1
ATOM 10818 C C . ARG B 1 685 ? 28.455 -17.678 -18.316 1.00 37.62 685 ARG B C 1
ATOM 10819 O O . ARG B 1 685 ? 27.624 -17.398 -17.460 1.00 37.50 685 ARG B O 1
ATOM 10827 N N . ARG B 1 686 ? 28.283 -17.395 -19.621 1.00 36.69 686 ARG B N 1
ATOM 10828 C CA . ARG B 1 686 ? 27.140 -16.573 -20.050 1.00 36.45 686 ARG B CA 1
ATOM 10829 C C . ARG B 1 686 ? 25.872 -17.377 -19.829 1.00 36.05 686 ARG B C 1
ATOM 10830 O O . ARG B 1 686 ? 24.878 -16.853 -19.320 1.00 36.10 686 ARG B O 1
ATOM 10838 N N . ARG B 1 687 ? 25.903 -18.652 -20.216 1.00 35.45 687 ARG B N 1
ATOM 10839 C CA . ARG B 1 687 ? 24.747 -19.527 -19.990 1.00 35.37 687 ARG B CA 1
ATOM 10840 C C . ARG B 1 687 ? 24.361 -19.509 -18.506 1.00 36.96 687 ARG B C 1
ATOM 10841 O O . ARG B 1 687 ? 23.212 -19.269 -18.157 1.00 37.12 687 ARG B O 1
ATOM 10849 N N . ARG B 1 688 ? 25.335 -19.738 -17.639 1.00 38.70 688 ARG B N 1
ATOM 10850 C CA . ARG B 1 688 ? 25.076 -19.764 -16.203 1.00 40.89 688 ARG B CA 1
ATOM 10851 C C . ARG B 1 688 ? 24.404 -18.493 -15.683 1.00 41.66 688 ARG B C 1
ATOM 10852 O O . ARG B 1 688 ? 23.517 -18.579 -14.849 1.00 42.86 688 ARG B O 1
ATOM 10860 N N . SER B 1 689 ? 24.800 -17.328 -16.196 1.00 41.30 689 SER B N 1
ATOM 10861 C CA . SER B 1 689 ? 24.207 -16.043 -15.797 1.00 42.07 689 SER B CA 1
ATOM 10862 C C . SER B 1 689 ? 22.877 -15.737 -16.465 1.00 41.56 689 SER B C 1
ATOM 10863 O O . SER B 1 689 ? 22.242 -14.725 -16.151 1.00 41.39 689 SER B O 1
ATOM 10866 N N . ALA B 1 690 ? 22.474 -16.591 -17.413 1.00 40.84 690 ALA B N 1
ATOM 10867 C CA . ALA B 1 690 ? 21.247 -16.413 -18.175 1.00 40.79 690 ALA B CA 1
ATOM 10868 C C . ALA B 1 690 ? 20.064 -17.023 -17.445 1.00 42.02 690 ALA B C 1
ATOM 10869 O O . ALA B 1 690 ? 18.932 -16.834 -17.868 1.00 42.17 690 ALA B O 1
ATOM 10871 N N . HIS B 1 691 ? 20.297 -17.766 -16.369 1.00 43.35 691 HIS B N 1
ATOM 10872 C CA . HIS B 1 691 ? 19.166 -18.325 -15.632 1.00 45.55 691 HIS B CA 1
ATOM 10873 C C . HIS B 1 691 ? 18.385 -17.206 -14.939 1.00 47.53 691 HIS B C 1
ATOM 10874 O O . HIS B 1 691 ? 18.923 -16.124 -14.691 1.00 47.79 691 HIS B O 1
ATOM 10881 N N . HIS B 1 692 ? 17.111 -17.465 -14.667 1.00 48.98 692 HIS B N 1
ATOM 10882 C CA . HIS B 1 692 ? 16.226 -16.451 -14.101 1.00 51.48 692 HIS B CA 1
ATOM 10883 C C . HIS B 1 692 ? 16.632 -16.190 -12.662 1.00 53.35 692 HIS B C 1
ATOM 10884 O O . HIS B 1 692 ? 16.879 -17.120 -11.900 1.00 53.84 692 HIS B O 1
ATOM 10891 N N . HIS B 1 693 ? 16.722 -14.924 -12.285 1.00 54.98 693 HIS B N 1
ATOM 10892 C CA . HIS B 1 693 ? 16.979 -14.596 -10.904 1.00 57.04 693 HIS B CA 1
ATOM 10893 C C . HIS B 1 693 ? 15.608 -14.514 -10.264 1.00 60.68 693 HIS B C 1
ATOM 10894 O O . HIS B 1 693 ? 14.763 -13.747 -10.723 1.00 61.99 693 HIS B O 1
ATOM 10901 N N . HIS B 1 694 ? 15.352 -15.344 -9.259 1.00 64.61 694 HIS B N 1
ATOM 10902 C CA . HIS B 1 694 ? 14.114 -15.200 -8.491 1.00 71.09 694 HIS B CA 1
ATOM 10903 C C . HIS B 1 694 ? 14.324 -14.271 -7.287 1.00 74.64 694 HIS B C 1
ATOM 10904 O O . HIS B 1 694 ? 15.437 -13.815 -7.029 1.00 70.79 694 HIS B O 1
ATOM 10911 N N . HIS B 1 695 ? 13.231 -14.008 -6.575 1.00 40.86 695 HIS B N 1
ATOM 10912 C CA . HIS B 1 695 ? 13.132 -12.944 -5.601 1.00 47.33 695 HIS B CA 1
ATOM 10913 C C . HIS B 1 695 ? 12.186 -13.418 -4.478 1.00 50.90 695 HIS B C 1
ATOM 10914 O O . HIS B 1 695 ? 11.383 -12.654 -3.916 1.00 51.51 695 HIS B O 1
ATOM 10921 N N . GLU C 1 2 ? -31.041 -58.895 49.444 1.00 97.19 2 GLU C N 1
ATOM 10922 C CA . GLU C 1 2 ? -30.060 -59.037 48.326 1.00 94.02 2 GLU C CA 1
ATOM 10923 C C . GLU C 1 2 ? -30.807 -59.257 47.009 1.00 95.21 2 GLU C C 1
ATOM 10924 O O . GLU C 1 2 ? -31.624 -60.177 46.901 1.00 101.24 2 GLU C O 1
ATOM 10930 N N . SER C 1 3 ? -30.524 -58.411 46.017 1.00 90.50 3 SER C N 1
ATOM 10931 C CA . SER C 1 3 ? -31.221 -58.450 44.728 1.00 90.49 3 SER C CA 1
ATOM 10932 C C . SER C 1 3 ? -30.273 -58.052 43.594 1.00 84.95 3 SER C C 1
ATOM 10933 O O . SER C 1 3 ? -29.434 -57.160 43.758 1.00 79.87 3 SER C O 1
ATOM 10936 N N . LYS C 1 4 ? -30.411 -58.724 42.452 1.00 85.23 4 LYS C N 1
ATOM 10937 C CA . LYS C 1 4 ? -29.633 -58.394 41.255 1.00 81.22 4 LYS C CA 1
ATOM 10938 C C . LYS C 1 4 ? -30.122 -57.108 40.581 1.00 77.64 4 LYS C C 1
ATOM 10939 O O . LYS C 1 4 ? -29.412 -56.535 39.765 1.00 73.97 4 LYS C O 1
ATOM 10945 N N . ARG C 1 5 ? -31.333 -56.666 40.910 1.00 78.45 5 ARG C N 1
ATOM 10946 C CA . ARG C 1 5 ? -31.827 -55.373 40.437 1.00 76.68 5 ARG C CA 1
ATOM 10947 C C . ARG C 1 5 ? -31.020 -54.221 41.053 1.00 70.26 5 ARG C C 1
ATOM 10948 O O . ARG C 1 5 ? -30.742 -53.223 40.384 1.00 67.86 5 ARG C O 1
ATOM 10956 N N . LEU C 1 6 ? -30.649 -54.369 42.324 1.00 67.31 6 LEU C N 1
ATOM 10957 C CA . LEU C 1 6 ? -29.780 -53.398 43.000 1.00 62.08 6 LEU C CA 1
ATOM 10958 C C . LEU C 1 6 ? -28.379 -53.400 42.387 1.00 58.00 6 LEU C C 1
ATOM 10959 O O . LEU C 1 6 ? -27.852 -52.347 42.024 1.00 54.59 6 LEU C O 1
ATOM 10964 N N . ASP C 1 7 ? -27.793 -54.590 42.258 1.00 57.86 7 ASP C N 1
ATOM 10965 C CA . ASP C 1 7 ? -26.422 -54.715 41.785 1.00 54.95 7 ASP C CA 1
ATOM 10966 C C . ASP C 1 7 ? -26.253 -54.126 40.396 1.00 54.23 7 ASP C C 1
ATOM 10967 O O . ASP C 1 7 ? -25.262 -53.440 40.136 1.00 51.55 7 ASP C O 1
ATOM 10972 N N . ASN C 1 8 ? -27.229 -54.369 39.523 1.00 56.95 8 ASN C N 1
ATOM 10973 C CA . ASN C 1 8 ? -27.227 -53.785 38.176 1.00 57.11 8 ASN C CA 1
ATOM 10974 C C . ASN C 1 8 ? -27.490 -52.283 38.169 1.00 54.94 8 ASN C C 1
ATOM 10975 O O . ASN C 1 8 ? -26.849 -51.552 37.423 1.00 53.49 8 ASN C O 1
ATOM 10980 N N . ALA C 1 9 ? -28.439 -51.836 38.986 1.00 55.12 9 ALA C N 1
ATOM 10981 C CA . ALA C 1 9 ? -28.759 -50.418 39.086 1.00 53.85 9 ALA C CA 1
ATOM 10982 C C . ALA C 1 9 ? -27.550 -49.629 39.596 1.00 50.18 9 ALA C C 1
ATOM 10983 O O . ALA C 1 9 ? -27.332 -48.485 39.203 1.00 48.79 9 ALA C O 1
ATOM 10985 N N . ALA C 1 10 ? -26.755 -50.266 40.453 1.00 48.87 10 ALA C N 1
ATOM 10986 C CA . ALA C 1 10 ? -25.548 -49.657 40.985 1.00 46.03 10 ALA C CA 1
ATOM 10987 C C . ALA C 1 10 ? -24.457 -49.565 39.924 1.00 44.58 10 ALA C C 1
ATOM 10988 O O . ALA C 1 10 ? -23.811 -48.514 39.789 1.00 43.12 10 ALA C O 1
ATOM 10990 N N . LEU C 1 11 ? -24.247 -50.651 39.185 1.00 45.06 11 LEU C N 1
ATOM 10991 C CA . LEU C 1 11 ? -23.281 -50.653 38.077 1.00 44.46 11 LEU C CA 1
ATOM 10992 C C . LEU C 1 11 ? -23.620 -49.596 37.036 1.00 44.68 11 LEU C C 1
ATOM 10993 O O . LEU C 1 11 ? -22.756 -48.840 36.605 1.00 43.56 11 LEU C O 1
ATOM 10998 N N . ALA C 1 12 ? -24.881 -49.555 36.618 1.00 46.57 12 ALA C N 1
ATOM 10999 C CA . ALA C 1 12 ? -25.337 -48.540 35.659 1.00 47.80 12 ALA C CA 1
ATOM 11000 C C . ALA C 1 12 ? -25.131 -47.109 36.187 1.00 45.87 12 ALA C C 1
ATOM 11001 O O . ALA C 1 12 ? -24.934 -46.179 35.418 1.00 46.60 12 ALA C O 1
ATOM 11003 N N . ALA C 1 13 ? -25.192 -46.951 37.506 1.00 44.15 13 ALA C N 1
ATOM 11004 C CA . ALA C 1 13 ? -24.996 -45.654 38.170 1.00 42.66 13 ALA C CA 1
ATOM 11005 C C . ALA C 1 13 ? -23.534 -45.219 38.247 1.00 40.97 13 ALA C C 1
ATOM 11006 O O . ALA C 1 13 ? -23.257 -44.055 38.536 1.00 40.76 13 ALA C O 1
ATOM 11008 N N . GLY C 1 14 ? -22.603 -46.145 38.017 1.00 40.25 14 GLY C N 1
ATOM 11009 C CA . GLY C 1 14 ? -21.181 -45.851 38.121 1.00 39.10 14 GLY C CA 1
ATOM 11010 C C . GLY C 1 14 ? -20.595 -46.236 39.466 1.00 37.74 14 GLY C C 1
ATOM 11011 O O . GLY C 1 14 ? -19.501 -45.799 39.804 1.00 37.40 14 GLY C O 1
ATOM 11012 N N . ILE C 1 15 ? -21.302 -47.067 40.232 1.00 37.67 15 ILE C N 1
ATOM 11013 C CA . ILE C 1 15 ? -20.770 -47.565 41.487 1.00 37.06 15 ILE C CA 1
ATOM 11014 C C . ILE C 1 15 ? -19.989 -48.844 41.255 1.00 37.51 15 ILE C C 1
ATOM 11015 O O . ILE C 1 15 ? -20.546 -49.861 40.886 1.00 38.73 15 ILE C O 1
ATOM 11020 N N . SER C 1 16 ? -18.685 -48.768 41.472 1.00 37.40 16 SER C N 1
ATOM 11021 C CA . SER C 1 16 ? -17.816 -49.904 41.372 1.00 38.37 16 SER C CA 1
ATOM 11022 C C . SER C 1 16 ? -18.163 -50.885 42.494 1.00 39.43 16 SER C C 1
ATOM 11023 O O . SER C 1 16 ? -18.343 -50.464 43.632 1.00 39.70 16 SER C O 1
ATOM 11026 N N . PRO C 1 17 ? -18.278 -52.187 42.172 1.00 41.20 17 PRO C N 1
ATOM 11027 C CA . PRO C 1 17 ? -18.766 -53.195 43.121 1.00 42.55 17 PRO C CA 1
ATOM 11028 C C . PRO C 1 17 ? -17.768 -53.586 44.205 1.00 43.05 17 PRO C C 1
ATOM 11029 O O . PRO C 1 17 ? -18.148 -54.230 45.183 1.00 44.15 17 PRO C O 1
ATOM 11033 N N . ASN C 1 18 ? -16.505 -53.215 44.026 1.00 42.79 18 ASN C N 1
ATOM 11034 C CA . ASN C 1 18 ? -15.481 -53.528 45.004 1.00 43.60 18 ASN C CA 1
ATOM 11035 C C . ASN C 1 18 ? -14.411 -52.430 45.105 1.00 42.76 18 ASN C C 1
ATOM 11036 O O . ASN C 1 18 ? -14.493 -51.419 44.425 1.00 41.42 18 ASN C O 1
ATOM 11041 N N . TYR C 1 19 ? -13.430 -52.639 45.982 1.00 43.81 19 TYR C N 1
ATOM 11042 C CA . TYR C 1 19 ? -12.189 -51.873 45.969 1.00 44.10 19 TYR C CA 1
ATOM 11043 C C . TYR C 1 19 ? -11.038 -52.712 46.532 1.00 45.96 19 TYR C C 1
ATOM 11044 O O . TYR C 1 19 ? -11.275 -53.711 47.215 1.00 46.92 19 TYR C O 1
ATOM 11053 N N . ILE C 1 20 ? -9.804 -52.303 46.231 1.00 46.92 20 ILE C N 1
ATOM 11054 C CA . ILE C 1 20 ? -8.599 -53.008 46.666 1.00 49.30 20 ILE C CA 1
ATOM 11055 C C . ILE C 1 20 ? -8.257 -52.576 48.082 1.00 50.91 20 ILE C C 1
ATOM 11056 O O . ILE C 1 20 ? -7.646 -51.529 48.272 1.00 52.01 20 ILE C O 1
ATOM 11061 N N . ASN C 1 21 ? -8.648 -53.381 49.067 1.00 51.54 21 ASN C N 1
ATOM 11062 C CA . ASN C 1 21 ? -8.515 -53.001 50.479 1.00 53.42 21 ASN C CA 1
ATOM 11063 C C . ASN C 1 21 ? -7.057 -52.910 50.984 1.00 56.91 21 ASN C C 1
ATOM 11064 O O . ASN C 1 21 ? -6.107 -53.036 50.210 1.00 57.82 21 ASN C O 1
ATOM 11069 N N . ALA C 1 22 ? -6.893 -52.693 52.285 1.00 59.67 22 ALA C N 1
ATOM 11070 C CA . ALA C 1 22 ? -5.566 -52.513 52.899 1.00 63.67 22 ALA C CA 1
ATOM 11071 C C . ALA C 1 22 ? -4.583 -53.670 52.640 1.00 65.85 22 ALA C C 1
ATOM 11072 O O . ALA C 1 22 ? -3.366 -53.465 52.541 1.00 68.69 22 ALA C O 1
ATOM 11074 N N . HIS C 1 23 ? -5.127 -54.878 52.522 1.00 64.99 23 HIS C N 1
ATOM 11075 C CA . HIS C 1 23 ? -4.330 -56.094 52.369 1.00 67.27 23 HIS C CA 1
ATOM 11076 C C . HIS C 1 23 ? -3.936 -56.335 50.899 1.00 65.59 23 HIS C C 1
ATOM 11077 O O . HIS C 1 23 ? -3.171 -57.257 50.593 1.00 67.52 23 HIS C O 1
ATOM 11084 N N . GLY C 1 24 ? -4.451 -55.490 50.001 1.00 62.01 24 GLY C N 1
ATOM 11085 C CA . GLY C 1 24 ? -4.203 -55.617 48.567 1.00 60.64 24 GLY C CA 1
ATOM 11086 C C . GLY C 1 24 ? -5.200 -56.550 47.907 1.00 58.39 24 GLY C C 1
ATOM 11087 O O . GLY C 1 24 ? -4.978 -57.005 46.789 1.00 58.26 24 GLY C O 1
ATOM 11088 N N . LYS C 1 25 ? -6.309 -56.806 48.597 1.00 56.99 25 LYS C N 1
ATOM 11089 C CA . LYS C 1 25 ? -7.322 -57.743 48.146 1.00 55.83 25 LYS C CA 1
ATOM 11090 C C . LYS C 1 25 ? -8.595 -57.027 47.710 1.00 52.31 25 LYS C C 1
ATOM 11091 O O . LYS C 1 25 ? -8.924 -55.973 48.235 1.00 51.18 25 LYS C O 1
ATOM 11097 N N . PRO C 1 26 ? -9.336 -57.620 46.764 1.00 51.20 26 PRO C N 1
ATOM 11098 C CA . PRO C 1 26 ? -10.633 -57.062 46.398 1.00 48.68 26 PRO C CA 1
ATOM 11099 C C . PRO C 1 26 ? -11.630 -57.150 47.551 1.00 48.75 26 PRO C C 1
ATOM 11100 O O . PRO C 1 26 ? -11.820 -58.213 48.118 1.00 50.71 26 PRO C O 1
ATOM 11104 N N . GLN C 1 27 ? -12.271 -56.046 47.899 1.00 47.27 27 GLN C N 1
ATOM 11105 C CA . GLN C 1 27 ? -13.287 -56.095 48.948 1.00 47.73 27 GLN C CA 1
ATOM 11106 C C . GLN C 1 27 ? -14.624 -55.649 48.403 1.00 45.96 27 GLN C C 1
ATOM 11107 O O . GLN C 1 27 ? -14.725 -54.591 47.787 1.00 43.95 27 GLN C O 1
ATOM 11113 N N . SER C 1 28 ? -15.647 -56.454 48.654 1.00 47.01 28 SER C N 1
ATOM 11114 C CA . SER C 1 28 ? -16.954 -56.202 48.108 1.00 46.27 28 SER C CA 1
ATOM 11115 C C . SER C 1 28 ? -17.642 -55.032 48.795 1.00 45.25 28 SER C C 1
ATOM 11116 O O . SER C 1 28 ? -17.594 -54.896 50.021 1.00 46.25 28 SER C O 1
ATOM 11119 N N . ILE C 1 29 ? -18.281 -54.190 47.988 1.00 43.24 29 ILE C N 1
ATOM 11120 C CA . ILE C 1 29 ? -19.138 -53.144 48.501 1.00 42.60 29 ILE C CA 1
ATOM 11121 C C . ILE C 1 29 ? -20.457 -53.752 48.960 1.00 44.25 29 ILE C C 1
ATOM 11122 O O . ILE C 1 29 ? -21.036 -54.564 48.254 1.00 45.21 29 ILE C O 1
ATOM 11127 N N . SER C 1 30 ? -20.931 -53.343 50.138 1.00 45.21 30 SER C N 1
ATOM 11128 C CA . SER C 1 30 ? -22.161 -53.890 50.703 1.00 47.47 30 SER C CA 1
ATOM 11129 C C . SER C 1 30 ? -23.386 -53.370 49.947 1.00 46.98 30 SER C C 1
ATOM 11130 O O . SER C 1 30 ? -23.329 -52.344 49.264 1.00 44.58 30 SER C O 1
ATOM 11133 N N . ALA C 1 31 ? -24.481 -54.116 50.068 1.00 49.54 31 ALA C N 1
ATOM 11134 C CA . ALA C 1 31 ? -25.780 -53.768 49.478 1.00 50.30 31 ALA C CA 1
ATOM 11135 C C . ALA C 1 31 ? -26.326 -52.442 50.010 1.00 49.88 31 ALA C C 1
ATOM 11136 O O . ALA C 1 31 ? -26.789 -51.617 49.225 1.00 48.88 31 ALA C O 1
ATOM 11138 N N . GLU C 1 32 ? -26.271 -52.242 51.329 1.00 51.23 32 GLU C N 1
ATOM 11139 C CA . GLU C 1 32 ? -26.734 -50.990 51.944 1.00 51.37 32 GLU C CA 1
ATOM 11140 C C . GLU C 1 32 ? -25.992 -49.786 51.342 1.00 48.25 32 GLU C C 1
ATOM 11141 O O . GLU C 1 32 ? -26.610 -48.782 50.944 1.00 47.84 32 GLU C O 1
ATOM 11147 N N . THR C 1 33 ? -24.671 -49.888 51.264 1.00 46.48 33 THR C N 1
ATOM 11148 C CA . THR C 1 33 ? -23.885 -48.820 50.656 1.00 44.16 33 THR C CA 1
ATOM 11149 C C . THR C 1 33 ? -24.369 -48.508 49.229 1.00 42.90 33 THR C C 1
ATOM 11150 O O . THR C 1 33 ? -24.574 -47.338 48.895 1.00 42.47 33 THR C O 1
ATOM 11154 N N . LYS C 1 34 ? -24.584 -49.536 48.408 1.00 42.86 34 LYS C N 1
ATOM 11155 C CA . LYS C 1 34 ? -25.152 -49.326 47.076 1.00 42.41 34 LYS C CA 1
ATOM 11156 C C . LYS C 1 34 ? -26.482 -48.589 47.210 1.00 43.77 34 LYS C C 1
ATOM 11157 O O . LYS C 1 34 ? -26.712 -47.566 46.570 1.00 43.22 34 LYS C O 1
ATOM 11163 N N . ARG C 1 35 ? -27.337 -49.113 48.072 1.00 46.19 35 ARG C N 1
ATOM 11164 C CA . ARG C 1 35 ? -28.654 -48.530 48.355 1.00 48.31 35 ARG C CA 1
ATOM 11165 C C . ARG C 1 35 ? -28.577 -47.052 48.732 1.00 47.34 35 ARG C C 1
ATOM 11166 O O . ARG C 1 35 ? -29.225 -46.215 48.102 1.00 47.47 35 ARG C O 1
ATOM 11174 N N . ARG C 1 36 ? -27.770 -46.745 49.747 1.00 46.76 36 ARG C N 1
ATOM 11175 C CA . ARG C 1 36 ? -27.636 -45.365 50.255 1.00 46.58 36 ARG C CA 1
ATOM 11176 C C . ARG C 1 36 ? -27.081 -44.470 49.153 1.00 44.17 36 ARG C C 1
ATOM 11177 O O . ARG C 1 36 ? -27.553 -43.362 48.960 1.00 44.55 36 ARG C O 1
ATOM 11185 N N . LEU C 1 37 ? -26.096 -44.955 48.402 1.00 41.81 37 LEU C N 1
ATOM 11186 C CA . LEU C 1 37 ? -25.448 -44.081 47.429 1.00 40.15 37 LEU C CA 1
ATOM 11187 C C . LEU C 1 37 ? -26.319 -43.841 46.193 1.00 40.54 37 LEU C C 1
ATOM 11188 O O . LEU C 1 37 ? -26.284 -42.755 45.640 1.00 40.52 37 LEU C O 1
ATOM 11193 N N . LEU C 1 38 ? -27.088 -44.843 45.756 1.00 41.45 38 LEU C N 1
ATOM 11194 C CA . LEU C 1 38 ? -28.071 -44.645 44.683 1.00 42.65 38 LEU C CA 1
ATOM 11195 C C . LEU C 1 38 ? -29.132 -43.634 45.095 1.00 44.52 38 LEU C C 1
ATOM 11196 O O . LEU C 1 38 ? -29.685 -42.911 44.272 1.00 45.10 38 LEU C O 1
ATOM 11201 N N . ASP C 1 39 ? -29.443 -43.627 46.379 1.00 45.83 39 ASP C N 1
ATOM 11202 C CA . ASP C 1 39 ? -30.422 -42.700 46.903 1.00 48.39 39 ASP C CA 1
ATOM 11203 C C . ASP C 1 39 ? -29.863 -41.271 46.957 1.00 48.01 39 ASP C C 1
ATOM 11204 O O . ASP C 1 39 ? -30.599 -40.315 46.767 1.00 49.65 39 ASP C O 1
ATOM 11209 N N . ALA C 1 40 ? -28.561 -41.148 47.201 1.00 46.54 40 ALA C N 1
ATOM 11210 C CA . ALA C 1 40 ? -27.865 -39.856 47.163 1.00 46.90 40 ALA C CA 1
ATOM 11211 C C . ALA C 1 40 ? -27.874 -39.215 45.774 1.00 47.30 40 ALA C C 1
ATOM 11212 O O . ALA C 1 40 ? -27.931 -37.985 45.668 1.00 48.11 40 ALA C O 1
ATOM 11214 N N . MET C 1 41 ? -27.814 -40.048 44.725 1.00 46.95 41 MET C N 1
ATOM 11215 C CA . MET C 1 41 ? -27.741 -39.561 43.345 1.00 47.93 41 MET C CA 1
ATOM 11216 C C . MET C 1 41 ? -29.091 -39.067 42.852 1.00 50.85 41 MET C C 1
ATOM 11217 O O . MET C 1 41 ? -30.126 -39.431 43.402 1.00 52.39 41 MET C O 1
ATOM 11222 N N . HIS C 1 42 ? -29.058 -38.203 41.839 1.00 52.66 42 HIS C N 1
ATOM 11223 C CA . HIS C 1 42 ? -30.265 -37.712 41.161 1.00 56.22 42 HIS C CA 1
ATOM 11224 C C . HIS C 1 42 ? -30.641 -38.633 39.994 1.00 57.29 42 HIS C C 1
ATOM 11225 O O . HIS C 1 42 ? -29.767 -39.257 39.398 1.00 55.85 42 HIS C O 1
ATOM 11232 N N . GLN C 1 43 ? -31.935 -38.666 39.663 1.00 60.84 43 GLN C N 1
ATOM 11233 C CA . GLN C 1 43 ? -32.544 -39.661 38.752 1.00 62.96 43 GLN C CA 1
ATOM 11234 C C . GLN C 1 43 ? -32.691 -41.002 39.470 1.00 62.19 43 GLN C C 1
ATOM 11235 O O . GLN C 1 43 ? -33.140 -41.048 40.619 1.00 62.70 43 GLN C O 1
ATOM 11241 N N . THR C 1 52 ? -33.544 -40.642 21.856 1.00 61.80 52 THR C N 1
ATOM 11242 C CA . THR C 1 52 ? -32.906 -39.458 21.271 1.00 58.95 52 THR C CA 1
ATOM 11243 C C . THR C 1 52 ? -31.960 -39.869 20.142 1.00 57.21 52 THR C C 1
ATOM 11244 O O . THR C 1 52 ? -31.153 -40.782 20.320 1.00 56.84 52 THR C O 1
ATOM 11248 N N . PRO C 1 53 ? -32.035 -39.182 18.989 1.00 56.52 53 PRO C N 1
ATOM 11249 C CA . PRO C 1 53 ? -31.295 -39.663 17.810 1.00 56.02 53 PRO C CA 1
ATOM 11250 C C . PRO C 1 53 ? -29.774 -39.518 17.907 1.00 53.41 53 PRO C C 1
ATOM 11251 O O . PRO C 1 53 ? -29.044 -40.320 17.308 1.00 53.26 53 PRO C O 1
ATOM 11255 N N . VAL C 1 54 ? -29.316 -38.498 18.644 1.00 51.34 54 VAL C N 1
ATOM 11256 C CA . VAL C 1 54 ? -27.899 -38.306 18.986 1.00 49.04 54 VAL C CA 1
ATOM 11257 C C . VAL C 1 54 ? -27.772 -38.077 20.497 1.00 48.53 54 VAL C C 1
ATOM 11258 O O . VAL C 1 54 ? -28.764 -37.766 21.154 1.00 49.69 54 VAL C O 1
ATOM 11262 N N . PRO C 1 55 ? -26.556 -38.235 21.054 1.00 47.09 55 PRO C N 1
ATOM 11263 C CA . PRO C 1 55 ? -26.336 -37.867 22.465 1.00 46.73 55 PRO C CA 1
ATOM 11264 C C . PRO C 1 55 ? -26.381 -36.340 22.722 1.00 45.77 55 PRO C C 1
ATOM 11265 O O . PRO C 1 55 ? -26.117 -35.557 21.810 1.00 44.81 55 PRO C O 1
ATOM 11269 N N . ASN C 1 56 ? -26.692 -35.915 23.951 1.00 46.51 56 ASN C N 1
ATOM 11270 C CA . ASN C 1 56 ? -26.718 -34.474 24.264 1.00 46.00 56 ASN C CA 1
ATOM 11271 C C . ASN C 1 56 ? -25.336 -33.836 24.115 1.00 43.78 56 ASN C C 1
ATOM 11272 O O . ASN C 1 56 ? -25.217 -32.630 23.907 1.00 43.60 56 ASN C O 1
ATOM 11277 N N . VAL C 1 57 ? -24.299 -34.662 24.215 1.00 42.68 57 VAL C N 1
ATOM 11278 C CA . VAL C 1 57 ? -22.924 -34.227 24.030 1.00 40.84 57 VAL C CA 1
ATOM 11279 C C . VAL C 1 57 ? -22.071 -35.379 23.493 1.00 40.22 57 VAL C C 1
ATOM 11280 O O . VAL C 1 57 ? -22.366 -36.526 23.758 1.00 40.87 57 VAL C O 1
ATOM 11284 N N . MET C 1 58 ? -21.018 -35.051 22.748 1.00 39.37 58 MET C N 1
ATOM 11285 C CA . MET C 1 58 ? -20.044 -36.036 22.263 1.00 39.66 58 MET C CA 1
ATOM 11286 C C . MET C 1 58 ? -18.687 -35.375 22.187 1.00 38.30 58 MET C C 1
ATOM 11287 O O . MET C 1 58 ? -18.586 -34.253 21.711 1.00 37.78 58 MET C O 1
ATOM 11292 N N . VAL C 1 59 ? -17.639 -36.075 22.612 1.00 38.30 59 VAL C N 1
ATOM 11293 C CA . VAL C 1 59 ? -16.301 -35.492 22.631 1.00 37.56 59 VAL C CA 1
ATOM 11294 C C . VAL C 1 59 ? -15.350 -36.259 21.754 1.00 37.88 59 VAL C C 1
ATOM 11295 O O . VAL C 1 59 ? -15.349 -37.471 21.775 1.00 38.84 59 VAL C O 1
ATOM 11299 N N . TYR C 1 60 ? -14.515 -35.527 21.026 1.00 37.59 60 TYR C N 1
ATOM 11300 C CA . TYR C 1 60 ? -13.578 -36.107 20.079 1.00 38.66 60 TYR C CA 1
ATOM 11301 C C . TYR C 1 60 ? -12.237 -35.423 20.188 1.00 38.21 60 TYR C C 1
ATOM 11302 O O . TYR C 1 60 ? -12.172 -34.250 20.575 1.00 37.35 60 TYR C O 1
ATOM 11311 N N . THR C 1 61 ? -11.183 -36.146 19.817 1.00 38.93 61 THR C N 1
ATOM 11312 C CA . THR C 1 61 ? -9.847 -35.591 19.743 1.00 39.02 61 THR C CA 1
ATOM 11313 C C . THR C 1 61 ? -9.611 -35.098 18.317 1.00 40.56 61 THR C C 1
ATOM 11314 O O . THR C 1 61 ? -9.974 -35.791 17.340 1.00 42.00 61 THR C O 1
ATOM 11318 N N . SER C 1 62 ? -9.010 -33.911 18.174 1.00 40.64 62 SER C N 1
ATOM 11319 C CA . SER C 1 62 ? -8.709 -33.392 16.828 1.00 42.70 62 SER C CA 1
ATOM 11320 C C . SER C 1 62 ? -7.585 -34.190 16.140 1.00 45.21 62 SER C C 1
ATOM 11321 O O . SER C 1 62 ? -6.703 -34.744 16.805 1.00 45.27 62 SER C O 1
ATOM 11324 N N . GLY C 1 63 ? -7.646 -34.257 14.806 1.00 47.69 63 GLY C N 1
ATOM 11325 C CA . GLY C 1 63 ? -6.693 -35.044 14.014 1.00 50.82 63 GLY C CA 1
ATOM 11326 C C . GLY C 1 63 ? -7.078 -36.513 13.890 1.00 52.28 63 GLY C C 1
ATOM 11327 O O . GLY C 1 63 ? -6.306 -37.325 13.372 1.00 55.19 63 GLY C O 1
ATOM 11328 N N . LYS C 1 64 ? -8.279 -36.857 14.357 1.00 50.77 64 LYS C N 1
ATOM 11329 C CA . LYS C 1 64 ? -8.818 -38.206 14.222 1.00 52.23 64 LYS C CA 1
ATOM 11330 C C . LYS C 1 64 ? -10.235 -38.146 13.657 1.00 52.23 64 LYS C C 1
ATOM 11331 O O . LYS C 1 64 ? -10.861 -37.091 13.638 1.00 50.61 64 LYS C O 1
ATOM 11337 N N . LYS C 1 65 ? -10.729 -39.287 13.186 1.00 54.52 65 LYS C N 1
ATOM 11338 C CA . LYS C 1 65 ? -12.046 -39.363 12.577 1.00 54.92 65 LYS C CA 1
ATOM 11339 C C . LYS C 1 65 ? -13.092 -39.209 13.663 1.00 52.07 65 LYS C C 1
ATOM 11340 O O . LYS C 1 65 ? -12.824 -39.466 14.842 1.00 50.26 65 LYS C O 1
ATOM 11346 N N . MET C 1 66 ? -14.277 -38.751 13.275 1.00 51.60 66 MET C N 1
ATOM 11347 C CA . MET C 1 66 ? -15.326 -38.451 14.242 1.00 49.22 66 MET C CA 1
ATOM 11348 C C . MET C 1 66 ? -16.667 -39.053 13.815 1.00 50.66 66 MET C C 1
ATOM 11349 O O . MET C 1 66 ? -17.499 -38.368 13.212 1.00 50.67 66 MET C O 1
ATOM 11354 N N . PRO C 1 67 ? -16.882 -40.343 14.136 1.00 51.95 67 PRO C N 1
ATOM 11355 C CA . PRO C 1 67 ? -18.172 -40.942 13.853 1.00 53.56 67 PRO C CA 1
ATOM 11356 C C . PRO C 1 67 ? -19.244 -40.475 14.819 1.00 51.45 67 PRO C C 1
ATOM 11357 O O . PRO C 1 67 ? -18.985 -40.351 16.020 1.00 50.57 67 PRO C O 1
ATOM 11361 N N . MET C 1 68 ? -20.421 -40.180 14.278 1.00 51.73 68 MET C N 1
ATOM 11362 C CA . MET C 1 68 ? -21.619 -39.936 15.062 1.00 50.82 68 MET C CA 1
ATOM 11363 C C . MET C 1 68 ? -22.596 -41.111 14.871 1.00 53.67 68 MET C C 1
ATOM 11364 O O . MET C 1 68 ? -23.087 -41.365 13.759 1.00 55.46 68 MET C O 1
ATOM 11369 N N . VAL C 1 69 ? -22.855 -41.824 15.968 1.00 54.15 69 VAL C N 1
ATOM 11370 C CA . VAL C 1 69 ? -23.868 -42.875 16.027 1.00 56.78 69 VAL C CA 1
ATOM 11371 C C . VAL C 1 69 ? -25.243 -42.221 15.980 1.00 57.07 69 VAL C C 1
ATOM 11372 O O . VAL C 1 69 ? -25.567 -41.388 16.842 1.00 55.23 69 VAL C O 1
ATOM 11376 N N . VAL C 1 70 ? -26.054 -42.586 14.988 1.00 59.45 70 VAL C N 1
ATOM 11377 C CA . VAL C 1 70 ? -27.425 -42.087 14.922 1.00 60.26 70 VAL C CA 1
ATOM 11378 C C . VAL C 1 70 ? -28.415 -43.233 15.083 1.00 63.56 70 VAL C C 1
ATOM 11379 O O . VAL C 1 70 ? -28.600 -44.041 14.161 1.00 66.65 70 VAL C O 1
ATOM 11383 N N . GLU C 1 71 ? -29.035 -43.313 16.258 1.00 63.80 71 GLU C N 1
ATOM 11384 C CA . GLU C 1 71 ? -30.201 -44.170 16.463 1.00 67.20 71 GLU C CA 1
ATOM 11385 C C . GLU C 1 71 ? -31.426 -43.379 16.010 1.00 67.96 71 GLU C C 1
ATOM 11386 O O . GLU C 1 71 ? -31.319 -42.189 15.723 1.00 66.40 71 GLU C O 1
ATOM 11392 N N . GLY C 1 72 ? -32.580 -44.037 15.942 1.00 70.84 72 GLY C N 1
ATOM 11393 C CA . GLY C 1 72 ? -33.816 -43.403 15.492 1.00 72.05 72 GLY C CA 1
ATOM 11394 C C . GLY C 1 72 ? -34.455 -44.197 14.370 1.00 75.29 72 GLY C C 1
ATOM 11395 O O . GLY C 1 72 ? -34.552 -45.420 14.453 1.00 77.80 72 GLY C O 1
ATOM 11396 N N . SER C 1 73 ? -34.892 -43.502 13.322 1.00 75.70 73 SER C N 1
ATOM 11397 C CA . SER C 1 73 ? -35.540 -44.139 12.173 1.00 79.09 73 SER C CA 1
ATOM 11398 C C . SER C 1 73 ? -35.833 -43.117 11.076 1.00 79.23 73 SER C C 1
ATOM 11399 O O . SER C 1 73 ? -36.162 -41.967 11.366 1.00 77.56 73 SER C O 1
ATOM 11402 N N . GLY C 1 74 ? -35.723 -43.540 9.820 1.00 81.57 74 GLY C N 1
ATOM 11403 C CA . GLY C 1 74 ? -35.969 -42.650 8.683 1.00 82.52 74 GLY C CA 1
ATOM 11404 C C . GLY C 1 74 ? -34.836 -41.665 8.427 1.00 79.71 74 GLY C C 1
ATOM 11405 O O . GLY C 1 74 ? -33.750 -41.804 8.991 1.00 77.46 74 GLY C O 1
ATOM 11406 N N . GLU C 1 75 ? -35.105 -40.663 7.586 1.00 80.29 75 GLU C N 1
ATOM 11407 C CA . GLU C 1 75 ? -34.103 -39.670 7.166 1.00 78.37 75 GLU C CA 1
ATOM 11408 C C . GLU C 1 75 ? -34.080 -38.400 8.034 1.00 75.33 75 GLU C C 1
ATOM 11409 O O . GLU C 1 75 ? -35.129 -37.817 8.327 1.00 75.76 75 GLU C O 1
ATOM 11415 N N . TYR C 1 76 ? -32.869 -37.987 8.427 1.00 72.42 76 TYR C N 1
ATOM 11416 C CA . TYR C 1 76 ? -32.623 -36.726 9.132 1.00 69.52 76 TYR C CA 1
ATOM 11417 C C . TYR C 1 76 ? -31.765 -35.762 8.298 1.00 68.90 76 TYR C C 1
ATOM 11418 O O . TYR C 1 76 ? -30.811 -36.179 7.640 1.00 68.80 76 TYR C O 1
ATOM 11427 N N . SER C 1 77 ? -32.090 -34.471 8.357 1.00 68.62 77 SER C N 1
ATOM 11428 C CA . SER C 1 77 ? -31.196 -33.423 7.865 1.00 67.90 77 SER C CA 1
ATOM 11429 C C . SER C 1 77 ? -30.353 -32.922 9.045 1.00 64.37 77 SER C C 1
ATOM 11430 O O . SER C 1 77 ? -30.888 -32.662 10.121 1.00 63.45 77 SER C O 1
ATOM 11433 N N . TRP C 1 78 ? -29.043 -32.795 8.850 1.00 62.88 78 TRP C N 1
ATOM 11434 C CA . TRP C 1 78 ? -28.189 -32.266 9.894 1.00 60.04 78 TRP C CA 1
ATOM 11435 C C . TRP C 1 78 ? -27.514 -30.948 9.509 1.00 59.94 78 TRP C C 1
ATOM 11436 O O . TRP C 1 78 ? -27.252 -30.681 8.323 1.00 61.73 78 TRP C O 1
ATOM 11447 N N . LEU C 1 79 ? -27.308 -30.124 10.543 1.00 57.63 79 LEU C N 1
ATOM 11448 C CA . LEU C 1 79 ? -26.566 -28.869 10.490 1.00 57.36 79 LEU C CA 1
ATOM 11449 C C . LEU C 1 79 ? -25.505 -28.870 11.601 1.00 54.66 79 LEU C C 1
ATOM 11450 O O . LEU C 1 79 ? -25.817 -29.102 12.770 1.00 52.84 79 LEU C O 1
ATOM 11455 N N . LEU C 1 80 ? -24.263 -28.609 11.220 1.00 54.39 80 LEU C N 1
ATOM 11456 C CA . LEU C 1 80 ? -23.193 -28.442 12.163 1.00 52.69 80 LEU C CA 1
ATOM 11457 C C . LEU C 1 80 ? -22.715 -27.005 12.055 1.00 53.29 80 LEU C C 1
ATOM 11458 O O . LEU C 1 80 ? -22.355 -26.560 10.959 1.00 55.24 80 LEU C O 1
ATOM 11463 N N . THR C 1 81 ? -22.716 -26.292 13.183 1.00 51.70 81 THR C N 1
ATOM 11464 C CA . THR C 1 81 ? -22.208 -24.926 13.247 1.00 52.21 81 THR C CA 1
ATOM 11465 C C . THR C 1 81 ? -21.044 -24.867 14.220 1.00 50.08 81 THR C C 1
ATOM 11466 O O . THR C 1 81 ? -21.223 -25.132 15.409 1.00 49.06 81 THR C O 1
ATOM 11470 N N . THR C 1 82 ? -19.860 -24.505 13.726 1.00 50.16 82 THR C N 1
ATOM 11471 C CA . THR C 1 82 ? -18.698 -24.383 14.590 1.00 48.63 82 THR C CA 1
ATOM 11472 C C . THR C 1 82 ? -18.865 -23.177 15.525 1.00 49.29 82 THR C C 1
ATOM 11473 O O . THR C 1 82 ? -19.657 -22.262 15.250 1.00 50.67 82 THR C O 1
ATOM 11477 N N . GLU C 1 83 ? -18.100 -23.181 16.620 1.00 48.28 83 GLU C N 1
ATOM 11478 C CA . GLU C 1 83 ? -18.184 -22.145 17.634 1.00 48.92 83 GLU C CA 1
ATOM 11479 C C . GLU C 1 83 ? -17.979 -20.806 16.955 1.00 51.61 83 GLU C C 1
ATOM 11480 O O . GLU C 1 83 ? -18.624 -19.827 17.312 1.00 53.44 83 GLU C O 1
ATOM 11486 N N . GLU C 1 84 ? -17.070 -20.775 15.980 1.00 52.42 84 GLU C N 1
ATOM 11487 C CA . GLU C 1 84 ? -16.789 -19.553 15.236 1.00 55.27 84 GLU C CA 1
ATOM 11488 C C . GLU C 1 84 ? -17.883 -19.191 14.222 1.00 56.98 84 GLU C C 1
ATOM 11489 O O . GLU C 1 84 ? -18.071 -18.020 13.923 1.00 59.54 84 GLU C O 1
ATOM 11495 N N . GLY C 1 85 ? -18.611 -20.186 13.720 1.00 56.13 85 GLY C N 1
ATOM 11496 C CA . GLY C 1 85 ? -19.817 -19.936 12.916 1.00 58.04 85 GLY C CA 1
ATOM 11497 C C . GLY C 1 85 ? -19.910 -20.637 11.567 1.00 58.97 85 GLY C C 1
ATOM 11498 O O . GLY C 1 85 ? -20.971 -20.616 10.942 1.00 60.26 85 GLY C O 1
ATOM 11499 N N . THR C 1 86 ? -18.808 -21.242 11.113 1.00 58.46 86 THR C N 1
ATOM 11500 C CA . THR C 1 86 ? -18.787 -22.024 9.877 1.00 59.61 86 THR C CA 1
ATOM 11501 C C . THR C 1 86 ? -19.839 -23.140 9.913 1.00 58.37 86 THR C C 1
ATOM 11502 O O . THR C 1 86 ? -19.757 -24.045 10.745 1.00 56.12 86 THR C O 1
ATOM 11506 N N . GLN C 1 87 ? -20.821 -23.049 9.019 1.00 60.34 87 GLN C N 1
ATOM 11507 C CA . GLN C 1 87 ? -21.887 -24.048 8.892 1.00 59.86 87 GLN C CA 1
ATOM 11508 C C . GLN C 1 87 ? -21.544 -25.129 7.868 1.00 60.69 87 GLN C C 1
ATOM 11509 O O . GLN C 1 87 ? -21.000 -24.845 6.791 1.00 62.85 87 GLN C O 1
ATOM 11515 N N . TYR C 1 88 ? -21.858 -26.367 8.232 1.00 58.94 88 TYR C N 1
ATOM 11516 C CA . TYR C 1 88 ? -21.766 -27.505 7.346 1.00 60.09 88 TYR C CA 1
ATOM 11517 C C . TYR C 1 88 ? -23.107 -28.198 7.426 1.00 60.30 88 TYR C C 1
ATOM 11518 O O . TYR C 1 88 ? -23.753 -28.187 8.477 1.00 57.84 88 TYR C O 1
ATOM 11527 N N . LYS C 1 89 ? -23.521 -28.796 6.307 1.00 63.15 89 LYS C N 1
ATOM 11528 C CA . LYS C 1 89 ? -24.829 -29.426 6.206 1.00 64.10 89 LYS C CA 1
ATOM 11529 C C . LYS C 1 89 ? -24.732 -30.763 5.474 1.00 65.91 89 LYS C C 1
ATOM 11530 O O . LYS C 1 89 ? -23.844 -30.963 4.643 1.00 67.80 89 LYS C O 1
ATOM 11536 N N . GLY C 1 90 ? -25.651 -31.669 5.802 1.00 65.71 90 GLY C N 1
ATOM 11537 C CA . GLY C 1 90 ? -25.716 -32.989 5.183 1.00 67.74 90 GLY C CA 1
ATOM 11538 C C . GLY C 1 90 ? -27.026 -33.690 5.500 1.00 68.15 90 GLY C C 1
ATOM 11539 O O . GLY C 1 90 ? -27.954 -33.072 6.028 1.00 67.50 90 GLY C O 1
ATOM 11540 N N . HIS C 1 91 ? -27.114 -34.973 5.148 1.00 69.65 91 HIS C N 1
ATOM 11541 C CA . HIS C 1 91 ? -28.274 -35.800 5.501 1.00 70.01 91 HIS C CA 1
ATOM 11542 C C . HIS C 1 91 ? -27.805 -37.137 6.073 1.00 68.91 91 HIS C C 1
ATOM 11543 O O . HIS C 1 91 ? -26.704 -37.591 5.768 1.00 69.00 91 HIS C O 1
ATOM 11550 N N . VAL C 1 92 ? -28.626 -37.742 6.930 1.00 67.92 92 VAL C N 1
ATOM 11551 C CA . VAL C 1 92 ? -28.310 -39.046 7.517 1.00 67.76 92 VAL C CA 1
ATOM 11552 C C . VAL C 1 92 ? -29.574 -39.831 7.850 1.00 69.31 92 VAL C C 1
ATOM 11553 O O . VAL C 1 92 ? -30.593 -39.262 8.251 1.00 68.69 92 VAL C O 1
ATOM 11557 N N . THR C 1 93 ? -29.480 -41.146 7.681 1.00 71.47 93 THR C N 1
ATOM 11558 C CA . THR C 1 93 ? -30.574 -42.059 7.948 1.00 73.52 93 THR C CA 1
ATOM 11559 C C . THR C 1 93 ? -30.392 -42.699 9.323 1.00 71.84 93 THR C C 1
ATOM 11560 O O . THR C 1 93 ? -29.317 -43.202 9.642 1.00 70.79 93 THR C O 1
ATOM 11564 N N . GLY C 1 94 ? -31.453 -42.689 10.125 1.00 72.02 94 GLY C N 1
ATOM 11565 C CA . GLY C 1 94 ? -31.437 -43.322 11.440 1.00 71.49 94 GLY C CA 1
ATOM 11566 C C . GLY C 1 94 ? -31.007 -44.774 11.384 1.00 73.93 94 GLY C C 1
ATOM 11567 O O . GLY C 1 94 ? -31.246 -45.453 10.392 1.00 77.33 94 GLY C O 1
ATOM 11568 N N . GLY C 1 95 ? -30.363 -45.243 12.450 1.00 73.08 95 GLY C N 1
ATOM 11569 C CA . GLY C 1 95 ? -29.812 -46.604 12.497 1.00 75.65 95 GLY C CA 1
ATOM 11570 C C . GLY C 1 95 ? -28.457 -46.763 11.817 1.00 75.75 95 GLY C C 1
ATOM 11571 O O . GLY C 1 95 ? -27.920 -47.869 11.754 1.00 77.69 95 GLY C O 1
ATOM 11572 N N . LYS C 1 96 ? -27.907 -45.657 11.312 1.00 74.03 96 LYS C N 1
ATOM 11573 C CA . LYS C 1 96 ? -26.591 -45.631 10.680 1.00 74.19 96 LYS C CA 1
ATOM 11574 C C . LYS C 1 96 ? -25.706 -44.600 11.364 1.00 70.66 96 LYS C C 1
ATOM 11575 O O . LYS C 1 96 ? -26.172 -43.794 12.177 1.00 68.11 96 LYS C O 1
ATOM 11581 N N . ALA C 1 97 ? -24.424 -44.619 11.017 1.00 70.67 97 ALA C N 1
ATOM 11582 C CA . ALA C 1 97 ? -23.478 -43.645 11.541 1.00 67.27 97 ALA C CA 1
ATOM 11583 C C . ALA C 1 97 ? -23.021 -42.741 10.403 1.00 67.51 97 ALA C C 1
ATOM 11584 O O . ALA C 1 97 ? -22.913 -43.185 9.265 1.00 69.82 97 ALA C O 1
ATOM 11586 N N . PHE C 1 98 ? -22.768 -41.470 10.706 1.00 64.61 98 PHE C N 1
ATOM 11587 C CA . PHE C 1 98 ? -22.138 -40.572 9.738 1.00 64.92 98 PHE C CA 1
ATOM 11588 C C . PHE C 1 98 ? -20.957 -39.859 10.382 1.00 62.18 98 PHE C C 1
ATOM 11589 O O . PHE C 1 98 ? -20.955 -39.592 11.589 1.00 59.29 98 PHE C O 1
ATOM 11597 N N . ASN C 1 99 ? -19.946 -39.572 9.570 1.00 63.02 99 ASN C N 1
ATOM 11598 C CA . ASN C 1 99 ? -18.776 -38.841 10.032 1.00 60.86 99 ASN C CA 1
ATOM 11599 C C . ASN C 1 99 ? -19.004 -37.340 9.956 1.00 59.34 99 ASN C C 1
ATOM 11600 O O . ASN C 1 99 ? -19.689 -36.856 9.055 1.00 60.56 99 ASN C O 1
ATOM 11605 N N . LEU C 1 100 ? -18.444 -36.603 10.914 1.00 56.58 100 LEU C N 1
ATOM 11606 C CA . LEU C 1 100 ? -18.524 -35.144 10.887 1.00 55.47 100 LEU C CA 1
ATOM 11607 C C . LEU C 1 100 ? -17.530 -34.621 9.844 1.00 57.32 100 LEU C C 1
ATOM 11608 O O . LEU C 1 100 ? -16.587 -35.330 9.478 1.00 59.19 100 LEU C O 1
ATOM 11613 N N . PRO C 1 101 ? -17.748 -33.398 9.330 1.00 57.38 101 PRO C N 1
ATOM 11614 C CA . PRO C 1 101 ? -16.808 -32.907 8.316 1.00 59.25 101 PRO C CA 1
ATOM 11615 C C . PRO C 1 101 ? -15.369 -32.943 8.810 1.00 58.13 101 PRO C C 1
ATOM 11616 O O . PRO C 1 101 ? -15.120 -32.881 10.022 1.00 55.13 101 PRO C O 1
ATOM 11620 N N . THR C 1 102 ? -14.440 -33.020 7.866 1.00 60.49 102 THR C N 1
ATOM 11621 C CA . THR C 1 102 ? -13.028 -33.223 8.164 1.00 60.45 102 THR C CA 1
ATOM 11622 C C . THR C 1 102 ? -12.346 -32.011 8.796 1.00 58.62 102 THR C C 1
ATOM 11623 O O . THR C 1 102 ? -12.781 -30.873 8.624 1.00 58.35 102 THR C O 1
ATOM 11627 N N . LYS C 1 103 ? -11.270 -32.284 9.535 1.00 57.71 103 LYS C N 1
ATOM 11628 C CA . LYS C 1 103 ? -10.394 -31.249 10.084 1.00 56.76 103 LYS C CA 1
ATOM 11629 C C . LYS C 1 103 ? -11.160 -30.190 10.893 1.00 53.85 103 LYS C C 1
ATOM 11630 O O . LYS C 1 103 ? -10.807 -29.014 10.891 1.00 54.09 103 LYS C O 1
ATOM 11636 N N . LEU C 1 104 ? -12.210 -30.613 11.587 1.00 51.42 104 LEU C N 1
ATOM 11637 C CA . LEU C 1 104 ? -12.978 -29.693 12.419 1.00 49.64 104 LEU C CA 1
ATOM 11638 C C . LEU C 1 104 ? -12.063 -29.045 13.459 1.00 47.94 104 LEU C C 1
ATOM 11639 O O . LEU C 1 104 ? -11.191 -29.710 14.011 1.00 47.53 104 LEU C O 1
ATOM 11644 N N . PRO C 1 105 ? -12.250 -27.742 13.721 1.00 47.42 105 PRO C N 1
ATOM 11645 C CA . PRO C 1 105 ? -11.342 -27.100 14.657 1.00 46.34 105 PRO C CA 1
ATOM 11646 C C . PRO C 1 105 ? -11.717 -27.361 16.127 1.00 44.04 105 PRO C C 1
ATOM 11647 O O . PRO C 1 105 ? -12.854 -27.739 16.442 1.00 43.39 105 PRO C O 1
ATOM 11651 N N . GLU C 1 106 ? -10.751 -27.165 17.014 1.00 42.78 106 GLU C N 1
ATOM 11652 C CA . GLU C 1 106 ? -10.965 -27.407 18.437 1.00 40.81 106 GLU C CA 1
ATOM 11653 C C . GLU C 1 106 ? -11.935 -26.367 18.963 1.00 40.13 106 GLU C C 1
ATOM 11654 O O . GLU C 1 106 ? -11.878 -25.205 18.557 1.00 41.04 106 GLU C O 1
ATOM 11660 N N . GLY C 1 107 ? -12.855 -26.789 19.823 1.00 38.66 107 GLY C N 1
ATOM 11661 C CA . GLY C 1 107 ? -13.868 -25.885 20.336 1.00 38.62 107 GLY C CA 1
ATOM 11662 C C . GLY C 1 107 ? -15.170 -26.570 20.666 1.00 37.91 107 GLY C C 1
ATOM 11663 O O . GLY C 1 107 ? -15.220 -27.792 20.782 1.00 36.98 107 GLY C O 1
ATOM 11664 N N . TYR C 1 108 ? -16.218 -25.755 20.785 1.00 38.64 108 TYR C N 1
ATOM 11665 C CA . TYR C 1 108 ? -17.555 -26.170 21.204 1.00 38.78 108 TYR C CA 1
ATOM 11666 C C . TYR C 1 108 ? -18.562 -25.929 20.092 1.00 39.96 108 TYR C C 1
ATOM 11667 O O . TYR C 1 108 ? -18.965 -24.801 19.843 1.00 41.50 108 TYR C O 1
ATOM 11676 N N . HIS C 1 109 ? -18.987 -27.001 19.442 1.00 40.05 109 HIS C N 1
ATOM 11677 C CA . HIS C 1 109 ? -19.787 -26.902 18.236 1.00 41.41 109 HIS C CA 1
ATOM 11678 C C . HIS C 1 109 ? -21.194 -27.364 18.497 1.00 42.16 109 HIS C C 1
ATOM 11679 O O . HIS C 1 109 ? -21.493 -27.981 19.539 1.00 41.63 109 HIS C O 1
ATOM 11686 N N . THR C 1 110 ? -22.051 -27.062 17.530 1.00 43.55 110 THR C N 1
ATOM 11687 C CA . THR C 1 110 ? -23.459 -27.393 17.600 1.00 44.68 110 THR C CA 1
ATOM 11688 C C . THR C 1 110 ? -23.816 -28.265 16.403 1.00 45.45 110 THR C C 1
ATOM 11689 O O . THR C 1 110 ? -23.649 -27.856 15.253 1.00 46.73 110 THR C O 1
ATOM 11693 N N . LEU C 1 111 ? -24.266 -29.481 16.697 1.00 45.22 111 LEU C N 1
ATOM 11694 C CA . LEU C 1 111 ? -24.835 -30.383 15.721 1.00 46.11 111 LEU C CA 1
ATOM 11695 C C . LEU C 1 111 ? -26.312 -30.409 15.990 1.00 47.72 111 LEU C C 1
ATOM 11696 O O . LEU C 1 111 ? -26.715 -30.640 17.129 1.00 47.42 111 LEU C O 1
ATOM 11701 N N . THR C 1 112 ? -27.128 -30.168 14.968 1.00 49.84 112 THR C N 1
ATOM 11702 C CA . THR C 1 112 ? -28.579 -30.297 15.116 1.00 51.83 112 THR C CA 1
ATOM 11703 C C . THR C 1 112 ? -29.084 -31.279 14.059 1.00 53.74 112 THR C C 1
ATOM 11704 O O . THR C 1 112 ? -28.580 -31.294 12.948 1.00 53.81 112 THR C O 1
ATOM 11708 N N . LEU C 1 113 ? -30.061 -32.101 14.439 1.00 55.37 113 LEU C N 1
ATOM 11709 C CA . LEU C 1 113 ? -30.665 -33.096 13.569 1.00 57.69 113 LEU C CA 1
ATOM 11710 C C . LEU C 1 113 ? -32.172 -32.880 13.529 1.00 60.94 113 LEU C C 1
ATOM 11711 O O . LEU C 1 113 ? -32.807 -32.846 14.581 1.00 61.34 113 LEU C O 1
ATOM 11716 N N . THR C 1 114 ? -32.735 -32.752 12.323 1.00 64.08 114 THR C N 1
ATOM 11717 C CA . THR C 1 114 ? -34.158 -32.402 12.135 1.00 67.65 114 THR C CA 1
ATOM 11718 C C . THR C 1 114 ? -34.969 -33.505 11.446 1.00 70.91 114 THR C C 1
ATOM 11719 O O . THR C 1 114 ? -34.490 -34.147 10.511 1.00 71.48 114 THR C O 1
ATOM 11723 N N . GLN C 1 115 ? -36.204 -33.703 11.908 1.00 73.89 115 GLN C N 1
ATOM 11724 C CA . GLN C 1 115 ? -37.127 -34.675 11.308 1.00 77.63 115 GLN C CA 1
ATOM 11725 C C . GLN C 1 115 ? -38.568 -34.356 11.692 1.00 80.98 115 GLN C C 1
ATOM 11726 O O . GLN C 1 115 ? -38.945 -34.478 12.861 1.00 81.24 115 GLN C O 1
ATOM 11732 N N . ASP C 1 116 ? -39.370 -33.971 10.700 1.00 84.74 116 ASP C N 1
ATOM 11733 C CA . ASP C 1 116 ? -40.740 -33.515 10.934 1.00 88.40 116 ASP C CA 1
ATOM 11734 C C . ASP C 1 116 ? -40.686 -32.379 11.977 1.00 87.82 116 ASP C C 1
ATOM 11735 O O . ASP C 1 116 ? -39.839 -31.493 11.854 1.00 86.12 116 ASP C O 1
ATOM 11740 N N . ASP C 1 117 ? -41.531 -32.401 13.007 1.00 90.03 117 ASP C N 1
ATOM 11741 C CA . ASP C 1 117 ? -41.505 -31.337 14.028 1.00 90.19 117 ASP C CA 1
ATOM 11742 C C . ASP C 1 117 ? -40.300 -31.415 14.967 1.00 86.87 117 ASP C C 1
ATOM 11743 O O . ASP C 1 117 ? -39.979 -30.437 15.644 1.00 86.01 117 ASP C O 1
ATOM 11748 N N . GLN C 1 118 ? -39.638 -32.572 14.993 1.00 85.19 118 GLN C N 1
ATOM 11749 C CA . GLN C 1 118 ? -38.597 -32.856 15.976 1.00 82.23 118 GLN C CA 1
ATOM 11750 C C . GLN C 1 118 ? -37.298 -32.112 15.682 1.00 78.99 118 GLN C C 1
ATOM 11751 O O . GLN C 1 118 ? -37.048 -31.695 14.553 1.00 79.39 118 GLN C O 1
ATOM 11757 N N . ARG C 1 119 ? -36.487 -31.952 16.725 1.00 76.45 119 ARG C N 1
ATOM 11758 C CA . ARG C 1 119 ? -35.155 -31.349 16.628 1.00 73.00 119 ARG C CA 1
ATOM 11759 C C . ARG C 1 119 ? -34.285 -31.880 17.761 1.00 69.53 119 ARG C C 1
ATOM 11760 O O . ARG C 1 119 ? -34.705 -31.877 18.921 1.00 70.58 119 ARG C O 1
ATOM 11768 N N . ALA C 1 120 ? -33.078 -32.330 17.437 1.00 65.52 120 ALA C N 1
ATOM 11769 C CA . ALA C 1 120 ? -32.197 -32.907 18.448 1.00 62.61 120 ALA C CA 1
ATOM 11770 C C . ALA C 1 120 ? -30.793 -32.296 18.391 1.00 59.14 120 ALA C C 1
ATOM 11771 O O . ALA C 1 120 ? -30.095 -32.399 17.384 1.00 58.08 120 ALA C O 1
ATOM 11773 N N . HIS C 1 121 ? -30.391 -31.665 19.494 1.00 57.42 121 HIS C N 1
ATOM 11774 C CA . HIS C 1 121 ? -29.117 -30.958 19.571 1.00 54.38 121 HIS C CA 1
ATOM 11775 C C . HIS C 1 121 ? -28.069 -31.816 20.262 1.00 51.36 121 HIS C C 1
ATOM 11776 O O . HIS C 1 121 ? -28.373 -32.559 21.193 1.00 51.86 121 HIS C O 1
ATOM 11783 N N . CYS C 1 122 ? -26.832 -31.712 19.794 1.00 48.42 122 CYS C N 1
ATOM 11784 C CA . CYS C 1 122 ? -25.697 -32.345 20.452 1.00 45.94 122 CYS C CA 1
ATOM 11785 C C . CYS C 1 122 ? -24.588 -31.322 20.531 1.00 44.17 122 CYS C C 1
ATOM 11786 O O . CYS C 1 122 ? -24.298 -30.637 19.539 1.00 43.91 122 CYS C O 1
ATOM 11789 N N . ARG C 1 123 ? -23.990 -31.194 21.716 1.00 42.90 123 ARG C N 1
ATOM 11790 C CA . ARG C 1 123 ? -22.814 -30.360 21.874 1.00 41.30 123 ARG C CA 1
ATOM 11791 C C . ARG C 1 123 ? -21.645 -31.197 21.404 1.00 39.83 123 ARG C C 1
ATOM 11792 O O . ARG C 1 123 ? -21.351 -32.230 21.985 1.00 39.32 123 ARG C O 1
ATOM 11800 N N . VAL C 1 124 ? -20.994 -30.751 20.340 1.00 39.64 124 VAL C N 1
ATOM 11801 C CA . VAL C 1 124 ? -19.847 -31.452 19.801 1.00 39.13 124 VAL C CA 1
ATOM 11802 C C . VAL C 1 124 ? -18.582 -30.724 20.239 1.00 38.48 124 VAL C C 1
ATOM 11803 O O . VAL C 1 124 ? -18.313 -29.588 19.812 1.00 39.00 124 VAL C O 1
ATOM 11807 N N . ILE C 1 125 ? -17.815 -31.397 21.091 1.00 37.45 125 ILE C N 1
ATOM 11808 C CA . ILE C 1 125 ? -16.620 -30.845 21.656 1.00 36.66 125 ILE C CA 1
ATOM 11809 C C . ILE C 1 125 ? -15.434 -31.481 20.978 1.00 36.47 125 ILE C C 1
ATOM 11810 O O . ILE C 1 125 ? -15.312 -32.709 20.946 1.00 37.06 125 ILE C O 1
ATOM 11815 N N . VAL C 1 126 ? -14.550 -30.651 20.444 1.00 36.38 126 VAL C N 1
ATOM 11816 C CA . VAL C 1 126 ? -13.362 -31.150 19.780 1.00 36.66 126 VAL C CA 1
ATOM 11817 C C . VAL C 1 126 ? -12.139 -30.626 20.497 1.00 36.04 126 VAL C C 1
ATOM 11818 O O . VAL C 1 126 ? -11.928 -29.428 20.516 1.00 36.25 126 VAL C O 1
ATOM 11822 N N . ALA C 1 127 ? -11.309 -31.551 20.985 1.00 35.62 127 ALA C N 1
ATOM 11823 C CA . ALA C 1 127 ? -10.252 -31.269 21.931 1.00 35.47 127 ALA C CA 1
ATOM 11824 C C . ALA C 1 127 ? -8.885 -31.699 21.451 1.00 36.18 127 ALA C C 1
ATOM 11825 O O . ALA C 1 127 ? -8.747 -32.733 20.792 1.00 36.87 127 ALA C O 1
ATOM 11827 N N . PRO C 1 128 ? -7.853 -30.942 21.838 1.00 36.33 128 PRO C N 1
ATOM 11828 C CA . PRO C 1 128 ? -6.503 -31.419 21.583 1.00 37.46 128 PRO C CA 1
ATOM 11829 C C . PRO C 1 128 ? -6.196 -32.636 22.448 1.00 37.37 128 PRO C C 1
ATOM 11830 O O . PRO C 1 128 ? -6.884 -32.894 23.428 1.00 36.40 128 PRO C O 1
ATOM 11834 N N . LYS C 1 129 ? -5.139 -33.342 22.098 1.00 38.84 129 LYS C N 1
ATOM 11835 C CA . LYS C 1 129 ? -4.675 -34.462 22.881 1.00 39.85 129 LYS C CA 1
ATOM 11836 C C . LYS C 1 129 ? -4.083 -33.933 24.204 1.00 39.85 129 LYS C C 1
ATOM 11837 O O . LYS C 1 129 ? -4.485 -34.368 25.269 1.00 39.31 129 LYS C O 1
ATOM 11843 N N . ARG C 1 130 ? -3.155 -32.984 24.109 1.00 37.26 130 ARG C N 1
ATOM 11844 C CA . ARG C 1 130 ? -2.391 -32.503 25.252 1.00 36.84 130 ARG C CA 1
ATOM 11845 C C . ARG C 1 130 ? -2.872 -31.149 25.772 1.00 35.81 130 ARG C C 1
ATOM 11846 O O . ARG C 1 130 ? -3.268 -30.280 24.978 1.00 35.65 130 ARG C O 1
ATOM 11854 N N . CYS C 1 131 ? -2.810 -30.992 27.098 1.00 34.65 131 CYS C N 1
ATOM 11855 C CA . CYS C 1 131 ? -2.818 -29.686 27.750 1.00 33.92 131 CYS C CA 1
ATOM 11856 C C . CYS C 1 131 ? -1.713 -28.767 27.245 1.00 33.89 131 CYS C C 1
ATOM 11857 O O . CYS C 1 131 ? -0.724 -29.211 26.682 1.00 34.17 131 CYS C O 1
ATOM 11860 N N . TYR C 1 132 ? -1.881 -27.477 27.503 1.00 33.60 132 TYR C N 1
ATOM 11861 C CA . TYR C 1 132 ? -0.896 -26.458 27.125 1.00 33.87 132 TYR C CA 1
ATOM 11862 C C . TYR C 1 132 ? 0.377 -26.662 27.905 1.00 33.39 132 TYR C C 1
ATOM 11863 O O . TYR C 1 132 ? 0.341 -26.982 29.095 1.00 32.92 132 TYR C O 1
ATOM 11872 N N . GLU C 1 133 ? 1.494 -26.428 27.243 1.00 33.40 133 GLU C N 1
ATOM 11873 C CA . GLU C 1 133 ? 2.773 -26.367 27.901 1.00 33.11 133 GLU C CA 1
ATOM 11874 C C . GLU C 1 133 ? 3.512 -25.145 27.377 1.00 33.18 133 GLU C C 1
ATOM 11875 O O . GLU C 1 133 ? 3.607 -24.972 26.172 1.00 33.64 133 GLU C O 1
ATOM 11881 N N . PRO C 1 134 ? 4.053 -24.308 28.288 1.00 32.58 134 PRO C N 1
ATOM 11882 C CA . PRO C 1 134 ? 4.758 -23.116 27.824 1.00 32.70 134 PRO C CA 1
ATOM 11883 C C . PRO C 1 134 ? 5.997 -23.519 27.043 1.00 33.43 134 PRO C C 1
ATOM 11884 O O . PRO C 1 134 ? 6.500 -24.648 27.200 1.00 33.70 134 PRO C O 1
ATOM 11888 N N . GLN C 1 135 ? 6.449 -22.616 26.183 1.00 33.66 135 GLN C N 1
ATOM 11889 C CA . GLN C 1 135 ? 7.613 -22.832 25.344 1.00 34.41 135 GLN C CA 1
ATOM 11890 C C . GLN C 1 135 ? 8.817 -23.319 26.142 1.00 34.14 135 GLN C C 1
ATOM 11891 O O . GLN C 1 135 ? 9.591 -24.169 25.672 1.00 34.73 135 GLN C O 1
ATOM 11897 N N . ALA C 1 136 ? 9.002 -22.733 27.329 1.00 33.09 136 ALA C N 1
ATOM 11898 C CA . ALA C 1 136 ? 10.114 -23.101 28.186 1.00 33.03 136 ALA C CA 1
ATOM 11899 C C . ALA C 1 136 ? 10.116 -24.607 28.500 1.00 32.89 136 ALA C C 1
ATOM 11900 O O . ALA C 1 136 ? 11.178 -25.250 28.516 1.00 33.29 136 ALA C O 1
ATOM 11902 N N . LEU C 1 137 ? 8.934 -25.172 28.732 1.00 32.17 137 LEU C N 1
ATOM 11903 C CA . LEU C 1 137 ? 8.856 -26.603 29.012 1.00 32.38 137 LEU C CA 1
ATOM 11904 C C . LEU C 1 137 ? 8.987 -27.437 27.758 1.00 33.43 137 LEU C C 1
ATOM 11905 O O . LEU C 1 137 ? 9.598 -28.481 27.830 1.00 33.92 137 LEU C O 1
ATOM 11910 N N . LEU C 1 138 ? 8.472 -26.961 26.613 1.00 33.92 138 LEU C N 1
ATOM 11911 C CA . LEU C 1 138 ? 8.727 -27.645 25.324 1.00 35.34 138 LEU C CA 1
ATOM 11912 C C . LEU C 1 138 ? 10.211 -27.635 24.990 1.00 36.44 138 LEU C C 1
ATOM 11913 O O . LEU C 1 138 ? 10.725 -28.562 24.428 1.00 37.15 138 LEU C O 1
ATOM 11918 N N . ASN C 1 139 ? 10.889 -26.571 25.385 1.00 36.73 139 ASN C N 1
ATOM 11919 C CA . ASN C 1 139 ? 12.321 -26.425 25.174 1.00 37.93 139 ASN C CA 1
ATOM 11920 C C . ASN C 1 139 ? 13.172 -27.192 26.202 1.00 37.96 139 ASN C C 1
ATOM 11921 O O . ASN C 1 139 ? 14.392 -27.076 26.183 1.00 38.91 139 ASN C O 1
ATOM 11926 N N . LYS C 1 140 ? 12.542 -27.937 27.117 1.00 37.16 140 LYS C N 1
ATOM 11927 C CA . LYS C 1 140 ? 13.262 -28.821 28.049 1.00 37.31 140 LYS C CA 1
ATOM 11928 C C . LYS C 1 140 ? 13.968 -28.062 29.173 1.00 36.72 140 LYS C C 1
ATOM 11929 O O . LYS C 1 140 ? 14.952 -28.549 29.719 1.00 37.21 140 LYS C O 1
ATOM 11935 N N . GLN C 1 141 ? 13.474 -26.881 29.524 1.00 35.73 141 GLN C N 1
ATOM 11936 C CA . GLN C 1 141 ? 14.114 -26.085 30.562 1.00 35.46 141 GLN C CA 1
ATOM 11937 C C . GLN C 1 141 ? 13.621 -26.553 31.932 1.00 34.53 141 GLN C C 1
ATOM 11938 O O . GLN C 1 141 ? 12.510 -27.065 32.062 1.00 33.58 141 GLN C O 1
ATOM 11944 N N . LYS C 1 142 ? 14.466 -26.342 32.939 1.00 34.80 142 LYS C N 1
ATOM 11945 C CA . LYS C 1 142 ? 14.178 -26.675 34.332 1.00 34.24 142 LYS C CA 1
ATOM 11946 C C . LYS C 1 142 ? 13.926 -25.391 35.110 1.00 33.75 142 LYS C C 1
ATOM 11947 O O . LYS C 1 142 ? 14.831 -24.587 35.360 1.00 34.16 142 LYS C O 1
ATOM 11953 N N . LEU C 1 143 ? 12.667 -25.209 35.475 1.00 32.84 143 LEU C N 1
ATOM 11954 C CA . LEU C 1 143 ? 12.204 -23.986 36.059 1.00 32.31 143 LEU C CA 1
ATOM 11955 C C . LEU C 1 143 ? 11.957 -24.165 37.561 1.00 31.90 143 LEU C C 1
ATOM 11956 O O . LEU C 1 143 ? 11.758 -25.277 38.064 1.00 31.44 143 LEU C O 1
ATOM 11961 N N . TRP C 1 144 ? 11.989 -23.043 38.258 1.00 31.78 144 TRP C N 1
ATOM 11962 C CA . TRP C 1 144 ? 11.591 -23.008 39.650 1.00 31.55 144 TRP C CA 1
ATOM 11963 C C . TRP C 1 144 ? 10.653 -21.846 39.903 1.00 30.94 144 TRP C C 1
ATOM 11964 O O . TRP C 1 144 ? 10.490 -20.935 39.073 1.00 30.61 144 TRP C O 1
ATOM 11975 N N . GLY C 1 145 ? 9.996 -21.918 41.046 1.00 30.76 145 GLY C N 1
ATOM 11976 C CA . GLY C 1 145 ? 9.209 -20.811 41.550 1.00 30.50 145 GLY C CA 1
ATOM 11977 C C . GLY C 1 145 ? 8.937 -21.006 43.024 1.00 30.73 145 GLY C C 1
ATOM 11978 O O . GLY C 1 145 ? 9.360 -21.998 43.621 1.00 31.20 145 GLY C O 1
ATOM 11979 N N . ALA C 1 146 ? 8.206 -20.062 43.603 1.00 30.60 146 ALA C N 1
AT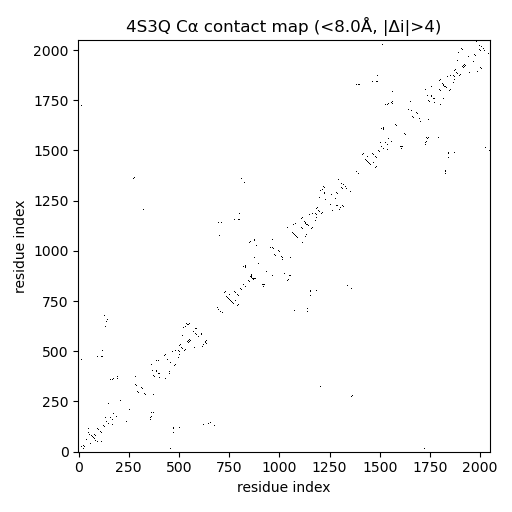OM 11980 C CA . ALA C 1 146 ? 7.897 -20.101 45.024 1.00 30.60 146 ALA C CA 1
ATOM 11981 C C . ALA C 1 146 ? 6.497 -20.639 45.212 1.00 29.93 146 ALA C C 1
ATOM 11982 O O . ALA C 1 146 ? 5.561 -20.167 44.584 1.00 29.43 146 ALA C O 1
ATOM 11984 N N . CYS C 1 147 ? 6.349 -21.633 46.067 1.00 30.08 147 CYS C N 1
ATOM 11985 C CA . CYS C 1 147 ? 5.040 -22.101 46.456 1.00 29.66 147 CYS C CA 1
ATOM 11986 C C . CYS C 1 147 ? 4.744 -21.506 47.836 1.00 29.56 147 CYS C C 1
ATOM 11987 O O . CYS C 1 147 ? 5.462 -21.771 48.785 1.00 29.51 147 CYS C O 1
ATOM 11990 N N . VAL C 1 148 ? 3.693 -20.701 47.925 1.00 29.12 148 VAL C N 1
ATOM 11991 C CA . VAL C 1 148 ? 3.425 -19.919 49.135 1.00 29.54 148 VAL C CA 1
ATOM 11992 C C . VAL C 1 148 ? 2.014 -20.122 49.643 1.00 29.06 148 VAL C C 1
ATOM 11993 O O . VAL C 1 148 ? 1.098 -20.410 48.893 1.00 28.92 148 VAL C O 1
ATOM 11997 N N . GLN C 1 149 ? 1.847 -19.926 50.932 1.00 29.07 149 GLN C N 1
ATOM 11998 C CA . GLN C 1 149 ? 0.532 -19.778 51.514 1.00 28.58 149 GLN C CA 1
ATOM 11999 C C . GLN C 1 149 ? 0.319 -18.275 51.607 1.00 28.04 149 GLN C C 1
ATOM 12000 O O . GLN C 1 149 ? 0.950 -17.613 52.434 1.00 28.16 149 GLN C O 1
ATOM 12006 N N . LEU C 1 150 ? -0.524 -17.733 50.727 1.00 26.95 150 LEU C N 1
ATOM 12007 C CA . LEU C 1 150 ? -0.602 -16.299 50.538 1.00 26.83 150 LEU C CA 1
ATOM 12008 C C . LEU C 1 150 ? -0.884 -15.614 51.881 1.00 26.95 150 LEU C C 1
ATOM 12009 O O . LEU C 1 150 ? -0.259 -14.627 52.189 1.00 27.29 150 LEU C O 1
ATOM 12014 N N . TYR C 1 151 ? -1.773 -16.182 52.683 1.00 26.77 151 TYR C N 1
ATOM 12015 C CA . TYR C 1 151 ? -2.133 -15.592 53.995 1.00 27.13 151 TYR C CA 1
ATOM 12016 C C . TYR C 1 151 ? -0.916 -15.398 54.924 1.00 27.72 151 TYR C C 1
ATOM 12017 O O . TYR C 1 151 ? -0.916 -14.476 55.712 1.00 27.94 151 TYR C O 1
ATOM 12026 N N . THR C 1 152 ? 0.120 -16.231 54.781 1.00 27.72 152 THR C N 1
ATOM 12027 C CA . THR C 1 152 ? 1.301 -16.140 55.622 1.00 28.54 152 THR C CA 1
ATOM 12028 C C . THR C 1 152 ? 2.254 -14.988 55.315 1.00 28.77 152 THR C C 1
ATOM 12029 O O . THR C 1 152 ? 3.167 -14.754 56.073 1.00 29.28 152 THR C O 1
ATOM 12033 N N . LEU C 1 153 ? 2.093 -14.297 54.199 1.00 28.36 153 LEU C N 1
ATOM 12034 C CA . LEU C 1 153 ? 3.115 -13.339 53.799 1.00 28.89 153 LEU C CA 1
ATOM 12035 C C . LEU C 1 153 ? 3.140 -12.147 54.759 1.00 29.71 153 LEU C C 1
ATOM 12036 O O . LEU C 1 153 ? 2.090 -11.611 55.119 1.00 29.59 153 LEU C O 1
ATOM 12041 N N . ARG C 1 154 ? 4.341 -11.767 55.194 1.00 30.76 154 ARG C N 1
ATOM 12042 C CA . ARG C 1 154 ? 4.523 -10.528 55.965 1.00 31.84 154 ARG C CA 1
ATOM 12043 C C . ARG C 1 154 ? 5.118 -9.460 55.048 1.00 31.75 154 ARG C C 1
ATOM 12044 O O . ARG C 1 154 ? 5.924 -9.770 54.164 1.00 31.84 154 ARG C O 1
ATOM 12052 N N . SER C 1 155 ? 4.716 -8.212 55.255 1.00 31.91 155 SER C N 1
ATOM 12053 C CA . SER C 1 155 ? 5.263 -7.086 54.519 1.00 32.15 155 SER C CA 1
ATOM 12054 C C . SER C 1 155 ? 5.125 -5.811 55.348 1.00 33.35 155 SER C C 1
ATOM 12055 O O . SER C 1 155 ? 4.372 -5.758 56.327 1.00 33.18 155 SER C O 1
ATOM 12058 N N . GLU C 1 156 ? 5.824 -4.773 54.914 1.00 34.43 156 GLU C N 1
ATOM 12059 C CA . GLU C 1 156 ? 5.745 -3.492 55.568 1.00 35.84 156 GLU C CA 1
ATOM 12060 C C . GLU C 1 156 ? 4.418 -2.811 55.259 1.00 34.84 156 GLU C C 1
ATOM 12061 O O . GLU C 1 156 ? 4.046 -1.880 55.958 1.00 35.33 156 GLU C O 1
ATOM 12067 N N . LYS C 1 157 ? 3.681 -3.302 54.268 1.00 33.32 157 LYS C N 1
ATOM 12068 C CA . LYS C 1 157 ? 2.461 -2.640 53.806 1.00 32.94 157 LYS C CA 1
ATOM 12069 C C . LYS C 1 157 ? 1.097 -3.328 54.085 1.00 31.43 157 LYS C C 1
ATOM 12070 O O . LYS C 1 157 ? 0.065 -2.652 54.158 1.00 31.28 157 LYS C O 1
ATOM 12076 N N . ASN C 1 158 ? 1.056 -4.642 54.247 1.00 30.17 158 ASN C N 1
ATOM 12077 C CA . ASN C 1 158 ? -0.242 -5.298 54.413 1.00 29.10 158 ASN C CA 1
ATOM 12078 C C . ASN C 1 158 ? -0.938 -4.982 55.757 1.00 29.41 158 ASN C C 1
ATOM 12079 O O . ASN C 1 158 ? -0.368 -4.293 56.588 1.00 30.13 158 ASN C O 1
ATOM 12084 N N . TRP C 1 159 ? -2.163 -5.488 55.935 1.00 28.78 159 TRP C N 1
ATOM 12085 C CA . TRP C 1 159 ? -2.983 -5.199 57.110 1.00 29.22 159 TRP C CA 1
ATOM 12086 C C . TRP C 1 159 ? -3.030 -6.368 58.081 1.00 29.49 159 TRP C C 1
ATOM 12087 O O . TRP C 1 159 ? -3.977 -6.494 58.858 1.00 29.99 159 TRP C O 1
ATOM 12098 N N . GLY C 1 160 ? -1.988 -7.194 58.090 1.00 29.67 160 GLY C N 1
ATOM 12099 C CA . GLY C 1 160 ? -1.910 -8.336 59.020 1.00 29.92 160 GLY C CA 1
ATOM 12100 C C . GLY C 1 160 ? -2.268 -9.693 58.414 1.00 29.43 160 GLY C C 1
ATOM 12101 O O . GLY C 1 160 ? -2.425 -10.679 59.151 1.00 29.70 160 GLY C O 1
ATOM 12102 N N . ILE C 1 161 ? -2.395 -9.742 57.077 1.00 28.53 161 ILE C N 1
ATOM 12103 C CA . ILE C 1 161 ? -2.524 -10.995 56.346 1.00 27.91 161 ILE C CA 1
ATOM 12104 C C . ILE C 1 161 ? -1.889 -10.776 54.992 1.00 27.51 161 ILE C C 1
ATOM 12105 O O . ILE C 1 161 ? -2.019 -9.688 54.416 1.00 27.74 161 ILE C O 1
ATOM 12110 N N . GLY C 1 162 ? -1.163 -11.762 54.492 1.00 27.22 162 GLY C N 1
ATOM 12111 C CA . GLY C 1 162 ? -0.632 -11.630 53.140 1.00 27.00 162 GLY C CA 1
ATOM 12112 C C . GLY C 1 162 ? -1.761 -11.416 52.132 1.00 26.24 162 GLY C C 1
ATOM 12113 O O . GLY C 1 162 ? -2.818 -12.014 52.246 1.00 25.59 162 GLY C O 1
ATOM 12114 N N . ASP C 1 163 ? -1.540 -10.554 51.152 1.00 26.44 163 ASP C N 1
ATOM 12115 C CA . ASP C 1 163 ? -2.596 -10.195 50.205 1.00 26.38 163 ASP C CA 1
ATOM 12116 C C . ASP C 1 163 ? -2.087 -9.991 48.770 1.00 26.39 163 ASP C C 1
ATOM 12117 O O . ASP C 1 163 ? -0.917 -10.219 48.479 1.00 26.56 163 ASP C O 1
ATOM 12122 N N . PHE C 1 164 ? -2.960 -9.548 47.877 1.00 26.44 164 PHE C N 1
ATOM 12123 C CA . PHE C 1 164 ? -2.591 -9.428 46.467 1.00 26.83 164 PHE C CA 1
ATOM 12124 C C . PHE C 1 164 ? -1.536 -8.361 46.204 1.00 27.34 164 PHE C C 1
ATOM 12125 O O . PHE C 1 164 ? -0.861 -8.423 45.169 1.00 27.56 164 PHE C O 1
ATOM 12133 N N . GLY C 1 165 ? -1.395 -7.385 47.118 1.00 27.37 165 GLY C N 1
ATOM 12134 C CA . GLY C 1 165 ? -0.327 -6.400 47.025 1.00 27.56 165 GLY C CA 1
ATOM 12135 C C . GLY C 1 165 ? 1.014 -7.052 47.282 1.00 27.72 165 GLY C C 1
ATOM 12136 O O . GLY C 1 165 ? 1.994 -6.718 46.641 1.00 28.24 165 GLY C O 1
ATOM 12137 N N . ASP C 1 166 ? 1.046 -8.003 48.214 1.00 27.32 166 ASP C N 1
ATOM 12138 C CA . ASP C 1 166 ? 2.282 -8.697 48.574 1.00 27.38 166 ASP C CA 1
ATOM 12139 C C . ASP C 1 166 ? 2.685 -9.659 47.475 1.00 26.81 166 ASP C C 1
ATOM 12140 O O . ASP C 1 166 ? 3.861 -9.803 47.181 1.00 27.12 166 ASP C O 1
ATOM 12145 N N . LEU C 1 167 ? 1.703 -10.349 46.910 1.00 26.22 167 LEU C N 1
ATOM 12146 C CA . LEU C 1 167 ? 1.922 -11.243 45.776 1.00 25.79 167 LEU C CA 1
ATOM 12147 C C . LEU C 1 167 ? 2.521 -10.457 44.592 1.00 25.90 167 LEU C C 1
ATOM 12148 O O . LEU C 1 167 ? 3.467 -10.930 43.942 1.00 26.30 167 LEU C O 1
ATOM 12153 N N . LYS C 1 168 ? 1.997 -9.266 44.326 1.00 25.63 168 LYS C N 1
ATOM 12154 C CA . LYS C 1 168 ? 2.506 -8.434 43.215 1.00 26.02 168 LYS C CA 1
ATOM 12155 C C . LYS C 1 168 ? 3.961 -8.070 43.403 1.00 26.62 168 LYS C C 1
ATOM 12156 O O . LYS C 1 168 ? 4.774 -8.328 42.515 1.00 26.86 168 LYS C O 1
ATOM 12162 N N . ALA C 1 169 ? 4.298 -7.476 44.555 1.00 26.70 169 ALA C N 1
ATOM 12163 C CA . ALA C 1 169 ? 5.695 -7.243 44.915 1.00 27.43 169 ALA C CA 1
ATOM 12164 C C . ALA C 1 169 ? 6.564 -8.526 44.844 1.00 27.50 169 ALA C C 1
ATOM 12165 O O . ALA C 1 169 ? 7.730 -8.473 44.436 1.00 28.12 169 ALA C O 1
ATOM 12167 N N . MET C 1 170 ? 6.024 -9.657 45.278 1.00 26.97 170 MET C N 1
ATOM 12168 C CA . MET C 1 170 ? 6.818 -10.871 45.376 1.00 27.32 170 MET C CA 1
ATOM 12169 C C . MET C 1 170 ? 7.083 -11.510 44.015 1.00 27.49 170 MET C C 1
ATOM 12170 O O . MET C 1 170 ? 8.114 -12.157 43.818 1.00 27.94 170 MET C O 1
ATOM 12175 N N . LEU C 1 171 ? 6.138 -11.352 43.093 1.00 27.26 171 LEU C N 1
ATOM 12176 C CA . LEU C 1 171 ? 6.341 -11.770 41.703 1.00 27.70 171 LEU C CA 1
ATOM 12177 C C . LEU C 1 171 ? 7.622 -11.193 41.129 1.00 28.98 171 LEU C C 1
ATOM 12178 O O . LEU C 1 171 ? 8.450 -11.917 40.553 1.00 29.74 171 LEU C O 1
ATOM 12183 N N . VAL C 1 172 ? 7.790 -9.892 41.308 1.00 29.84 172 VAL C N 1
ATOM 12184 C CA . VAL C 1 172 ? 8.918 -9.165 40.730 1.00 31.09 172 VAL C CA 1
ATOM 12185 C C . VAL C 1 172 ? 10.231 -9.652 41.356 1.00 32.18 172 VAL C C 1
ATOM 12186 O O . VAL C 1 172 ? 11.228 -9.832 40.646 1.00 33.15 172 VAL C O 1
ATOM 12190 N N . ASP C 1 173 ? 10.251 -9.882 42.670 1.00 32.08 173 ASP C N 1
ATOM 12191 C CA . ASP C 1 173 ? 11.491 -10.345 43.292 1.00 32.95 173 ASP C CA 1
ATOM 12192 C C . ASP C 1 173 ? 11.879 -11.768 42.900 1.00 33.14 173 ASP C C 1
ATOM 12193 O O . ASP C 1 173 ? 13.069 -12.080 42.808 1.00 34.02 173 ASP C O 1
ATOM 12198 N N . VAL C 1 174 ? 10.878 -12.625 42.691 1.00 32.33 174 VAL C N 1
ATOM 12199 C CA . VAL C 1 174 ? 11.118 -13.968 42.261 1.00 32.26 174 VAL C CA 1
ATOM 12200 C C . VAL C 1 174 ? 11.591 -13.912 40.804 1.00 32.80 174 VAL C C 1
ATOM 12201 O O . VAL C 1 174 ? 12.595 -14.520 40.459 1.00 33.45 174 VAL C O 1
ATOM 12205 N N . ALA C 1 175 ? 10.869 -13.180 39.959 1.00 32.65 175 ALA C N 1
ATOM 12206 C CA . ALA C 1 175 ? 11.300 -12.970 38.558 1.00 33.23 175 ALA C CA 1
ATOM 12207 C C . ALA C 1 175 ? 12.735 -12.449 38.460 1.00 34.40 175 ALA C C 1
ATOM 12208 O O . ALA C 1 175 ? 13.556 -12.988 37.699 1.00 34.92 175 ALA C O 1
ATOM 12210 N N . LYS C 1 176 ? 13.070 -11.424 39.241 1.00 34.74 176 LYS C N 1
ATOM 12211 C CA . LYS C 1 176 ? 14.426 -10.870 39.149 1.00 36.17 176 LYS C CA 1
ATOM 12212 C C . LYS C 1 176 ? 15.536 -11.845 39.561 1.00 36.25 176 LYS C C 1
ATOM 12213 O O . LYS C 1 176 ? 16.695 -11.610 39.258 1.00 37.35 176 LYS C O 1
ATOM 12219 N N . ARG C 1 177 ? 15.175 -12.938 40.219 1.00 35.16 177 ARG C N 1
ATOM 12220 C CA . ARG C 1 177 ? 16.145 -13.931 40.666 1.00 35.54 177 ARG C CA 1
ATOM 12221 C C . ARG C 1 177 ? 16.140 -15.216 39.839 1.00 35.29 177 ARG C C 1
ATOM 12222 O O . ARG C 1 177 ? 16.934 -16.119 40.098 1.00 35.67 177 ARG C O 1
ATOM 12230 N N . GLY C 1 178 ? 15.275 -15.287 38.826 1.00 34.65 178 GLY C N 1
ATOM 12231 C CA . GLY C 1 178 ? 15.273 -16.415 37.895 1.00 34.58 178 GLY C CA 1
ATOM 12232 C C . GLY C 1 178 ? 14.081 -17.349 38.019 1.00 33.60 178 GLY C C 1
ATOM 12233 O O . GLY C 1 178 ? 13.937 -18.282 37.215 1.00 33.81 178 GLY C O 1
ATOM 12234 N N . GLY C 1 179 ? 13.219 -17.112 39.007 1.00 32.59 179 GLY C N 1
ATOM 12235 C CA . GLY C 1 179 ? 12.038 -17.942 39.195 1.00 31.67 179 GLY C CA 1
ATOM 12236 C C . GLY C 1 179 ? 10.949 -17.624 38.190 1.00 31.01 179 GLY C C 1
ATOM 12237 O O . GLY C 1 179 ? 10.814 -16.489 37.773 1.00 31.22 179 GLY C O 1
ATOM 12238 N N . SER C 1 180 ? 10.150 -18.629 37.847 1.00 30.37 180 SER C N 1
ATOM 12239 C CA . SER C 1 180 ? 9.206 -18.562 36.750 1.00 29.93 180 SER C CA 1
ATOM 12240 C C . SER C 1 180 ? 7.744 -18.499 37.145 1.00 29.04 180 SER C C 1
ATOM 12241 O O . SER C 1 180 ? 6.878 -18.450 36.261 1.00 28.70 180 SER C O 1
ATOM 12244 N N . PHE C 1 181 ? 7.465 -18.531 38.446 1.00 28.51 181 PHE C N 1
ATOM 12245 C CA . PHE C 1 181 ? 6.091 -18.592 38.970 1.00 27.83 181 PHE C CA 1
ATOM 12246 C C . PHE C 1 181 ? 6.025 -18.398 40.492 1.00 27.57 181 PHE C C 1
ATOM 12247 O O . PHE C 1 181 ? 7.007 -18.613 41.216 1.00 27.80 181 PHE C O 1
ATOM 12255 N N . ILE C 1 182 ? 4.850 -18.012 40.962 1.00 26.99 182 ILE C N 1
ATOM 12256 C CA . ILE C 1 182 ? 4.532 -18.163 42.370 1.00 27.10 182 ILE C CA 1
ATOM 12257 C C . ILE C 1 182 ? 3.309 -19.037 42.382 1.00 26.75 182 ILE C C 1
ATOM 12258 O O . ILE C 1 182 ? 2.384 -18.789 41.625 1.00 26.61 182 ILE C O 1
ATOM 12263 N N . GLY C 1 183 ? 3.344 -20.073 43.211 1.00 27.12 183 GLY C N 1
ATOM 12264 C CA . GLY C 1 183 ? 2.239 -21.008 43.398 1.00 26.80 183 GLY C CA 1
ATOM 12265 C C . GLY C 1 183 ? 1.504 -20.641 44.655 1.00 26.48 183 GLY C C 1
ATOM 12266 O O . GLY C 1 183 ? 2.108 -20.164 45.622 1.00 27.02 183 GLY C O 1
ATOM 12267 N N . LEU C 1 184 ? 0.200 -20.853 44.639 1.00 25.89 184 LEU C N 1
ATOM 12268 C CA . LEU C 1 184 ? -0.653 -20.405 45.709 1.00 25.63 184 LEU C CA 1
ATOM 12269 C C . LEU C 1 184 ? -1.469 -21.552 46.285 1.00 25.39 184 LEU C C 1
ATOM 12270 O O . LEU C 1 184 ? -1.790 -22.480 45.594 1.00 24.74 184 LEU C O 1
ATOM 12275 N N . ASN C 1 185 ? -1.812 -21.448 47.570 1.00 25.26 185 ASN C N 1
ATOM 12276 C CA . ASN C 1 185 ? -2.930 -22.189 48.146 1.00 25.37 185 ASN C CA 1
ATOM 12277 C C . ASN C 1 185 ? -4.190 -21.813 47.365 1.00 25.25 185 ASN C C 1
ATOM 12278 O O . ASN C 1 185 ? -4.212 -20.793 46.679 1.00 24.97 185 ASN C O 1
ATOM 12283 N N . PRO C 1 186 ? -5.253 -22.611 47.491 1.00 25.51 186 PRO C N 1
ATOM 12284 C CA . PRO C 1 186 ? -6.506 -22.205 46.894 1.00 25.47 186 PRO C CA 1
ATOM 12285 C C . PRO C 1 186 ? -6.967 -20.909 47.488 1.00 25.86 186 PRO C C 1
ATOM 12286 O O . PRO C 1 186 ? -6.891 -20.726 48.727 1.00 26.47 186 PRO C O 1
ATOM 12290 N N . ILE C 1 187 ? -7.402 -20.004 46.619 1.00 25.87 187 ILE C N 1
ATOM 12291 C CA . ILE C 1 187 ? -7.811 -18.657 47.007 1.00 26.25 187 ILE C CA 1
ATOM 12292 C C . ILE C 1 187 ? -9.310 -18.487 46.815 1.00 26.19 187 ILE C C 1
ATOM 12293 O O . ILE C 1 187 ? -9.799 -17.361 46.568 1.00 26.33 187 ILE C O 1
ATOM 12298 N N . HIS C 1 188 ? -10.018 -19.612 46.931 1.00 25.95 188 HIS C N 1
ATOM 12299 C CA . HIS C 1 188 ? -11.464 -19.676 46.781 1.00 25.99 188 HIS C CA 1
ATOM 12300 C C . HIS C 1 188 ? -12.185 -18.916 47.878 1.00 25.72 188 HIS C C 1
ATOM 12301 O O . HIS C 1 188 ? -11.721 -18.890 49.013 1.00 26.02 188 HIS C O 1
ATOM 12308 N N . ALA C 1 189 ? -13.343 -18.371 47.522 1.00 25.29 189 ALA C N 1
ATOM 12309 C CA . ALA C 1 189 ? -14.206 -17.652 48.428 1.00 25.41 189 ALA C CA 1
ATOM 12310 C C . ALA C 1 189 ? -14.518 -18.482 49.666 1.00 25.65 189 ALA C C 1
ATOM 12311 O O . ALA C 1 189 ? -15.031 -19.606 49.580 1.00 25.53 189 ALA C O 1
ATOM 12313 N N . LEU C 1 190 ? -14.134 -17.931 50.810 1.00 25.75 190 LEU C N 1
ATOM 12314 C CA . LEU C 1 190 ? -14.559 -18.439 52.113 1.00 26.08 190 LEU C CA 1
ATOM 12315 C C . LEU C 1 190 ? -15.746 -17.631 52.672 1.00 26.68 190 LEU C C 1
ATOM 12316 O O . LEU C 1 190 ? -16.668 -17.342 51.910 1.00 26.54 190 LEU C O 1
ATOM 12321 N N . TYR C 1 191 ? -15.746 -17.292 53.979 1.00 27.04 191 TYR C N 1
ATOM 12322 C CA . TYR C 1 191 ? -16.921 -16.735 54.647 1.00 27.57 191 TYR C CA 1
ATOM 12323 C C . TYR C 1 191 ? -16.533 -15.469 55.439 1.00 27.73 191 TYR C C 1
ATOM 12324 O O . TYR C 1 191 ? -16.121 -15.542 56.606 1.00 27.94 191 TYR C O 1
ATOM 12333 N N . PRO C 1 192 ? -16.657 -14.298 54.805 1.00 27.65 192 PRO C N 1
ATOM 12334 C CA . PRO C 1 192 ? -16.351 -13.033 55.490 1.00 27.89 192 PRO C CA 1
ATOM 12335 C C . PRO C 1 192 ? -17.198 -12.825 56.728 1.00 28.51 192 PRO C C 1
ATOM 12336 O O . PRO C 1 192 ? -16.746 -12.185 57.664 1.00 28.94 192 PRO C O 1
ATOM 12340 N N . ALA C 1 193 ? -18.409 -13.372 56.725 1.00 28.97 193 ALA C N 1
ATOM 12341 C CA . ALA C 1 193 ? -19.282 -13.347 57.902 1.00 29.84 193 ALA C CA 1
ATOM 12342 C C . ALA C 1 193 ? -18.781 -14.252 59.021 1.00 30.39 193 ALA C C 1
ATOM 12343 O O . ALA C 1 193 ? -19.184 -14.083 60.175 1.00 31.19 193 ALA C O 1
ATOM 12345 N N . ASN C 1 194 ? -17.928 -15.215 58.679 1.00 30.12 194 ASN C N 1
ATOM 12346 C CA . ASN C 1 194 ? -17.378 -16.163 59.627 1.00 30.83 194 ASN C CA 1
ATOM 12347 C C . ASN C 1 194 ? -15.897 -16.358 59.358 1.00 30.34 194 ASN C C 1
ATOM 12348 O O . ASN C 1 194 ? -15.447 -17.438 58.981 1.00 30.17 194 ASN C O 1
ATOM 12353 N N . PRO C 1 195 ? -15.109 -15.297 59.538 1.00 30.13 195 PRO C N 1
ATOM 12354 C CA . PRO C 1 195 ? -13.724 -15.385 59.064 1.00 29.56 195 PRO C CA 1
ATOM 12355 C C . PRO C 1 195 ? -12.817 -16.389 59.815 1.00 30.02 195 PRO C C 1
ATOM 12356 O O . PRO C 1 195 ? -11.747 -16.739 59.306 1.00 28.94 195 PRO C O 1
ATOM 12360 N N . GLU C 1 196 ? -13.217 -16.835 61.019 1.00 31.25 196 GLU C N 1
ATOM 12361 C CA . GLU C 1 196 ? -12.413 -17.831 61.746 1.00 32.09 196 GLU C CA 1
ATOM 12362 C C . GLU C 1 196 ? -12.447 -19.221 61.065 1.00 32.42 196 GLU C C 1
ATOM 12363 O O . GLU C 1 196 ? -11.633 -20.076 61.391 1.00 32.37 196 GLU C O 1
ATOM 12369 N N . SER C 1 197 ? -13.336 -19.421 60.081 1.00 32.56 197 SER C N 1
ATOM 12370 C CA . SER C 1 197 ? -13.332 -20.649 59.278 1.00 32.71 197 SER C CA 1
ATOM 12371 C C . SER C 1 197 ? -12.474 -20.453 58.027 1.00 31.82 197 SER C C 1
ATOM 12372 O O . SER C 1 197 ? -12.980 -20.159 56.928 1.00 30.99 197 SER C O 1
ATOM 12375 N N . ALA C 1 198 ? -11.172 -20.633 58.232 1.00 31.61 198 ALA C N 1
ATOM 12376 C CA . ALA C 1 198 ? -10.147 -20.129 57.349 1.00 30.74 198 ALA C CA 1
ATOM 12377 C C . ALA C 1 198 ? -9.532 -21.199 56.459 1.00 30.52 198 ALA C C 1
ATOM 12378 O O . ALA C 1 198 ? -8.673 -20.868 55.635 1.00 30.16 198 ALA C O 1
ATOM 12380 N N . SER C 1 199 ? -9.956 -22.458 56.581 1.00 30.75 199 SER C N 1
ATOM 12381 C CA . SER C 1 199 ? -9.406 -23.476 55.687 1.00 30.51 199 SER C CA 1
ATOM 12382 C C . SER C 1 199 ? -9.706 -23.131 54.228 1.00 29.98 199 SER C C 1
ATOM 12383 O O . SER C 1 199 ? -10.876 -22.933 53.839 1.00 29.36 199 SER C O 1
ATOM 12386 N N . PRO C 1 200 ? -8.648 -23.072 53.409 1.00 29.83 200 PRO C N 1
ATOM 12387 C CA . PRO C 1 200 ? -8.875 -22.977 51.982 1.00 29.59 200 PRO C CA 1
ATOM 12388 C C . PRO C 1 200 ? -9.615 -24.180 51.389 1.00 29.99 200 PRO C C 1
ATOM 12389 O O . PRO C 1 200 ? -10.030 -24.078 50.231 1.00 29.95 200 PRO C O 1
ATOM 12393 N N . TYR C 1 201 ? -9.807 -25.255 52.171 1.00 30.51 201 TYR C N 1
ATOM 12394 C CA . TYR C 1 201 ? -10.325 -26.554 51.700 1.00 31.65 201 TYR C CA 1
ATOM 12395 C C . TYR C 1 201 ? -11.765 -26.881 52.054 1.00 31.80 201 TYR C C 1
ATOM 12396 O O . TYR C 1 201 ? -12.247 -27.962 51.701 1.00 32.18 201 TYR C O 1
ATOM 12405 N N . SER C 1 202 ? -12.462 -25.963 52.712 1.00 31.28 202 SER C N 1
ATOM 12406 C CA . SER C 1 202 ? -13.908 -26.057 52.792 1.00 31.29 202 SER C CA 1
ATOM 12407 C C . SER C 1 202 ? -14.524 -24.764 52.253 1.00 29.98 202 SER C C 1
ATOM 12408 O O . SER C 1 202 ? -15.254 -24.080 52.957 1.00 29.86 202 SER C O 1
ATOM 12411 N N . PRO C 1 203 ? -14.232 -24.426 50.979 1.00 28.73 203 PRO C N 1
ATOM 12412 C CA . PRO C 1 203 ? -14.615 -23.126 50.433 1.00 27.77 203 PRO C CA 1
ATOM 12413 C C . PRO C 1 203 ? -16.099 -22.985 50.149 1.00 27.73 203 PRO C C 1
ATOM 12414 O O . PRO C 1 203 ? -16.811 -23.968 49.963 1.00 28.10 203 PRO C O 1
ATOM 12418 N N . SER C 1 204 ? -16.554 -21.745 50.117 1.00 27.23 204 SER C N 1
ATOM 12419 C CA . SER C 1 204 ? -17.939 -21.457 49.831 1.00 27.37 204 SER C CA 1
ATOM 12420 C C . SER C 1 204 ? -18.250 -21.744 48.359 1.00 27.37 204 SER C C 1
ATOM 12421 O O . SER C 1 204 ? -19.287 -22.328 48.055 1.00 27.60 204 SER C O 1
ATOM 12424 N N . SER C 1 205 ? -17.360 -21.272 47.486 1.00 27.22 205 SER C N 1
ATOM 12425 C CA . SER C 1 205 ? -17.416 -21.462 46.026 1.00 27.59 205 SER C CA 1
ATOM 12426 C C . SER C 1 205 ? -16.007 -21.700 45.528 1.00 27.27 205 SER C C 1
ATOM 12427 O O . SER C 1 205 ? -15.062 -21.132 46.074 1.00 27.08 205 SER C O 1
ATOM 12430 N N . ARG C 1 206 ? -15.858 -22.536 44.505 1.00 27.57 206 ARG C N 1
ATOM 12431 C CA . ARG C 1 206 ? -14.573 -22.675 43.773 1.00 27.32 206 ARG C CA 1
ATOM 12432 C C . ARG C 1 206 ? -14.502 -21.824 42.495 1.00 27.24 206 ARG C C 1
ATOM 12433 O O . ARG C 1 206 ? -13.527 -21.895 41.739 1.00 26.87 206 ARG C O 1
ATOM 12441 N N . ARG C 1 207 ? -15.545 -21.040 42.261 1.00 27.66 207 ARG C N 1
ATOM 12442 C CA . ARG C 1 207 ? -15.580 -20.088 41.165 1.00 28.12 207 ARG C CA 1
ATOM 12443 C C . ARG C 1 207 ? -15.167 -18.681 41.595 1.00 27.35 207 ARG C C 1
ATOM 12444 O O . ARG C 1 207 ? -14.600 -17.951 40.799 1.00 27.64 207 ARG C O 1
ATOM 12452 N N . TRP C 1 208 ? -15.465 -18.297 42.834 1.00 26.96 208 TRP C N 1
ATOM 12453 C CA . TRP C 1 208 ? -15.198 -16.935 43.325 1.00 26.36 208 TRP C CA 1
ATOM 12454 C C . TRP C 1 208 ? -14.031 -16.852 44.257 1.00 25.62 208 TRP C C 1
ATOM 12455 O O . TRP C 1 208 ? -13.412 -17.861 44.578 1.00 25.14 208 TRP C O 1
ATOM 12466 N N . LEU C 1 209 ? -13.684 -15.627 44.635 1.00 25.37 209 LEU C N 1
ATOM 12467 C CA . LEU C 1 209 ? -12.404 -15.391 45.291 1.00 24.99 209 LEU C CA 1
ATOM 12468 C C . LEU C 1 209 ? -12.555 -15.030 46.742 1.00 24.65 209 LEU C C 1
ATOM 12469 O O . LEU C 1 209 ? -13.564 -14.463 47.160 1.00 24.68 209 LEU C O 1
ATOM 12474 N N . ASN C 1 210 ? -11.527 -15.373 47.504 1.00 24.40 210 ASN C N 1
ATOM 12475 C CA . ASN C 1 210 ? -11.444 -14.989 48.917 1.00 24.35 210 ASN C CA 1
ATOM 12476 C C . ASN C 1 210 ? -11.155 -13.485 49.058 1.00 24.47 210 ASN C C 1
ATOM 12477 O O . ASN C 1 210 ? -10.047 -13.046 48.810 1.00 24.07 210 ASN C O 1
ATOM 12482 N N . VAL C 1 211 ? -12.163 -12.704 49.462 1.00 24.87 211 VAL C N 1
ATOM 12483 C CA . VAL C 1 211 ? -12.044 -11.243 49.521 1.00 25.27 211 VAL C CA 1
ATOM 12484 C C . VAL C 1 211 ? -11.113 -10.686 50.644 1.00 25.29 211 VAL C C 1
ATOM 12485 O O . VAL C 1 211 ? -10.749 -9.523 50.617 1.00 25.53 211 VAL C O 1
ATOM 12489 N N . ILE C 1 212 ? -10.720 -11.506 51.605 1.00 25.15 212 ILE C N 1
ATOM 12490 C CA . ILE C 1 212 ? -9.702 -11.080 52.567 1.00 25.29 212 ILE C CA 1
ATOM 12491 C C . ILE C 1 212 ? -8.357 -10.786 51.908 1.00 25.06 212 ILE C C 1
ATOM 12492 O O . ILE C 1 212 ? -7.504 -10.160 52.521 1.00 25.26 212 ILE C O 1
ATOM 12497 N N . TYR C 1 213 ? -8.137 -11.237 50.672 1.00 24.64 213 TYR C N 1
ATOM 12498 C CA . TYR C 1 213 ? -6.841 -10.971 50.026 1.00 24.52 213 TYR C CA 1
ATOM 12499 C C . TYR C 1 213 ? -6.776 -9.623 49.307 1.00 24.51 213 TYR C C 1
ATOM 12500 O O . TYR C 1 213 ? -5.732 -9.251 48.763 1.00 24.45 213 TYR C O 1
ATOM 12509 N N . ILE C 1 214 ? -7.877 -8.875 49.324 1.00 24.70 214 ILE C N 1
ATOM 12510 C CA . ILE C 1 214 ? -7.882 -7.541 48.764 1.00 24.95 214 ILE C CA 1
ATOM 12511 C C . ILE C 1 214 ? -6.883 -6.641 49.499 1.00 25.56 214 ILE C C 1
ATOM 12512 O O . ILE C 1 214 ? -6.932 -6.488 50.740 1.00 25.76 214 ILE C O 1
ATOM 12517 N N . ASP C 1 215 ? -5.988 -6.040 48.725 1.00 25.77 215 ASP C N 1
ATOM 12518 C CA . ASP C 1 215 ? -5.109 -4.999 49.213 1.00 26.71 215 ASP C CA 1
ATOM 12519 C C . ASP C 1 215 ? -5.903 -3.686 49.300 1.00 26.90 215 ASP C C 1
ATOM 12520 O O . ASP C 1 215 ? -6.129 -3.019 48.263 1.00 26.45 215 ASP C O 1
ATOM 12525 N N . VAL C 1 216 ? -6.326 -3.301 50.511 1.00 26.68 216 VAL C N 1
ATOM 12526 C CA . VAL C 1 216 ? -7.115 -2.070 50.633 1.00 26.94 216 VAL C CA 1
ATOM 12527 C C . VAL C 1 216 ? -6.297 -0.809 50.274 1.00 27.46 216 VAL C C 1
ATOM 12528 O O . VAL C 1 216 ? -6.864 0.180 49.826 1.00 27.30 216 VAL C O 1
ATOM 12532 N N . ASN C 1 217 ? -4.978 -0.855 50.450 1.00 27.93 217 ASN C N 1
ATOM 12533 C CA . ASN C 1 217 ? -4.119 0.278 50.061 1.00 29.04 217 ASN C CA 1
ATOM 12534 C C . ASN C 1 217 ? -4.249 0.587 48.570 1.00 29.21 217 ASN C C 1
ATOM 12535 O O . ASN C 1 217 ? -4.113 1.732 48.156 1.00 30.11 217 ASN C O 1
ATOM 12540 N N . ALA C 1 218 ? -4.523 -0.438 47.768 1.00 28.63 218 ALA C N 1
ATOM 12541 C CA . ALA C 1 218 ? -4.639 -0.268 46.331 1.00 28.96 218 ALA C CA 1
ATOM 12542 C C . ALA C 1 218 ? -6.032 0.204 45.891 1.00 29.32 218 ALA C C 1
ATOM 12543 O O . ALA C 1 218 ? -6.301 0.322 44.696 1.00 29.27 218 ALA C O 1
ATOM 12545 N N . VAL C 1 219 ? -6.934 0.450 46.838 1.00 29.63 219 VAL C N 1
ATOM 12546 C CA . VAL C 1 219 ? -8.305 0.829 46.489 1.00 29.96 219 VAL C CA 1
ATOM 12547 C C . VAL C 1 219 ? -8.417 2.360 46.501 1.00 31.07 219 VAL C C 1
ATOM 12548 O O . VAL C 1 219 ? -8.242 3.008 47.559 1.00 31.34 219 VAL C O 1
ATOM 12552 N N . GLU C 1 220 ? -8.670 2.949 45.332 1.00 31.34 220 GLU C N 1
ATOM 12553 C CA . GLU C 1 220 ? -8.621 4.406 45.228 1.00 32.68 220 GLU C CA 1
ATOM 12554 C C . GLU C 1 220 ? -9.622 5.083 46.179 1.00 32.70 220 GLU C C 1
ATOM 12555 O O . GLU C 1 220 ? -9.273 6.034 46.878 1.00 33.16 220 GLU C O 1
ATOM 12561 N N . ASP C 1 221 ? -10.851 4.581 46.215 1.00 32.02 221 ASP C N 1
ATOM 12562 C CA . ASP C 1 221 ? -11.884 5.204 47.010 1.00 32.55 221 ASP C CA 1
ATOM 12563 C C . ASP C 1 221 ? -11.673 5.073 48.533 1.00 32.35 221 ASP C C 1
ATOM 12564 O O . ASP C 1 221 ? -12.325 5.783 49.291 1.00 32.43 221 ASP C O 1
ATOM 12569 N N . PHE C 1 222 ? -10.780 4.183 48.961 1.00 31.65 222 PHE C N 1
ATOM 12570 C CA . PHE C 1 222 ? -10.381 4.150 50.348 1.00 31.96 222 PHE C CA 1
ATOM 12571 C C . PHE C 1 222 ? -9.679 5.481 50.692 1.00 33.09 222 PHE C C 1
ATOM 12572 O O . PHE C 1 222 ? -10.040 6.120 51.658 1.00 33.52 222 PHE C O 1
ATOM 12580 N N . HIS C 1 223 ? -8.725 5.898 49.860 1.00 33.71 223 HIS C N 1
ATOM 12581 C CA . HIS C 1 223 ? -7.981 7.156 50.060 1.00 34.67 223 HIS C CA 1
ATOM 12582 C C . HIS C 1 223 ? -8.820 8.399 49.789 1.00 35.39 223 HIS C C 1
ATOM 12583 O O . HIS C 1 223 ? -8.546 9.472 50.319 1.00 36.27 223 HIS C O 1
ATOM 12590 N N . LEU C 1 224 ? -9.828 8.286 48.939 1.00 35.16 224 LEU C N 1
ATOM 12591 C CA . LEU C 1 224 ? -10.636 9.466 48.601 1.00 36.09 224 LEU C CA 1
ATOM 12592 C C . LEU C 1 224 ? -11.721 9.740 49.642 1.00 36.12 224 LEU C C 1
ATOM 12593 O O . LEU C 1 224 ? -12.290 10.816 49.674 1.00 36.30 224 LEU C O 1
ATOM 12598 N N . SER C 1 225 ? -12.020 8.738 50.467 1.00 35.50 225 SER C N 1
ATOM 12599 C CA . SER C 1 225 ? -13.054 8.850 51.476 1.00 35.93 225 SER C CA 1
ATOM 12600 C C . SER C 1 225 ? -12.489 9.646 52.672 1.00 36.99 225 SER C C 1
ATOM 12601 O O . SER C 1 225 ? -11.489 9.236 53.246 1.00 36.41 225 SER C O 1
ATOM 12604 N N . GLU C 1 226 ? -13.104 10.781 53.006 1.00 38.52 226 GLU C N 1
ATOM 12605 C CA . GLU C 1 226 ? -12.702 11.558 54.197 1.00 40.14 226 GLU C CA 1
ATOM 12606 C C . GLU C 1 226 ? -13.034 10.796 55.473 1.00 39.71 226 GLU C C 1
ATOM 12607 O O . GLU C 1 226 ? -12.266 10.827 56.431 1.00 40.27 226 GLU C O 1
ATOM 12613 N N . GLU C 1 227 ? -14.191 10.139 55.488 1.00 39.19 227 GLU C N 1
ATOM 12614 C CA . GLU C 1 227 ? -14.571 9.281 56.604 1.00 39.16 227 GLU C CA 1
ATOM 12615 C C . GLU C 1 227 ? -13.487 8.205 56.825 1.00 38.34 227 GLU C C 1
ATOM 12616 O O . GLU C 1 227 ? -13.086 7.965 57.956 1.00 38.56 227 GLU C O 1
ATOM 12622 N N . ALA C 1 228 ? -13.006 7.572 55.752 1.00 37.20 228 ALA C N 1
ATOM 12623 C CA . ALA C 1 228 ? -11.906 6.619 55.877 1.00 36.24 228 ALA C CA 1
ATOM 12624 C C . ALA C 1 228 ? -10.582 7.254 56.319 1.00 36.95 228 ALA C C 1
ATOM 12625 O O . ALA C 1 228 ? -9.837 6.629 57.078 1.00 36.96 228 ALA C O 1
ATOM 12627 N N . GLN C 1 229 ? -10.278 8.471 55.845 1.00 37.40 229 GLN C N 1
ATOM 12628 C CA . GLN C 1 229 ? -9.043 9.156 56.225 1.00 38.08 229 GLN C CA 1
ATOM 12629 C C . GLN C 1 229 ? -9.005 9.425 57.757 1.00 38.75 229 GLN C C 1
ATOM 12630 O O . GLN C 1 229 ? -7.956 9.266 58.385 1.00 39.27 229 GLN C O 1
ATOM 12636 N N . ALA C 1 230 ? -10.128 9.840 58.349 1.00 38.65 230 ALA C N 1
ATOM 12637 C CA . ALA C 1 230 ? -10.191 10.012 59.812 1.00 39.39 230 ALA C CA 1
ATOM 12638 C C . ALA C 1 230 ? -10.151 8.662 60.536 1.00 38.75 230 ALA C C 1
ATOM 12639 O O . ALA C 1 230 ? -9.414 8.498 61.500 1.00 38.93 230 ALA C O 1
ATOM 12641 N N . TRP C 1 231 ? -10.917 7.689 60.053 1.00 37.75 231 TRP C N 1
ATOM 12642 C CA . TRP C 1 231 ? -10.860 6.341 60.608 1.00 37.27 231 TRP C CA 1
ATOM 12643 C C . TRP C 1 231 ? -9.408 5.863 60.706 1.00 37.49 231 TRP C C 1
ATOM 12644 O O . TRP C 1 231 ? -8.960 5.423 61.767 1.00 38.18 231 TRP C O 1
ATOM 12655 N N . TRP C 1 232 ? -8.665 5.995 59.615 1.00 37.35 232 TRP C N 1
ATOM 12656 C CA . TRP C 1 232 ? -7.272 5.556 59.559 1.00 37.73 232 TRP C CA 1
ATOM 12657 C C . TRP C 1 232 ? -6.346 6.220 60.605 1.00 39.18 232 TRP C C 1
ATOM 12658 O O . TRP C 1 232 ? -5.345 5.614 61.015 1.00 39.09 232 TRP C O 1
ATOM 12669 N N . GLN C 1 233 ? -6.684 7.447 61.034 1.00 40.47 233 GLN C N 1
ATOM 12670 C CA . GLN C 1 233 ? -5.911 8.170 62.043 1.00 42.31 233 GLN C CA 1
ATOM 12671 C C . GLN C 1 233 ? -6.370 7.920 63.476 1.00 42.34 233 GLN C C 1
ATOM 12672 O O . GLN C 1 233 ? -5.722 8.381 64.417 1.00 43.68 233 GLN C O 1
ATOM 12678 N N . LEU C 1 234 ? -7.491 7.241 63.670 1.00 41.21 234 LEU C N 1
ATOM 12679 C CA . LEU C 1 234 ? -7.912 6.918 65.033 1.00 41.54 234 LEU C CA 1
ATOM 12680 C C . LEU C 1 234 ? -6.799 6.086 65.686 1.00 41.34 234 LEU C C 1
ATOM 12681 O O . LEU C 1 234 ? -6.289 5.171 65.036 1.00 40.20 234 LEU C O 1
ATOM 12686 N N . PRO C 1 235 ? -6.387 6.428 66.941 1.00 42.10 235 PRO C N 1
ATOM 12687 C CA . PRO C 1 235 ? -5.346 5.647 67.626 1.00 42.12 235 PRO C CA 1
ATOM 12688 C C . PRO C 1 235 ? -5.701 4.173 67.746 1.00 40.94 235 PRO C C 1
ATOM 12689 O O . PRO C 1 235 ? -4.838 3.318 67.568 1.00 40.61 235 PRO C O 1
ATOM 12693 N N . THR C 1 236 ? -6.963 3.896 68.062 1.00 40.37 236 THR C N 1
ATOM 12694 C CA . THR C 1 236 ? -7.491 2.534 68.101 1.00 39.47 236 THR C CA 1
ATOM 12695 C C . THR C 1 236 ? -7.428 1.780 66.756 1.00 37.93 236 THR C C 1
ATOM 12696 O O . THR C 1 236 ? -7.381 0.553 66.752 1.00 37.18 236 THR C O 1
ATOM 12700 N N . THR C 1 237 ? -7.445 2.498 65.633 1.00 37.31 237 THR C N 1
ATOM 12701 C CA . THR C 1 237 ? -7.272 1.851 64.320 1.00 36.20 237 THR C CA 1
ATOM 12702 C C . THR C 1 237 ? -5.797 1.532 64.102 1.00 36.31 237 THR C C 1
ATOM 12703 O O . THR C 1 237 ? -5.466 0.431 63.642 1.00 34.96 237 THR C O 1
ATOM 12707 N N . GLN C 1 238 ? -4.905 2.471 64.441 1.00 37.45 238 GLN C N 1
ATOM 12708 C CA . GLN C 1 238 ? -3.469 2.228 64.216 1.00 38.06 238 GLN C CA 1
ATOM 12709 C C . GLN C 1 238 ? -2.923 1.153 65.167 1.00 38.71 238 GLN C C 1
ATOM 12710 O O . GLN C 1 238 ? -2.077 0.319 64.791 1.00 38.38 238 GLN C O 1
ATOM 12716 N N . GLN C 1 239 ? -3.441 1.134 66.378 1.00 39.78 239 GLN C N 1
ATOM 12717 C CA . GLN C 1 239 ? -2.992 0.146 67.344 1.00 40.75 239 GLN C CA 1
ATOM 12718 C C . GLN C 1 239 ? -3.497 -1.254 66.958 1.00 39.35 239 GLN C C 1
ATOM 12719 O O . GLN C 1 239 ? -2.749 -2.238 67.019 1.00 38.83 239 GLN C O 1
ATOM 12725 N N . THR C 1 240 ? -4.763 -1.336 66.567 1.00 38.36 240 THR C N 1
ATOM 12726 C CA . THR C 1 240 ? -5.340 -2.613 66.200 1.00 37.50 240 THR C CA 1
ATOM 12727 C C . THR C 1 240 ? -4.554 -3.197 65.008 1.00 36.70 240 THR C C 1
ATOM 12728 O O . THR C 1 240 ? -4.197 -4.385 64.988 1.00 36.08 240 THR C O 1
ATOM 12732 N N . LEU C 1 241 ? -4.257 -2.321 64.050 1.00 36.56 241 LEU C N 1
ATOM 12733 C CA . LEU C 1 241 ? -3.500 -2.682 62.878 1.00 36.23 241 LEU C CA 1
ATOM 12734 C C . LEU C 1 241 ? -2.108 -3.146 63.250 1.00 37.05 241 LEU C C 1
ATOM 12735 O O . LEU C 1 241 ? -1.616 -4.137 62.685 1.00 36.28 241 LEU C O 1
ATOM 12740 N N . GLN C 1 242 ? -1.482 -2.419 64.176 1.00 38.28 242 GLN C N 1
ATOM 12741 C CA . GLN C 1 242 ? -0.142 -2.747 64.694 1.00 39.61 242 GLN C CA 1
ATOM 12742 C C . GLN C 1 242 ? -0.110 -4.151 65.318 1.00 39.07 242 GLN C C 1
ATOM 12743 O O . GLN C 1 242 ? 0.781 -4.945 65.035 1.00 38.61 242 GLN C O 1
ATOM 12749 N N . GLN C 1 243 ? -1.094 -4.465 66.146 1.00 38.75 243 GLN C N 1
ATOM 12750 C CA . GLN C 1 243 ? -1.145 -5.775 66.772 1.00 38.72 243 GLN C CA 1
ATOM 12751 C C . GLN C 1 243 ? -1.370 -6.874 65.724 1.00 36.88 243 GLN C C 1
ATOM 12752 O O . GLN C 1 243 ? -0.649 -7.876 65.697 1.00 36.09 243 GLN C O 1
ATOM 12758 N N . ALA C 1 244 ? -2.356 -6.657 64.848 1.00 35.47 244 ALA C N 1
ATOM 12759 C CA . ALA C 1 244 ? -2.665 -7.617 63.804 1.00 34.26 244 ALA C CA 1
ATOM 12760 C C . ALA C 1 244 ? -1.415 -7.932 62.970 1.00 33.85 244 ALA C C 1
ATOM 12761 O O . ALA C 1 244 ? -1.157 -9.091 62.658 1.00 33.79 244 ALA C O 1
ATOM 12763 N N . ARG C 1 245 ? -0.629 -6.905 62.650 1.00 33.87 245 ARG C N 1
ATOM 12764 C CA . ARG C 1 245 ? 0.583 -7.060 61.844 1.00 33.47 245 ARG C CA 1
ATOM 12765 C C . ARG C 1 245 ? 1.703 -7.767 62.617 1.00 34.46 245 ARG C C 1
ATOM 12766 O O . ARG C 1 245 ? 2.402 -8.624 62.060 1.00 34.26 245 ARG C O 1
ATOM 12774 N N . ASP C 1 246 ? 1.848 -7.423 63.899 1.00 35.39 246 ASP C N 1
ATOM 12775 C CA . ASP C 1 246 ? 2.934 -7.921 64.768 1.00 36.62 246 ASP C CA 1
ATOM 12776 C C . ASP C 1 246 ? 2.745 -9.359 65.214 1.00 36.42 246 ASP C C 1
ATOM 12777 O O . ASP C 1 246 ? 3.729 -10.086 65.389 1.00 36.66 246 ASP C O 1
ATOM 12782 N N . ALA C 1 247 ? 1.491 -9.757 65.436 1.00 35.80 247 ALA C N 1
ATOM 12783 C CA . ALA C 1 247 ? 1.183 -11.133 65.826 1.00 35.82 247 ALA C CA 1
ATOM 12784 C C . ALA C 1 247 ? 1.850 -12.116 64.865 1.00 35.24 247 ALA C C 1
ATOM 12785 O O . ALA C 1 247 ? 1.972 -11.829 63.658 1.00 34.36 247 ALA C O 1
ATOM 12787 N N . ASP C 1 248 ? 2.270 -13.261 65.404 1.00 35.82 248 ASP C N 1
ATOM 12788 C CA . ASP C 1 248 ? 2.929 -14.306 64.630 1.00 35.57 248 ASP C CA 1
ATOM 12789 C C . ASP C 1 248 ? 1.909 -15.255 63.984 1.00 34.50 248 ASP C C 1
ATOM 12790 O O . ASP C 1 248 ? 2.299 -16.148 63.248 1.00 33.75 248 ASP C O 1
ATOM 12795 N N . TRP C 1 249 ? 0.622 -15.045 64.275 1.00 34.02 249 TRP C N 1
ATOM 12796 C CA . TRP C 1 249 ? -0.461 -15.835 63.744 1.00 33.00 249 TRP C CA 1
ATOM 12797 C C . TRP C 1 249 ? -1.501 -14.915 63.147 1.00 31.87 249 TRP C C 1
ATOM 12798 O O . TRP C 1 249 ? -1.822 -13.875 63.717 1.00 31.83 249 TRP C O 1
ATOM 12809 N N . VAL C 1 250 ? -2.055 -15.304 62.001 1.00 30.54 250 VAL C N 1
ATOM 12810 C CA . VAL C 1 250 ? -3.024 -14.454 61.338 1.00 29.76 250 VAL C CA 1
ATOM 12811 C C . VAL C 1 250 ? -4.242 -14.281 62.252 1.00 30.17 250 VAL C C 1
ATOM 12812 O O . VAL C 1 250 ? -4.827 -15.261 62.718 1.00 30.62 250 VAL C O 1
ATOM 12816 N N . ASP C 1 251 ? -4.586 -13.033 62.553 1.00 30.14 251 ASP C N 1
ATOM 12817 C CA . ASP C 1 251 ? -5.819 -12.741 63.276 1.00 30.39 251 ASP C CA 1
ATOM 12818 C C . ASP C 1 251 ? -6.917 -12.451 62.258 1.00 29.37 251 ASP C C 1
ATOM 12819 O O . ASP C 1 251 ? -7.166 -11.296 61.891 1.00 29.16 251 ASP C O 1
ATOM 12824 N N . TYR C 1 252 ? -7.582 -13.516 61.820 1.00 28.79 252 TYR C N 1
ATOM 12825 C CA . TYR C 1 252 ? -8.592 -13.451 60.763 1.00 27.99 252 TYR C CA 1
ATOM 12826 C C . TYR C 1 252 ? -9.773 -12.535 61.076 1.00 28.09 252 TYR C C 1
ATOM 12827 O O . TYR C 1 252 ? -10.247 -11.798 60.207 1.00 27.53 252 TYR C O 1
ATOM 12836 N N . SER C 1 253 ? -10.255 -12.590 62.312 1.00 29.02 253 SER C N 1
ATOM 12837 C CA . SER C 1 253 ? -11.395 -11.767 62.724 1.00 29.29 253 SER C CA 1
ATOM 12838 C C . SER C 1 253 ? -11.070 -10.278 62.628 1.00 29.15 253 SER C C 1
ATOM 12839 O O . SER C 1 253 ? -11.872 -9.472 62.142 1.00 28.89 253 SER C O 1
ATOM 12842 N N . THR C 1 254 ? -9.895 -9.916 63.119 1.00 29.45 254 THR C N 1
ATOM 12843 C CA . THR C 1 254 ? -9.540 -8.512 63.274 1.00 29.68 254 THR C CA 1
ATOM 12844 C C . THR C 1 254 ? -9.226 -7.971 61.896 1.00 28.66 254 THR C C 1
ATOM 12845 O O . THR C 1 254 ? -9.708 -6.915 61.546 1.00 28.62 254 THR C O 1
ATOM 12849 N N . VAL C 1 255 ? -8.427 -8.715 61.125 1.00 28.00 255 VAL C N 1
ATOM 12850 C CA . VAL C 1 255 ? -8.052 -8.303 59.771 1.00 27.16 255 VAL C CA 1
ATOM 12851 C C . VAL C 1 255 ? -9.306 -8.081 58.942 1.00 26.58 255 VAL C C 1
ATOM 12852 O O . VAL C 1 255 ? -9.412 -7.089 58.270 1.00 26.54 255 VAL C O 1
ATOM 12856 N N . THR C 1 256 ? -10.257 -9.007 59.027 1.00 26.37 256 THR C N 1
ATOM 12857 C CA . THR C 1 256 ? -11.494 -8.905 58.292 1.00 25.93 256 THR C CA 1
ATOM 12858 C C . THR C 1 256 ? -12.336 -7.700 58.729 1.00 26.34 256 THR C C 1
ATOM 12859 O O . THR C 1 256 ? -12.904 -7.010 57.884 1.00 25.91 256 THR C O 1
ATOM 12863 N N . ALA C 1 257 ? -12.418 -7.464 60.047 1.00 26.99 257 ALA C N 1
ATOM 12864 C CA . ALA C 1 257 ? -13.093 -6.295 60.584 1.00 27.55 257 ALA C CA 1
ATOM 12865 C C . ALA C 1 257 ? -12.511 -5.010 60.007 1.00 27.41 257 ALA C C 1
ATOM 12866 O O . ALA C 1 257 ? -13.248 -4.134 59.576 1.00 27.30 257 ALA C O 1
ATOM 12868 N N . LEU C 1 258 ? -11.191 -4.891 60.045 1.00 27.52 258 LEU C N 1
ATOM 12869 C CA . LEU C 1 258 ? -10.534 -3.702 59.526 1.00 27.78 258 LEU C CA 1
ATOM 12870 C C . LEU C 1 258 ? -10.828 -3.515 58.046 1.00 27.30 258 LEU C C 1
ATOM 12871 O O . LEU C 1 258 ? -11.277 -2.435 57.663 1.00 27.50 258 LEU C O 1
ATOM 12876 N N . LYS C 1 259 ? -10.578 -4.545 57.219 1.00 26.77 259 LYS C N 1
ATOM 12877 C CA . LYS C 1 259 ? -10.784 -4.383 55.774 1.00 26.34 259 LYS C CA 1
ATOM 12878 C C . LYS C 1 259 ? -12.257 -4.089 55.448 1.00 26.68 259 LYS C C 1
ATOM 12879 O O . LYS C 1 259 ? -12.563 -3.210 54.637 1.00 26.59 259 LYS C O 1
ATOM 12885 N N . MET C 1 260 ? -13.173 -4.785 56.106 1.00 27.05 260 MET C N 1
ATOM 12886 C CA . MET C 1 260 ? -14.587 -4.590 55.809 1.00 27.51 260 MET C CA 1
ATOM 12887 C C . MET C 1 260 ? -14.998 -3.169 56.096 1.00 27.83 260 MET C C 1
ATOM 12888 O O . MET C 1 260 ? -15.672 -2.555 55.273 1.00 27.57 260 MET C O 1
ATOM 12893 N N . THR C 1 261 ? -14.578 -2.675 57.269 1.00 28.13 261 THR C N 1
ATOM 12894 C CA . THR C 1 261 ? -14.902 -1.353 57.730 1.00 28.67 261 THR C CA 1
ATOM 12895 C C . THR C 1 261 ? -14.409 -0.319 56.738 1.00 28.46 261 THR C C 1
ATOM 12896 O O . THR C 1 261 ? -15.155 0.598 56.355 1.00 28.59 261 THR C O 1
ATOM 12900 N N . ALA C 1 262 ? -13.149 -0.452 56.344 1.00 28.10 262 ALA C N 1
ATOM 12901 C CA . ALA C 1 262 ? -12.553 0.443 55.344 1.00 28.34 262 ALA C CA 1
ATOM 12902 C C . ALA C 1 262 ? -13.269 0.362 53.984 1.00 28.18 262 ALA C C 1
ATOM 12903 O O . ALA C 1 262 ? -13.671 1.384 53.400 1.00 28.47 262 ALA C O 1
ATOM 12905 N N . LEU C 1 263 ? -13.417 -0.859 53.492 1.00 28.07 263 LEU C N 1
ATOM 12906 C CA . LEU C 1 263 ? -13.989 -1.101 52.162 1.00 28.02 263 LEU C CA 1
ATOM 12907 C C . LEU C 1 263 ? -15.435 -0.631 52.096 1.00 28.96 263 LEU C C 1
ATOM 12908 O O . LEU C 1 263 ? -15.863 -0.157 51.059 1.00 29.12 263 LEU C O 1
ATOM 12913 N N . ARG C 1 264 ? -16.161 -0.710 53.216 1.00 29.96 264 ARG C N 1
ATOM 12914 C CA . ARG C 1 264 ? -17.549 -0.231 53.291 1.00 31.35 264 ARG C CA 1
ATOM 12915 C C . ARG C 1 264 ? -17.659 1.297 53.171 1.00 31.82 264 ARG C C 1
ATOM 12916 O O . ARG C 1 264 ? -18.596 1.837 52.583 1.00 32.23 264 ARG C O 1
ATOM 12924 N N . MET C 1 265 ? -16.711 1.985 53.784 1.00 31.72 265 MET C N 1
ATOM 12925 C CA . MET C 1 265 ? -16.562 3.403 53.573 1.00 32.09 265 MET C CA 1
ATOM 12926 C C . MET C 1 265 ? -16.141 3.693 52.135 1.00 31.32 265 MET C C 1
ATOM 12927 O O . MET C 1 265 ? -16.664 4.593 51.508 1.00 31.76 265 MET C O 1
ATOM 12932 N N . ALA C 1 266 ? -15.196 2.918 51.623 1.00 30.27 266 ALA C N 1
ATOM 12933 C CA . ALA C 1 266 ? -14.734 3.062 50.250 1.00 29.83 266 ALA C CA 1
ATOM 12934 C C . ALA C 1 266 ? -15.902 2.922 49.265 1.00 29.89 266 ALA C C 1
ATOM 12935 O O . ALA C 1 266 ? -16.027 3.710 48.318 1.00 30.33 266 ALA C O 1
ATOM 12937 N N . TRP C 1 267 ? -16.761 1.939 49.522 1.00 29.40 267 TRP C N 1
ATOM 12938 C CA . TRP C 1 267 ? -17.903 1.632 48.673 1.00 29.51 267 TRP C CA 1
ATOM 12939 C C . TRP C 1 267 ? -18.886 2.784 48.600 1.00 30.58 267 TRP C C 1
ATOM 12940 O O . TRP C 1 267 ? -19.461 3.049 47.532 1.00 30.67 267 TRP C O 1
ATOM 12951 N N . LYS C 1 268 ? -19.072 3.477 49.727 1.00 31.12 268 LYS C N 1
ATOM 12952 C CA . LYS C 1 268 ? -19.928 4.656 49.764 1.00 32.33 268 LYS C CA 1
ATOM 12953 C C . LYS C 1 268 ? -19.513 5.704 48.734 1.00 32.75 268 LYS C C 1
ATOM 12954 O O . LYS C 1 268 ? -20.363 6.314 48.110 1.00 33.46 268 LYS C O 1
ATOM 12960 N N . GLY C 1 269 ? -18.212 5.895 48.552 1.00 32.44 269 GLY C N 1
ATOM 12961 C CA . GLY C 1 269 ? -17.701 6.726 47.469 1.00 32.98 269 GLY C CA 1
ATOM 12962 C C . GLY C 1 269 ? -17.805 6.036 46.086 1.00 32.73 269 GLY C C 1
ATOM 12963 O O . GLY C 1 269 ? -18.310 6.639 45.140 1.00 33.04 269 GLY C O 1
ATOM 12964 N N . PHE C 1 270 ? -17.359 4.778 45.969 1.00 31.86 270 PHE C N 1
ATOM 12965 C CA . PHE C 1 270 ? -17.293 4.120 44.644 1.00 32.04 270 PHE C CA 1
ATOM 12966 C C . PHE C 1 270 ? -18.675 4.078 44.006 1.00 32.94 270 PHE C C 1
ATOM 12967 O O . PHE C 1 270 ? -18.809 4.276 42.796 1.00 33.25 270 PHE C O 1
ATOM 12975 N N . ALA C 1 271 ? -19.686 3.849 44.842 1.00 33.35 271 ALA C N 1
ATOM 12976 C CA . ALA C 1 271 ? -21.057 3.650 44.404 1.00 34.35 271 ALA C CA 1
ATOM 12977 C C . ALA C 1 271 ? -21.618 4.805 43.592 1.00 36.14 271 ALA C C 1
ATOM 12978 O O . ALA C 1 271 ? -22.496 4.590 42.754 1.00 36.82 271 ALA C O 1
ATOM 12980 N N . GLN C 1 272 ? -21.126 6.017 43.845 1.00 37.11 272 GLN C N 1
ATOM 12981 C CA . GLN C 1 272 ? -21.609 7.211 43.147 1.00 38.71 272 GLN C CA 1
ATOM 12982 C C . GLN C 1 272 ? -20.759 7.651 41.945 1.00 39.08 272 GLN C C 1
ATOM 12983 O O . GLN C 1 272 ? -21.088 8.620 41.295 1.00 40.04 272 GLN C O 1
ATOM 12989 N N . ARG C 1 273 ? -19.680 6.941 41.650 1.00 38.47 273 ARG C N 1
ATOM 12990 C CA . ARG C 1 273 ? -18.927 7.181 40.429 1.00 39.11 273 ARG C CA 1
ATOM 12991 C C . ARG C 1 273 ? -19.788 6.888 39.194 1.00 39.54 273 ARG C C 1
ATOM 12992 O O . ARG C 1 273 ? -20.543 5.924 39.166 1.00 38.86 273 ARG C O 1
ATOM 13000 N N . ASP C 1 274 ? -19.674 7.729 38.178 1.00 40.93 274 ASP C N 1
ATOM 13001 C CA . ASP C 1 274 ? -20.244 7.447 36.855 1.00 41.65 274 ASP C CA 1
ATOM 13002 C C . ASP C 1 274 ? -19.119 7.679 35.867 1.00 42.20 274 ASP C C 1
ATOM 13003 O O . ASP C 1 274 ? -19.043 8.726 35.231 1.00 43.56 274 ASP C O 1
ATOM 13008 N N . ASP C 1 275 ? -18.231 6.695 35.761 1.00 41.51 275 ASP C N 1
ATOM 13009 C CA . ASP C 1 275 ? -16.964 6.855 35.032 1.00 41.61 275 ASP C CA 1
ATOM 13010 C C . ASP C 1 275 ? -16.449 5.505 34.516 1.00 40.92 275 ASP C C 1
ATOM 13011 O O . ASP C 1 275 ? -17.175 4.523 34.537 1.00 40.04 275 ASP C O 1
ATOM 13016 N N . GLU C 1 276 ? -15.195 5.464 34.082 1.00 41.61 276 GLU C N 1
ATOM 13017 C CA . GLU C 1 276 ? -14.582 4.267 33.483 1.00 41.65 276 GLU C CA 1
ATOM 13018 C C . GLU C 1 276 ? -14.531 3.074 34.446 1.00 39.87 276 GLU C C 1
ATOM 13019 O O . GLU C 1 276 ? -14.674 1.919 34.019 1.00 39.18 276 GLU C O 1
ATOM 13025 N N . GLN C 1 277 ? -14.370 3.366 35.738 1.00 38.36 277 GLN C N 1
ATOM 13026 C CA . GLN C 1 277 ? -14.303 2.333 36.781 1.00 37.15 277 GLN C CA 1
ATOM 13027 C C . GLN C 1 277 ? -15.657 1.704 37.075 1.00 35.32 277 GLN C C 1
ATOM 13028 O O . GLN C 1 277 ? -15.757 0.496 37.206 1.00 34.59 277 GLN C O 1
ATOM 13034 N N . MET C 1 278 ? -16.690 2.526 37.225 1.00 34.63 278 MET C N 1
ATOM 13035 C CA . MET C 1 278 ? -18.025 2.004 37.453 1.00 33.70 278 MET C CA 1
ATOM 13036 C C . MET C 1 278 ? -18.436 1.138 36.257 1.00 33.75 278 MET C C 1
ATOM 13037 O O . MET C 1 278 ? -19.049 0.088 36.440 1.00 32.93 278 MET C O 1
ATOM 13042 N N . ALA C 1 279 ? -18.088 1.598 35.045 1.00 34.24 279 ALA C N 1
ATOM 13043 C CA . ALA C 1 279 ? -18.339 0.864 33.818 1.00 34.54 279 ALA C CA 1
ATOM 13044 C C . ALA C 1 279 ? -17.598 -0.472 33.815 1.00 33.31 279 ALA C C 1
ATOM 13045 O O . ALA C 1 279 ? -18.164 -1.487 33.401 1.00 33.15 279 ALA C O 1
ATOM 13047 N N . ALA C 1 280 ? -16.348 -0.479 34.289 1.00 32.22 280 ALA C N 1
ATOM 13048 C CA . ALA C 1 280 ? -15.575 -1.721 34.330 1.00 31.10 280 ALA C CA 1
ATOM 13049 C C . ALA C 1 280 ? -16.187 -2.698 35.343 1.00 29.99 280 ALA C C 1
ATOM 13050 O O . ALA C 1 280 ? -16.316 -3.883 35.051 1.00 29.60 280 ALA C O 1
ATOM 13052 N N . PHE C 1 281 ? -16.632 -2.179 36.502 1.00 29.33 281 PHE C N 1
ATOM 13053 C CA . PHE C 1 281 ? -17.306 -2.986 37.517 1.00 28.31 281 PHE C CA 1
ATOM 13054 C C . PHE C 1 281 ? -18.601 -3.581 36.997 1.00 28.80 281 PHE C C 1
ATOM 13055 O O . PHE C 1 281 ? -18.833 -4.789 37.121 1.00 28.41 281 PHE C O 1
ATOM 13063 N N . ARG C 1 282 ? -19.446 -2.758 36.411 1.00 29.90 282 ARG C N 1
ATOM 13064 C CA . ARG C 1 282 ? -20.721 -3.235 35.888 1.00 30.69 282 ARG C CA 1
ATOM 13065 C C . ARG C 1 282 ? -20.569 -4.173 34.660 1.00 31.27 282 ARG C C 1
ATOM 13066 O O . ARG C 1 282 ? -21.433 -5.002 34.426 1.00 31.30 282 ARG C O 1
ATOM 13074 N N . GLN C 1 283 ? -19.504 -3.997 33.876 1.00 31.73 283 GLN C N 1
ATOM 13075 C CA . GLN C 1 283 ? -19.218 -4.879 32.722 1.00 32.30 283 GLN C CA 1
ATOM 13076 C C . GLN C 1 283 ? -18.853 -6.241 33.278 1.00 31.59 283 GLN C C 1
ATOM 13077 O O . GLN C 1 283 ? -19.351 -7.278 32.837 1.00 31.62 283 GLN C O 1
ATOM 13083 N N . PHE C 1 284 ? -18.005 -6.219 34.300 1.00 31.11 284 PHE C N 1
ATOM 13084 C CA . PHE C 1 284 ? -17.604 -7.430 34.956 1.00 30.58 284 PHE C CA 1
ATOM 13085 C C . PHE C 1 284 ? -18.799 -8.187 35.554 1.00 30.61 284 PHE C C 1
ATOM 13086 O O . PHE C 1 284 ? -18.926 -9.402 35.357 1.00 30.46 284 PHE C O 1
ATOM 13094 N N . VAL C 1 285 ? -19.686 -7.484 36.258 1.00 30.76 285 VAL C N 1
ATOM 13095 C CA . VAL C 1 285 ? -20.865 -8.125 36.839 1.00 31.01 285 VAL C CA 1
ATOM 13096 C C . VAL C 1 285 ? -21.720 -8.793 35.744 1.00 32.39 285 VAL C C 1
ATOM 13097 O O . VAL C 1 285 ? -22.090 -9.958 35.865 1.00 31.85 285 VAL C O 1
ATOM 13101 N N . ALA C 1 286 ? -22.004 -8.051 34.674 1.00 34.03 286 ALA C N 1
ATOM 13102 C CA . ALA C 1 286 ? -22.840 -8.559 33.589 1.00 36.13 286 ALA C CA 1
ATOM 13103 C C . ALA C 1 286 ? -22.204 -9.772 32.857 1.00 36.96 286 ALA C C 1
ATOM 13104 O O . ALA C 1 286 ? -22.914 -10.689 32.451 1.00 37.86 286 ALA C O 1
ATOM 13106 N N . GLU C 1 287 ? -20.882 -9.788 32.703 1.00 37.66 287 GLU C N 1
ATOM 13107 C CA . GLU C 1 287 ? -20.207 -10.946 32.074 1.00 38.63 287 GLU C CA 1
ATOM 13108 C C . GLU C 1 287 ? -20.232 -12.204 32.955 1.00 38.29 287 GLU C C 1
ATOM 13109 O O . GLU C 1 287 ? -20.288 -13.302 32.429 1.00 38.63 287 GLU C O 1
ATOM 13115 N N . GLN C 1 288 ? -20.172 -12.053 34.274 1.00 37.73 288 GLN C N 1
ATOM 13116 C CA . GLN C 1 288 ? -20.072 -13.216 35.161 1.00 37.54 288 GLN C CA 1
ATOM 13117 C C . GLN C 1 288 ? -21.372 -14.001 35.316 1.00 38.81 288 GLN C C 1
ATOM 13118 O O . GLN C 1 288 ? -21.341 -15.230 35.441 1.00 39.15 288 GLN C O 1
ATOM 13124 N N . GLY C 1 289 ? -22.506 -13.308 35.342 1.00 39.59 289 GLY C N 1
ATOM 13125 C CA . GLY C 1 289 ? -23.806 -13.987 35.406 1.00 39.68 289 GLY C CA 1
ATOM 13126 C C . GLY C 1 289 ? -24.208 -14.528 36.771 1.00 38.56 289 GLY C C 1
ATOM 13127 O O . GLY C 1 289 ? -23.704 -14.102 37.818 1.00 38.05 289 GLY C O 1
ATOM 13128 N N . ASP C 1 290 ? -25.119 -15.490 36.737 1.00 38.15 290 ASP C N 1
ATOM 13129 C CA . ASP C 1 290 ? -25.878 -15.907 37.908 1.00 37.66 290 ASP C CA 1
ATOM 13130 C C . ASP C 1 290 ? -25.040 -16.233 39.121 1.00 35.56 290 ASP C C 1
ATOM 13131 O O . ASP C 1 290 ? -25.337 -15.760 40.210 1.00 35.02 290 ASP C O 1
ATOM 13136 N N . SER C 1 291 ? -24.014 -17.051 38.919 1.00 33.60 291 SER C N 1
ATOM 13137 C CA . SER C 1 291 ? -23.188 -17.575 39.996 1.00 32.36 291 SER C CA 1
ATOM 13138 C C . SER C 1 291 ? -22.586 -16.474 40.924 1.00 31.15 291 SER C C 1
ATOM 13139 O O . SER C 1 291 ? -22.482 -16.654 42.126 1.00 30.60 291 SER C O 1
ATOM 13142 N N . LEU C 1 292 ? -22.155 -15.375 40.317 1.00 30.48 292 LEU C N 1
ATOM 13143 C CA . LEU C 1 292 ? -21.532 -14.271 41.006 1.00 29.47 292 LEU C CA 1
ATOM 13144 C C . LEU C 1 292 ? -22.594 -13.589 41.814 1.00 29.61 292 LEU C C 1
ATOM 13145 O O . LEU C 1 292 ? -22.366 -13.246 42.975 1.00 29.41 292 LEU C O 1
ATOM 13150 N N . PHE C 1 293 ? -23.755 -13.370 41.207 1.00 29.90 293 PHE C N 1
ATOM 13151 C CA . PHE C 1 293 ? -24.836 -12.730 41.938 1.00 30.26 293 PHE C CA 1
ATOM 13152 C C . PHE C 1 293 ? -25.124 -13.525 43.220 1.00 30.14 293 PHE C C 1
ATOM 13153 O O . PHE C 1 293 ? -25.137 -12.939 44.308 1.00 29.68 293 PHE C O 1
ATOM 13161 N N . TRP C 1 294 ? -25.341 -14.838 43.099 1.00 30.05 294 TRP C N 1
ATOM 13162 C CA . TRP C 1 294 ? -25.681 -15.651 44.283 1.00 30.36 294 TRP C CA 1
ATOM 13163 C C . TRP C 1 294 ? -24.546 -15.718 45.302 1.00 29.51 294 TRP C C 1
ATOM 13164 O O . TRP C 1 294 ? -24.816 -15.771 46.492 1.00 29.46 294 TRP C O 1
ATOM 13175 N N . GLN C 1 295 ? -23.288 -15.672 44.863 1.00 28.89 295 GLN C N 1
ATOM 13176 C CA . GLN C 1 295 ? -22.184 -15.497 45.819 1.00 28.45 295 GLN C CA 1
ATOM 13177 C C . GLN C 1 295 ? -22.336 -14.199 46.643 1.00 28.35 295 GLN C C 1
ATOM 13178 O O . GLN C 1 295 ? -22.198 -14.214 47.872 1.00 28.47 295 GLN C O 1
ATOM 13184 N N . ALA C 1 296 ? -22.591 -13.083 45.965 1.00 28.14 296 ALA C N 1
ATOM 13185 C CA . ALA C 1 296 ? -22.794 -11.797 46.654 1.00 28.19 296 ALA C CA 1
ATOM 13186 C C . ALA C 1 296 ? -23.997 -11.852 47.585 1.00 28.68 296 ALA C C 1
ATOM 13187 O O . ALA C 1 296 ? -23.914 -11.447 48.762 1.00 28.68 296 ALA C O 1
ATOM 13189 N N . ALA C 1 297 ? -25.110 -12.359 47.061 1.00 28.99 297 ALA C N 1
ATOM 13190 C CA . ALA C 1 297 ? -26.308 -12.513 47.852 1.00 29.75 297 ALA C CA 1
ATOM 13191 C C . ALA C 1 297 ? -26.075 -13.411 49.085 1.00 29.76 297 ALA C C 1
ATOM 13192 O O . ALA C 1 297 ? -26.540 -13.068 50.193 1.00 29.92 297 ALA C O 1
ATOM 13194 N N . PHE C 1 298 ? -25.363 -14.533 48.906 1.00 29.22 298 PHE C N 1
ATOM 13195 C CA . PHE C 1 298 ? -25.033 -15.421 50.027 1.00 29.33 298 PHE C CA 1
ATOM 13196 C C . PHE C 1 298 ? -24.317 -14.657 51.139 1.00 29.29 298 PHE C C 1
ATOM 13197 O O . PHE C 1 298 ? -24.708 -14.713 52.293 1.00 29.82 298 PHE C O 1
ATOM 13205 N N . ASP C 1 299 ? -23.243 -13.971 50.780 1.00 28.94 299 ASP C N 1
ATOM 13206 C CA . ASP C 1 299 ? -22.421 -13.319 51.763 1.00 28.93 299 ASP C CA 1
ATOM 13207 C C . ASP C 1 299 ? -23.193 -12.229 52.493 1.00 29.50 299 ASP C C 1
ATOM 13208 O O . ASP C 1 299 ? -23.006 -12.075 53.686 1.00 29.42 299 ASP C O 1
ATOM 13213 N N . ALA C 1 300 ? -24.082 -11.533 51.782 1.00 29.81 300 ALA C N 1
ATOM 13214 C CA . ALA C 1 300 ? -24.949 -10.510 52.373 1.00 30.55 300 ALA C CA 1
ATOM 13215 C C . ALA C 1 300 ? -25.888 -11.123 53.386 1.00 31.42 300 ALA C C 1
ATOM 13216 O O . ALA C 1 300 ? -25.954 -10.678 54.540 1.00 31.73 300 ALA C O 1
ATOM 13218 N N . LEU C 1 301 ? -26.625 -12.135 52.957 1.00 31.66 301 LEU C N 1
ATOM 13219 C CA . LEU C 1 301 ? -27.517 -12.848 53.865 1.00 32.73 301 LEU C CA 1
ATOM 13220 C C . LEU C 1 301 ? -26.708 -13.425 55.016 1.00 32.58 301 LEU C C 1
ATOM 13221 O O . LEU C 1 301 ? -27.143 -13.380 56.159 1.00 33.17 301 LEU C O 1
ATOM 13226 N N . HIS C 1 302 ? -25.528 -13.964 54.717 1.00 31.85 302 HIS C N 1
ATOM 13227 C CA . HIS C 1 302 ? -24.707 -14.544 55.768 1.00 31.97 302 HIS C CA 1
ATOM 13228 C C . HIS C 1 302 ? -24.307 -13.506 56.831 1.00 32.54 302 HIS C C 1
ATOM 13229 O O . HIS C 1 302 ? -24.556 -13.717 58.020 1.00 33.36 302 HIS C O 1
ATOM 13236 N N . ALA C 1 303 ? -23.708 -12.395 56.403 1.00 32.44 303 ALA C N 1
ATOM 13237 C CA . ALA C 1 303 ? -23.364 -11.313 57.313 1.00 33.34 303 ALA C CA 1
ATOM 13238 C C . ALA C 1 303 ? -24.541 -10.977 58.229 1.00 34.81 303 ALA C C 1
ATOM 13239 O O . ALA C 1 303 ? -24.336 -10.678 59.413 1.00 35.45 303 ALA C O 1
ATOM 13241 N N . GLN C 1 304 ? -25.764 -11.061 57.703 1.00 35.70 304 GLN C N 1
ATOM 13242 C CA . GLN C 1 304 ? -26.961 -10.752 58.493 1.00 37.65 304 GLN C CA 1
ATOM 13243 C C . GLN C 1 304 ? -27.368 -11.878 59.474 1.00 38.61 304 GLN C C 1
ATOM 13244 O O . GLN C 1 304 ? -27.744 -11.624 60.631 1.00 39.42 304 GLN C O 1
ATOM 13250 N N . GLN C 1 305 ? -27.259 -13.126 59.032 1.00 38.18 305 GLN C N 1
ATOM 13251 C CA . GLN C 1 305 ? -27.624 -14.256 59.886 1.00 39.01 305 GLN C CA 1
ATOM 13252 C C . GLN C 1 305 ? -26.747 -14.421 61.140 1.00 39.59 305 GLN C C 1
ATOM 13253 O O . GLN C 1 305 ? -27.241 -14.863 62.179 1.00 40.42 305 GLN C O 1
ATOM 13259 N N . VAL C 1 306 ? -25.459 -14.095 61.022 1.00 39.43 306 VAL C N 1
ATOM 13260 C CA . VAL C 1 306 ? -24.515 -14.224 62.135 1.00 40.39 306 VAL C CA 1
ATOM 13261 C C . VAL C 1 306 ? -24.772 -13.173 63.223 1.00 42.13 306 VAL C C 1
ATOM 13262 O O . VAL C 1 306 ? -24.459 -13.424 64.379 1.00 43.13 306 VAL C O 1
ATOM 13266 N N . LYS C 1 307 ? -25.349 -12.022 62.864 1.00 43.57 307 LYS C N 1
ATOM 13267 C CA . LYS C 1 307 ? -25.805 -11.036 63.878 1.00 45.96 307 LYS C CA 1
ATOM 13268 C C . LYS C 1 307 ? -26.958 -11.550 64.728 1.00 47.62 307 LYS C C 1
ATOM 13269 O O . LYS C 1 307 ? -27.204 -11.025 65.804 1.00 49.15 307 LYS C O 1
ATOM 13275 N N . GLU C 1 308 ? -27.686 -12.544 64.232 1.00 47.87 308 GLU C N 1
ATOM 13276 C CA . GLU C 1 308 ? -28.768 -13.152 64.985 1.00 49.55 308 GLU C CA 1
ATOM 13277 C C . GLU C 1 308 ? -28.290 -14.303 65.864 1.00 49.62 308 GLU C C 1
ATOM 13278 O O . GLU C 1 308 ? -28.817 -14.517 66.946 1.00 50.56 308 GLU C O 1
ATOM 13284 N N . ASP C 1 309 ? -27.330 -15.067 65.354 1.00 48.49 309 ASP C N 1
ATOM 13285 C CA . ASP C 1 309 ? -26.841 -16.270 66.002 1.00 48.86 309 ASP C CA 1
ATOM 13286 C C . ASP C 1 309 ? -25.524 -16.593 65.323 1.00 47.93 309 ASP C C 1
ATOM 13287 O O . ASP C 1 309 ? -25.506 -17.045 64.173 1.00 45.80 309 ASP C O 1
ATOM 13292 N N . GLU C 1 310 ? -24.425 -16.366 66.036 1.00 48.32 310 GLU C N 1
ATOM 13293 C CA . GLU C 1 310 ? -23.089 -16.511 65.460 1.00 47.98 310 GLU C CA 1
ATOM 13294 C C . GLU C 1 310 ? -22.736 -17.937 65.039 1.00 47.07 310 GLU C C 1
ATOM 13295 O O . GLU C 1 310 ? -21.739 -18.146 64.337 1.00 45.10 310 GLU C O 1
ATOM 13301 N N . MET C 1 311 ? -23.550 -18.911 65.447 1.00 47.47 311 MET C N 1
ATOM 13302 C CA . MET C 1 311 ? -23.332 -20.301 65.059 1.00 47.41 311 MET C CA 1
ATOM 13303 C C . MET C 1 311 ? -24.021 -20.662 63.731 1.00 45.31 311 MET C C 1
ATOM 13304 O O . MET C 1 311 ? -24.129 -21.836 63.397 1.00 44.37 311 MET C O 1
ATOM 13309 N N . ARG C 1 312 ? -24.465 -19.649 62.981 1.00 43.57 312 ARG C N 1
ATOM 13310 C CA . ARG C 1 312 ? -25.077 -19.860 61.682 1.00 42.50 312 ARG C CA 1
ATOM 13311 C C . ARG C 1 312 ? -23.980 -19.852 60.636 1.00 40.64 312 ARG C C 1
ATOM 13312 O O . ARG C 1 312 ? -23.828 -18.910 59.863 1.00 39.59 312 ARG C O 1
ATOM 13320 N N . TRP C 1 313 ? -23.201 -20.927 60.691 1.00 40.01 313 TRP C N 1
ATOM 13321 C CA . TRP C 1 313 ? -22.031 -21.166 59.861 1.00 39.39 313 TRP C CA 1
ATOM 13322 C C . TRP C 1 313 ? -22.320 -21.270 58.324 1.00 37.75 313 TRP C C 1
ATOM 13323 O O . TRP C 1 313 ? -21.412 -21.087 57.503 1.00 36.05 313 TRP C O 1
ATOM 13334 N N . GLY C 1 314 ? -23.560 -21.599 57.958 1.00 37.50 314 GLY C N 1
ATOM 13335 C CA . GLY C 1 314 ? -23.911 -21.916 56.546 1.00 36.30 314 GLY C CA 1
ATOM 13336 C C . GLY C 1 314 ? -25.418 -21.965 56.373 1.00 36.13 314 GLY C C 1
ATOM 13337 O O . GLY C 1 314 ? -26.159 -21.963 57.381 1.00 37.13 314 GLY C O 1
ATOM 13338 N N . TRP C 1 315 ? -25.875 -22.030 55.119 1.00 34.61 315 TRP C N 1
ATOM 13339 C CA . TRP C 1 315 ? -27.309 -22.020 54.834 1.00 34.79 315 TRP C CA 1
ATOM 13340 C C . TRP C 1 315 ? -28.129 -23.136 55.494 1.00 36.05 315 TRP C C 1
ATOM 13341 O O . TRP C 1 315 ? -29.288 -22.885 55.854 1.00 36.84 315 TRP C O 1
ATOM 13352 N N . PRO C 1 316 ? -27.552 -24.353 55.685 1.00 36.11 316 PRO C N 1
ATOM 13353 C CA . PRO C 1 316 ? -28.357 -25.385 56.354 1.00 37.68 316 PRO C CA 1
ATOM 13354 C C . PRO C 1 316 ? -28.665 -25.039 57.804 1.00 38.69 316 PRO C C 1
ATOM 13355 O O . PRO C 1 316 ? -29.542 -25.656 58.383 1.00 40.15 316 PRO C O 1
ATOM 13359 N N . ALA C 1 317 ? -27.949 -24.051 58.354 1.00 38.20 317 ALA C N 1
ATOM 13360 C CA . ALA C 1 317 ? -28.164 -23.535 59.699 1.00 39.09 317 ALA C CA 1
ATOM 13361 C C . ALA C 1 317 ? -29.032 -22.276 59.718 1.00 39.35 317 ALA C C 1
ATOM 13362 O O . ALA C 1 317 ? -29.220 -21.677 60.770 1.00 39.69 317 ALA C O 1
ATOM 13364 N N . TRP C 1 318 ? -29.531 -21.853 58.552 1.00 38.97 318 TRP C N 1
ATOM 13365 C CA . TRP C 1 318 ? -30.404 -20.693 58.482 1.00 39.11 318 TRP C CA 1
ATOM 13366 C C . TRP C 1 318 ? -31.853 -21.142 58.597 1.00 40.95 318 TRP C C 1
ATOM 13367 O O . TRP C 1 318 ? -32.160 -22.319 58.407 1.00 41.68 318 TRP C O 1
ATOM 13378 N N . PRO C 1 319 ? -32.758 -20.203 58.916 1.00 42.09 319 PRO C N 1
ATOM 13379 C CA . PRO C 1 319 ? -34.168 -20.532 58.807 1.00 43.87 319 PRO C CA 1
ATOM 13380 C C . PRO C 1 319 ? -34.503 -21.019 57.395 1.00 44.22 319 PRO C C 1
ATOM 13381 O O . PRO C 1 319 ? -33.906 -20.549 56.419 1.00 42.60 319 PRO C O 1
ATOM 13385 N N . GLU C 1 320 ? -35.446 -21.955 57.313 1.00 46.37 320 GLU C N 1
ATOM 13386 C CA . GLU C 1 320 ? -35.785 -22.629 56.056 1.00 47.37 320 GLU C CA 1
ATOM 13387 C C . GLU C 1 320 ? -36.126 -21.652 54.927 1.00 46.71 320 GLU C C 1
ATOM 13388 O O . GLU C 1 320 ? -35.705 -21.864 53.790 1.00 46.22 320 GLU C O 1
ATOM 13394 N N . MET C 1 321 ? -36.853 -20.587 55.227 1.00 47.11 321 MET C N 1
ATOM 13395 C CA . MET C 1 321 ? -37.216 -19.610 54.196 1.00 46.97 321 MET C CA 1
ATOM 13396 C C . MET C 1 321 ? -36.006 -19.036 53.443 1.00 44.90 321 MET C C 1
ATOM 13397 O O . MET C 1 321 ? -36.155 -18.587 52.315 1.00 44.77 321 MET C O 1
ATOM 13402 N N . TYR C 1 322 ? -34.823 -19.038 54.063 1.00 43.47 322 TYR C N 1
ATOM 13403 C CA . TYR C 1 322 ? -33.588 -18.583 53.411 1.00 41.74 322 TYR C CA 1
ATOM 13404 C C . TYR C 1 322 ? -32.693 -19.734 52.904 1.00 41.05 322 TYR C C 1
ATOM 13405 O O . TYR C 1 322 ? -31.597 -19.502 52.412 1.00 39.24 322 TYR C O 1
ATOM 13414 N N . GLN C 1 323 ? -33.149 -20.968 53.036 1.00 42.51 323 GLN C N 1
ATOM 13415 C CA . GLN C 1 323 ? -32.386 -22.114 52.519 1.00 42.72 323 GLN C CA 1
ATOM 13416 C C . GLN C 1 323 ? -32.658 -22.409 51.050 1.00 43.15 323 GLN C C 1
ATOM 13417 O O . GLN C 1 323 ? -31.883 -23.107 50.400 1.00 42.40 323 GLN C O 1
ATOM 13423 N N . ASN C 1 324 ? -33.769 -21.884 50.542 1.00 44.85 324 ASN C N 1
ATOM 13424 C CA . ASN C 1 324 ? -34.134 -22.021 49.135 1.00 45.88 324 ASN C CA 1
ATOM 13425 C C . ASN C 1 324 ? -33.890 -20.690 48.383 1.00 44.53 324 ASN C C 1
ATOM 13426 O O . ASN C 1 324 ? -34.555 -19.678 48.608 1.00 44.65 324 ASN C O 1
ATOM 13431 N N . VAL C 1 325 ? -32.927 -20.723 47.477 1.00 42.93 325 VAL C N 1
ATOM 13432 C CA . VAL C 1 325 ? -32.507 -19.553 46.731 1.00 42.06 325 VAL C CA 1
ATOM 13433 C C . VAL C 1 325 ? -33.639 -18.947 45.881 1.00 43.00 325 VAL C C 1
ATOM 13434 O O . VAL C 1 325 ? -33.550 -17.794 45.467 1.00 42.91 325 VAL C O 1
ATOM 13438 N N . ASP C 1 326 ? -34.689 -19.729 45.630 1.00 44.27 326 ASP C N 1
ATOM 13439 C CA . ASP C 1 326 ? -35.848 -19.303 44.833 1.00 45.38 326 ASP C CA 1
ATOM 13440 C C . ASP C 1 326 ? -37.008 -18.776 45.666 1.00 45.70 326 ASP C C 1
ATOM 13441 O O . ASP C 1 326 ? -38.005 -18.330 45.106 1.00 46.44 326 ASP C O 1
ATOM 13446 N N . SER C 1 327 ? -36.892 -18.829 46.992 1.00 44.97 327 SER C N 1
ATOM 13447 C CA . SER C 1 327 ? -38.004 -18.427 47.869 1.00 45.62 327 SER C CA 1
ATOM 13448 C C . SER C 1 327 ? -38.366 -16.941 47.709 1.00 45.20 327 SER C C 1
ATOM 13449 O O . SER C 1 327 ? -37.522 -16.143 47.300 1.00 43.93 327 SER C O 1
ATOM 13452 N N . PRO C 1 328 ? -39.620 -16.567 48.040 1.00 46.29 328 PRO C N 1
ATOM 13453 C CA . PRO C 1 328 ? -40.003 -15.154 48.103 1.00 46.34 328 PRO C CA 1
ATOM 13454 C C . PRO C 1 328 ? -39.158 -14.344 49.100 1.00 45.22 328 PRO C C 1
ATOM 13455 O O . PRO C 1 328 ? -38.833 -13.180 48.844 1.00 44.51 328 PRO C O 1
ATOM 13459 N N . GLU C 1 329 ? -38.777 -14.967 50.208 1.00 44.83 329 GLU C N 1
ATOM 13460 C CA . GLU C 1 329 ? -38.093 -14.241 51.272 1.00 44.12 329 GLU C CA 1
ATOM 13461 C C . GLU C 1 329 ? -36.634 -13.955 50.898 1.00 42.46 329 GLU C C 1
ATOM 13462 O O . GLU C 1 329 ? -36.103 -12.882 51.238 1.00 41.55 329 GLU C O 1
ATOM 13468 N N . VAL C 1 330 ? -35.986 -14.887 50.191 1.00 41.64 330 VAL C N 1
ATOM 13469 C CA . VAL C 1 330 ? -34.632 -14.632 49.690 1.00 40.28 330 VAL C CA 1
ATOM 13470 C C . VAL C 1 330 ? -34.700 -13.491 48.677 1.00 40.67 330 VAL C C 1
ATOM 13471 O O . VAL C 1 330 ? -33.895 -12.562 48.724 1.00 39.08 330 VAL C O 1
ATOM 13475 N N . ARG C 1 331 ? -35.656 -13.602 47.759 1.00 42.78 331 ARG C N 1
ATOM 13476 C CA . ARG C 1 331 ? -35.913 -12.587 46.737 1.00 44.08 331 ARG C CA 1
ATOM 13477 C C . ARG C 1 331 ? -36.167 -11.219 47.360 1.00 43.99 331 ARG C C 1
ATOM 13478 O O . ARG C 1 331 ? -35.630 -10.220 46.905 1.00 43.58 331 ARG C O 1
ATOM 13486 N N . GLN C 1 332 ? -36.986 -11.182 48.400 1.00 44.50 332 GLN C N 1
ATOM 13487 C CA . GLN C 1 332 ? -37.249 -9.939 49.125 1.00 44.91 332 GLN C CA 1
ATOM 13488 C C . GLN C 1 332 ? -36.019 -9.427 49.886 1.00 43.56 332 GLN C C 1
ATOM 13489 O O . GLN C 1 332 ? -35.743 -8.229 49.886 1.00 42.75 332 GLN C O 1
ATOM 13495 N N . PHE C 1 333 ? -35.280 -10.326 50.533 1.00 42.73 333 PHE C N 1
ATOM 13496 C CA . PHE C 1 333 ? -34.073 -9.908 51.234 1.00 41.82 333 PHE C CA 1
ATOM 13497 C C . PHE C 1 333 ? -33.098 -9.242 50.263 1.00 41.01 333 PHE C C 1
ATOM 13498 O O . PHE C 1 333 ? -32.470 -8.243 50.603 1.00 40.61 333 PHE C O 1
ATOM 13506 N N . CYS C 1 334 ? -32.983 -9.791 49.055 1.00 40.96 334 CYS C N 1
ATOM 13507 C CA . CYS C 1 334 ? -32.111 -9.224 48.037 1.00 40.29 334 CYS C CA 1
ATOM 13508 C C . CYS C 1 334 ? -32.587 -7.828 47.626 1.00 41.29 334 CYS C C 1
ATOM 13509 O O . CYS C 1 334 ? -31.769 -6.927 47.477 1.00 40.66 334 CYS C O 1
ATOM 13512 N N . GLU C 1 335 ? -33.898 -7.650 47.463 1.00 43.30 335 GLU C N 1
ATOM 13513 C CA . GLU C 1 335 ? -34.475 -6.333 47.133 1.00 45.00 335 GLU C CA 1
ATOM 13514 C C . GLU C 1 335 ? -34.154 -5.278 48.197 1.00 44.42 335 GLU C C 1
ATOM 13515 O O . GLU C 1 335 ? -33.604 -4.219 47.900 1.00 43.67 335 GLU C O 1
ATOM 13521 N N . GLU C 1 336 ? -34.477 -5.605 49.442 1.00 44.68 336 GLU C N 1
ATOM 13522 C CA . GLU C 1 336 ? -34.247 -4.714 50.573 1.00 44.62 336 GLU C CA 1
ATOM 13523 C C . GLU C 1 336 ? -32.773 -4.563 50.971 1.00 42.66 336 GLU C C 1
ATOM 13524 O O . GLU C 1 336 ? -32.438 -3.640 51.702 1.00 42.40 336 GLU C O 1
ATOM 13530 N N . HIS C 1 337 ? -31.893 -5.461 50.513 1.00 40.83 337 HIS C N 1
ATOM 13531 C CA . HIS C 1 337 ? -30.454 -5.341 50.816 1.00 39.18 337 HIS C CA 1
ATOM 13532 C C . HIS C 1 337 ? -29.624 -5.140 49.549 1.00 37.87 337 HIS C C 1
ATOM 13533 O O . HIS C 1 337 ? -28.458 -5.547 49.465 1.00 35.90 337 HIS C O 1
ATOM 13540 N N . ARG C 1 338 ? -30.233 -4.448 48.594 1.00 38.45 338 ARG C N 1
ATOM 13541 C CA . ARG C 1 338 ? -29.667 -4.263 47.259 1.00 38.50 338 ARG C CA 1
ATOM 13542 C C . ARG C 1 338 ? -28.248 -3.743 47.365 1.00 36.57 338 ARG C C 1
ATOM 13543 O O . ARG C 1 338 ? -27.354 -4.182 46.661 1.00 35.42 338 ARG C O 1
ATOM 13551 N N . ASP C 1 339 ? -28.030 -2.839 48.303 1.00 35.73 339 ASP C N 1
ATOM 13552 C CA . ASP C 1 339 ? -26.743 -2.210 48.427 1.00 34.53 339 ASP C CA 1
ATOM 13553 C C . ASP C 1 339 ? -25.671 -3.134 49.011 1.00 33.04 339 ASP C C 1
ATOM 13554 O O . ASP C 1 339 ? -24.512 -3.072 48.584 1.00 31.78 339 ASP C O 1
ATOM 13559 N N . ASP C 1 340 ? -26.051 -3.952 50.002 1.00 32.89 340 ASP C N 1
ATOM 13560 C CA . ASP C 1 340 ? -25.164 -4.995 50.566 1.00 32.08 340 ASP C CA 1
ATOM 13561 C C . ASP C 1 340 ? -24.729 -5.980 49.475 1.00 31.13 340 ASP C C 1
ATOM 13562 O O . ASP C 1 340 ? -23.560 -6.299 49.346 1.00 30.38 340 ASP C O 1
ATOM 13567 N N . VAL C 1 341 ? -25.682 -6.467 48.701 1.00 31.22 341 VAL C N 1
ATOM 13568 C CA . VAL C 1 341 ? -25.354 -7.370 47.605 1.00 30.90 341 VAL C CA 1
ATOM 13569 C C . VAL C 1 341 ? -24.372 -6.678 46.645 1.00 30.09 341 VAL C C 1
ATOM 13570 O O . VAL C 1 341 ? -23.334 -7.238 46.254 1.00 29.31 341 VAL C O 1
ATOM 13574 N N . ASP C 1 342 ? -24.700 -5.453 46.280 1.00 30.39 342 ASP C N 1
ATOM 13575 C CA . ASP C 1 342 ? -23.837 -4.684 45.371 1.00 30.15 342 ASP C CA 1
ATOM 13576 C C . ASP C 1 342 ? -22.439 -4.569 45.937 1.00 29.07 342 ASP C C 1
ATOM 13577 O O . ASP C 1 342 ? -21.460 -4.767 45.227 1.00 28.39 342 ASP C O 1
ATOM 13582 N N . PHE C 1 343 ? -22.369 -4.264 47.235 1.00 28.73 343 PHE C N 1
ATOM 13583 C CA . PHE C 1 343 ? -21.122 -4.246 47.959 1.00 27.96 343 PHE C CA 1
ATOM 13584 C C . PHE C 1 343 ? -20.328 -5.526 47.807 1.00 26.92 343 PHE C C 1
ATOM 13585 O O . PHE C 1 343 ? -19.144 -5.470 47.522 1.00 26.48 343 PHE C O 1
ATOM 13593 N N . TYR C 1 344 ? -20.948 -6.678 48.030 1.00 26.71 344 TYR C N 1
ATOM 13594 C CA . TYR C 1 344 ? -20.219 -7.937 47.929 1.00 26.12 344 TYR C CA 1
ATOM 13595 C C . TYR C 1 344 ? -19.868 -8.304 46.469 1.00 25.86 344 TYR C C 1
ATOM 13596 O O . TYR C 1 344 ? -18.893 -9.005 46.235 1.00 25.07 344 TYR C O 1
ATOM 13605 N N . LEU C 1 345 ? -20.642 -7.806 45.505 1.00 26.42 345 LEU C N 1
ATOM 13606 C CA . LEU C 1 345 ? -20.253 -7.907 44.065 1.00 26.57 345 LEU C CA 1
ATOM 13607 C C . LEU C 1 345 ? -18.999 -7.079 43.812 1.00 26.50 345 LEU C C 1
ATOM 13608 O O . LEU C 1 345 ? -18.090 -7.502 43.087 1.00 26.20 345 LEU C O 1
ATOM 13613 N N . TRP C 1 346 ? -18.962 -5.887 44.401 1.00 26.92 346 TRP C N 1
ATOM 13614 C CA . TRP C 1 346 ? -17.787 -5.027 44.300 1.00 27.04 346 TRP C CA 1
ATOM 13615 C C . TRP C 1 346 ? -16.552 -5.660 44.929 1.00 26.63 346 TRP C C 1
ATOM 13616 O O . TRP C 1 346 ? -15.436 -5.490 44.409 1.00 26.49 346 TRP C O 1
ATOM 13627 N N . LEU C 1 347 ? -16.717 -6.389 46.031 1.00 26.63 347 LEU C N 1
ATOM 13628 C CA . LEU C 1 347 ? -15.552 -7.040 46.618 1.00 26.36 347 LEU C CA 1
ATOM 13629 C C . LEU C 1 347 ? -15.015 -8.114 45.677 1.00 26.24 347 LEU C C 1
ATOM 13630 O O . LEU C 1 347 ? -13.814 -8.287 45.565 1.00 26.19 347 LEU C O 1
ATOM 13635 N N . GLN C 1 348 ? -15.895 -8.855 45.022 1.00 26.50 348 GLN C N 1
ATOM 13636 C CA . GLN C 1 348 ? -15.445 -9.837 44.052 1.00 26.57 348 GLN C CA 1
ATOM 13637 C C . GLN C 1 348 ? -14.713 -9.149 42.886 1.00 26.35 348 GLN C C 1
ATOM 13638 O O . GLN C 1 348 ? -13.614 -9.564 42.506 1.00 26.02 348 GLN C O 1
ATOM 13644 N N . TRP C 1 349 ? -15.278 -8.078 42.356 1.00 26.73 349 TRP C N 1
ATOM 13645 C CA . TRP C 1 349 ? -14.584 -7.314 41.310 1.00 27.05 349 TRP C CA 1
ATOM 13646 C C . TRP C 1 349 ? -13.199 -6.807 41.737 1.00 26.63 349 TRP C C 1
ATOM 13647 O O . TRP C 1 349 ? -12.225 -6.935 40.992 1.00 26.41 349 TRP C O 1
ATOM 13658 N N . LEU C 1 350 ? -13.096 -6.247 42.939 1.00 26.36 350 LEU C N 1
ATOM 13659 C CA . LEU C 1 350 ? -11.792 -5.843 43.477 1.00 26.07 350 LEU C CA 1
ATOM 13660 C C . LEU C 1 350 ? -10.809 -7.000 43.532 1.00 25.43 350 LEU C C 1
ATOM 13661 O O . LEU C 1 350 ? -9.670 -6.860 43.121 1.00 25.53 350 LEU C O 1
ATOM 13666 N N . ALA C 1 351 ? -11.246 -8.131 44.062 1.00 25.09 351 ALA C N 1
ATOM 13667 C CA . ALA C 1 351 ? -10.397 -9.298 44.149 1.00 25.00 351 ALA C CA 1
ATOM 13668 C C . ALA C 1 351 ? -9.960 -9.790 42.761 1.00 25.42 351 ALA C C 1
ATOM 13669 O O . ALA C 1 351 ? -8.804 -10.142 42.561 1.00 24.94 351 ALA C O 1
ATOM 13671 N N . TYR C 1 352 ? -10.903 -9.828 41.819 1.00 26.22 352 TYR C N 1
ATOM 13672 C CA . TYR C 1 352 ? -10.596 -10.186 40.434 1.00 27.21 352 TYR C CA 1
ATOM 13673 C C . TYR C 1 352 ? -9.550 -9.233 39.836 1.00 27.07 352 TYR C C 1
ATOM 13674 O O . TYR C 1 352 ? -8.502 -9.661 39.310 1.00 26.82 352 TYR C O 1
ATOM 13683 N N . SER C 1 353 ? -9.830 -7.946 39.932 1.00 27.10 353 SER C N 1
ATOM 13684 C CA . SER C 1 353 ? -8.956 -6.927 39.346 1.00 27.61 353 SER C CA 1
ATOM 13685 C C . SER C 1 353 ? -7.574 -7.002 39.931 1.00 27.33 353 SER C C 1
ATOM 13686 O O . SER C 1 353 ? -6.596 -6.926 39.205 1.00 27.53 353 SER C O 1
ATOM 13689 N N . GLN C 1 354 ? -7.484 -7.167 41.248 1.00 26.78 354 GLN C N 1
ATOM 13690 C CA . GLN C 1 354 ? -6.172 -7.194 41.871 1.00 26.66 354 GLN C CA 1
ATOM 13691 C C . GLN C 1 354 ? -5.347 -8.406 41.481 1.00 26.33 354 GLN C C 1
ATOM 13692 O O . GLN C 1 354 ? -4.138 -8.315 41.301 1.00 26.74 354 GLN C O 1
ATOM 13698 N N . PHE C 1 355 ? -6.001 -9.539 41.331 1.00 26.02 355 PHE C N 1
ATOM 13699 C CA . PHE C 1 355 ? -5.327 -10.742 40.915 1.00 25.83 355 PHE C CA 1
ATOM 13700 C C . PHE C 1 355 ? -4.914 -10.586 39.452 1.00 26.00 355 PHE C C 1
ATOM 13701 O O . PHE C 1 355 ? -3.839 -11.033 39.032 1.00 25.85 355 PHE C O 1
ATOM 13709 N N . ALA C 1 356 ? -5.780 -9.942 38.680 1.00 26.34 356 ALA C N 1
ATOM 13710 C CA . ALA C 1 356 ? -5.473 -9.600 37.296 1.00 26.86 356 ALA C CA 1
ATOM 13711 C C . ALA C 1 356 ? -4.259 -8.660 37.254 1.00 27.36 356 ALA C C 1
ATOM 13712 O O . ALA C 1 356 ? -3.428 -8.772 36.355 1.00 27.86 356 ALA C O 1
ATOM 13714 N N . ALA C 1 357 ? -4.130 -7.760 38.223 1.00 27.06 357 ALA C N 1
ATOM 13715 C CA . ALA C 1 357 ? -2.960 -6.878 38.258 1.00 27.59 357 ALA C CA 1
ATOM 13716 C C . ALA C 1 357 ? -1.689 -7.671 38.575 1.00 27.46 357 ALA C C 1
ATOM 13717 O O . ALA C 1 357 ? -0.614 -7.318 38.118 1.00 28.09 357 ALA C O 1
ATOM 13719 N N . CYS C 1 358 ? -1.802 -8.750 39.330 1.00 26.95 358 CYS C N 1
ATOM 13720 C CA . CYS C 1 358 ? -0.639 -9.599 39.580 1.00 27.20 358 CYS C CA 1
ATOM 13721 C C . CYS C 1 358 ? -0.243 -10.377 38.318 1.00 27.67 358 CYS C C 1
ATOM 13722 O O . CYS C 1 358 ? 0.923 -10.468 37.981 1.00 28.17 358 CYS C O 1
ATOM 13725 N N . TRP C 1 359 ? -1.234 -10.926 37.627 1.00 27.94 359 TRP C N 1
ATOM 13726 C CA . TRP C 1 359 ? -1.030 -11.591 36.339 1.00 28.71 359 TRP C CA 1
ATOM 13727 C C . TRP C 1 359 ? -0.309 -10.696 35.305 1.00 29.65 359 TRP C C 1
ATOM 13728 O O . TRP C 1 359 ? 0.711 -11.096 34.712 1.00 29.95 359 TRP C O 1
ATOM 13739 N N . GLU C 1 360 ? -0.836 -9.489 3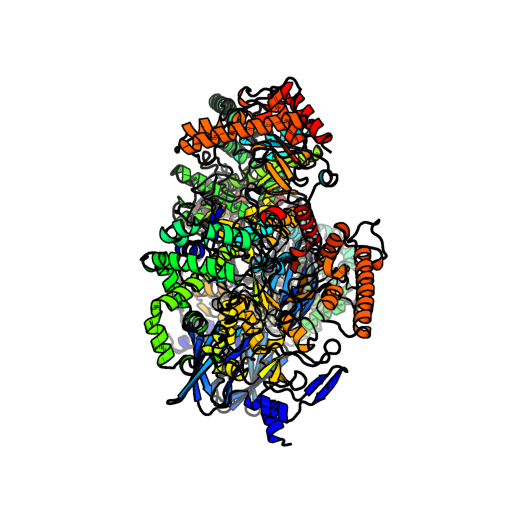5.114 1.00 30.10 360 GLU C N 1
ATOM 13740 C CA . GLU C 1 360 ? -0.258 -8.492 34.204 1.00 31.28 360 GLU C CA 1
ATOM 13741 C C . GLU C 1 360 ? 1.199 -8.156 34.517 1.00 31.46 360 GLU C C 1
ATOM 13742 O O . GLU C 1 360 ? 2.021 -7.967 33.608 1.00 32.43 360 GLU C O 1
ATOM 13748 N N . ILE C 1 361 ? 1.524 -8.066 35.799 1.00 30.78 361 ILE C N 1
ATOM 13749 C CA . ILE C 1 361 ? 2.915 -7.944 36.194 1.00 30.93 361 ILE C CA 1
ATOM 13750 C C . ILE C 1 361 ? 3.721 -9.159 35.723 1.00 30.67 361 ILE C C 1
ATOM 13751 O O . ILE C 1 361 ? 4.785 -9.001 35.138 1.00 31.27 361 ILE C O 1
ATOM 13756 N N . SER C 1 362 ? 3.221 -10.360 35.992 1.00 30.06 362 SER C N 1
ATOM 13757 C CA . SER C 1 362 ? 3.930 -11.581 35.593 1.00 30.48 362 SER C CA 1
ATOM 13758 C C . SER C 1 362 ? 4.174 -11.659 34.080 1.00 31.32 362 SER C C 1
ATOM 13759 O O . SER C 1 362 ? 5.231 -12.123 33.644 1.00 31.47 362 SER C O 1
ATOM 13762 N N . GLN C 1 363 ? 3.192 -11.200 33.302 1.00 31.71 363 GLN C N 1
ATOM 13763 C CA . GLN C 1 363 ? 3.297 -11.157 31.859 1.00 32.82 363 GLN C CA 1
ATOM 13764 C C . GLN C 1 363 ? 4.325 -10.116 31.467 1.00 33.72 363 GLN C C 1
ATOM 13765 O O . GLN C 1 363 ? 5.186 -10.385 30.654 1.00 33.75 363 GLN C O 1
ATOM 13771 N N . GLY C 1 364 ? 4.231 -8.931 32.081 1.00 33.76 364 GLY C N 1
ATOM 13772 C CA . GLY C 1 364 ? 5.144 -7.832 31.796 1.00 34.78 364 GLY C CA 1
ATOM 13773 C C . GLY C 1 364 ? 6.583 -8.256 31.934 1.00 35.55 364 GLY C C 1
ATOM 13774 O O . GLY C 1 364 ? 7.424 -7.937 31.090 1.00 36.93 364 GLY C O 1
ATOM 13775 N N . TYR C 1 365 ? 6.864 -9.025 32.976 1.00 35.24 365 TYR C N 1
ATOM 13776 C CA . TYR C 1 365 ? 8.222 -9.543 33.195 1.00 36.11 365 TYR C CA 1
ATOM 13777 C C . TYR C 1 365 ? 8.539 -10.835 32.451 1.00 35.91 365 TYR C C 1
ATOM 13778 O O . TYR C 1 365 ? 9.611 -11.395 32.635 1.00 35.92 365 TYR C O 1
ATOM 13787 N N . GLU C 1 366 ? 7.599 -11.299 31.633 1.00 36.03 366 GLU C N 1
ATOM 13788 C CA . GLU C 1 366 ? 7.769 -12.492 30.789 1.00 36.86 366 GLU C CA 1
ATOM 13789 C C . GLU C 1 366 ? 8.099 -13.767 31.581 1.00 35.65 366 GLU C C 1
ATOM 13790 O O . GLU C 1 366 ? 8.957 -14.565 31.184 1.00 36.00 366 GLU C O 1
ATOM 13796 N N . MET C 1 367 ? 7.388 -13.959 32.687 1.00 33.55 367 MET C N 1
ATOM 13797 C CA . MET C 1 367 ? 7.516 -15.193 33.447 1.00 32.74 367 MET C CA 1
ATOM 13798 C C . MET C 1 367 ? 6.838 -16.295 32.651 1.00 32.30 367 MET C C 1
ATOM 13799 O O . MET C 1 367 ? 5.701 -16.122 32.207 1.00 31.86 367 MET C O 1
ATOM 13804 N N . PRO C 1 368 ? 7.545 -17.419 32.447 1.00 32.40 368 PRO C N 1
ATOM 13805 C CA . PRO C 1 368 ? 6.993 -18.519 31.623 1.00 32.40 368 PRO C CA 1
ATOM 13806 C C . PRO C 1 368 ? 5.646 -18.994 32.160 1.00 31.36 368 PRO C C 1
ATOM 13807 O O . PRO C 1 368 ? 4.802 -19.390 31.396 1.00 30.93 368 PRO C O 1
ATOM 13811 N N . ILE C 1 369 ? 5.455 -18.929 33.488 1.00 30.64 369 ILE C N 1
ATOM 13812 C CA . ILE C 1 369 ? 4.209 -19.370 34.102 1.00 29.64 369 ILE C CA 1
ATOM 13813 C C . ILE C 1 369 ? 3.539 -18.217 34.855 1.00 28.92 369 ILE C C 1
ATOM 13814 O O . ILE C 1 369 ? 2.363 -17.928 34.636 1.00 28.20 369 ILE C O 1
ATOM 13819 N N . GLY C 1 370 ? 4.284 -17.567 35.744 1.00 29.00 370 GLY C N 1
ATOM 13820 C CA . GLY C 1 370 ? 3.818 -16.344 36.399 1.00 28.59 370 GLY C CA 1
ATOM 13821 C C . GLY C 1 370 ? 3.074 -16.674 37.662 1.00 28.24 370 GLY C C 1
ATOM 13822 O O . GLY C 1 370 ? 3.629 -16.600 38.768 1.00 28.44 370 GLY C O 1
ATOM 13823 N N . LEU C 1 371 ? 1.819 -17.048 37.495 1.00 27.84 371 LEU C N 1
ATOM 13824 C CA . LEU C 1 371 ? 0.976 -17.424 38.596 1.00 27.40 371 LEU C CA 1
ATOM 13825 C C . LEU C 1 371 ? 0.491 -18.826 38.410 1.00 27.76 371 LEU C C 1
ATOM 13826 O O . LEU C 1 371 ? 0.076 -19.207 37.305 1.00 27.55 371 LEU C O 1
ATOM 13831 N N . TYR C 1 372 ? 0.482 -19.546 39.525 1.00 28.05 372 TYR C N 1
ATOM 13832 C CA . TYR C 1 372 ? 0.168 -20.953 39.624 1.00 28.93 372 TYR C CA 1
ATOM 13833 C C . TYR C 1 372 ? -0.934 -21.083 40.692 1.00 29.34 372 TYR C C 1
ATOM 13834 O O . TYR C 1 372 ? -0.700 -20.881 41.923 1.00 28.89 372 TYR C O 1
ATOM 13843 N N . ARG C 1 373 ? -2.151 -21.314 40.208 1.00 29.52 373 ARG C N 1
ATOM 13844 C CA . ARG C 1 373 ? -3.312 -21.432 41.070 1.00 29.75 373 ARG C CA 1
ATOM 13845 C C . ARG C 1 373 ? -3.505 -22.872 41.491 1.00 29.71 373 ARG C C 1
ATOM 13846 O O . ARG C 1 373 ? -2.944 -23.799 40.895 1.00 29.57 373 ARG C O 1
ATOM 13854 N N . ASP C 1 374 ? -4.273 -23.039 42.561 1.00 29.44 374 ASP C N 1
ATOM 13855 C CA . ASP C 1 374 ? -4.535 -24.348 43.125 1.00 30.00 374 ASP C CA 1
ATOM 13856 C C . ASP C 1 374 ? -6.041 -24.498 43.279 1.00 29.69 374 ASP C C 1
ATOM 13857 O O . ASP C 1 374 ? -6.706 -23.657 43.895 1.00 29.64 374 ASP C O 1
ATOM 13862 N N . LEU C 1 375 ? -6.575 -25.558 42.687 1.00 29.63 375 LEU C N 1
ATOM 13863 C CA . LEU C 1 375 ? -8.003 -25.845 42.716 1.00 29.66 375 LEU C CA 1
ATOM 13864 C C . LEU C 1 375 ? -8.288 -26.988 43.711 1.00 29.96 375 LEU C C 1
ATOM 13865 O O . LEU C 1 375 ? -7.825 -28.126 43.542 1.00 30.15 375 LEU C O 1
ATOM 13870 N N . ALA C 1 376 ? -8.995 -26.653 44.789 1.00 29.57 376 ALA C N 1
ATOM 13871 C CA . ALA C 1 376 ? -9.371 -27.618 45.810 1.00 30.20 376 ALA C CA 1
ATOM 13872 C C . ALA C 1 376 ? -10.371 -28.599 45.243 1.00 30.82 376 ALA C C 1
ATOM 13873 O O . ALA C 1 376 ? -11.031 -28.315 44.248 1.00 30.45 376 ALA C O 1
ATOM 13875 N N . VAL C 1 377 ? -10.523 -29.724 45.939 1.00 31.81 377 VAL C N 1
ATOM 13876 C CA . VAL C 1 377 ? -11.293 -30.842 45.411 1.00 32.67 377 VAL C CA 1
ATOM 13877 C C . VAL C 1 377 ? -12.794 -30.602 45.467 1.00 32.48 377 VAL C C 1
ATOM 13878 O O . VAL C 1 377 ? -13.547 -31.217 44.731 1.00 33.40 377 VAL C O 1
ATOM 13882 N N . GLY C 1 378 ? -13.256 -29.726 46.329 1.00 31.98 378 GLY C N 1
ATOM 13883 C CA . GLY C 1 378 ? -14.695 -29.524 46.423 1.00 32.00 378 GLY C CA 1
ATOM 13884 C C . GLY C 1 378 ? -15.068 -28.263 47.144 1.00 31.38 378 GLY C C 1
ATOM 13885 O O . GLY C 1 378 ? -14.198 -27.494 47.553 1.00 30.77 378 GLY C O 1
ATOM 13886 N N . VAL C 1 379 ? -16.374 -28.062 47.279 1.00 31.37 379 VAL C N 1
ATOM 13887 C CA . VAL C 1 379 ? -16.924 -26.993 48.102 1.00 31.19 379 VAL C CA 1
ATOM 13888 C C . VAL C 1 379 ? -17.495 -27.550 49.402 1.00 31.47 379 VAL C C 1
ATOM 13889 O O . VAL C 1 379 ? -17.815 -28.725 49.493 1.00 32.06 379 VAL C O 1
ATOM 13893 N N . ALA C 1 380 ? -17.627 -26.692 50.410 1.00 31.12 380 ALA C N 1
ATOM 13894 C CA . ALA C 1 380 ? -18.286 -27.068 51.648 1.00 31.47 380 ALA C CA 1
ATOM 13895 C C . ALA C 1 380 ? -19.776 -27.268 51.364 1.00 31.93 380 ALA C C 1
ATOM 13896 O O . ALA C 1 380 ? -20.303 -26.682 50.404 1.00 31.27 380 ALA C O 1
ATOM 13898 N N . GLU C 1 381 ? -20.451 -28.090 52.180 1.00 32.56 381 GLU C N 1
ATOM 13899 C CA . GLU C 1 381 ? -21.878 -28.354 51.986 1.00 33.32 381 GLU C CA 1
ATOM 13900 C C . GLU C 1 381 ? -22.812 -27.187 52.317 1.00 32.97 381 GLU C C 1
ATOM 13901 O O . GLU C 1 381 ? -23.964 -27.201 51.905 1.00 33.54 381 GLU C O 1
ATOM 13907 N N . GLY C 1 382 ? -22.337 -26.200 53.072 1.00 31.93 382 GLY C N 1
ATOM 13908 C CA . GLY C 1 382 ? -23.189 -25.091 53.503 1.00 31.79 382 GLY C CA 1
ATOM 13909 C C . GLY C 1 382 ? -22.818 -23.751 52.907 1.00 30.44 382 GLY C C 1
ATOM 13910 O O . GLY C 1 382 ? -23.254 -22.725 53.412 1.00 30.41 382 GLY C O 1
ATOM 13911 N N . GLY C 1 383 ? -22.060 -23.768 51.806 1.00 29.33 383 GLY C N 1
ATOM 13912 C CA . GLY C 1 383 ? -21.633 -22.553 51.124 1.00 28.19 383 GLY C CA 1
ATOM 13913 C C . GLY C 1 383 ? -22.549 -22.082 50.015 1.00 28.06 383 GLY C C 1
ATOM 13914 O O . GLY C 1 383 ? -23.578 -22.683 49.739 1.00 28.65 383 GLY C O 1
ATOM 13915 N N . ALA C 1 384 ? -22.135 -21.003 49.356 1.00 27.19 384 ALA C N 1
ATOM 13916 C CA . ALA C 1 384 ? -22.917 -20.372 48.292 1.00 27.15 384 ALA C CA 1
ATOM 13917 C C . ALA C 1 384 ? -23.131 -21.261 47.049 1.00 27.30 384 ALA C C 1
ATOM 13918 O O . ALA C 1 384 ? -24.184 -21.194 46.438 1.00 27.63 384 ALA C O 1
ATOM 13920 N N . GLU C 1 385 ? -22.127 -22.066 46.697 1.00 26.99 385 GLU C N 1
ATOM 13921 C CA . GLU C 1 385 ? -22.204 -22.974 45.535 1.00 27.46 385 GLU C CA 1
ATOM 13922 C C . GLU C 1 385 ? -23.323 -24.000 45.665 1.00 28.40 385 GLU C C 1
ATOM 13923 O O . GLU C 1 385 ? -24.193 -24.110 44.780 1.00 28.93 385 GLU C O 1
ATOM 13929 N N . THR C 1 386 ? -23.342 -24.749 46.764 1.00 28.76 386 THR C N 1
ATOM 13930 C CA . THR C 1 386 ? -24.424 -25.725 46.937 1.00 29.86 386 THR C CA 1
ATOM 13931 C C . THR C 1 386 ? -25.749 -25.009 47.198 1.00 30.70 386 THR C C 1
ATOM 13932 O O . THR C 1 386 ? -26.817 -25.519 46.821 1.00 31.52 386 THR C O 1
ATOM 13936 N N . TRP C 1 387 ? -25.682 -23.830 47.831 1.00 30.41 387 TRP C N 1
ATOM 13937 C CA . TRP C 1 387 ? -26.872 -22.998 48.046 1.00 31.28 387 TRP C CA 1
ATOM 13938 C C . TRP C 1 387 ? -27.596 -22.727 46.732 1.00 31.77 387 TRP C C 1
ATOM 13939 O O . TRP C 1 387 ? -28.788 -22.950 46.621 1.00 32.60 387 TRP C O 1
ATOM 13950 N N . CYS C 1 388 ? -26.870 -22.216 45.753 1.00 31.62 388 CYS C N 1
ATOM 13951 C CA . CYS C 1 388 ? -27.513 -21.750 44.534 1.00 32.64 388 CYS C CA 1
ATOM 13952 C C . CYS C 1 388 ? -27.687 -22.832 43.482 1.00 33.32 388 CYS C C 1
ATOM 13953 O O . CYS C 1 388 ? -28.574 -22.719 42.668 1.00 34.27 388 CYS C O 1
ATOM 13956 N N . ASP C 1 389 ? -26.863 -23.881 43.503 1.00 33.39 389 ASP C N 1
ATOM 13957 C CA . ASP C 1 389 ? -27.039 -25.021 42.592 1.00 34.13 389 ASP C CA 1
ATOM 13958 C C . ASP C 1 389 ? -27.102 -26.377 43.312 1.00 34.95 389 ASP C C 1
ATOM 13959 O O . ASP C 1 389 ? -26.215 -27.213 43.153 1.00 34.49 389 ASP C O 1
ATOM 13964 N N . ARG C 1 390 ? -28.163 -26.575 44.091 1.00 36.23 390 ARG C N 1
ATOM 13965 C CA . ARG C 1 390 ? -28.352 -27.767 44.926 1.00 37.25 390 ARG C CA 1
ATOM 13966 C C . ARG C 1 390 ? -28.266 -29.065 44.108 1.00 37.94 390 ARG C C 1
ATOM 13967 O O . ARG C 1 390 ? -27.599 -30.028 44.511 1.00 37.83 390 ARG C O 1
ATOM 13975 N N . GLU C 1 391 ? -28.949 -29.045 42.962 1.00 38.49 391 GLU C N 1
ATOM 13976 C CA . GLU C 1 391 ? -29.105 -30.183 42.050 1.00 39.44 391 GLU C CA 1
ATOM 13977 C C . GLU C 1 391 ? -27.767 -30.788 41.616 1.00 38.26 391 GLU C C 1
ATOM 13978 O O . GLU C 1 391 ? -27.671 -31.990 41.397 1.00 38.99 391 GLU C O 1
ATOM 13984 N N . LEU C 1 392 ? -26.737 -29.960 41.502 1.00 36.64 392 LEU C N 1
ATOM 13985 C CA . LEU C 1 392 ? -25.416 -30.429 41.080 1.00 35.70 392 LEU C CA 1
ATOM 13986 C C . LEU C 1 392 ? -24.681 -31.325 42.099 1.00 35.44 392 LEU C C 1
ATOM 13987 O O . LEU C 1 392 ? -23.800 -32.077 41.705 1.00 35.09 392 LEU C O 1
ATOM 13992 N N . TYR C 1 393 ? -25.009 -31.224 43.394 1.00 35.30 393 TYR C N 1
ATOM 13993 C CA . TYR C 1 393 ? -24.241 -31.917 44.427 1.00 35.07 393 TYR C CA 1
ATOM 13994 C C . TYR C 1 393 ? -25.067 -32.966 45.147 1.00 36.18 393 TYR C C 1
ATOM 13995 O O . TYR C 1 393 ? -26.280 -32.878 45.197 1.00 36.86 393 TYR C O 1
ATOM 14004 N N . CYS C 1 394 ? -24.380 -33.976 45.670 1.00 36.38 394 CYS C N 1
ATOM 14005 C CA . CYS C 1 394 ? -25.017 -35.096 46.344 1.00 37.79 394 CYS C CA 1
ATOM 14006 C C . CYS C 1 394 ? -24.799 -35.004 47.858 1.00 37.72 394 CYS C C 1
ATOM 14007 O O . CYS C 1 394 ? -23.871 -35.606 48.406 1.00 37.38 394 CYS C O 1
ATOM 14010 N N . LEU C 1 395 ? -25.675 -34.247 48.518 1.00 37.97 395 LEU C N 1
ATOM 14011 C CA . LEU C 1 395 ? -25.504 -33.882 49.921 1.00 38.02 395 LEU C CA 1
ATOM 14012 C C . LEU C 1 395 ? -25.637 -35.061 50.880 1.00 39.40 395 LEU C C 1
ATOM 14013 O O . LEU C 1 395 ? -25.109 -35.022 51.994 1.00 39.57 395 LEU C O 1
ATOM 14018 N N . LYS C 1 396 ? -26.371 -36.094 50.479 1.00 40.72 396 LYS C N 1
ATOM 14019 C CA . LYS C 1 396 ? -26.440 -37.324 51.277 1.00 42.13 396 LYS C CA 1
ATOM 14020 C C . LYS C 1 396 ? -25.142 -38.169 51.201 1.00 41.66 396 LYS C C 1
ATOM 14021 O O . LYS C 1 396 ? -25.079 -39.249 51.779 1.00 42.46 396 LYS C O 1
ATOM 14027 N N . ALA C 1 397 ? -24.113 -37.675 50.510 1.00 40.27 397 ALA C N 1
ATOM 14028 C CA . ALA C 1 397 ? -22.824 -38.350 50.488 1.00 40.05 397 ALA C CA 1
ATOM 14029 C C . ALA C 1 397 ? -21.706 -37.369 50.777 1.00 38.66 397 ALA C C 1
ATOM 14030 O O . ALA C 1 397 ? -21.855 -36.179 50.585 1.00 37.92 397 ALA C O 1
ATOM 14032 N N . SER C 1 398 ? -20.579 -37.890 51.232 1.00 38.80 398 SER C N 1
ATOM 14033 C CA . SER C 1 398 ? -19.391 -37.098 51.476 1.00 37.86 398 SER C CA 1
ATOM 14034 C C . SER C 1 398 ? -18.231 -37.730 50.775 1.00 37.60 398 SER C C 1
ATOM 14035 O O . SER C 1 398 ? -18.050 -38.931 50.888 1.00 38.95 398 SER C O 1
ATOM 14038 N N . VAL C 1 399 ? -17.422 -36.931 50.091 1.00 36.36 399 VAL C N 1
ATOM 14039 C CA . VAL C 1 399 ? -16.200 -37.437 49.510 1.00 36.18 399 VAL C CA 1
ATOM 14040 C C . VAL C 1 399 ? -15.239 -37.755 50.646 1.00 36.87 399 VAL C C 1
ATOM 14041 O O . VAL C 1 399 ? -15.260 -37.110 51.717 1.00 36.79 399 VAL C O 1
ATOM 14045 N N . GLY C 1 400 ? -14.402 -38.752 50.415 1.00 37.63 400 GLY C N 1
ATOM 14046 C CA . GLY C 1 400 ? -13.408 -39.161 51.377 1.00 38.46 400 GLY C CA 1
ATOM 14047 C C . GLY C 1 400 ? -12.411 -40.097 50.729 1.00 39.24 400 GLY C C 1
ATOM 14048 O O . GLY C 1 400 ? -12.094 -39.967 49.550 1.00 38.10 400 GLY C O 1
ATOM 14049 N N . ALA C 1 401 ? -11.899 -41.038 51.509 1.00 41.35 401 ALA C N 1
ATOM 14050 C CA . ALA C 1 401 ? -10.926 -41.988 50.997 1.00 42.62 401 ALA C CA 1
ATOM 14051 C C . ALA C 1 401 ? -11.011 -43.286 51.783 1.00 45.21 401 ALA C C 1
ATOM 14052 O O . ALA C 1 401 ? -11.310 -43.274 52.976 1.00 45.50 401 ALA C O 1
ATOM 14054 N N . PRO C 1 402 ? -10.760 -44.421 51.107 1.00 46.93 402 PRO C N 1
ATOM 14055 C CA . PRO C 1 402 ? -10.950 -45.720 51.729 1.00 49.41 402 PRO C CA 1
ATOM 14056 C C . PRO C 1 402 ? -9.876 -46.062 52.768 1.00 51.25 402 PRO C C 1
ATOM 14057 O O . PRO C 1 402 ? -8.816 -45.437 52.785 1.00 50.32 402 PRO C O 1
ATOM 14061 N N . PRO C 1 403 ? -10.163 -47.037 53.646 1.00 54.43 403 PRO C N 1
ATOM 14062 C CA . PRO C 1 403 ? -9.175 -47.531 54.601 1.00 56.94 403 PRO C CA 1
ATOM 14063 C C . PRO C 1 403 ? -7.820 -47.869 53.952 1.00 58.73 403 PRO C C 1
ATOM 14064 O O . PRO C 1 403 ? -7.758 -48.716 53.055 1.00 58.47 403 PRO C O 1
ATOM 14068 N N . ASP C 1 404 ? -6.762 -47.184 54.397 1.00 61.05 404 ASP C N 1
ATOM 14069 C CA . ASP C 1 404 ? -5.388 -47.438 53.930 1.00 63.24 404 ASP C CA 1
ATOM 14070 C C . ASP C 1 404 ? -4.605 -48.309 54.904 1.00 65.85 404 ASP C C 1
ATOM 14071 O O . ASP C 1 404 ? -5.048 -48.562 56.021 1.00 67.73 404 ASP C O 1
ATOM 14076 N N . ILE C 1 405 ? -3.429 -48.756 54.476 1.00 67.06 405 ILE C N 1
ATOM 14077 C CA . ILE C 1 405 ? -2.556 -49.528 55.352 1.00 69.59 405 ILE C CA 1
ATOM 14078 C C . ILE C 1 405 ? -2.021 -48.565 56.407 1.00 69.90 405 ILE C C 1
ATOM 14079 O O . ILE C 1 405 ? -1.881 -48.911 57.576 1.00 70.81 405 ILE C O 1
ATOM 14084 N N . LEU C 1 406 ? -1.764 -47.340 55.970 1.00 69.01 406 LEU C N 1
ATOM 14085 C CA . LEU C 1 406 ? -1.138 -46.322 56.794 1.00 69.91 406 LEU C CA 1
ATOM 14086 C C . LEU C 1 406 ? -2.199 -45.521 57.564 1.00 69.54 406 LEU C C 1
ATOM 14087 O O . LEU C 1 406 ? -2.015 -45.216 58.747 1.00 70.39 406 LEU C O 1
ATOM 14092 N N . GLY C 1 407 ? -3.297 -45.183 56.883 1.00 67.91 407 GLY C N 1
ATOM 14093 C CA . GLY C 1 407 ? -4.529 -44.687 57.521 1.00 66.39 407 GLY C CA 1
ATOM 14094 C C . GLY C 1 407 ? -5.656 -45.725 57.475 1.00 65.90 407 GLY C C 1
ATOM 14095 O O . GLY C 1 407 ? -6.533 -45.648 56.614 1.00 63.84 407 GLY C O 1
ATOM 14096 N N . PRO C 1 408 ? -5.647 -46.701 58.407 1.00 66.29 408 PRO C N 1
ATOM 14097 C CA . PRO C 1 408 ? -6.565 -47.858 58.363 1.00 66.37 408 PRO C CA 1
ATOM 14098 C C . PRO C 1 408 ? -8.061 -47.569 58.543 1.00 65.17 408 PRO C C 1
ATOM 14099 O O . PRO C 1 408 ? -8.880 -48.405 58.181 1.00 65.01 408 PRO C O 1
ATOM 14103 N N . LEU C 1 409 ? -8.420 -46.411 59.091 1.00 63.51 409 LEU C N 1
ATOM 14104 C CA . LEU C 1 409 ? -9.835 -46.054 59.245 1.00 62.24 409 LEU C CA 1
ATOM 14105 C C . LEU C 1 409 ? -10.425 -45.388 58.004 1.00 58.93 409 LEU C C 1
ATOM 14106 O O . LEU C 1 409 ? -11.631 -45.164 57.947 1.00 57.98 409 LEU C O 1
ATOM 14111 N N . GLY C 1 410 ? -9.586 -45.070 57.021 1.00 56.32 410 GLY C N 1
ATOM 14112 C CA . GLY C 1 410 ? -10.020 -44.273 55.875 1.00 54.07 410 GLY C CA 1
ATOM 14113 C C . GLY C 1 410 ? -10.251 -42.840 56.323 1.00 52.14 410 GLY C C 1
ATOM 14114 O O . GLY C 1 410 ? -10.038 -42.516 57.496 1.00 52.59 410 GLY C O 1
ATOM 14115 N N . GLN C 1 411 ? -10.688 -41.977 55.406 1.00 49.30 411 GLN C N 1
ATOM 14116 C CA . GLN C 1 411 ? -10.862 -40.567 55.718 1.00 47.46 411 GLN C CA 1
ATOM 14117 C C . GLN C 1 411 ? -12.199 -40.047 55.227 1.00 46.01 411 GLN C C 1
ATOM 14118 O O . GLN C 1 411 ? -12.730 -40.502 54.208 1.00 45.05 411 GLN C O 1
ATOM 14124 N N . ASN C 1 412 ? -12.741 -39.086 55.969 1.00 44.81 412 ASN C N 1
ATOM 14125 C CA . ASN C 1 412 ? -13.877 -38.312 55.517 1.00 43.70 412 ASN C CA 1
ATOM 14126 C C . ASN C 1 412 ? -13.423 -36.876 55.370 1.00 42.54 412 ASN C C 1
ATOM 14127 O O . ASN C 1 412 ? -12.994 -36.246 56.336 1.00 42.36 412 ASN C O 1
ATOM 14132 N N . TRP C 1 413 ? -13.498 -36.358 54.149 1.00 41.25 413 TRP C N 1
ATOM 14133 C CA . TRP C 1 413 ? -13.019 -35.021 53.880 1.00 39.59 413 TRP C CA 1
ATOM 14134 C C . TRP C 1 413 ? -14.086 -33.960 54.081 1.00 39.31 413 TRP C C 1
ATOM 14135 O O . TRP C 1 413 ? -13.790 -32.777 53.965 1.00 38.69 413 TRP C O 1
ATOM 14146 N N . GLY C 1 414 ? -15.322 -34.366 54.343 1.00 40.33 414 GLY C N 1
ATOM 14147 C CA . GLY C 1 414 ? -16.404 -33.413 54.624 1.00 40.02 414 GLY C CA 1
ATOM 14148 C C . GLY C 1 414 ? -16.892 -32.569 53.457 1.00 39.20 414 GLY C C 1
ATOM 14149 O O . GLY C 1 414 ? -17.238 -31.398 53.645 1.00 39.48 414 GLY C O 1
ATOM 14150 N N . LEU C 1 415 ? -16.924 -33.142 52.255 1.00 38.42 415 LEU C N 1
ATOM 14151 C CA . LEU C 1 415 ? -17.349 -32.415 51.047 1.00 37.29 415 LEU C CA 1
ATOM 14152 C C . LEU C 1 415 ? -18.366 -33.222 50.236 1.00 36.90 415 LEU C C 1
ATOM 14153 O O . LEU C 1 415 ? -18.137 -34.389 49.984 1.00 37.39 415 LEU C O 1
ATOM 14158 N N . PRO C 1 416 ? -19.498 -32.607 49.835 1.00 36.05 416 PRO C N 1
ATOM 14159 C CA . PRO C 1 416 ? -20.452 -33.348 49.024 1.00 36.18 416 PRO C CA 1
ATOM 14160 C C . PRO C 1 416 ? -19.917 -33.529 47.613 1.00 35.22 416 PRO C C 1
ATOM 14161 O O . PRO C 1 416 ? -19.491 -32.566 47.007 1.00 34.21 416 PRO C O 1
ATOM 14165 N N . PRO C 1 417 ? -19.932 -34.758 47.082 1.00 35.52 417 PRO C N 1
ATOM 14166 C CA . PRO C 1 417 ? -19.457 -34.900 45.687 1.00 35.00 417 PRO C CA 1
ATOM 14167 C C . PRO C 1 417 ? -20.374 -34.251 44.634 1.00 34.80 417 PRO C C 1
ATOM 14168 O O . PRO C 1 417 ? -21.587 -34.178 44.799 1.00 35.06 417 PRO C O 1
ATOM 14172 N N . MET C 1 418 ? -19.775 -33.791 43.552 1.00 34.59 418 MET C N 1
ATOM 14173 C CA . MET C 1 418 ? -20.535 -33.473 42.342 1.00 35.34 418 MET C CA 1
ATOM 14174 C C . MET C 1 418 ? -21.121 -34.745 41.762 1.00 36.53 418 MET C C 1
ATOM 14175 O O . MET C 1 418 ? -20.458 -35.809 41.737 1.00 37.03 418 MET C O 1
ATOM 14180 N N . ASP C 1 419 ? -22.364 -34.651 41.299 1.00 37.10 419 ASP C N 1
ATOM 14181 C CA . ASP C 1 419 ? -23.071 -35.808 40.736 1.00 38.45 419 ASP C CA 1
ATOM 14182 C C . ASP C 1 419 ? -22.636 -36.034 39.280 1.00 38.29 419 ASP C C 1
ATOM 14183 O O . ASP C 1 419 ? -22.937 -35.202 38.436 1.00 37.78 419 ASP C O 1
ATOM 14188 N N . PRO C 1 420 ? -21.953 -37.166 38.976 1.00 38.73 420 PRO C N 1
ATOM 14189 C CA . PRO C 1 420 ? -21.444 -37.382 37.610 1.00 38.81 420 PRO C CA 1
ATOM 14190 C C . PRO C 1 420 ? -22.518 -37.313 36.530 1.00 39.74 420 PRO C C 1
ATOM 14191 O O . PRO C 1 420 ? -22.234 -36.935 35.394 1.00 39.77 420 PRO C O 1
ATOM 14195 N N . HIS C 1 421 ? -23.744 -37.669 36.876 1.00 40.88 421 HIS C N 1
ATOM 14196 C CA . HIS C 1 421 ? -24.808 -37.751 35.878 1.00 42.23 421 HIS C CA 1
ATOM 14197 C C . HIS C 1 421 ? -25.369 -36.381 35.545 1.00 41.56 421 HIS C C 1
ATOM 14198 O O . HIS C 1 421 ? -25.835 -36.169 34.433 1.00 42.15 421 HIS C O 1
ATOM 14205 N N . ILE C 1 422 ? -25.300 -35.449 36.499 1.00 40.16 422 ILE C N 1
ATOM 14206 C CA . ILE C 1 422 ? -25.662 -34.065 36.237 1.00 39.31 422 ILE C CA 1
ATOM 14207 C C . ILE C 1 422 ? -24.556 -33.406 35.422 1.00 38.15 422 ILE C C 1
ATOM 14208 O O . ILE C 1 422 ? -24.832 -32.610 34.533 1.00 38.17 422 ILE C O 1
ATOM 14213 N N . ILE C 1 423 ? -23.304 -33.730 35.730 1.00 37.29 423 ILE C N 1
ATOM 14214 C CA . ILE C 1 423 ? -22.190 -33.208 34.960 1.00 36.56 423 ILE C CA 1
ATOM 14215 C C . ILE C 1 423 ? -22.408 -33.520 33.464 1.00 37.49 423 ILE C C 1
ATOM 14216 O O . ILE C 1 423 ? -22.240 -32.646 32.621 1.00 37.12 423 ILE C O 1
ATOM 14221 N N . THR C 1 424 ? -22.782 -34.757 33.146 1.00 38.72 424 THR C N 1
ATOM 14222 C CA . THR C 1 424 ? -22.934 -35.166 31.734 1.00 39.81 424 THR C CA 1
ATOM 14223 C C . THR C 1 424 ? -24.265 -34.717 31.155 1.00 40.68 424 THR C C 1
ATOM 14224 O O . THR C 1 424 ? -24.330 -34.379 29.984 1.00 41.40 424 THR C O 1
ATOM 14228 N N . ALA C 1 425 ? -25.317 -34.696 31.969 1.00 41.00 425 ALA C N 1
ATOM 14229 C CA . ALA C 1 425 ? -26.624 -34.190 31.517 1.00 41.83 425 ALA C CA 1
ATOM 14230 C C . ALA C 1 425 ? -26.548 -32.711 31.102 1.00 40.94 425 ALA C C 1
ATOM 14231 O O . ALA C 1 425 ? -27.260 -32.271 30.205 1.00 41.75 425 ALA C O 1
ATOM 14233 N N . ARG C 1 426 ? -25.668 -31.954 31.748 1.00 39.49 426 ARG C N 1
ATOM 14234 C CA . ARG C 1 426 ? -25.406 -30.552 31.373 1.00 38.70 426 ARG C CA 1
ATOM 14235 C C . ARG C 1 426 ? -24.307 -30.398 30.300 1.00 38.28 426 ARG C C 1
ATOM 14236 O O . ARG C 1 426 ? -23.754 -29.327 30.127 1.00 37.27 426 ARG C O 1
ATOM 14244 N N . ALA C 1 427 ? -23.989 -31.464 29.573 1.00 39.26 427 ALA C N 1
ATOM 14245 C CA . ALA C 1 427 ? -22.965 -31.390 28.525 1.00 39.27 427 ALA C CA 1
ATOM 14246 C C . ALA C 1 427 ? -21.658 -30.868 29.093 1.00 37.84 427 ALA C C 1
ATOM 14247 O O . ALA C 1 427 ? -20.958 -30.096 28.450 1.00 37.64 427 ALA C O 1
ATOM 14249 N N . TYR C 1 428 ? -21.336 -31.305 30.304 1.00 37.23 428 TYR C N 1
ATOM 14250 C CA . TYR C 1 428 ? -20.095 -30.939 30.980 1.00 35.88 428 TYR C CA 1
ATOM 14251 C C . TYR C 1 428 ? -19.957 -29.490 31.416 1.00 34.65 428 TYR C C 1
ATOM 14252 O O . TYR C 1 428 ? -18.873 -29.092 31.812 1.00 33.55 428 TYR C O 1
ATOM 14261 N N . GLU C 1 429 ? -21.035 -28.711 31.395 1.00 35.04 429 GLU C N 1
ATOM 14262 C CA . GLU C 1 429 ? -20.940 -27.269 31.714 1.00 34.47 429 GLU C CA 1
ATOM 14263 C C . GLU C 1 429 ? -20.331 -26.936 33.102 1.00 33.08 429 GLU C C 1
ATOM 14264 O O . GLU C 1 429 ? -19.531 -25.999 33.203 1.00 32.20 429 GLU C O 1
ATOM 14270 N N . PRO C 1 430 ? -20.679 -27.688 34.161 1.00 32.94 430 PRO C N 1
ATOM 14271 C CA . PRO C 1 430 ? -20.131 -27.251 35.469 1.00 31.97 430 PRO C CA 1
ATOM 14272 C C . PRO C 1 430 ? -18.627 -27.493 35.583 1.00 31.32 430 PRO C C 1
ATOM 14273 O O . PRO C 1 430 ? -17.947 -26.794 36.305 1.00 30.33 430 PRO C O 1
ATOM 14277 N N . PHE C 1 431 ? -18.109 -28.456 34.822 1.00 31.81 431 PHE C N 1
ATOM 14278 C CA . PHE C 1 431 ? -16.674 -28.689 34.772 1.00 31.29 431 PHE C CA 1
ATOM 14279 C C . PHE C 1 431 ? -16.024 -27.606 33.912 1.00 31.09 431 PHE C C 1
ATOM 14280 O O . PHE C 1 431 ? -14.988 -27.063 34.254 1.00 30.62 431 PHE C O 1
ATOM 14288 N N . ILE C 1 432 ? -16.663 -27.253 32.815 1.00 31.97 432 ILE C N 1
ATOM 14289 C CA . ILE C 1 432 ? -16.140 -26.203 31.949 1.00 32.01 432 ILE C CA 1
ATOM 14290 C C . ILE C 1 432 ? -16.045 -24.889 32.715 1.00 31.51 432 ILE C C 1
ATOM 14291 O O . ILE C 1 432 ? -15.012 -24.224 32.690 1.00 30.79 432 ILE C O 1
ATOM 14296 N N . GLU C 1 433 ? -17.112 -24.546 33.428 1.00 32.23 433 GLU C N 1
ATOM 14297 C CA . GLU C 1 433 ? -17.162 -23.303 34.225 1.00 32.18 433 GLU C CA 1
ATOM 14298 C C . GLU C 1 433 ? -16.081 -23.297 35.289 1.00 31.42 433 GLU C C 1
ATOM 14299 O O . GLU C 1 433 ? -15.524 -22.254 35.646 1.00 31.09 433 GLU C O 1
ATOM 14305 N N . LEU C 1 434 ? -15.832 -24.470 35.851 1.00 31.54 434 LEU C N 1
ATOM 14306 C CA . LEU C 1 434 ? -14.924 -24.568 36.976 1.00 30.95 434 LEU C CA 1
ATOM 14307 C C . LEU C 1 434 ? -13.546 -24.236 36.470 1.00 30.39 434 LEU C C 1
ATOM 14308 O O . LEU C 1 434 ? -12.837 -23.438 37.079 1.00 29.73 434 LEU C O 1
ATOM 14313 N N . LEU C 1 435 ? -13.190 -24.830 35.328 1.00 30.56 435 LEU C N 1
ATOM 14314 C CA . LEU C 1 435 ? -11.884 -24.605 34.722 1.00 30.34 435 LEU C CA 1
ATOM 14315 C C . LEU C 1 435 ? -11.727 -23.158 34.249 1.00 30.06 435 LEU C C 1
ATOM 14316 O O . LEU C 1 435 ? -10.688 -22.558 34.442 1.00 30.30 435 LEU C O 1
ATOM 14321 N N . ARG C 1 436 ? -12.766 -22.584 33.661 1.00 30.33 436 ARG C N 1
ATOM 14322 C CA . ARG C 1 436 ? -12.704 -21.210 33.217 1.00 30.39 436 ARG C CA 1
ATOM 14323 C C . ARG C 1 436 ? -12.522 -20.207 34.346 1.00 29.96 436 ARG C C 1
ATOM 14324 O O . ARG C 1 436 ? -11.922 -19.166 34.143 1.00 29.63 436 ARG C O 1
ATOM 14332 N N . ALA C 1 437 ? -13.052 -20.499 35.527 1.00 29.79 437 ALA C N 1
ATOM 14333 C CA . ALA C 1 437 ? -12.901 -19.584 36.652 1.00 29.61 437 ALA C CA 1
ATOM 14334 C C . ALA C 1 437 ? -11.525 -19.720 37.276 1.00 29.45 437 ALA C C 1
ATOM 14335 O O . ALA C 1 437 ? -11.045 -18.793 37.916 1.00 29.52 437 ALA C O 1
ATOM 14337 N N . ASN C 1 438 ? -10.894 -20.880 37.090 1.00 29.63 438 ASN C N 1
ATOM 14338 C CA . ASN C 1 438 ? -9.640 -21.204 37.760 1.00 29.20 438 ASN C CA 1
ATOM 14339 C C . ASN C 1 438 ? -8.419 -21.175 36.879 1.00 29.79 438 ASN C C 1
ATOM 14340 O O . ASN C 1 438 ? -7.304 -21.280 37.392 1.00 29.63 438 ASN C O 1
ATOM 14345 N N . MET C 1 439 ? -8.620 -21.062 35.565 1.00 30.62 439 MET C N 1
ATOM 14346 C CA . MET C 1 439 ? -7.513 -20.964 34.612 1.00 31.54 439 MET C CA 1
ATOM 14347 C C . MET C 1 439 ? -7.310 -19.524 34.121 1.00 32.35 439 MET C C 1
ATOM 14348 O O . MET C 1 439 ? -6.386 -19.266 33.338 1.00 32.59 439 MET C O 1
ATOM 14353 N N . GLN C 1 440 ? -8.165 -18.596 34.542 1.00 33.04 440 GLN C N 1
ATOM 14354 C CA . GLN C 1 440 ? -8.033 -17.238 34.042 1.00 33.99 440 GLN C CA 1
ATOM 14355 C C . GLN C 1 440 ? -6.939 -16.530 34.794 1.00 32.38 440 GLN C C 1
ATOM 14356 O O . GLN C 1 440 ? -6.758 -16.727 36.002 1.00 32.02 440 GLN C O 1
ATOM 14362 N N . ASN C 1 441 ? -6.165 -15.750 34.049 1.00 31.79 441 ASN C N 1
ATOM 14363 C CA . ASN C 1 441 ? -5.116 -14.916 34.608 1.00 31.31 441 ASN C CA 1
ATOM 14364 C C . ASN C 1 441 ? -4.067 -15.669 35.440 1.00 30.78 441 ASN C C 1
ATOM 14365 O O . ASN C 1 441 ? -3.583 -15.170 36.480 1.00 30.31 441 ASN C O 1
ATOM 14370 N N . CYS C 1 442 ? -3.711 -16.862 34.957 1.00 30.53 442 CYS C N 1
ATOM 14371 C CA . CYS C 1 442 ? -2.576 -17.607 35.487 1.00 30.16 442 CYS C CA 1
ATOM 14372 C C . CYS C 1 442 ? -2.019 -18.516 34.386 1.00 29.97 442 CYS C C 1
ATOM 14373 O O . CYS C 1 442 ? -2.691 -18.753 33.404 1.00 29.72 442 CYS C O 1
ATOM 14376 N N . GLY C 1 443 ? -0.782 -18.983 34.539 1.00 29.50 443 GLY C N 1
ATOM 14377 C CA . GLY C 1 443 ? -0.125 -19.815 33.514 1.00 30.02 443 GLY C CA 1
ATOM 14378 C C . GLY C 1 443 ? 0.013 -21.274 33.926 1.00 29.66 443 GLY C C 1
ATOM 14379 O O . GLY C 1 443 ? 0.535 -22.083 33.170 1.00 29.80 443 GLY C O 1
ATOM 14380 N N . ALA C 1 444 ? -0.416 -21.603 35.143 1.00 28.94 444 ALA C N 1
ATOM 14381 C CA . ALA C 1 444 ? -0.526 -22.990 35.561 1.00 28.91 444 ALA C CA 1
ATOM 14382 C C . ALA C 1 444 ? -1.692 -23.161 36.520 1.00 28.68 444 ALA C C 1
ATOM 14383 O O . ALA C 1 444 ? -2.046 -22.227 37.272 1.00 28.64 444 ALA C O 1
ATOM 14385 N N . LEU C 1 445 ? -2.285 -24.351 36.490 1.00 28.82 445 LEU C N 1
ATOM 14386 C CA . LEU C 1 445 ? -3.327 -24.715 37.407 1.00 28.88 445 LEU C CA 1
ATOM 14387 C C . LEU C 1 445 ? -3.052 -26.079 38.034 1.00 29.53 445 LEU C C 1
ATOM 14388 O O . LEU C 1 445 ? -2.901 -27.069 37.318 1.00 29.61 445 LEU C O 1
ATOM 14393 N N . ARG C 1 446 ? -3.006 -26.120 39.371 1.00 29.36 446 ARG C N 1
ATOM 14394 C CA . ARG C 1 446 ? -2.892 -27.378 40.093 1.00 30.64 446 ARG C CA 1
ATOM 14395 C C . ARG C 1 446 ? -4.260 -27.905 40.420 1.00 30.07 446 ARG C C 1
ATOM 14396 O O . ARG C 1 446 ? -5.078 -27.199 41.017 1.00 29.35 446 ARG C O 1
ATOM 14404 N N . ILE C 1 447 ? -4.492 -29.156 40.052 1.00 29.87 447 ILE C N 1
ATOM 14405 C CA . ILE C 1 447 ? -5.736 -29.838 40.377 1.00 29.84 447 ILE C CA 1
ATOM 14406 C C . ILE C 1 447 ? -5.463 -30.815 41.519 1.00 30.04 447 ILE C C 1
ATOM 14407 O O . ILE C 1 447 ? -4.713 -31.777 41.339 1.00 29.71 447 ILE C O 1
ATOM 14412 N N . ASP C 1 448 ? -6.027 -30.519 42.697 1.00 29.95 448 ASP C N 1
ATOM 14413 C CA . ASP C 1 448 ? -5.880 -31.379 43.866 1.00 30.70 448 ASP C CA 1
ATOM 14414 C C . ASP C 1 448 ? -6.661 -32.650 43.630 1.00 31.14 448 ASP C C 1
ATOM 14415 O O . ASP C 1 448 ? -7.784 -32.589 43.116 1.00 31.16 448 ASP C O 1
ATOM 14420 N N . HIS C 1 449 ? -6.091 -33.781 44.040 1.00 31.55 449 HIS C N 1
ATOM 14421 C CA . HIS C 1 449 ? -6.730 -35.100 43.880 1.00 32.39 449 HIS C CA 1
ATOM 14422 C C . HIS C 1 449 ? -7.207 -35.297 42.419 1.00 32.51 449 HIS C C 1
ATOM 14423 O O . HIS C 1 449 ? -8.394 -35.465 42.139 1.00 32.24 449 HIS C O 1
ATOM 14430 N N . VAL C 1 450 ? -6.250 -35.284 41.501 1.00 32.66 450 VAL C N 1
ATOM 14431 C CA . VAL C 1 450 ? -6.565 -35.292 40.061 1.00 33.13 450 VAL C CA 1
ATOM 14432 C C . VAL C 1 450 ? -7.342 -36.539 39.641 1.00 34.53 450 VAL C C 1
ATOM 14433 O O . VAL C 1 450 ? -8.017 -36.565 38.621 1.00 35.10 450 VAL C O 1
ATOM 14437 N N . MET C 1 451 ? -7.293 -37.553 40.485 1.00 35.94 451 MET C N 1
ATOM 14438 C CA . MET C 1 451 ? -8.014 -38.799 40.281 1.00 37.14 451 MET C CA 1
ATOM 14439 C C . MET C 1 451 ? -9.512 -38.666 40.388 1.00 36.46 451 MET C C 1
ATOM 14440 O O . MET C 1 451 ? -10.228 -39.555 39.978 1.00 37.05 451 MET C O 1
ATOM 14445 N N . SER C 1 452 ? -9.983 -37.576 40.982 1.00 34.83 452 SER C N 1
ATOM 14446 C CA . SER C 1 452 ? -11.400 -37.230 40.980 1.00 34.48 452 SER C CA 1
ATOM 14447 C C . SER C 1 452 ? -12.009 -37.278 39.565 1.00 34.45 452 SER C C 1
ATOM 14448 O O . SER C 1 452 ? -13.208 -37.467 39.408 1.00 34.81 452 SER C O 1
ATOM 14451 N N . MET C 1 453 ? -11.181 -37.071 38.551 1.00 34.12 453 MET C N 1
ATOM 14452 C CA . MET C 1 453 ? -11.628 -37.136 37.157 1.00 34.47 453 MET C CA 1
ATOM 14453 C C . MET C 1 453 ? -12.000 -38.539 36.719 1.00 35.04 453 MET C C 1
ATOM 14454 O O . MET C 1 453 ? -12.852 -38.674 35.846 1.00 35.55 453 MET C O 1
ATOM 14459 N N . LEU C 1 454 ? -11.390 -39.558 37.343 1.00 34.88 454 LEU C N 1
ATOM 14460 C CA . LEU C 1 454 ? -11.775 -40.971 37.180 1.00 35.75 454 LEU C CA 1
ATOM 14461 C C . LEU C 1 454 ? -12.809 -41.474 38.199 1.00 35.89 454 LEU C C 1
ATOM 14462 O O . LEU C 1 454 ? -13.798 -42.157 37.812 1.00 36.70 454 LEU C O 1
ATOM 14467 N N . ARG C 1 455 ? -12.549 -41.211 39.491 1.00 34.78 455 ARG C N 1
ATOM 14468 C CA . ARG C 1 455 ? -13.398 -41.699 40.567 1.00 35.01 455 ARG C CA 1
ATOM 14469 C C . ARG C 1 455 ? -13.261 -40.894 41.868 1.00 34.09 455 ARG C C 1
ATOM 14470 O O . ARG C 1 455 ? -12.258 -40.234 42.094 1.00 33.29 455 ARG C O 1
ATOM 14478 N N . LEU C 1 456 ? -14.289 -40.969 42.707 1.00 34.25 456 LEU C N 1
ATOM 14479 C CA . LEU C 1 456 ? -14.246 -40.426 44.054 1.00 33.74 456 LEU C CA 1
ATOM 14480 C C . LEU C 1 456 ? -14.834 -41.436 45.004 1.00 34.75 456 LEU C C 1
ATOM 14481 O O . LEU C 1 456 ? -15.817 -42.115 44.682 1.00 35.59 456 LEU C O 1
ATOM 14486 N N . TRP C 1 457 ? -14.222 -41.526 46.180 1.00 34.63 457 TRP C N 1
ATOM 14487 C CA . TRP C 1 457 ? -14.717 -42.369 47.248 1.00 35.70 457 TRP C CA 1
ATOM 14488 C C . TRP C 1 457 ? -15.857 -41.629 47.930 1.00 35.63 457 TRP C C 1
ATOM 14489 O O . TRP C 1 457 ? -15.626 -40.666 48.676 1.00 34.86 457 TRP C O 1
ATOM 14500 N N . TRP C 1 458 ? -17.075 -42.070 47.647 1.00 36.41 458 TRP C N 1
ATOM 14501 C CA . TRP C 1 458 ? -18.264 -41.528 48.243 1.00 36.66 458 TRP C CA 1
ATOM 14502 C C . TRP C 1 458 ? -18.578 -42.302 49.513 1.00 38.14 458 TRP C C 1
ATOM 14503 O O . TRP C 1 458 ? -18.430 -43.513 49.544 1.00 39.19 458 TRP C O 1
ATOM 14514 N N . ILE C 1 459 ? -19.030 -41.586 50.545 1.00 38.25 459 ILE C N 1
ATOM 14515 C CA . ILE C 1 459 ? -19.391 -42.157 51.839 1.00 39.67 459 ILE C CA 1
ATOM 14516 C C . ILE C 1 459 ? -20.804 -41.686 52.154 1.00 40.23 459 ILE C C 1
ATOM 14517 O O . ILE C 1 459 ? -21.041 -40.484 52.232 1.00 39.22 459 ILE C O 1
ATOM 14522 N N . PRO C 1 460 ? -21.745 -42.612 52.352 1.00 41.96 460 PRO C N 1
ATOM 14523 C CA . PRO C 1 460 ? -23.107 -42.160 52.616 1.00 42.69 460 PRO C CA 1
ATOM 14524 C C . PRO C 1 460 ? -23.170 -41.385 53.933 1.00 42.87 460 PRO C C 1
ATOM 14525 O O . PRO C 1 460 ? -22.527 -41.774 54.906 1.00 43.36 460 PRO C O 1
ATOM 14529 N N . TYR C 1 461 ? -23.933 -40.302 53.949 1.00 42.69 461 TYR C N 1
ATOM 14530 C CA . TYR C 1 461 ? -23.863 -39.308 55.031 1.00 42.61 461 TYR C CA 1
ATOM 14531 C C . TYR C 1 461 ? -23.979 -39.936 56.414 1.00 44.11 461 TYR C C 1
ATOM 14532 O O . TYR C 1 461 ? -24.914 -40.694 56.689 1.00 45.71 461 TYR C O 1
ATOM 14541 N N . GLY C 1 462 ? -22.993 -39.664 57.267 1.00 43.84 462 GLY C N 1
ATOM 14542 C CA . GLY C 1 462 ? -23.034 -40.117 58.659 1.00 45.29 462 GLY C CA 1
ATOM 14543 C C . GLY C 1 462 ? -22.336 -41.430 58.948 1.00 46.53 462 GLY C C 1
ATOM 14544 O O . GLY C 1 462 ? -22.142 -41.770 60.121 1.00 47.71 462 GLY C O 1
ATOM 14545 N N . GLU C 1 463 ? -21.976 -42.190 57.907 1.00 46.15 463 GLU C N 1
ATOM 14546 C CA . GLU C 1 463 ? -21.259 -43.434 58.110 1.00 47.13 463 GLU C CA 1
ATOM 14547 C C . GLU C 1 463 ? -19.766 -43.162 58.123 1.00 45.77 463 GLU C C 1
ATOM 14548 O O . GLU C 1 463 ? -19.316 -42.135 57.654 1.00 44.06 463 GLU C O 1
ATOM 14554 N N . THR C 1 464 ? -18.992 -44.086 58.669 1.00 46.65 464 THR C N 1
ATOM 14555 C CA . THR C 1 464 ? -17.540 -43.978 58.614 1.00 45.72 464 THR C CA 1
ATOM 14556 C C . THR C 1 464 ? -17.061 -44.374 57.222 1.00 44.93 464 THR C C 1
ATOM 14557 O O . THR C 1 464 ? -17.728 -45.135 56.522 1.00 45.49 464 THR C O 1
ATOM 14561 N N . ALA C 1 465 ? -15.880 -43.877 56.871 1.00 43.63 465 ALA C N 1
ATOM 14562 C CA . ALA C 1 465 ? -15.243 -44.074 55.572 1.00 42.64 465 ALA C CA 1
ATOM 14563 C C . ALA C 1 465 ? -15.276 -45.506 55.027 1.00 43.73 465 ALA C C 1
ATOM 14564 O O . ALA C 1 465 ? -15.464 -45.699 53.821 1.00 43.29 465 ALA C O 1
ATOM 14566 N N . ASP C 1 466 ? -15.101 -46.492 55.909 1.00 45.12 466 ASP C N 1
ATOM 14567 C CA . ASP C 1 466 ? -15.105 -47.904 55.512 1.00 46.33 466 ASP C CA 1
ATOM 14568 C C . ASP C 1 466 ? -16.426 -48.345 54.891 1.00 46.80 466 ASP C C 1
ATOM 14569 O O . ASP C 1 466 ? -16.512 -49.444 54.389 1.00 47.70 466 ASP C O 1
ATOM 14574 N N . GLN C 1 467 ? -17.455 -47.500 54.931 1.00 46.09 467 GLN C N 1
ATOM 14575 C CA . GLN C 1 467 ? -18.740 -47.844 54.325 1.00 46.66 467 GLN C CA 1
ATOM 14576 C C . GLN C 1 467 ? -18.923 -47.240 52.947 1.00 45.21 467 GLN C C 1
ATOM 14577 O O . GLN C 1 467 ? -19.995 -47.324 52.374 1.00 45.63 467 GLN C O 1
ATOM 14583 N N . GLY C 1 468 ? -17.880 -46.623 52.413 1.00 43.66 468 GLY C N 1
ATOM 14584 C CA . GLY C 1 468 ? -17.990 -45.902 51.163 1.00 42.31 468 GLY C CA 1
ATOM 14585 C C . GLY C 1 468 ? -17.838 -46.779 49.929 1.00 42.67 468 GLY C C 1
ATOM 14586 O O . GLY C 1 468 ? -17.713 -47.999 50.031 1.00 44.10 468 GLY C O 1
ATOM 14587 N N . ALA C 1 469 ? -17.861 -46.148 48.759 1.00 41.55 469 ALA C N 1
ATOM 14588 C CA . ALA C 1 469 ? -17.610 -46.859 47.490 1.00 41.86 469 ALA C CA 1
ATOM 14589 C C . ALA C 1 469 ? -17.114 -45.890 46.443 1.00 40.36 469 ALA C C 1
ATOM 14590 O O . ALA C 1 469 ? -17.417 -44.690 46.498 1.00 39.13 469 ALA C O 1
ATOM 14592 N N . TYR C 1 470 ? -16.345 -46.410 45.495 1.00 40.53 470 TYR C N 1
ATOM 14593 C CA . TYR C 1 470 ? -15.868 -45.599 44.378 1.00 39.46 470 TYR C CA 1
ATOM 14594 C C . TYR C 1 470 ? -16.996 -45.352 43.388 1.00 39.60 470 TYR C C 1
ATOM 14595 O O . TYR C 1 470 ? -17.689 -46.282 42.971 1.00 40.75 470 TYR C O 1
ATOM 14604 N N . VAL C 1 471 ? -17.197 -44.087 43.062 1.00 38.53 471 VAL C N 1
ATOM 14605 C CA . VAL C 1 471 ? -18.208 -43.672 42.127 1.00 38.78 471 VAL C CA 1
ATOM 14606 C C . VAL C 1 471 ? -17.459 -43.014 40.995 1.00 38.06 471 VAL C C 1
ATOM 14607 O O . VAL C 1 471 ? -16.574 -42.198 41.214 1.00 36.77 471 VAL C O 1
ATOM 14611 N N . HIS C 1 472 ? -17.805 -43.394 39.774 1.00 39.02 472 HIS C N 1
ATOM 14612 C CA . HIS C 1 472 ? -16.977 -43.041 38.648 1.00 38.79 472 HIS C CA 1
ATOM 14613 C C . HIS C 1 472 ? -17.440 -41.780 37.925 1.00 38.00 472 HIS C C 1
ATOM 14614 O O . HIS C 1 472 ? -18.614 -41.388 37.981 1.00 38.27 472 HIS C O 1
ATOM 14621 N N . TYR C 1 473 ? -16.464 -41.105 37.328 1.00 37.09 473 TYR C N 1
ATOM 14622 C CA . TYR C 1 473 ? -16.684 -39.929 36.506 1.00 36.30 473 TYR C CA 1
ATOM 14623 C C . TYR C 1 473 ? -16.148 -40.285 35.097 1.00 36.68 473 TYR C C 1
ATOM 14624 O O . TYR C 1 473 ? -15.282 -41.155 34.970 1.00 36.67 473 TYR C O 1
ATOM 14633 N N . PRO C 1 474 ? -16.664 -39.614 34.051 1.00 36.67 474 PRO C N 1
ATOM 14634 C CA . PRO C 1 474 ? -16.283 -39.916 32.671 1.00 37.27 474 PRO C CA 1
ATOM 14635 C C . PRO C 1 474 ? -14.911 -39.355 32.339 1.00 36.31 474 PRO C C 1
ATOM 14636 O O . PRO C 1 474 ? -14.804 -38.291 31.722 1.00 35.69 474 PRO C O 1
ATOM 14640 N N . VAL C 1 475 ? -13.880 -40.096 32.749 1.00 36.25 475 VAL C N 1
ATOM 14641 C CA . VAL C 1 475 ? -12.501 -39.602 32.761 1.00 35.38 475 VAL C CA 1
ATOM 14642 C C . VAL C 1 475 ? -12.006 -39.143 31.400 1.00 35.47 475 VAL C C 1
ATOM 14643 O O . VAL C 1 475 ? -11.307 -38.142 31.309 1.00 34.75 475 VAL C O 1
ATOM 14647 N N . ASP C 1 476 ? -12.385 -39.862 30.350 1.00 36.67 476 ASP C N 1
ATOM 14648 C CA . ASP C 1 476 ? -11.883 -39.586 29.012 1.00 37.01 476 ASP C CA 1
ATOM 14649 C C . ASP C 1 476 ? -12.386 -38.218 28.537 1.00 36.20 476 ASP C C 1
ATOM 14650 O O . ASP C 1 476 ? -11.593 -37.365 28.204 1.00 35.72 476 ASP C O 1
ATOM 14655 N N . ASP C 1 477 ? -13.692 -38.005 28.557 1.00 36.14 477 ASP C N 1
ATOM 14656 C CA . ASP C 1 477 ? -14.253 -36.696 28.247 1.00 35.57 477 ASP C CA 1
ATOM 14657 C C . ASP C 1 477 ? -13.676 -35.564 29.130 1.00 34.04 477 ASP C C 1
ATOM 14658 O O . ASP C 1 477 ? -13.257 -34.533 28.611 1.00 33.44 477 ASP C O 1
ATOM 14663 N N . LEU C 1 478 ? -13.625 -35.774 30.449 1.00 33.29 478 LEU C N 1
ATOM 14664 C CA . LEU C 1 478 ? -13.087 -34.762 31.340 1.00 32.04 478 LEU C CA 1
ATOM 14665 C C . LEU C 1 478 ? -11.650 -34.393 31.008 1.00 31.51 478 LEU C C 1
ATOM 14666 O O . LEU C 1 478 ? -11.336 -33.209 30.958 1.00 30.79 478 LEU C O 1
ATOM 14671 N N . LEU C 1 479 ? -10.780 -35.373 30.759 1.00 31.87 479 LEU C N 1
ATOM 14672 C CA . LEU C 1 479 ? -9.401 -35.048 30.374 1.00 31.63 479 LEU C CA 1
ATOM 14673 C C . LEU C 1 479 ? -9.320 -34.322 29.009 1.00 32.06 479 LEU C C 1
ATOM 14674 O O . LEU C 1 479 ? -8.467 -33.461 28.797 1.00 31.47 479 LEU C O 1
ATOM 14679 N N . SER C 1 480 ? -10.222 -34.651 28.096 1.00 33.04 480 SER C N 1
ATOM 14680 C CA . SER C 1 480 ? -10.249 -33.943 26.821 1.00 33.64 480 SER C CA 1
ATOM 14681 C C . SER C 1 480 ? -10.658 -32.488 27.041 1.00 33.00 480 SER C C 1
ATOM 14682 O O . SER C 1 480 ? -10.081 -31.590 26.427 1.00 32.88 480 SER C O 1
ATOM 14685 N N . ILE C 1 481 ? -11.641 -32.254 27.907 1.00 32.71 481 ILE C N 1
ATOM 14686 C CA . ILE C 1 481 ? -12.101 -30.874 28.135 1.00 32.30 481 ILE C CA 1
ATOM 14687 C C . ILE C 1 481 ? -11.034 -30.110 28.914 1.00 31.32 481 ILE C C 1
ATOM 14688 O O . ILE C 1 481 ? -10.763 -28.942 28.637 1.00 30.89 481 ILE C O 1
ATOM 14693 N N . LEU C 1 482 ? -10.395 -30.790 29.863 1.00 30.99 482 LEU C N 1
ATOM 14694 C CA . LEU C 1 482 ? -9.259 -30.218 30.551 1.00 30.29 482 LEU C CA 1
ATOM 14695 C C . LEU C 1 482 ? -8.167 -29.716 29.600 1.00 30.54 482 LEU C C 1
ATOM 14696 O O . LEU C 1 482 ? -7.647 -28.614 29.788 1.00 30.03 482 LEU C O 1
ATOM 14701 N N . ALA C 1 483 ? -7.804 -30.521 28.607 1.00 31.29 483 ALA C N 1
ATOM 14702 C CA . ALA C 1 483 ? -6.774 -30.112 27.636 1.00 31.72 483 ALA C CA 1
ATOM 14703 C C . ALA C 1 483 ? -7.229 -28.949 26.752 1.00 31.88 483 ALA C C 1
ATOM 14704 O O . ALA C 1 483 ? -6.460 -28.057 26.457 1.00 31.85 483 ALA C O 1
ATOM 14706 N N . LEU C 1 484 ? -8.479 -28.992 26.323 1.00 32.29 484 LEU C N 1
ATOM 14707 C CA . LEU C 1 484 ? -9.080 -27.917 25.550 1.00 32.55 484 LEU C CA 1
ATOM 14708 C C . LEU C 1 484 ? -9.064 -26.578 26.287 1.00 31.79 484 LEU C C 1
ATOM 14709 O O . LEU C 1 484 ? -8.516 -25.588 25.775 1.00 31.71 484 LEU C O 1
ATOM 14714 N N . GLU C 1 485 ? -9.628 -26.539 27.496 1.00 31.24 485 GLU C N 1
ATOM 14715 C CA . GLU C 1 485 ? -9.589 -25.310 28.270 1.00 30.58 485 GLU C CA 1
ATOM 14716 C C . GLU C 1 485 ? -8.132 -24.916 28.589 1.00 30.19 485 GLU C C 1
ATOM 14717 O O . GLU C 1 485 ? -7.772 -23.713 28.552 1.00 29.97 485 GLU C O 1
ATOM 14723 N N . SER C 1 486 ? -7.292 -25.907 28.873 1.00 29.00 486 SER C N 1
ATOM 14724 C CA . SER C 1 486 ? -5.884 -25.644 29.120 1.00 28.49 486 SER C CA 1
ATOM 14725 C C . SER C 1 486 ? -5.228 -24.946 27.932 1.00 29.05 486 SER C C 1
ATOM 14726 O O . SER C 1 486 ? -4.529 -23.933 28.089 1.00 28.55 486 SER C O 1
ATOM 14729 N N . LYS C 1 487 ? -5.455 -25.488 26.735 1.00 30.08 487 LYS C N 1
ATOM 14730 C CA . LYS C 1 487 ? -4.897 -24.883 25.528 1.00 30.67 487 LYS C CA 1
ATOM 14731 C C . LYS C 1 487 ? -5.514 -23.507 25.328 1.00 30.93 487 LYS C C 1
ATOM 14732 O O . LYS C 1 487 ? -4.785 -22.535 25.157 1.00 30.97 487 LYS C O 1
ATOM 14738 N N . ARG C 1 488 ? -6.838 -23.412 25.435 1.00 31.35 488 ARG C N 1
ATOM 14739 C CA . ARG C 1 488 ? -7.546 -22.118 25.289 1.00 31.74 488 ARG C CA 1
ATOM 14740 C C . ARG C 1 488 ? -7.106 -21.030 26.288 1.00 31.50 488 ARG C C 1
ATOM 14741 O O . ARG C 1 488 ? -7.050 -19.862 25.929 1.00 32.14 488 ARG C O 1
ATOM 14749 N N . HIS C 1 489 ? -6.780 -21.388 27.531 1.00 31.20 489 HIS C N 1
ATOM 14750 C CA . HIS C 1 489 ? -6.295 -20.404 28.502 1.00 30.62 489 HIS C CA 1
ATOM 14751 C C . HIS C 1 489 ? -4.787 -20.201 28.514 1.00 30.86 489 HIS C C 1
ATOM 14752 O O . HIS C 1 489 ? -4.306 -19.367 29.256 1.00 29.86 489 HIS C O 1
ATOM 14759 N N . ARG C 1 490 ? -4.032 -20.976 27.736 1.00 31.79 490 ARG C N 1
ATOM 14760 C CA . ARG C 1 490 ? -2.576 -21.029 27.897 1.00 32.31 490 ARG C CA 1
ATOM 14761 C C . ARG C 1 490 ? -2.216 -21.289 29.359 1.00 31.51 490 ARG C C 1
ATOM 14762 O O . ARG C 1 490 ? -1.320 -20.658 29.935 1.00 31.24 490 ARG C O 1
ATOM 14770 N N . CYS C 1 491 ? -2.929 -22.238 29.957 1.00 31.05 491 CYS C N 1
ATOM 14771 C CA . CYS C 1 491 ? -2.749 -22.592 31.339 1.00 30.01 491 CYS C CA 1
ATOM 14772 C C . CYS C 1 491 ? -2.368 -24.057 31.463 1.00 29.46 491 CYS C C 1
ATOM 14773 O O . CYS C 1 491 ? -3.228 -24.938 31.352 1.00 29.29 491 CYS C O 1
ATOM 14776 N N . MET C 1 492 ? -1.083 -24.323 31.690 1.00 29.03 492 MET C N 1
ATOM 14777 C CA . MET C 1 492 ? -0.640 -25.711 31.911 1.00 29.02 492 MET C CA 1
ATOM 14778 C C . MET C 1 492 ? -1.292 -26.306 33.173 1.00 28.64 492 MET C C 1
ATOM 14779 O O . MET C 1 492 ? -1.886 -25.591 34.011 1.00 28.65 492 MET C O 1
ATOM 14784 N N . VAL C 1 493 ? -1.197 -27.611 33.305 1.00 28.80 493 VAL C N 1
ATOM 14785 C CA . VAL C 1 493 ? -1.938 -28.310 34.338 1.00 28.87 493 VAL C CA 1
ATOM 14786 C C . VAL C 1 493 ? -0.982 -29.200 35.112 1.00 29.17 493 VAL C C 1
ATOM 14787 O O . VAL C 1 493 ? -0.265 -30.012 34.515 1.00 29.07 493 VAL C O 1
ATOM 14791 N N . ILE C 1 494 ? -0.954 -29.019 36.438 1.00 29.19 494 ILE C N 1
ATOM 14792 C CA . ILE C 1 494 ? -0.279 -29.967 37.331 1.00 29.75 494 ILE C CA 1
ATOM 14793 C C . ILE C 1 494 ? -1.364 -30.764 38.013 1.00 29.87 494 ILE C C 1
ATOM 14794 O O . ILE C 1 494 ? -2.344 -30.197 38.494 1.00 30.35 494 ILE C O 1
ATOM 14799 N N . GLY C 1 495 ? -1.201 -32.077 38.049 1.00 30.12 495 GLY C N 1
ATOM 14800 C CA . GLY C 1 495 ? -2.215 -32.966 38.585 1.00 30.65 495 GLY C CA 1
ATOM 14801 C C . GLY C 1 495 ? -1.688 -33.641 39.822 1.00 30.73 495 GLY C C 1
ATOM 14802 O O . GLY C 1 495 ? -0.828 -34.525 39.726 1.00 30.75 495 GLY C O 1
ATOM 14803 N N . GLU C 1 496 ? -2.181 -33.205 40.981 1.00 30.44 496 GLU C N 1
ATOM 14804 C CA . GLU C 1 496 ? -1.735 -33.760 42.230 1.00 31.05 496 GLU C CA 1
ATOM 14805 C C . GLU C 1 496 ? -2.201 -35.215 42.288 1.00 31.86 496 GLU C C 1
ATOM 14806 O O . GLU C 1 496 ? -3.395 -35.489 42.385 1.00 32.16 496 GLU C O 1
ATOM 14812 N N . ASP C 1 497 ? -1.236 -36.130 42.204 1.00 32.50 497 ASP C N 1
ATOM 14813 C CA . ASP C 1 497 ? -1.500 -37.569 42.118 1.00 34.11 497 ASP C CA 1
ATOM 14814 C C . ASP C 1 497 ? -0.735 -38.347 43.187 1.00 35.47 497 ASP C C 1
ATOM 14815 O O . ASP C 1 497 ? -0.232 -39.438 42.914 1.00 36.02 497 ASP C O 1
ATOM 14820 N N . LEU C 1 498 ? -0.674 -37.790 44.408 1.00 36.19 498 LEU C N 1
ATOM 14821 C CA . LEU C 1 498 ? 0.010 -38.444 45.524 1.00 37.57 498 LEU C CA 1
ATOM 14822 C C . LEU C 1 498 ? -0.775 -39.694 45.904 1.00 38.93 498 LEU C C 1
ATOM 14823 O O . LEU C 1 498 ? -1.993 -39.722 45.726 1.00 39.61 498 LEU C O 1
ATOM 14828 N N . GLY C 1 499 ? -0.099 -40.705 46.444 1.00 39.95 499 GLY C N 1
ATOM 14829 C CA . GLY C 1 499 ? -0.790 -41.933 46.875 1.00 41.81 499 GLY C CA 1
ATOM 14830 C C . GLY C 1 499 ? -1.083 -42.877 45.707 1.00 42.63 499 GLY C C 1
ATOM 14831 O O . GLY C 1 499 ? -0.455 -42.762 44.661 1.00 42.87 499 GLY C O 1
ATOM 14832 N N . THR C 1 500 ? -2.061 -43.770 45.890 1.00 43.98 500 THR C N 1
ATOM 14833 C CA . THR C 1 500 ? -2.342 -44.886 44.976 1.00 45.62 500 THR C CA 1
ATOM 14834 C C . THR C 1 500 ? -3.027 -44.477 43.669 1.00 45.23 500 THR C C 1
ATOM 14835 O O . THR C 1 500 ? -4.187 -44.069 43.661 1.00 44.48 500 THR C O 1
ATOM 14839 N N . VAL C 1 501 ? -2.306 -44.619 42.567 1.00 45.60 501 VAL C N 1
ATOM 14840 C CA . VAL C 1 501 ? -2.820 -44.241 41.247 1.00 45.78 501 VAL C CA 1
ATOM 14841 C C . VAL C 1 501 ? -3.012 -45.480 40.387 1.00 46.93 501 VAL C C 1
ATOM 14842 O O . VAL C 1 501 ? -2.023 -46.130 40.042 1.00 48.66 501 VAL C O 1
ATOM 14846 N N . PRO C 1 502 ? -4.275 -45.814 40.031 1.00 47.56 502 PRO C N 1
ATOM 14847 C CA . PRO C 1 502 ? -4.501 -46.962 39.132 1.00 49.08 502 PRO C CA 1
ATOM 14848 C C . PRO C 1 502 ? -3.696 -46.766 37.865 1.00 48.80 502 PRO C C 1
ATOM 14849 O O . PRO C 1 502 ? -3.605 -45.634 37.369 1.00 47.85 502 PRO C O 1
ATOM 14853 N N . VAL C 1 503 ? -3.111 -47.843 37.363 1.00 49.34 503 VAL C N 1
ATOM 14854 C CA . VAL C 1 503 ? -2.075 -47.765 36.315 1.00 49.65 503 VAL C CA 1
ATOM 14855 C C . VAL C 1 503 ? -2.566 -47.268 34.938 1.00 48.93 503 VAL C C 1
ATOM 14856 O O . VAL C 1 503 ? -1.759 -46.779 34.117 1.00 48.49 503 VAL C O 1
ATOM 14860 N N . GLU C 1 504 ? -3.866 -47.399 34.670 1.00 48.47 504 GLU C N 1
ATOM 14861 C CA . GLU C 1 504 ? -4.417 -46.899 33.403 1.00 47.54 504 GLU C CA 1
ATOM 14862 C C . GLU C 1 504 ? -4.475 -45.362 33.432 1.00 44.74 504 GLU C C 1
ATOM 14863 O O . GLU C 1 504 ? -4.383 -44.720 32.389 1.00 43.20 504 GLU C O 1
ATOM 14869 N N . ILE C 1 505 ? -4.613 -44.788 34.636 1.00 43.35 505 ILE C N 1
ATOM 14870 C CA . ILE C 1 505 ? -4.707 -43.341 34.805 1.00 41.24 505 ILE C CA 1
ATOM 14871 C C . ILE C 1 505 ? -3.353 -42.665 34.629 1.00 39.21 505 ILE C C 1
ATOM 14872 O O . ILE C 1 505 ? -3.277 -41.553 34.113 1.00 37.81 505 ILE C O 1
ATOM 14877 N N . VAL C 1 506 ? -2.288 -43.345 35.036 1.00 38.99 506 VAL C N 1
ATOM 14878 C CA . VAL C 1 506 ? -0.930 -42.801 34.935 1.00 38.18 506 VAL C CA 1
ATOM 14879 C C . VAL C 1 506 ? -0.643 -42.414 33.488 1.00 37.62 506 VAL C C 1
ATOM 14880 O O . VAL C 1 506 ? -0.321 -41.268 33.199 1.00 36.35 506 VAL C O 1
ATOM 14884 N N . GLY C 1 507 ? -0.773 -43.385 32.590 1.00 38.43 507 GLY C N 1
ATOM 14885 C CA . GLY C 1 507 ? -0.558 -43.146 31.168 1.00 38.49 507 GLY C CA 1
ATOM 14886 C C . GLY C 1 507 ? -1.524 -42.142 30.568 1.00 37.73 507 GLY C C 1
ATOM 14887 O O . GLY C 1 507 ? -1.134 -41.355 29.711 1.00 36.82 507 GLY C O 1
ATOM 14888 N N . LYS C 1 508 ? -2.785 -42.172 31.009 1.00 37.99 508 LYS C N 1
ATOM 14889 C CA . LYS C 1 508 ? -3.773 -41.175 30.558 1.00 37.72 508 LYS C CA 1
ATOM 14890 C C . LYS C 1 508 ? -3.337 -39.768 30.943 1.00 36.01 508 LYS C C 1
ATOM 14891 O O . LYS C 1 508 ? -3.313 -38.875 30.100 1.00 34.88 508 LYS C O 1
ATOM 14897 N N . LEU C 1 509 ? -2.984 -39.573 32.214 1.00 35.52 509 LEU C N 1
ATOM 14898 C CA . LEU C 1 509 ? -2.522 -38.265 32.648 1.00 34.49 509 LEU C CA 1
ATOM 14899 C C . LEU C 1 509 ? -1.262 -37.821 31.888 1.00 34.55 509 LEU C C 1
ATOM 14900 O O . LEU C 1 509 ? -1.194 -36.693 31.420 1.00 33.25 509 LEU C O 1
ATOM 14905 N N . ARG C 1 510 ? -0.271 -38.701 31.764 1.00 35.82 510 ARG C N 1
ATOM 14906 C CA . ARG C 1 510 ? 0.965 -38.328 31.079 1.00 36.86 510 ARG C CA 1
ATOM 14907 C C . ARG C 1 510 ? 0.764 -37.981 29.584 1.00 35.98 510 ARG C C 1
ATOM 14908 O O . ARG C 1 510 ? 1.381 -37.041 29.047 1.00 35.16 510 ARG C O 1
ATOM 14916 N N . SER C 1 511 ? -0.077 -38.740 28.905 1.00 36.07 511 SER C N 1
ATOM 14917 C CA . SER C 1 511 ? -0.289 -38.480 27.485 1.00 36.15 511 SER C CA 1
ATOM 14918 C C . SER C 1 511 ? -1.290 -37.347 27.312 1.00 35.13 511 SER C C 1
ATOM 14919 O O . SER C 1 511 ? -1.379 -36.791 26.249 1.00 35.46 511 SER C O 1
ATOM 14922 N N . SER C 1 512 ? -2.034 -36.996 28.361 1.00 34.24 512 SER C N 1
ATOM 14923 C CA . SER C 1 512 ? -2.842 -35.778 28.324 1.00 33.45 512 SER C CA 1
ATOM 14924 C C . SER C 1 512 ? -1.998 -34.524 28.633 1.00 32.16 512 SER C C 1
ATOM 14925 O O . SER C 1 512 ? -2.532 -33.420 28.670 1.00 31.78 512 SER C O 1
ATOM 14928 N N . GLY C 1 513 ? -0.693 -34.693 28.837 1.00 31.55 513 GLY C N 1
ATOM 14929 C CA . GLY C 1 513 ? 0.201 -33.572 29.101 1.00 30.82 513 GLY C CA 1
ATOM 14930 C C . GLY C 1 513 ? 0.057 -33.002 30.503 1.00 29.87 513 GLY C C 1
ATOM 14931 O O . GLY C 1 513 ? 0.419 -31.841 30.763 1.00 29.17 513 GLY C O 1
ATOM 14932 N N . VAL C 1 514 ? -0.483 -33.804 31.408 1.00 29.91 514 VAL C N 1
ATOM 14933 C CA . VAL C 1 514 ? -0.685 -33.374 32.792 1.00 29.32 514 VAL C CA 1
ATOM 14934 C C . VAL C 1 514 ? 0.567 -33.669 33.621 1.00 29.34 514 VAL C C 1
ATOM 14935 O O . VAL C 1 514 ? 1.124 -34.767 33.551 1.00 30.02 514 VAL C O 1
ATOM 14939 N N . TYR C 1 515 ? 1.018 -32.678 34.382 1.00 28.84 515 TYR C N 1
ATOM 14940 C CA . TYR C 1 515 ? 2.250 -32.786 35.169 1.00 28.94 515 TYR C CA 1
ATOM 14941 C C . TYR C 1 515 ? 2.018 -33.453 36.521 1.00 28.67 515 TYR C C 1
ATOM 14942 O O . TYR C 1 515 ? 1.020 -33.215 37.163 1.00 27.95 515 TYR C O 1
ATOM 14951 N N . SER C 1 516 ? 2.912 -34.375 36.861 1.00 29.18 516 SER C N 1
ATOM 14952 C CA . SER C 1 516 ? 2.831 -35.157 38.083 1.00 29.73 516 SER C CA 1
ATOM 14953 C C . SER C 1 516 ? 3.393 -34.359 39.246 1.00 29.35 516 SER C C 1
ATOM 14954 O O . SER C 1 516 ? 4.006 -33.329 39.059 1.00 28.60 516 SER C O 1
ATOM 14957 N N . TYR C 1 517 ? 3.212 -34.859 40.454 1.00 30.08 517 TYR C N 1
ATOM 14958 C CA . TYR C 1 517 ? 3.603 -34.094 41.624 1.00 30.41 517 TYR C CA 1
ATOM 14959 C C . TYR C 1 517 ? 4.443 -34.923 42.563 1.00 30.42 517 TYR C C 1
ATOM 14960 O O . TYR C 1 517 ? 3.963 -35.917 43.088 1.00 30.88 517 TYR C O 1
ATOM 14969 N N . LYS C 1 518 ? 5.694 -34.521 42.772 1.00 30.10 518 LYS C N 1
ATOM 14970 C CA . LYS C 1 518 ? 6.644 -35.352 43.523 1.00 30.99 518 LYS C CA 1
ATOM 14971 C C . LYS C 1 518 ? 7.139 -34.659 44.794 1.00 30.88 518 LYS C C 1
ATOM 14972 O O . LYS C 1 518 ? 7.795 -33.626 44.732 1.00 30.87 518 LYS C O 1
ATOM 14978 N N . VAL C 1 519 ? 6.781 -35.218 45.939 1.00 30.86 519 VAL C N 1
ATOM 14979 C CA . VAL C 1 519 ? 7.210 -34.712 47.249 1.00 30.82 519 VAL C CA 1
ATOM 14980 C C . VAL C 1 519 ? 8.470 -35.461 47.704 1.00 31.44 519 VAL C C 1
ATOM 14981 O O . VAL C 1 519 ? 8.431 -36.660 47.901 1.00 31.68 519 VAL C O 1
ATOM 14985 N N . LEU C 1 520 ? 9.572 -34.734 47.862 1.00 31.49 520 LEU C N 1
ATOM 14986 C CA . LEU C 1 520 ? 10.860 -35.321 48.222 1.00 32.67 520 LEU C CA 1
ATOM 14987 C C . LEU C 1 520 ? 10.801 -36.351 49.349 1.00 33.55 520 LEU C C 1
ATOM 14988 O O . LEU C 1 520 ? 11.375 -37.420 49.209 1.00 34.36 520 LEU C O 1
ATOM 14993 N N . TYR C 1 521 ? 10.128 -36.023 50.459 1.00 33.42 521 TYR C N 1
ATOM 14994 C CA . TYR C 1 521 ? 9.990 -36.954 51.592 1.00 34.43 521 TYR C CA 1
ATOM 14995 C C . TYR C 1 521 ? 9.486 -38.322 51.154 1.00 35.02 521 TYR C C 1
ATOM 14996 O O . TYR C 1 521 ? 9.818 -39.324 51.761 1.00 35.70 521 TYR C O 1
ATOM 15005 N N . PHE C 1 522 ? 8.658 -38.337 50.107 1.00 34.62 522 PHE C N 1
ATOM 15006 C CA . PHE C 1 522 ? 8.001 -39.537 49.656 1.00 35.29 522 PHE C CA 1
ATOM 15007 C C . PHE C 1 522 ? 8.775 -40.292 48.573 1.00 36.07 522 PHE C C 1
ATOM 15008 O O . PHE C 1 522 ? 8.419 -41.422 48.287 1.00 36.55 522 PHE C O 1
ATOM 15016 N N . GLU C 1 523 ? 9.801 -39.693 47.968 1.00 36.25 523 GLU C N 1
ATOM 15017 C CA . GLU C 1 523 ? 10.489 -40.325 46.834 1.00 37.35 523 GLU C CA 1
ATOM 15018 C C . GLU C 1 523 ? 11.633 -41.225 47.288 1.00 38.76 523 GLU C C 1
ATOM 15019 O O . GLU C 1 523 ? 12.817 -40.958 47.040 1.00 39.25 523 GLU C O 1
ATOM 15025 N N . ASN C 1 524 ? 11.234 -42.307 47.940 1.00 39.89 524 ASN C N 1
ATOM 15026 C CA . ASN C 1 524 ? 12.137 -43.299 48.495 1.00 41.52 524 ASN C CA 1
ATOM 15027 C C . ASN C 1 524 ? 11.409 -44.630 48.441 1.00 42.59 524 ASN C C 1
ATOM 15028 O O . ASN C 1 524 ? 10.176 -44.657 48.497 1.00 41.55 524 ASN C O 1
ATOM 15033 N N . ASP C 1 525 ? 12.163 -45.722 48.312 1.00 44.86 525 ASP C N 1
ATOM 15034 C CA . ASP C 1 525 ? 11.571 -47.071 48.219 1.00 46.32 525 ASP C CA 1
ATOM 15035 C C . ASP C 1 525 ? 11.392 -47.671 49.612 1.00 48.02 525 ASP C C 1
ATOM 15036 O O . ASP C 1 525 ? 11.662 -47.007 50.619 1.00 47.87 525 ASP C O 1
ATOM 15041 N N . HIS C 1 526 ? 10.912 -48.912 49.682 1.00 49.86 526 HIS C N 1
ATOM 15042 C CA . HIS C 1 526 ? 10.632 -49.544 50.985 1.00 51.42 526 HIS C CA 1
ATOM 15043 C C . HIS C 1 526 ? 11.868 -49.663 51.899 1.00 52.11 526 HIS C C 1
ATOM 15044 O O . HIS C 1 526 ? 11.720 -49.953 53.082 1.00 53.37 526 HIS C O 1
ATOM 15051 N N . GLU C 1 527 ? 13.063 -49.426 51.349 1.00 52.09 527 GLU C N 1
ATOM 15052 C CA . GLU C 1 527 ? 14.323 -49.469 52.093 1.00 52.98 527 GLU C CA 1
ATOM 15053 C C . GLU C 1 527 ? 14.884 -48.082 52.437 1.00 51.14 527 GLU C C 1
ATOM 15054 O O . GLU C 1 527 ? 16.004 -47.978 52.930 1.00 51.88 527 GLU C O 1
ATOM 15060 N N . LYS C 1 528 ? 14.116 -47.023 52.186 1.00 48.88 528 LYS C N 1
ATOM 15061 C CA . LYS C 1 528 ? 14.552 -45.653 52.480 1.00 47.27 528 LYS C CA 1
ATOM 15062 C C . LYS C 1 528 ? 15.649 -45.187 51.522 1.00 46.39 528 LYS C C 1
ATOM 15063 O O . LYS C 1 528 ? 16.370 -44.243 51.795 1.00 45.83 528 LYS C O 1
ATOM 15069 N N . THR C 1 529 ? 15.759 -45.858 50.389 1.00 46.08 529 THR C N 1
ATOM 15070 C CA . THR C 1 529 ? 16.715 -45.507 49.350 1.00 45.80 529 THR C CA 1
ATOM 15071 C C . THR C 1 529 ? 16.042 -44.450 48.523 1.00 43.80 529 THR C C 1
ATOM 15072 O O . THR C 1 529 ? 14.997 -44.710 47.951 1.00 43.03 529 THR C O 1
ATOM 15076 N N . PHE C 1 530 ? 16.625 -43.262 48.465 1.00 43.01 530 PHE C N 1
ATOM 15077 C CA . PHE C 1 530 ? 15.962 -42.160 47.791 1.00 41.72 530 PHE C CA 1
ATOM 15078 C C . PHE C 1 530 ? 16.222 -42.196 46.302 1.00 41.88 530 PHE C C 1
ATOM 15079 O O . PHE C 1 530 ? 17.335 -42.484 45.851 1.00 42.87 530 PHE C O 1
ATOM 15087 N N . ARG C 1 531 ? 15.161 -41.936 45.552 1.00 41.00 531 ARG C N 1
ATOM 15088 C CA . ARG C 1 531 ? 15.225 -41.842 44.101 1.00 41.27 531 ARG C CA 1
ATOM 15089 C C . ARG C 1 531 ? 16.290 -40.829 43.733 1.00 40.77 531 ARG C C 1
ATOM 15090 O O . ARG C 1 531 ? 16.350 -39.753 44.345 1.00 39.43 531 ARG C O 1
ATOM 15098 N N . ALA C 1 532 ? 17.129 -41.165 42.753 1.00 40.95 532 ALA C N 1
ATOM 15099 C CA . ALA C 1 532 ? 18.152 -40.232 42.291 1.00 41.05 532 ALA C CA 1
ATOM 15100 C C . ALA C 1 532 ? 17.495 -39.013 41.632 1.00 39.84 532 ALA C C 1
ATOM 15101 O O . ALA C 1 532 ? 16.442 -39.131 41.003 1.00 39.00 532 ALA C O 1
ATOM 15103 N N . PRO C 1 533 ? 18.095 -37.822 41.801 1.00 39.86 533 PRO C N 1
ATOM 15104 C CA . PRO C 1 533 ? 17.494 -36.648 41.185 1.00 38.84 533 PRO C CA 1
ATOM 15105 C C . PRO C 1 533 ? 17.254 -36.844 39.683 1.00 39.15 533 PRO C C 1
ATOM 15106 O O . PRO C 1 533 ? 16.218 -36.414 39.170 1.00 37.98 533 PRO C O 1
ATOM 15110 N N . LYS C 1 534 ? 18.205 -37.496 39.003 1.00 40.49 534 LYS C N 1
ATOM 15111 C CA . LYS C 1 534 ? 18.100 -37.763 37.575 1.00 41.12 534 LYS C CA 1
ATOM 15112 C C . LYS C 1 534 ? 16.889 -38.620 37.212 1.00 40.78 534 LYS C C 1
ATOM 15113 O O . LYS C 1 534 ? 16.410 -38.546 36.085 1.00 41.43 534 LYS C O 1
ATOM 15119 N N . ALA C 1 535 ? 16.432 -39.468 38.129 1.00 40.49 535 ALA C N 1
ATOM 15120 C CA . ALA C 1 535 ? 15.354 -40.409 37.838 1.00 40.32 535 ALA C CA 1
ATOM 15121 C C . ALA C 1 535 ? 13.963 -39.855 38.143 1.00 38.89 535 ALA C C 1
ATOM 15122 O O . ALA C 1 535 ? 12.978 -40.578 37.999 1.00 39.07 535 ALA C O 1
ATOM 15124 N N . TYR C 1 536 ? 13.873 -38.596 38.565 1.00 37.44 536 TYR C N 1
ATOM 15125 C CA . TYR C 1 536 ? 12.580 -37.912 38.660 1.00 36.05 536 TYR C CA 1
ATOM 15126 C C . TYR C 1 536 ? 11.989 -37.740 37.262 1.00 36.05 536 TYR C C 1
ATOM 15127 O O . TYR C 1 536 ? 12.723 -37.433 36.320 1.00 36.35 536 TYR C O 1
ATOM 15136 N N . PRO C 1 537 ? 10.662 -37.923 37.119 1.00 35.37 537 PRO C N 1
ATOM 15137 C CA . PRO C 1 537 ? 10.074 -37.783 35.788 1.00 34.91 537 PRO C CA 1
ATOM 15138 C C . PRO C 1 537 ? 10.188 -36.359 35.299 1.00 34.00 537 PRO C C 1
ATOM 15139 O O . PRO C 1 537 ? 9.930 -35.408 36.076 1.00 32.67 537 PRO C O 1
ATOM 15143 N N . GLU C 1 538 ? 10.536 -36.218 34.024 1.00 33.94 538 GLU C N 1
ATOM 15144 C CA . GLU C 1 538 ? 10.571 -34.928 33.372 1.00 33.72 538 GLU C CA 1
ATOM 15145 C C . GLU C 1 538 ? 9.244 -34.180 33.553 1.00 32.40 538 GLU C C 1
ATOM 15146 O O . GLU C 1 538 ? 9.242 -33.026 34.006 1.00 32.37 538 GLU C O 1
ATOM 15152 N N . GLN C 1 539 ? 8.127 -34.856 33.266 1.00 31.73 539 GLN C N 1
ATOM 15153 C CA . GLN C 1 539 ? 6.785 -34.253 33.240 1.00 30.68 539 GLN C CA 1
ATOM 15154 C C . GLN C 1 539 ? 6.147 -34.198 34.640 1.00 30.12 539 GLN C C 1
ATOM 15155 O O . GLN C 1 539 ? 5.079 -34.769 34.903 1.00 29.62 539 GLN C O 1
ATOM 15161 N N . SER C 1 540 ? 6.819 -33.492 35.536 1.00 29.88 540 SER C N 1
ATOM 15162 C CA . SER C 1 540 ? 6.371 -33.415 36.923 1.00 29.67 540 SER C CA 1
ATOM 15163 C C . SER C 1 540 ? 6.865 -32.128 37.593 1.00 29.40 540 SER C C 1
ATOM 15164 O O . SER C 1 540 ? 7.782 -31.459 37.083 1.00 28.95 540 SER C O 1
ATOM 15167 N N . MET C 1 541 ? 6.221 -31.771 38.709 1.00 29.62 541 MET C N 1
ATOM 15168 C CA . MET C 1 541 ? 6.750 -30.746 39.612 1.00 30.00 541 MET C CA 1
ATOM 15169 C C . MET C 1 541 ? 7.341 -31.441 40.828 1.00 30.01 541 MET C C 1
ATOM 15170 O O . MET C 1 541 ? 6.689 -32.295 41.422 1.00 29.66 541 MET C O 1
ATOM 15175 N N . ALA C 1 542 ? 8.568 -31.070 41.192 1.00 30.09 542 ALA C N 1
ATOM 15176 C CA . ALA C 1 542 ? 9.199 -31.570 42.408 1.00 30.58 542 ALA C CA 1
ATOM 15177 C C . ALA C 1 542 ? 9.133 -30.525 43.530 1.00 30.16 542 ALA C C 1
ATOM 15178 O O . ALA C 1 542 ? 9.431 -29.354 43.294 1.00 30.14 542 ALA C O 1
ATOM 15180 N N . VAL C 1 543 ? 8.737 -30.945 44.728 1.00 30.32 543 VAL C N 1
ATOM 15181 C CA . VAL C 1 543 ? 8.791 -30.084 45.951 1.00 30.39 543 VAL C CA 1
ATOM 15182 C C . VAL C 1 543 ? 9.429 -30.887 47.080 1.00 31.20 543 VAL C C 1
ATOM 15183 O O . VAL C 1 543 ? 9.435 -32.113 47.052 1.00 31.46 543 VAL C O 1
ATOM 15187 N N . ALA C 1 544 ? 9.991 -30.190 48.060 1.00 31.82 544 ALA C N 1
ATOM 15188 C CA . ALA C 1 544 ? 10.514 -30.814 49.276 1.00 32.93 544 ALA C CA 1
ATOM 15189 C C . ALA C 1 544 ? 9.360 -31.268 50.154 1.00 33.16 544 ALA C C 1
ATOM 15190 O O . ALA C 1 544 ? 9.392 -32.330 50.747 1.00 33.42 544 ALA C O 1
ATOM 15192 N N . ALA C 1 545 ? 8.341 -30.426 50.228 1.00 33.36 545 ALA C N 1
ATOM 15193 C CA . ALA C 1 545 ? 7.220 -30.643 51.120 1.00 33.74 545 ALA C CA 1
ATOM 15194 C C . ALA C 1 545 ? 6.037 -29.792 50.687 1.00 33.53 545 ALA C C 1
ATOM 15195 O O . ALA C 1 545 ? 6.131 -28.991 49.747 1.00 33.64 545 ALA C O 1
ATOM 15197 N N . THR C 1 546 ? 4.932 -29.967 51.398 1.00 33.19 546 THR C N 1
ATOM 15198 C CA . THR C 1 546 ? 3.714 -29.253 51.127 1.00 32.48 546 THR C CA 1
ATOM 15199 C C . THR C 1 546 ? 3.220 -28.659 52.427 1.00 32.62 546 THR C C 1
ATOM 15200 O O . THR C 1 546 ? 3.774 -28.923 53.484 1.00 33.55 546 THR C O 1
ATOM 15204 N N . HIS C 1 547 ? 2.146 -27.889 52.306 1.00 31.82 547 HIS C N 1
ATOM 15205 C CA . HIS C 1 547 ? 1.438 -27.297 53.400 1.00 31.87 547 HIS C CA 1
ATOM 15206 C C . HIS C 1 547 ? 0.889 -28.322 54.398 1.00 32.12 547 HIS C C 1
ATOM 15207 O O . HIS C 1 547 ? 0.637 -27.960 55.535 1.00 32.10 547 HIS C O 1
ATOM 15214 N N . ASP C 1 548 ? 0.721 -29.580 53.976 1.00 31.84 548 ASP C N 1
ATOM 15215 C CA . ASP C 1 548 ? 0.246 -30.665 54.855 1.00 32.40 548 ASP C CA 1
ATOM 15216 C C . ASP C 1 548 ? 1.360 -31.386 55.616 1.00 32.41 548 ASP C C 1
ATOM 15217 O O . ASP C 1 548 ? 1.070 -32.332 56.325 1.00 33.61 548 ASP C O 1
ATOM 15222 N N . LEU C 1 549 ? 2.603 -30.935 55.494 1.00 31.55 549 LEU C N 1
ATOM 15223 C CA . LEU C 1 549 ? 3.747 -31.712 55.913 1.00 31.68 549 LEU C CA 1
ATOM 15224 C C . LEU C 1 549 ? 4.698 -30.803 56.620 1.00 31.60 549 LEU C C 1
ATOM 15225 O O . LEU C 1 549 ? 4.633 -29.589 56.429 1.00 30.95 549 LEU C O 1
ATOM 15230 N N . PRO C 1 550 ? 5.598 -31.381 57.441 1.00 32.01 550 PRO C N 1
ATOM 15231 C CA . PRO C 1 550 ? 6.566 -30.567 58.168 1.00 32.26 550 PRO C CA 1
ATOM 15232 C C . PRO C 1 550 ? 7.506 -29.827 57.232 1.00 31.92 550 PRO C C 1
ATOM 15233 O O . PRO C 1 550 ? 7.818 -30.343 56.138 1.00 31.84 550 PRO C O 1
ATOM 15237 N N . THR C 1 551 ? 7.958 -28.644 57.658 1.00 31.46 551 THR C N 1
ATOM 15238 C CA . THR C 1 551 ? 9.061 -27.947 56.983 1.00 31.44 551 THR C CA 1
ATOM 15239 C C . THR C 1 551 ? 10.307 -28.842 56.973 1.00 32.08 551 THR C C 1
ATOM 15240 O O . THR C 1 551 ? 10.345 -29.849 57.654 1.00 32.31 551 THR C O 1
ATOM 15244 N N . LEU C 1 552 ? 11.315 -28.491 56.185 1.00 32.18 552 LEU C N 1
ATOM 15245 C CA . LEU C 1 552 ? 12.570 -29.248 56.195 1.00 32.89 552 LEU C CA 1
ATOM 15246 C C . LEU C 1 552 ? 13.141 -29.356 57.632 1.00 33.77 552 LEU C C 1
ATOM 15247 O O . LEU C 1 552 ? 13.568 -30.423 58.074 1.00 34.32 552 LEU C O 1
ATOM 15252 N N . ARG C 1 553 ? 13.139 -28.243 58.357 1.00 33.76 553 ARG C N 1
ATOM 15253 C CA . ARG C 1 553 ? 13.632 -28.236 59.734 1.00 34.67 553 ARG C CA 1
ATOM 15254 C C . ARG C 1 553 ? 12.760 -29.123 60.615 1.00 34.56 553 ARG C C 1
ATOM 15255 O O . ARG C 1 553 ? 13.274 -29.962 61.365 1.00 35.44 553 ARG C O 1
ATOM 15263 N N . GLY C 1 554 ? 11.447 -28.932 60.515 1.00 33.68 554 GLY C N 1
ATOM 15264 C CA . GLY C 1 554 ? 10.485 -29.699 61.295 1.00 33.91 554 GLY C CA 1
ATOM 15265 C C . GLY C 1 554 ? 10.592 -31.183 61.012 1.00 34.63 554 GLY C C 1
ATOM 15266 O O . GLY C 1 554 ? 10.478 -32.026 61.922 1.00 35.18 554 GLY C O 1
ATOM 15267 N N . TYR C 1 555 ? 10.840 -31.510 59.748 1.00 34.25 555 TYR C N 1
ATOM 15268 C CA . TYR C 1 555 ? 11.012 -32.906 59.363 1.00 34.90 555 TYR C CA 1
ATOM 15269 C C . TYR C 1 555 ? 12.255 -33.470 60.029 1.00 36.30 555 TYR C C 1
ATOM 15270 O O . TYR C 1 555 ? 12.179 -34.514 60.655 1.00 37.17 555 TYR C O 1
ATOM 15279 N N . TRP C 1 556 ? 13.374 -32.751 59.941 1.00 36.87 556 TRP C N 1
ATOM 15280 C CA . TRP C 1 556 ? 14.662 -33.249 60.447 1.00 38.34 556 TRP C CA 1
ATOM 15281 C C . TRP C 1 556 ? 14.718 -33.371 61.971 1.00 39.24 556 TRP C C 1
ATOM 15282 O O . TRP C 1 556 ? 15.380 -34.263 62.522 1.00 40.22 556 TRP C O 1
ATOM 15293 N N . GLU C 1 557 ? 14.036 -32.464 62.651 1.00 38.88 557 GLU C N 1
ATOM 15294 C CA . GLU C 1 557 ? 14.036 -32.453 64.105 1.00 39.76 557 GLU C CA 1
ATOM 15295 C C . GLU C 1 557 ? 12.921 -33.316 64.678 1.00 39.65 557 GLU C C 1
ATOM 15296 O O . GLU C 1 557 ? 12.762 -33.376 65.895 1.00 40.29 557 GLU C O 1
ATOM 15302 N N . CYS C 1 558 ? 12.165 -33.985 63.805 1.00 38.81 558 CYS C N 1
ATOM 15303 C CA . CYS C 1 558 ? 10.968 -34.739 64.188 1.00 38.62 558 CYS C CA 1
ATOM 15304 C C . CYS C 1 558 ? 9.942 -33.856 64.917 1.00 37.90 558 CYS C C 1
ATOM 15305 O O . CYS C 1 558 ? 9.171 -34.331 65.761 1.00 38.51 558 CYS C O 1
ATOM 15308 N N . GLY C 1 559 ? 9.923 -32.569 64.581 1.00 36.79 559 GLY C N 1
ATOM 15309 C CA . GLY C 1 559 ? 9.031 -31.609 65.238 1.00 36.00 559 GLY C CA 1
ATOM 15310 C C . GLY C 1 559 ? 7.556 -31.918 65.039 1.00 35.28 559 GLY C C 1
ATOM 15311 O O . GLY C 1 559 ? 6.751 -31.618 65.908 1.00 35.56 559 GLY C O 1
ATOM 15312 N N . ASP C 1 560 ? 7.184 -32.519 63.907 1.00 34.48 560 ASP C N 1
ATOM 15313 C CA . ASP C 1 560 ? 5.807 -33.004 63.713 1.00 34.12 560 ASP C CA 1
ATOM 15314 C C . ASP C 1 560 ? 5.393 -34.098 64.740 1.00 35.48 560 ASP C C 1
ATOM 15315 O O . ASP C 1 560 ? 4.271 -34.086 65.257 1.00 35.30 560 ASP C O 1
ATOM 15320 N N . LEU C 1 561 ? 6.312 -35.007 65.053 1.00 36.76 561 LEU C N 1
ATOM 15321 C CA . LEU C 1 561 ? 6.024 -36.097 65.994 1.00 38.46 561 LEU C CA 1
ATOM 15322 C C . LEU C 1 561 ? 5.947 -35.599 67.452 1.00 39.49 561 LEU C C 1
ATOM 15323 O O . LEU C 1 561 ? 5.101 -36.045 68.224 1.00 40.29 561 LEU C O 1
ATOM 15328 N N . THR C 1 562 ? 6.819 -34.660 67.811 1.00 39.85 562 THR C N 1
ATOM 15329 C CA . THR C 1 562 ? 6.882 -34.135 69.166 1.00 40.63 562 THR C CA 1
ATOM 15330 C C . THR C 1 562 ? 5.744 -33.159 69.429 1.00 39.87 562 THR C C 1
ATOM 15331 O O . THR C 1 562 ? 5.012 -33.315 70.394 1.00 40.49 562 THR C O 1
ATOM 15335 N N . LEU C 1 563 ? 5.559 -32.173 68.551 1.00 39.00 563 LEU C N 1
ATOM 15336 C CA . LEU C 1 563 ? 4.375 -31.314 68.621 1.00 38.10 563 LEU C CA 1
ATOM 15337 C C . LEU C 1 563 ? 3.099 -32.175 68.602 1.00 38.01 563 LEU C C 1
ATOM 15338 O O . LEU C 1 563 ? 2.174 -31.959 69.401 1.00 38.38 563 LEU C O 1
ATOM 15343 N N . GLY C 1 564 ? 3.064 -33.162 67.709 1.00 37.50 564 GLY C N 1
ATOM 15344 C CA . GLY C 1 564 ? 1.945 -34.097 67.635 1.00 37.50 564 GLY C CA 1
ATOM 15345 C C . GLY C 1 564 ? 1.638 -34.756 68.968 1.00 38.49 564 GLY C C 1
ATOM 15346 O O . GLY C 1 564 ? 0.481 -34.841 69.371 1.00 38.77 564 GLY C O 1
ATOM 15347 N N . LYS C 1 565 ? 2.669 -35.222 69.663 1.00 39.09 565 LYS C N 1
ATOM 15348 C CA . LYS C 1 565 ? 2.475 -35.791 70.982 1.00 40.64 565 LYS C CA 1
ATOM 15349 C C . LYS C 1 565 ? 1.913 -34.738 71.970 1.00 40.23 565 LYS C C 1
ATOM 15350 O O . LYS C 1 565 ? 0.908 -34.968 72.635 1.00 40.90 565 LYS C O 1
ATOM 15356 N N . THR C 1 566 ? 2.583 -33.595 72.042 1.00 39.26 566 THR C N 1
ATOM 15357 C CA . THR C 1 566 ? 2.140 -32.442 72.827 1.00 38.81 566 THR C CA 1
ATOM 15358 C C . THR C 1 566 ? 0.648 -32.126 72.648 1.00 38.26 566 THR C C 1
ATOM 15359 O O . THR C 1 566 ? -0.034 -31.761 73.628 1.00 38.51 566 THR C O 1
ATOM 15363 N N . LEU C 1 567 ? 0.144 -32.281 71.418 1.00 37.20 567 LEU C N 1
ATOM 15364 C CA . LEU C 1 567 ? -1.230 -31.902 71.100 1.00 36.78 567 LEU C CA 1
ATOM 15365 C C . LEU C 1 567 ? -2.224 -33.062 71.154 1.00 37.60 567 LEU C C 1
ATOM 15366 O O . LEU C 1 567 ? -3.376 -32.911 70.745 1.00 37.28 567 LEU C O 1
ATOM 15371 N N . GLY C 1 568 ? -1.780 -34.209 71.665 1.00 38.90 568 GLY C N 1
ATOM 15372 C CA . GLY C 1 568 ? -2.651 -35.364 71.870 1.00 40.29 568 GLY C CA 1
ATOM 15373 C C . GLY C 1 568 ? -2.930 -36.175 70.615 1.00 40.34 568 GLY C C 1
ATOM 15374 O O . GLY C 1 568 ? -3.840 -36.992 70.597 1.00 40.98 568 GLY C O 1
ATOM 15375 N N . LEU C 1 569 ? -2.143 -35.966 69.569 1.00 39.94 569 LEU C N 1
ATOM 15376 C CA . LEU C 1 569 ? -2.364 -36.671 68.310 1.00 40.19 569 LEU C CA 1
ATOM 15377 C C . LEU C 1 569 ? -1.788 -38.085 68.273 1.00 41.62 569 LEU C C 1
ATOM 15378 O O . LEU C 1 569 ? -2.019 -38.816 67.308 1.00 42.07 569 LEU C O 1
ATOM 15383 N N . TYR C 1 570 ? -1.005 -38.462 69.274 1.00 42.88 570 TYR C N 1
ATOM 15384 C CA . TYR C 1 570 ? -0.324 -39.753 69.242 1.00 44.14 570 TYR C CA 1
ATOM 15385 C C . TYR C 1 570 ? -0.336 -40.361 70.629 1.00 45.74 570 TYR C C 1
ATOM 15386 O O . TYR C 1 570 ? 0.711 -40.434 71.277 1.00 46.26 570 TYR C O 1
ATOM 15395 N N . PRO C 1 571 ? -1.526 -40.784 71.103 1.00 46.65 571 PRO C N 1
ATOM 15396 C CA . PRO C 1 571 ? -1.630 -41.434 72.406 1.00 48.30 571 PRO C CA 1
ATOM 15397 C C . PRO C 1 571 ? -1.162 -42.892 72.410 1.00 49.92 571 PRO C C 1
ATOM 15398 O O . PRO C 1 571 ? -1.033 -43.477 73.487 1.00 50.73 571 PRO C O 1
ATOM 15402 N N . ASP C 1 572 ? -0.927 -43.476 71.232 1.00 49.98 572 ASP C N 1
ATOM 15403 C CA . ASP C 1 572 ? -0.420 -44.847 71.162 1.00 52.20 572 ASP C CA 1
ATOM 15404 C C . ASP C 1 572 ? 1.114 -44.855 71.107 1.00 52.60 572 ASP C C 1
ATOM 15405 O O . ASP C 1 572 ? 1.700 -44.586 70.057 1.00 51.43 572 ASP C O 1
ATOM 15410 N N . GLU C 1 573 ? 1.748 -45.184 72.232 1.00 54.71 573 GLU C N 1
ATOM 15411 C CA . GLU C 1 573 ? 3.212 -45.097 72.374 1.00 56.14 573 GLU C CA 1
ATOM 15412 C C . GLU C 1 573 ? 3.963 -46.092 71.484 1.00 57.18 573 GLU C C 1
ATOM 15413 O O . GLU C 1 573 ? 5.048 -45.783 70.991 1.00 57.19 573 GLU C O 1
ATOM 15419 N N . VAL C 1 574 ? 3.409 -47.287 71.294 1.00 58.41 574 VAL C N 1
ATOM 15420 C CA . VAL C 1 574 ? 4.039 -48.271 70.401 1.00 59.16 574 VAL C CA 1
ATOM 15421 C C . VAL C 1 574 ? 4.131 -47.693 68.997 1.00 56.98 574 VAL C C 1
ATOM 15422 O O . VAL C 1 574 ? 5.208 -47.675 68.388 1.00 56.51 574 VAL C O 1
ATOM 15426 N N . VAL C 1 575 ? 2.997 -47.197 68.506 1.00 55.87 575 VAL C N 1
ATOM 15427 C CA . VAL C 1 575 ? 2.897 -46.629 67.150 1.00 53.66 575 VAL C CA 1
ATOM 15428 C C . VAL C 1 575 ? 3.807 -45.413 66.959 1.00 51.96 575 VAL C C 1
ATOM 15429 O O . VAL C 1 575 ? 4.406 -45.237 65.895 1.00 51.20 575 VAL C O 1
ATOM 15433 N N . LEU C 1 576 ? 3.897 -44.575 67.984 1.00 51.33 576 LEU C N 1
ATOM 15434 C CA . LEU C 1 576 ? 4.665 -43.338 67.891 1.00 49.74 576 LEU C CA 1
ATOM 15435 C C . LEU C 1 576 ? 6.169 -43.610 67.821 1.00 50.24 576 LEU C C 1
ATOM 15436 O O . LEU C 1 576 ? 6.868 -42.967 67.037 1.00 48.92 576 LEU C O 1
ATOM 15441 N N . ARG C 1 577 ? 6.663 -44.546 68.636 1.00 51.69 577 ARG C N 1
ATOM 15442 C CA . ARG C 1 577 ? 8.062 -44.981 68.534 1.00 52.79 577 ARG C CA 1
ATOM 15443 C C . ARG C 1 577 ? 8.384 -45.530 67.128 1.00 52.09 577 ARG C C 1
ATOM 15444 O O . ARG C 1 577 ? 9.484 -45.313 66.621 1.00 51.74 577 ARG C O 1
ATOM 15452 N N . GLY C 1 578 ? 7.414 -46.203 66.506 1.00 51.67 578 GLY C N 1
ATOM 15453 C CA . GLY C 1 578 ? 7.525 -46.626 65.109 1.00 51.18 578 GLY C CA 1
ATOM 15454 C C . GLY C 1 578 ? 7.755 -45.489 64.109 1.00 49.50 578 GLY C C 1
ATOM 15455 O O . GLY C 1 578 ? 8.522 -45.644 63.164 1.00 49.12 578 GLY C O 1
ATOM 15456 N N . LEU C 1 579 ? 7.085 -44.351 64.309 1.00 48.19 579 LEU C N 1
ATOM 15457 C CA . LEU C 1 579 ? 7.264 -43.185 63.431 1.00 46.71 579 LEU C CA 1
ATOM 15458 C C . LEU C 1 579 ? 8.636 -42.559 63.587 1.00 46.11 579 LEU C C 1
ATOM 15459 O O . LEU C 1 579 ? 9.225 -42.114 62.597 1.00 44.90 579 LEU C O 1
ATOM 15464 N N . TYR C 1 580 ? 9.124 -42.500 64.826 1.00 46.70 580 TYR C N 1
ATOM 15465 C CA . TYR C 1 580 ? 10.497 -42.057 65.095 1.00 47.36 580 TYR C CA 1
ATOM 15466 C C . TYR C 1 580 ? 11.522 -42.933 64.352 1.00 48.52 580 TYR C C 1
ATOM 15467 O O . TYR C 1 580 ? 12.330 -42.399 63.582 1.00 48.17 580 TYR C O 1
ATOM 15476 N N . GLN C 1 581 ? 11.468 -44.249 64.566 1.00 49.87 581 GLN C N 1
ATOM 15477 C CA . GLN C 1 581 ? 12.347 -45.203 63.855 1.00 51.29 581 GLN C CA 1
ATOM 15478 C C . GLN C 1 581 ? 12.327 -44.993 62.335 1.00 50.19 581 GLN C C 1
ATOM 15479 O O . GLN C 1 581 ? 13.365 -44.761 61.716 1.00 49.95 581 GLN C O 1
ATOM 15485 N N . ASP C 1 582 ? 11.126 -45.058 61.761 1.00 49.47 582 ASP C N 1
ATOM 15486 C CA . ASP C 1 582 ? 10.890 -44.796 60.342 1.00 48.25 582 ASP C CA 1
ATOM 15487 C C . ASP C 1 582 ? 11.487 -43.449 59.870 1.00 46.13 582 ASP C C 1
ATOM 15488 O O . ASP C 1 582 ? 12.061 -43.361 58.782 1.00 45.35 582 ASP C O 1
ATOM 15493 N N . ARG C 1 583 ? 11.352 -42.410 60.697 1.00 44.49 583 ARG C N 1
ATOM 15494 C CA . ARG C 1 583 ? 11.912 -41.095 60.390 1.00 42.87 583 ARG C CA 1
ATOM 15495 C C . ARG C 1 583 ? 13.432 -41.055 60.429 1.00 43.43 583 ARG C C 1
ATOM 15496 O O . ARG C 1 583 ? 14.038 -40.349 59.628 1.00 42.92 583 ARG C O 1
ATOM 15504 N N . GLU C 1 584 ? 14.052 -41.791 61.350 1.00 44.85 584 GLU C N 1
ATOM 15505 C CA . GLU C 1 584 ? 15.513 -41.759 61.469 1.00 45.78 584 GLU C CA 1
ATOM 15506 C C . GLU C 1 584 ? 16.167 -42.478 60.304 1.00 45.74 584 GLU C C 1
ATOM 15507 O O . GLU C 1 584 ? 17.239 -42.078 59.881 1.00 45.73 584 GLU C O 1
ATOM 15513 N N . LEU C 1 585 ? 15.524 -43.531 59.799 1.00 45.67 585 LEU C N 1
ATOM 15514 C CA . LEU C 1 585 ? 16.047 -44.283 58.646 1.00 46.08 585 LEU C CA 1
ATOM 15515 C C . LEU C 1 585 ? 15.807 -43.539 57.341 1.00 43.98 585 LEU C C 1
ATOM 15516 O O . LEU C 1 585 ? 16.632 -43.588 56.436 1.00 43.91 585 LEU C O 1
ATOM 15521 N N . ALA C 1 586 ? 14.682 -42.835 57.249 1.00 42.21 586 ALA C N 1
ATOM 15522 C CA . ALA C 1 586 ? 14.449 -41.956 56.109 1.00 40.50 586 ALA C CA 1
ATOM 15523 C C . ALA C 1 586 ? 15.483 -40.828 56.137 1.00 40.20 586 ALA C C 1
ATOM 15524 O O . ALA C 1 586 ? 16.075 -40.507 55.120 1.00 39.87 586 ALA C O 1
ATOM 15526 N N . LYS C 1 587 ? 15.737 -40.265 57.322 1.00 40.38 587 LYS C N 1
ATOM 15527 C CA . LYS C 1 587 ? 16.757 -39.226 57.469 1.00 40.28 587 LYS C CA 1
ATOM 15528 C C . LYS C 1 587 ? 18.125 -39.731 57.044 1.00 41.44 587 LYS C C 1
ATOM 15529 O O . LYS C 1 587 ? 18.831 -39.046 56.306 1.00 41.44 587 LYS C O 1
ATOM 15535 N N . GLN C 1 588 ? 18.495 -40.921 57.502 1.00 42.57 588 GLN C N 1
ATOM 15536 C CA . GLN C 1 588 ? 19.750 -41.529 57.077 1.00 44.01 588 GLN C CA 1
ATOM 15537 C C . GLN C 1 588 ? 19.717 -41.795 55.583 1.00 43.47 588 GLN C C 1
ATOM 15538 O O . GLN C 1 588 ? 20.660 -41.467 54.878 1.00 43.85 588 GLN C O 1
ATOM 15544 N N . GLY C 1 589 ? 18.626 -42.378 55.106 1.00 42.67 589 GLY C N 1
ATOM 15545 C CA . GLY C 1 589 ? 18.477 -42.640 53.691 1.00 42.46 589 GLY C CA 1
ATOM 15546 C C . GLY C 1 589 ? 18.675 -41.363 52.896 1.00 41.46 589 GLY C C 1
ATOM 15547 O O . GLY C 1 589 ? 19.463 -41.338 51.959 1.00 42.10 589 GLY C O 1
ATOM 15548 N N . LEU C 1 590 ? 17.983 -40.297 53.299 1.00 40.14 590 LEU C N 1
ATOM 15549 C CA . LEU C 1 590 ? 18.078 -38.996 52.641 1.00 39.20 590 LEU C CA 1
ATOM 15550 C C . LEU C 1 590 ? 19.478 -38.396 52.683 1.00 40.19 590 LEU C C 1
ATOM 15551 O O . LEU C 1 590 ? 19.951 -37.832 51.688 1.00 40.01 590 LEU C O 1
ATOM 15556 N N . LEU C 1 591 ? 20.134 -38.511 53.833 1.00 41.31 591 LEU C N 1
ATOM 15557 C CA . LEU C 1 591 ? 21.501 -38.033 53.989 1.00 42.51 591 LEU C CA 1
ATOM 15558 C C . LEU C 1 591 ? 22.474 -38.728 53.039 1.00 43.61 591 LEU C C 1
ATOM 15559 O O . LEU C 1 591 ? 23.291 -38.066 52.402 1.00 44.03 591 LEU C O 1
ATOM 15564 N N . ASP C 1 592 ? 22.391 -40.054 52.957 1.00 44.33 592 ASP C N 1
ATOM 15565 C CA . ASP C 1 592 ? 23.213 -40.831 52.023 1.00 45.46 592 ASP C CA 1
ATOM 15566 C C . ASP C 1 592 ? 23.088 -40.350 50.570 1.00 44.73 592 ASP C C 1
ATOM 15567 O O . ASP C 1 592 ? 24.065 -40.342 49.826 1.00 45.55 592 ASP C O 1
ATOM 15572 N N . ALA C 1 593 ? 21.881 -39.969 50.172 1.00 43.31 593 ALA C N 1
ATOM 15573 C CA . ALA C 1 593 ? 21.622 -39.560 48.794 1.00 42.60 593 ALA C CA 1
ATOM 15574 C C . ALA C 1 593 ? 22.177 -38.155 48.531 1.00 42.36 593 ALA C C 1
ATOM 15575 O O . ALA C 1 593 ? 22.771 -37.907 47.483 1.00 42.33 593 ALA C O 1
ATOM 15577 N N . LEU C 1 594 ? 22.000 -37.250 49.500 1.00 42.09 594 LEU C N 1
ATOM 15578 C CA . LEU C 1 594 ? 22.609 -35.908 49.446 1.00 42.11 594 LEU C CA 1
ATOM 15579 C C . LEU C 1 594 ? 24.111 -35.999 49.180 1.00 43.85 594 LEU C C 1
ATOM 15580 O O . LEU C 1 594 ? 24.656 -35.271 48.347 1.00 43.93 594 LEU C O 1
ATOM 15585 N N . HIS C 1 595 ? 24.769 -36.892 49.911 1.00 45.40 595 HIS C N 1
ATOM 15586 C CA . HIS C 1 595 ? 26.183 -37.161 49.713 1.00 47.37 595 HIS C CA 1
ATOM 15587 C C . HIS C 1 595 ? 26.458 -37.761 48.346 1.00 47.79 595 HIS C C 1
ATOM 15588 O O . HIS C 1 595 ? 27.276 -37.239 47.595 1.00 48.34 595 HIS C O 1
ATOM 15595 N N . LYS C 1 596 ? 25.764 -38.854 48.035 1.00 47.70 596 LYS C N 1
ATOM 15596 C CA . LYS C 1 596 ? 25.993 -39.607 46.799 1.00 48.41 596 LYS C CA 1
ATOM 15597 C C . LYS C 1 596 ? 25.815 -38.771 45.515 1.00 47.40 596 LYS C C 1
ATOM 15598 O O . LYS C 1 596 ? 26.578 -38.941 44.557 1.00 48.16 596 LYS C O 1
ATOM 15604 N N . TYR C 1 597 ? 24.830 -37.871 45.494 1.00 45.69 597 TYR C N 1
ATOM 15605 C CA . TYR C 1 597 ? 24.590 -37.044 44.308 1.00 44.99 597 TYR C CA 1
ATOM 15606 C C . TYR C 1 597 ? 25.117 -35.607 44.397 1.00 44.99 597 TYR C C 1
ATOM 15607 O O . TYR C 1 597 ? 24.562 -34.715 43.761 1.00 44.32 597 TYR C O 1
ATOM 15616 N N . GLY C 1 598 ? 26.200 -35.399 45.153 1.00 46.15 598 GLY C N 1
ATOM 15617 C CA . GLY C 1 598 ? 26.965 -34.144 45.134 1.00 46.73 598 GLY C CA 1
ATOM 15618 C C . GLY C 1 598 ? 26.271 -32.882 45.643 1.00 45.82 598 GLY C C 1
ATOM 15619 O O . GLY C 1 598 ? 26.495 -31.790 45.111 1.00 45.61 598 GLY C O 1
ATOM 15620 N N . CYS C 1 599 ? 25.439 -33.012 46.671 1.00 45.28 599 CYS C N 1
ATOM 15621 C CA . CYS C 1 599 ? 24.689 -31.870 47.190 1.00 44.51 599 CYS C CA 1
ATOM 15622 C C . CYS C 1 599 ? 25.324 -31.217 48.430 1.00 45.52 599 CYS C C 1
ATOM 15623 O O . CYS C 1 599 ? 24.811 -30.207 48.908 1.00 44.86 599 CYS C O 1
ATOM 15626 N N . LEU C 1 600 ? 26.428 -31.780 48.925 1.00 47.61 600 LEU C N 1
ATOM 15627 C CA . LEU C 1 600 ? 27.040 -31.366 50.195 1.00 49.00 600 LEU C CA 1
ATOM 15628 C C . LEU C 1 600 ? 28.560 -31.348 50.114 1.00 51.13 600 LEU C C 1
ATOM 15629 O O . LEU C 1 600 ? 29.137 -32.195 49.459 1.00 51.83 600 LEU C O 1
ATOM 15634 N N . PRO C 1 601 ? 29.216 -30.424 50.839 1.00 52.67 601 PRO C N 1
ATOM 15635 C CA . PRO C 1 601 ? 30.673 -30.492 50.982 1.00 55.06 601 PRO C CA 1
ATOM 15636 C C . PRO C 1 601 ? 31.133 -31.815 51.601 1.00 56.74 601 PRO C C 1
ATOM 15637 O O . PRO C 1 601 ? 30.351 -32.504 52.262 1.00 55.46 601 PRO C O 1
ATOM 15641 N N . LYS C 1 602 ? 32.398 -32.151 51.391 1.00 59.62 602 LYS C N 1
ATOM 15642 C CA . LYS C 1 602 ? 32.963 -33.407 51.888 1.00 62.33 602 LYS C CA 1
ATOM 15643 C C . LYS C 1 602 ? 33.110 -33.511 53.428 1.00 64.36 602 LYS C C 1
ATOM 15644 O O . LYS C 1 602 ? 33.160 -34.620 53.956 1.00 65.70 602 LYS C O 1
ATOM 15650 N N . ARG C 1 603 ? 33.166 -32.385 54.145 1.00 65.80 603 ARG C N 1
ATOM 15651 C CA . ARG C 1 603 ? 33.340 -32.415 55.613 1.00 67.88 603 ARG C CA 1
ATOM 15652 C C . ARG C 1 603 ? 32.034 -32.666 56.371 1.00 66.01 603 ARG C C 1
ATOM 15653 O O . ARG C 1 603 ? 32.064 -33.133 57.508 1.00 67.25 603 ARG C O 1
ATOM 15661 N N . ALA C 1 604 ? 30.894 -32.352 55.755 1.00 63.89 604 ALA C N 1
ATOM 15662 C CA . ALA C 1 604 ? 29.592 -32.610 56.379 1.00 61.90 604 ALA C CA 1
ATOM 15663 C C . ALA C 1 604 ? 29.496 -34.090 56.726 1.00 62.06 604 ALA C C 1
ATOM 15664 O O . ALA C 1 604 ? 29.846 -34.941 55.905 1.00 62.15 604 ALA C O 1
ATOM 15666 N N . GLY C 1 605 ? 29.038 -34.386 57.943 1.00 61.47 605 GLY C N 1
ATOM 15667 C CA . GLY C 1 605 ? 29.011 -35.754 58.469 1.00 61.99 605 GLY C CA 1
ATOM 15668 C C . GLY C 1 605 ? 28.064 -36.689 57.739 1.00 60.76 605 GLY C C 1
ATOM 15669 O O . GLY C 1 605 ? 27.249 -36.252 56.914 1.00 59.01 605 GLY C O 1
ATOM 15670 N N . HIS C 1 606 ? 28.176 -37.980 58.046 1.00 61.23 606 HIS C N 1
ATOM 15671 C CA . HIS C 1 606 ? 27.403 -39.020 57.370 1.00 60.30 606 HIS C CA 1
ATOM 15672 C C . HIS C 1 606 ? 26.412 -39.744 58.286 1.00 59.76 606 HIS C C 1
ATOM 15673 O O . HIS C 1 606 ? 25.728 -40.660 57.851 1.00 59.11 606 HIS C O 1
ATOM 15680 N N . LYS C 1 607 ? 26.335 -39.348 59.553 1.00 60.25 607 LYS C N 1
ATOM 15681 C CA . LYS C 1 607 ? 25.424 -39.984 60.493 1.00 59.92 607 LYS C CA 1
ATOM 15682 C C . LYS C 1 607 ? 24.310 -38.992 60.842 1.00 58.07 607 LYS C C 1
ATOM 15683 O O . LYS C 1 607 ? 24.523 -38.043 61.604 1.00 58.04 607 LYS C O 1
ATOM 15689 N N . ALA C 1 608 ? 23.130 -39.231 60.263 1.00 56.33 608 ALA C N 1
ATOM 15690 C CA . ALA C 1 608 ? 21.993 -38.300 60.295 1.00 53.94 608 ALA C CA 1
ATOM 15691 C C . ALA C 1 608 ? 21.533 -37.971 61.708 1.00 54.06 608 ALA C C 1
ATOM 15692 O O . ALA C 1 608 ? 21.319 -36.805 62.038 1.00 52.67 608 ALA C O 1
ATOM 15694 N N . SER C 1 609 ? 21.376 -39.005 62.531 1.00 55.60 609 SER C N 1
ATOM 15695 C CA . SER C 1 609 ? 20.964 -38.835 63.921 1.00 56.43 609 SER C CA 1
ATOM 15696 C C . SER C 1 609 ? 21.858 -37.853 64.689 1.00 57.53 609 SER C C 1
ATOM 15697 O O . SER C 1 609 ? 21.366 -37.095 65.530 1.00 58.20 609 SER C O 1
ATOM 15700 N N . LEU C 1 610 ? 23.155 -37.855 64.390 1.00 58.64 610 LEU C N 1
ATOM 15701 C CA . LEU C 1 610 ? 24.111 -36.957 65.055 1.00 59.67 610 LEU C CA 1
ATOM 15702 C C . LEU C 1 610 ? 24.087 -35.499 64.564 1.00 58.61 610 LEU C C 1
ATOM 15703 O O . LEU C 1 610 ? 24.659 -34.623 65.212 1.00 59.07 610 LEU C O 1
ATOM 15708 N N . MET C 1 611 ? 23.435 -35.229 63.437 1.00 57.05 611 MET C N 1
ATOM 15709 C CA . MET C 1 611 ? 23.445 -33.888 62.865 1.00 56.06 611 MET C CA 1
ATOM 15710 C C . MET C 1 611 ? 22.134 -33.155 63.113 1.00 53.05 611 MET C C 1
ATOM 15711 O O . MET C 1 611 ? 21.056 -33.752 63.138 1.00 51.38 611 MET C O 1
ATOM 15716 N N . SER C 1 612 ? 22.234 -31.849 63.303 1.00 51.83 612 SER C N 1
ATOM 15717 C CA . SER C 1 612 ? 21.049 -31.016 63.420 1.00 49.68 612 SER C CA 1
ATOM 15718 C C . SER C 1 612 ? 20.967 -30.179 62.161 1.00 47.28 612 SER C C 1
ATOM 15719 O O . SER C 1 612 ? 21.892 -30.172 61.350 1.00 47.05 612 SER C O 1
ATOM 15722 N N . MET C 1 613 ? 19.854 -29.486 61.985 1.00 45.09 613 MET C N 1
ATOM 15723 C CA . MET C 1 613 ? 19.686 -28.672 60.794 1.00 43.62 613 MET C CA 1
ATOM 15724 C C . MET C 1 613 ? 20.743 -27.570 60.791 1.00 43.96 613 MET C C 1
ATOM 15725 O O . MET C 1 613 ? 21.032 -26.961 61.826 1.00 44.90 613 MET C O 1
ATOM 15730 N N . THR C 1 614 ? 21.348 -27.369 59.631 1.00 43.32 614 THR C N 1
ATOM 15731 C CA . THR C 1 614 ? 22.322 -26.319 59.398 1.00 43.67 614 THR C CA 1
ATOM 15732 C C . THR C 1 614 ? 21.961 -25.669 58.056 1.00 42.41 614 THR C C 1
ATOM 15733 O O . THR C 1 614 ? 21.206 -26.259 57.268 1.00 41.17 614 THR C O 1
ATOM 15737 N N . PRO C 1 615 ? 22.503 -24.466 57.782 1.00 42.55 615 PRO C N 1
ATOM 15738 C CA . PRO C 1 615 ? 22.369 -23.862 56.454 1.00 41.71 615 PRO C CA 1
ATOM 15739 C C . PRO C 1 615 ? 22.921 -24.763 55.348 1.00 41.63 615 PRO C C 1
ATOM 15740 O O . PRO C 1 615 ? 22.338 -24.831 54.259 1.00 40.29 615 PRO C O 1
ATOM 15744 N N . THR C 1 616 ? 24.035 -25.437 55.630 1.00 42.63 616 THR C N 1
ATOM 15745 C CA . THR C 1 616 ? 24.619 -26.362 54.671 1.00 43.18 616 THR C CA 1
ATOM 15746 C C . THR C 1 616 ? 23.649 -27.481 54.284 1.00 42.14 616 THR C C 1
ATOM 15747 O O . THR C 1 616 ? 23.494 -27.770 53.097 1.00 41.48 616 THR C O 1
ATOM 15751 N N . LEU C 1 617 ? 23.010 -28.093 55.286 1.00 41.96 617 LEU C N 1
ATOM 15752 C CA . LEU C 1 617 ? 22.067 -29.191 55.055 1.00 41.03 617 LEU C CA 1
ATOM 15753 C C . LEU C 1 617 ? 20.740 -28.690 54.468 1.00 39.37 617 LEU C C 1
ATOM 15754 O O . LEU C 1 617 ? 20.196 -29.305 53.534 1.00 38.73 617 LEU C O 1
ATOM 15759 N N . ASN C 1 618 ? 20.216 -27.585 55.004 1.00 38.54 618 ASN C N 1
ATOM 15760 C CA . ASN C 1 618 ? 19.063 -26.922 54.396 1.00 37.10 618 ASN C CA 1
ATOM 15761 C C . ASN C 1 618 ? 19.291 -26.677 52.878 1.00 37.09 618 ASN C C 1
ATOM 15762 O O . ASN C 1 618 ? 18.471 -27.064 52.053 1.00 36.21 618 ASN C O 1
ATOM 15767 N N . ARG C 1 619 ? 20.413 -26.061 52.523 1.00 38.18 619 ARG C N 1
ATOM 15768 C CA . ARG C 1 619 ? 20.776 -25.877 51.117 1.00 38.48 619 ARG C CA 1
ATOM 15769 C C . ARG C 1 619 ? 20.887 -27.206 50.343 1.00 38.54 619 ARG C C 1
ATOM 15770 O O . ARG C 1 619 ? 20.373 -27.319 49.225 1.00 37.76 619 ARG C O 1
ATOM 15778 N N . GLY C 1 620 ? 21.574 -28.192 50.928 1.00 39.31 620 GLY C N 1
ATOM 15779 C CA . GLY C 1 620 ? 21.740 -29.504 50.295 1.00 39.57 620 GLY C CA 1
ATOM 15780 C C . GLY C 1 620 ? 20.417 -30.157 49.927 1.00 38.23 620 GLY C C 1
ATOM 15781 O O . GLY C 1 620 ? 20.301 -30.815 48.904 1.00 38.41 620 GLY C O 1
ATOM 15782 N N . LEU C 1 621 ? 19.419 -29.973 50.776 1.00 37.41 621 LEU C N 1
ATOM 15783 C CA . LEU C 1 621 ? 18.107 -30.579 50.598 1.00 36.34 621 LEU C CA 1
ATOM 15784 C C . LEU C 1 621 ? 17.371 -29.945 49.443 1.00 35.42 621 LEU C C 1
ATOM 15785 O O . LEU C 1 621 ? 16.700 -30.625 48.672 1.00 34.84 621 LEU C O 1
ATOM 15790 N N . GLN C 1 622 ? 17.486 -28.630 49.341 1.00 35.25 622 GLN C N 1
ATOM 15791 C CA . GLN C 1 622 ? 16.884 -27.915 48.239 1.00 34.44 622 GLN C CA 1
ATOM 15792 C C . GLN C 1 622 ? 17.673 -28.131 46.955 1.00 34.80 622 GLN C C 1
ATOM 15793 O O . GLN C 1 622 ? 17.086 -28.151 45.876 1.00 34.21 622 GLN C O 1
ATOM 15799 N N . ARG C 1 623 ? 18.986 -28.306 47.065 1.00 35.73 623 ARG C N 1
ATOM 15800 C CA . ARG C 1 623 ? 19.791 -28.666 45.901 1.00 36.55 623 ARG C CA 1
ATOM 15801 C C . ARG C 1 623 ? 19.315 -29.980 45.294 1.00 36.49 623 ARG C C 1
ATOM 15802 O O . ARG C 1 623 ? 19.169 -30.069 44.085 1.00 36.41 623 ARG C O 1
ATOM 15810 N N . TYR C 1 624 ? 19.080 -30.984 46.140 1.00 36.64 624 TYR C N 1
ATOM 15811 C CA . TYR C 1 624 ? 18.692 -32.327 45.691 1.00 36.77 624 TYR C CA 1
ATOM 15812 C C . TYR C 1 624 ? 17.587 -32.291 44.640 1.00 36.04 624 TYR C C 1
ATOM 15813 O O . TYR C 1 624 ? 17.709 -32.889 43.574 1.00 35.79 624 TYR C O 1
ATOM 15822 N N . ILE C 1 625 ? 16.509 -31.579 44.957 1.00 35.40 625 ILE C N 1
ATOM 15823 C CA . ILE C 1 625 ? 15.357 -31.540 44.069 1.00 34.97 625 ILE C CA 1
ATOM 15824 C C . ILE C 1 625 ? 15.539 -30.524 42.920 1.00 34.67 625 ILE C C 1
ATOM 15825 O O . ILE C 1 625 ? 14.994 -30.709 41.839 1.00 33.79 625 ILE C O 1
ATOM 15830 N N . ALA C 1 626 ? 16.323 -29.469 43.151 1.00 34.82 626 ALA C N 1
ATOM 15831 C CA . ALA C 1 626 ? 16.655 -28.522 42.074 1.00 34.70 626 ALA C CA 1
ATOM 15832 C C . ALA C 1 626 ? 17.537 -29.162 41.021 1.00 35.46 626 ALA C C 1
ATOM 15833 O O . ALA C 1 626 ? 17.476 -28.750 39.844 1.00 35.05 626 ALA C O 1
ATOM 15835 N N . ASP C 1 627 ? 18.357 -30.144 41.442 1.00 36.25 627 ASP C N 1
ATOM 15836 C CA . ASP C 1 627 ? 19.149 -30.966 40.507 1.00 37.32 627 ASP C CA 1
ATOM 15837 C C . ASP C 1 627 ? 18.284 -31.946 39.730 1.00 36.42 627 ASP C C 1
ATOM 15838 O O . ASP C 1 627 ? 18.711 -32.456 38.696 1.00 36.91 627 ASP C O 1
ATOM 15843 N N . SER C 1 628 ? 17.091 -32.241 40.242 1.00 35.14 628 SER C N 1
ATOM 15844 C CA . SER C 1 628 ? 16.272 -33.301 39.667 1.00 34.76 628 SER C CA 1
ATOM 15845 C C . SER C 1 628 ? 15.877 -33.016 38.218 1.00 34.37 628 SER C C 1
ATOM 15846 O O . SER C 1 628 ? 16.021 -31.900 37.700 1.00 33.91 628 SER C O 1
ATOM 15849 N N . ASN C 1 629 ? 15.351 -34.040 37.577 1.00 34.47 629 ASN C N 1
ATOM 15850 C CA . ASN C 1 629 ? 14.996 -33.929 36.164 1.00 34.52 629 ASN C CA 1
ATOM 15851 C C . ASN C 1 629 ? 13.581 -33.377 36.012 1.00 32.95 629 ASN C C 1
ATOM 15852 O O . ASN C 1 629 ? 13.109 -33.156 34.896 1.00 32.60 629 ASN C O 1
ATOM 15857 N N . SER C 1 630 ? 12.910 -33.168 37.144 1.00 31.92 630 SER C N 1
ATOM 15858 C CA . SER C 1 630 ? 11.595 -32.551 37.146 1.00 30.80 630 SER C CA 1
ATOM 15859 C C . SER C 1 630 ? 11.638 -31.193 36.454 1.00 30.62 630 SER C C 1
ATOM 15860 O O . SER C 1 630 ? 12.514 -30.379 36.709 1.00 30.53 630 SER C O 1
ATOM 15863 N N . ALA C 1 631 ? 10.699 -30.981 35.537 1.00 30.66 631 ALA C N 1
ATOM 15864 C CA . ALA C 1 631 ? 10.614 -29.726 34.777 1.00 30.65 631 ALA C CA 1
ATOM 15865 C C . ALA C 1 631 ? 10.430 -28.513 35.698 1.00 30.14 631 ALA C C 1
ATOM 15866 O O . ALA C 1 631 ? 10.986 -27.431 35.456 1.00 30.09 631 ALA C O 1
ATOM 15868 N N . LEU C 1 632 ? 9.645 -28.720 36.742 1.00 29.49 632 LEU C N 1
ATOM 15869 C CA . LEU C 1 632 ? 9.286 -27.690 37.673 1.00 29.13 632 LEU C CA 1
ATOM 15870 C C . LEU C 1 632 ? 9.784 -28.033 39.065 1.00 29.07 632 LEU C C 1
ATOM 15871 O O . LEU C 1 632 ? 9.700 -29.175 39.499 1.00 29.27 632 LEU C O 1
ATOM 15876 N N . LEU C 1 633 ? 10.301 -27.020 39.746 1.00 29.07 633 LEU C N 1
ATOM 15877 C CA . LEU C 1 633 ? 10.698 -27.089 41.151 1.00 29.07 633 LEU C CA 1
ATOM 15878 C C . LEU C 1 633 ? 9.876 -26.038 41.932 1.00 28.37 633 LEU C C 1
ATOM 15879 O O . LEU C 1 633 ? 9.898 -24.881 41.586 1.00 28.32 633 LEU C O 1
ATOM 15884 N N . GLY C 1 634 ? 9.120 -26.463 42.943 1.00 27.85 634 GLY C N 1
ATOM 15885 C CA . GLY C 1 634 ? 8.379 -25.544 43.827 1.00 27.50 634 GLY C CA 1
ATOM 15886 C C . GLY C 1 634 ? 9.123 -25.424 45.148 1.00 27.83 634 GLY C C 1
ATOM 15887 O O . GLY C 1 634 ? 9.454 -26.430 45.731 1.00 27.86 634 GLY C O 1
ATOM 15888 N N . LEU C 1 635 ? 9.410 -24.200 45.596 1.00 28.35 635 LEU C N 1
ATOM 15889 C CA . LEU C 1 635 ? 10.153 -23.957 46.837 1.00 28.97 635 LEU C CA 1
ATOM 15890 C C . LEU C 1 635 ? 9.302 -23.209 47.842 1.00 28.65 635 LEU C C 1
ATOM 15891 O O . LEU C 1 635 ? 8.630 -22.247 47.481 1.00 28.15 635 LEU C O 1
ATOM 15896 N N . GLN C 1 636 ? 9.312 -23.665 49.093 1.00 28.84 636 GLN C N 1
ATOM 15897 C CA . GLN C 1 636 ? 8.617 -22.966 50.186 1.00 28.85 636 GLN C CA 1
ATOM 15898 C C . GLN C 1 636 ? 9.522 -21.895 50.802 1.00 29.07 636 GLN C C 1
ATOM 15899 O O . GLN C 1 636 ? 10.630 -22.188 51.229 1.00 29.65 636 GLN C O 1
ATOM 15905 N N . PRO C 1 637 ? 9.047 -20.651 50.882 1.00 29.00 637 PRO C N 1
ATOM 15906 C CA . PRO C 1 637 ? 9.850 -19.648 51.619 1.00 29.73 637 PRO C CA 1
ATOM 15907 C C . PRO C 1 637 ? 10.068 -19.998 53.114 1.00 30.37 637 PRO C C 1
ATOM 15908 O O . PRO C 1 637 ? 11.030 -19.548 53.737 1.00 30.43 637 PRO C O 1
ATOM 15912 N N . GLU C 1 638 ? 9.196 -20.838 53.657 1.00 30.72 638 GLU C N 1
ATOM 15913 C CA . GLU C 1 638 ? 9.396 -21.402 54.983 1.00 31.36 638 GLU C CA 1
ATOM 15914 C C . GLU C 1 638 ? 10.744 -22.085 55.125 1.00 32.42 638 GLU C C 1
ATOM 15915 O O . GLU C 1 638 ? 11.302 -22.129 56.230 1.00 32.40 638 GLU C O 1
ATOM 15921 N N . ASP C 1 639 ? 11.252 -22.665 54.035 1.00 32.51 639 ASP C N 1
ATOM 15922 C CA . ASP C 1 639 ? 12.557 -23.344 54.072 1.00 33.84 639 ASP C CA 1
ATOM 15923 C C . ASP C 1 639 ? 13.739 -22.422 53.779 1.00 34.86 639 ASP C C 1
ATOM 15924 O O . ASP C 1 639 ? 14.859 -22.723 54.217 1.00 36.09 639 ASP C O 1
ATOM 15929 N N . TRP C 1 640 ? 13.504 -21.313 53.056 1.00 34.60 640 TRP C N 1
ATOM 15930 C CA . TRP C 1 640 ? 14.531 -20.250 52.879 1.00 34.98 640 TRP C CA 1
ATOM 15931 C C . TRP C 1 640 ? 14.817 -19.563 54.198 1.00 35.02 640 TRP C C 1
ATOM 15932 O O . TRP C 1 640 ? 15.935 -19.155 54.461 1.00 35.73 640 TRP C O 1
ATOM 15943 N N . LEU C 1 641 ? 13.757 -19.412 54.987 1.00 34.10 641 LEU C N 1
ATOM 15944 C CA . LEU C 1 641 ? 13.802 -18.809 56.305 1.00 34.35 641 LEU C CA 1
ATOM 15945 C C . LEU C 1 641 ? 14.097 -19.826 57.417 1.00 35.05 641 LEU C C 1
ATOM 15946 O O . LEU C 1 641 ? 14.020 -19.487 58.603 1.00 35.82 641 LEU C O 1
ATOM 15951 N N . ASP C 1 642 ? 14.440 -21.060 57.054 1.00 35.17 642 ASP C N 1
ATOM 15952 C CA . ASP C 1 642 ? 14.799 -22.081 58.036 1.00 35.68 642 ASP C CA 1
ATOM 15953 C C . ASP C 1 642 ? 13.758 -22.148 59.169 1.00 35.29 642 ASP C C 1
ATOM 15954 O O . ASP C 1 642 ? 14.109 -22.262 60.327 1.00 35.52 642 ASP C O 1
ATOM 15959 N N . MET C 1 643 ? 12.477 -22.080 58.820 1.00 34.28 643 MET C N 1
ATOM 15960 C CA . MET C 1 643 ? 11.411 -22.176 59.806 1.00 34.39 643 MET C CA 1
ATOM 15961 C C . MET C 1 643 ? 11.162 -23.622 60.244 1.00 34.50 643 MET C C 1
ATOM 15962 O O . MET C 1 643 ? 11.314 -24.554 59.459 1.00 33.69 643 MET C O 1
ATOM 15967 N N . ALA C 1 644 ? 10.814 -23.784 61.523 1.00 34.84 644 ALA C N 1
ATOM 15968 C CA . ALA C 1 644 ? 10.584 -25.087 62.140 1.00 35.44 644 ALA C CA 1
ATOM 15969 C C . ALA C 1 644 ? 9.108 -25.473 62.176 1.00 35.08 644 ALA C C 1
ATOM 15970 O O . ALA C 1 644 ? 8.780 -26.662 62.165 1.00 34.93 644 ALA C O 1
ATOM 15972 N N . GLU C 1 645 ? 8.222 -24.480 62.232 1.00 34.93 645 GLU C N 1
ATOM 15973 C CA . GLU C 1 645 ? 6.807 -24.723 62.503 1.00 35.09 645 GLU C CA 1
ATOM 15974 C C . GLU C 1 645 ? 5.992 -24.934 61.219 1.00 33.34 645 GLU C C 1
ATOM 15975 O O . GLU C 1 645 ? 6.266 -24.287 60.216 1.00 33.26 645 GLU C O 1
ATOM 15981 N N . PRO C 1 646 ? 4.999 -25.848 61.255 1.00 32.37 646 PRO C N 1
ATOM 15982 C CA . PRO C 1 646 ? 4.129 -26.159 60.125 1.00 31.38 646 PRO C CA 1
ATOM 15983 C C . PRO C 1 646 ? 2.970 -25.192 60.034 1.00 30.45 646 PRO C C 1
ATOM 15984 O O . PRO C 1 646 ? 2.649 -24.502 61.021 1.00 30.23 646 PRO C O 1
ATOM 15988 N N . VAL C 1 647 ? 2.326 -25.165 58.879 1.00 29.15 647 VAL C N 1
ATOM 15989 C CA . VAL C 1 647 ? 1.167 -24.295 58.675 1.00 28.69 647 VAL C CA 1
ATOM 15990 C C . VAL C 1 647 ? -0.125 -25.055 58.932 1.00 28.35 647 VAL C C 1
ATOM 15991 O O . VAL C 1 647 ? -1.170 -24.457 59.178 1.00 27.87 647 VAL C O 1
ATOM 15995 N N . ASN C 1 648 ? -0.054 -26.382 58.875 1.00 28.46 648 ASN C N 1
ATOM 15996 C CA . ASN C 1 648 ? -1.250 -27.189 58.982 1.00 28.81 648 ASN C CA 1
ATOM 15997 C C . ASN C 1 648 ? -0.899 -28.559 59.468 1.00 29.55 648 ASN C C 1
ATOM 15998 O O . ASN C 1 648 ? 0.091 -29.126 59.033 1.00 29.41 648 ASN C O 1
ATOM 16003 N N . ILE C 1 649 ? -1.702 -29.092 60.379 1.00 30.57 649 ILE C N 1
ATOM 16004 C CA . ILE C 1 649 ? -1.501 -30.463 60.836 1.00 31.77 649 ILE C CA 1
ATOM 16005 C C . ILE C 1 649 ? -2.723 -31.280 60.441 1.00 32.34 649 ILE C C 1
ATOM 16006 O O . ILE C 1 64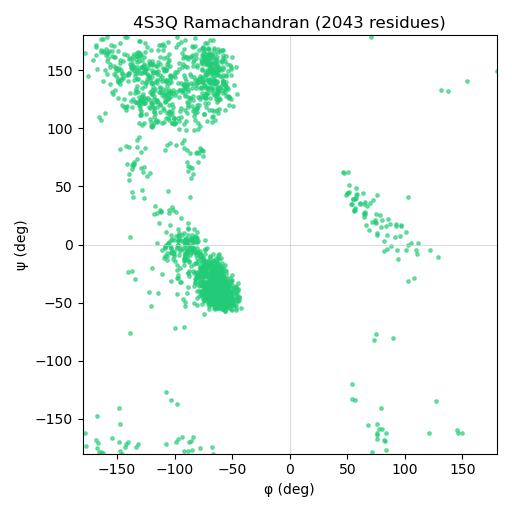9 ? -3.789 -31.099 61.006 1.00 32.76 649 ILE C O 1
ATOM 16011 N N . PRO C 1 650 ? -2.583 -32.160 59.429 1.00 32.69 650 PRO C N 1
ATOM 16012 C CA . PRO C 1 650 ? -3.758 -32.951 59.066 1.00 33.32 650 PRO C CA 1
ATOM 16013 C C . PRO C 1 650 ? -4.312 -33.782 60.243 1.00 34.51 650 PRO C C 1
ATOM 16014 O O . PRO C 1 650 ? -3.563 -34.305 61.075 1.00 34.98 650 PRO C O 1
ATOM 16018 N N . GLY C 1 651 ? -5.628 -33.851 60.345 1.00 35.34 651 GLY C N 1
ATOM 16019 C CA . GLY C 1 651 ? -6.258 -34.624 61.414 1.00 36.64 651 GLY C CA 1
ATOM 16020 C C . GLY C 1 651 ? -6.549 -33.829 62.675 1.00 36.95 651 GLY C C 1
ATOM 16021 O O . GLY C 1 651 ? -6.944 -34.399 63.698 1.00 38.24 651 GLY C O 1
ATOM 16022 N N . THR C 1 652 ? -6.332 -32.521 62.627 1.00 36.16 652 THR C N 1
ATOM 16023 C CA . THR C 1 652 ? -6.717 -31.654 63.742 1.00 36.04 652 THR C CA 1
ATOM 16024 C C . THR C 1 652 ? -7.914 -30.838 63.328 1.00 35.84 652 THR C C 1
ATOM 16025 O O . THR C 1 652 ? -7.992 -30.374 62.192 1.00 35.77 652 THR C O 1
ATOM 16029 N N . SER C 1 653 ? -8.853 -30.657 64.243 1.00 36.71 653 SER C N 1
ATOM 16030 C CA . SER C 1 653 ? -9.855 -29.622 64.073 1.00 36.34 653 SER C CA 1
ATOM 16031 C C . SER C 1 653 ? -9.306 -28.380 64.750 1.00 35.63 653 SER C C 1
ATOM 16032 O O . SER C 1 653 ? -8.879 -27.455 64.081 1.00 34.75 653 SER C O 1
ATOM 16035 N N . TYR C 1 654 ? -9.248 -28.370 66.080 1.00 36.08 654 TYR C N 1
ATOM 16036 C CA . TYR C 1 654 ? -8.874 -27.147 66.784 1.00 35.65 654 TYR C CA 1
ATOM 16037 C C . TYR C 1 654 ? -7.469 -27.191 67.363 1.00 35.56 654 TYR C C 1
ATOM 16038 O O . TYR C 1 654 ? -6.956 -26.151 67.789 1.00 36.00 654 TYR C O 1
ATOM 16047 N N . GLN C 1 655 ? -6.850 -28.370 67.411 1.00 35.05 655 GLN C N 1
ATOM 16048 C CA . GLN C 1 655 ? -5.675 -28.548 68.260 1.00 35.06 655 GLN C CA 1
ATOM 16049 C C . GLN C 1 655 ? -4.500 -27.689 67.838 1.00 34.19 655 GLN C C 1
ATOM 16050 O O . GLN C 1 655 ? -3.641 -27.388 68.644 1.00 34.40 655 GLN C O 1
ATOM 16056 N N . TYR C 1 656 ? -4.457 -27.304 66.574 1.00 33.37 656 TYR C N 1
ATOM 16057 C CA . TYR C 1 656 ? -3.390 -26.450 66.076 1.00 32.66 656 TYR C CA 1
ATOM 16058 C C . TYR C 1 656 ? -4.029 -25.257 65.428 1.00 32.24 656 TYR C C 1
ATOM 16059 O O . TYR C 1 656 ? -5.134 -25.357 64.919 1.00 32.49 656 TYR C O 1
ATOM 16068 N N . LYS C 1 657 ? -3.344 -24.124 65.453 1.00 32.16 657 LYS C N 1
ATOM 16069 C CA . LYS C 1 657 ? -3.835 -22.947 64.766 1.00 32.17 657 LYS C CA 1
ATOM 16070 C C . LYS C 1 657 ? -3.537 -23.085 63.263 1.00 31.30 657 LYS C C 1
ATOM 16071 O O . LYS C 1 657 ? -2.584 -22.517 62.755 1.00 31.75 657 LYS C O 1
ATOM 16077 N N . ASN C 1 658 ? -4.344 -23.858 62.562 1.00 30.64 658 ASN C N 1
ATOM 16078 C CA . ASN C 1 658 ? -4.099 -24.122 61.161 1.00 29.67 658 ASN C CA 1
ATOM 16079 C C . ASN C 1 658 ? -4.378 -22.869 60.295 1.00 29.24 658 ASN C C 1
ATOM 16080 O O . ASN C 1 658 ? -5.163 -21.993 60.695 1.00 28.87 658 ASN C O 1
ATOM 16085 N N . TRP C 1 659 ? -3.756 -22.798 59.110 1.00 28.60 659 TRP C N 1
ATOM 16086 C CA . TRP C 1 659 ? -3.967 -21.671 58.174 1.00 28.46 659 TRP C CA 1
ATOM 16087 C C . TRP C 1 659 ? -3.662 -20.261 58.758 1.00 28.60 659 TRP C C 1
ATOM 16088 O O . TRP C 1 659 ? -4.277 -19.263 58.375 1.00 28.50 659 TRP C O 1
ATOM 16099 N N . ARG C 1 660 ? -2.700 -20.191 59.674 1.00 28.95 660 ARG C N 1
ATOM 16100 C CA . ARG C 1 660 ? -2.427 -18.976 60.427 1.00 29.44 660 ARG C CA 1
ATOM 16101 C C . ARG C 1 660 ? -0.940 -18.654 60.676 1.00 30.08 660 ARG C C 1
ATOM 16102 O O . ARG C 1 660 ? -0.598 -17.497 60.956 1.00 31.16 660 ARG C O 1
ATOM 16110 N N . ARG C 1 661 ? -0.061 -19.648 60.654 1.00 30.43 661 ARG C N 1
ATOM 16111 C CA . ARG C 1 661 ? 1.347 -19.421 60.965 1.00 31.23 661 ARG C CA 1
ATOM 16112 C C . ARG C 1 661 ? 2.005 -18.566 59.899 1.00 30.95 661 ARG C C 1
ATOM 16113 O O . ARG C 1 661 ? 2.231 -19.027 58.761 1.00 30.25 661 ARG C O 1
ATOM 16121 N N . LYS C 1 662 ? 2.332 -17.331 60.286 1.00 31.02 662 LYS C N 1
ATOM 16122 C CA . LYS C 1 662 ? 2.916 -16.368 59.363 1.00 30.62 662 LYS C CA 1
ATOM 16123 C C . LYS C 1 662 ? 4.361 -16.729 59.103 1.00 30.94 662 LYS C C 1
ATOM 16124 O O . LYS C 1 662 ? 4.974 -17.476 59.884 1.00 30.98 662 LYS C O 1
ATOM 16130 N N . LEU C 1 663 ? 4.909 -16.215 57.998 1.00 30.69 663 LEU C N 1
ATOM 16131 C CA . LEU C 1 663 ? 6.342 -16.300 57.792 1.00 31.21 663 LEU C CA 1
ATOM 16132 C C . LEU C 1 663 ? 7.094 -15.501 58.893 1.00 31.83 663 LEU C C 1
ATOM 16133 O O . LEU C 1 663 ? 6.551 -14.589 59.505 1.00 31.75 663 LEU C O 1
ATOM 16138 N N . SER C 1 664 ? 8.355 -15.853 59.103 1.00 32.26 664 SER C N 1
ATOM 16139 C CA . SER C 1 664 ? 9.190 -15.286 60.149 1.00 33.26 664 SER C CA 1
ATOM 16140 C C . SER C 1 664 ? 9.870 -13.969 59.750 1.00 33.86 664 SER C C 1
ATOM 16141 O O . SER C 1 664 ? 10.526 -13.340 60.575 1.00 34.99 664 SER C O 1
ATOM 16144 N N . ALA C 1 665 ? 9.716 -13.546 58.505 1.00 33.22 665 ALA C N 1
ATOM 16145 C CA . ALA C 1 665 ? 10.272 -12.269 58.076 1.00 33.70 665 ALA C CA 1
ATOM 16146 C C . ALA C 1 665 ? 9.378 -11.657 57.023 1.00 32.95 665 ALA C C 1
ATOM 16147 O O . ALA C 1 665 ? 8.609 -12.346 56.359 1.00 32.08 665 ALA C O 1
ATOM 16149 N N . THR C 1 666 ? 9.492 -10.354 56.867 1.00 33.28 666 THR C N 1
ATOM 16150 C CA . THR C 1 666 ? 8.783 -9.665 55.820 1.00 32.99 666 THR C CA 1
ATOM 16151 C C . THR C 1 666 ? 9.421 -9.993 54.454 1.00 32.80 666 THR C C 1
ATOM 16152 O O . THR C 1 666 ? 10.559 -10.478 54.399 1.00 33.04 666 THR C O 1
ATOM 16156 N N . LEU C 1 667 ? 8.705 -9.717 53.362 1.00 32.47 667 LEU C N 1
ATOM 16157 C CA . LEU C 1 667 ? 9.270 -9.906 52.024 1.00 32.53 667 LEU C CA 1
ATOM 16158 C C . LEU C 1 667 ? 10.485 -9.025 51.841 1.00 33.88 667 LEU C C 1
ATOM 16159 O O . LEU C 1 667 ? 11.491 -9.454 51.276 1.00 33.71 667 LEU C O 1
ATOM 16164 N N . GLU C 1 668 ? 10.365 -7.787 52.336 1.00 35.08 668 GLU C N 1
ATOM 16165 C CA . GLU C 1 668 ? 11.424 -6.778 52.228 1.00 36.91 668 GLU C CA 1
ATOM 16166 C C . GLU C 1 668 ? 12.676 -7.191 53.007 1.00 37.78 668 GLU C C 1
ATOM 16167 O O . GLU C 1 668 ? 13.784 -6.961 52.569 1.00 38.53 668 GLU C O 1
ATOM 16173 N N . SER C 1 669 ? 12.498 -7.841 54.143 1.00 37.94 669 SER C N 1
ATOM 16174 C CA . SER C 1 669 ? 13.638 -8.319 54.917 1.00 39.23 669 SER C CA 1
ATOM 16175 C C . SER C 1 669 ? 14.300 -9.543 54.269 1.00 39.12 669 SER C C 1
ATOM 16176 O O . SER C 1 669 ? 15.535 -9.636 54.188 1.00 39.40 669 SER C O 1
ATOM 16179 N N . MET C 1 670 ? 13.485 -10.478 53.776 1.00 38.42 670 MET C N 1
ATOM 16180 C CA . MET C 1 670 ? 14.046 -11.711 53.275 1.00 38.53 670 MET C CA 1
ATOM 16181 C C . MET C 1 670 ? 14.741 -11.498 51.942 1.00 37.84 670 MET C C 1
ATOM 16182 O O . MET C 1 670 ? 15.783 -12.103 51.702 1.00 38.08 670 MET C O 1
ATOM 16187 N N . PHE C 1 671 ? 14.201 -10.623 51.097 1.00 36.97 671 PHE C N 1
ATOM 16188 C CA . PHE C 1 671 ? 14.843 -10.336 49.792 1.00 37.14 671 PHE C CA 1
ATOM 16189 C C . PHE C 1 671 ? 16.011 -9.315 49.871 1.00 38.47 671 PHE C C 1
ATOM 16190 O O . PHE C 1 671 ? 16.735 -9.137 48.895 1.00 38.56 671 PHE C O 1
ATOM 16198 N N . ALA C 1 672 ? 16.232 -8.709 51.050 1.00 39.05 672 ALA C N 1
ATOM 16199 C CA . ALA C 1 672 ? 17.469 -7.950 51.333 1.00 40.65 672 ALA C CA 1
ATOM 16200 C C . ALA C 1 672 ? 18.514 -8.758 52.106 1.00 41.29 672 ALA C C 1
ATOM 16201 O O . ALA C 1 672 ? 19.589 -8.249 52.387 1.00 42.44 672 ALA C O 1
ATOM 16203 N N . ASP C 1 673 ? 18.206 -10.000 52.467 1.00 40.75 673 ASP C N 1
ATOM 16204 C CA . ASP C 1 673 ? 19.109 -10.795 53.307 1.00 41.65 673 ASP C CA 1
ATOM 16205 C C . ASP C 1 673 ? 20.076 -11.618 52.444 1.00 42.30 673 ASP C C 1
ATOM 16206 O O . ASP C 1 673 ? 19.674 -12.277 51.483 1.00 41.56 673 ASP C O 1
ATOM 16211 N N . ASP C 1 674 ? 21.345 -11.592 52.813 1.00 44.09 674 ASP C N 1
ATOM 16212 C CA . ASP C 1 674 ? 22.420 -12.148 51.986 1.00 45.29 674 ASP C CA 1
ATOM 16213 C C . ASP C 1 674 ? 22.314 -13.655 51.859 1.00 44.34 674 ASP C C 1
ATOM 16214 O O . ASP C 1 674 ? 22.619 -14.209 50.803 1.00 44.04 674 ASP C O 1
ATOM 16219 N N . GLY C 1 675 ? 21.899 -14.311 52.940 1.00 43.62 675 GLY C N 1
ATOM 16220 C CA . GLY C 1 675 ? 21.740 -15.766 52.935 1.00 42.77 675 GLY C CA 1
ATOM 16221 C C . GLY C 1 675 ? 20.670 -16.208 51.951 1.00 41.11 675 GLY C C 1
ATOM 16222 O O . GLY C 1 675 ? 20.898 -17.084 51.102 1.00 40.53 675 GLY C O 1
ATOM 16223 N N . VAL C 1 676 ? 19.500 -15.587 52.065 1.00 39.69 676 VAL C N 1
ATOM 16224 C CA . VAL C 1 676 ? 18.395 -15.903 51.182 1.00 38.36 676 VAL C CA 1
ATOM 16225 C C . VAL C 1 676 ? 18.798 -15.667 49.729 1.00 38.52 676 VAL C C 1
ATOM 16226 O O . VAL C 1 676 ? 18.595 -16.543 48.874 1.00 38.03 676 VAL C O 1
ATOM 16230 N N . ASN C 1 677 ? 19.375 -14.497 49.455 1.00 39.44 677 ASN C N 1
ATOM 16231 C CA . ASN C 1 677 ? 19.775 -14.153 48.095 1.00 39.88 677 ASN C CA 1
ATOM 16232 C C . ASN C 1 677 ? 20.806 -15.164 47.562 1.00 40.29 677 ASN C C 1
ATOM 16233 O O . ASN C 1 677 ? 20.668 -15.623 46.449 1.00 39.77 677 ASN C O 1
ATOM 16238 N N . LYS C 1 678 ? 21.800 -15.543 48.368 1.00 41.24 678 LYS C N 1
ATOM 16239 C CA . LYS C 1 678 ? 22.798 -16.534 47.925 1.00 41.95 678 LYS C CA 1
ATOM 16240 C C . LYS C 1 678 ? 22.221 -17.938 47.730 1.00 40.74 678 LYS C C 1
ATOM 16241 O O . LYS C 1 678 ? 22.654 -18.657 46.832 1.00 40.77 678 LYS C O 1
ATOM 16247 N N . LEU C 1 679 ? 21.241 -18.306 48.554 1.00 39.43 679 LEU C N 1
ATOM 16248 C CA . LEU C 1 679 ? 20.586 -19.592 48.447 1.00 38.57 679 LEU C CA 1
ATOM 16249 C C . LEU C 1 679 ? 19.809 -19.665 47.132 1.00 37.80 679 LEU C C 1
ATOM 16250 O O . LEU C 1 679 ? 19.987 -20.595 46.344 1.00 37.55 679 LEU C O 1
ATOM 16255 N N . LEU C 1 680 ? 18.970 -18.667 46.883 1.00 37.11 680 LEU C N 1
ATOM 16256 C CA . LEU C 1 680 ? 18.182 -18.624 45.654 1.00 36.24 680 LEU C CA 1
ATOM 16257 C C . LEU C 1 680 ? 19.047 -18.536 44.397 1.00 37.10 680 LEU C C 1
ATOM 16258 O O . LEU C 1 680 ? 18.688 -19.090 43.367 1.00 36.59 680 LEU C O 1
ATOM 16263 N N . LYS C 1 681 ? 20.166 -17.823 44.476 1.00 38.34 681 LYS C N 1
ATOM 16264 C CA . LYS C 1 681 ? 21.109 -17.804 43.364 1.00 39.27 681 LYS C CA 1
ATOM 16265 C C . LYS C 1 681 ? 21.716 -19.197 43.140 1.00 39.48 681 LYS C C 1
ATOM 16266 O O . LYS C 1 681 ? 21.890 -19.619 41.987 1.00 39.52 681 LYS C O 1
ATOM 16272 N N . ASP C 1 682 ? 22.055 -19.894 44.233 1.00 39.34 682 ASP C N 1
ATOM 16273 C CA . ASP C 1 682 ? 22.647 -21.220 44.125 1.00 39.73 682 ASP C CA 1
ATOM 16274 C C . ASP C 1 682 ? 21.684 -22.217 43.486 1.00 38.73 682 ASP C C 1
ATOM 16275 O O . ASP C 1 682 ? 22.071 -22.926 42.572 1.00 38.61 682 ASP C O 1
ATOM 16280 N N . LEU C 1 683 ? 20.447 -22.250 43.977 1.00 37.68 683 LEU C N 1
ATOM 16281 C CA . LEU C 1 683 ? 19.415 -23.149 43.462 1.00 37.05 683 LEU C CA 1
ATOM 16282 C C . LEU C 1 683 ? 19.017 -22.821 42.016 1.00 37.17 683 LEU C C 1
ATOM 16283 O O . LEU C 1 683 ? 18.851 -23.714 41.203 1.00 37.05 683 LEU C O 1
ATOM 16288 N N . ASP C 1 684 ? 18.864 -21.543 41.704 1.00 37.79 684 ASP C N 1
ATOM 16289 C CA . ASP C 1 684 ? 18.668 -21.129 40.323 1.00 37.98 684 ASP C CA 1
ATOM 16290 C C . ASP C 1 684 ? 19.806 -21.649 39.450 1.00 39.64 684 ASP C C 1
ATOM 16291 O O . ASP C 1 684 ? 19.567 -22.076 38.324 1.00 39.33 684 ASP C O 1
ATOM 16296 N N . ARG C 1 685 ? 21.031 -21.634 39.970 1.00 41.43 685 ARG C N 1
ATOM 16297 C CA . ARG C 1 685 ? 22.169 -22.252 39.253 1.00 43.18 685 ARG C CA 1
ATOM 16298 C C . ARG C 1 685 ? 22.005 -23.745 39.091 1.00 42.45 685 ARG C C 1
ATOM 16299 O O . ARG C 1 685 ? 22.163 -24.269 37.982 1.00 42.50 685 ARG C O 1
ATOM 16307 N N . ARG C 1 686 ? 21.687 -24.439 40.181 1.00 41.31 686 ARG C N 1
ATOM 16308 C CA . ARG C 1 686 ? 21.518 -25.891 40.113 1.00 41.35 686 ARG C CA 1
ATOM 16309 C C . ARG C 1 686 ? 20.525 -26.251 38.984 1.00 40.61 686 ARG C C 1
ATOM 16310 O O . ARG C 1 686 ? 20.778 -27.163 38.203 1.00 40.52 686 ARG C O 1
ATOM 16318 N N . ARG C 1 687 ? 19.416 -25.511 38.908 1.00 39.78 687 ARG C N 1
ATOM 16319 C CA . ARG C 1 687 ? 18.361 -25.778 37.939 1.00 39.52 687 ARG C CA 1
ATOM 16320 C C . ARG C 1 687 ? 18.892 -25.656 36.535 1.00 41.29 687 ARG C C 1
ATOM 16321 O O . ARG C 1 687 ? 18.655 -26.527 35.712 1.00 40.57 687 ARG C O 1
ATOM 16329 N N . ARG C 1 688 ? 19.630 -24.580 36.284 1.00 43.48 688 ARG C N 1
ATOM 16330 C CA . ARG C 1 688 ? 20.217 -24.331 34.966 1.00 46.06 688 ARG C CA 1
ATOM 16331 C C . ARG C 1 688 ? 21.384 -25.276 34.646 1.00 46.90 688 ARG C C 1
ATOM 16332 O O . ARG C 1 688 ? 21.787 -25.377 33.499 1.00 47.62 688 ARG C O 1
ATOM 16340 N N . SER C 1 689 ? 21.907 -25.972 35.653 1.00 47.41 689 SER C N 1
ATOM 16341 C CA . SER C 1 689 ? 22.926 -26.998 35.441 1.00 49.35 689 SER C CA 1
ATOM 16342 C C . SER C 1 689 ? 22.298 -28.331 35.006 1.00 49.52 689 SER C C 1
ATOM 16343 O O . SER C 1 689 ? 22.939 -29.097 34.296 1.00 50.95 689 SER C O 1
ATOM 16346 N N . ALA C 1 690 ? 21.055 -28.601 35.423 1.00 48.00 690 ALA C N 1
ATOM 16347 C CA . ALA C 1 690 ? 20.424 -29.909 35.197 1.00 47.57 690 ALA C CA 1
ATOM 16348 C C . ALA C 1 690 ? 20.143 -30.200 33.707 1.00 47.41 690 ALA C C 1
ATOM 16349 O O . ALA C 1 690 ? 18.993 -30.265 33.276 1.00 45.92 690 ALA C O 1
#

Solvent-accessible surface area: 87955 Å² total; per-residue (Å²): 184,61,171,160,9,59,95,27,0,58,81,13,19,2,21,35,9,17,49,29,13,150,36,135,38,86,77,11,53,23,76,3,14,128,89,0,40,93,6,21,63,226,131,33,1,56,69,15,57,20,17,32,29,84,130,151,8,52,2,90,0,90,42,92,34,107,16,39,25,58,0,40,9,86,155,51,70,90,75,152,23,142,11,48,14,55,139,58,27,90,8,31,115,183,5,64,51,0,28,3,65,0,14,2,47,45,137,132,130,154,18,97,0,66,0,0,0,0,14,97,91,5,65,26,6,111,12,9,88,88,126,86,23,17,3,0,0,28,5,20,0,1,1,2,37,6,121,158,8,5,1,0,0,3,3,20,6,0,85,55,0,2,32,37,0,20,144,56,23,5,4,0,0,2,11,4,2,6,5,2,12,15,24,18,32,32,82,44,6,30,4,48,39,0,0,2,24,67,18,13,11,4,13,4,0,18,1,48,65,5,96,10,10,92,109,16,140,89,0,88,66,43,66,144,80,106,96,6,67,96,42,15,114,111,4,46,88,40,90,85,5,58,8,48,38,0,12,57,10,3,33,49,0,0,67,28,0,7,100,21,6,42,126,49,44,62,154,75,9,38,51,0,54,85,16,25,59,123,54,30,46,20,0,26,16,2,0,0,0,5,1,3,0,20,48,4,33,152,124,59,122,136,51,109,0,15,48,37,5,51,143,80,37,39,77,4,64,6,82,61,0,104,91,13,12,25,52,56,53,47,27,7,18,1,17,7,2,0,2,25,16,0,65,36,22,4,18,40,2,47,107,60,0,66,64,101,148,6,53,2,0,0,11,11,9,7,1,29,7,1,16,46,3,0,3,23,0,3,10,24,75,92,2,7,2,51,114,1,5,4,2,16,22,21,56,130,162,24,92,139,22,90,73,82,40,5,6,2,23,1,5,66,21,6,37,69,70,13,4,65,16,20,1,50,18,0,74,10,4,1,57,32,2,5,0,0,25,10,12,52,3,14,20,9,23,25,12,2,0,0,1,103,69,72,85,8,64,46,2,0,32,0,50,18,38,12,19,40,4,8,21,0,0,0,2,0,0,101,100,53,174,0,0,0,0,0,24,19,66,74,114,29,22,46,43,7,57,9,26,13,129,52,4,0,5,6,22,12,43,0,0,14,104,28,34,72,168,127,49,84,6,107,23,5,144,51,2,53,73,29,0,0,0,2,6,3,14,20,58,40,13,6,1,57,3,9,4,82,12,26,39,6,73,45,1,90,106,38,57,54,57,108,76,68,104,80,5,130,32,54,70,126,70,31,61,107,8,12,47,12,0,0,77,6,0,37,155,78,48,0,22,37,200,202,12,33,115,111,1,65,151,40,78,10,60,118,45,1,10,69,0,1,2,31,0,0,0,22,0,36,0,6,0,0,1,3,21,0,7,3,14,35,54,19,33,91,15,6,12,19,74,67,23,82,196,58,26,121,6,21,32,11,7,1,75,23,30,8,84,58,2,16,81,66,112,44,6,28,148,18,0,114,20,0,20,147,51,3,155,78,7,166,175,38,177,198,16,54,96,43,0,99,90,12,22,3,24,48,76,17,112,24,17,166,48,143,97,87,83,15,59,24,94,5,17,110,79,0,46,90,7,14,54,215,130,28,2,54,67,15,57,20,19,35,32,76,138,154,7,64,4,92,1,112,50,89,38,118,22,43,24,59,0,41,6,90,150,39,73,108,81,163,19,146,12,58,14,61,148,48,31,73,9,26,119,186,7,62,49,0,28,5,64,0,15,2,42,54,129,144,144,174,17,106,0,71,0,0,0,0,11,102,93,5,58,22,6,112,12,8,97,81,102,80,15,15,4,0,0,30,6,17,0,2,0,2,38,5,119,151,7,3,2,1,0,2,4,20,6,0,85,56,0,0,37,37,0,19,140,53,30,4,5,1,0,2,12,4,3,6,6,3,14,16,25,23,36,27,79,49,7,29,6,51,41,0,0,2,25,76,20,14,14,9,16,7,0,18,0,47,62,6,104,10,12,96,108,19,151,106,0,96,60,34,82,145,82,103,89,9,69,101,46,15,109,116,4,60,92,41,88,78,5,52,10,47,35,0,11,55,15,3,34,60,0,1,80,12,0,12,140,25,5,43,150,46,137,62,144,76,7,60,47,7,146,102,13,38,82,113,53,32,105,26,0,72,52,3,0,1,0,7,2,2,0,19,58,3,30,163,129,64,152,166,57,112,0,12,49,35,5,49,148,83,33,45,69,14,111,9,102,60,1,160,104,16,17,106,120,46,167,82,36,6,45,0,17,9,1,0,4,29,15,0,60,39,22,4,22,42,1,43,102,63,0,68,62,98,149,5,53,1,0,0,11,15,8,7,0,33,7,2,13,49,0,0,2,26,0,1,34,32,81,92,3,9,2,47,122,1,7,5,2,22,25,11,72,144,187,25,90,152,15,99,85,80,38,11,8,2,27,0,6,53,18,5,40,68,77,13,4,63,15,21,3,44,18,1,72,10,3,1,53,30,2,3,0,0,25,12,14,51,2,11,22,7,25,48,14,2,0,1,1,105,77,73,96,6,73,69,2,0,38,0,63,16,41,15,87,38,5,8,19,0,0,0,2,0,0,102,104,53,171,0,0,0,0,1,23,27,59,74,119,30,45,136,124,9,72,24,52,13,128,46,4,0,6,5,20,10,48,0,0,15,103,28,33,66,164,121,42,84,7,112,15,3,89,54,2,57,69,27,0,0,0,3,6,2,13,23,59,38,16,5,2,55,1,10,4,84,7,27,34,5,73,39,1,81,104,51,53,52,63,113,75,83,113,82,15,146,32,66,68,118,65,32,66,114,7,10,48,10,0,0,74,5,0,35,104,28,23,1,18,49,153,177,9,32,112,123,0,67,156,41,82,9,58,114,45,2,10,45,0,1,3,41,0,0,0,10,0,34,0,4,1,0,2,4,26,1,6,4,13,35,52,18,31,83,14,5,14,26,74,84,21,90,182,57,19,111,12,25,37,11,9,2,75,22,34,7,71,65,1,14,77,71,104,46,6,31,86,13,1,111,9,0,12,47,26,2,124,49,16,74,118,34,128,77,207,66,175,199,27,59,98,44,1,101,90,12,21,2,25,56,63,12,122,22,28,152,51,130,99,71,92,12,54,34,80,3,18,120,76,0,46,94,5,17,64,231,143,28,2,52,71,14,59,20,18,34,34,63,144,159,10,68,1,102,2,117,48,78,40,108,17,48,26,49,0,37,4,94,170,38,77,96,72,151,19,139,10,50,12,60,134,69,23,80,10,30,108,193,6,66,53,0,30,5,66,0,8,2,48,48,133,143,129,150,15,103,2,73,0,0,0,0,12,110,93,4,52,23,8,95,5,11,106,53,119,35,25,12,3,0,0,27,5,17,0,2,1,2,42,6,118,158,6,4,2,1,0,3,3,20,7,0,84,56,0,0,32,41,0,11,127,58,10,5,4,0,0,2,11,4,3,6,6,2,15,16,25,22,34,29,85,47,7,26,4,50,42,0,0,2,23,66,21,15,14,8,13,5,0,18,1,49,64,6,106,11,12,100,112,18,142,106,0,91,62,32,76,129,88,105,93,8,68,88,43,14,103,100,3,64,91,40,92,76,6,52,10,49,34,0,10,55,15,2,31,60,0,0,75,15,0,6,146,33,6,30,152,48,146,61,154,80,22,60,43,0,93,102,11,36,80,119,51,36,115,12,1,77,55,2,0,0,0,6,3,2,0,25,71,6,30,170,121,59,153,156,49,109,0,14,45,35,8,50,130,88,37,32,72,17,116,10,98,64,0,179,98,13,16,132,126,44,183,76,31,5,28,1,20,11,2,0,5,22,15,0,66,35,22,4,14,36,0,48,69,10,1,49,11,60,39,19,36,2,0,0,10,14,10,7,1,40,6,1,14,49,1,0,2,22,0,2,34,34,80,91,3,8,1,52,113,1,8,6,1,20,24,22,72,131,175,32,88,149,17,99,82,78,47,8,8,2,26,0,7,66,15,7,40,71,77,11,5,52,15,21,2,54,17,0,84,17,3,1,61,35,1,5,1,0,24,12,13,45,1,14,26,9,19,47,15,3,0,0,2,110,76,70,92,5,68,63,2,0,31,0,63,15,40,17,86,38,5,7,20,0,0,0,2,0,0,100,96,50,105,0,0,0,0,1,22,26,66,68,112,32,28,129,106,2,60,26,64,10,128,46,6,0,6,8,20,10,45,0,0,14,102,28,34,66,169,120,55,82,8,108,8,7,154,45,3,52,68,32,0,1,0,3,6,3,12,20,59,38,16,4,2,56,2,11,2,81,6,27,37,3,74,40,0,78,105,48,54,44,60,112,73,110,126,82,12,176,26,65,68,116,86,33,60,113,8,11,46,12,0,0,74,7,0,39,156,71,51,0,22,63,204,233,23,34,114,126,0,72,155,40,75,11,54,115,49,1,11,68,0,2,2,32,0,0,0,33,0,49,0,6,0,0,1,3,22,1,7,4,15,31,56,20,37,81,14,6,12,23,79,79,21,96,184,59,19,106,11,24,36,12,9,3,73,23,32,9,70,62,2,14,80,66,112,46,9,44,150,20,1,129,12,1,14,124,50,2,110,93,59

Nearest PDB structures (foldseek):
  4s3q-assembly3_C  TM=1.001E+00  e=0.000E+00  Escherichia coli K-12
  4s3p-assembly1_A  TM=9.996E-01  e=0.000E+00  Escherichia coli K-12
  4s3r-assembly1_A  TM=9.795E-01  e=0.000E+00  Escherichia coli K-12
  5jjh-assembly1_A  TM=8.735E-01  e=1.474E-54  Corynebacterium glutamicum
  6lx2-assembly1_A  TM=8.613E-01  e=4.808E-28  Solanum tuberosum

Foldseek 3Di:
DDVVQVVLLVVQFFDQWDQAQVRDIDGADSVLSVLVSVLADDAQFDQEDEEEAPDWAKTAGADAAKKKKWKAFPVGDIDIDMDGHGGMDTDDHRDDADWMKMWIDDPPDIHIYIYGYFHLAFFDFVCLVVLFFAEAAEDAQQQFAAPQAQQGRALVLLQVVLVLCLVLRHQAYEYQAFADAALLQQLVPDSQAHLDLQFGHLLRQRLVPLVLLVVQPVNVVQCPDPVLVVLRVVSRPDQWHPRNSSSVNVVVSLVRSLVVVVPDPDPVVVVLVVVVVVVPDLLLLQLLQNLVSNVVVVVPVPCRFLVSDPPQQQACPRVVNVVVCVVPVSSSVSSSVSRVSRVVSLLVQLVSSVVSVRSWSYEHERHDAHACGHSCCSVPVNQFSSQKFFWAAQHNVRNQTTTSRGTDGRQVVCVVVVNVVVLSSLVSGLASTQEYEYEQLCVLAWTWIGGPPDTSNSTTIGGHPNVSSLRSNRRSSVVSNYAYEYEHPDDDPPVRVVSCVSNLHAYEEAQLPQADPQLQHDAQAPPDLRYEYEPDDLQDWDPQQLLVVVLLVVCVVLPNCPPVVVSVVVVVVSLSNQLNLLVNLVVNPLADPPDDNRSVVDHDDLRVLLSSQLRNLLHSYSYYYYHPCSLLPHGDHQDHPPDDVSDSHSIRHRPDHSVVLSVDPSSSVSSSVSSVSSSVND/DDPVLVVVQVVLQFDQWDQAAVGHIDGADSVQSVLVVVLFDDAQFDQEDEAEFPDWAKTQTADAAKKKKWKAFPVGDIDIDMDGHPGIDTDDHRRDADWMWMWIDDDHDIDIYTYGYFHLAFFDFPCVVVLFFAEAAEEAQQQFAAPQAQLGRALVLLLVLLVLQLVLRHQAYEYAQQADAALLQQLVPDSQAHQDLQFGHLLRFRLVPQVLLVVQPVNVVVCPDPVNVVLSVVSNPDQWHPRNSSSVNVVVSLVSSLVVVVPDDDPVVVVLVVVVVVVPDLLLLQLLQNLVSNVQCVVPVPCRFLVSDPPQQLACPHVVSVVCCVVCVSSSSSSSVSRVSRVVSLLVQLVSSVVSPRSWYYEYERHPAHACGHSVCSVPVNQWSQQKFFWAAAHNVRNQTGTSRGTDGRQVVCVVVNNVVLLSSLVSTLASTQEYEYEQLVVLAWTWIGRPPDTSNNTTIRGHPNVSSLRSSSRSSVVSNYAYAYEDPDDDDPVRVVSCVSNLHAYEEEQLVQADPQLQHDAQANPDLRYEYEPDDLQDWDPQQLLVVVLLVLCVVLVNPPPVVVSVVVVVVSQSNQLNVLVNLVVNPLADPPDDNRSVVDHDDLRVLLSSLLRNLLHSHSYYYYHVCSLLPHGDHQDHPPDDPSDSHNIRHRPDHPVCQSVDPSSSVSSSVSSVSSRVNRDDDD/DDVVLVVLLVVQQFDQWDLAAVRDTGGADSVQSVLVSVLFDDAQFAQEDEEEFPDWAKTQGADAAKKKKWKAFPVGDIDIDMDGHPDIDIDDHRRDADWMWMWIDDDVDIGIYTYGYFHQAFFDFPCLVVLFFAEEAEEAQQQFAAPQAQQGRALVQLLVVLVLRLVLGHQEYEYQAFADAALLQQLVPDSFAHQDLLFGHLLRFRLVPQPLLVVQPVNVVVCPDPVNVVLSVCSNPDQWHPRNSSSVNSVVSLVSSLVVVVPDPDPVVVLLVVVVVVVPDLLLLQLLQNLVSNVVCVVPVPCRFLVSDPPQQQACPHPVSVVVCVVVVSSSSSSSVSRVSRVVSLLVQLVSSVVSPRSWRYEHEGHPAHACGHSVCSHVVNQWRSQKFFWAAQHNVRRQTTTSRHTDGSQVVCVVVNNVVLLSSLVSQLASTQEYEYEQLCVLAWTWIGGPPDTSNNTTIGGHPNVNSLRSNSSSSRVSNYAYEYEDPDDDDPVVVVSCVSNLHAYEAAQLPQADPQLAHDALAPPDQRYEYEPDDLQDWAPQQLLVVVLLVVCVVLVNPPDPVVSVVVVVVSLSNQLNLLVNLVVRPLADPVDDNRSVPDHDDLRVLLSSLLRNLLHSYSYYYYHVCSLLPHGDHQDHPPDDPSDSHSIRHRPDHPVVQSPDPSSSVSSSVSSVSSNVD

InterPro domains:
  IPR003385 Glycoside hydrolase, family 77 [PF02446] (148-664)
  IPR003385 Glycoside hydrolase, family 77 [PTHR32438] (23-692)
  IPR003385 Glycoside hydrolase, family 77 [TIGR00217] (100-685)
  IPR017853 Glycoside hydrolase superfamily [SSF51445] (142-681)
  IPR048458 MalQ, N-terminal beta-sandwich domain [PF21226] (53-128)

Organism: Escherichia coli (strain K12) (NCBI:txid83333)

B-factor: mean 39.39, std 11.01, range [14.2, 103.6]